Protein 5U5S (pdb70)

Structure (mmCIF, N/CA/C/O backbone):
data_5U5S
#
_entry.id   5U5S
#
loop_
_entity.id
_entity.type
_entity.pdbx_description
1 polymer 'Bromodomain-containing protein 2'
2 polymer 'Stat3 peptide'
#
loop_
_atom_site.group_PDB
_atom_site.id
_atom_site.type_symbol
_atom_site.label_atom_id
_atom_site.label_alt_id
_atom_site.label_comp_id
_atom_site.label_asym_id
_atom_site.label_entity_id
_atom_site.label_seq_id
_atom_site.pdbx_PDB_ins_code
_atom_site.Cartn_x
_atom_site.Cartn_y
_atom_site.Cartn_z
_atom_site.occupancy
_atom_site.B_iso_or_equiv
_atom_site.auth_seq_id
_atom_site.auth_comp_id
_atom_site.auth_asym_id
_atom_site.auth_atom_id
_atom_site.pdbx_PDB_model_num
ATOM 1 N N . GLY A 1 1 ? 24.355 10.358 -2.774 1.00 0.00 1 GLY A N 1
ATOM 2 C CA . GLY A 1 1 ? 24.597 9.101 -3.517 1.00 0.00 1 GLY A CA 1
ATOM 3 C C . GLY A 1 1 ? 23.329 8.575 -4.148 1.00 0.00 1 GLY A C 1
ATOM 4 O O . GLY A 1 1 ? 22.234 9.024 -3.812 1.00 0.00 1 GLY A O 1
ATOM 10 N N . LYS A 1 2 ? 23.464 7.629 -5.063 1.00 0.00 2 LYS A N 1
ATOM 11 C CA . LYS A 1 2 ? 22.310 7.058 -5.739 1.00 0.00 2 LYS A CA 1
ATOM 12 C C . LYS A 1 2 ? 21.709 5.931 -4.908 1.00 0.00 2 LYS A C 1
ATOM 13 O O . LYS A 1 2 ? 22.074 4.767 -5.077 1.00 0.00 2 LYS A O 1
ATOM 32 N N . LEU A 1 3 ? 20.796 6.298 -4.005 1.00 0.00 3 LEU A N 1
ATOM 33 C CA . LEU A 1 3 ? 20.118 5.343 -3.126 1.00 0.00 3 LEU A CA 1
ATOM 34 C C . LEU A 1 3 ? 21.090 4.692 -2.151 1.00 0.00 3 LEU A C 1
ATOM 35 O O . LEU A 1 3 ? 21.903 3.847 -2.530 1.00 0.00 3 LEU A O 1
ATOM 51 N N . SER A 1 4 ? 21.005 5.095 -0.894 1.00 0.00 4 SER A N 1
ATOM 52 C CA . SER A 1 4 ? 21.792 4.480 0.160 1.00 0.00 4 SER A CA 1
ATOM 53 C C . SER A 1 4 ? 21.377 3.017 0.338 1.00 0.00 4 SER A C 1
ATOM 54 O O . SER A 1 4 ? 20.340 2.604 -0.188 1.00 0.00 4 SER A O 1
ATOM 62 N N . GLU A 1 5 ? 22.170 2.240 1.069 1.00 0.00 5 GLU A N 1
ATOM 63 C CA . GLU A 1 5 ? 21.937 0.800 1.191 1.00 0.00 5 GLU A CA 1
ATOM 64 C C . GLU A 1 5 ? 20.510 0.496 1.648 1.00 0.00 5 GLU A C 1
ATOM 65 O O . GLU A 1 5 ? 19.835 -0.365 1.078 1.00 0.00 5 GLU A O 1
ATOM 77 N N . GLN A 1 6 ? 20.053 1.225 2.658 1.00 0.00 6 GLN A N 1
ATOM 78 C CA . GLN A 1 6 ? 18.702 1.058 3.190 1.00 0.00 6 GLN A CA 1
ATOM 79 C C . GLN A 1 6 ? 17.660 1.344 2.107 1.00 0.00 6 GLN A C 1
ATOM 80 O O . GLN A 1 6 ? 16.665 0.627 1.980 1.00 0.00 6 GLN A O 1
ATOM 94 N N . LEU A 1 7 ? 17.913 2.376 1.305 1.00 0.00 7 LEU A N 1
ATOM 95 C CA . LEU A 1 7 ? 16.967 2.802 0.276 1.00 0.00 7 LEU A CA 1
ATOM 96 C C . LEU A 1 7 ? 16.973 1.849 -0.914 1.00 0.00 7 LEU A C 1
ATOM 97 O O . LEU A 1 7 ? 15.949 1.649 -1.568 1.00 0.00 7 LEU A O 1
ATOM 113 N N . LYS A 1 8 ? 18.124 1.257 -1.188 1.00 0.00 8 LYS A N 1
ATOM 114 C CA . LYS A 1 8 ? 18.237 0.263 -2.245 1.00 0.00 8 LYS A CA 1
ATOM 115 C C . LYS A 1 8 ? 17.437 -0.977 -1.882 1.00 0.00 8 LYS A C 1
ATOM 116 O O . LYS A 1 8 ? 16.788 -1.582 -2.735 1.00 0.00 8 LYS A O 1
ATOM 135 N N . HIS A 1 9 ? 17.467 -1.337 -0.607 1.00 0.00 9 HIS A N 1
ATOM 136 C CA . HIS A 1 9 ? 16.706 -2.478 -0.134 1.00 0.00 9 HIS A CA 1
ATOM 137 C C . HIS A 1 9 ? 15.216 -2.188 -0.264 1.00 0.00 9 HIS A C 1
ATOM 138 O O . HIS A 1 9 ? 14.418 -3.089 -0.517 1.00 0.00 9 HIS A O 1
ATOM 153 N N . CYS A 1 10 ? 14.852 -0.917 -0.102 1.00 0.00 10 CYS A N 1
ATOM 154 C CA . CYS A 1 10 ? 13.473 -0.489 -0.284 1.00 0.00 10 CYS A CA 1
ATOM 155 C C . CYS A 1 10 ? 13.036 -0.714 -1.720 1.00 0.00 10 CYS A C 1
ATOM 156 O O . CYS A 1 10 ? 11.933 -1.197 -1.982 1.00 0.00 10 CYS A O 1
ATOM 164 N N . ASN A 1 11 ? 13.922 -0.358 -2.639 1.00 0.00 11 ASN A N 1
ATOM 165 C CA . ASN A 1 11 ? 13.676 -0.520 -4.061 1.00 0.00 11 ASN A CA 1
ATOM 166 C C . ASN A 1 11 ? 13.366 -1.977 -4.385 1.00 0.00 11 ASN A C 1
ATOM 167 O O . ASN A 1 11 ? 12.484 -2.273 -5.191 1.0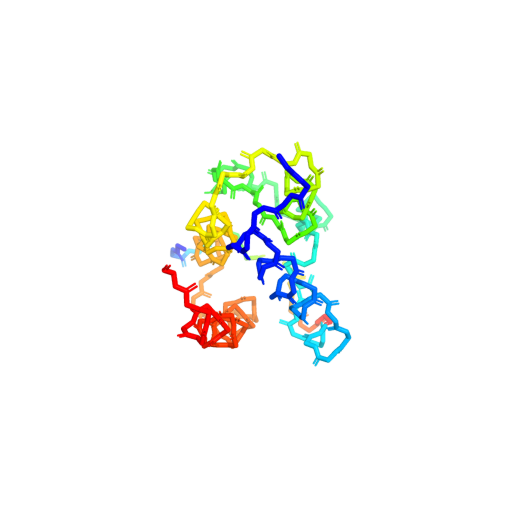0 0.00 11 ASN A O 1
ATOM 178 N N . GLY A 1 12 ? 14.084 -2.879 -3.725 1.00 0.00 12 GLY A N 1
ATOM 179 C CA . GLY A 1 12 ? 13.894 -4.300 -3.952 1.00 0.00 12 GLY A CA 1
ATOM 180 C C . GLY A 1 12 ? 12.596 -4.823 -3.362 1.00 0.00 12 GLY A C 1
ATOM 181 O O . GLY A 1 12 ? 11.896 -5.616 -3.995 1.00 0.00 12 GLY A O 1
ATOM 185 N N . ILE A 1 13 ? 12.276 -4.384 -2.148 1.00 0.00 13 ILE A N 1
ATOM 186 C CA . ILE A 1 13 ? 11.051 -4.812 -1.474 1.00 0.00 13 ILE A CA 1
ATOM 187 C C . ILE A 1 13 ? 9.821 -4.328 -2.240 1.00 0.00 13 ILE A C 1
ATOM 188 O O . ILE A 1 13 ? 8.906 -5.102 -2.521 1.00 0.00 13 ILE A O 1
ATOM 204 N N . LEU A 1 14 ? 9.817 -3.041 -2.580 1.00 0.00 14 LEU A N 1
ATOM 205 C CA . LEU A 1 14 ? 8.726 -2.441 -3.332 1.00 0.00 14 LEU A CA 1
ATOM 206 C C . LEU A 1 14 ? 8.520 -3.175 -4.650 1.00 0.00 14 LEU A C 1
ATOM 207 O O . LEU A 1 14 ? 7.394 -3.460 -5.051 1.00 0.00 14 LEU A O 1
ATOM 223 N N . LYS A 1 15 ? 9.630 -3.483 -5.305 1.00 0.00 15 LYS A N 1
ATOM 224 C CA . LYS A 1 15 ? 9.631 -4.179 -6.567 1.00 0.00 15 LYS A CA 1
ATOM 225 C C . LYS A 1 15 ? 8.930 -5.527 -6.445 1.00 0.00 15 LYS A C 1
ATOM 226 O O . LYS A 1 15 ? 8.211 -5.952 -7.348 1.00 0.00 15 LYS A O 1
ATOM 245 N N . GLU A 1 16 ? 9.130 -6.175 -5.314 1.00 0.00 16 GLU A N 1
ATOM 246 C CA . GLU A 1 16 ? 8.566 -7.501 -5.079 1.00 0.00 16 GLU A CA 1
ATOM 247 C C . GLU A 1 16 ? 7.050 -7.436 -4.938 1.00 0.00 16 GLU A C 1
ATOM 248 O O . GLU A 1 16 ? 6.326 -8.200 -5.579 1.00 0.00 16 GLU A O 1
ATOM 260 N N . LEU A 1 17 ? 6.578 -6.527 -4.094 1.00 0.00 17 LEU A N 1
ATOM 261 C CA . LEU A 1 17 ? 5.141 -6.326 -3.898 1.00 0.00 17 LEU A CA 1
ATOM 262 C C . LEU A 1 17 ? 4.483 -5.915 -5.220 1.00 0.00 17 LEU A C 1
ATOM 263 O O . LEU A 1 17 ? 3.286 -6.110 -5.421 1.00 0.00 17 LEU A O 1
ATOM 279 N N . LEU A 1 18 ? 5.290 -5.364 -6.124 1.00 0.00 18 LEU A N 1
ATOM 280 C CA . LEU A 1 18 ? 4.816 -4.944 -7.442 1.00 0.00 18 LEU A CA 1
ATOM 281 C C . LEU A 1 18 ? 4.944 -6.057 -8.477 1.00 0.00 18 LEU A C 1
ATOM 282 O O . LEU A 1 18 ? 4.364 -5.981 -9.561 1.00 0.00 18 LEU A O 1
ATOM 298 N N . SER A 1 19 ? 5.719 -7.074 -8.153 1.00 0.00 19 SER A N 1
ATOM 299 C CA . SER A 1 19 ? 5.916 -8.201 -9.053 1.00 0.00 19 SER A CA 1
ATOM 300 C C . SER A 1 19 ? 4.630 -9.018 -9.181 1.00 0.00 19 SER A C 1
ATOM 301 O O . SER A 1 19 ? 3.863 -9.151 -8.221 1.00 0.00 19 SER A O 1
ATOM 309 N N . LYS A 1 20 ? 4.419 -9.574 -10.379 1.00 0.00 20 LYS A N 1
ATOM 310 C CA . LYS A 1 20 ? 3.213 -10.341 -10.703 1.00 0.00 20 LYS A CA 1
ATOM 311 C C . LYS A 1 20 ? 3.016 -11.506 -9.733 1.00 0.00 20 LYS A C 1
ATOM 312 O O . LYS A 1 20 ? 1.914 -12.042 -9.607 1.00 0.00 20 LYS A O 1
ATOM 331 N N . LYS A 1 21 ? 4.094 -11.884 -9.058 1.00 0.00 21 LYS A N 1
ATOM 332 C CA . LYS A 1 21 ? 4.052 -12.882 -7.997 1.00 0.00 21 LYS A CA 1
ATOM 333 C C . LYS A 1 21 ? 3.009 -12.527 -6.935 1.00 0.00 21 LYS A C 1
ATOM 334 O O . LYS A 1 21 ? 2.302 -13.400 -6.428 1.00 0.00 21 LYS A O 1
ATOM 353 N N . HIS A 1 22 ? 2.908 -11.245 -6.606 1.00 0.00 22 HIS A N 1
ATOM 354 C CA . HIS A 1 22 ? 1.995 -10.807 -5.558 1.00 0.00 22 HIS A CA 1
ATOM 355 C C . HIS A 1 22 ? 0.800 -10.083 -6.154 1.00 0.00 22 HIS A C 1
ATOM 356 O O . HIS A 1 22 ? -0.210 -9.910 -5.482 1.00 0.00 22 HIS A O 1
ATOM 371 N N . ALA A 1 23 ? 0.916 -9.699 -7.424 1.00 0.00 23 ALA A N 1
ATOM 372 C CA . ALA A 1 23 ? -0.103 -8.904 -8.120 1.00 0.00 23 ALA A CA 1
ATOM 373 C C . ALA A 1 23 ? -1.516 -9.439 -7.920 1.00 0.00 23 ALA A C 1
ATOM 374 O O . ALA A 1 23 ? -2.467 -8.666 -7.820 1.00 0.00 23 ALA A O 1
ATOM 381 N N . ALA A 1 24 ? -1.638 -10.760 -7.840 1.00 0.00 24 ALA A N 1
ATOM 382 C CA . ALA A 1 24 ? -2.928 -11.422 -7.660 1.00 0.00 24 ALA A CA 1
ATOM 383 C C . ALA A 1 24 ? -3.665 -10.915 -6.415 1.00 0.00 24 ALA A C 1
ATOM 384 O O . ALA A 1 24 ? -4.888 -11.032 -6.314 1.00 0.00 24 ALA A O 1
ATOM 391 N N . TYR A 1 25 ? -2.917 -10.360 -5.471 1.00 0.00 25 TYR A N 1
ATOM 392 C CA . TYR A 1 25 ? -3.490 -9.807 -4.251 1.00 0.00 25 TYR A CA 1
ATOM 393 C C . TYR A 1 25 ? -2.758 -8.526 -3.842 1.00 0.00 25 TYR A C 1
ATOM 394 O O . TYR A 1 25 ? -2.855 -8.078 -2.701 1.00 0.00 25 TYR A O 1
ATOM 412 N N . ALA A 1 26 ? -2.031 -7.939 -4.793 1.00 0.00 26 ALA A N 1
ATOM 413 C CA . ALA A 1 26 ? -1.288 -6.704 -4.549 1.00 0.00 26 ALA A CA 1
ATOM 414 C C . ALA A 1 26 ? -1.826 -5.556 -5.402 1.00 0.00 26 ALA A C 1
ATOM 415 O O . ALA A 1 26 ? -1.525 -4.383 -5.147 1.00 0.00 26 ALA A O 1
ATOM 422 N N . TRP A 1 27 ? -2.638 -5.887 -6.407 1.00 0.00 27 TRP A N 1
ATOM 423 C CA . TRP A 1 27 ? -3.145 -4.878 -7.334 1.00 0.00 27 TRP A CA 1
ATOM 424 C C . TRP A 1 27 ? -3.902 -3.721 -6.637 1.00 0.00 27 TRP A C 1
ATOM 425 O O . TRP A 1 27 ? -3.821 -2.590 -7.119 1.00 0.00 27 TRP A O 1
ATOM 446 N N . PRO A 1 28 ? -4.651 -3.950 -5.511 1.00 0.00 28 PRO A N 1
ATOM 447 C CA . PRO A 1 28 ? -5.319 -2.855 -4.788 1.00 0.00 28 PRO A CA 1
ATOM 448 C C . PRO A 1 28 ? -4.364 -1.731 -4.392 1.00 0.00 28 PRO A C 1
ATOM 449 O O . PRO A 1 28 ? -4.790 -0.600 -4.161 1.00 0.00 28 PRO A O 1
ATOM 460 N N . PHE A 1 29 ? -3.079 -2.044 -4.315 1.00 0.00 29 PHE A N 1
ATOM 461 C CA . PHE A 1 29 ? -2.102 -1.095 -3.787 1.00 0.00 29 PHE A CA 1
ATOM 462 C C . PHE A 1 29 ? -1.152 -0.593 -4.868 1.00 0.00 29 PHE A C 1
ATOM 463 O O . PHE A 1 29 ? -0.345 0.304 -4.616 1.00 0.00 29 PHE A O 1
ATOM 480 N N . TYR A 1 30 ? -1.221 -1.193 -6.052 1.00 0.00 30 TYR A N 1
ATOM 481 C CA . TYR A 1 30 ? -0.412 -0.737 -7.180 1.00 0.00 30 TYR A CA 1
ATOM 482 C C . TYR A 1 30 ? -0.654 0.745 -7.451 1.00 0.00 30 TYR A C 1
ATOM 483 O O . TYR A 1 30 ? 0.284 1.537 -7.467 1.00 0.00 30 TYR A O 1
ATOM 501 N N . LYS A 1 31 ? -1.912 1.111 -7.648 1.00 0.00 31 LYS A N 1
ATOM 502 C CA . LYS A 1 31 ? -2.285 2.494 -7.908 1.00 0.00 31 LYS A CA 1
ATOM 503 C C . LYS A 1 31 ? -3.479 2.887 -7.047 1.00 0.00 31 LYS A C 1
ATOM 504 O O . LYS A 1 31 ? -4.206 2.017 -6.566 1.00 0.00 31 LYS A O 1
ATOM 523 N N . PRO A 1 32 ? -3.695 4.198 -6.833 1.00 0.00 32 PRO A N 1
ATOM 524 C CA . PRO A 1 32 ? -4.832 4.692 -6.054 1.00 0.00 32 PRO A CA 1
ATOM 525 C C . PRO A 1 32 ? -6.154 4.241 -6.658 1.00 0.00 32 PRO A C 1
ATOM 526 O O . PRO A 1 32 ? -6.292 4.147 -7.882 1.00 0.00 32 PRO A O 1
ATOM 537 N N . VAL A 1 33 ? -7.116 3.959 -5.792 1.00 0.00 33 VAL A N 1
ATOM 538 C CA . VAL A 1 33 ? -8.404 3.427 -6.212 1.00 0.00 33 VAL A CA 1
ATOM 539 C C . VAL A 1 33 ? -9.140 4.436 -7.088 1.00 0.00 33 VAL A C 1
ATOM 540 O O . VAL A 1 33 ? -8.971 5.649 -6.932 1.00 0.00 33 VAL A O 1
ATOM 553 N N . ASP A 1 34 ? -9.947 3.936 -8.011 1.00 0.00 34 ASP A N 1
ATOM 554 C CA . ASP A 1 34 ? -10.707 4.802 -8.907 1.00 0.00 34 ASP A CA 1
ATOM 555 C C . ASP A 1 34 ? -12.004 5.184 -8.222 1.00 0.00 34 ASP A C 1
ATOM 556 O O . ASP A 1 34 ? -13.086 4.792 -8.649 1.00 0.00 34 ASP A O 1
ATOM 565 N N . ALA A 1 35 ? -11.869 5.950 -7.147 1.00 0.00 35 ALA A N 1
ATOM 566 C CA . ALA A 1 35 ? -12.960 6.205 -6.216 1.00 0.00 35 ALA A CA 1
ATOM 567 C C . ALA A 1 35 ? -14.223 6.713 -6.901 1.00 0.00 35 ALA A C 1
ATOM 568 O O . ALA A 1 35 ? -15.317 6.236 -6.609 1.00 0.00 35 ALA A O 1
ATOM 575 N N . SER A 1 36 ? -14.073 7.658 -7.817 1.00 0.00 36 SER A N 1
ATOM 576 C CA . SER A 1 36 ? -15.220 8.232 -8.509 1.00 0.00 36 SER A CA 1
ATOM 577 C C . SER A 1 36 ? -15.983 7.152 -9.279 1.00 0.00 36 SER A C 1
ATOM 578 O O . SER A 1 36 ? -17.213 7.075 -9.207 1.00 0.00 36 SER A O 1
ATOM 586 N N . ALA A 1 37 ? -15.245 6.298 -9.985 1.00 0.00 37 ALA A N 1
ATOM 587 C CA . ALA A 1 37 ? -15.841 5.208 -10.748 1.00 0.00 37 ALA A CA 1
ATOM 588 C C . ALA A 1 37 ? -16.358 4.117 -9.816 1.00 0.00 37 ALA A C 1
ATOM 589 O O . ALA A 1 37 ? -17.331 3.434 -10.122 1.00 0.00 37 ALA A O 1
ATOM 596 N N . LEU A 1 38 ? -15.708 3.979 -8.669 1.00 0.00 38 LEU A N 1
ATOM 597 C CA . LEU A 1 38 ? -16.070 2.969 -7.683 1.00 0.00 38 LEU A CA 1
ATOM 598 C C . LEU A 1 38 ? -17.330 3.371 -6.917 1.00 0.00 38 LEU A C 1
ATOM 599 O O . LEU A 1 38 ? -17.869 2.586 -6.136 1.00 0.00 38 LEU A O 1
ATOM 615 N N . GLY A 1 39 ? -17.795 4.596 -7.147 1.00 0.00 39 GLY A N 1
ATOM 616 C CA . GLY A 1 39 ? -18.971 5.095 -6.454 1.00 0.00 39 GLY A CA 1
ATOM 617 C C . GLY A 1 39 ? -18.611 5.708 -5.116 1.00 0.00 39 GLY A C 1
ATOM 618 O O . GLY A 1 39 ? -19.476 6.135 -4.349 1.00 0.00 39 GLY A O 1
ATOM 622 N N . LEU A 1 40 ? -17.318 5.762 -4.855 1.00 0.00 40 LEU A N 1
ATOM 623 C CA . LEU A 1 40 ? -16.795 6.203 -3.581 1.00 0.00 40 LEU A CA 1
ATOM 624 C C . LEU A 1 40 ? -16.482 7.693 -3.607 1.00 0.00 40 LEU A C 1
ATOM 625 O O . LEU A 1 40 ? -15.320 8.096 -3.610 1.00 0.00 40 LEU A O 1
ATOM 641 N N . HIS A 1 41 ? -17.523 8.506 -3.616 1.00 0.00 41 HIS A N 1
ATOM 642 C CA . HIS A 1 41 ? -17.361 9.959 -3.631 1.00 0.00 41 HIS A CA 1
ATOM 643 C C . HIS A 1 41 ? -17.039 10.513 -2.240 1.00 0.00 41 HIS A C 1
ATOM 644 O O . HIS A 1 41 ? -17.019 11.724 -2.038 1.00 0.00 41 HIS A O 1
ATOM 659 N N . ASP A 1 42 ? -16.800 9.624 -1.285 1.00 0.00 42 ASP A N 1
ATOM 660 C CA . ASP A 1 42 ? -16.414 10.031 0.066 1.00 0.00 42 ASP A CA 1
ATOM 661 C C . ASP A 1 42 ? -15.025 9.501 0.407 1.00 0.00 42 ASP A C 1
ATOM 662 O O . ASP A 1 42 ? -14.663 9.368 1.574 1.00 0.00 42 ASP A O 1
ATOM 671 N N . TYR A 1 43 ? -14.241 9.222 -0.624 1.00 0.00 43 TYR A N 1
ATOM 672 C CA . TYR A 1 43 ? -12.938 8.591 -0.455 1.00 0.00 43 TYR A CA 1
ATOM 673 C C . TYR A 1 43 ? -11.906 9.573 0.086 1.00 0.00 43 TYR A C 1
ATOM 674 O O . TYR A 1 43 ? -11.084 9.217 0.930 1.00 0.00 43 TYR A O 1
ATOM 692 N N . HIS A 1 44 ? -11.965 10.813 -0.377 1.00 0.00 44 HIS A N 1
ATOM 693 C CA . HIS A 1 44 ? -10.977 11.811 0.017 1.00 0.00 44 HIS A CA 1
ATOM 694 C C . HIS A 1 44 ? -11.257 12.338 1.421 1.00 0.00 44 HIS A C 1
ATOM 695 O O . HIS A 1 44 ? -10.414 12.998 2.027 1.00 0.00 44 HIS A O 1
ATOM 710 N N . ASP A 1 45 ? -12.445 12.045 1.932 1.00 0.00 45 ASP A N 1
ATOM 711 C CA . ASP A 1 45 ? -12.805 12.424 3.293 1.00 0.00 45 ASP A CA 1
ATOM 712 C C . ASP A 1 45 ? -12.197 11.457 4.297 1.00 0.00 45 ASP A C 1
ATOM 713 O O . ASP A 1 45 ? -11.626 11.869 5.308 1.00 0.00 45 ASP A O 1
ATOM 722 N N . ILE A 1 46 ? -12.318 10.169 4.016 1.00 0.00 46 ILE A N 1
ATOM 723 C CA . ILE A 1 46 ? -11.812 9.148 4.920 1.00 0.00 46 ILE A CA 1
ATOM 724 C C . ILE A 1 46 ? -10.296 9.008 4.794 1.00 0.00 46 ILE A C 1
ATOM 725 O O . ILE A 1 46 ? -9.585 8.940 5.797 1.00 0.00 46 ILE A O 1
ATOM 741 N N . ILE A 1 47 ? -9.803 8.989 3.566 1.00 0.00 47 ILE A N 1
ATOM 742 C CA . ILE A 1 47 ? -8.378 8.806 3.330 1.00 0.00 47 ILE A CA 1
ATOM 743 C C . ILE A 1 47 ? -7.639 10.143 3.372 1.00 0.00 47 ILE A C 1
ATOM 744 O O . ILE A 1 47 ? -7.761 10.960 2.457 1.00 0.00 47 ILE A O 1
ATOM 760 N N . LYS A 1 48 ? -6.879 10.362 4.439 1.00 0.00 48 LYS A N 1
ATOM 761 C CA . LYS A 1 48 ? -6.100 11.588 4.591 1.00 0.00 48 LYS A CA 1
ATOM 762 C C . LYS A 1 48 ? -4.699 11.434 4.004 1.00 0.00 48 LYS A C 1
ATOM 763 O O . LYS A 1 48 ? -4.057 12.417 3.631 1.00 0.00 48 LYS A O 1
ATOM 782 N N . HIS A 1 49 ? -4.225 10.199 3.942 1.00 0.00 49 HIS A N 1
ATOM 783 C CA . HIS A 1 49 ? -2.946 9.889 3.307 1.00 0.00 49 HIS A CA 1
ATOM 784 C C . HIS A 1 49 ? -3.126 8.851 2.201 1.00 0.00 49 HIS A C 1
ATOM 785 O O . HIS A 1 49 ? -2.762 7.686 2.377 1.00 0.00 49 HIS A O 1
ATOM 800 N N . PRO A 1 50 ? -3.725 9.243 1.056 1.00 0.00 50 PRO A N 1
ATOM 801 C CA . PRO A 1 50 ? -3.848 8.355 -0.102 1.00 0.00 50 PRO A CA 1
ATOM 802 C C . PRO A 1 50 ? -2.488 8.042 -0.710 1.00 0.00 50 PRO A C 1
ATOM 803 O O . PRO A 1 50 ? -1.919 8.849 -1.446 1.00 0.00 50 PRO A O 1
ATOM 814 N N . MET A 1 51 ? -1.965 6.876 -0.382 1.00 0.00 51 MET A N 1
ATOM 815 C CA . MET A 1 51 ? -0.661 6.469 -0.865 1.00 0.00 51 MET A CA 1
ATOM 816 C C . MET A 1 51 ? -0.728 5.074 -1.464 1.00 0.00 51 MET A C 1
ATOM 817 O O . MET A 1 51 ? -1.496 4.227 -1.007 1.00 0.00 51 MET A O 1
ATOM 831 N N . ASP A 1 52 ? 0.079 4.859 -2.487 1.00 0.00 52 ASP A N 1
ATOM 832 C CA . ASP A 1 52 ? 0.132 3.591 -3.196 1.00 0.00 52 ASP A CA 1
ATOM 833 C C . ASP A 1 52 ? 1.581 3.244 -3.501 1.00 0.00 52 ASP A C 1
ATOM 834 O O . ASP A 1 52 ? 2.448 4.112 -3.420 1.00 0.00 52 ASP A O 1
ATOM 843 N N . LEU A 1 53 ? 1.846 2.003 -3.868 1.00 0.00 53 LEU A N 1
ATOM 844 C CA . LEU A 1 53 ? 3.219 1.555 -4.089 1.00 0.00 53 LEU A CA 1
ATOM 845 C C . LEU A 1 53 ? 3.887 2.294 -5.245 1.00 0.00 53 LEU A C 1
ATOM 846 O O . LEU A 1 53 ? 5.092 2.557 -5.207 1.00 0.00 53 LEU A O 1
ATOM 862 N N . SER A 1 54 ? 3.109 2.649 -6.257 1.00 0.00 54 SER A N 1
ATOM 863 C CA . SER A 1 54 ? 3.640 3.385 -7.394 1.00 0.00 54 SER A CA 1
ATOM 864 C C . SER A 1 54 ? 4.122 4.774 -6.969 1.00 0.00 54 SER A C 1
ATOM 865 O O . SER A 1 54 ? 5.171 5.233 -7.418 1.00 0.00 54 SER A O 1
ATOM 873 N N . THR A 1 55 ? 3.367 5.430 -6.091 1.00 0.00 55 THR A N 1
ATOM 874 C CA . THR A 1 55 ? 3.755 6.740 -5.581 1.00 0.00 55 THR A CA 1
ATOM 875 C C . THR A 1 55 ? 4.902 6.620 -4.578 1.00 0.00 55 THR A C 1
ATOM 876 O O . THR A 1 55 ? 5.767 7.494 -4.514 1.00 0.00 55 THR A O 1
ATOM 887 N N . VAL A 1 56 ? 4.915 5.536 -3.807 1.00 0.00 56 VAL A N 1
ATOM 888 C CA . VAL A 1 56 ? 6.024 5.265 -2.897 1.00 0.00 56 VAL A CA 1
ATOM 889 C C . VAL A 1 56 ? 7.313 5.151 -3.693 1.00 0.00 56 VAL A C 1
ATOM 890 O O . VAL A 1 56 ? 8.339 5.736 -3.344 1.00 0.00 56 VAL A O 1
ATOM 903 N N . LYS A 1 57 ? 7.236 4.412 -4.785 1.00 0.00 57 LYS A N 1
ATOM 904 C CA . LYS A 1 57 ? 8.370 4.248 -5.670 1.00 0.00 57 LYS A CA 1
ATOM 905 C C . LYS A 1 57 ? 8.690 5.559 -6.358 1.00 0.00 57 LYS A C 1
ATOM 906 O O . LYS A 1 57 ? 9.847 5.920 -6.500 1.00 0.00 57 LYS A O 1
ATOM 925 N N . ARG A 1 58 ? 7.649 6.255 -6.786 1.00 0.00 58 ARG A N 1
ATOM 926 C CA . ARG A 1 58 ? 7.786 7.565 -7.417 1.00 0.00 58 ARG A CA 1
ATOM 927 C C . ARG A 1 58 ? 8.619 8.503 -6.547 1.00 0.00 58 ARG A C 1
ATOM 928 O O . ARG A 1 58 ? 9.619 9.071 -6.991 1.00 0.00 58 ARG A O 1
ATOM 949 N N . LYS A 1 59 ? 8.189 8.648 -5.304 1.00 0.00 59 LYS A N 1
ATOM 950 C CA . LYS A 1 59 ? 8.869 9.491 -4.332 1.00 0.00 59 LYS A CA 1
ATOM 951 C C . LYS A 1 59 ? 10.282 8.965 -4.056 1.00 0.00 59 LYS A C 1
ATOM 952 O O . LYS A 1 59 ? 11.228 9.741 -3.904 1.00 0.00 59 LYS A O 1
ATOM 971 N N . MET A 1 60 ? 10.414 7.640 -3.987 1.00 0.00 60 MET A N 1
ATOM 972 C CA . MET A 1 60 ? 11.725 6.997 -3.856 1.00 0.00 60 MET A CA 1
ATOM 973 C C . MET A 1 60 ? 12.620 7.322 -5.053 1.00 0.00 60 MET A C 1
ATOM 974 O O . MET A 1 60 ? 13.816 7.560 -4.895 1.00 0.00 60 MET A O 1
ATOM 988 N N . GLU A 1 61 ? 12.035 7.321 -6.247 1.00 0.00 61 GLU A N 1
ATOM 989 C CA . GLU A 1 61 ? 12.766 7.626 -7.473 1.00 0.00 61 GLU A CA 1
ATOM 990 C C . GLU A 1 61 ? 13.261 9.062 -7.458 1.00 0.00 61 GLU A C 1
ATOM 991 O O . GLU A 1 61 ? 14.319 9.374 -7.997 1.00 0.00 61 GLU A O 1
ATOM 1003 N N . ASN A 1 62 ? 12.493 9.930 -6.820 1.00 0.00 62 ASN A N 1
ATOM 1004 C CA . ASN A 1 62 ? 12.884 11.327 -6.656 1.00 0.00 62 ASN A CA 1
ATOM 1005 C C . ASN A 1 62 ? 13.847 11.453 -5.487 1.00 0.00 62 ASN A C 1
ATOM 1006 O O . ASN A 1 62 ? 14.343 12.534 -5.179 1.00 0.00 62 ASN A O 1
ATOM 1017 N N . ARG A 1 63 ? 14.097 10.311 -4.850 1.00 0.00 63 ARG A N 1
ATOM 1018 C CA . ARG A 1 63 ? 15.043 10.190 -3.748 1.00 0.00 63 ARG A CA 1
ATOM 1019 C C . ARG A 1 63 ? 14.671 11.106 -2.591 1.00 0.00 63 ARG A C 1
ATOM 1020 O O . ARG A 1 63 ? 15.535 11.610 -1.872 1.00 0.00 63 ARG A O 1
ATOM 1041 N N . ASP A 1 64 ? 13.370 11.297 -2.409 1.00 0.00 64 ASP A N 1
ATOM 1042 C CA . ASP A 1 64 ? 12.851 12.109 -1.309 1.00 0.00 64 ASP A CA 1
ATOM 1043 C C . ASP A 1 64 ? 12.929 11.353 0.009 1.00 0.00 64 ASP A C 1
ATOM 1044 O O . ASP A 1 64 ? 12.782 11.936 1.083 1.00 0.00 64 ASP A O 1
ATOM 1053 N N . TYR A 1 65 ? 13.142 10.051 -0.081 1.00 0.00 65 TYR A N 1
ATOM 1054 C CA . TYR A 1 65 ? 13.317 9.220 1.101 1.00 0.00 65 TYR A CA 1
ATOM 1055 C C . TYR A 1 65 ? 14.767 9.286 1.542 1.00 0.00 65 TYR A C 1
ATOM 1056 O O . TYR A 1 65 ? 15.672 9.293 0.707 1.00 0.00 65 TYR A O 1
ATOM 1074 N N . ARG A 1 66 ? 14.990 9.354 2.839 1.00 0.00 66 ARG A N 1
ATOM 1075 C CA . ARG A 1 66 ? 16.342 9.383 3.368 1.00 0.00 66 ARG A CA 1
ATOM 1076 C C . ARG A 1 66 ? 16.758 7.998 3.837 1.0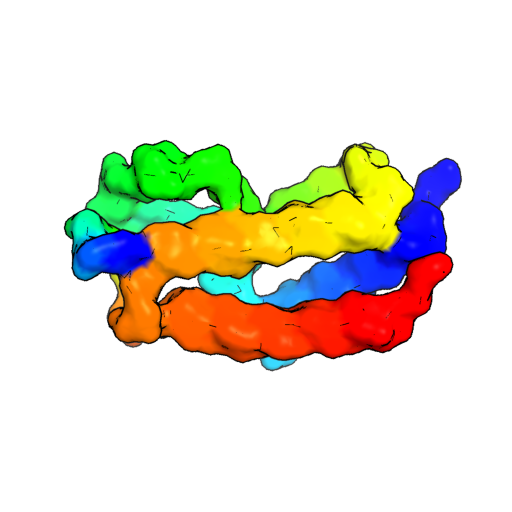0 0.00 66 ARG A C 1
ATOM 1077 O O . ARG A 1 66 ? 17.932 7.632 3.761 1.00 0.00 66 ARG A O 1
ATOM 1098 N N . ASP A 1 67 ? 15.795 7.222 4.308 1.00 0.00 67 ASP A N 1
ATOM 1099 C CA . ASP A 1 67 ? 16.078 5.913 4.845 1.00 0.00 67 ASP A CA 1
ATOM 1100 C C . ASP A 1 67 ? 14.933 4.958 4.582 1.00 0.00 67 ASP A C 1
ATOM 1101 O O . ASP A 1 67 ? 13.869 5.356 4.102 1.00 0.00 67 ASP A O 1
ATOM 1110 N N . ALA A 1 68 ? 15.163 3.696 4.906 1.00 0.00 68 ALA A N 1
ATOM 1111 C CA . ALA A 1 68 ? 14.181 2.656 4.673 1.00 0.00 68 ALA A CA 1
ATOM 1112 C C . ALA A 1 68 ? 13.047 2.760 5.666 1.00 0.00 68 ALA A C 1
ATOM 1113 O O . ALA A 1 68 ? 11.982 2.180 5.468 1.00 0.00 68 ALA A O 1
ATOM 1120 N N . GLN A 1 69 ? 13.275 3.505 6.735 1.00 0.00 69 GLN A N 1
ATOM 1121 C CA . GLN A 1 69 ? 12.239 3.709 7.726 1.00 0.00 69 GLN A CA 1
ATOM 1122 C C . GLN A 1 69 ? 11.171 4.634 7.153 1.00 0.00 69 GLN A C 1
ATOM 1123 O O . GLN A 1 69 ? 9.978 4.434 7.375 1.00 0.00 69 GLN A O 1
ATOM 1137 N N . GLU A 1 70 ? 11.612 5.640 6.398 1.00 0.00 70 GLU A N 1
ATOM 1138 C CA . GLU A 1 70 ? 10.700 6.533 5.703 1.00 0.00 70 GLU A CA 1
ATOM 1139 C C . GLU A 1 70 ? 9.934 5.775 4.638 1.00 0.00 70 GLU A C 1
ATOM 1140 O O . GLU A 1 70 ? 8.760 6.044 4.389 1.00 0.00 70 GLU A O 1
ATOM 1152 N N . PHE A 1 71 ? 10.605 4.820 4.014 1.00 0.00 71 PHE A N 1
ATOM 1153 C CA . PHE A 1 71 ? 9.945 3.938 3.072 1.00 0.00 71 PHE A CA 1
ATOM 1154 C C . PHE A 1 71 ? 8.897 3.119 3.795 1.00 0.00 71 PHE A C 1
ATOM 1155 O O . PHE A 1 71 ? 7.733 3.113 3.399 1.00 0.00 71 PHE A O 1
ATOM 1172 N N . ALA A 1 72 ? 9.319 2.440 4.862 1.00 0.00 72 ALA A N 1
ATOM 1173 C CA . ALA A 1 72 ? 8.423 1.633 5.665 1.00 0.00 72 ALA A CA 1
ATOM 1174 C C . ALA A 1 72 ? 7.231 2.457 6.112 1.00 0.00 72 ALA A C 1
ATOM 1175 O O . ALA A 1 72 ? 6.101 1.987 6.078 1.00 0.00 72 ALA A O 1
ATOM 1182 N N . ALA A 1 73 ? 7.501 3.695 6.493 1.00 0.00 73 ALA A N 1
ATOM 1183 C CA . ALA A 1 73 ? 6.472 4.633 6.906 1.00 0.00 73 ALA A CA 1
ATOM 1184 C C . ALA A 1 73 ? 5.433 4.841 5.806 1.00 0.00 73 ALA A C 1
ATOM 1185 O O . ALA A 1 73 ? 4.231 4.753 6.052 1.00 0.00 73 ALA A O 1
ATOM 1192 N N . ASP A 1 74 ? 5.902 5.095 4.591 1.00 0.00 74 ASP A N 1
ATOM 1193 C CA . ASP A 1 74 ? 5.023 5.386 3.472 1.00 0.00 74 ASP A CA 1
ATOM 1194 C C . ASP A 1 74 ? 4.271 4.142 2.997 1.00 0.00 74 ASP A C 1
ATOM 1195 O O . ASP A 1 74 ? 3.067 4.201 2.740 1.00 0.00 74 ASP A O 1
ATOM 1204 N N . VAL A 1 75 ? 4.968 3.012 2.897 1.00 0.00 75 VAL A N 1
ATOM 1205 C CA . VAL A 1 75 ? 4.337 1.779 2.430 1.00 0.00 75 VAL A CA 1
ATOM 1206 C C . VAL A 1 75 ? 3.307 1.276 3.442 1.00 0.00 75 VAL A C 1
ATOM 1207 O O . VAL A 1 75 ? 2.211 0.849 3.067 1.00 0.00 75 VAL A O 1
ATOM 1220 N N . ARG A 1 76 ? 3.637 1.357 4.726 1.00 0.00 76 ARG A N 1
ATOM 1221 C CA . ARG A 1 76 ? 2.713 0.912 5.755 1.00 0.00 76 ARG A CA 1
ATOM 1222 C C . ARG A 1 76 ? 1.534 1.876 5.856 1.00 0.00 76 ARG A C 1
ATOM 1223 O O . ARG A 1 76 ? 0.430 1.474 6.210 1.00 0.00 76 ARG A O 1
ATOM 1244 N N . LEU A 1 77 ? 1.769 3.146 5.520 1.00 0.00 77 LEU A N 1
ATOM 1245 C CA . LEU A 1 77 ? 0.705 4.141 5.485 1.00 0.00 77 LEU A CA 1
ATOM 1246 C C . LEU A 1 77 ? -0.319 3.774 4.420 1.00 0.00 77 LEU A C 1
ATOM 1247 O O . LEU A 1 77 ? -1.512 4.043 4.568 1.00 0.00 77 LEU A O 1
ATOM 1263 N N . MET A 1 78 ? 0.159 3.155 3.349 1.00 0.00 78 MET A N 1
ATOM 1264 C CA . MET A 1 78 ? -0.716 2.661 2.299 1.00 0.00 78 MET A CA 1
ATOM 1265 C C . MET A 1 78 ? -1.636 1.567 2.844 1.00 0.00 78 MET A C 1
ATOM 1266 O O . MET A 1 78 ? -2.855 1.647 2.700 1.00 0.00 78 MET A O 1
ATOM 1280 N N . PHE A 1 79 ? -1.059 0.562 3.494 1.00 0.00 79 PHE A N 1
ATOM 1281 C CA . PHE A 1 79 ? -1.866 -0.482 4.127 1.00 0.00 79 PHE A CA 1
ATOM 1282 C C . PHE A 1 79 ? -2.778 0.117 5.205 1.00 0.00 79 PHE A C 1
ATOM 1283 O O . PHE A 1 79 ? -3.909 -0.337 5.405 1.00 0.00 79 PHE A O 1
ATOM 1300 N N . SER A 1 80 ? -2.289 1.153 5.883 1.00 0.00 80 SER A N 1
ATOM 1301 C CA . SER A 1 80 ? -3.043 1.799 6.949 1.00 0.00 80 SER A CA 1
ATOM 1302 C C . SER A 1 80 ? -4.299 2.486 6.416 1.00 0.00 80 SER A C 1
ATOM 1303 O O . SER A 1 80 ? -5.375 2.340 6.998 1.00 0.00 80 SER A O 1
ATOM 1311 N N . ASN A 1 81 ? -4.183 3.225 5.308 1.00 0.00 81 ASN A N 1
ATOM 1312 C CA . ASN A 1 81 ? -5.350 3.922 4.771 1.00 0.00 81 ASN A CA 1
ATOM 1313 C C . ASN A 1 81 ? -6.388 2.916 4.270 1.00 0.00 81 ASN A C 1
ATOM 1314 O O . ASN A 1 81 ? -7.590 3.177 4.328 1.00 0.00 81 ASN A O 1
ATOM 1325 N N . CYS A 1 82 ? -5.924 1.750 3.824 1.00 0.00 82 CYS A N 1
ATOM 1326 C CA . CYS A 1 82 ? -6.825 0.672 3.421 1.00 0.00 82 CYS A CA 1
ATOM 1327 C C . CYS A 1 82 ? -7.712 0.239 4.588 1.00 0.00 82 CYS A C 1
ATOM 1328 O O . CYS A 1 82 ? -8.923 0.059 4.421 1.00 0.00 82 CYS A O 1
ATOM 1336 N N . TYR A 1 83 ? -7.110 0.080 5.771 1.00 0.00 83 TYR A N 1
ATOM 1337 C CA . TYR A 1 83 ? -7.862 -0.339 6.953 1.00 0.00 83 TYR A CA 1
ATOM 1338 C C . TYR A 1 83 ? -8.774 0.771 7.456 1.00 0.00 83 TYR A C 1
ATOM 1339 O O . TYR A 1 83 ? -9.763 0.503 8.132 1.00 0.00 83 TYR A O 1
ATOM 1357 N N . LYS A 1 84 ? -8.437 2.015 7.142 1.00 0.00 84 LYS A N 1
ATOM 1358 C CA . LYS A 1 84 ? -9.289 3.141 7.507 1.00 0.00 84 LYS A CA 1
ATOM 1359 C C . LYS A 1 84 ? -10.615 3.050 6.786 1.00 0.00 84 LYS A C 1
ATOM 1360 O O . LYS A 1 84 ? -11.684 3.224 7.378 1.00 0.00 84 LYS A O 1
ATOM 1379 N N . TYR A 1 85 ? -10.524 2.775 5.498 1.00 0.00 85 TYR A N 1
ATOM 1380 C CA . TYR A 1 85 ? -11.672 2.826 4.628 1.00 0.00 85 TYR A CA 1
ATOM 1381 C C . TYR A 1 85 ? -12.518 1.569 4.736 1.00 0.00 85 TYR A C 1
ATOM 1382 O O . TYR A 1 85 ? -13.689 1.619 5.113 1.00 0.00 85 TYR A O 1
ATOM 1400 N N . ASN A 1 86 ? -11.908 0.443 4.414 1.00 0.00 86 ASN A N 1
ATOM 1401 C CA . ASN A 1 86 ? -12.636 -0.805 4.278 1.00 0.00 86 ASN A CA 1
ATOM 1402 C C . ASN A 1 86 ? -12.779 -1.494 5.621 1.00 0.00 86 ASN A C 1
ATOM 1403 O O . ASN A 1 86 ? -11.796 -1.673 6.343 1.00 0.00 86 ASN A O 1
ATOM 1414 N N . PRO A 1 87 ? -14.011 -1.869 5.985 1.00 0.00 87 PRO A N 1
ATOM 1415 C CA . PRO A 1 87 ? -14.269 -2.637 7.201 1.00 0.00 87 PRO A CA 1
ATOM 1416 C C . PRO A 1 87 ? -13.650 -4.029 7.109 1.00 0.00 87 PRO A C 1
ATOM 1417 O O . PRO A 1 87 ? -13.389 -4.530 6.012 1.00 0.00 87 PRO A O 1
ATOM 1428 N N . PRO A 1 88 ? -13.405 -4.659 8.279 1.00 0.00 88 PRO A N 1
ATOM 1429 C CA . PRO A 1 88 ? -12.695 -5.947 8.395 1.00 0.00 88 PRO A CA 1
ATOM 1430 C C . PRO A 1 88 ? -13.278 -7.053 7.523 1.00 0.00 88 PRO A C 1
ATOM 1431 O O . PRO A 1 88 ? -12.611 -8.048 7.241 1.00 0.00 88 PRO A O 1
ATOM 1442 N N . ASP A 1 89 ? -14.522 -6.882 7.112 1.00 0.00 89 ASP A N 1
ATOM 1443 C CA . ASP A 1 89 ? -15.175 -7.856 6.242 1.00 0.00 89 ASP A CA 1
ATOM 1444 C C . ASP A 1 89 ? -15.165 -7.348 4.803 1.00 0.00 89 ASP A C 1
ATOM 1445 O O . ASP A 1 89 ? -16.202 -6.989 4.244 1.00 0.00 89 ASP A O 1
ATOM 1454 N N . HIS A 1 90 ? -13.978 -7.291 4.209 1.00 0.00 90 HIS A N 1
ATOM 1455 C CA . HIS A 1 90 ? -13.842 -6.837 2.833 1.00 0.00 90 HIS A CA 1
ATOM 1456 C C . HIS A 1 90 ? -12.580 -7.426 2.200 1.00 0.00 90 HIS A C 1
ATOM 1457 O O . HIS A 1 90 ? -11.641 -7.790 2.903 1.00 0.00 90 HIS A O 1
ATOM 1472 N N . ASP A 1 91 ? -12.556 -7.508 0.879 1.00 0.00 91 ASP A N 1
ATOM 1473 C CA . ASP A 1 91 ? -11.410 -8.070 0.159 1.00 0.00 91 ASP A CA 1
ATOM 1474 C C . ASP A 1 91 ? -10.126 -7.277 0.391 1.00 0.00 91 ASP A C 1
ATOM 1475 O O . ASP A 1 91 ? -9.065 -7.855 0.617 1.00 0.00 91 ASP A O 1
ATOM 1484 N N . VAL A 1 92 ? -10.227 -5.953 0.360 1.00 0.00 92 VAL A N 1
ATOM 1485 C CA . VAL A 1 92 ? -9.037 -5.103 0.360 1.00 0.00 92 VAL A CA 1
ATOM 1486 C C . VAL A 1 92 ? -8.305 -5.152 1.698 1.00 0.00 92 VAL A C 1
ATOM 1487 O O . VAL A 1 92 ? -7.114 -4.875 1.757 1.00 0.00 92 VAL A O 1
ATOM 1500 N N . VAL A 1 93 ? -9.002 -5.528 2.766 1.00 0.00 93 VAL A N 1
ATOM 1501 C CA . VAL A 1 93 ? -8.351 -5.652 4.064 1.00 0.00 93 VAL A CA 1
ATOM 1502 C C . VAL A 1 93 ? -7.650 -7.003 4.172 1.00 0.00 93 VAL A C 1
ATOM 1503 O O . VAL A 1 93 ? -6.565 -7.107 4.734 1.00 0.00 93 VAL A O 1
ATOM 1516 N N . ALA A 1 94 ? -8.265 -8.031 3.597 1.00 0.00 94 ALA A N 1
ATOM 1517 C CA . ALA A 1 94 ? -7.682 -9.364 3.589 1.00 0.00 94 ALA A CA 1
ATOM 1518 C C . ALA A 1 94 ? -6.439 -9.395 2.707 1.00 0.00 94 ALA A C 1
ATOM 1519 O O . ALA A 1 94 ? -5.437 -10.028 3.049 1.00 0.00 94 ALA A O 1
ATOM 1526 N N . MET A 1 95 ? -6.508 -8.698 1.577 1.00 0.00 95 MET A N 1
ATOM 1527 C CA . MET A 1 95 ? -5.357 -8.563 0.693 1.00 0.00 95 MET A CA 1
ATOM 1528 C C . MET A 1 95 ? -4.276 -7.717 1.362 1.00 0.00 95 MET A C 1
ATOM 1529 O O . MET A 1 95 ? -3.085 -8.002 1.226 1.00 0.00 95 MET A O 1
ATOM 1543 N N . ALA A 1 96 ? -4.698 -6.698 2.113 1.00 0.00 96 ALA A N 1
ATOM 1544 C CA . ALA A 1 96 ? -3.763 -5.836 2.832 1.00 0.00 96 ALA A CA 1
ATOM 1545 C C . ALA A 1 96 ? -3.040 -6.617 3.922 1.00 0.00 96 ALA A C 1
ATOM 1546 O O . ALA A 1 96 ? -1.840 -6.453 4.113 1.00 0.00 96 ALA A O 1
ATOM 1553 N N . ARG A 1 97 ? -3.776 -7.469 4.630 1.00 0.00 97 ARG A N 1
ATOM 1554 C CA . ARG A 1 97 ? -3.195 -8.288 5.691 1.00 0.00 97 ARG A CA 1
ATOM 1555 C C . ARG A 1 97 ? -2.123 -9.221 5.143 1.00 0.00 97 ARG A C 1
ATOM 1556 O O . ARG A 1 97 ? -1.042 -9.346 5.720 1.00 0.00 97 ARG A O 1
ATOM 1577 N N . LYS A 1 98 ? -2.430 -9.870 4.029 1.00 0.00 98 LYS A N 1
ATOM 1578 C CA . LYS A 1 98 ? -1.512 -10.829 3.429 1.00 0.00 98 LYS A CA 1
ATOM 1579 C C . LYS A 1 98 ? -0.272 -10.123 2.883 1.00 0.00 98 LYS A C 1
ATOM 1580 O O . LYS A 1 98 ? 0.855 -10.516 3.176 1.00 0.00 98 LYS A O 1
ATOM 1599 N N . LEU A 1 99 ? -0.485 -9.080 2.092 1.00 0.00 99 LEU A N 1
ATOM 1600 C CA . LEU A 1 99 ? 0.613 -8.259 1.594 1.00 0.00 99 LEU A CA 1
ATOM 1601 C C . LEU A 1 99 ? 1.398 -7.609 2.734 1.00 0.00 99 LEU A C 1
ATOM 1602 O O . LEU A 1 99 ? 2.588 -7.326 2.592 1.00 0.00 99 LEU A O 1
ATOM 1618 N N . GLN A 1 100 ? 0.741 -7.358 3.858 1.00 0.00 100 GLN A N 1
ATOM 1619 C CA . GLN A 1 100 ? 1.435 -6.822 5.019 1.00 0.00 100 GLN A CA 1
ATOM 1620 C C . GLN A 1 100 ? 2.398 -7.863 5.564 1.00 0.00 100 GLN A C 1
ATOM 1621 O O . GLN A 1 100 ? 3.481 -7.528 6.027 1.00 0.00 100 GLN A O 1
ATOM 1635 N N . ASP A 1 101 ? 1.999 -9.126 5.481 1.00 0.00 101 ASP A N 1
ATOM 1636 C CA . ASP A 1 101 ? 2.824 -10.229 5.960 1.00 0.00 101 ASP A CA 1
ATOM 1637 C C . ASP A 1 101 ? 4.137 -10.289 5.185 1.00 0.00 101 ASP A C 1
ATOM 1638 O O . ASP A 1 101 ? 5.214 -10.241 5.776 1.00 0.00 101 ASP A O 1
ATOM 1647 N N . VAL A 1 102 ? 4.041 -10.366 3.858 1.00 0.00 102 VAL A N 1
ATOM 1648 C CA . VAL A 1 102 ? 5.232 -10.426 3.009 1.00 0.00 102 VAL A CA 1
ATOM 1649 C C . VAL A 1 102 ? 6.136 -9.213 3.235 1.00 0.00 102 VAL A C 1
ATOM 1650 O O . VAL A 1 102 ? 7.320 -9.369 3.542 1.00 0.00 102 VAL A O 1
ATOM 1663 N N . PHE A 1 103 ? 5.570 -8.018 3.107 1.00 0.00 103 PHE A N 1
ATOM 1664 C CA . PHE A 1 103 ? 6.321 -6.781 3.312 1.00 0.00 103 PHE A CA 1
ATOM 1665 C C . PHE A 1 103 ? 6.962 -6.731 4.706 1.00 0.00 103 PHE A C 1
ATOM 1666 O O . PHE A 1 103 ? 8.091 -6.259 4.859 1.00 0.00 103 PHE A O 1
ATOM 1683 N N . GLU A 1 104 ? 6.264 -7.255 5.707 1.00 0.00 104 GLU A N 1
ATOM 1684 C CA . GLU A 1 104 ? 6.734 -7.224 7.069 1.00 0.00 104 GLU A CA 1
ATOM 1685 C C . GLU A 1 104 ? 8.024 -8.026 7.196 1.00 0.00 104 GLU A C 1
ATOM 1686 O O . GLU A 1 104 ? 9.011 -7.549 7.754 1.00 0.00 104 GLU A O 1
ATOM 1698 N N . PHE A 1 105 ? 8.025 -9.229 6.637 1.00 0.00 105 PHE A N 1
ATOM 1699 C CA . PHE A 1 105 ? 9.192 -10.093 6.709 1.00 0.00 105 PHE A CA 1
ATOM 1700 C C . PHE A 1 105 ? 10.283 -9.637 5.744 1.00 0.00 105 PHE A C 1
ATOM 1701 O O . PHE A 1 105 ? 11.459 -9.930 5.953 1.00 0.00 105 PHE A O 1
ATOM 1718 N N . ARG A 1 106 ? 9.904 -8.906 4.700 1.00 0.00 106 ARG A N 1
ATOM 1719 C CA . ARG A 1 106 ? 10.884 -8.321 3.797 1.00 0.00 106 ARG A CA 1
ATOM 1720 C C . ARG A 1 106 ? 11.695 -7.267 4.538 1.00 0.00 106 ARG A C 1
ATOM 1721 O O . ARG A 1 106 ? 12.924 -7.248 4.471 1.00 0.00 106 ARG A O 1
ATOM 1742 N N . TYR A 1 107 ? 10.995 -6.404 5.262 1.00 0.00 107 TYR A N 1
ATOM 1743 C CA . TYR A 1 107 ? 11.651 -5.378 6.064 1.00 0.00 107 TYR A CA 1
ATOM 1744 C C . TYR A 1 107 ? 12.340 -6.013 7.273 1.00 0.00 107 TYR A C 1
ATOM 1745 O O . TYR A 1 107 ? 13.364 -5.522 7.745 1.00 0.00 107 TYR A O 1
ATOM 1763 N N . ALA A 1 108 ? 11.782 -7.120 7.757 1.00 0.00 108 ALA A N 1
ATOM 1764 C CA . ALA A 1 108 ? 12.356 -7.833 8.892 1.00 0.00 108 ALA A CA 1
ATOM 1765 C C . ALA A 1 108 ? 13.693 -8.466 8.525 1.00 0.00 108 ALA A C 1
ATOM 1766 O O . ALA A 1 108 ? 14.591 -8.565 9.360 1.00 0.00 108 ALA A O 1
ATOM 1773 N N . LYS A 1 109 ? 13.825 -8.898 7.276 1.00 0.00 109 LYS A N 1
ATOM 1774 C CA . LYS A 1 109 ? 15.084 -9.463 6.809 1.00 0.00 109 LYS A CA 1
ATOM 1775 C C . LYS A 1 109 ? 16.053 -8.349 6.456 1.00 0.00 109 LYS A C 1
ATOM 1776 O O . LYS A 1 109 ? 17.269 -8.527 6.509 1.00 0.00 109 LYS A O 1
ATOM 1795 N N . MET A 1 110 ? 15.501 -7.202 6.088 1.00 0.00 110 MET A N 1
ATOM 1796 C CA . MET A 1 110 ? 16.300 -6.021 5.794 1.00 0.00 110 MET A CA 1
ATOM 1797 C C . MET A 1 110 ? 17.025 -5.545 7.049 1.00 0.00 110 MET A C 1
ATOM 1798 O O . MET A 1 110 ? 16.388 -5.245 8.060 1.00 0.00 110 MET A O 1
ATOM 1812 N N . PRO A 1 111 ? 18.366 -5.503 7.019 1.00 0.00 111 PRO A N 1
ATOM 1813 C CA . PRO A 1 111 ? 19.150 -5.005 8.135 1.00 0.00 111 PRO A CA 1
ATOM 1814 C C . PRO A 1 111 ? 19.298 -3.491 8.092 1.00 0.00 111 PRO A C 1
ATOM 1815 O O . PRO A 1 111 ? 19.380 -2.888 7.017 1.00 0.00 111 PRO A O 1
ATOM 1826 N N . ASP A 1 112 ? 19.330 -2.888 9.262 1.00 0.00 112 ASP A N 1
ATOM 1827 C CA . ASP A 1 112 ? 19.424 -1.444 9.378 1.00 0.00 112 ASP A CA 1
ATOM 1828 C C . ASP A 1 112 ? 20.565 -1.076 10.308 1.00 0.00 112 ASP A C 1
ATOM 1829 O O . ASP A 1 112 ? 21.610 -0.607 9.814 1.00 0.00 112 ASP A O 1
ATOM 1839 N N . HIS B 2 1 ? -14.194 1.868 9.150 1.00 0.00 281 HIS B N 1
ATOM 1840 C CA . HIS B 2 1 ? -15.212 2.440 10.060 1.00 0.00 281 HIS B CA 1
ATOM 1841 C C . HIS B 2 1 ? -16.439 1.545 10.120 1.00 0.00 281 HIS B C 1
ATOM 1842 O O . HIS B 2 1 ? -16.444 0.455 9.546 1.00 0.00 281 HIS B O 1
ATOM 1859 N N . ASN B 2 2 ? -17.473 2.010 10.812 1.00 0.00 282 ASN B N 1
ATOM 1860 C CA . ASN B 2 2 ? -18.711 1.249 10.971 1.00 0.00 282 ASN B CA 1
ATOM 1861 C C . ASN B 2 2 ? -19.292 0.835 9.617 1.00 0.00 282 ASN B C 1
ATOM 1862 O O . ASN B 2 2 ? -19.725 -0.306 9.444 1.00 0.00 282 ASN B O 1
ATOM 1873 N N . LEU B 2 3 ? -19.290 1.757 8.660 1.00 0.00 283 LEU B N 1
ATOM 1874 C CA . LEU B 2 3 ? -19.762 1.464 7.314 1.00 0.00 283 LEU B CA 1
ATOM 1875 C C . LEU B 2 3 ? -19.316 2.548 6.340 1.00 0.00 283 LEU B C 1
ATOM 1876 O O . LEU B 2 3 ? -18.388 2.340 5.557 1.00 0.00 283 LEU B O 1
ATOM 1892 N N . LEU B 2 4 ? -19.962 3.710 6.425 1.00 0.00 284 LEU B N 1
ATOM 1893 C CA . LEU B 2 4 ? -19.757 4.798 5.471 1.00 0.00 284 LEU B CA 1
ATOM 1894 C C . LEU B 2 4 ? -20.039 4.314 4.049 1.00 0.00 284 LEU B C 1
ATOM 1895 O O . LEU B 2 4 ? -21.196 4.171 3.648 1.00 0.00 284 LEU B O 1
ATOM 1911 N N . ARG B 2 5 ? -18.985 4.031 3.303 1.00 0.00 285 ARG B N 1
ATOM 1912 C CA . ARG B 2 5 ? -19.117 3.474 1.970 1.00 0.00 285 ARG B CA 1
ATOM 1913 C C . ARG B 2 5 ? -18.049 2.409 1.780 1.00 0.00 285 ARG B C 1
ATOM 1914 O O . ARG B 2 5 ? -16.921 2.571 2.242 1.00 0.00 285 ARG B O 1
ATOM 1935 N N . ILE B 2 6 ? -18.410 1.308 1.143 1.00 0.00 286 ILE B N 1
ATOM 1936 C CA . ILE B 2 6 ? -17.464 0.227 0.928 1.00 0.00 286 ILE B CA 1
ATOM 1937 C C . ILE B 2 6 ? -16.948 0.252 -0.505 1.00 0.00 286 ILE B C 1
ATOM 1938 O O . ILE B 2 6 ? -17.707 0.487 -1.447 1.00 0.00 286 ILE B O 1
ATOM 1980 N N . GLN B 2 8 ? -15.899 -0.747 -4.102 1.00 0.00 288 GLN B N 1
ATOM 1981 C CA . GLN B 2 8 ? -16.546 -1.688 -5.006 1.00 0.00 288 GLN B CA 1
ATOM 1982 C C . GLN B 2 8 ? -15.538 -2.709 -5.535 1.00 0.00 288 GLN B C 1
ATOM 1983 O O . GLN B 2 8 ? -15.270 -2.787 -6.733 1.00 0.00 288 GLN B O 1
ATOM 1997 N N . PHE B 2 9 ? -14.974 -3.481 -4.615 1.00 0.00 289 PHE B N 1
ATOM 1998 C CA . PHE B 2 9 ? -14.030 -4.540 -4.953 1.00 0.00 289 PHE B CA 1
ATOM 1999 C C . PHE B 2 9 ? -14.665 -5.903 -4.711 1.00 0.00 289 PHE B C 1
ATOM 2000 O O . PHE B 2 9 ? -13.973 -6.887 -4.445 1.00 0.00 289 PHE B O 1
ATOM 2017 N N . LEU B 2 10 ? -15.989 -5.947 -4.784 1.00 0.00 290 LEU B N 1
ATOM 2018 C CA . LEU B 2 10 ? -16.721 -7.190 -4.602 1.00 0.00 290 LEU B CA 1
ATOM 2019 C C . LEU B 2 10 ? -16.590 -8.048 -5.852 1.00 0.00 290 LEU B C 1
ATOM 2020 O O . LEU B 2 10 ? -17.221 -7.763 -6.871 1.00 0.00 290 LEU B O 1
ATOM 2036 N N . GLN B 2 11 ? -15.761 -9.085 -5.761 1.00 0.00 291 GLN B N 1
ATOM 2037 C CA . GLN B 2 11 ? -15.448 -9.947 -6.898 1.00 0.00 291 GLN B CA 1
ATOM 2038 C C . GLN B 2 11 ? -14.848 -9.127 -8.039 1.00 0.00 291 GLN B C 1
ATOM 2039 O O . GLN B 2 11 ? -15.534 -8.762 -8.996 1.00 0.00 291 GLN B O 1
ATOM 2053 N N . SER B 2 12 ? -13.566 -8.824 -7.921 1.00 0.00 292 SER B N 1
ATOM 2054 C CA . SER B 2 12 ? -12.871 -8.043 -8.928 1.00 0.00 292 SER B CA 1
ATOM 2055 C C . SER B 2 12 ? -11.745 -8.859 -9.557 1.00 0.00 292 SER B C 1
ATOM 2056 O O . SER B 2 12 ? -10.690 -9.026 -8.910 1.00 0.00 292 SER B O 1
ATOM 2065 N N . GLY A 1 1 ? 25.298 8.649 -2.412 1.00 0.00 1 GLY A N 2
ATOM 2066 C CA . GLY A 1 1 ? 24.203 8.927 -3.369 1.00 0.00 1 GLY A CA 2
ATOM 2067 C C . GLY A 1 1 ? 23.785 7.685 -4.120 1.00 0.00 1 GLY A C 2
ATOM 2068 O O . GLY A 1 1 ? 24.262 6.587 -3.820 1.00 0.00 1 GLY A O 2
ATOM 2074 N N . LYS A 1 2 ? 22.900 7.860 -5.100 1.00 0.00 2 LYS A N 2
ATOM 2075 C CA . LYS A 1 2 ? 22.394 6.754 -5.911 1.00 0.00 2 LYS A CA 2
ATOM 2076 C C . LYS A 1 2 ? 21.793 5.656 -5.038 1.00 0.00 2 LYS A C 2
ATOM 2077 O O . LYS A 1 2 ? 22.123 4.482 -5.201 1.00 0.00 2 LYS A O 2
ATOM 2096 N N . LEU A 1 3 ? 20.906 6.057 -4.124 1.00 0.00 3 LEU A N 2
ATOM 2097 C CA . LEU A 1 3 ? 20.240 5.132 -3.203 1.00 0.00 3 LEU A CA 2
ATOM 2098 C C . LEU A 1 3 ? 21.227 4.525 -2.207 1.00 0.00 3 LEU A C 2
ATOM 2099 O O . LEU A 1 3 ? 22.119 3.757 -2.576 1.00 0.00 3 LEU A O 2
ATOM 2115 N N . SER A 1 4 ? 21.066 4.870 -0.940 1.00 0.00 4 SER A N 2
ATOM 2116 C CA . SER A 1 4 ? 21.850 4.245 0.117 1.00 0.00 4 SER A CA 2
ATOM 2117 C C . SER A 1 4 ? 21.362 2.810 0.313 1.00 0.00 4 SER A C 2
ATOM 2118 O O . SER A 1 4 ? 20.346 2.426 -0.264 1.00 0.00 4 SER A O 2
ATOM 2126 N N . GLU A 1 5 ? 22.071 2.026 1.117 1.00 0.00 5 GLU A N 2
ATOM 2127 C CA . GLU A 1 5 ? 21.739 0.613 1.303 1.00 0.00 5 GLU A CA 2
ATOM 2128 C C . GLU A 1 5 ? 20.282 0.441 1.718 1.00 0.00 5 GLU A C 2
ATOM 2129 O O . GLU A 1 5 ? 19.560 -0.385 1.159 1.00 0.00 5 GLU A O 2
ATOM 2141 N N . GLN A 1 6 ? 19.858 1.245 2.684 1.00 0.00 6 GLN A N 2
ATOM 2142 C CA . GLN A 1 6 ? 18.481 1.239 3.161 1.00 0.00 6 GLN A CA 2
ATOM 2143 C C . GLN A 1 6 ? 17.513 1.482 2.004 1.00 0.00 6 GLN A C 2
ATOM 2144 O O . GLN A 1 6 ? 16.527 0.765 1.844 1.00 0.00 6 GLN A O 2
ATOM 2158 N N . LEU A 1 7 ? 17.818 2.477 1.181 1.00 0.00 7 LEU A N 2
ATOM 2159 C CA . LEU A 1 7 ? 16.934 2.852 0.085 1.00 0.00 7 LEU A CA 2
ATOM 2160 C C . LEU A 1 7 ? 17.038 1.867 -1.081 1.00 0.00 7 LEU A C 2
ATOM 2161 O O . LEU A 1 7 ? 16.100 1.707 -1.860 1.00 0.00 7 LEU A O 2
ATOM 2177 N N . LYS A 1 8 ? 18.172 1.203 -1.210 1.00 0.00 8 LYS A N 2
ATOM 2178 C CA . LYS A 1 8 ? 18.304 0.150 -2.198 1.00 0.00 8 LYS A CA 2
ATOM 2179 C C . LYS A 1 8 ? 17.481 -1.050 -1.764 1.00 0.00 8 LYS A C 2
ATOM 2180 O O . LYS A 1 8 ? 16.839 -1.713 -2.580 1.00 0.00 8 LYS A O 2
ATOM 2199 N N . HIS A 1 9 ? 17.476 -1.302 -0.467 1.00 0.00 9 HIS A N 2
ATOM 2200 C CA . HIS A 1 9 ? 16.702 -2.394 0.083 1.00 0.00 9 HIS A CA 2
ATOM 2201 C C . HIS A 1 9 ? 15.211 -2.080 -0.018 1.00 0.00 9 HIS A C 2
ATOM 2202 O O . HIS A 1 9 ? 14.400 -2.973 -0.255 1.00 0.00 9 HIS A O 2
ATOM 2217 N N . CYS A 1 10 ? 14.850 -0.803 0.141 1.00 0.00 10 CYS A N 2
ATOM 2218 C CA . CYS A 1 10 ? 13.452 -0.398 0.018 1.00 0.00 10 CYS A CA 2
ATOM 2219 C C . CYS A 1 10 ? 12.999 -0.513 -1.433 1.00 0.00 10 CYS A C 2
ATOM 2220 O O . CYS A 1 10 ? 11.830 -0.779 -1.712 1.00 0.00 10 CYS A O 2
ATOM 2228 N N . ASN A 1 11 ? 13.944 -0.339 -2.353 1.00 0.00 11 ASN A N 2
ATOM 2229 C CA . ASN A 1 11 ? 13.661 -0.457 -3.777 1.00 0.00 11 ASN A CA 2
ATOM 2230 C C . ASN A 1 11 ? 13.295 -1.894 -4.131 1.00 0.00 11 ASN A C 2
ATOM 2231 O O . ASN A 1 11 ? 12.366 -2.140 -4.901 1.00 0.00 11 ASN A O 2
ATOM 2242 N N . GLY A 1 12 ? 14.014 -2.838 -3.534 1.00 0.00 12 GLY A N 2
ATOM 2243 C CA . GLY A 1 12 ? 13.799 -4.243 -3.833 1.00 0.00 12 GLY A CA 2
ATOM 2244 C C . GLY A 1 12 ? 12.512 -4.772 -3.232 1.00 0.00 12 GLY A C 2
ATOM 2245 O O . GLY A 1 12 ? 11.799 -5.562 -3.856 1.00 0.00 12 GLY A O 2
ATOM 2249 N N . ILE A 1 13 ? 12.216 -4.332 -2.017 1.00 0.00 13 ILE A N 2
ATOM 2250 C CA . ILE A 1 13 ? 10.995 -4.734 -1.331 1.00 0.00 13 ILE A CA 2
ATOM 2251 C C . ILE A 1 13 ? 9.763 -4.271 -2.110 1.00 0.00 13 ILE A C 2
ATOM 2252 O O . ILE A 1 13 ? 8.854 -5.061 -2.380 1.00 0.00 13 ILE A O 2
ATOM 2268 N N . LEU A 1 14 ? 9.752 -2.990 -2.477 1.00 0.00 14 LEU A N 2
ATOM 2269 C CA . LEU A 1 14 ? 8.677 -2.415 -3.274 1.00 0.00 14 LEU A CA 2
ATOM 2270 C C . LEU A 1 14 ? 8.504 -3.195 -4.572 1.00 0.00 14 LEU A C 2
ATOM 2271 O O . LEU A 1 14 ? 7.390 -3.540 -4.965 1.00 0.00 14 LEU A O 2
ATOM 2287 N N . LYS A 1 15 ? 9.629 -3.472 -5.216 1.00 0.00 15 LYS A N 2
ATOM 2288 C CA . LYS A 1 15 ? 9.663 -4.213 -6.461 1.00 0.00 15 LYS A CA 2
ATOM 2289 C C . LYS A 1 15 ? 8.944 -5.551 -6.334 1.00 0.00 15 LYS A C 2
ATOM 2290 O O . LYS A 1 15 ? 8.245 -5.978 -7.254 1.00 0.00 15 LYS A O 2
ATOM 2309 N N . GLU A 1 16 ? 9.079 -6.190 -5.186 1.00 0.00 16 GLU A N 2
ATOM 2310 C CA . GLU A 1 16 ? 8.533 -7.534 -5.021 1.00 0.00 16 GLU A CA 2
ATOM 2311 C C . GLU A 1 16 ? 7.018 -7.486 -4.871 1.00 0.00 16 GLU A C 2
ATOM 2312 O O . GLU A 1 16 ? 6.304 -8.308 -5.446 1.00 0.00 16 GLU A O 2
ATOM 2324 N N . LEU A 1 17 ? 6.534 -6.518 -4.108 1.00 0.00 17 LEU A N 2
ATOM 2325 C CA . LEU A 1 17 ? 5.095 -6.330 -3.931 1.00 0.00 17 LEU A CA 2
ATOM 2326 C C . LEU A 1 17 ? 4.456 -5.946 -5.268 1.00 0.00 17 LEU A C 2
ATOM 2327 O O . LEU A 1 17 ? 3.265 -6.149 -5.481 1.00 0.00 17 LEU A O 2
ATOM 2343 N N . LEU A 1 18 ? 5.276 -5.409 -6.169 1.00 0.00 18 LEU A N 2
ATOM 2344 C CA . LEU A 1 18 ? 4.817 -5.002 -7.495 1.00 0.00 18 LEU A CA 2
ATOM 2345 C C . LEU A 1 18 ? 4.971 -6.123 -8.519 1.00 0.00 18 LEU A C 2
ATOM 2346 O O . LEU A 1 18 ? 4.400 -6.062 -9.612 1.00 0.00 18 LEU A O 2
ATOM 2362 N N . SER A 1 19 ? 5.760 -7.124 -8.179 1.00 0.00 19 SER A N 2
ATOM 2363 C CA . SER A 1 19 ? 5.989 -8.253 -9.069 1.00 0.00 19 SER A CA 2
ATOM 2364 C C . SER A 1 19 ? 4.737 -9.123 -9.174 1.00 0.00 19 SER A C 2
ATOM 2365 O O . SER A 1 19 ? 3.977 -9.271 -8.210 1.00 0.00 19 SER A O 2
ATOM 2373 N N . LYS A 1 20 ? 4.547 -9.707 -10.357 1.00 0.00 20 LYS A N 2
ATOM 2374 C CA . LYS A 1 20 ? 3.337 -10.458 -10.689 1.00 0.00 20 LYS A CA 2
ATOM 2375 C C . LYS A 1 20 ? 3.108 -11.642 -9.753 1.00 0.00 20 LYS A C 2
ATOM 2376 O O . LYS A 1 20 ? 2.017 -12.215 -9.728 1.00 0.00 20 LYS A O 2
ATOM 2395 N N . LYS A 1 21 ? 4.139 -12.008 -9.002 1.00 0.00 21 LYS A N 2
ATOM 2396 C CA . LYS A 1 21 ? 4.026 -13.037 -7.980 1.00 0.00 21 LYS A CA 2
ATOM 2397 C C . LYS A 1 21 ? 2.972 -12.658 -6.939 1.00 0.00 21 LYS A C 2
ATOM 2398 O O . LYS A 1 21 ? 2.218 -13.508 -6.468 1.00 0.00 21 LYS A O 2
ATOM 2417 N N . HIS A 1 22 ? 2.914 -11.377 -6.595 1.00 0.00 22 HIS A N 2
ATOM 2418 C CA . HIS A 1 22 ? 1.999 -10.916 -5.558 1.00 0.00 22 HIS A CA 2
ATOM 2419 C C . HIS A 1 22 ? 0.833 -10.159 -6.169 1.00 0.00 22 HIS A C 2
ATOM 2420 O O . HIS A 1 22 ? -0.183 -9.965 -5.514 1.00 0.00 22 HIS A O 2
ATOM 2435 N N . ALA A 1 23 ? 0.986 -9.767 -7.433 1.00 0.00 23 ALA A N 2
ATOM 2436 C CA . ALA A 1 23 ? -0.004 -8.950 -8.145 1.00 0.00 23 ALA A CA 2
ATOM 2437 C C . ALA A 1 23 ? -1.430 -9.466 -7.988 1.00 0.00 23 ALA A C 2
ATOM 2438 O O . ALA A 1 23 ? -2.376 -8.680 -7.945 1.00 0.00 23 ALA A O 2
ATOM 2445 N N . ALA A 1 24 ? -1.571 -10.781 -7.887 1.00 0.00 24 ALA A N 2
ATOM 2446 C CA . ALA A 1 24 ? -2.875 -11.419 -7.727 1.00 0.00 24 ALA A CA 2
ATOM 2447 C C . ALA A 1 24 ? -3.629 -10.867 -6.512 1.00 0.00 24 ALA A C 2
ATOM 2448 O O . ALA A 1 24 ? -4.859 -10.838 -6.490 1.00 0.00 24 ALA A O 2
ATOM 2455 N N . TYR A 1 25 ? -2.887 -10.422 -5.509 1.00 0.00 25 TYR A N 2
ATOM 2456 C CA . TYR A 1 25 ? -3.479 -9.853 -4.305 1.00 0.00 25 TYR A CA 2
ATOM 2457 C C . TYR A 1 25 ? -2.749 -8.573 -3.896 1.00 0.00 25 TYR A C 2
ATOM 2458 O O . TYR A 1 25 ? -2.848 -8.123 -2.757 1.00 0.00 25 TYR A O 2
ATOM 2476 N N . ALA A 1 26 ? -2.025 -7.987 -4.847 1.00 0.00 26 ALA A N 2
ATOM 2477 C CA . ALA A 1 26 ? -1.292 -6.748 -4.605 1.00 0.00 26 ALA A CA 2
ATOM 2478 C C . ALA A 1 26 ? -1.854 -5.602 -5.443 1.00 0.00 26 ALA A C 2
ATOM 2479 O O . ALA A 1 26 ? -1.569 -4.427 -5.181 1.00 0.00 26 ALA A O 2
ATOM 2486 N N . TRP A 1 27 ? -2.667 -5.940 -6.446 1.00 0.00 27 TRP A N 2
ATOM 2487 C CA . TRP 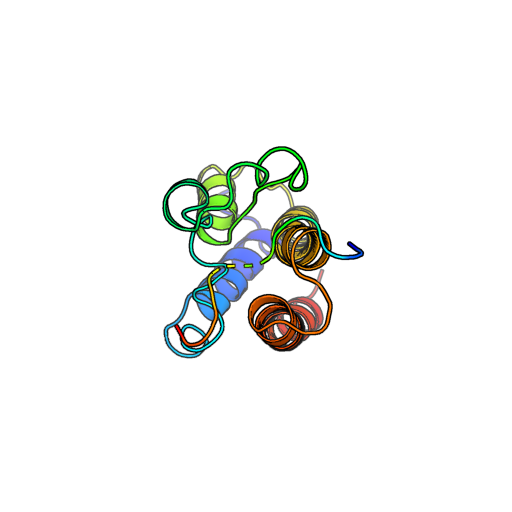A 1 27 ? -3.218 -4.933 -7.354 1.00 0.00 27 TRP A CA 2
ATOM 2488 C C . TRP A 1 27 ? -3.968 -3.788 -6.634 1.00 0.00 27 TRP A C 2
ATOM 2489 O O . TRP A 1 27 ? -3.904 -2.653 -7.109 1.00 0.00 27 TRP A O 2
ATOM 2510 N N . PRO A 1 28 ? -4.689 -4.026 -5.497 1.00 0.00 28 PRO A N 2
ATOM 2511 C CA . PRO A 1 28 ? -5.356 -2.940 -4.763 1.00 0.00 28 PRO A CA 2
ATOM 2512 C C . PRO A 1 28 ? -4.412 -1.798 -4.388 1.00 0.00 28 PRO A C 2
ATOM 2513 O O . PRO A 1 28 ? -4.849 -0.664 -4.199 1.00 0.00 28 PRO A O 2
ATOM 2524 N N . PHE A 1 29 ? -3.121 -2.099 -4.288 1.00 0.00 29 PHE A N 2
ATOM 2525 C CA . PHE A 1 29 ? -2.159 -1.129 -3.768 1.00 0.00 29 PHE A CA 2
ATOM 2526 C C . PHE A 1 29 ? -1.215 -0.624 -4.850 1.00 0.00 29 PHE A C 2
ATOM 2527 O O . PHE A 1 29 ? -0.416 0.283 -4.602 1.00 0.00 29 PHE A O 2
ATOM 2544 N N . TYR A 1 30 ? -1.279 -1.231 -6.032 1.00 0.00 30 TYR A N 2
ATOM 2545 C CA . TYR A 1 30 ? -0.476 -0.775 -7.165 1.00 0.00 30 TYR A CA 2
ATOM 2546 C C . TYR A 1 30 ? -0.709 0.708 -7.433 1.00 0.00 30 TYR A C 2
ATOM 2547 O O . TYR A 1 30 ? 0.224 1.504 -7.407 1.00 0.00 30 TYR A O 2
ATOM 2565 N N . LYS A 1 31 ? -1.961 1.072 -7.666 1.00 0.00 31 LYS A N 2
ATOM 2566 C CA . LYS A 1 31 ? -2.316 2.446 -7.992 1.00 0.00 31 LYS A CA 2
ATOM 2567 C C . LYS A 1 31 ? -3.503 2.906 -7.154 1.00 0.00 31 LYS A C 2
ATOM 2568 O O . LYS A 1 31 ? -4.204 2.076 -6.575 1.00 0.00 31 LYS A O 2
ATOM 2587 N N . PRO A 1 32 ? -3.734 4.230 -7.061 1.00 0.00 32 PRO A N 2
ATOM 2588 C CA . PRO A 1 32 ? -4.877 4.793 -6.333 1.00 0.00 32 PRO A CA 2
ATOM 2589 C C . PRO A 1 32 ? -6.202 4.201 -6.799 1.00 0.00 32 PRO A C 2
ATOM 2590 O O . PRO A 1 32 ? -6.376 3.885 -7.980 1.00 0.00 32 PRO A O 2
ATOM 2601 N N . VAL A 1 33 ? -7.129 4.047 -5.865 1.00 0.00 33 VAL A N 2
ATOM 2602 C CA . VAL A 1 33 ? -8.429 3.478 -6.175 1.00 0.00 33 VAL A CA 2
ATOM 2603 C C . VAL A 1 33 ? -9.217 4.440 -7.059 1.00 0.00 33 VAL A C 2
ATOM 2604 O O . VAL A 1 33 ? -9.056 5.659 -6.966 1.00 0.00 33 VAL A O 2
ATOM 2617 N N . ASP A 1 34 ? -10.050 3.892 -7.926 1.00 0.00 34 ASP A N 2
ATOM 2618 C CA . ASP A 1 34 ? -10.841 4.710 -8.839 1.00 0.00 34 ASP A CA 2
ATOM 2619 C C . ASP A 1 34 ? -12.124 5.126 -8.145 1.00 0.00 34 ASP A C 2
ATOM 2620 O O . ASP A 1 34 ? -13.210 4.714 -8.537 1.00 0.00 34 ASP A O 2
ATOM 2629 N N . ALA A 1 35 ? -11.980 5.947 -7.112 1.00 0.00 35 ALA A N 2
ATOM 2630 C CA . ALA A 1 35 ? -13.080 6.278 -6.212 1.00 0.00 35 ALA A CA 2
ATOM 2631 C C . ALA A 1 35 ? -14.286 6.858 -6.949 1.00 0.00 35 ALA A C 2
ATOM 2632 O O . ALA A 1 35 ? -15.428 6.633 -6.551 1.00 0.00 35 ALA A O 2
ATOM 2639 N N . SER A 1 36 ? -14.037 7.582 -8.030 1.00 0.00 36 SER A N 2
ATOM 2640 C CA . SER A 1 36 ? -15.116 8.159 -8.819 1.00 0.00 36 SER A CA 2
ATOM 2641 C C . SER A 1 36 ? -15.928 7.061 -9.508 1.00 0.00 36 SER A C 2
ATOM 2642 O O . SER A 1 36 ? -17.158 7.119 -9.555 1.00 0.00 36 SER A O 2
ATOM 2650 N N . ALA A 1 37 ? -15.233 6.048 -10.008 1.00 0.00 37 ALA A N 2
ATOM 2651 C CA . ALA A 1 37 ? -15.877 4.930 -10.687 1.00 0.00 37 ALA A CA 2
ATOM 2652 C C . ALA A 1 37 ? -16.386 3.903 -9.679 1.00 0.00 37 ALA A C 2
ATOM 2653 O O . ALA A 1 37 ? -17.311 3.138 -9.958 1.00 0.00 37 ALA A O 2
ATOM 2660 N N . LEU A 1 38 ? -15.774 3.904 -8.504 1.00 0.00 38 LEU A N 2
ATOM 2661 C CA . LEU A 1 38 ? -16.125 2.977 -7.434 1.00 0.00 38 LEU A CA 2
ATOM 2662 C C . LEU A 1 38 ? -17.342 3.465 -6.653 1.00 0.00 38 LEU A C 2
ATOM 2663 O O . LEU A 1 38 ? -17.824 2.779 -5.756 1.00 0.00 38 LEU A O 2
ATOM 2679 N N . GLY A 1 39 ? -17.824 4.658 -6.989 1.00 0.00 39 GLY A N 2
ATOM 2680 C CA . GLY A 1 39 ? -18.985 5.214 -6.312 1.00 0.00 39 GLY A CA 2
ATOM 2681 C C . GLY A 1 39 ? -18.628 5.825 -4.974 1.00 0.00 39 GLY A C 2
ATOM 2682 O O . GLY A 1 39 ? -19.491 6.309 -4.239 1.00 0.00 39 GLY A O 2
ATOM 2686 N N . LEU A 1 40 ? -17.345 5.812 -4.667 1.00 0.00 40 LEU A N 2
ATOM 2687 C CA . LEU A 1 40 ? -16.849 6.315 -3.405 1.00 0.00 40 LEU A CA 2
ATOM 2688 C C . LEU A 1 40 ? -16.651 7.826 -3.467 1.00 0.00 40 LEU A C 2
ATOM 2689 O O . LEU A 1 40 ? -15.544 8.315 -3.705 1.00 0.00 40 LEU A O 2
ATOM 2705 N N . HIS A 1 41 ? -17.732 8.562 -3.243 1.00 0.00 41 HIS A N 2
ATOM 2706 C CA . HIS A 1 41 ? -17.702 10.022 -3.322 1.00 0.00 41 HIS A CA 2
ATOM 2707 C C . HIS A 1 41 ? -16.977 10.615 -2.123 1.00 0.00 41 HIS A C 2
ATOM 2708 O O . HIS A 1 41 ? -16.616 11.789 -2.122 1.00 0.00 41 HIS A O 2
ATOM 2723 N N . ASP A 1 42 ? -16.762 9.794 -1.107 1.00 0.00 42 ASP A N 2
ATOM 2724 C CA . ASP A 1 42 ? -16.231 10.273 0.161 1.00 0.00 42 ASP A CA 2
ATOM 2725 C C . ASP A 1 42 ? -14.843 9.705 0.440 1.00 0.00 42 ASP A C 2
ATOM 2726 O O . ASP A 1 42 ? -14.414 9.634 1.589 1.00 0.00 42 ASP A O 2
ATOM 2735 N N . TYR A 1 43 ? -14.129 9.319 -0.611 1.00 0.00 43 TYR A N 2
ATOM 2736 C CA . TYR A 1 43 ? -12.828 8.677 -0.447 1.00 0.00 43 TYR A CA 2
ATOM 2737 C C . TYR A 1 43 ? -11.792 9.647 0.111 1.00 0.00 43 TYR A C 2
ATOM 2738 O O . TYR A 1 43 ? -11.042 9.308 1.027 1.00 0.00 43 TYR A O 2
ATOM 2756 N N . HIS A 1 44 ? -11.766 10.861 -0.420 1.00 0.00 44 HIS A N 2
ATOM 2757 C CA . HIS A 1 44 ? -10.775 11.847 -0.000 1.00 0.00 44 HIS A CA 2
ATOM 2758 C C . HIS A 1 44 ? -11.121 12.415 1.367 1.00 0.00 44 HIS A C 2
ATOM 2759 O O . HIS A 1 44 ? -10.279 13.013 2.033 1.00 0.00 44 HIS A O 2
ATOM 2774 N N . ASP A 1 45 ? -12.363 12.213 1.783 1.00 0.00 45 ASP A N 2
ATOM 2775 C CA . ASP A 1 45 ? -12.809 12.661 3.094 1.00 0.00 45 ASP A CA 2
ATOM 2776 C C . ASP A 1 45 ? -12.263 11.745 4.176 1.00 0.00 45 ASP A C 2
ATOM 2777 O O . ASP A 1 45 ? -11.770 12.204 5.203 1.00 0.00 45 ASP A O 2
ATOM 2786 N N . ILE A 1 46 ? -12.342 10.444 3.934 1.00 0.00 46 ILE A N 2
ATOM 2787 C CA . ILE A 1 46 ? -11.891 9.460 4.909 1.00 0.00 46 ILE A CA 2
ATOM 2788 C C . ILE A 1 46 ? -10.373 9.303 4.881 1.00 0.00 46 ILE A C 2
ATOM 2789 O O . ILE A 1 46 ? -9.720 9.302 5.927 1.00 0.00 46 ILE A O 2
ATOM 2805 N N . ILE A 1 47 ? -9.811 9.187 3.687 1.00 0.00 47 ILE A N 2
ATOM 2806 C CA . ILE A 1 47 ? -8.386 8.934 3.545 1.00 0.00 47 ILE A CA 2
ATOM 2807 C C . ILE A 1 47 ? -7.585 10.233 3.588 1.00 0.00 47 ILE A C 2
ATOM 2808 O O . ILE A 1 47 ? -7.504 10.958 2.593 1.00 0.00 47 ILE A O 2
ATOM 2824 N N . LYS A 1 48 ? -7.010 10.532 4.748 1.00 0.00 48 LYS A N 2
ATOM 2825 C CA . LYS A 1 48 ? -6.123 11.673 4.891 1.00 0.00 48 LYS A CA 2
ATOM 2826 C C . LYS A 1 48 ? -4.811 11.463 4.141 1.00 0.00 48 LYS A C 2
ATOM 2827 O O . LYS A 1 48 ? -4.260 12.400 3.567 1.00 0.00 48 LYS A O 2
ATOM 2846 N N . HIS A 1 49 ? -4.312 10.232 4.147 1.00 0.00 49 HIS A N 2
ATOM 2847 C CA . HIS A 1 49 ? -3.016 9.928 3.542 1.00 0.00 49 HIS A CA 2
ATOM 2848 C C . HIS A 1 49 ? -3.146 8.885 2.423 1.00 0.00 49 HIS A C 2
ATOM 2849 O O . HIS A 1 49 ? -2.752 7.731 2.604 1.00 0.00 49 HIS A O 2
ATOM 2864 N N . PRO A 1 50 ? -3.713 9.259 1.257 1.00 0.00 50 PRO A N 2
ATOM 2865 C CA . PRO A 1 50 ? -3.806 8.348 0.110 1.00 0.00 50 PRO A CA 2
ATOM 2866 C C . PRO A 1 50 ? -2.440 8.064 -0.509 1.00 0.00 50 PRO A C 2
ATOM 2867 O O . PRO A 1 50 ? -1.840 8.928 -1.153 1.00 0.00 50 PRO A O 2
ATOM 2878 N N . MET A 1 51 ? -1.942 6.859 -0.293 1.00 0.00 51 MET A N 2
ATOM 2879 C CA . MET A 1 51 ? -0.656 6.462 -0.840 1.00 0.00 51 MET A CA 2
ATOM 2880 C C . MET A 1 51 ? -0.752 5.090 -1.493 1.00 0.00 51 MET A C 2
ATOM 2881 O O . MET A 1 51 ? -1.559 4.255 -1.087 1.00 0.00 51 MET A O 2
ATOM 2895 N N . ASP A 1 52 ? 0.063 4.886 -2.515 1.00 0.00 52 ASP A N 2
ATOM 2896 C CA . ASP A 1 52 ? 0.117 3.625 -3.241 1.00 0.00 52 ASP A CA 2
ATOM 2897 C C . ASP A 1 52 ? 1.566 3.279 -3.551 1.00 0.00 52 ASP A C 2
ATOM 2898 O O . ASP A 1 52 ? 2.435 4.146 -3.471 1.00 0.00 52 ASP A O 2
ATOM 2907 N N . LEU A 1 53 ? 1.831 2.037 -3.919 1.00 0.00 53 LEU A N 2
ATOM 2908 C CA . LEU A 1 53 ? 3.204 1.589 -4.143 1.00 0.00 53 LEU A CA 2
ATOM 2909 C C . LEU A 1 53 ? 3.872 2.331 -5.297 1.00 0.00 53 LEU A C 2
ATOM 2910 O O . LEU A 1 53 ? 5.073 2.615 -5.249 1.00 0.00 53 LEU A O 2
ATOM 2926 N N . SER A 1 54 ? 3.097 2.670 -6.316 1.00 0.00 54 SER A N 2
ATOM 2927 C CA . SER A 1 54 ? 3.630 3.386 -7.466 1.00 0.00 54 SER A CA 2
ATOM 2928 C C . SER A 1 54 ? 4.110 4.783 -7.066 1.00 0.00 54 SER A C 2
ATOM 2929 O O . SER A 1 54 ? 5.120 5.270 -7.577 1.00 0.00 54 SER A O 2
ATOM 2937 N N . THR A 1 55 ? 3.392 5.420 -6.146 1.00 0.00 55 THR A N 2
ATOM 2938 C CA . THR A 1 55 ? 3.777 6.734 -5.654 1.00 0.00 55 THR A CA 2
ATOM 2939 C C . THR A 1 55 ? 4.946 6.633 -4.676 1.00 0.00 55 THR A C 2
ATOM 2940 O O . THR A 1 55 ? 5.814 7.506 -4.650 1.00 0.00 55 THR A O 2
ATOM 2951 N N . VAL A 1 56 ? 4.981 5.561 -3.890 1.00 0.00 56 VAL A N 2
ATOM 2952 C CA . VAL A 1 56 ? 6.108 5.320 -2.995 1.00 0.00 56 VAL A CA 2
ATOM 2953 C C . VAL A 1 56 ? 7.382 5.191 -3.815 1.00 0.00 56 VAL A C 2
ATOM 2954 O O . VAL A 1 56 ? 8.402 5.814 -3.520 1.00 0.00 56 VAL A O 2
ATOM 2967 N N . LYS A 1 57 ? 7.292 4.400 -4.872 1.00 0.00 57 LYS A N 2
ATOM 2968 C CA . LYS A 1 57 ? 8.410 4.194 -5.774 1.00 0.00 57 LYS A CA 2
ATOM 2969 C C . LYS A 1 57 ? 8.756 5.499 -6.469 1.00 0.00 57 LYS A C 2
ATOM 2970 O O . LYS A 1 57 ? 9.922 5.843 -6.614 1.00 0.00 57 LYS A O 2
ATOM 2989 N N . ARG A 1 58 ? 7.721 6.219 -6.874 1.00 0.00 58 ARG A N 2
ATOM 2990 C CA . ARG A 1 58 ? 7.862 7.524 -7.511 1.00 0.00 58 ARG A CA 2
ATOM 2991 C C . ARG A 1 58 ? 8.720 8.460 -6.664 1.00 0.00 58 ARG A C 2
ATOM 2992 O O . ARG A 1 58 ? 9.708 9.025 -7.135 1.00 0.00 58 ARG A O 2
ATOM 3013 N N . LYS A 1 59 ? 8.337 8.605 -5.407 1.00 0.00 59 LYS A N 2
ATOM 3014 C CA . LYS A 1 59 ? 9.027 9.497 -4.491 1.00 0.00 59 LYS A CA 2
ATOM 3015 C C . LYS A 1 59 ? 10.396 8.932 -4.111 1.00 0.00 59 LYS A C 2
ATOM 3016 O O . LYS A 1 59 ? 11.329 9.684 -3.812 1.00 0.00 59 LYS A O 2
ATOM 3035 N N . MET A 1 60 ? 10.514 7.607 -4.134 1.00 0.00 60 MET A N 2
ATOM 3036 C CA . MET A 1 60 ? 11.806 6.947 -3.959 1.00 0.00 60 MET A CA 2
ATOM 3037 C C . MET A 1 60 ? 12.722 7.260 -5.142 1.00 0.00 60 MET A C 2
ATOM 3038 O O . MET A 1 60 ? 13.925 7.454 -4.975 1.00 0.00 60 MET A O 2
ATOM 3052 N N . GLU A 1 61 ? 12.139 7.317 -6.338 1.00 0.00 61 GLU A N 2
ATOM 3053 C CA . GLU A 1 61 ? 12.894 7.623 -7.551 1.00 0.00 61 GLU A CA 2
ATOM 3054 C C . GLU A 1 61 ? 13.384 9.065 -7.536 1.00 0.00 61 GLU A C 2
ATOM 3055 O O . GLU A 1 61 ? 14.440 9.379 -8.083 1.00 0.00 61 GLU A O 2
ATOM 3067 N N . ASN A 1 62 ? 12.614 9.935 -6.893 1.00 0.00 62 ASN A N 2
ATOM 3068 C CA . ASN A 1 62 ? 13.010 11.333 -6.722 1.00 0.00 62 ASN A CA 2
ATOM 3069 C C . ASN A 1 62 ? 13.961 11.449 -5.542 1.00 0.00 62 ASN A C 2
ATOM 3070 O O . ASN A 1 62 ? 14.479 12.524 -5.241 1.00 0.00 62 ASN A O 2
ATOM 3081 N N . ARG A 1 63 ? 14.164 10.315 -4.879 1.00 0.00 63 ARG A N 2
ATOM 3082 C CA . ARG A 1 63 ? 15.097 10.189 -3.765 1.00 0.00 63 ARG A CA 2
ATOM 3083 C C . ARG A 1 63 ? 14.730 11.109 -2.607 1.00 0.00 63 ARG A C 2
ATOM 3084 O O . ARG A 1 63 ? 15.599 11.578 -1.874 1.00 0.00 63 ARG A O 2
ATOM 3105 N N . ASP A 1 64 ? 13.430 11.342 -2.441 1.00 0.00 64 ASP A N 2
ATOM 3106 C CA . ASP A 1 64 ? 12.931 12.146 -1.307 1.00 0.00 64 ASP A CA 2
ATOM 3107 C C . ASP A 1 64 ? 13.243 11.451 0.008 1.00 0.00 64 ASP A C 2
ATOM 3108 O O . ASP A 1 64 ? 13.450 12.092 1.040 1.00 0.00 64 ASP A O 2
ATOM 3117 N N . TYR A 1 65 ? 13.276 10.130 -0.047 1.00 0.00 65 TYR A N 2
ATOM 3118 C CA . TYR A 1 65 ? 13.460 9.308 1.138 1.00 0.00 65 TYR A CA 2
ATOM 3119 C C . TYR A 1 65 ? 14.907 9.371 1.587 1.00 0.00 65 TYR A C 2
ATOM 3120 O O . TYR A 1 65 ? 15.818 9.451 0.761 1.00 0.00 65 TYR A O 2
ATOM 3138 N N . ARG A 1 66 ? 15.118 9.366 2.887 1.00 0.00 66 ARG A N 2
ATOM 3139 C CA . ARG A 1 66 ? 16.462 9.318 3.430 1.00 0.00 66 ARG A CA 2
ATOM 3140 C C . ARG A 1 66 ? 16.809 7.912 3.887 1.00 0.00 66 ARG A C 2
ATOM 3141 O O . ARG A 1 66 ? 17.967 7.501 3.822 1.00 0.00 66 ARG A O 2
ATOM 3162 N N . ASP A 1 67 ? 15.805 7.161 4.321 1.00 0.00 67 ASP A N 2
ATOM 3163 C CA . ASP A 1 67 ? 16.040 5.838 4.869 1.00 0.00 67 ASP A CA 2
ATOM 3164 C C . ASP A 1 67 ? 14.901 4.909 4.494 1.00 0.00 67 ASP A C 2
ATOM 3165 O O . ASP A 1 67 ? 13.831 5.359 4.079 1.00 0.00 67 ASP A O 2
ATOM 3174 N N . ALA A 1 68 ? 15.130 3.614 4.659 1.00 0.00 68 ALA A N 2
ATOM 3175 C CA . ALA A 1 68 ? 14.122 2.611 4.346 1.00 0.00 68 ALA A CA 2
ATOM 3176 C C . ALA A 1 68 ? 12.995 2.678 5.355 1.00 0.00 68 ALA A C 2
ATOM 3177 O O . ALA A 1 68 ? 11.905 2.167 5.127 1.00 0.00 68 ALA A O 2
ATOM 3184 N N . GLN A 1 69 ? 13.279 3.321 6.474 1.00 0.00 69 GLN A N 2
ATOM 3185 C CA . GLN A 1 69 ? 12.291 3.513 7.510 1.00 0.00 69 GLN A CA 2
ATOM 3186 C C . GLN A 1 69 ? 11.231 4.489 7.024 1.00 0.00 69 GLN A C 2
ATOM 3187 O O . GLN A 1 69 ? 10.045 4.319 7.290 1.00 0.00 69 GLN A O 2
ATOM 3201 N N . GLU A 1 70 ? 11.675 5.509 6.293 1.00 0.00 70 GLU A N 2
ATOM 3202 C CA . GLU A 1 70 ? 10.768 6.473 5.696 1.00 0.00 70 GLU A CA 2
ATOM 3203 C C . GLU A 1 70 ? 9.950 5.808 4.604 1.00 0.00 70 GLU A C 2
ATOM 3204 O O . GLU A 1 70 ? 8.796 6.162 4.366 1.00 0.00 70 GLU A O 2
ATOM 3216 N N . PHE A 1 71 ? 10.561 4.836 3.944 1.00 0.00 71 PHE A N 2
ATOM 3217 C CA . PHE A 1 71 ? 9.847 4.004 2.994 1.00 0.00 71 PHE A CA 2
ATOM 3218 C C . PHE A 1 71 ? 8.781 3.197 3.720 1.00 0.00 71 PHE A C 2
ATOM 3219 O O . PHE A 1 71 ? 7.614 3.219 3.338 1.00 0.00 71 PHE A O 2
ATOM 3236 N N . ALA A 1 72 ? 9.200 2.492 4.774 1.00 0.00 72 ALA A N 2
ATOM 3237 C CA . ALA A 1 72 ? 8.297 1.692 5.582 1.00 0.00 72 ALA A CA 2
ATOM 3238 C C . ALA A 1 72 ? 7.153 2.545 6.103 1.00 0.00 72 ALA A C 2
ATOM 3239 O O . ALA A 1 72 ? 6.006 2.116 6.118 1.00 0.00 72 ALA A O 2
ATOM 3246 N N . ALA A 1 73 ? 7.485 3.761 6.506 1.00 0.00 73 ALA A N 2
ATOM 3247 C CA . ALA A 1 73 ? 6.503 4.728 6.963 1.00 0.00 73 ALA A CA 2
ATOM 3248 C C . ALA A 1 73 ? 5.434 4.982 5.899 1.00 0.00 73 ALA A C 2
ATOM 3249 O O . ALA A 1 73 ? 4.241 5.027 6.202 1.00 0.00 73 ALA A O 2
ATOM 3256 N N . ASP A 1 74 ? 5.867 5.112 4.652 1.00 0.00 74 ASP A N 2
ATOM 3257 C CA . ASP A 1 74 ? 4.975 5.474 3.553 1.00 0.00 74 ASP A CA 2
ATOM 3258 C C . ASP A 1 74 ? 4.183 4.258 3.055 1.00 0.00 74 ASP A C 2
ATOM 3259 O O . ASP A 1 74 ? 2.968 4.335 2.860 1.00 0.00 74 ASP A O 2
ATOM 3268 N N . VAL A 1 75 ? 4.863 3.127 2.869 1.00 0.00 75 VAL A N 2
ATOM 3269 C CA . VAL A 1 75 ? 4.199 1.908 2.395 1.00 0.00 75 VAL A CA 2
ATOM 3270 C C . VAL A 1 75 ? 3.237 1.366 3.451 1.00 0.00 75 VAL A C 2
ATOM 3271 O O . VAL A 1 75 ? 2.145 0.891 3.127 1.00 0.00 75 VAL A O 2
ATOM 3284 N N . ARG A 1 76 ? 3.628 1.464 4.715 1.00 0.00 76 ARG A N 2
ATOM 3285 C CA . ARG A 1 76 ? 2.762 1.006 5.802 1.00 0.00 76 ARG A CA 2
ATOM 3286 C C . ARG A 1 76 ? 1.553 1.927 5.909 1.00 0.00 76 ARG A C 2
ATOM 3287 O O . ARG A 1 76 ? 0.447 1.482 6.213 1.00 0.00 76 ARG A O 2
ATOM 3308 N N . LEU A 1 77 ? 1.769 3.211 5.624 1.00 0.00 77 LEU A N 2
ATOM 3309 C CA . LEU A 1 77 ? 0.690 4.188 5.590 1.00 0.00 77 LEU A CA 2
ATOM 3310 C C . LEU A 1 77 ? -0.351 3.798 4.546 1.00 0.00 77 LEU A C 2
ATOM 3311 O O . LEU A 1 77 ? -1.546 4.047 4.719 1.00 0.00 77 LEU A O 2
ATOM 3327 N N . MET A 1 78 ? 0.109 3.183 3.463 1.00 0.00 78 MET A N 2
ATOM 3328 C CA . MET A 1 78 ? -0.786 2.697 2.426 1.00 0.00 78 MET A CA 2
ATOM 3329 C C . MET A 1 78 ? -1.689 1.589 2.969 1.00 0.00 78 MET A C 2
ATOM 3330 O O . MET A 1 78 ? -2.914 1.677 2.871 1.00 0.00 78 MET A O 2
ATOM 3344 N N . PHE A 1 79 ? -1.093 0.560 3.561 1.00 0.00 79 PHE A N 2
ATOM 3345 C CA . PHE A 1 79 ? -1.878 -0.509 4.180 1.00 0.00 79 PHE A CA 2
ATOM 3346 C C . PHE A 1 79 ? -2.781 0.052 5.287 1.00 0.00 79 PHE A C 2
ATOM 3347 O O . PHE A 1 79 ? -3.899 -0.427 5.502 1.00 0.00 79 PHE A O 2
ATOM 3364 N N . SER A 1 80 ? -2.296 1.088 5.967 1.00 0.00 80 SER A N 2
ATOM 3365 C CA . SER A 1 80 ? -3.039 1.717 7.051 1.00 0.00 80 SER A CA 2
ATOM 3366 C C . SER A 1 80 ? -4.327 2.367 6.551 1.00 0.00 80 SER A C 2
ATOM 3367 O O . SER A 1 80 ? -5.401 2.113 7.098 1.00 0.00 80 SER A O 2
ATOM 3375 N N . ASN A 1 81 ? -4.232 3.196 5.506 1.00 0.00 81 ASN A N 2
ATOM 3376 C CA . ASN A 1 81 ? -5.414 3.895 4.997 1.00 0.00 81 ASN A CA 2
ATOM 3377 C C . ASN A 1 81 ? -6.429 2.896 4.435 1.00 0.00 81 ASN A C 2
ATOM 3378 O O . ASN A 1 81 ? -7.630 3.160 4.428 1.00 0.00 81 ASN A O 2
ATOM 3389 N N . CYS A 1 82 ? -5.945 1.733 4.009 1.00 0.00 82 CYS A N 2
ATOM 3390 C CA . CYS A 1 82 ? -6.826 0.660 3.549 1.00 0.00 82 CYS A CA 2
ATOM 3391 C C . CYS A 1 82 ? -7.738 0.189 4.681 1.00 0.00 82 CYS A C 2
ATOM 3392 O O . CYS A 1 82 ? -8.951 0.052 4.489 1.00 0.00 82 CYS A O 2
ATOM 3400 N N . TYR A 1 83 ? -7.160 -0.051 5.863 1.00 0.00 83 TYR A N 2
ATOM 3401 C CA . TYR A 1 83 ? -7.956 -0.456 7.025 1.00 0.00 83 TYR A CA 2
ATOM 3402 C C . TYR A 1 83 ? -8.768 0.718 7.549 1.00 0.00 83 TYR A C 2
ATOM 3403 O O . TYR A 1 83 ? -9.797 0.540 8.199 1.00 0.00 83 TYR A O 2
ATOM 3421 N N . LYS A 1 84 ? -8.289 1.916 7.264 1.00 0.00 84 LYS A N 2
ATOM 3422 C CA . LYS A 1 84 ? -8.933 3.136 7.722 1.00 0.00 84 LYS A CA 2
ATOM 3423 C C . LYS A 1 84 ? -10.239 3.360 6.968 1.00 0.00 84 LYS A C 2
ATOM 3424 O O . LYS A 1 84 ? -11.171 3.972 7.486 1.00 0.00 84 LYS A O 2
ATOM 3443 N N . TYR A 1 85 ? -10.296 2.860 5.742 1.00 0.00 85 TYR A N 2
ATOM 3444 C CA . TYR A 1 85 ? -11.493 2.983 4.925 1.00 0.00 85 TYR A CA 2
ATOM 3445 C C . TYR A 1 85 ? -12.364 1.730 5.002 1.00 0.00 85 TYR A C 2
ATOM 3446 O O . TYR A 1 85 ? -13.520 1.790 5.424 1.00 0.00 85 TYR A O 2
ATOM 3464 N N . ASN A 1 86 ? -11.797 0.599 4.605 1.00 0.00 86 ASN A N 2
ATOM 3465 C CA . ASN A 1 86 ? -12.567 -0.627 4.423 1.00 0.00 86 ASN A CA 2
ATOM 3466 C C . ASN A 1 86 ? -12.778 -1.354 5.742 1.00 0.00 86 ASN A C 2
ATOM 3467 O O . ASN A 1 86 ? -11.851 -1.498 6.540 1.00 0.00 86 ASN A O 2
ATOM 3478 N N . PRO A 1 87 ? -14.015 -1.805 5.993 1.00 0.00 87 PRO A N 2
ATOM 3479 C CA . PRO A 1 87 ? -14.330 -2.636 7.155 1.00 0.00 87 PRO A CA 2
ATOM 3480 C C . PRO A 1 87 ? -13.658 -4.008 7.057 1.00 0.00 87 PRO A C 2
ATOM 3481 O O . PRO A 1 87 ? -13.379 -4.494 5.958 1.00 0.00 87 PRO A O 2
ATOM 3492 N N . PRO A 1 88 ? -13.395 -4.640 8.222 1.00 0.00 88 PRO A N 2
ATOM 3493 C CA . PRO A 1 88 ? -12.618 -5.893 8.324 1.00 0.00 88 PRO A CA 2
ATOM 3494 C C . PRO A 1 88 ? -13.187 -7.041 7.496 1.00 0.00 88 PRO A C 2
ATOM 3495 O O . PRO A 1 88 ? -12.487 -8.011 7.200 1.00 0.00 88 PRO A O 2
ATOM 3506 N N . ASP A 1 89 ? -14.455 -6.938 7.145 1.00 0.00 89 ASP A N 2
ATOM 3507 C CA . ASP A 1 89 ? -15.100 -7.948 6.307 1.00 0.00 89 ASP A CA 2
ATOM 3508 C C . ASP A 1 89 ? -15.128 -7.484 4.852 1.00 0.00 89 ASP A C 2
ATOM 3509 O O . ASP A 1 89 ? -16.194 -7.289 4.262 1.00 0.00 89 ASP A O 2
ATOM 3518 N N . HIS A 1 90 ? -13.945 -7.305 4.278 1.00 0.00 90 HIS A N 2
ATOM 3519 C CA . HIS A 1 90 ? -13.820 -6.853 2.900 1.00 0.00 90 HIS A CA 2
ATOM 3520 C C . HIS A 1 90 ? -12.572 -7.472 2.271 1.00 0.00 90 HIS A C 2
ATOM 3521 O O . HIS A 1 90 ? -11.702 -7.963 2.984 1.00 0.00 90 HIS A O 2
ATOM 3536 N N . ASP A 1 91 ? -12.473 -7.444 0.949 1.00 0.00 91 ASP A N 2
ATOM 3537 C CA . ASP A 1 91 ? -11.328 -8.048 0.264 1.00 0.00 91 ASP A CA 2
ATOM 3538 C C . ASP A 1 91 ? -10.051 -7.233 0.431 1.00 0.00 91 ASP A C 2
ATOM 3539 O O . ASP A 1 91 ? -8.975 -7.795 0.617 1.00 0.00 91 ASP A O 2
ATOM 3548 N N . VAL A 1 92 ? -10.165 -5.909 0.380 1.00 0.00 92 VAL A N 2
ATOM 3549 C CA . VAL A 1 92 ? -8.981 -5.051 0.393 1.00 0.00 92 VAL A CA 2
ATOM 3550 C C . VAL A 1 92 ? -8.254 -5.128 1.728 1.00 0.00 92 VAL A C 2
ATOM 3551 O O . VAL A 1 92 ? -7.062 -4.858 1.799 1.00 0.00 92 VAL A O 2
ATOM 3564 N N . VAL A 1 93 ? -8.962 -5.514 2.780 1.00 0.00 93 VAL A N 2
ATOM 3565 C CA . VAL A 1 93 ? -8.329 -5.675 4.080 1.00 0.00 93 VAL A CA 2
ATOM 3566 C C . VAL A 1 93 ? -7.645 -7.037 4.159 1.00 0.00 93 VAL A C 2
ATOM 3567 O O . VAL A 1 93 ? -6.584 -7.177 4.764 1.00 0.00 93 VAL A O 2
ATOM 3580 N N . ALA A 1 94 ? -8.251 -8.031 3.514 1.00 0.00 94 ALA A N 2
ATOM 3581 C CA . ALA A 1 94 ? -7.680 -9.368 3.444 1.00 0.00 94 ALA A CA 2
ATOM 3582 C C . ALA A 1 94 ? -6.414 -9.360 2.601 1.00 0.00 94 ALA A C 2
ATOM 3583 O O . ALA A 1 94 ? -5.397 -9.946 2.977 1.00 0.00 94 ALA A O 2
ATOM 3590 N N . MET A 1 95 ? -6.475 -8.663 1.473 1.00 0.00 95 MET A N 2
ATOM 3591 C CA . MET A 1 95 ? -5.320 -8.525 0.601 1.00 0.00 95 MET A CA 2
ATOM 3592 C C . MET A 1 95 ? -4.246 -7.688 1.290 1.00 0.00 95 MET A C 2
ATOM 3593 O O . MET A 1 95 ? -3.051 -7.926 1.110 1.00 0.00 95 MET A O 2
ATOM 3607 N N . ALA A 1 96 ? -4.680 -6.736 2.116 1.00 0.00 96 ALA A N 2
ATOM 3608 C CA . ALA A 1 96 ? -3.754 -5.892 2.862 1.00 0.00 96 ALA A CA 2
ATOM 3609 C C . ALA A 1 96 ? -3.025 -6.701 3.925 1.00 0.00 96 ALA A C 2
ATOM 3610 O O . ALA A 1 96 ? -1.827 -6.533 4.112 1.00 0.00 96 ALA A O 2
ATOM 3617 N N . ARG A 1 97 ? -3.748 -7.581 4.621 1.00 0.00 97 ARG A N 2
ATOM 3618 C CA . ARG A 1 97 ? -3.145 -8.406 5.671 1.00 0.00 97 ARG A CA 2
ATOM 3619 C C . ARG A 1 97 ? -2.071 -9.322 5.098 1.00 0.00 97 ARG A C 2
ATOM 3620 O O . ARG A 1 97 ? -0.970 -9.422 5.638 1.00 0.00 97 ARG A O 2
ATOM 3641 N N . LYS A 1 98 ? -2.400 -9.981 3.998 1.00 0.00 98 LYS A N 2
ATOM 3642 C CA . LYS A 1 98 ? -1.495 -10.939 3.377 1.00 0.00 98 LYS A CA 2
ATOM 3643 C C . LYS A 1 98 ? -0.257 -10.236 2.805 1.00 0.00 98 LYS A C 2
ATOM 3644 O O . LYS A 1 98 ? 0.876 -10.672 3.019 1.00 0.00 98 LYS A O 2
ATOM 3663 N N . LEU A 1 99 ? -0.479 -9.148 2.080 1.00 0.00 99 LEU A N 2
ATOM 3664 C CA . LEU A 1 99 ? 0.618 -8.319 1.586 1.00 0.00 99 LEU A CA 2
ATOM 3665 C C . LEU A 1 99 ? 1.407 -7.678 2.729 1.00 0.00 99 LEU A C 2
ATOM 3666 O O . LEU A 1 99 ? 2.601 -7.413 2.594 1.00 0.00 99 LEU A O 2
ATOM 3682 N N . GLN A 1 100 ? 0.743 -7.413 3.846 1.00 0.00 100 GLN A N 2
ATOM 3683 C CA . GLN A 1 100 ? 1.425 -6.872 5.014 1.00 0.00 100 GLN A CA 2
ATOM 3684 C C . GLN A 1 100 ? 2.405 -7.909 5.549 1.00 0.00 100 GLN A C 2
ATOM 3685 O O . GLN A 1 100 ? 3.492 -7.569 6.007 1.00 0.00 100 GLN A O 2
ATOM 3699 N N . ASP A 1 101 ? 2.015 -9.179 5.461 1.00 0.00 101 ASP A N 2
ATOM 3700 C CA . ASP A 1 101 ? 2.872 -10.284 5.879 1.00 0.00 101 ASP A CA 2
ATOM 3701 C C . ASP A 1 101 ? 4.180 -10.298 5.089 1.00 0.00 101 ASP A C 2
ATOM 3702 O O . ASP A 1 101 ? 5.265 -10.304 5.680 1.00 0.00 101 ASP A O 2
ATOM 3711 N N . VAL A 1 102 ? 4.076 -10.293 3.759 1.00 0.00 102 VAL A N 2
ATOM 3712 C CA . VAL A 1 102 ? 5.265 -10.314 2.904 1.00 0.00 102 VAL A CA 2
ATOM 3713 C C . VAL A 1 102 ? 6.117 -9.064 3.103 1.00 0.00 102 VAL A C 2
ATOM 3714 O O . VAL A 1 102 ? 7.313 -9.166 3.370 1.00 0.00 102 VAL A O 2
ATOM 3727 N N . PHE A 1 103 ? 5.498 -7.894 2.986 1.00 0.00 103 PHE A N 2
ATOM 3728 C CA . PHE A 1 103 ? 6.202 -6.629 3.184 1.00 0.00 103 PHE A CA 2
ATOM 3729 C C . PHE A 1 103 ? 6.908 -6.593 4.545 1.00 0.00 103 PHE A C 2
ATOM 3730 O O . PHE A 1 103 ? 8.039 -6.110 4.652 1.00 0.00 103 PHE A O 2
ATOM 3747 N N . GLU A 1 104 ? 6.268 -7.139 5.571 1.00 0.00 104 GLU A N 2
ATOM 3748 C CA . GLU A 1 104 ? 6.842 -7.138 6.897 1.00 0.00 104 GLU A CA 2
ATOM 3749 C C . GLU A 1 104 ? 8.049 -8.064 6.945 1.00 0.00 104 GLU A C 2
ATOM 3750 O O . GLU A 1 104 ? 9.086 -7.716 7.502 1.00 0.00 104 GLU A O 2
ATOM 3762 N N . PHE A 1 105 ? 7.912 -9.232 6.331 1.00 0.00 105 PHE A N 2
ATOM 3763 C CA . PHE A 1 105 ? 8.985 -10.214 6.304 1.00 0.00 105 PHE A CA 2
ATOM 3764 C C . PHE A 1 105 ? 10.177 -9.666 5.525 1.00 0.00 105 PHE A C 2
ATOM 3765 O O . PHE A 1 105 ? 11.331 -9.962 5.838 1.00 0.00 105 PHE A O 2
ATOM 3782 N N . ARG A 1 106 ? 9.879 -8.849 4.521 1.00 0.00 106 ARG A N 2
ATOM 3783 C CA . ARG A 1 106 ? 10.901 -8.201 3.722 1.00 0.00 106 ARG A CA 2
ATOM 3784 C C . ARG A 1 106 ? 11.712 -7.230 4.571 1.00 0.00 106 ARG A C 2
ATOM 3785 O O . ARG A 1 106 ? 12.945 -7.246 4.547 1.00 0.00 106 ARG A O 2
ATOM 3806 N N . TYR A 1 107 ? 11.020 -6.392 5.334 1.00 0.00 107 TYR A N 2
ATOM 3807 C CA . TYR A 1 107 ? 11.698 -5.425 6.187 1.00 0.00 107 TYR A CA 2
ATOM 3808 C C . TYR A 1 107 ? 12.322 -6.129 7.395 1.00 0.00 107 TYR A C 2
ATOM 3809 O O . TYR A 1 107 ? 13.299 -5.655 7.963 1.00 0.00 107 TYR A O 2
ATOM 3827 N N . ALA A 1 108 ? 11.756 -7.267 7.779 1.00 0.00 108 ALA A N 2
ATOM 3828 C CA . ALA A 1 108 ? 12.295 -8.059 8.876 1.00 0.00 108 ALA A CA 2
ATOM 3829 C C . ALA A 1 108 ? 13.679 -8.599 8.531 1.00 0.00 108 ALA A C 2
ATOM 3830 O O . ALA A 1 108 ? 14.543 -8.717 9.398 1.00 0.00 108 ALA A O 2
ATOM 3837 N N . LYS A 1 109 ? 13.884 -8.924 7.260 1.00 0.00 109 LYS A N 2
ATOM 3838 C CA . LYS A 1 109 ? 15.180 -9.401 6.797 1.00 0.00 109 LYS A CA 2
ATOM 3839 C C . LYS A 1 109 ? 16.109 -8.218 6.536 1.00 0.00 109 LYS A C 2
ATOM 3840 O O . LYS A 1 109 ? 17.332 -8.353 6.543 1.00 0.00 109 LYS A O 2
ATOM 3859 N N . MET A 1 110 ? 15.510 -7.057 6.313 1.00 0.00 110 MET A N 2
ATOM 3860 C CA . MET A 1 110 ? 16.262 -5.821 6.139 1.00 0.00 110 MET A CA 2
ATOM 3861 C C . MET A 1 110 ? 16.797 -5.330 7.485 1.00 0.00 110 MET A C 2
ATOM 3862 O O . MET A 1 110 ? 16.025 -5.096 8.416 1.00 0.00 110 MET A O 2
ATOM 3876 N N . PRO A 1 111 ? 18.126 -5.206 7.622 1.00 0.00 111 PRO A N 2
ATOM 3877 C CA . PRO A 1 111 ? 18.739 -4.707 8.845 1.00 0.00 111 PRO A CA 2
ATOM 3878 C C . PRO A 1 111 ? 18.895 -3.188 8.868 1.00 0.00 111 PRO A C 2
ATOM 3879 O O . PRO A 1 111 ? 19.146 -2.551 7.839 1.00 0.00 111 PRO A O 2
ATOM 3890 N N . ASP A 1 112 ? 18.757 -2.626 10.058 1.00 0.00 112 ASP A N 2
ATOM 3891 C CA . ASP A 1 112 ? 18.917 -1.195 10.269 1.00 0.00 112 ASP A CA 2
ATOM 3892 C C . ASP A 1 112 ? 20.231 -0.922 10.984 1.00 0.00 112 ASP A C 2
ATOM 3893 O O . ASP A 1 112 ? 21.263 -0.773 10.298 1.00 0.00 112 ASP A O 2
ATOM 3903 N N . HIS B 2 1 ? -24.078 -2.195 10.470 1.00 0.00 281 HIS B N 2
ATOM 3904 C CA . HIS B 2 1 ? -24.565 -1.060 9.654 1.00 0.00 281 HIS B CA 2
ATOM 3905 C C . HIS B 2 1 ? -23.410 -0.435 8.895 1.00 0.00 281 HIS B C 2
ATOM 3906 O O . HIS B 2 1 ? -22.343 -0.205 9.461 1.00 0.00 281 HIS B O 2
ATOM 3923 N N . ASN B 2 2 ? -23.620 -0.163 7.621 1.00 0.00 282 ASN B N 2
ATOM 3924 C CA . ASN B 2 2 ? -22.581 0.430 6.794 1.00 0.00 282 ASN B CA 2
ATOM 3925 C C . ASN B 2 2 ? -22.725 1.944 6.789 1.00 0.00 282 ASN B C 2
ATOM 3926 O O . ASN B 2 2 ? -23.484 2.501 5.996 1.00 0.00 282 ASN B O 2
ATOM 3937 N N . LEU B 2 3 ? -22.015 2.606 7.693 1.00 0.00 283 LEU B N 2
ATOM 3938 C CA . LEU B 2 3 ? -22.062 4.061 7.783 1.00 0.00 283 LEU B CA 2
ATOM 3939 C C . LEU B 2 3 ? -21.305 4.683 6.619 1.00 0.00 283 LEU B C 2
ATOM 3940 O O . LEU B 2 3 ? -21.693 5.729 6.091 1.00 0.00 283 LEU B O 2
ATOM 3956 N N . LEU B 2 4 ? -20.226 4.026 6.222 1.00 0.00 284 LEU B N 2
ATOM 3957 C CA . LEU B 2 4 ? -19.417 4.487 5.107 1.00 0.00 284 LEU B CA 2
ATOM 3958 C C . LEU B 2 4 ? -19.739 3.697 3.846 1.00 0.00 284 LEU B C 2
ATOM 3959 O O . LEU B 2 4 ? -20.316 2.607 3.905 1.00 0.00 284 LEU B O 2
ATOM 3975 N N . ARG B 2 5 ? -19.379 4.266 2.711 1.00 0.00 285 ARG B N 2
ATOM 3976 C CA . ARG B 2 5 ? -19.513 3.590 1.434 1.00 0.00 285 ARG B CA 2
ATOM 3977 C C . ARG B 2 5 ? -18.437 2.521 1.315 1.00 0.00 285 ARG B C 2
ATOM 3978 O O . ARG B 2 5 ? -17.269 2.787 1.586 1.00 0.00 285 ARG B O 2
ATOM 3999 N N . ILE B 2 6 ? -18.816 1.319 0.925 1.00 0.00 286 ILE B N 2
ATOM 4000 C CA . ILE B 2 6 ? -17.841 0.249 0.778 1.00 0.00 286 ILE B CA 2
ATOM 4001 C C . ILE B 2 6 ? -17.259 0.245 -0.627 1.00 0.00 286 ILE B C 2
ATOM 4002 O O . ILE B 2 6 ? -17.986 0.353 -1.618 1.00 0.00 286 ILE B O 2
ATOM 4044 N N . GLN B 2 8 ? -16.119 -0.767 -4.040 1.00 0.00 288 GLN B N 2
ATOM 4045 C CA . GLN B 2 8 ? -16.690 -1.784 -4.915 1.00 0.00 288 GLN B CA 2
ATOM 4046 C C . GLN B 2 8 ? -15.607 -2.689 -5.502 1.00 0.00 288 GLN B C 2
ATOM 4047 O O . GLN B 2 8 ? -15.450 -2.792 -6.718 1.00 0.00 288 GLN B O 2
ATOM 4061 N N . PHE B 2 9 ? -14.868 -3.342 -4.617 1.00 0.00 289 PHE B N 2
ATOM 4062 C CA . PHE B 2 9 ? -13.858 -4.316 -5.009 1.00 0.00 289 PHE B CA 2
ATOM 4063 C C . PHE B 2 9 ? -14.423 -5.722 -4.890 1.00 0.00 289 PHE B C 2
ATOM 4064 O O . PHE B 2 9 ? -13.853 -6.582 -4.219 1.00 0.00 289 PHE B O 2
ATOM 4081 N N . LEU B 2 10 ? -15.557 -5.943 -5.534 1.00 0.00 290 LEU B N 2
ATOM 4082 C CA . LEU B 2 10 ? -16.197 -7.245 -5.517 1.00 0.00 290 LEU B CA 2
ATOM 4083 C C . LEU B 2 10 ? -15.574 -8.135 -6.586 1.00 0.00 290 LEU B C 2
ATOM 4084 O O . LEU B 2 10 ? -16.150 -8.359 -7.651 1.00 0.00 290 LEU B O 2
ATOM 4100 N N . GLN B 2 11 ? -14.380 -8.630 -6.290 1.00 0.00 291 GLN B N 2
ATOM 4101 C CA . GLN B 2 11 ? -13.631 -9.456 -7.227 1.00 0.00 291 GLN B CA 2
ATOM 4102 C C . GLN B 2 11 ? -14.278 -10.832 -7.375 1.00 0.00 291 GLN B C 2
ATOM 4103 O O . GLN B 2 11 ? -13.994 -11.568 -8.321 1.00 0.00 291 GLN B O 2
ATOM 4117 N N . SER B 2 12 ? -15.145 -11.162 -6.434 1.00 0.00 292 SER B N 2
ATOM 4118 C CA . SER B 2 12 ? -15.857 -12.424 -6.452 1.00 0.00 292 SER B CA 2
ATOM 4119 C C . SER B 2 12 ? -17.233 -12.235 -7.085 1.00 0.00 292 SER B C 2
ATOM 4120 O O . SER B 2 12 ? -18.170 -11.819 -6.369 1.00 0.00 292 SER B O 2
ATOM 4129 N N . GLY A 1 1 ? 19.651 12.408 -6.375 1.00 0.00 1 GLY A N 3
ATOM 4130 C CA . GLY A 1 1 ? 19.886 11.785 -5.050 1.00 0.00 1 GLY A CA 3
ATOM 4131 C C . GLY A 1 1 ? 20.376 10.359 -5.172 1.00 0.00 1 GLY A C 3
ATOM 4132 O O . GLY A 1 1 ? 20.230 9.737 -6.224 1.00 0.00 1 GLY A O 3
ATOM 4138 N N . LYS A 1 2 ? 20.941 9.833 -4.097 1.00 0.00 2 LYS A N 3
ATOM 4139 C CA . LYS A 1 2 ? 21.482 8.480 -4.099 1.00 0.00 2 LYS A CA 3
ATOM 4140 C C . LYS A 1 2 ? 20.570 7.515 -3.356 1.00 0.00 2 LYS A C 3
ATOM 4141 O O . LYS A 1 2 ? 19.840 7.908 -2.442 1.00 0.00 2 LYS A O 3
ATOM 4160 N N . LEU A 1 3 ? 20.607 6.256 -3.766 1.00 0.00 3 LEU A N 3
ATOM 4161 C CA . LEU A 1 3 ? 19.908 5.201 -3.051 1.00 0.00 3 LEU A CA 3
ATOM 4162 C C . LEU A 1 3 ? 20.868 4.482 -2.119 1.00 0.00 3 LEU A C 3
ATOM 4163 O O . LEU A 1 3 ? 21.654 3.636 -2.549 1.00 0.00 3 LEU A O 3
ATOM 4179 N N . SER A 1 4 ? 20.803 4.833 -0.848 1.00 0.00 4 SER A N 3
ATOM 4180 C CA . SER A 1 4 ? 21.621 4.197 0.172 1.00 0.00 4 SER A CA 3
ATOM 4181 C C . SER A 1 4 ? 21.250 2.718 0.294 1.00 0.00 4 SER A C 3
ATOM 4182 O O . SER A 1 4 ? 20.264 2.284 -0.300 1.00 0.00 4 SER A O 3
ATOM 4190 N N . GLU A 1 5 ? 22.018 1.947 1.052 1.00 0.00 5 GLU A N 3
ATOM 4191 C CA . GLU A 1 5 ? 21.761 0.511 1.174 1.00 0.00 5 GLU A CA 3
ATOM 4192 C C . GLU A 1 5 ? 20.325 0.250 1.632 1.00 0.00 5 GLU A C 3
ATOM 4193 O O . GLU A 1 5 ? 19.650 -0.648 1.122 1.00 0.00 5 GLU A O 3
ATOM 4205 N N . GLN A 1 6 ? 19.862 1.066 2.574 1.00 0.00 6 GLN A N 3
ATOM 4206 C CA . GLN A 1 6 ? 18.488 0.994 3.064 1.00 0.00 6 GLN A CA 3
ATOM 4207 C C . GLN A 1 6 ? 17.501 1.246 1.921 1.00 0.00 6 GLN A C 3
ATOM 4208 O O . GLN A 1 6 ? 16.506 0.537 1.773 1.00 0.00 6 GLN A O 3
ATOM 4222 N N . LEU A 1 7 ? 17.805 2.242 1.095 1.00 0.00 7 LEU A N 3
ATOM 4223 C CA . LEU A 1 7 ? 16.897 2.672 0.035 1.00 0.00 7 LEU A CA 3
ATOM 4224 C C . LEU A 1 7 ? 16.954 1.735 -1.172 1.00 0.00 7 LEU A C 3
ATOM 4225 O O . LEU A 1 7 ? 15.985 1.592 -1.912 1.00 0.00 7 LEU A O 3
ATOM 4241 N N . LYS A 1 8 ? 18.087 1.095 -1.381 1.00 0.00 8 LYS A N 3
ATOM 4242 C CA . LYS A 1 8 ? 18.186 0.092 -2.422 1.00 0.00 8 LYS A CA 3
ATOM 4243 C C . LYS A 1 8 ? 17.423 -1.151 -1.990 1.00 0.00 8 LYS A C 3
ATOM 4244 O O . LYS A 1 8 ? 16.830 -1.855 -2.810 1.00 0.00 8 LYS A O 3
ATOM 4263 N N . HIS A 1 9 ? 17.422 -1.396 -0.687 1.00 0.00 9 HIS A N 3
ATOM 4264 C CA . HIS A 1 9 ? 16.651 -2.490 -0.125 1.00 0.00 9 HIS A CA 3
ATOM 4265 C C . HIS A 1 9 ? 15.160 -2.180 -0.233 1.00 0.00 9 HIS A C 3
ATOM 4266 O O . HIS A 1 9 ? 14.358 -3.067 -0.522 1.00 0.00 9 HIS A O 3
ATOM 4281 N N . CYS A 1 10 ? 14.791 -0.913 -0.014 1.00 0.00 10 CYS A N 3
ATOM 4282 C CA . CYS A 1 10 ? 13.391 -0.511 -0.111 1.00 0.00 10 CYS A CA 3
ATOM 4283 C C . CYS A 1 10 ? 12.918 -0.591 -1.555 1.00 0.00 10 CYS A C 3
ATOM 4284 O O . CYS A 1 10 ? 11.746 -0.865 -1.820 1.00 0.00 10 CYS A O 3
ATOM 4292 N N . ASN A 1 11 ? 13.842 -0.375 -2.487 1.00 0.00 11 ASN A N 3
ATOM 4293 C CA . ASN A 1 11 ? 13.553 -0.537 -3.903 1.00 0.00 11 ASN A CA 3
ATOM 4294 C C . ASN A 1 11 ? 13.160 -1.980 -4.193 1.00 0.00 11 ASN A C 3
ATOM 4295 O O . ASN A 1 11 ? 12.175 -2.243 -4.881 1.00 0.00 11 ASN A O 3
ATOM 4306 N N . GLY A 1 12 ? 13.935 -2.907 -3.637 1.00 0.00 12 GLY A N 3
ATOM 4307 C CA . GLY A 1 12 ? 13.702 -4.322 -3.871 1.00 0.00 12 GLY A CA 3
ATOM 4308 C C . GLY A 1 12 ? 12.402 -4.804 -3.260 1.00 0.00 12 GLY A C 3
ATOM 4309 O O . GLY A 1 12 ? 11.664 -5.572 -3.876 1.00 0.00 12 GLY A O 3
ATOM 4313 N N . ILE A 1 13 ? 12.122 -4.348 -2.046 1.00 0.00 13 ILE A N 3
ATOM 4314 C CA . ILE A 1 13 ? 10.891 -4.708 -1.354 1.00 0.00 13 ILE A CA 3
ATOM 4315 C C . ILE A 1 13 ? 9.676 -4.210 -2.132 1.00 0.00 13 ILE A C 3
ATOM 4316 O O . ILE A 1 13 ? 8.739 -4.966 -2.397 1.00 0.00 13 ILE A O 3
ATOM 4332 N N . LEU A 1 14 ? 9.712 -2.938 -2.516 1.00 0.00 14 LEU A N 3
ATOM 4333 C CA . LEU A 1 14 ? 8.634 -2.332 -3.279 1.00 0.00 14 LEU A CA 3
ATOM 4334 C C . LEU A 1 14 ? 8.434 -3.054 -4.603 1.00 0.00 14 LEU A C 3
ATOM 4335 O O . LEU A 1 14 ? 7.310 -3.370 -4.986 1.00 0.00 14 LEU A O 3
ATOM 4351 N N . LYS A 1 15 ? 9.540 -3.315 -5.288 1.00 0.00 15 LYS A N 3
ATOM 4352 C CA . LYS A 1 15 ? 9.521 -3.969 -6.573 1.00 0.00 15 LYS A CA 3
ATOM 4353 C C . LYS A 1 15 ? 8.836 -5.325 -6.476 1.00 0.00 15 LYS A C 3
ATOM 4354 O O . LYS A 1 15 ? 8.071 -5.713 -7.357 1.00 0.00 15 LYS A O 3
ATOM 4373 N N . GLU A 1 16 ? 9.103 -6.025 -5.393 1.00 0.00 16 GLU A N 3
ATOM 4374 C CA . GLU A 1 16 ? 8.552 -7.360 -5.198 1.00 0.00 16 GLU A CA 3
ATOM 4375 C C . GLU A 1 16 ? 7.043 -7.297 -5.001 1.00 0.00 16 GLU A C 3
ATOM 4376 O O . GLU A 1 16 ? 6.298 -8.069 -5.603 1.00 0.00 16 GLU A O 3
ATOM 4388 N N . LEU A 1 17 ? 6.602 -6.372 -4.158 1.00 0.00 17 LEU A N 3
ATOM 4389 C CA . LEU A 1 17 ? 5.174 -6.161 -3.926 1.00 0.00 17 LEU A CA 3
ATOM 4390 C C . LEU A 1 17 ? 4.491 -5.737 -5.236 1.00 0.00 17 LEU A C 3
ATOM 4391 O O . LEU A 1 17 ? 3.292 -5.937 -5.421 1.00 0.00 17 LEU A O 3
ATOM 4407 N N . LEU A 1 18 ? 5.285 -5.177 -6.150 1.00 0.00 18 LEU A N 3
ATOM 4408 C CA . LEU A 1 18 ? 4.798 -4.737 -7.460 1.00 0.00 18 LEU A CA 3
ATOM 4409 C C . LEU A 1 18 ? 4.917 -5.833 -8.522 1.00 0.00 18 LEU A C 3
ATOM 4410 O O . LEU A 1 18 ? 4.384 -5.704 -9.628 1.00 0.00 18 LEU A O 3
ATOM 4426 N N . SER A 1 19 ? 5.649 -6.884 -8.201 1.00 0.00 19 SER A N 3
ATOM 4427 C CA . SER A 1 19 ? 5.875 -7.979 -9.137 1.00 0.00 19 SER A CA 3
ATOM 4428 C C . SER A 1 19 ? 4.642 -8.873 -9.266 1.00 0.00 19 SER A C 3
ATOM 4429 O O . SER A 1 19 ? 3.857 -9.025 -8.324 1.00 0.00 19 SER A O 3
ATOM 4437 N N . LYS A 1 20 ? 4.510 -9.480 -10.451 1.00 0.00 20 LYS A N 3
ATOM 4438 C CA . LYS A 1 20 ? 3.345 -10.289 -10.820 1.00 0.00 20 LYS A CA 3
ATOM 4439 C C . LYS A 1 20 ? 3.095 -11.434 -9.848 1.00 0.00 20 LYS A C 3
ATOM 4440 O O . LYS A 1 20 ? 1.977 -11.943 -9.761 1.00 0.00 20 LYS A O 3
ATOM 4459 N N . LYS A 1 21 ? 4.138 -11.838 -9.135 1.00 0.00 21 LYS A N 3
ATOM 4460 C CA . LYS A 1 21 ? 4.021 -12.856 -8.100 1.00 0.00 21 LYS A CA 3
ATOM 4461 C C . LYS A 1 21 ? 2.994 -12.451 -7.045 1.00 0.00 21 LYS A C 3
ATOM 4462 O O . LYS A 1 21 ? 2.254 -13.286 -6.529 1.00 0.00 21 LYS A O 3
ATOM 4481 N N . HIS A 1 22 ? 2.942 -11.164 -6.731 1.00 0.00 22 HIS A N 3
ATOM 4482 C CA . HIS A 1 22 ? 2.039 -10.685 -5.693 1.00 0.00 22 HIS A CA 3
ATOM 4483 C C . HIS A 1 22 ? 0.873 -9.933 -6.306 1.00 0.00 22 HIS A C 3
ATOM 4484 O O . HIS A 1 22 ? -0.125 -9.701 -5.637 1.00 0.00 22 HIS A O 3
ATOM 4499 N N . ALA A 1 23 ? 0.999 -9.593 -7.589 1.00 0.00 23 ALA A N 3
ATOM 4500 C CA . ALA A 1 23 ? 0.002 -8.794 -8.305 1.00 0.00 23 ALA A CA 3
ATOM 4501 C C . ALA A 1 23 ? -1.419 -9.299 -8.096 1.00 0.00 23 ALA A C 3
ATOM 4502 O O . ALA A 1 23 ? -2.357 -8.507 -8.014 1.00 0.00 23 ALA A O 3
ATOM 4509 N N . ALA A 1 24 ? -1.560 -10.615 -7.992 1.00 0.00 24 ALA A N 3
ATOM 4510 C CA . ALA A 1 24 ? -2.859 -11.258 -7.803 1.00 0.00 24 ALA A CA 3
ATOM 4511 C C . ALA A 1 24 ? -3.591 -10.724 -6.565 1.00 0.00 24 ALA A C 3
ATOM 4512 O O . ALA A 1 24 ? -4.819 -10.764 -6.496 1.00 0.00 24 ALA A O 3
ATOM 4519 N N . TYR A 1 25 ? -2.834 -10.227 -5.595 1.00 0.00 25 TYR A N 3
ATOM 4520 C CA . TYR A 1 25 ? -3.410 -9.679 -4.373 1.00 0.00 25 TYR A CA 3
ATOM 4521 C C . TYR A 1 25 ? -2.686 -8.397 -3.954 1.00 0.00 25 TYR A C 3
ATOM 4522 O O . TYR A 1 25 ? -2.801 -7.948 -2.816 1.00 0.00 25 TYR A O 3
ATOM 4540 N N . ALA A 1 26 ? -1.941 -7.812 -4.891 1.00 0.00 26 ALA A N 3
ATOM 4541 C CA . ALA A 1 26 ? -1.218 -6.568 -4.638 1.00 0.00 26 ALA A CA 3
ATOM 4542 C C . ALA A 1 26 ? -1.787 -5.423 -5.472 1.00 0.00 26 ALA A C 3
ATOM 4543 O O . ALA A 1 26 ? -1.482 -4.250 -5.231 1.00 0.00 26 ALA A O 3
ATOM 4550 N N . TRP A 1 27 ? -2.625 -5.763 -6.451 1.00 0.00 27 TRP A N 3
ATOM 4551 C CA . TRP A 1 27 ? -3.208 -4.759 -7.340 1.00 0.00 27 TRP A CA 3
ATOM 4552 C C . TRP A 1 27 ? -3.957 -3.627 -6.602 1.00 0.00 27 TRP A C 3
ATOM 4553 O O . TRP A 1 27 ? -3.937 -2.493 -7.087 1.00 0.00 27 TRP A O 3
ATOM 4574 N N . PRO A 1 28 ? -4.636 -3.878 -5.441 1.00 0.00 28 PRO A N 3
ATOM 4575 C CA . PRO A 1 28 ? -5.288 -2.802 -4.677 1.00 0.00 28 PRO A CA 3
ATOM 4576 C C . PRO A 1 28 ? -4.345 -1.647 -4.339 1.00 0.00 28 PRO A C 3
ATOM 4577 O O . PRO A 1 28 ? -4.784 -0.513 -4.152 1.00 0.00 28 PRO A O 3
ATOM 4588 N N . PHE A 1 29 ? -3.052 -1.940 -4.270 1.00 0.00 29 PHE A N 3
ATOM 4589 C CA . PHE A 1 29 ? -2.084 -0.970 -3.759 1.00 0.00 29 PHE A CA 3
ATOM 4590 C C . PHE A 1 29 ? -1.150 -0.461 -4.849 1.00 0.00 29 PHE A C 3
ATOM 4591 O O . PHE A 1 29 ? -0.352 0.446 -4.605 1.00 0.00 29 PHE A O 3
ATOM 4608 N N . TYR A 1 30 ? -1.217 -1.065 -6.032 1.00 0.00 30 TYR A N 3
ATOM 4609 C CA . TYR A 1 30 ? -0.410 -0.611 -7.166 1.00 0.00 30 TYR A CA 3
ATOM 4610 C C . TYR A 1 30 ? -0.632 0.872 -7.436 1.00 0.00 30 TYR A C 3
ATOM 4611 O O . TYR A 1 30 ? 0.317 1.650 -7.482 1.00 0.00 30 TYR A O 3
ATOM 4629 N N . LYS A 1 31 ? -1.888 1.251 -7.605 1.00 0.00 31 LYS A N 3
ATOM 4630 C CA . LYS A 1 31 ? -2.246 2.633 -7.870 1.00 0.00 31 LYS A CA 3
ATOM 4631 C C . LYS A 1 31 ? -3.433 3.034 -7.001 1.00 0.00 31 LYS A C 3
ATOM 4632 O O . LYS A 1 31 ? -4.193 2.169 -6.562 1.00 0.00 31 LYS A O 3
ATOM 4651 N N . PRO A 1 32 ? -3.619 4.343 -6.750 1.00 0.00 32 PRO A N 3
ATOM 4652 C CA . PRO A 1 32 ? -4.729 4.843 -5.932 1.00 0.00 32 PRO A CA 3
ATOM 4653 C C . PRO A 1 32 ? -6.075 4.421 -6.506 1.00 0.00 32 PRO A C 3
ATOM 4654 O O . PRO A 1 32 ? -6.280 4.450 -7.724 1.00 0.00 32 PRO A O 3
ATOM 4665 N N . VAL A 1 33 ? -6.982 4.028 -5.620 1.00 0.00 33 VAL A N 3
ATOM 4666 C CA . VAL A 1 33 ? -8.262 3.468 -6.026 1.00 0.00 33 VAL A CA 3
ATOM 4667 C C . VAL A 1 33 ? -9.060 4.481 -6.842 1.00 0.00 33 VAL A C 3
ATOM 4668 O O . VAL A 1 33 ? -8.957 5.695 -6.632 1.00 0.00 33 VAL A O 3
ATOM 4681 N N . ASP A 1 34 ? -9.847 3.975 -7.772 1.00 0.00 34 ASP A N 3
ATOM 4682 C CA . ASP A 1 34 ? -10.619 4.822 -8.667 1.00 0.00 34 ASP A CA 3
ATOM 4683 C C . ASP A 1 34 ? -11.990 5.075 -8.078 1.00 0.00 34 ASP A C 3
ATOM 4684 O O . ASP A 1 34 ? -12.984 4.543 -8.558 1.00 0.00 34 ASP A O 3
ATOM 4693 N N . ALA A 1 35 ? -12.030 5.895 -7.034 1.00 0.00 35 ALA A N 3
ATOM 4694 C CA . ALA A 1 35 ? -13.261 6.154 -6.291 1.00 0.00 35 ALA A CA 3
ATOM 4695 C C . ALA A 1 35 ? -14.379 6.638 -7.212 1.00 0.00 35 ALA A C 3
ATOM 4696 O O . ALA A 1 35 ? -15.556 6.356 -6.977 1.00 0.00 35 ALA A O 3
ATOM 4703 N N . SER A 1 36 ? -14.009 7.345 -8.269 1.00 0.00 36 SER A N 3
ATOM 4704 C CA . SER A 1 36 ? -14.964 7.791 -9.270 1.00 0.00 36 SER A CA 3
ATOM 4705 C C . SER A 1 36 ? -15.679 6.589 -9.896 1.00 0.00 36 SER A C 3
ATOM 4706 O O . SER A 1 36 ? -16.909 6.537 -9.950 1.00 0.00 36 SER A O 3
ATOM 4714 N N . ALA A 1 37 ? -14.896 5.608 -10.324 1.00 0.00 37 ALA A N 3
ATOM 4715 C CA . ALA A 1 37 ? -15.423 4.415 -10.971 1.00 0.00 37 ALA A CA 3
ATOM 4716 C C . ALA A 1 37 ? -15.992 3.442 -9.943 1.00 0.00 37 ALA A C 3
ATOM 4717 O O . ALA A 1 37 ? -16.894 2.658 -10.239 1.00 0.00 37 ALA A O 3
ATOM 4724 N N . LEU A 1 38 ? -15.468 3.520 -8.731 1.00 0.00 38 LEU A N 3
ATOM 4725 C CA . LEU A 1 38 ? -15.830 2.601 -7.659 1.00 0.00 38 LEU A CA 3
ATOM 4726 C C . LEU A 1 38 ? -17.103 3.042 -6.944 1.00 0.00 38 LEU A C 3
ATOM 4727 O O . LEU A 1 38 ? -17.650 2.305 -6.124 1.00 0.00 38 LEU A O 3
ATOM 4743 N N . GLY A 1 39 ? -17.561 4.251 -7.249 1.00 0.00 39 GLY A N 3
ATOM 4744 C CA . GLY A 1 39 ? -18.778 4.762 -6.643 1.00 0.00 39 GLY A CA 3
ATOM 4745 C C . GLY A 1 39 ? -18.530 5.366 -5.278 1.00 0.00 39 GLY A C 3
ATOM 4746 O O . GLY A 1 39 ? -19.463 5.668 -4.536 1.00 0.00 39 GLY A O 3
ATOM 4750 N N . LEU A 1 40 ? -17.265 5.535 -4.949 1.00 0.00 40 LEU A N 3
ATOM 4751 C CA . LEU A 1 40 ? -16.864 6.068 -3.665 1.00 0.00 40 LEU A CA 3
ATOM 4752 C C . LEU A 1 40 ? -16.726 7.586 -3.742 1.00 0.00 40 LEU A C 3
ATOM 4753 O O . LEU A 1 40 ? -15.711 8.099 -4.195 1.00 0.00 40 LEU A O 3
ATOM 4769 N N . HIS A 1 41 ? -17.750 8.301 -3.300 1.00 0.00 41 HIS A N 3
ATOM 4770 C CA . HIS A 1 41 ? -17.772 9.759 -3.425 1.00 0.00 41 HIS A CA 3
ATOM 4771 C C . HIS A 1 41 ? -17.054 10.426 -2.256 1.00 0.00 41 HIS A C 3
ATOM 4772 O O . HIS A 1 41 ? -16.864 11.643 -2.246 1.00 0.00 41 HIS A O 3
ATOM 4787 N N . ASP A 1 42 ? -16.658 9.632 -1.275 1.00 0.00 42 ASP A N 3
ATOM 4788 C CA . ASP A 1 42 ? -16.114 10.173 -0.035 1.00 0.00 42 ASP A CA 3
ATOM 4789 C C . ASP A 1 42 ? -14.746 9.583 0.288 1.00 0.00 42 ASP A C 3
ATOM 4790 O O . ASP A 1 42 ? -14.328 9.562 1.443 1.00 0.00 42 ASP A O 3
ATOM 4799 N N . TYR A 1 43 ? -14.037 9.133 -0.735 1.00 0.00 43 TYR A N 3
ATOM 4800 C CA . TYR A 1 43 ? -12.761 8.465 -0.535 1.00 0.00 43 TYR A CA 3
ATOM 4801 C C . TYR A 1 43 ? -11.706 9.430 -0.009 1.00 0.00 43 TYR A C 3
ATOM 4802 O O . TYR A 1 43 ? -10.967 9.110 0.922 1.00 0.00 43 TYR A O 3
ATOM 4820 N N . HIS A 1 44 ? -11.659 10.621 -0.586 1.00 0.00 44 HIS A N 3
ATOM 4821 C CA . HIS A 1 44 ? -10.628 11.593 -0.234 1.00 0.00 44 HIS A CA 3
ATOM 4822 C C . HIS A 1 44 ? -10.965 12.320 1.064 1.00 0.00 44 HIS A C 3
ATOM 4823 O O . HIS A 1 44 ? -10.195 13.154 1.536 1.00 0.00 44 HIS A O 3
ATOM 4838 N N . ASP A 1 45 ? -12.113 11.996 1.640 1.00 0.00 45 ASP A N 3
ATOM 4839 C CA . ASP A 1 45 ? -12.500 12.556 2.928 1.00 0.00 45 ASP A CA 3
ATOM 4840 C C . ASP A 1 45 ? -12.091 11.626 4.058 1.00 0.00 45 ASP A C 3
ATOM 4841 O O . ASP A 1 45 ? -11.582 12.071 5.085 1.00 0.00 45 ASP A O 3
ATOM 4850 N N . ILE A 1 46 ? -12.309 10.332 3.864 1.00 0.00 46 ILE A N 3
ATOM 4851 C CA . ILE A 1 46 ? -11.920 9.335 4.855 1.00 0.00 46 ILE A CA 3
ATOM 4852 C C . ILE A 1 46 ? -10.411 9.125 4.820 1.00 0.00 46 ILE A C 3
ATOM 4853 O O . ILE A 1 46 ? -9.752 9.079 5.861 1.00 0.00 46 ILE A O 3
ATOM 4869 N N . ILE A 1 47 ? -9.869 9.020 3.621 1.00 0.00 47 ILE A N 3
ATOM 4870 C CA . ILE A 1 47 ? -8.444 8.805 3.447 1.00 0.00 47 ILE A CA 3
ATOM 4871 C C . ILE A 1 47 ? -7.715 10.140 3.310 1.00 0.00 47 ILE A C 3
ATOM 4872 O O . ILE A 1 47 ? -7.763 10.777 2.257 1.00 0.00 47 ILE A O 3
ATOM 4888 N N . LYS A 1 48 ? -7.052 10.567 4.376 1.00 0.00 48 LYS A N 3
ATOM 4889 C CA . LYS A 1 48 ? -6.305 11.818 4.352 1.00 0.00 48 LYS A CA 3
ATOM 4890 C C . LYS A 1 48 ? -4.880 11.602 3.852 1.00 0.00 48 LYS A C 3
ATOM 4891 O O . LYS A 1 48 ? -4.251 12.521 3.323 1.00 0.00 48 LYS A O 3
ATOM 4910 N N . HIS A 1 49 ? -4.372 10.388 4.026 1.00 0.00 49 HIS A N 3
ATOM 4911 C CA . HIS A 1 49 ? -3.052 10.016 3.512 1.00 0.00 49 HIS A CA 3
ATOM 4912 C C . HIS A 1 49 ? -3.160 8.890 2.471 1.00 0.00 49 HIS A C 3
ATOM 4913 O O . HIS A 1 49 ? -2.746 7.757 2.736 1.00 0.00 49 HIS A O 3
ATOM 4928 N N . PRO A 1 50 ? -3.739 9.166 1.282 1.00 0.00 50 PRO A N 3
ATOM 4929 C CA . PRO A 1 50 ? -3.827 8.173 0.205 1.00 0.00 50 PRO A CA 3
ATOM 4930 C C . PRO A 1 50 ? -2.485 7.933 -0.472 1.00 0.00 50 PRO A C 3
ATOM 4931 O O . PRO A 1 50 ? -2.066 8.690 -1.352 1.00 0.00 50 PRO A O 3
ATOM 4942 N N . MET A 1 51 ? -1.821 6.868 -0.075 1.00 0.00 51 MET A N 3
ATOM 4943 C CA . MET A 1 51 ? -0.545 6.518 -0.662 1.00 0.00 51 MET A CA 3
ATOM 4944 C C . MET A 1 51 ? -0.625 5.140 -1.299 1.00 0.00 51 MET A C 3
ATOM 4945 O O . MET A 1 51 ? -1.384 4.283 -0.849 1.00 0.00 51 MET A O 3
ATOM 4959 N N . ASP A 1 52 ? 0.148 4.953 -2.351 1.00 0.00 52 ASP A N 3
ATOM 4960 C CA . ASP A 1 52 ? 0.155 3.712 -3.106 1.00 0.00 52 ASP A CA 3
ATOM 4961 C C . ASP A 1 52 ? 1.586 3.335 -3.458 1.00 0.00 52 ASP A C 3
ATOM 4962 O O . ASP A 1 52 ? 2.467 4.194 -3.454 1.00 0.00 52 ASP A O 3
ATOM 4971 N N . LEU A 1 53 ? 1.822 2.075 -3.776 1.00 0.00 53 LEU A N 3
ATOM 4972 C CA . LEU A 1 53 ? 3.183 1.588 -3.983 1.00 0.00 53 LEU A CA 3
ATOM 4973 C C . LEU A 1 53 ? 3.877 2.280 -5.154 1.00 0.00 53 LEU A C 3
ATOM 4974 O O . LEU A 1 53 ? 5.070 2.587 -5.075 1.00 0.00 53 LEU A O 3
ATOM 4990 N N . SER A 1 54 ? 3.137 2.558 -6.220 1.00 0.00 54 SER A N 3
ATOM 4991 C CA . SER A 1 54 ? 3.730 3.197 -7.389 1.00 0.00 54 SER A CA 3
ATOM 4992 C C . SER A 1 54 ? 4.240 4.600 -7.027 1.00 0.00 54 SER A C 3
ATOM 4993 O O . SER A 1 54 ? 5.313 5.009 -7.471 1.00 0.00 54 SER A O 3
ATOM 5001 N N . THR A 1 55 ? 3.480 5.322 -6.200 1.00 0.00 55 THR A N 3
ATOM 5002 C CA . THR A 1 55 ? 3.879 6.654 -5.756 1.00 0.00 55 THR A CA 3
ATOM 5003 C C . THR A 1 55 ? 5.009 6.573 -4.737 1.00 0.00 55 THR A C 3
ATOM 5004 O O . THR A 1 55 ? 5.891 7.435 -4.710 1.00 0.00 55 THR A O 3
ATOM 5015 N N . VAL A 1 56 ? 4.990 5.540 -3.901 1.00 0.00 56 VAL A N 3
ATOM 5016 C CA . VAL A 1 56 ? 6.075 5.323 -2.957 1.00 0.00 56 VAL A CA 3
ATOM 5017 C C . VAL A 1 56 ? 7.378 5.201 -3.724 1.00 0.00 56 VAL A C 3
ATOM 5018 O O . VAL A 1 56 ? 8.381 5.833 -3.386 1.00 0.00 56 VAL A O 3
ATOM 5031 N N . LYS A 1 57 ? 7.326 4.413 -4.785 1.00 0.00 57 LYS A N 3
ATOM 5032 C CA . LYS A 1 57 ? 8.467 4.201 -5.643 1.00 0.00 57 LYS A CA 3
ATOM 5033 C C . LYS A 1 57 ? 8.814 5.473 -6.390 1.00 0.00 57 LYS A C 3
ATOM 5034 O O . LYS A 1 57 ? 9.980 5.799 -6.558 1.00 0.00 57 LYS A O 3
ATOM 5053 N N . ARG A 1 58 ? 7.787 6.181 -6.837 1.00 0.00 58 ARG A N 3
ATOM 5054 C CA . ARG A 1 58 ? 7.965 7.463 -7.506 1.00 0.00 58 ARG A CA 3
ATOM 5055 C C . ARG A 1 58 ? 8.787 8.417 -6.644 1.00 0.00 58 ARG A C 3
ATOM 5056 O O . ARG A 1 58 ? 9.784 8.985 -7.091 1.00 0.00 58 ARG A O 3
ATOM 5077 N N . LYS A 1 59 ? 8.370 8.567 -5.396 1.00 0.00 59 LYS A N 3
ATOM 5078 C CA . LYS A 1 59 ? 9.046 9.455 -4.464 1.00 0.00 59 LYS A CA 3
ATOM 5079 C C . LYS A 1 59 ? 10.420 8.896 -4.085 1.00 0.00 59 LYS A C 3
ATOM 5080 O O . LYS A 1 59 ? 11.348 9.650 -3.780 1.00 0.00 59 LYS A O 3
ATOM 5099 N N . MET A 1 60 ? 10.546 7.572 -4.108 1.00 0.00 60 MET A N 3
ATOM 5100 C CA . MET A 1 60 ? 11.842 6.923 -3.925 1.00 0.00 60 MET A CA 3
ATOM 5101 C C . MET A 1 60 ? 12.753 7.234 -5.110 1.00 0.00 60 MET A C 3
ATOM 5102 O O . MET A 1 60 ? 13.946 7.479 -4.940 1.00 0.00 60 MET A O 3
ATOM 5116 N N . GLU A 1 61 ? 12.177 7.236 -6.310 1.00 0.00 61 GLU A N 3
ATOM 5117 C CA . GLU A 1 61 ? 12.916 7.556 -7.527 1.00 0.00 61 GLU A CA 3
ATOM 5118 C C . GLU A 1 61 ? 13.364 9.007 -7.523 1.00 0.00 61 GLU A C 3
ATOM 5119 O O . GLU A 1 61 ? 14.390 9.348 -8.104 1.00 0.00 61 GLU A O 3
ATOM 5131 N N . ASN A 1 62 ? 12.593 9.854 -6.858 1.00 0.00 62 ASN A N 3
ATOM 5132 C CA . ASN A 1 62 ? 12.953 11.261 -6.712 1.00 0.00 62 ASN A CA 3
ATOM 5133 C C . ASN A 1 62 ? 13.994 11.409 -5.624 1.00 0.00 62 ASN A C 3
ATOM 5134 O O . ASN A 1 62 ? 14.529 12.494 -5.388 1.00 0.00 62 ASN A O 3
ATOM 5145 N N . ARG A 1 63 ? 14.267 10.283 -4.974 1.00 0.00 63 ARG A N 3
ATOM 5146 C CA . ARG A 1 63 ? 15.235 10.196 -3.900 1.00 0.00 63 ARG A CA 3
ATOM 5147 C C . ARG A 1 63 ? 14.888 11.176 -2.796 1.00 0.00 63 ARG A C 3
ATOM 5148 O O . ARG A 1 63 ? 15.753 11.845 -2.237 1.00 0.00 63 ARG A O 3
ATOM 5169 N N . ASP A 1 64 ? 13.600 11.250 -2.496 1.00 0.00 64 ASP A N 3
ATOM 5170 C CA . ASP A 1 64 ? 13.121 12.104 -1.394 1.00 0.00 64 ASP A CA 3
ATOM 5171 C C . ASP A 1 64 ? 13.326 11.368 -0.082 1.00 0.00 64 ASP A C 3
ATOM 5172 O O . ASP A 1 64 ? 13.482 11.965 0.986 1.00 0.00 64 ASP A O 3
ATOM 5181 N N . TYR A 1 65 ? 13.343 10.058 -0.198 1.00 0.00 65 TYR A N 3
ATOM 5182 C CA . TYR A 1 65 ? 13.571 9.171 0.937 1.00 0.00 65 TYR A CA 3
ATOM 5183 C C . TYR A 1 65 ? 15.044 9.176 1.311 1.00 0.00 65 TYR A C 3
ATOM 5184 O O . TYR A 1 65 ? 15.912 9.233 0.438 1.00 0.00 65 TYR A O 3
ATOM 5202 N N . ARG A 1 66 ? 15.323 9.121 2.600 1.00 0.00 66 ARG A N 3
ATOM 5203 C CA . ARG A 1 66 ? 16.696 9.057 3.071 1.00 0.00 66 ARG A CA 3
ATOM 5204 C C . ARG A 1 66 ? 17.000 7.713 3.718 1.00 0.00 66 ARG A C 3
ATOM 5205 O O . ARG A 1 66 ? 18.158 7.296 3.770 1.00 0.00 66 ARG A O 3
ATOM 5226 N N . ASP A 1 67 ? 15.965 7.027 4.194 1.00 0.00 67 ASP A N 3
ATOM 5227 C CA . ASP A 1 67 ? 16.136 5.741 4.848 1.00 0.00 67 ASP A CA 3
ATOM 5228 C C . ASP A 1 67 ? 14.959 4.851 4.506 1.00 0.00 67 ASP A C 3
ATOM 5229 O O . ASP A 1 67 ? 13.913 5.333 4.068 1.00 0.00 67 ASP A O 3
ATOM 5238 N N . ALA A 1 68 ? 15.125 3.557 4.720 1.00 0.00 68 ALA A N 3
ATOM 5239 C CA . ALA A 1 68 ? 14.086 2.593 4.397 1.00 0.00 68 ALA A CA 3
ATOM 5240 C C . ALA A 1 68 ? 12.959 2.677 5.405 1.00 0.00 68 ALA A C 3
ATOM 5241 O O . ALA A 1 68 ? 11.867 2.173 5.173 1.00 0.00 68 ALA A O 3
ATOM 5248 N N . GLN A 1 69 ? 13.236 3.326 6.525 1.00 0.00 69 GLN A N 3
ATOM 5249 C CA . GLN A 1 69 ? 12.229 3.545 7.547 1.00 0.00 69 GLN A CA 3
ATOM 5250 C C . GLN A 1 69 ? 11.247 4.601 7.062 1.00 0.00 69 GLN A C 3
ATOM 5251 O O . GLN A 1 69 ? 10.061 4.571 7.387 1.00 0.00 69 GLN A O 3
ATOM 5265 N N . GLU A 1 70 ? 11.757 5.527 6.261 1.00 0.00 70 GLU A N 3
ATOM 5266 C CA . GLU A 1 70 ? 10.931 6.527 5.617 1.00 0.00 70 GLU A CA 3
ATOM 5267 C C . GLU A 1 70 ? 10.084 5.867 4.543 1.00 0.00 70 GLU A C 3
ATOM 5268 O O . GLU A 1 70 ? 8.937 6.246 4.314 1.00 0.00 70 GLU A O 3
ATOM 5280 N N . PHE A 1 71 ? 10.661 4.863 3.897 1.00 0.00 71 PHE A N 3
ATOM 5281 C CA . PHE A 1 71 ? 9.915 4.036 2.967 1.00 0.00 71 PHE A CA 3
ATOM 5282 C C . PHE A 1 71 ? 8.837 3.274 3.716 1.00 0.00 71 PHE A C 3
ATOM 5283 O O . PHE A 1 71 ? 7.667 3.315 3.339 1.00 0.00 71 PHE A O 3
ATOM 5300 N N . ALA A 1 72 ? 9.249 2.584 4.780 1.00 0.00 72 ALA A N 3
ATOM 5301 C CA . ALA A 1 72 ? 8.335 1.832 5.614 1.00 0.00 72 ALA A CA 3
ATOM 5302 C C . ALA A 1 72 ? 7.188 2.714 6.073 1.00 0.00 72 ALA A C 3
ATOM 5303 O O . ALA A 1 72 ? 6.044 2.282 6.099 1.00 0.00 72 ALA A O 3
ATOM 5310 N N . ALA A 1 73 ? 7.511 3.958 6.396 1.00 0.00 73 ALA A N 3
ATOM 5311 C CA . ALA A 1 73 ? 6.521 4.946 6.798 1.00 0.00 73 ALA A CA 3
ATOM 5312 C C . ALA A 1 73 ? 5.449 5.123 5.722 1.00 0.00 73 ALA A C 3
ATOM 5313 O O . ALA A 1 73 ? 4.253 5.084 6.010 1.00 0.00 73 ALA A O 3
ATOM 5320 N N . ASP A 1 74 ? 5.889 5.295 4.482 1.00 0.00 74 ASP A N 3
ATOM 5321 C CA . ASP A 1 74 ? 4.986 5.530 3.365 1.00 0.00 74 ASP A CA 3
ATOM 5322 C C . ASP A 1 74 ? 4.177 4.278 3.019 1.00 0.00 74 ASP A C 3
ATOM 5323 O O . ASP A 1 74 ? 2.952 4.335 2.875 1.00 0.00 74 ASP A O 3
ATOM 5332 N N . VAL A 1 75 ? 4.860 3.142 2.904 1.00 0.00 75 VAL A N 3
ATOM 5333 C CA . VAL A 1 75 ? 4.204 1.890 2.525 1.00 0.00 75 VAL A CA 3
ATOM 5334 C C . VAL A 1 75 ? 3.223 1.423 3.603 1.00 0.00 75 VAL A C 3
ATOM 5335 O O . VAL A 1 75 ? 2.113 0.983 3.292 1.00 0.00 75 VAL A O 3
ATOM 5348 N N . ARG A 1 76 ? 3.615 1.539 4.867 1.00 0.00 76 ARG A N 3
ATOM 5349 C CA . ARG A 1 76 ? 2.755 1.105 5.958 1.00 0.00 76 ARG A CA 3
ATOM 5350 C C . ARG A 1 76 ? 1.531 2.009 6.046 1.00 0.00 76 ARG A C 3
ATOM 5351 O O . ARG A 1 76 ? 0.450 1.568 6.433 1.00 0.00 76 ARG A O 3
ATOM 5372 N N . LEU A 1 77 ? 1.708 3.274 5.664 1.00 0.00 77 LEU A N 3
ATOM 5373 C CA . LEU A 1 77 ? 0.612 4.232 5.633 1.00 0.00 77 LEU A CA 3
ATOM 5374 C C . LEU A 1 77 ? -0.427 3.806 4.607 1.00 0.00 77 LEU A C 3
ATOM 5375 O O . LEU A 1 77 ? -1.628 4.006 4.798 1.00 0.00 77 LEU A O 3
ATOM 5391 N N . MET A 1 78 ? 0.047 3.218 3.516 1.00 0.00 78 MET A N 3
ATOM 5392 C CA . MET A 1 78 ? -0.836 2.708 2.480 1.00 0.00 78 MET A CA 3
ATOM 5393 C C . MET A 1 78 ? -1.731 1.598 3.032 1.00 0.00 78 MET A C 3
ATOM 5394 O O . MET A 1 78 ? -2.955 1.672 2.926 1.00 0.00 78 MET A O 3
ATOM 5408 N N . PHE A 1 79 ? -1.127 0.587 3.649 1.00 0.00 79 PHE A N 3
ATOM 5409 C CA . PHE A 1 79 ? -1.902 -0.492 4.263 1.00 0.00 79 PHE A CA 3
ATOM 5410 C C . PHE A 1 79 ? -2.838 0.061 5.349 1.00 0.00 79 PHE A C 3
ATOM 5411 O O . PHE A 1 79 ? -3.969 -0.407 5.512 1.00 0.00 79 PHE A O 3
ATOM 5428 N N . SER A 1 80 ? -2.364 1.073 6.072 1.00 0.00 80 SER A N 3
ATOM 5429 C CA . SER A 1 80 ? -3.133 1.675 7.156 1.00 0.00 80 SER A CA 3
ATOM 5430 C C . SER A 1 80 ? -4.431 2.301 6.651 1.00 0.00 80 SER A C 3
ATOM 5431 O O . SER A 1 80 ? -5.513 2.010 7.170 1.00 0.00 80 SER A O 3
ATOM 5439 N N . ASN A 1 81 ? -4.337 3.150 5.629 1.00 0.00 81 ASN A N 3
ATOM 5440 C CA . ASN A 1 81 ? -5.516 3.853 5.142 1.00 0.00 81 ASN A CA 3
ATOM 5441 C C . ASN A 1 81 ? -6.528 2.865 4.562 1.00 0.00 81 ASN A C 3
ATOM 5442 O O . ASN A 1 81 ? -7.734 3.097 4.636 1.00 0.00 81 ASN A O 3
ATOM 5453 N N . CYS A 1 82 ? -6.039 1.741 4.038 1.00 0.00 82 CYS A N 3
ATOM 5454 C CA . CYS A 1 82 ? -6.919 0.680 3.553 1.00 0.00 82 CYS A CA 3
ATOM 5455 C C . CYS A 1 82 ? -7.823 0.166 4.674 1.00 0.00 82 CYS A C 3
ATOM 5456 O O . CYS A 1 82 ? -9.033 0.012 4.479 1.00 0.00 82 CYS A O 3
ATOM 5464 N N . TYR A 1 83 ? -7.238 -0.090 5.849 1.00 0.00 83 TYR A N 3
ATOM 5465 C CA . TYR A 1 83 ? -8.014 -0.601 6.983 1.00 0.00 83 TYR A CA 3
ATOM 5466 C C . TYR A 1 83 ? -8.978 0.451 7.519 1.00 0.00 83 TYR A C 3
ATOM 5467 O O . TYR A 1 83 ? -9.999 0.114 8.124 1.00 0.00 83 TYR A O 3
ATOM 5485 N N . LYS A 1 84 ? -8.661 1.723 7.301 1.00 0.00 84 LYS A N 3
ATOM 5486 C CA . LYS A 1 84 ? -9.510 2.794 7.805 1.00 0.00 84 LYS A CA 3
ATOM 5487 C C . LYS A 1 84 ? -10.783 2.911 6.982 1.00 0.00 84 LYS A C 3
ATOM 5488 O O . LYS A 1 84 ? -11.854 3.186 7.522 1.00 0.00 84 LYS A O 3
ATOM 5507 N N . TYR A 1 85 ? -10.669 2.698 5.683 1.00 0.00 85 TYR A N 3
ATOM 5508 C CA . TYR A 1 85 ? -11.816 2.837 4.805 1.00 0.00 85 TYR A CA 3
ATOM 5509 C C . TYR A 1 85 ? -12.680 1.582 4.821 1.00 0.00 85 TYR A C 3
ATOM 5510 O O . TYR A 1 85 ? -13.886 1.645 5.066 1.00 0.00 85 TYR A O 3
ATOM 5528 N N . ASN A 1 86 ? -12.053 0.446 4.572 1.00 0.00 86 ASN A N 3
ATOM 5529 C CA . ASN A 1 86 ? -12.779 -0.800 4.379 1.00 0.00 86 ASN A CA 3
ATOM 5530 C C . ASN A 1 86 ? -12.963 -1.532 5.698 1.00 0.00 86 ASN A C 3
ATOM 5531 O O . ASN A 1 86 ? -12.013 -1.682 6.469 1.00 0.00 86 ASN A O 3
ATOM 5542 N N . PRO A 1 87 ? -14.197 -1.981 5.981 1.00 0.00 87 PRO A N 3
ATOM 5543 C CA . PRO A 1 87 ? -14.486 -2.805 7.158 1.00 0.00 87 PRO A CA 3
ATOM 5544 C C . PRO A 1 87 ? -13.694 -4.112 7.128 1.00 0.00 87 PRO A C 3
ATOM 5545 O O . PRO A 1 87 ? -13.321 -4.595 6.055 1.00 0.00 87 PRO A O 3
ATOM 5556 N N . PRO A 1 88 ? -13.436 -4.694 8.323 1.00 0.00 88 PRO A N 3
ATOM 5557 C CA . PRO A 1 88 ? -12.576 -5.879 8.497 1.00 0.00 88 PRO A CA 3
ATOM 5558 C C . PRO A 1 88 ? -12.979 -7.062 7.626 1.00 0.00 88 PRO A C 3
ATOM 5559 O O . PRO A 1 88 ? -12.182 -7.972 7.394 1.00 0.00 88 PRO A O 3
ATOM 5570 N N . ASP A 1 89 ? -14.216 -7.051 7.163 1.00 0.00 89 ASP A N 3
ATOM 5571 C CA . ASP A 1 89 ? -14.697 -8.077 6.247 1.00 0.00 89 ASP A CA 3
ATOM 5572 C C . ASP A 1 89 ? -14.787 -7.509 4.841 1.00 0.00 89 ASP A C 3
ATOM 5573 O O . ASP A 1 89 ? -15.864 -7.139 4.377 1.00 0.00 89 ASP A O 3
ATOM 5582 N N . HIS A 1 90 ? -13.648 -7.418 4.169 1.00 0.00 90 HIS A N 3
ATOM 5583 C CA . HIS A 1 90 ? -13.617 -6.917 2.805 1.00 0.00 90 HIS A CA 3
ATOM 5584 C C . HIS A 1 90 ? -12.363 -7.406 2.086 1.00 0.00 90 HIS A C 3
ATOM 5585 O O . HIS A 1 90 ? -11.360 -7.710 2.726 1.00 0.00 90 HIS A O 3
ATOM 5600 N N . ASP A 1 91 ? -12.417 -7.473 0.768 1.00 0.00 91 ASP A N 3
ATOM 5601 C CA . ASP A 1 91 ? -11.293 -7.968 -0.029 1.00 0.00 91 ASP A CA 3
ATOM 5602 C C . ASP A 1 91 ? -10.003 -7.185 0.225 1.00 0.00 91 ASP A C 3
ATOM 5603 O O . ASP A 1 91 ? -8.949 -7.775 0.457 1.00 0.00 91 ASP A O 3
ATOM 5612 N N . VAL A 1 92 ? -10.096 -5.857 0.205 1.00 0.00 92 VAL A N 3
ATOM 5613 C CA . VAL A 1 92 ? -8.908 -5.003 0.277 1.00 0.00 92 VAL A CA 3
ATOM 5614 C C . VAL A 1 92 ? -8.174 -5.173 1.598 1.00 0.00 92 VAL A C 3
ATOM 5615 O O . VAL A 1 92 ? -6.955 -5.084 1.640 1.00 0.00 92 VAL A O 3
ATOM 5628 N N . VAL A 1 93 ? -8.910 -5.442 2.671 1.00 0.00 93 VAL A N 3
ATOM 5629 C CA . VAL A 1 93 ? -8.284 -5.594 3.976 1.00 0.00 93 VAL A CA 3
ATOM 5630 C C . VAL A 1 93 ? -7.594 -6.949 4.070 1.00 0.00 93 VAL A C 3
ATOM 5631 O O . VAL A 1 93 ? -6.534 -7.075 4.670 1.00 0.00 93 VAL A O 3
ATOM 5644 N N . ALA A 1 94 ? -8.194 -7.955 3.445 1.00 0.00 94 ALA A N 3
ATOM 5645 C CA . ALA A 1 94 ? -7.610 -9.287 3.407 1.00 0.00 94 ALA A CA 3
ATOM 5646 C C . ALA A 1 94 ? -6.354 -9.291 2.548 1.00 0.00 94 ALA A C 3
ATOM 5647 O O . ALA A 1 94 ? -5.349 -9.914 2.897 1.00 0.00 94 ALA A O 3
ATOM 5654 N N . MET A 1 95 ? -6.413 -8.580 1.428 1.00 0.00 95 MET A N 3
ATOM 5655 C CA . MET A 1 95 ? -5.260 -8.449 0.550 1.00 0.00 95 MET A CA 3
ATOM 5656 C C . MET A 1 95 ? -4.177 -7.615 1.226 1.00 0.00 95 MET A C 3
ATOM 5657 O O . MET A 1 95 ? -2.986 -7.879 1.055 1.00 0.00 95 MET A O 3
ATOM 5671 N N . ALA A 1 96 ? -4.597 -6.635 2.026 1.00 0.00 96 ALA A N 3
ATOM 5672 C CA . ALA A 1 96 ? -3.659 -5.804 2.773 1.00 0.00 96 ALA A CA 3
ATOM 5673 C C . ALA A 1 96 ? -2.946 -6.637 3.827 1.00 0.00 96 ALA A C 3
ATOM 5674 O O . ALA A 1 96 ? -1.745 -6.494 4.033 1.00 0.00 96 ALA A O 3
ATOM 5681 N N . ARG A 1 97 ? -3.699 -7.517 4.477 1.00 0.00 97 ARG A N 3
ATOM 5682 C CA . ARG A 1 97 ? -3.154 -8.395 5.507 1.00 0.00 97 ARG A CA 3
ATOM 5683 C C . ARG A 1 97 ? -2.082 -9.318 4.944 1.00 0.00 97 ARG A C 3
ATOM 5684 O O . ARG A 1 97 ? -0.996 -9.436 5.507 1.00 0.00 97 ARG A O 3
ATOM 5705 N N . LYS A 1 98 ? -2.385 -9.962 3.830 1.00 0.00 98 LYS A N 3
ATOM 5706 C CA . LYS A 1 98 ? -1.469 -10.928 3.236 1.00 0.00 98 LYS A CA 3
ATOM 5707 C C . LYS A 1 98 ? -0.204 -10.235 2.714 1.00 0.00 98 LYS A C 3
ATOM 5708 O O . LYS A 1 98 ? 0.921 -10.709 2.925 1.00 0.00 98 LYS A O 3
ATOM 5727 N N . LEU A 1 99 ? -0.390 -9.114 2.031 1.00 0.00 99 LEU A N 3
ATOM 5728 C CA . LEU A 1 99 ? 0.731 -8.288 1.596 1.00 0.00 99 LEU A CA 3
ATOM 5729 C C . LEU A 1 99 ? 1.487 -7.708 2.794 1.00 0.00 99 LEU A C 3
ATOM 5730 O O . LEU A 1 99 ? 2.683 -7.426 2.701 1.00 0.00 99 LEU A O 3
ATOM 5746 N N . GLN A 1 100 ? 0.793 -7.520 3.912 1.00 0.00 100 GLN A N 3
ATOM 5747 C CA . GLN A 1 100 ? 1.444 -7.086 5.142 1.00 0.00 100 GLN A CA 3
ATOM 5748 C C . GLN A 1 100 ? 2.445 -8.143 5.588 1.00 0.00 100 GLN A C 3
ATOM 5749 O O . GLN A 1 100 ? 3.538 -7.819 6.039 1.00 0.00 100 GLN A O 3
ATOM 5763 N N . ASP A 1 101 ? 2.060 -9.413 5.455 1.00 0.00 101 ASP A N 3
ATOM 5764 C CA . ASP A 1 101 ? 2.942 -10.526 5.802 1.00 0.00 101 ASP A CA 3
ATOM 5765 C C . ASP A 1 101 ? 4.256 -10.433 5.042 1.00 0.00 101 ASP A C 3
ATOM 5766 O O . ASP A 1 101 ? 5.325 -10.345 5.654 1.00 0.00 101 ASP A O 3
ATOM 5775 N N . VAL A 1 102 ? 4.176 -10.426 3.711 1.00 0.00 102 VAL A N 3
ATOM 5776 C CA . VAL A 1 102 ? 5.380 -10.382 2.878 1.00 0.00 102 VAL A CA 3
ATOM 5777 C C . VAL A 1 102 ? 6.231 -9.149 3.188 1.00 0.00 102 VAL A C 3
ATOM 5778 O O . VAL A 1 102 ? 7.398 -9.279 3.556 1.00 0.00 102 VAL A O 3
ATOM 5791 N N . PHE A 1 103 ? 5.635 -7.966 3.075 1.00 0.00 103 PHE A N 3
ATOM 5792 C CA . PHE A 1 103 ? 6.346 -6.711 3.326 1.00 0.00 103 PHE A CA 3
ATOM 5793 C C . PHE A 1 103 ? 7.000 -6.688 4.713 1.00 0.00 103 PHE A C 3
ATOM 5794 O O . PHE A 1 103 ? 8.112 -6.175 4.875 1.00 0.00 103 PHE A O 3
ATOM 5811 N N . GLU A 1 104 ? 6.339 -7.275 5.704 1.00 0.00 104 GLU A N 3
ATOM 5812 C CA . GLU A 1 104 ? 6.839 -7.263 7.054 1.00 0.00 104 GLU A CA 3
ATOM 5813 C C . GLU A 1 104 ? 8.084 -8.137 7.164 1.00 0.00 104 GLU A C 3
ATOM 5814 O O . GLU A 1 104 ? 9.095 -7.714 7.720 1.00 0.00 104 GLU A O 3
ATOM 5826 N N . PHE A 1 105 ? 8.014 -9.342 6.599 1.00 0.00 105 PHE A N 3
ATOM 5827 C CA . PHE A 1 105 ? 9.156 -10.254 6.600 1.00 0.00 105 PHE A CA 3
ATOM 5828 C C . PHE A 1 105 ? 10.335 -9.654 5.847 1.00 0.00 105 PHE A C 3
ATOM 5829 O O . PHE A 1 105 ? 11.491 -9.893 6.196 1.00 0.00 105 PHE A O 3
ATOM 5846 N N . ARG A 1 106 ? 10.038 -8.870 4.819 1.00 0.00 106 ARG A N 3
ATOM 5847 C CA . ARG A 1 106 ? 11.073 -8.255 4.014 1.00 0.00 106 ARG A CA 3
ATOM 5848 C C . ARG A 1 106 ? 11.828 -7.211 4.824 1.00 0.00 106 ARG A C 3
ATOM 5849 O O . ARG A 1 106 ? 13.057 -7.227 4.880 1.00 0.00 106 ARG A O 3
ATOM 5870 N N . TYR A 1 107 ? 11.089 -6.317 5.467 1.00 0.00 107 TYR A N 3
ATOM 5871 C CA . TYR A 1 107 ? 11.710 -5.275 6.279 1.00 0.00 107 TYR A CA 3
ATOM 5872 C C . TYR A 1 107 ? 12.359 -5.890 7.519 1.00 0.00 107 TYR A C 3
ATOM 5873 O O . TYR A 1 107 ? 13.367 -5.392 8.015 1.00 0.00 107 TYR A O 3
ATOM 5891 N N . ALA A 1 108 ? 11.782 -6.982 8.008 1.00 0.00 108 ALA A N 3
ATOM 5892 C CA . ALA A 1 108 ? 12.330 -7.687 9.162 1.00 0.00 108 ALA A CA 3
ATOM 5893 C C . ALA A 1 108 ? 13.682 -8.309 8.833 1.00 0.00 108 ALA A C 3
ATOM 5894 O O . ALA A 1 108 ? 14.579 -8.361 9.677 1.00 0.00 108 ALA A O 3
ATOM 5901 N N . LYS A 1 109 ? 13.822 -8.783 7.600 1.00 0.00 109 LYS A N 3
ATOM 5902 C CA . LYS A 1 109 ? 15.083 -9.344 7.135 1.00 0.00 109 LYS A CA 3
ATOM 5903 C C . LYS A 1 109 ? 16.046 -8.221 6.771 1.00 0.00 109 LYS A C 3
ATOM 5904 O O . LYS A 1 109 ? 17.257 -8.423 6.669 1.00 0.00 109 LYS A O 3
ATOM 5923 N N . MET A 1 110 ? 15.482 -7.045 6.563 1.00 0.00 110 MET A N 3
ATOM 5924 C CA . MET A 1 110 ? 16.248 -5.863 6.196 1.00 0.00 110 MET A CA 3
ATOM 5925 C C . MET A 1 110 ? 16.864 -5.213 7.432 1.00 0.00 110 MET A C 3
ATOM 5926 O O . MET A 1 110 ? 16.171 -4.948 8.411 1.00 0.00 110 MET A O 3
ATOM 5940 N N . PRO A 1 111 ? 18.186 -5.002 7.429 1.00 0.00 111 PRO A N 3
ATOM 5941 C CA . PRO A 1 111 ? 18.862 -4.270 8.489 1.00 0.00 111 PRO A CA 3
ATOM 5942 C C . PRO A 1 111 ? 18.952 -2.776 8.200 1.00 0.00 111 PRO A C 3
ATOM 5943 O O . PRO A 1 111 ? 19.098 -2.357 7.047 1.00 0.00 111 PRO A O 3
ATOM 5954 N N . ASP A 1 112 ? 18.883 -1.980 9.255 1.00 0.00 112 ASP A N 3
ATOM 5955 C CA . ASP A 1 112 ? 18.953 -0.531 9.130 1.00 0.00 112 ASP A CA 3
ATOM 5956 C C . ASP A 1 112 ? 20.375 -0.066 9.397 1.00 0.00 112 ASP A C 3
ATOM 5957 O O . ASP A 1 112 ? 21.223 -0.161 8.484 1.00 0.00 112 ASP A O 3
ATOM 5967 N N . HIS B 2 1 ? -26.027 9.894 7.489 1.00 0.00 281 HIS B N 3
ATOM 5968 C CA . HIS B 2 1 ? -25.409 8.714 6.838 1.00 0.00 281 HIS B CA 3
ATOM 5969 C C . HIS B 2 1 ? -24.250 8.190 7.676 1.00 0.00 281 HIS B C 3
ATOM 5970 O O . HIS B 2 1 ? -23.088 8.307 7.286 1.00 0.00 281 HIS B O 3
ATOM 5987 N N . ASN B 2 2 ? -24.566 7.599 8.823 1.00 0.00 282 ASN B N 3
ATOM 5988 C CA . ASN B 2 2 ? -23.541 7.079 9.727 1.00 0.00 282 ASN B CA 3
ATOM 5989 C C . ASN B 2 2 ? -23.034 5.720 9.264 1.00 0.00 282 ASN B C 3
ATOM 5990 O O . ASN B 2 2 ? -23.171 4.721 9.969 1.00 0.00 282 ASN B O 3
ATOM 6001 N N . LEU B 2 3 ? -22.451 5.696 8.077 1.00 0.00 283 LEU B N 3
ATOM 6002 C CA . LEU B 2 3 ? -21.887 4.479 7.515 1.00 0.00 283 LEU B CA 3
ATOM 6003 C C . LEU B 2 3 ? -20.930 4.837 6.390 1.00 0.00 283 LEU B C 3
ATOM 6004 O O . LEU B 2 3 ? -21.031 5.915 5.800 1.00 0.00 283 LEU B O 3
ATOM 6020 N N . LEU B 2 4 ? -19.992 3.952 6.106 1.00 0.00 284 LEU B N 3
ATOM 6021 C CA . LEU B 2 4 ? -19.075 4.152 5.000 1.00 0.00 284 LEU B CA 3
ATOM 6022 C C . LEU B 2 4 ? -19.399 3.195 3.866 1.00 0.00 284 LEU B C 3
ATOM 6023 O O . LEU B 2 4 ? -19.683 2.015 4.090 1.00 0.00 284 LEU B O 3
ATOM 6039 N N . ARG B 2 5 ? -19.384 3.722 2.653 1.00 0.00 285 ARG B N 3
ATOM 6040 C CA . ARG B 2 5 ? -19.608 2.922 1.459 1.00 0.00 285 ARG B CA 3
ATOM 6041 C C . ARG B 2 5 ? -18.449 1.961 1.275 1.00 0.00 285 ARG B C 3
ATOM 6042 O O . ARG B 2 5 ? -17.304 2.324 1.524 1.00 0.00 285 ARG B O 3
ATOM 6063 N N . ILE B 2 6 ? -18.727 0.745 0.854 1.00 0.00 286 ILE B N 3
ATOM 6064 C CA . ILE B 2 6 ? -17.662 -0.225 0.678 1.00 0.00 286 ILE B CA 3
ATOM 6065 C C . ILE B 2 6 ? -17.090 -0.154 -0.732 1.00 0.00 286 ILE B C 3
ATOM 6066 O O . ILE B 2 6 ? -17.821 0.009 -1.714 1.00 0.00 286 ILE B O 3
ATOM 6108 N N . GLN B 2 8 ? -15.732 -0.954 -4.257 1.00 0.00 288 GLN B N 3
ATOM 6109 C CA . GLN B 2 8 ? -16.270 -1.891 -5.231 1.00 0.00 288 GLN B CA 3
ATOM 6110 C C . GLN B 2 8 ? -15.159 -2.788 -5.790 1.00 0.00 288 GLN B C 3
ATOM 6111 O O . GLN B 2 8 ? -14.860 -2.770 -6.983 1.00 0.00 288 GLN B O 3
ATOM 6125 N N . PHE B 2 9 ? -14.547 -3.568 -4.909 1.00 0.00 289 PHE B N 3
ATOM 6126 C CA . PHE B 2 9 ? -13.459 -4.464 -5.289 1.00 0.00 289 PHE B CA 3
ATOM 6127 C C . PHE B 2 9 ? -13.939 -5.910 -5.333 1.00 0.00 289 PHE B C 3
ATOM 6128 O O . PHE B 2 9 ? -13.323 -6.804 -4.751 1.00 0.00 289 PHE B O 3
ATOM 6145 N N . LEU B 2 10 ? -15.040 -6.128 -6.029 1.00 0.00 290 LEU B N 3
ATOM 6146 C CA . LEU B 2 10 ? -15.593 -7.462 -6.190 1.00 0.00 290 LEU B CA 3
ATOM 6147 C C . LEU B 2 10 ? -15.846 -7.740 -7.665 1.00 0.00 290 LEU B C 3
ATOM 6148 O O . LEU B 2 10 ? -15.868 -6.808 -8.472 1.00 0.00 290 LEU B O 3
ATOM 6164 N N . GLN B 2 11 ? -16.027 -9.004 -8.018 1.00 0.00 291 GLN B N 3
ATOM 6165 C CA . GLN B 2 11 ? -16.177 -9.396 -9.416 1.00 0.00 291 GLN B CA 3
ATOM 6166 C C . GLN B 2 11 ? -17.373 -8.695 -10.057 1.00 0.00 291 GLN B C 3
ATOM 6167 O O . GLN B 2 11 ? -17.235 -8.016 -11.079 1.00 0.00 291 GLN B O 3
ATOM 6181 N N . SER B 2 12 ? -18.535 -8.845 -9.446 1.00 0.00 292 SER B N 3
ATOM 6182 C CA . SER B 2 12 ? -19.749 -8.241 -9.965 1.00 0.00 292 SER B CA 3
ATOM 6183 C C . SER B 2 12 ? -20.435 -7.430 -8.871 1.00 0.00 292 SER B C 3
ATOM 6184 O O . SER B 2 12 ? -21.172 -8.024 -8.060 1.00 0.00 292 SER B O 3
ATOM 6193 N N . GLY A 1 1 ? 21.755 12.656 -4.571 1.00 0.00 1 GLY A N 4
ATOM 6194 C CA . GLY A 1 1 ? 20.825 11.611 -5.058 1.00 0.00 1 GLY A CA 4
ATOM 6195 C C . GLY A 1 1 ? 21.266 10.229 -4.635 1.00 0.00 1 GLY A C 4
ATOM 6196 O O . GLY A 1 1 ? 21.660 10.037 -3.486 1.00 0.00 1 GLY A O 4
ATOM 6202 N N . LYS A 1 2 ? 21.206 9.281 -5.570 1.00 0.00 2 LYS A N 4
ATOM 6203 C CA . LYS A 1 2 ? 21.581 7.887 -5.321 1.00 0.00 2 LYS A CA 4
ATOM 6204 C C . LYS A 1 2 ? 20.620 7.196 -4.357 1.00 0.00 2 LYS A C 4
ATOM 6205 O O . LYS A 1 2 ? 19.782 7.830 -3.716 1.00 0.00 2 LYS A O 4
ATOM 6224 N N . LEU A 1 3 ? 20.717 5.880 -4.311 1.00 0.00 3 LEU A N 4
ATOM 6225 C CA . LEU A 1 3 ? 19.945 5.079 -3.378 1.00 0.00 3 LEU A CA 4
ATOM 6226 C C . LEU A 1 3 ? 20.887 4.322 -2.454 1.00 0.00 3 LEU A C 4
ATOM 6227 O O . LEU A 1 3 ? 21.599 3.415 -2.890 1.00 0.00 3 LEU A O 4
ATOM 6243 N N . SER A 1 4 ? 20.902 4.710 -1.187 1.00 0.00 4 SER A N 4
ATOM 6244 C CA . SER A 1 4 ? 21.757 4.073 -0.196 1.00 0.00 4 SER A CA 4
ATOM 6245 C C . SER A 1 4 ? 21.323 2.626 0.047 1.00 0.00 4 SER A C 4
ATOM 6246 O O . SER A 1 4 ? 20.332 2.178 -0.522 1.00 0.00 4 SER A O 4
ATOM 6254 N N . GLU A 1 5 ? 22.050 1.906 0.899 1.00 0.00 5 GLU A N 4
ATOM 6255 C CA . GLU A 1 5 ? 21.754 0.495 1.166 1.00 0.00 5 GLU A CA 4
ATOM 6256 C C . GLU A 1 5 ? 20.302 0.311 1.596 1.00 0.00 5 GLU A C 4
ATOM 6257 O O . GLU A 1 5 ? 19.584 -0.538 1.062 1.00 0.00 5 GLU A O 4
ATOM 6269 N N . GLN A 1 6 ? 19.871 1.128 2.547 1.00 0.00 6 GLN A N 4
ATOM 6270 C CA . GLN A 1 6 ? 18.510 1.060 3.066 1.00 0.00 6 GLN A CA 4
ATOM 6271 C C . GLN A 1 6 ? 17.497 1.385 1.965 1.00 0.00 6 GLN A C 4
ATOM 6272 O O . GLN A 1 6 ? 16.467 0.722 1.844 1.00 0.00 6 GLN A O 4
ATOM 6286 N N . LEU A 1 7 ? 17.811 2.380 1.139 1.00 0.00 7 LEU A N 4
ATOM 6287 C CA . LEU A 1 7 ? 16.907 2.797 0.069 1.00 0.00 7 LEU A CA 4
ATOM 6288 C C . LEU A 1 7 ? 16.978 1.828 -1.116 1.00 0.00 7 LEU A C 4
ATOM 6289 O O . LEU A 1 7 ? 16.077 1.777 -1.951 1.00 0.00 7 LEU A O 4
ATOM 6305 N N . LYS A 1 8 ? 18.051 1.059 -1.191 1.00 0.00 8 LYS A N 4
ATOM 6306 C CA . LYS A 1 8 ? 18.136 -0.030 -2.153 1.00 0.00 8 LYS A CA 4
ATOM 6307 C C . LYS A 1 8 ? 17.209 -1.137 -1.738 1.00 0.00 8 LYS A C 4
ATOM 6308 O O . LYS A 1 8 ? 16.437 -1.667 -2.535 1.00 0.00 8 LYS A O 4
ATOM 6327 N N . HIS A 1 9 ? 17.310 -1.487 -0.475 1.00 0.00 9 HIS A N 4
ATOM 6328 C CA . HIS A 1 9 ? 16.464 -2.522 0.087 1.00 0.00 9 HIS A CA 4
ATOM 6329 C C . HIS A 1 9 ? 14.995 -2.127 -0.025 1.00 0.00 9 HIS A C 4
ATOM 6330 O O . HIS A 1 9 ? 14.141 -2.981 -0.255 1.00 0.00 9 HIS A O 4
ATOM 6345 N N . CYS A 1 10 ? 14.697 -0.836 0.119 1.00 0.00 10 CYS A N 4
ATOM 6346 C CA . CYS A 1 10 ? 13.322 -0.377 -0.020 1.00 0.00 10 CYS A CA 4
ATOM 6347 C C . CYS A 1 10 ? 12.886 -0.472 -1.477 1.00 0.00 10 CYS A C 4
ATOM 6348 O O . CYS A 1 10 ? 11.711 -0.698 -1.769 1.00 0.00 10 CYS A O 4
ATOM 6356 N N . ASN A 1 11 ? 13.846 -0.333 -2.387 1.00 0.00 11 ASN A N 4
ATOM 6357 C CA . ASN A 1 11 ? 13.577 -0.496 -3.807 1.00 0.00 11 ASN A CA 4
ATOM 6358 C C . ASN A 1 11 ? 13.228 -1.951 -4.101 1.00 0.00 11 ASN A C 4
ATOM 6359 O O . ASN A 1 11 ? 12.302 -2.245 -4.860 1.00 0.00 11 ASN A O 4
ATOM 6370 N N . GLY A 1 12 ? 13.972 -2.857 -3.472 1.00 0.00 12 GLY A N 4
ATOM 6371 C CA . GLY A 1 12 ? 13.775 -4.281 -3.687 1.00 0.00 12 GLY A CA 4
ATOM 6372 C C . GLY A 1 12 ? 12.454 -4.781 -3.133 1.00 0.00 12 GLY A C 4
ATOM 6373 O O . GLY A 1 12 ? 11.771 -5.587 -3.770 1.00 0.00 12 GLY A O 4
ATOM 6377 N N . ILE A 1 13 ? 12.099 -4.309 -1.945 1.00 0.00 13 ILE A N 4
ATOM 6378 C CA . ILE A 1 13 ? 10.840 -4.685 -1.311 1.00 0.00 13 ILE A CA 4
ATOM 6379 C C . ILE A 1 13 ? 9.657 -4.222 -2.155 1.00 0.00 13 ILE A C 4
ATOM 6380 O O . ILE A 1 13 ? 8.767 -5.008 -2.485 1.00 0.00 13 ILE A O 4
ATOM 6396 N N . LEU A 1 14 ? 9.673 -2.943 -2.512 1.00 0.00 14 LEU A N 4
ATOM 6397 C CA . LEU A 1 14 ? 8.631 -2.345 -3.327 1.00 0.00 14 LEU A CA 4
ATOM 6398 C C . LEU A 1 14 ? 8.465 -3.098 -4.642 1.00 0.00 14 LEU A C 4
ATOM 6399 O O . LEU A 1 14 ? 7.351 -3.423 -5.048 1.00 0.00 14 LEU A O 4
ATOM 6415 N N . LYS A 1 15 ? 9.587 -3.377 -5.294 1.00 0.00 15 LYS A N 4
ATOM 6416 C CA . LYS A 1 15 ? 9.603 -4.071 -6.560 1.00 0.00 15 LYS A CA 4
ATOM 6417 C C . LYS A 1 15 ? 8.894 -5.416 -6.453 1.00 0.00 15 LYS A C 4
ATOM 6418 O O . LYS A 1 15 ? 8.173 -5.829 -7.362 1.00 0.00 15 LYS A O 4
ATOM 6437 N N . GLU A 1 16 ? 9.093 -6.082 -5.335 1.00 0.00 16 GLU A N 4
ATOM 6438 C CA . GLU A 1 16 ? 8.527 -7.409 -5.137 1.00 0.00 16 GLU A CA 4
ATOM 6439 C C . GLU A 1 16 ? 7.017 -7.332 -4.949 1.00 0.00 16 GLU A C 4
ATOM 6440 O O . GLU A 1 16 ? 6.269 -8.112 -5.541 1.00 0.00 16 GLU A O 4
ATOM 6452 N N . LEU A 1 17 ? 6.577 -6.390 -4.124 1.00 0.00 17 LEU A N 4
ATOM 6453 C CA . LEU A 1 17 ? 5.148 -6.163 -3.907 1.00 0.00 17 LEU A CA 4
ATOM 6454 C C . LEU A 1 17 ? 4.485 -5.743 -5.226 1.00 0.00 17 LEU A C 4
ATOM 6455 O O . LEU A 1 17 ? 3.280 -5.899 -5.408 1.00 0.00 17 LEU A O 4
ATOM 6471 N N . LEU A 1 18 ? 5.298 -5.228 -6.147 1.00 0.00 18 LEU A N 4
ATOM 6472 C CA . LEU A 1 18 ? 4.829 -4.834 -7.475 1.00 0.00 18 LEU A CA 4
ATOM 6473 C C . LEU A 1 18 ? 4.951 -5.970 -8.488 1.00 0.00 18 LEU A C 4
ATOM 6474 O O . LEU A 1 18 ? 4.378 -5.907 -9.579 1.00 0.00 18 LEU A O 4
ATOM 6490 N N . SER A 1 19 ? 5.716 -6.989 -8.145 1.00 0.00 19 SER A N 4
ATOM 6491 C CA . SER A 1 19 ? 5.926 -8.117 -9.041 1.00 0.00 19 SER A CA 4
ATOM 6492 C C . SER A 1 19 ? 4.652 -8.938 -9.196 1.00 0.00 19 SER A C 4
ATOM 6493 O O . SER A 1 19 ? 3.842 -9.041 -8.270 1.00 0.00 19 SER A O 4
ATOM 6501 N N . LYS A 1 20 ? 4.504 -9.537 -10.378 1.00 0.00 20 LYS A N 4
ATOM 6502 C CA . LYS A 1 20 ? 3.303 -10.286 -10.747 1.00 0.00 20 LYS A CA 4
ATOM 6503 C C . LYS A 1 20 ? 3.058 -11.459 -9.807 1.00 0.00 20 LYS A C 4
ATOM 6504 O O . LYS A 1 20 ? 1.956 -12.006 -9.762 1.00 0.00 20 LYS A O 4
ATOM 6523 N N . LYS A 1 21 ? 4.088 -11.840 -9.064 1.00 0.00 21 LYS A N 4
ATOM 6524 C CA . LYS A 1 21 ? 3.958 -12.847 -8.022 1.00 0.00 21 LYS A CA 4
ATOM 6525 C C . LYS A 1 21 ? 2.894 -12.439 -7.004 1.00 0.00 21 LYS A C 4
ATOM 6526 O O . LYS A 1 21 ? 2.089 -13.257 -6.565 1.00 0.00 21 LYS A O 4
ATOM 6545 N N . HIS A 1 22 ? 2.881 -11.161 -6.648 1.00 0.00 22 HIS A N 4
ATOM 6546 C CA . HIS A 1 22 ? 1.973 -10.674 -5.618 1.00 0.00 22 HIS A CA 4
ATOM 6547 C C . HIS A 1 22 ? 0.823 -9.907 -6.240 1.00 0.00 22 HIS A C 4
ATOM 6548 O O . HIS A 1 22 ? -0.200 -9.707 -5.597 1.00 0.00 22 HIS A O 4
ATOM 6563 N N . ALA A 1 23 ? 0.993 -9.513 -7.500 1.00 0.00 23 ALA A N 4
ATOM 6564 C CA . ALA A 1 23 ? 0.015 -8.697 -8.224 1.00 0.00 23 ALA A CA 4
ATOM 6565 C C . ALA A 1 23 ? -1.412 -9.212 -8.076 1.00 0.00 23 ALA A C 4
ATOM 6566 O O . ALA A 1 23 ? -2.357 -8.425 -8.013 1.00 0.00 23 ALA A O 4
ATOM 6573 N N . ALA A 1 24 ? -1.553 -10.529 -8.006 1.00 0.00 24 ALA A N 4
ATOM 6574 C CA . ALA A 1 24 ? -2.853 -11.179 -7.864 1.00 0.00 24 ALA A CA 4
ATOM 6575 C C . ALA A 1 24 ? -3.610 -10.686 -6.627 1.00 0.00 24 ALA A C 4
ATOM 6576 O O . ALA A 1 24 ? -4.835 -10.784 -6.558 1.00 0.00 24 ALA A O 4
ATOM 6583 N N . TYR A 1 25 ? -2.878 -10.168 -5.650 1.00 0.00 25 TYR A N 4
ATOM 6584 C CA . TYR A 1 25 ? -3.478 -9.632 -4.435 1.00 0.00 25 TYR A CA 4
ATOM 6585 C C . TYR A 1 25 ? -2.775 -8.345 -4.001 1.00 0.00 25 TYR A C 4
ATOM 6586 O O . TYR A 1 25 ? -2.928 -7.895 -2.867 1.00 0.00 25 TYR A O 4
ATOM 6604 N N . ALA A 1 26 ? -2.014 -7.753 -4.917 1.00 0.00 26 ALA A N 4
ATOM 6605 C CA . ALA A 1 26 ? -1.287 -6.518 -4.636 1.00 0.00 26 ALA A CA 4
ATOM 6606 C C . ALA A 1 26 ? -1.821 -5.360 -5.475 1.00 0.00 26 ALA A C 4
ATOM 6607 O O . ALA A 1 26 ? -1.535 -4.189 -5.196 1.00 0.00 26 ALA A O 4
ATOM 6614 N N . TRP A 1 27 ? -2.614 -5.678 -6.498 1.00 0.00 27 TRP A N 4
ATOM 6615 C CA . TRP A 1 27 ? -3.107 -4.656 -7.421 1.00 0.00 27 TRP A CA 4
ATOM 6616 C C . TRP A 1 27 ? -3.865 -3.503 -6.727 1.00 0.00 27 TRP A C 4
ATOM 6617 O O . TRP A 1 27 ? -3.765 -2.369 -7.194 1.00 0.00 27 TRP A O 4
ATOM 6638 N N . PRO A 1 28 ? -4.635 -3.731 -5.622 1.00 0.00 28 PRO A N 4
ATOM 6639 C CA . PRO A 1 28 ? -5.305 -2.630 -4.909 1.00 0.00 28 PRO A CA 4
ATOM 6640 C C . PRO A 1 28 ? -4.346 -1.521 -4.475 1.00 0.00 28 PRO A C 4
ATOM 6641 O O . PRO A 1 28 ? -4.765 -0.385 -4.259 1.00 0.00 28 PRO A O 4
ATOM 6652 N N . PHE A 1 29 ? -3.067 -1.855 -4.355 1.00 0.00 29 PHE A N 4
ATOM 6653 C CA . PHE A 1 29 ? -2.086 -0.917 -3.811 1.00 0.00 29 PHE A CA 4
ATOM 6654 C C . PHE A 1 29 ? -1.166 -0.372 -4.898 1.00 0.00 29 PHE A C 4
ATOM 6655 O O . PHE A 1 29 ? -0.406 0.568 -4.661 1.00 0.00 29 PHE A O 4
ATOM 6672 N N . TYR A 1 30 ? -1.217 -0.984 -6.076 1.00 0.00 30 TYR A N 4
ATOM 6673 C CA . TYR A 1 30 ? -0.433 -0.514 -7.216 1.00 0.00 30 TYR A CA 4
ATOM 6674 C C . TYR A 1 30 ? -0.731 0.949 -7.517 1.00 0.00 30 TYR A C 4
ATOM 6675 O O . TYR A 1 30 ? 0.172 1.786 -7.542 1.00 0.00 30 TYR A O 4
ATOM 6693 N N . LYS A 1 31 ? -2.002 1.245 -7.734 1.00 0.00 31 LYS A N 4
ATOM 6694 C CA . LYS A 1 31 ? -2.428 2.563 -8.156 1.00 0.00 31 LYS A CA 4
ATOM 6695 C C . LYS A 1 31 ? -3.598 3.023 -7.288 1.00 0.00 31 LYS A C 4
ATOM 6696 O O . LYS A 1 31 ? -4.284 2.184 -6.701 1.00 0.00 31 LYS A O 4
ATOM 6715 N N . PRO A 1 32 ? -3.849 4.345 -7.190 1.00 0.00 32 PRO A N 4
ATOM 6716 C CA . PRO A 1 32 ? -4.978 4.882 -6.416 1.00 0.00 32 PRO A CA 4
ATOM 6717 C C . PRO A 1 32 ? -6.307 4.266 -6.836 1.00 0.00 32 PRO A C 4
ATOM 6718 O O . PRO A 1 32 ? -6.585 4.120 -8.031 1.00 0.00 32 PRO A O 4
ATOM 6729 N N . VAL A 1 33 ? -7.119 3.893 -5.849 1.00 0.00 33 VAL A N 4
ATOM 6730 C CA . VAL A 1 33 ? -8.437 3.338 -6.120 1.00 0.00 33 VAL A CA 4
ATOM 6731 C C . VAL A 1 33 ? -9.263 4.363 -6.888 1.00 0.00 33 VAL A C 4
ATOM 6732 O O . VAL A 1 33 ? -9.165 5.569 -6.635 1.00 0.00 33 VAL A O 4
ATOM 6745 N N . ASP A 1 34 ? -10.053 3.896 -7.834 1.00 0.00 34 ASP A N 4
ATOM 6746 C CA . ASP A 1 34 ? -10.802 4.799 -8.700 1.00 0.00 34 ASP A CA 4
ATOM 6747 C C . ASP A 1 34 ? -12.104 5.195 -8.032 1.00 0.00 34 ASP A C 4
ATOM 6748 O O . ASP A 1 34 ? -13.177 4.814 -8.482 1.00 0.00 34 ASP A O 4
ATOM 6757 N N . ALA A 1 35 ? -11.990 5.967 -6.955 1.00 0.00 35 ALA A N 4
ATOM 6758 C CA . ALA A 1 35 ? -13.135 6.346 -6.131 1.00 0.00 35 ALA A CA 4
ATOM 6759 C C . ALA A 1 35 ? -14.282 6.909 -6.966 1.00 0.00 35 ALA A C 4
ATOM 6760 O O . ALA A 1 35 ? -15.441 6.582 -6.726 1.00 0.00 35 ALA A O 4
ATOM 6767 N N . SER A 1 36 ? -13.959 7.734 -7.952 1.00 0.00 36 SER A N 4
ATOM 6768 C CA . SER A 1 36 ? -14.972 8.317 -8.821 1.00 0.00 36 SER A CA 4
ATOM 6769 C C . SER A 1 36 ? -15.764 7.232 -9.560 1.00 0.00 36 SER A C 4
ATOM 6770 O O . SER A 1 36 ? -16.984 7.326 -9.698 1.00 0.00 36 SER A O 4
ATOM 6778 N N . ALA A 1 37 ? -15.070 6.196 -10.012 1.00 0.00 37 ALA A N 4
ATOM 6779 C CA . ALA A 1 37 ? -15.709 5.096 -10.725 1.00 0.00 37 ALA A CA 4
ATOM 6780 C C . ALA A 1 37 ? -16.256 4.051 -9.752 1.00 0.00 37 ALA A C 4
ATOM 6781 O O . ALA A 1 37 ? -17.113 3.242 -10.107 1.00 0.00 37 ALA A O 4
ATOM 6788 N N . LEU A 1 38 ? -15.750 4.084 -8.527 1.00 0.00 38 LEU A N 4
ATOM 6789 C CA . LEU A 1 38 ? -16.149 3.143 -7.483 1.00 0.00 38 LEU A CA 4
ATOM 6790 C C . LEU A 1 38 ? -17.359 3.661 -6.706 1.00 0.00 38 LEU A C 4
ATOM 6791 O O . LEU A 1 38 ? -17.848 3.000 -5.790 1.00 0.00 38 LEU A O 4
ATOM 6807 N N . GLY A 1 39 ? -17.827 4.850 -7.071 1.00 0.00 39 GLY A N 4
ATOM 6808 C CA . GLY A 1 39 ? -18.967 5.451 -6.394 1.00 0.00 39 GLY A CA 4
ATOM 6809 C C . GLY A 1 39 ? -18.577 6.090 -5.076 1.00 0.00 39 GLY A C 4
ATOM 6810 O O . GLY A 1 39 ? -19.411 6.648 -4.364 1.00 0.00 39 GLY A O 4
ATOM 6814 N N . LEU A 1 40 ? -17.296 6.016 -4.760 1.00 0.00 40 LEU A N 4
ATOM 6815 C CA . LEU A 1 40 ? -16.773 6.537 -3.515 1.00 0.00 40 LEU A CA 4
ATOM 6816 C C . LEU A 1 40 ? -16.510 8.030 -3.637 1.00 0.00 40 LEU A C 4
ATOM 6817 O O . LEU A 1 40 ? -15.423 8.448 -4.025 1.00 0.00 40 LEU A O 4
ATOM 6833 N N . HIS A 1 41 ? -17.505 8.838 -3.309 1.00 0.00 41 HIS A N 4
ATOM 6834 C CA . HIS A 1 41 ? -17.350 10.290 -3.377 1.00 0.00 41 HIS A CA 4
ATOM 6835 C C . HIS A 1 41 ? -16.724 10.806 -2.091 1.00 0.00 41 HIS A C 4
ATOM 6836 O O . HIS A 1 41 ? -16.545 12.009 -1.912 1.00 0.00 41 HIS A O 4
ATOM 6851 N N . ASP A 1 42 ? -16.398 9.884 -1.194 1.00 0.00 42 ASP A N 4
ATOM 6852 C CA . ASP A 1 42 ? -15.918 10.246 0.133 1.00 0.00 42 ASP A CA 4
ATOM 6853 C C . ASP A 1 42 ? -14.525 9.685 0.420 1.00 0.00 42 ASP A C 4
ATOM 6854 O O . ASP A 1 42 ? -14.095 9.652 1.572 1.00 0.00 42 ASP A O 4
ATOM 6863 N N . TYR A 1 43 ? -13.803 9.260 -0.612 1.00 0.00 43 TYR A N 4
ATOM 6864 C CA . TYR A 1 43 ? -12.517 8.607 -0.404 1.00 0.00 43 TYR A CA 4
ATOM 6865 C C . TYR A 1 43 ? -11.482 9.587 0.140 1.00 0.00 43 TYR A C 4
ATOM 6866 O O . TYR A 1 43 ? -10.727 9.257 1.053 1.00 0.00 43 TYR A O 4
ATOM 6884 N N . HIS A 1 44 ? -11.471 10.800 -0.396 1.00 0.00 44 HIS A N 4
ATOM 6885 C CA . HIS A 1 44 ? -10.472 11.789 -0.002 1.00 0.00 44 HIS A CA 4
ATOM 6886 C C . HIS A 1 44 ? -10.842 12.455 1.319 1.00 0.00 44 HIS A C 4
ATOM 6887 O O . HIS A 1 44 ? -10.075 13.248 1.861 1.00 0.00 44 HIS A O 4
ATOM 6902 N N . ASP A 1 45 ? -12.015 12.123 1.838 1.00 0.00 45 ASP A N 4
ATOM 6903 C CA . ASP A 1 45 ? -12.446 12.637 3.132 1.00 0.00 45 ASP A CA 4
ATOM 6904 C C . ASP A 1 45 ? -11.966 11.723 4.249 1.00 0.00 45 ASP A C 4
ATOM 6905 O O . ASP A 1 45 ? -11.531 12.185 5.304 1.00 0.00 45 ASP A O 4
ATOM 6914 N N . ILE A 1 46 ? -12.047 10.423 4.011 1.00 0.00 46 ILE A N 4
ATOM 6915 C CA . ILE A 1 46 ? -11.623 9.439 4.998 1.00 0.00 46 ILE A CA 4
ATOM 6916 C C . ILE A 1 46 ? -10.112 9.267 4.962 1.00 0.00 46 ILE A C 4
ATOM 6917 O O . ILE A 1 46 ? -9.446 9.350 5.994 1.00 0.00 46 ILE A O 4
ATOM 6933 N N . ILE A 1 47 ? -9.573 9.047 3.773 1.00 0.00 47 ILE A N 4
ATOM 6934 C CA . ILE A 1 47 ? -8.148 8.807 3.623 1.00 0.00 47 ILE A CA 4
ATOM 6935 C C . ILE A 1 47 ? -7.374 10.119 3.697 1.00 0.00 47 ILE A C 4
ATOM 6936 O O . ILE A 1 47 ? -7.519 10.984 2.833 1.00 0.00 47 ILE A O 4
ATOM 6952 N N . LYS A 1 48 ? -6.569 10.270 4.739 1.00 0.00 48 LYS A N 4
ATOM 6953 C CA . LYS A 1 48 ? -5.775 11.478 4.920 1.00 0.00 48 LYS A CA 4
ATOM 6954 C C . LYS A 1 48 ? -4.369 11.317 4.349 1.00 0.00 48 LYS A C 4
ATOM 6955 O O . LYS A 1 48 ? -3.702 12.297 4.019 1.00 0.00 48 LYS A O 4
ATOM 6974 N N . HIS A 1 49 ? -3.919 10.077 4.256 1.00 0.00 49 HIS A N 4
ATOM 6975 C CA . HIS A 1 49 ? -2.627 9.758 3.654 1.00 0.00 49 HIS A CA 4
ATOM 6976 C C . HIS A 1 49 ? -2.798 8.790 2.479 1.00 0.00 49 HIS A C 4
ATOM 6977 O O . HIS A 1 49 ? -2.406 7.624 2.577 1.00 0.00 49 HIS A O 4
ATOM 6992 N N . PRO A 1 50 ? -3.412 9.237 1.362 1.00 0.00 50 PRO A N 4
ATOM 6993 C CA . PRO A 1 50 ? -3.552 8.404 0.165 1.00 0.00 50 PRO A CA 4
ATOM 6994 C C . PRO A 1 50 ? -2.209 8.154 -0.512 1.00 0.00 50 PRO A C 4
ATOM 6995 O O . PRO A 1 50 ? -1.592 9.067 -1.068 1.00 0.00 50 PRO A O 4
ATOM 7006 N N . MET A 1 51 ? -1.754 6.918 -0.440 1.00 0.00 51 MET A N 4
ATOM 7007 C CA . MET A 1 51 ? -0.465 6.543 -0.977 1.00 0.00 51 MET A CA 4
ATOM 7008 C C . MET A 1 51 ? -0.580 5.238 -1.749 1.00 0.00 51 MET A C 4
ATOM 7009 O O . MET A 1 51 ? -1.421 4.397 -1.440 1.00 0.00 51 MET A O 4
ATOM 7023 N N . ASP A 1 52 ? 0.274 5.081 -2.747 1.00 0.00 52 ASP A N 4
ATOM 7024 C CA . ASP A 1 52 ? 0.254 3.913 -3.612 1.00 0.00 52 ASP A CA 4
ATOM 7025 C C . ASP A 1 52 ? 1.684 3.444 -3.824 1.00 0.00 52 ASP A C 4
ATOM 7026 O O . ASP A 1 52 ? 2.594 4.269 -3.821 1.00 0.00 52 ASP A O 4
ATOM 7035 N N . LEU A 1 53 ? 1.900 2.148 -4.001 1.00 0.00 53 LEU A N 4
ATOM 7036 C CA . LEU A 1 53 ? 3.255 1.628 -4.192 1.00 0.00 53 LEU A CA 4
ATOM 7037 C C . LEU A 1 53 ? 3.957 2.297 -5.373 1.00 0.00 53 LEU A C 4
ATOM 7038 O O . LEU A 1 53 ? 5.153 2.591 -5.308 1.00 0.00 53 LEU A O 4
ATOM 7054 N N . SER A 1 54 ? 3.208 2.564 -6.436 1.00 0.00 54 SER A N 4
ATOM 7055 C CA . SER A 1 54 ? 3.760 3.246 -7.601 1.00 0.00 54 SER A CA 4
ATOM 7056 C C . SER A 1 54 ? 4.193 4.673 -7.243 1.00 0.00 54 SER A C 4
ATOM 7057 O O . SER A 1 54 ? 5.156 5.197 -7.804 1.00 0.00 54 SER A O 4
ATOM 7065 N N . THR A 1 55 ? 3.495 5.282 -6.288 1.00 0.00 55 THR A N 4
ATOM 7066 C CA . THR A 1 55 ? 3.815 6.628 -5.839 1.00 0.00 55 THR A CA 4
ATOM 7067 C C . THR A 1 55 ? 4.972 6.598 -4.847 1.00 0.00 55 THR A C 4
ATOM 7068 O O . THR A 1 55 ? 5.811 7.498 -4.829 1.00 0.00 55 THR A O 4
ATOM 7079 N N . VAL A 1 56 ? 5.018 5.550 -4.029 1.00 0.00 56 VAL A N 4
ATOM 7080 C CA . VAL A 1 56 ? 6.127 5.350 -3.104 1.00 0.00 56 VAL A CA 4
ATOM 7081 C C . VAL A 1 56 ? 7.417 5.231 -3.890 1.00 0.00 56 VAL A C 4
ATOM 7082 O O . VAL A 1 56 ? 8.420 5.874 -3.580 1.00 0.00 56 VAL A O 4
ATOM 7095 N N . LYS A 1 57 ? 7.364 4.416 -4.932 1.00 0.00 57 LYS A N 4
ATOM 7096 C CA . LYS A 1 57 ? 8.509 4.202 -5.792 1.00 0.00 57 LYS A CA 4
ATOM 7097 C C . LYS A 1 57 ? 8.863 5.490 -6.505 1.00 0.00 57 LYS A C 4
ATOM 7098 O O . LYS A 1 57 ? 10.030 5.840 -6.627 1.00 0.00 57 LYS A O 4
ATOM 7117 N N . ARG A 1 58 ? 7.833 6.185 -6.958 1.00 0.00 58 ARG A N 4
ATOM 7118 C CA . ARG A 1 58 ? 7.986 7.464 -7.635 1.00 0.00 58 ARG A CA 4
ATOM 7119 C C . ARG A 1 58 ? 8.771 8.454 -6.778 1.00 0.00 58 ARG A C 4
ATOM 7120 O O . ARG A 1 58 ? 9.753 9.050 -7.230 1.00 0.00 58 ARG A O 4
ATOM 7141 N N . LYS A 1 59 ? 8.337 8.611 -5.537 1.00 0.00 59 LYS A N 4
ATOM 7142 C CA . LYS A 1 59 ? 8.973 9.533 -4.608 1.00 0.00 59 LYS A CA 4
ATOM 7143 C C . LYS A 1 59 ? 10.340 9.001 -4.173 1.00 0.00 59 LYS A C 4
ATOM 7144 O O . LYS A 1 59 ? 11.263 9.773 -3.911 1.00 0.00 59 LYS A O 4
ATOM 7163 N N . MET A 1 60 ? 10.466 7.678 -4.104 1.00 0.00 60 MET A N 4
ATOM 7164 C CA . MET A 1 60 ? 11.764 7.042 -3.876 1.00 0.00 60 MET A CA 4
ATOM 7165 C C . MET A 1 60 ? 12.721 7.376 -5.017 1.00 0.00 60 MET A C 4
ATOM 7166 O O . MET A 1 60 ? 13.908 7.612 -4.797 1.00 0.00 60 MET A O 4
ATOM 7180 N N . GLU A 1 61 ? 12.192 7.400 -6.239 1.00 0.00 61 GLU A N 4
ATOM 7181 C CA . GLU A 1 61 ? 12.993 7.696 -7.422 1.00 0.00 61 GLU A CA 4
ATOM 7182 C C . GLU A 1 61 ? 13.519 9.122 -7.378 1.00 0.00 61 GLU A C 4
ATOM 7183 O O . GLU A 1 61 ? 14.628 9.397 -7.827 1.00 0.00 61 GLU A O 4
ATOM 7195 N N . ASN A 1 62 ? 12.723 10.017 -6.807 1.00 0.00 62 ASN A N 4
ATOM 7196 C CA . ASN A 1 62 ? 13.129 11.413 -6.637 1.00 0.00 62 ASN A CA 4
ATOM 7197 C C . ASN A 1 62 ? 14.015 11.543 -5.403 1.00 0.00 62 ASN A C 4
ATOM 7198 O O . ASN A 1 62 ? 14.424 12.639 -5.015 1.00 0.00 62 ASN A O 4
ATOM 7209 N N . ARG A 1 63 ? 14.291 10.387 -4.804 1.00 0.00 63 ARG A N 4
ATOM 7210 C CA . ARG A 1 63 ? 15.151 10.247 -3.636 1.00 0.00 63 ARG A CA 4
ATOM 7211 C C . ARG A 1 63 ? 14.679 11.119 -2.485 1.00 0.00 63 ARG A C 4
ATOM 7212 O O . ARG A 1 63 ? 15.480 11.576 -1.669 1.00 0.00 63 ARG A O 4
ATOM 7233 N N . ASP A 1 64 ? 13.369 11.329 -2.419 1.00 0.00 64 ASP A N 4
ATOM 7234 C CA . ASP A 1 64 ? 12.760 12.100 -1.335 1.00 0.00 64 ASP A CA 4
ATOM 7235 C C . ASP A 1 64 ? 12.899 11.362 -0.014 1.00 0.00 64 ASP A C 4
ATOM 7236 O O . ASP A 1 64 ? 12.737 11.937 1.060 1.00 0.00 64 ASP A O 4
ATOM 7245 N N . TYR A 1 65 ? 13.194 10.079 -0.111 1.00 0.00 65 TYR A N 4
ATOM 7246 C CA . TYR A 1 65 ? 13.363 9.233 1.054 1.00 0.00 65 TYR A CA 4
ATOM 7247 C C . TYR A 1 65 ? 14.824 9.244 1.463 1.00 0.00 65 TYR A C 4
ATOM 7248 O O . TYR A 1 65 ? 15.705 9.170 0.609 1.00 0.00 65 TYR A O 4
ATOM 7266 N N . ARG A 1 66 ? 15.083 9.364 2.750 1.00 0.00 66 ARG A N 4
ATOM 7267 C CA . ARG A 1 66 ? 16.446 9.333 3.248 1.00 0.00 66 ARG A CA 4
ATOM 7268 C C . ARG A 1 66 ? 16.800 7.944 3.746 1.00 0.00 66 ARG A C 4
ATOM 7269 O O . ARG A 1 66 ? 17.956 7.532 3.682 1.00 0.00 66 ARG A O 4
ATOM 7290 N N . ASP A 1 67 ? 15.799 7.213 4.224 1.00 0.00 67 ASP A N 4
ATOM 7291 C CA . ASP A 1 67 ? 16.038 5.909 4.813 1.00 0.00 67 ASP A CA 4
ATOM 7292 C C . ASP A 1 67 ? 14.888 4.978 4.487 1.00 0.00 67 ASP A C 4
ATOM 7293 O O . ASP A 1 67 ? 13.804 5.424 4.097 1.00 0.00 67 ASP A O 4
ATOM 7302 N N . ALA A 1 68 ? 15.119 3.685 4.658 1.00 0.00 68 ALA A N 4
ATOM 7303 C CA . ALA A 1 68 ? 14.102 2.686 4.370 1.00 0.00 68 ALA A CA 4
ATOM 7304 C C . ALA A 1 68 ? 12.969 2.784 5.372 1.00 0.00 68 ALA A C 4
ATOM 7305 O O . ALA A 1 68 ? 11.874 2.284 5.135 1.00 0.00 68 ALA A O 4
ATOM 7312 N N . GLN A 1 69 ? 13.242 3.440 6.491 1.00 0.00 69 GLN A N 4
ATOM 7313 C CA . GLN A 1 69 ? 12.227 3.665 7.504 1.00 0.00 69 GLN A CA 4
ATOM 7314 C C . GLN A 1 69 ? 11.163 4.608 6.960 1.00 0.00 69 GLN A C 4
ATOM 7315 O O . GLN A 1 69 ? 9.972 4.427 7.202 1.00 0.00 69 GLN A O 4
ATOM 7329 N N . GLU A 1 70 ? 11.608 5.609 6.204 1.00 0.00 70 GLU A N 4
ATOM 7330 C CA . GLU A 1 70 ? 10.704 6.552 5.572 1.00 0.00 70 GLU A CA 4
ATOM 7331 C C . GLU A 1 70 ? 9.902 5.863 4.486 1.00 0.00 70 GLU A C 4
ATOM 7332 O O . GLU A 1 70 ? 8.738 6.188 4.256 1.00 0.00 70 GLU A O 4
ATOM 7344 N N . PHE A 1 71 ? 10.528 4.897 3.827 1.00 0.00 71 PHE A N 4
ATOM 7345 C CA . PHE A 1 71 ? 9.816 4.048 2.888 1.00 0.00 71 PHE A CA 4
ATOM 7346 C C . PHE A 1 71 ? 8.771 3.236 3.635 1.00 0.00 71 PHE A C 4
ATOM 7347 O O . PHE A 1 71 ? 7.598 3.226 3.263 1.00 0.00 71 PHE A O 4
ATOM 7364 N N . ALA A 1 72 ? 9.214 2.555 4.693 1.00 0.00 72 ALA A N 4
ATOM 7365 C CA . ALA A 1 72 ? 8.341 1.734 5.504 1.00 0.00 72 ALA A CA 4
ATOM 7366 C C . ALA A 1 72 ? 7.179 2.552 6.033 1.00 0.00 72 ALA A C 4
ATOM 7367 O O . ALA A 1 72 ? 6.071 2.049 6.158 1.00 0.00 72 ALA A O 4
ATOM 7374 N N . ALA A 1 73 ? 7.452 3.811 6.330 1.00 0.00 73 ALA A N 4
ATOM 7375 C CA . ALA A 1 73 ? 6.430 4.750 6.756 1.00 0.00 73 ALA A CA 4
ATOM 7376 C C . ALA A 1 73 ? 5.369 4.937 5.668 1.00 0.00 73 ALA A C 4
ATOM 7377 O O . ALA A 1 73 ? 4.173 4.830 5.934 1.00 0.00 73 ALA A O 4
ATOM 7384 N N . ASP A 1 74 ? 5.818 5.190 4.442 1.00 0.00 74 ASP A N 4
ATOM 7385 C CA . ASP A 1 74 ? 4.927 5.434 3.317 1.00 0.00 74 ASP A CA 4
ATOM 7386 C C . ASP A 1 74 ? 4.119 4.188 2.950 1.00 0.00 74 ASP A C 4
ATOM 7387 O O . ASP A 1 74 ? 2.896 4.252 2.809 1.00 0.00 74 ASP A O 4
ATOM 7396 N N . VAL A 1 75 ? 4.799 3.054 2.809 1.00 0.00 75 VAL A N 4
ATOM 7397 C CA . VAL A 1 75 ? 4.140 1.813 2.401 1.00 0.00 75 VAL A CA 4
ATOM 7398 C C . VAL A 1 75 ? 3.140 1.336 3.456 1.00 0.00 75 VAL A C 4
ATOM 7399 O O . VAL A 1 75 ? 2.038 0.894 3.127 1.00 0.00 75 VAL A O 4
ATOM 7412 N N . ARG A 1 76 ? 3.509 1.448 4.725 1.00 0.00 76 ARG A N 4
ATOM 7413 C CA . ARG A 1 76 ? 2.635 0.998 5.798 1.00 0.00 76 ARG A CA 4
ATOM 7414 C C . ARG A 1 76 ? 1.436 1.932 5.933 1.00 0.00 76 ARG A C 4
ATOM 7415 O O . ARG A 1 76 ? 0.343 1.504 6.304 1.00 0.00 76 ARG A O 4
ATOM 7436 N N . LEU A 1 77 ? 1.648 3.207 5.617 1.00 0.00 77 LEU A N 4
ATOM 7437 C CA . LEU A 1 77 ? 0.575 4.192 5.611 1.00 0.00 77 LEU A CA 4
ATOM 7438 C C . LEU A 1 77 ? -0.499 3.797 4.613 1.00 0.00 77 LEU A C 4
ATOM 7439 O O . LEU A 1 77 ? -1.695 3.966 4.861 1.00 0.00 77 LEU A O 4
ATOM 7455 N N . MET A 1 78 ? -0.047 3.272 3.486 1.00 0.00 78 MET A N 4
ATOM 7456 C CA . MET A 1 78 ? -0.935 2.743 2.456 1.00 0.00 78 MET A CA 4
ATOM 7457 C C . MET A 1 78 ? -1.806 1.627 3.033 1.00 0.00 78 MET A C 4
ATOM 7458 O O . MET A 1 78 ? -3.026 1.653 2.900 1.00 0.00 78 MET A O 4
ATOM 7472 N N . PHE A 1 79 ? -1.182 0.659 3.699 1.00 0.00 79 PHE A N 4
ATOM 7473 C CA . PHE A 1 79 ? -1.939 -0.441 4.301 1.00 0.00 79 PHE A CA 4
ATOM 7474 C C . PHE A 1 79 ? -2.847 0.071 5.427 1.00 0.00 79 PHE A C 4
ATOM 7475 O O . PHE A 1 79 ? -3.980 -0.399 5.593 1.00 0.00 79 PHE A O 4
ATOM 7492 N N . SER A 1 80 ? -2.352 1.048 6.185 1.00 0.00 80 SER A N 4
ATOM 7493 C CA . SER A 1 80 ? -3.117 1.650 7.269 1.00 0.00 80 SER A CA 4
ATOM 7494 C C . SER A 1 80 ? -4.404 2.287 6.748 1.00 0.00 80 SER A C 4
ATOM 7495 O O . SER A 1 80 ? -5.477 2.091 7.324 1.00 0.00 80 SER A O 4
ATOM 7503 N N . ASN A 1 81 ? -4.299 3.036 5.651 1.00 0.00 81 ASN A N 4
ATOM 7504 C CA . ASN A 1 81 ? -5.456 3.733 5.095 1.00 0.00 81 ASN A CA 4
ATOM 7505 C C . ASN A 1 81 ? -6.476 2.737 4.539 1.00 0.00 81 ASN A C 4
ATOM 7506 O O . ASN A 1 81 ? -7.676 3.011 4.528 1.00 0.00 81 ASN A O 4
ATOM 7517 N N . CYS A 1 82 ? -6.000 1.568 4.114 1.00 0.00 82 CYS A N 4
ATOM 7518 C CA . CYS A 1 82 ? -6.888 0.519 3.623 1.00 0.00 82 CYS A CA 4
ATOM 7519 C C . CYS A 1 82 ? -7.825 0.047 4.726 1.00 0.00 82 CYS A C 4
ATOM 7520 O O . CYS A 1 82 ? -9.030 -0.089 4.504 1.00 0.00 82 CYS A O 4
ATOM 7528 N N . TYR A 1 83 ? -7.280 -0.190 5.921 1.00 0.00 83 TYR A N 4
ATOM 7529 C CA . TYR A 1 83 ? -8.113 -0.603 7.050 1.00 0.00 83 TYR A CA 4
ATOM 7530 C C . TYR A 1 83 ? -8.923 0.577 7.563 1.00 0.00 83 TYR A C 4
ATOM 7531 O O . TYR A 1 83 ? -9.986 0.407 8.159 1.00 0.00 83 TYR A O 4
ATOM 7549 N N . LYS A 1 84 ? -8.410 1.772 7.318 1.00 0.00 84 LYS A N 4
ATOM 7550 C CA . LYS A 1 84 ? -9.053 2.992 7.774 1.00 0.00 84 LYS A CA 4
ATOM 7551 C C . LYS A 1 84 ? -10.350 3.214 7.013 1.00 0.00 84 LYS A C 4
ATOM 7552 O O . LYS A 1 84 ? -11.328 3.728 7.554 1.00 0.00 84 LYS A O 4
ATOM 7571 N N . TYR A 1 85 ? -10.347 2.821 5.750 1.00 0.00 85 TYR A N 4
ATOM 7572 C CA . TYR A 1 85 ? -11.524 2.957 4.912 1.00 0.00 85 TYR A CA 4
ATOM 7573 C C . TYR A 1 85 ? -12.423 1.732 5.025 1.00 0.00 85 TYR A C 4
ATOM 7574 O O . TYR A 1 85 ? -13.578 1.828 5.438 1.00 0.00 85 TYR A O 4
ATOM 7592 N N . ASN A 1 86 ? -11.868 0.582 4.676 1.00 0.00 86 ASN A N 4
ATOM 7593 C CA . ASN A 1 86 ? -12.643 -0.643 4.542 1.00 0.00 86 ASN A CA 4
ATOM 7594 C C . ASN A 1 86 ? -12.875 -1.294 5.897 1.00 0.00 86 ASN A C 4
ATOM 7595 O O . ASN A 1 86 ? -11.964 -1.375 6.724 1.00 0.00 86 ASN A O 4
ATOM 7606 N N . PRO A 1 87 ? -14.112 -1.752 6.137 1.00 0.00 87 PRO A N 4
ATOM 7607 C CA . PRO A 1 87 ? -14.479 -2.442 7.377 1.00 0.00 87 PRO A CA 4
ATOM 7608 C C . PRO A 1 87 ? -13.777 -3.796 7.511 1.00 0.00 87 PRO A C 4
ATOM 7609 O O . PRO A 1 87 ? -13.248 -4.316 6.528 1.00 0.00 87 PRO A O 4
ATOM 7620 N N . PRO A 1 88 ? -13.774 -4.378 8.733 1.00 0.00 88 PRO A N 4
ATOM 7621 C CA . PRO A 1 88 ? -13.005 -5.586 9.076 1.00 0.00 88 PRO A CA 4
ATOM 7622 C C . PRO A 1 88 ? -13.043 -6.692 8.020 1.00 0.00 88 PRO A C 4
ATOM 7623 O O . PRO A 1 88 ? -12.023 -7.334 7.754 1.00 0.00 88 PRO A O 4
ATOM 7634 N N . ASP A 1 89 ? -14.202 -6.915 7.419 1.00 0.00 89 ASP A N 4
ATOM 7635 C CA . ASP A 1 89 ? -14.335 -7.981 6.431 1.00 0.00 89 ASP A CA 4
ATOM 7636 C C . ASP A 1 89 ? -14.569 -7.411 5.040 1.00 0.00 89 ASP A C 4
ATOM 7637 O O . ASP A 1 89 ? -15.707 -7.167 4.633 1.00 0.00 89 ASP A O 4
ATOM 7646 N N . HIS A 1 90 ? -13.483 -7.183 4.318 1.00 0.00 90 HIS A N 4
ATOM 7647 C CA . HIS A 1 90 ? -13.564 -6.745 2.934 1.00 0.00 90 HIS A CA 4
ATOM 7648 C C . HIS A 1 90 ? -12.338 -7.243 2.172 1.00 0.00 90 HIS A C 4
ATOM 7649 O O . HIS A 1 90 ? -11.309 -7.517 2.779 1.00 0.00 90 HIS A O 4
ATOM 7664 N N . ASP A 1 91 ? -12.432 -7.360 0.861 1.00 0.00 91 ASP A N 4
ATOM 7665 C CA . ASP A 1 91 ? -11.324 -7.897 0.067 1.00 0.00 91 ASP A CA 4
ATOM 7666 C C . ASP A 1 91 ? -10.032 -7.102 0.249 1.00 0.00 91 ASP A C 4
ATOM 7667 O O . ASP A 1 91 ? -8.957 -7.683 0.392 1.00 0.00 91 ASP A O 4
ATOM 7676 N N . VAL A 1 92 ? -10.138 -5.779 0.278 1.00 0.00 92 VAL A N 4
ATOM 7677 C CA . VAL A 1 92 ? -8.950 -4.926 0.314 1.00 0.00 92 VAL A CA 4
ATOM 7678 C C . VAL A 1 92 ? -8.218 -5.025 1.647 1.00 0.00 92 VAL A C 4
ATOM 7679 O O . VAL A 1 92 ? -7.031 -4.732 1.718 1.00 0.00 92 VAL A O 4
ATOM 7692 N N . VAL A 1 93 ? -8.906 -5.453 2.699 1.00 0.00 93 VAL A N 4
ATOM 7693 C CA . VAL A 1 93 ? -8.243 -5.644 3.982 1.00 0.00 93 VAL A CA 4
ATOM 7694 C C . VAL A 1 93 ? -7.593 -7.022 4.024 1.00 0.00 93 VAL A C 4
ATOM 7695 O O . VAL A 1 93 ? -6.521 -7.198 4.599 1.00 0.00 93 VAL A O 4
ATOM 7708 N N . ALA A 1 94 ? -8.240 -7.989 3.380 1.00 0.00 94 ALA A N 4
ATOM 7709 C CA . ALA A 1 94 ? -7.692 -9.334 3.251 1.00 0.00 94 ALA A CA 4
ATOM 7710 C C . ALA A 1 94 ? -6.418 -9.310 2.419 1.00 0.00 94 ALA A C 4
ATOM 7711 O O . ALA A 1 94 ? -5.423 -9.955 2.764 1.00 0.00 94 ALA A O 4
ATOM 7718 N N . MET A 1 95 ? -6.451 -8.545 1.334 1.00 0.00 95 MET A N 4
ATOM 7719 C CA . MET A 1 95 ? -5.294 -8.397 0.467 1.00 0.00 95 MET A CA 4
ATOM 7720 C C . MET A 1 95 ? -4.208 -7.580 1.165 1.00 0.00 95 MET A C 4
ATOM 7721 O O . MET A 1 95 ? -3.018 -7.835 0.984 1.00 0.00 95 MET A O 4
ATOM 7735 N N . ALA A 1 96 ? -4.625 -6.621 1.994 1.00 0.00 96 ALA A N 4
ATOM 7736 C CA . ALA A 1 96 ? -3.682 -5.783 2.732 1.00 0.00 96 ALA A CA 4
ATOM 7737 C C . ALA A 1 96 ? -2.934 -6.594 3.788 1.00 0.00 96 ALA A C 4
ATOM 7738 O O . ALA A 1 96 ? -1.725 -6.460 3.938 1.00 0.00 96 ALA A O 4
ATOM 7745 N N . ARG A 1 97 ? -3.665 -7.434 4.520 1.00 0.00 97 ARG A N 4
ATOM 7746 C CA . ARG A 1 97 ? -3.072 -8.229 5.597 1.00 0.00 97 ARG A CA 4
ATOM 7747 C C . ARG A 1 97 ? -2.064 -9.236 5.057 1.00 0.00 97 ARG A C 4
ATOM 7748 O O . ARG A 1 97 ? -1.001 -9.442 5.645 1.00 0.00 97 ARG A O 4
ATOM 7769 N N . LYS A 1 98 ? -2.404 -9.867 3.946 1.00 0.00 98 LYS A N 4
ATOM 7770 C CA . LYS A 1 98 ? -1.519 -10.847 3.326 1.00 0.00 98 LYS A CA 4
ATOM 7771 C C . LYS A 1 98 ? -0.242 -10.178 2.795 1.00 0.00 98 LYS A C 4
ATOM 7772 O O . LYS A 1 98 ? 0.875 -10.658 3.023 1.00 0.00 98 LYS A O 4
ATOM 7791 N N . LEU A 1 99 ? -0.411 -9.065 2.091 1.00 0.00 99 LEU A N 4
ATOM 7792 C CA . LEU A 1 99 ? 0.724 -8.265 1.633 1.00 0.00 99 LEU A CA 4
ATOM 7793 C C . LEU A 1 99 ? 1.515 -7.697 2.812 1.00 0.00 99 LEU A C 4
ATOM 7794 O O . LEU A 1 99 ? 2.710 -7.425 2.695 1.00 0.00 99 LEU A O 4
ATOM 7810 N N . GLN A 1 100 ? 0.847 -7.502 3.938 1.00 0.00 100 GLN A N 4
ATOM 7811 C CA . GLN A 1 100 ? 1.524 -7.085 5.157 1.00 0.00 100 GLN A CA 4
ATOM 7812 C C . GLN A 1 100 ? 2.485 -8.179 5.611 1.00 0.00 100 GLN A C 4
ATOM 7813 O O . GLN A 1 100 ? 3.571 -7.893 6.099 1.00 0.00 100 GLN A O 4
ATOM 7827 N N . ASP A 1 101 ? 2.078 -9.432 5.421 1.00 0.00 101 ASP A N 4
ATOM 7828 C CA . ASP A 1 101 ? 2.896 -10.578 5.814 1.00 0.00 101 ASP A CA 4
ATOM 7829 C C . ASP A 1 101 ? 4.217 -10.583 5.055 1.00 0.00 101 ASP A C 4
ATOM 7830 O O . ASP A 1 101 ? 5.287 -10.713 5.659 1.00 0.00 101 ASP A O 4
ATOM 7839 N N . VAL A 1 102 ? 4.147 -10.431 3.734 1.00 0.00 102 VAL A N 4
ATOM 7840 C CA . VAL A 1 102 ? 5.361 -10.383 2.915 1.00 0.00 102 VAL A CA 4
ATOM 7841 C C . VAL A 1 102 ? 6.213 -9.156 3.255 1.00 0.00 102 VAL A C 4
ATOM 7842 O O . VAL A 1 102 ? 7.381 -9.288 3.622 1.00 0.00 102 VAL A O 4
ATOM 7855 N N . PHE A 1 103 ? 5.617 -7.970 3.158 1.00 0.00 103 PHE A N 4
ATOM 7856 C CA . PHE A 1 103 ? 6.319 -6.716 3.452 1.00 0.00 103 PHE A CA 4
ATOM 7857 C C . PHE A 1 103 ? 6.960 -6.727 4.852 1.00 0.00 103 PHE A C 4
ATOM 7858 O O . PHE A 1 103 ? 8.078 -6.232 5.028 1.00 0.00 103 PHE A O 4
ATOM 7875 N N . GLU A 1 104 ? 6.275 -7.306 5.838 1.00 0.00 104 GLU A N 4
ATOM 7876 C CA . GLU A 1 104 ? 6.810 -7.427 7.182 1.00 0.00 104 GLU A CA 4
ATOM 7877 C C . GLU A 1 104 ? 8.113 -8.218 7.188 1.00 0.00 104 GLU A C 4
ATOM 7878 O O . GLU A 1 104 ? 9.134 -7.749 7.692 1.00 0.00 104 GLU A O 4
ATOM 7890 N N . PHE A 1 105 ? 8.069 -9.406 6.601 1.00 0.00 105 PHE A N 4
ATOM 7891 C CA . PHE A 1 105 ? 9.208 -10.316 6.609 1.00 0.00 105 PHE A CA 4
ATOM 7892 C C . PHE A 1 105 ? 10.379 -9.733 5.823 1.00 0.00 105 PHE A C 4
ATOM 7893 O O . PHE A 1 105 ? 11.543 -9.938 6.175 1.00 0.00 105 PHE A O 4
ATOM 7910 N N . ARG A 1 106 ? 10.067 -8.988 4.772 1.00 0.00 106 ARG A N 4
ATOM 7911 C CA . ARG A 1 106 ? 11.087 -8.362 3.951 1.00 0.00 106 ARG A CA 4
ATOM 7912 C C . ARG A 1 106 ? 11.832 -7.297 4.747 1.00 0.00 106 ARG A C 4
ATOM 7913 O O . ARG A 1 106 ? 13.064 -7.257 4.754 1.00 0.00 106 ARG A O 4
ATOM 7934 N N . TYR A 1 107 ? 11.079 -6.441 5.427 1.00 0.00 107 TYR A N 4
ATOM 7935 C CA . TYR A 1 107 ? 11.678 -5.376 6.225 1.00 0.00 107 TYR A CA 4
ATOM 7936 C C . TYR A 1 107 ? 12.337 -5.960 7.479 1.00 0.00 107 TYR A C 4
ATOM 7937 O O . TYR A 1 107 ? 13.256 -5.368 8.042 1.00 0.00 107 TYR A O 4
ATOM 7955 N N . ALA A 1 108 ? 11.870 -7.132 7.904 1.00 0.00 108 ALA A N 4
ATOM 7956 C CA . ALA A 1 108 ? 12.449 -7.813 9.053 1.00 0.00 108 ALA A CA 4
ATOM 7957 C C . ALA A 1 108 ? 13.836 -8.355 8.720 1.00 0.00 108 ALA A C 4
ATOM 7958 O O . ALA A 1 108 ? 14.776 -8.204 9.499 1.00 0.00 108 ALA A O 4
ATOM 7965 N N . LYS A 1 109 ? 13.959 -8.978 7.552 1.00 0.00 109 LYS A N 4
ATOM 7966 C CA . LYS A 1 109 ? 15.247 -9.483 7.085 1.00 0.00 109 LYS A CA 4
ATOM 7967 C C . LYS A 1 109 ? 16.177 -8.339 6.716 1.00 0.00 109 LYS A C 4
ATOM 7968 O O . LYS A 1 109 ? 17.394 -8.505 6.667 1.00 0.00 109 LYS A O 4
ATOM 7987 N N . MET A 1 110 ? 15.589 -7.188 6.442 1.00 0.00 110 MET A N 4
ATOM 7988 C CA . MET A 1 110 ? 16.349 -5.993 6.106 1.00 0.00 110 MET A CA 4
ATOM 7989 C C . MET A 1 110 ? 17.191 -5.529 7.297 1.00 0.00 110 MET A C 4
ATOM 7990 O O . MET A 1 110 ? 16.655 -5.177 8.348 1.00 0.00 110 MET A O 4
ATOM 8004 N N . PRO A 1 111 ? 18.526 -5.561 7.161 1.00 0.00 111 PRO A N 4
ATOM 8005 C CA . PRO A 1 111 ? 19.432 -5.082 8.189 1.00 0.00 111 PRO A CA 4
ATOM 8006 C C . PRO A 1 111 ? 19.771 -3.604 8.011 1.00 0.00 111 PRO A C 4
ATOM 8007 O O . PRO A 1 111 ? 19.700 -3.068 6.900 1.00 0.00 111 PRO A O 4
ATOM 8018 N N . ASP A 1 112 ? 20.128 -2.955 9.106 1.00 0.00 112 ASP A N 4
ATOM 8019 C CA . ASP A 1 112 ? 20.499 -1.550 9.080 1.00 0.00 112 ASP A CA 4
ATOM 8020 C C . ASP A 1 112 ? 22.011 -1.411 9.080 1.00 0.00 112 ASP A C 4
ATOM 8021 O O . ASP A 1 112 ? 22.612 -1.363 7.984 1.00 0.00 112 ASP A O 4
ATOM 8031 N N . HIS B 2 1 ? -18.662 8.596 9.413 1.00 0.00 281 HIS B N 4
ATOM 8032 C CA . HIS B 2 1 ? -19.795 9.383 9.948 1.00 0.00 281 HIS B CA 4
ATOM 8033 C C . HIS B 2 1 ? -20.915 9.446 8.926 1.00 0.00 281 HIS B C 4
ATOM 8034 O O . HIS B 2 1 ? -20.655 9.492 7.723 1.00 0.00 281 HIS B O 4
ATOM 8051 N N . ASN B 2 2 ? -22.152 9.440 9.423 1.00 0.00 282 ASN B N 4
ATOM 8052 C CA . ASN B 2 2 ? -23.355 9.440 8.586 1.00 0.00 282 ASN B CA 4
ATOM 8053 C C . ASN B 2 2 ? -23.478 8.138 7.801 1.00 0.00 282 ASN B C 4
ATOM 8054 O O . ASN B 2 2 ? -24.223 7.236 8.187 1.00 0.00 282 ASN B O 4
ATOM 8065 N N . LEU B 2 3 ? -22.730 8.039 6.714 1.00 0.00 283 LEU B N 4
ATOM 8066 C CA . LEU B 2 3 ? -22.759 6.862 5.866 1.00 0.00 283 LEU B CA 4
ATOM 8067 C C . LEU B 2 3 ? -21.419 6.692 5.166 1.00 0.00 283 LEU B C 4
ATOM 8068 O O . LEU B 2 3 ? -21.076 7.457 4.264 1.00 0.00 283 LEU B O 4
ATOM 8084 N N . LEU B 2 4 ? -20.656 5.702 5.592 1.00 0.00 284 LEU B N 4
ATOM 8085 C CA . LEU B 2 4 ? -19.375 5.427 4.970 1.00 0.00 284 LEU B CA 4
ATOM 8086 C C . LEU B 2 4 ? -19.494 4.279 3.984 1.00 0.00 284 LEU B C 4
ATOM 8087 O O . LEU B 2 4 ? -20.212 3.305 4.219 1.00 0.00 284 LEU B O 4
ATOM 8103 N N . ARG B 2 5 ? -18.790 4.422 2.874 1.00 0.00 285 ARG B N 4
ATOM 8104 C CA . ARG B 2 5 ? -18.808 3.438 1.807 1.00 0.00 285 ARG B CA 4
ATOM 8105 C C . ARG B 2 5 ? -17.765 2.357 2.064 1.00 0.00 285 ARG B C 4
ATOM 8106 O O . ARG B 2 5 ? -16.894 2.518 2.920 1.00 0.00 285 ARG B O 4
ATOM 8127 N N . ILE B 2 6 ? -17.854 1.263 1.325 1.00 0.00 286 ILE B N 4
ATOM 8128 C CA . ILE B 2 6 ? -17.013 0.103 1.584 1.00 0.00 286 ILE B CA 4
ATOM 8129 C C . ILE B 2 6 ? -16.139 -0.264 0.391 1.00 0.00 286 ILE B C 4
ATOM 8130 O O . ILE B 2 6 ? -15.432 -1.268 0.441 1.00 0.00 286 ILE B O 4
ATOM 8172 N N . GLN B 2 8 ? -16.323 -0.649 -3.987 1.00 0.00 288 GLN B N 4
ATOM 8173 C CA . GLN B 2 8 ? -16.975 -1.663 -4.807 1.00 0.00 288 GLN B CA 4
ATOM 8174 C C . GLN B 2 8 ? -15.974 -2.696 -5.319 1.00 0.00 288 GLN B C 4
ATOM 8175 O O . GLN B 2 8 ? -15.826 -2.900 -6.525 1.00 0.00 288 GLN B O 4
ATOM 8189 N N . PHE B 2 9 ? -15.282 -3.335 -4.389 1.00 0.00 289 PHE B N 4
ATOM 8190 C CA . PHE B 2 9 ? -14.412 -4.456 -4.712 1.00 0.00 289 PHE B CA 4
ATOM 8191 C C . PHE B 2 9 ? -15.146 -5.755 -4.411 1.00 0.00 289 PHE B C 4
ATOM 8192 O O . PHE B 2 9 ? -15.685 -5.924 -3.312 1.00 0.00 289 PHE B O 4
ATOM 8209 N N . LEU B 2 10 ? -15.174 -6.647 -5.399 1.00 0.00 290 LEU B N 4
ATOM 8210 C CA . LEU B 2 10 ? -15.926 -7.899 -5.321 1.00 0.00 290 LEU B CA 4
ATOM 8211 C C . LEU B 2 10 ? -17.425 -7.615 -5.246 1.00 0.00 290 LEU B C 4
ATOM 8212 O O . LEU B 2 10 ? -18.021 -7.615 -4.167 1.00 0.00 290 LEU B O 4
ATOM 8228 N N . GLN B 2 11 ? -18.029 -7.365 -6.396 1.00 0.00 291 GLN B N 4
ATOM 8229 C CA . GLN B 2 11 ? -19.456 -7.090 -6.460 1.00 0.00 291 GLN B CA 4
ATOM 8230 C C . GLN B 2 11 ? -20.188 -8.250 -7.123 1.00 0.00 291 GLN B C 4
ATOM 8231 O O . GLN B 2 11 ? -19.631 -8.939 -7.980 1.00 0.00 291 GLN B O 4
ATOM 8245 N N . SER B 2 12 ? -21.424 -8.473 -6.711 1.00 0.00 292 SER B N 4
ATOM 8246 C CA . SER B 2 12 ? -22.243 -9.521 -7.288 1.00 0.00 292 SER B CA 4
ATOM 8247 C C . SER B 2 12 ? -23.019 -8.982 -8.486 1.00 0.00 292 SER B C 4
ATOM 8248 O O . SER B 2 12 ? -22.746 -9.425 -9.622 1.00 0.00 292 SER B O 4
ATOM 8257 N N . GLY A 1 1 ? 26.498 7.876 -3.333 1.00 0.00 1 GLY A N 5
ATOM 8258 C CA . GLY A 1 1 ? 26.003 7.329 -4.617 1.00 0.00 1 GLY A CA 5
ATOM 8259 C C . GLY A 1 1 ? 24.495 7.393 -4.720 1.00 0.00 1 GLY A C 5
ATOM 8260 O O . GLY A 1 1 ? 23.848 8.144 -3.988 1.00 0.00 1 GLY A O 5
ATOM 8266 N N . LYS A 1 2 ? 23.935 6.602 -5.624 1.00 0.00 2 LYS A N 5
ATOM 8267 C CA . LYS A 1 2 ? 22.496 6.567 -5.825 1.00 0.00 2 LYS A CA 5
ATOM 8268 C C . LYS A 1 2 ? 21.857 5.506 -4.938 1.00 0.00 2 LYS A C 5
ATOM 8269 O O . LYS A 1 2 ? 22.176 4.324 -5.070 1.00 0.00 2 LYS A O 5
ATOM 8288 N N . LEU A 1 3 ? 20.958 5.934 -4.047 1.00 0.00 3 LEU A N 5
ATOM 8289 C CA . LEU A 1 3 ? 20.249 5.028 -3.138 1.00 0.00 3 LEU A CA 5
ATOM 8290 C C . LEU A 1 3 ? 21.199 4.383 -2.134 1.00 0.00 3 LEU A C 5
ATOM 8291 O O . LEU A 1 3 ? 22.031 3.549 -2.491 1.00 0.00 3 LEU A O 5
ATOM 8307 N N . SER A 1 4 ? 21.074 4.781 -0.879 1.00 0.00 4 SER A N 5
ATOM 8308 C CA . SER A 1 4 ? 21.825 4.156 0.196 1.00 0.00 4 SER A CA 5
ATOM 8309 C C . SER A 1 4 ? 21.364 2.708 0.381 1.00 0.00 4 SER A C 5
ATOM 8310 O O . SER A 1 4 ? 20.330 2.323 -0.161 1.00 0.00 4 SER A O 5
ATOM 8318 N N . GLU A 1 5 ? 22.116 1.916 1.143 1.00 0.00 5 GLU A N 5
ATOM 8319 C CA . GLU A 1 5 ? 21.810 0.492 1.308 1.00 0.00 5 GLU A CA 5
ATOM 8320 C C . GLU A 1 5 ? 20.356 0.273 1.727 1.00 0.00 5 GLU A C 5
ATOM 8321 O O . GLU A 1 5 ? 19.657 -0.576 1.169 1.00 0.00 5 GLU A O 5
ATOM 8333 N N . GLN A 1 6 ? 19.901 1.067 2.687 1.00 0.00 6 GLN A N 5
ATOM 8334 C CA . GLN A 1 6 ? 18.529 0.982 3.183 1.00 0.00 6 GLN A CA 5
ATOM 8335 C C . GLN A 1 6 ? 17.535 1.275 2.059 1.00 0.00 6 GLN A C 5
ATOM 8336 O O . GLN A 1 6 ? 16.528 0.584 1.909 1.00 0.00 6 GLN A O 5
ATOM 8350 N N . LEU A 1 7 ? 17.842 2.284 1.253 1.00 0.00 7 LEU A N 5
ATOM 8351 C CA . LEU A 1 7 ? 16.962 2.696 0.165 1.00 0.00 7 LEU A CA 5
ATOM 8352 C C . LEU A 1 7 ? 17.057 1.728 -1.013 1.00 0.00 7 LEU A C 5
ATOM 8353 O O . LEU A 1 7 ? 16.145 1.621 -1.828 1.00 0.00 7 LEU A O 5
ATOM 8369 N N . LYS A 1 8 ? 18.163 1.021 -1.102 1.00 0.00 8 LYS A N 5
ATOM 8370 C CA . LYS A 1 8 ? 18.299 -0.022 -2.097 1.00 0.00 8 LYS A CA 5
ATOM 8371 C C . LYS A 1 8 ? 17.438 -1.206 -1.702 1.00 0.00 8 LYS A C 5
ATOM 8372 O O . LYS A 1 8 ? 16.807 -1.842 -2.548 1.00 0.00 8 LYS A O 5
ATOM 8391 N N . HIS A 1 9 ? 17.391 -1.482 -0.408 1.00 0.00 9 HIS A N 5
ATOM 8392 C CA . HIS A 1 9 ? 16.561 -2.557 0.098 1.00 0.00 9 HIS A CA 5
ATOM 8393 C C . HIS A 1 9 ? 15.089 -2.190 -0.054 1.00 0.00 9 HIS A C 5
ATOM 8394 O O . HIS A 1 9 ? 14.259 -3.052 -0.337 1.00 0.00 9 HIS A O 5
ATOM 8409 N N . CYS A 1 10 ? 14.764 -0.907 0.111 1.00 0.00 10 CYS A N 5
ATOM 8410 C CA . CYS A 1 10 ? 13.384 -0.464 -0.044 1.00 0.00 10 CYS A CA 5
ATOM 8411 C C . CYS A 1 10 ? 12.966 -0.550 -1.505 1.00 0.00 10 CYS A C 5
ATOM 8412 O O . CYS A 1 10 ? 11.797 -0.786 -1.813 1.00 0.00 10 CYS A O 5
ATOM 8420 N N . ASN A 1 11 ? 13.936 -0.390 -2.401 1.00 0.00 11 ASN A N 5
ATOM 8421 C CA . ASN A 1 11 ? 13.681 -0.487 -3.829 1.00 0.00 11 ASN A CA 5
ATOM 8422 C C . ASN A 1 11 ? 13.300 -1.917 -4.196 1.00 0.00 11 ASN A C 5
ATOM 8423 O O . ASN A 1 11 ? 12.386 -2.146 -4.990 1.00 0.00 11 ASN A O 5
ATOM 8434 N N . GLY A 1 12 ? 13.989 -2.872 -3.584 1.00 0.00 12 GLY A N 5
ATOM 8435 C CA . GLY A 1 12 ? 13.737 -4.274 -3.868 1.00 0.00 12 GLY A CA 5
ATOM 8436 C C . GLY A 1 12 ? 12.425 -4.761 -3.283 1.00 0.00 12 GLY A C 5
ATOM 8437 O O . GLY A 1 12 ? 11.696 -5.518 -3.924 1.00 0.00 12 GLY A O 5
ATOM 8441 N N . ILE A 1 13 ? 12.126 -4.327 -2.064 1.00 0.00 13 ILE A N 5
ATOM 8442 C CA . ILE A 1 13 ? 10.881 -4.697 -1.394 1.00 0.00 13 ILE A CA 5
ATOM 8443 C C . ILE A 1 13 ? 9.676 -4.207 -2.186 1.00 0.00 13 ILE A C 5
ATOM 8444 O O . ILE A 1 13 ? 8.756 -4.976 -2.477 1.00 0.00 13 ILE A O 5
ATOM 8460 N N . LEU A 1 14 ? 9.700 -2.926 -2.537 1.00 0.00 14 LEU A N 5
ATOM 8461 C CA . LEU A 1 14 ? 8.646 -2.322 -3.329 1.00 0.00 14 LEU A CA 5
ATOM 8462 C C . LEU A 1 14 ? 8.448 -3.095 -4.625 1.00 0.00 14 LEU A C 5
ATOM 8463 O O . LEU A 1 14 ? 7.326 -3.418 -5.008 1.00 0.00 14 LEU A O 5
ATOM 8479 N N . LYS A 1 15 ? 9.560 -3.397 -5.279 1.00 0.00 15 LYS A N 5
ATOM 8480 C CA . LYS A 1 15 ? 9.565 -4.112 -6.528 1.00 0.00 15 LYS A CA 5
ATOM 8481 C C . LYS A 1 15 ? 8.873 -5.463 -6.395 1.00 0.00 15 LYS A C 5
ATOM 8482 O O . LYS A 1 15 ? 8.115 -5.876 -7.272 1.00 0.00 15 LYS A O 5
ATOM 8501 N N . GLU A 1 16 ? 9.128 -6.136 -5.289 1.00 0.00 16 GLU A N 5
ATOM 8502 C CA . GLU A 1 16 ? 8.583 -7.476 -5.072 1.00 0.00 16 GLU A CA 5
ATOM 8503 C C . GLU A 1 16 ? 7.072 -7.412 -4.893 1.00 0.00 16 GLU A C 5
ATOM 8504 O O . GLU A 1 16 ? 6.336 -8.223 -5.457 1.00 0.00 16 GLU A O 5
ATOM 8516 N N . LEU A 1 17 ? 6.618 -6.445 -4.111 1.00 0.00 17 LEU A N 5
ATOM 8517 C CA . LEU A 1 17 ? 5.187 -6.231 -3.904 1.00 0.00 17 LEU A CA 5
ATOM 8518 C C . LEU A 1 17 ? 4.526 -5.845 -5.233 1.00 0.00 17 LEU A C 5
ATOM 8519 O O . LEU A 1 17 ? 3.333 -6.064 -5.435 1.00 0.00 17 LEU A O 5
ATOM 8535 N N . LEU A 1 18 ? 5.331 -5.300 -6.144 1.00 0.00 18 LEU A N 5
ATOM 8536 C CA . LEU A 1 18 ? 4.863 -4.903 -7.473 1.00 0.00 18 LEU A CA 5
ATOM 8537 C C . LEU A 1 18 ? 5.016 -6.025 -8.495 1.00 0.00 18 LEU A C 5
ATOM 8538 O O . LEU A 1 18 ? 4.546 -5.915 -9.629 1.00 0.00 18 LEU A O 5
ATOM 8554 N N . SER A 1 19 ? 5.721 -7.072 -8.117 1.00 0.00 19 SER A N 5
ATOM 8555 C CA . SER A 1 19 ? 5.933 -8.207 -9.004 1.00 0.00 19 SER A CA 5
ATOM 8556 C C . SER A 1 19 ? 4.645 -9.011 -9.163 1.00 0.00 19 SER A C 5
ATOM 8557 O O . SER A 1 19 ? 3.845 -9.123 -8.226 1.00 0.00 19 SER A O 5
ATOM 8565 N N . LYS A 1 20 ? 4.469 -9.583 -10.359 1.00 0.00 20 LYS A N 5
ATOM 8566 C CA . LYS A 1 20 ? 3.254 -10.318 -10.715 1.00 0.00 20 LYS A CA 5
ATOM 8567 C C . LYS A 1 20 ? 3.006 -11.487 -9.774 1.00 0.00 20 LYS A C 5
ATOM 8568 O O . LYS A 1 20 ? 1.894 -12.006 -9.695 1.00 0.00 20 LYS A O 5
ATOM 8587 N N . LYS A 1 21 ? 4.057 -11.893 -9.074 1.00 0.00 21 LYS A N 5
ATOM 8588 C CA . LYS A 1 21 ? 3.964 -12.909 -8.036 1.00 0.00 21 LYS A CA 5
ATOM 8589 C C . LYS A 1 21 ? 2.924 -12.527 -6.985 1.00 0.00 21 LYS A C 5
ATOM 8590 O O . LYS A 1 21 ? 2.156 -13.366 -6.518 1.00 0.00 21 LYS A O 5
ATOM 8609 N N . HIS A 1 22 ? 2.895 -11.253 -6.621 1.00 0.00 22 HIS A N 5
ATOM 8610 C CA . HIS A 1 22 ? 1.996 -10.791 -5.573 1.00 0.00 22 HIS A CA 5
ATOM 8611 C C . HIS A 1 22 ? 0.828 -10.029 -6.175 1.00 0.00 22 HIS A C 5
ATOM 8612 O O . HIS A 1 22 ? -0.178 -9.823 -5.511 1.00 0.00 22 HIS A O 5
ATOM 8627 N N . ALA A 1 23 ? 0.966 -9.650 -7.446 1.00 0.00 23 ALA A N 5
ATOM 8628 C CA . ALA A 1 23 ? -0.025 -8.829 -8.151 1.00 0.00 23 ALA A CA 5
ATOM 8629 C C . ALA A 1 23 ? -1.448 -9.344 -7.985 1.00 0.00 23 ALA A C 5
ATOM 8630 O O . ALA A 1 23 ? -2.390 -8.555 -7.900 1.00 0.00 23 ALA A O 5
ATOM 8637 N N . ALA A 1 24 ? -1.589 -10.661 -7.920 1.00 0.00 24 ALA A N 5
ATOM 8638 C CA . ALA A 1 24 ? -2.886 -11.308 -7.748 1.00 0.00 24 ALA A CA 5
ATOM 8639 C C . ALA A 1 24 ? -3.632 -10.763 -6.524 1.00 0.00 24 ALA A C 5
ATOM 8640 O O . ALA A 1 24 ? -4.863 -10.738 -6.499 1.00 0.00 24 ALA A O 5
ATOM 8647 N N . TYR A 1 25 ? -2.881 -10.320 -5.523 1.00 0.00 25 TYR A N 5
ATOM 8648 C CA . TYR A 1 25 ? -3.462 -9.772 -4.301 1.00 0.00 25 TYR A CA 5
ATOM 8649 C C . TYR A 1 25 ? -2.733 -8.494 -3.871 1.00 0.00 25 TYR A C 5
ATOM 8650 O O . TYR A 1 25 ? -2.858 -8.045 -2.735 1.00 0.00 25 TYR A O 5
ATOM 8668 N N . ALA A 1 26 ? -1.974 -7.913 -4.797 1.00 0.00 26 ALA A N 5
ATOM 8669 C CA . ALA A 1 26 ? -1.237 -6.677 -4.532 1.00 0.00 26 ALA A CA 5
ATOM 8670 C C . ALA A 1 26 ? -1.780 -5.523 -5.369 1.00 0.00 26 ALA A C 5
ATOM 8671 O O . ALA A 1 26 ? -1.461 -4.354 -5.124 1.00 0.00 26 ALA A O 5
ATOM 8678 N N . TRP A 1 27 ? -2.615 -5.849 -6.352 1.00 0.00 27 TRP A N 5
ATOM 8679 C CA . TRP A 1 27 ? -3.140 -4.840 -7.271 1.00 0.00 27 TRP A CA 5
ATOM 8680 C C . TRP A 1 27 ? -3.876 -3.677 -6.565 1.00 0.00 27 TRP A C 5
ATOM 8681 O O . TRP A 1 27 ? -3.804 -2.550 -7.054 1.00 0.00 27 TRP A O 5
ATOM 8702 N N . PRO A 1 28 ? -4.603 -3.893 -5.425 1.00 0.00 28 PRO A N 5
ATOM 8703 C CA . PRO A 1 28 ? -5.258 -2.788 -4.708 1.00 0.00 28 PRO A CA 5
ATOM 8704 C C . PRO A 1 28 ? -4.293 -1.667 -4.325 1.00 0.00 28 PRO A C 5
ATOM 8705 O O . PRO A 1 28 ? -4.708 -0.526 -4.127 1.00 0.00 28 PRO A O 5
ATOM 8716 N N . PHE A 1 29 ? -3.011 -1.995 -4.227 1.00 0.00 29 PHE A N 5
ATOM 8717 C CA . PHE A 1 29 ? -2.023 -1.044 -3.718 1.00 0.00 29 PHE A CA 5
ATOM 8718 C C . PHE A 1 29 ? -1.091 -0.556 -4.819 1.00 0.00 29 PHE A C 5
ATOM 8719 O O . PHE A 1 29 ? -0.277 0.340 -4.592 1.00 0.00 29 PHE A O 5
ATOM 8736 N N . TYR A 1 30 ? -1.187 -1.165 -5.996 1.00 0.00 30 TYR A N 5
ATOM 8737 C CA . TYR A 1 30 ? -0.406 -0.720 -7.149 1.00 0.00 30 TYR A CA 5
ATOM 8738 C C . TYR A 1 30 ? -0.652 0.755 -7.430 1.00 0.00 30 TYR A C 5
ATOM 8739 O O . TYR A 1 30 ? 0.287 1.547 -7.489 1.00 0.00 30 TYR A O 5
ATOM 8757 N N . LYS A 1 31 ? -1.918 1.110 -7.601 1.00 0.00 31 LYS A N 5
ATOM 8758 C CA . LYS A 1 31 ? -2.301 2.483 -7.874 1.00 0.00 31 LYS A CA 5
ATOM 8759 C C . LYS A 1 31 ? -3.581 2.845 -7.126 1.00 0.00 31 LYS A C 5
ATOM 8760 O O . LYS A 1 31 ? -4.370 1.965 -6.780 1.00 0.00 31 LYS A O 5
ATOM 8779 N N . PRO A 1 32 ? -3.791 4.152 -6.862 1.00 0.00 32 PRO A N 5
ATOM 8780 C CA . PRO A 1 32 ? -4.918 4.649 -6.060 1.00 0.00 32 PRO A CA 5
ATOM 8781 C C . PRO A 1 32 ? -6.269 4.174 -6.573 1.00 0.00 32 PRO A C 5
ATOM 8782 O O . PRO A 1 32 ? -6.487 4.058 -7.783 1.00 0.00 32 PRO A O 5
ATOM 8793 N N . VAL A 1 33 ? -7.175 3.906 -5.639 1.00 0.00 33 VAL A N 5
ATOM 8794 C CA . VAL A 1 33 ? -8.498 3.410 -5.975 1.00 0.00 33 VAL A CA 5
ATOM 8795 C C . VAL A 1 33 ? -9.256 4.458 -6.780 1.00 0.00 33 VAL A C 5
ATOM 8796 O O . VAL A 1 33 ? -9.120 5.662 -6.542 1.00 0.00 33 VAL A O 5
ATOM 8809 N N . ASP A 1 34 ? -10.036 4.002 -7.740 1.00 0.00 34 ASP A N 5
ATOM 8810 C CA . ASP A 1 34 ? -10.771 4.911 -8.609 1.00 0.00 34 ASP A CA 5
ATOM 8811 C C . ASP A 1 34 ? -12.107 5.244 -7.976 1.00 0.00 34 ASP A C 5
ATOM 8812 O O . ASP A 1 34 ? -13.145 4.769 -8.415 1.00 0.00 34 ASP A O 5
ATOM 8821 N N . ALA A 1 35 ? -12.061 6.066 -6.930 1.00 0.00 35 ALA A N 5
ATOM 8822 C CA . ALA A 1 35 ? -13.244 6.406 -6.143 1.00 0.00 35 ALA A CA 5
ATOM 8823 C C . ALA A 1 35 ? -14.373 6.952 -7.019 1.00 0.00 35 ALA A C 5
ATOM 8824 O O . ALA A 1 35 ? -15.549 6.779 -6.701 1.00 0.00 35 ALA A O 5
ATOM 8831 N N . SER A 1 36 ? -14.016 7.598 -8.122 1.00 0.00 36 SER A N 5
ATOM 8832 C CA . SER A 1 36 ? -15.006 8.101 -9.065 1.00 0.00 36 SER A CA 5
ATOM 8833 C C . SER A 1 36 ? -15.753 6.943 -9.735 1.00 0.00 36 SER A C 5
ATOM 8834 O O . SER A 1 36 ? -16.979 6.959 -9.839 1.00 0.00 36 SER A O 5
ATOM 8842 N N . ALA A 1 37 ? -15.007 5.931 -10.161 1.00 0.00 37 ALA A N 5
ATOM 8843 C CA . ALA A 1 37 ? -15.587 4.780 -10.847 1.00 0.00 37 ALA A CA 5
ATOM 8844 C C . ALA A 1 37 ? -16.164 3.784 -9.845 1.00 0.00 37 ALA A C 5
ATOM 8845 O O . ALA A 1 37 ? -17.072 3.014 -10.160 1.00 0.00 37 ALA A O 5
ATOM 8852 N N . LEU A 1 38 ? -15.627 3.817 -8.638 1.00 0.00 38 LEU A N 5
ATOM 8853 C CA . LEU A 1 38 ? -16.054 2.930 -7.568 1.00 0.00 38 LEU A CA 5
ATOM 8854 C C . LEU A 1 38 ? -17.322 3.445 -6.890 1.00 0.00 38 LEU A C 5
ATOM 8855 O O . LEU A 1 38 ? -17.957 2.726 -6.120 1.00 0.00 38 LEU A O 5
ATOM 8871 N N . GLY A 1 39 ? -17.688 4.687 -7.183 1.00 0.00 39 GLY A N 5
ATOM 8872 C CA . GLY A 1 39 ? -18.884 5.272 -6.598 1.00 0.00 39 GLY A CA 5
ATOM 8873 C C . GLY A 1 39 ? -18.638 5.806 -5.202 1.00 0.00 39 GLY A C 5
ATOM 8874 O O . GLY A 1 39 ? -19.570 6.188 -4.494 1.00 0.00 39 GLY A O 5
ATOM 8878 N N . LEU A 1 40 ? -17.377 5.841 -4.812 1.00 0.00 40 LEU A N 5
ATOM 8879 C CA . LEU A 1 40 ? -16.994 6.273 -3.480 1.00 0.00 40 LEU A CA 5
ATOM 8880 C C . LEU A 1 40 ? -16.887 7.791 -3.425 1.00 0.00 40 LEU A C 5
ATOM 8881 O O . LEU A 1 40 ? -15.852 8.366 -3.762 1.00 0.00 40 LEU A O 5
ATOM 8897 N N . HIS A 1 41 ? -17.966 8.435 -3.007 1.00 0.00 41 HIS A N 5
ATOM 8898 C CA . HIS A 1 41 ? -18.022 9.895 -2.964 1.00 0.00 41 HIS A CA 5
ATOM 8899 C C . HIS A 1 41 ? -17.429 10.434 -1.668 1.00 0.00 41 HIS A C 5
ATOM 8900 O O . HIS A 1 41 ? -17.395 11.645 -1.452 1.00 0.00 41 HIS A O 5
ATOM 8915 N N . ASP A 1 42 ? -16.971 9.540 -0.804 1.00 0.00 42 ASP A N 5
ATOM 8916 C CA . ASP A 1 42 ? -16.435 9.946 0.491 1.00 0.00 42 ASP A CA 5
ATOM 8917 C C . ASP A 1 42 ? -15.020 9.423 0.727 1.00 0.00 42 ASP A C 5
ATOM 8918 O O . ASP A 1 42 ? -14.560 9.357 1.866 1.00 0.00 42 ASP A O 5
ATOM 8927 N N . TYR A 1 43 ? -14.308 9.093 -0.343 1.00 0.00 43 TYR A N 5
ATOM 8928 C CA . TYR A 1 43 ? -12.978 8.520 -0.211 1.00 0.00 43 TYR A CA 5
ATOM 8929 C C . TYR A 1 43 ? -11.987 9.531 0.362 1.00 0.00 43 TYR A C 5
ATOM 8930 O O . TYR A 1 43 ? -11.159 9.188 1.205 1.00 0.00 43 TYR A O 5
ATOM 8948 N N . HIS A 1 44 ? -12.096 10.781 -0.061 1.00 0.00 44 HIS A N 5
ATOM 8949 C CA . HIS A 1 44 ? -11.168 11.811 0.397 1.00 0.00 44 HIS A CA 5
ATOM 8950 C C . HIS A 1 44 ? -11.610 12.390 1.738 1.00 0.00 44 HIS A C 5
ATOM 8951 O O . HIS A 1 44 ? -10.943 13.257 2.305 1.00 0.00 44 HIS A O 5
ATOM 8966 N N . ASP A 1 45 ? -12.740 11.910 2.241 1.00 0.00 45 ASP A N 5
ATOM 8967 C CA . ASP A 1 45 ? -13.215 12.305 3.563 1.00 0.00 45 ASP A CA 5
ATOM 8968 C C . ASP A 1 45 ? -12.624 11.397 4.630 1.00 0.00 45 ASP A C 5
ATOM 8969 O O . ASP A 1 45 ? -12.401 11.815 5.766 1.00 0.00 45 ASP A O 5
ATOM 8978 N N . ILE A 1 46 ? -12.382 10.147 4.259 1.00 0.00 46 ILE A N 5
ATOM 8979 C CA . ILE A 1 46 ? -11.866 9.155 5.195 1.00 0.00 46 ILE A CA 5
ATOM 8980 C C . ILE A 1 46 ? -10.346 9.039 5.093 1.00 0.00 46 ILE A C 5
ATOM 8981 O O . ILE A 1 46 ? -9.645 9.013 6.106 1.00 0.00 46 ILE A O 5
ATOM 8997 N N . ILE A 1 47 ? -9.835 8.988 3.873 1.00 0.00 47 ILE A N 5
ATOM 8998 C CA . ILE A 1 47 ? -8.408 8.796 3.662 1.00 0.00 47 ILE A CA 5
ATOM 8999 C C . ILE A 1 47 ? -7.664 10.127 3.670 1.00 0.00 47 ILE A C 5
ATOM 9000 O O . ILE A 1 47 ? -7.789 10.922 2.739 1.00 0.00 47 ILE A O 5
ATOM 9016 N N . LYS A 1 48 ? -6.908 10.377 4.732 1.00 0.00 48 LYS A N 5
ATOM 9017 C CA . LYS A 1 48 ? -6.081 11.565 4.816 1.00 0.00 48 LYS A CA 5
ATOM 9018 C C . LYS A 1 48 ? -4.704 11.337 4.202 1.00 0.00 48 LYS A C 5
ATOM 9019 O O . LYS A 1 48 ? -4.039 12.281 3.785 1.00 0.00 48 LYS A O 5
ATOM 9038 N N . HIS A 1 49 ? -4.276 10.081 4.154 1.00 0.00 49 HIS A N 5
ATOM 9039 C CA . HIS A 1 49 ? -2.983 9.733 3.561 1.00 0.00 49 HIS A CA 5
ATOM 9040 C C . HIS A 1 49 ? -3.144 8.752 2.395 1.00 0.00 49 HIS A C 5
ATOM 9041 O O . HIS A 1 49 ? -2.767 7.585 2.512 1.00 0.00 49 HIS A O 5
ATOM 9056 N N . PRO A 1 50 ? -3.719 9.200 1.261 1.00 0.00 50 PRO A N 5
ATOM 9057 C CA . PRO A 1 50 ? -3.859 8.358 0.064 1.00 0.00 50 PRO A CA 5
ATOM 9058 C C . PRO A 1 50 ? -2.516 8.096 -0.620 1.00 0.00 50 PRO A C 5
ATOM 9059 O O . PRO A 1 50 ? -1.969 8.965 -1.304 1.00 0.00 50 PRO A O 5
ATOM 9070 N N . MET A 1 51 ? -1.988 6.898 -0.422 1.00 0.00 51 MET A N 5
ATOM 9071 C CA . MET A 1 51 ? -0.705 6.526 -0.998 1.00 0.00 51 MET A CA 5
ATOM 9072 C C . MET A 1 51 ? -0.784 5.154 -1.658 1.00 0.00 51 MET A C 5
ATOM 9073 O O . MET A 1 51 ? -1.601 4.318 -1.270 1.00 0.00 51 MET A O 5
ATOM 9087 N N . ASP A 1 52 ? 0.064 4.944 -2.656 1.00 0.00 52 ASP A N 5
ATOM 9088 C CA . ASP A 1 52 ? 0.149 3.675 -3.363 1.00 0.00 52 ASP A CA 5
ATOM 9089 C C . ASP A 1 52 ? 1.612 3.334 -3.628 1.00 0.00 52 ASP A C 5
ATOM 9090 O O . ASP A 1 52 ? 2.473 4.215 -3.571 1.00 0.00 52 ASP A O 5
ATOM 9099 N N . LEU A 1 53 ? 1.893 2.075 -3.926 1.00 0.00 53 LEU A N 5
ATOM 9100 C CA . LEU A 1 53 ? 3.269 1.623 -4.134 1.00 0.00 53 LEU A CA 5
ATOM 9101 C C . LEU A 1 53 ? 3.937 2.329 -5.308 1.00 0.00 53 LEU A C 5
ATOM 9102 O O . LEU A 1 53 ? 5.133 2.627 -5.267 1.00 0.00 53 LEU A O 5
ATOM 9118 N N . SER A 1 54 ? 3.161 2.622 -6.338 1.00 0.00 54 SER A N 5
ATOM 9119 C CA . SER A 1 54 ? 3.705 3.268 -7.527 1.00 0.00 54 SER A CA 5
ATOM 9120 C C . SER A 1 54 ? 4.125 4.713 -7.215 1.00 0.00 54 SER A C 5
ATOM 9121 O O . SER A 1 54 ? 5.062 5.239 -7.821 1.00 0.00 54 SER A O 5
ATOM 9129 N N . THR A 1 55 ? 3.452 5.345 -6.254 1.00 0.00 55 THR A N 5
ATOM 9130 C CA . THR A 1 55 ? 3.829 6.684 -5.810 1.00 0.00 55 THR A CA 5
ATOM 9131 C C . THR A 1 55 ? 4.989 6.628 -4.822 1.00 0.00 55 THR A C 5
ATOM 9132 O O . THR A 1 55 ? 5.852 7.508 -4.821 1.00 0.00 55 THR A O 5
ATOM 9143 N N . VAL A 1 56 ? 5.018 5.594 -3.988 1.00 0.00 56 VAL A N 5
ATOM 9144 C CA . VAL A 1 56 ? 6.141 5.389 -3.078 1.00 0.00 56 VAL A CA 5
ATOM 9145 C C . VAL A 1 56 ? 7.419 5.256 -3.887 1.00 0.00 56 VAL A C 5
ATOM 9146 O O . VAL A 1 56 ? 8.442 5.872 -3.586 1.00 0.00 56 VAL A O 5
ATOM 9159 N N . LYS A 1 57 ? 7.328 4.466 -4.942 1.00 0.00 57 LYS A N 5
ATOM 9160 C CA . LYS A 1 57 ? 8.443 4.252 -5.842 1.00 0.00 57 LYS A CA 5
ATOM 9161 C C . LYS A 1 57 ? 8.798 5.545 -6.552 1.00 0.00 57 LYS A C 5
ATOM 9162 O O . LYS A 1 57 ? 9.967 5.867 -6.726 1.00 0.00 57 LYS A O 5
ATOM 9181 N N . ARG A 1 58 ? 7.765 6.272 -6.952 1.00 0.00 58 ARG A N 5
ATOM 9182 C CA . ARG A 1 58 ? 7.917 7.571 -7.598 1.00 0.00 58 ARG A CA 5
ATOM 9183 C C . ARG A 1 58 ? 8.731 8.527 -6.724 1.00 0.00 58 ARG A C 5
ATOM 9184 O O . ARG A 1 58 ? 9.705 9.130 -7.176 1.00 0.00 58 ARG A O 5
ATOM 9205 N N . LYS A 1 59 ? 8.334 8.643 -5.467 1.00 0.00 59 LYS A N 5
ATOM 9206 C CA . LYS A 1 59 ? 9.009 9.523 -4.523 1.00 0.00 59 LYS A CA 5
ATOM 9207 C C . LYS A 1 59 ? 10.378 8.959 -4.140 1.00 0.00 59 LYS A C 5
ATOM 9208 O O . LYS A 1 59 ? 11.307 9.710 -3.834 1.00 0.00 59 LYS A O 5
ATOM 9227 N N . MET A 1 60 ? 10.503 7.636 -4.170 1.00 0.00 60 MET A N 5
ATOM 9228 C CA . MET A 1 60 ? 11.801 6.988 -4.001 1.00 0.00 60 MET A CA 5
ATOM 9229 C C . MET A 1 60 ? 12.711 7.323 -5.182 1.00 0.00 60 MET A C 5
ATOM 9230 O O . MET A 1 60 ? 13.913 7.514 -5.014 1.00 0.00 60 MET A O 5
ATOM 9244 N N . GLU A 1 61 ? 12.127 7.400 -6.377 1.00 0.00 61 GLU A N 5
ATOM 9245 C CA . GLU A 1 61 ? 12.874 7.755 -7.578 1.00 0.00 61 GLU A CA 5
ATOM 9246 C C . GLU A 1 61 ? 13.398 9.176 -7.481 1.00 0.00 61 GLU A C 5
ATOM 9247 O O . GLU A 1 61 ? 14.476 9.487 -7.981 1.00 0.00 61 GLU A O 5
ATOM 9259 N N . ASN A 1 62 ? 12.637 10.030 -6.814 1.00 0.00 62 ASN A N 5
ATOM 9260 C CA . ASN A 1 62 ? 13.031 11.421 -6.632 1.00 0.00 62 ASN A CA 5
ATOM 9261 C C . ASN A 1 62 ? 13.990 11.528 -5.463 1.00 0.00 62 ASN A C 5
ATOM 9262 O O . ASN A 1 62 ? 14.515 12.600 -5.159 1.00 0.00 62 ASN A O 5
ATOM 9273 N N . ARG A 1 63 ? 14.206 10.377 -4.827 1.00 0.00 63 ARG A N 5
ATOM 9274 C CA . ARG A 1 63 ? 15.161 10.223 -3.742 1.00 0.00 63 ARG A CA 5
ATOM 9275 C C . ARG A 1 63 ? 14.861 11.178 -2.604 1.00 0.00 63 ARG A C 5
ATOM 9276 O O . ARG A 1 63 ? 15.767 11.703 -1.957 1.00 0.00 63 ARG A O 5
ATOM 9297 N N . ASP A 1 64 ? 13.578 11.406 -2.366 1.00 0.00 64 ASP A N 5
ATOM 9298 C CA . ASP A 1 64 ? 13.151 12.209 -1.225 1.00 0.00 64 ASP A CA 5
ATOM 9299 C C . ASP A 1 64 ? 13.297 11.420 0.068 1.00 0.00 64 ASP A C 5
ATOM 9300 O O . ASP A 1 64 ? 13.271 11.979 1.164 1.00 0.00 64 ASP A O 5
ATOM 9309 N N . TYR A 1 65 ? 13.450 10.116 -0.071 1.00 0.00 65 TYR A N 5
ATOM 9310 C CA . TYR A 1 65 ? 13.615 9.229 1.071 1.00 0.00 65 TYR A CA 5
ATOM 9311 C C . TYR A 1 65 ? 15.068 9.236 1.519 1.00 0.00 65 TYR A C 5
ATOM 9312 O O . TYR A 1 65 ? 15.978 9.233 0.690 1.00 0.00 65 TYR A O 5
ATOM 9330 N N . ARG A 1 66 ? 15.286 9.271 2.821 1.00 0.00 66 ARG A N 5
ATOM 9331 C CA . ARG A 1 66 ? 16.629 9.191 3.358 1.00 0.00 66 ARG A CA 5
ATOM 9332 C C . ARG A 1 66 ? 16.941 7.773 3.823 1.00 0.00 66 ARG A C 5
ATOM 9333 O O . ARG A 1 66 ? 18.080 7.320 3.725 1.00 0.00 66 ARG A O 5
ATOM 9354 N N . ASP A 1 67 ? 15.924 7.062 4.298 1.00 0.00 67 ASP A N 5
ATOM 9355 C CA . ASP A 1 67 ? 16.127 5.737 4.857 1.00 0.00 67 ASP A CA 5
ATOM 9356 C C . ASP A 1 67 ? 14.942 4.849 4.534 1.00 0.00 67 ASP A C 5
ATOM 9357 O O . ASP A 1 67 ? 13.880 5.331 4.133 1.00 0.00 67 ASP A O 5
ATOM 9366 N N . ALA A 1 68 ? 15.123 3.553 4.727 1.00 0.00 68 ALA A N 5
ATOM 9367 C CA . ALA A 1 68 ? 14.081 2.586 4.435 1.00 0.00 68 ALA A CA 5
ATOM 9368 C C . ALA A 1 68 ? 12.952 2.702 5.439 1.00 0.00 68 ALA A C 5
ATOM 9369 O O . ALA A 1 68 ? 11.847 2.221 5.202 1.00 0.00 68 ALA A O 5
ATOM 9376 N N . GLN A 1 69 ? 13.236 3.347 6.562 1.00 0.00 69 GLN A N 5
ATOM 9377 C CA . GLN A 1 69 ? 12.222 3.588 7.569 1.00 0.00 69 GLN A CA 5
ATOM 9378 C C . GLN A 1 69 ? 11.194 4.562 7.017 1.00 0.00 69 GLN A C 5
ATOM 9379 O O . GLN A 1 69 ? 9.999 4.431 7.259 1.00 0.00 69 GLN A O 5
ATOM 9393 N N . GLU A 1 70 ? 11.684 5.534 6.255 1.00 0.00 70 GLU A N 5
ATOM 9394 C CA . GLU A 1 70 ? 10.834 6.514 5.605 1.00 0.00 70 GLU A CA 5
ATOM 9395 C C . GLU A 1 70 ? 10.017 5.850 4.511 1.00 0.00 70 GLU A C 5
ATOM 9396 O O . GLU A 1 70 ? 8.881 6.245 4.233 1.00 0.00 70 GLU A O 5
ATOM 9408 N N . PHE A 1 71 ? 10.604 4.834 3.896 1.00 0.00 71 PHE A N 5
ATOM 9409 C CA . PHE A 1 71 ? 9.875 4.000 2.960 1.00 0.00 71 PHE A CA 5
ATOM 9410 C C . PHE A 1 71 ? 8.791 3.222 3.698 1.00 0.00 71 PHE A C 5
ATOM 9411 O O . PHE A 1 71 ? 7.626 3.261 3.308 1.00 0.00 71 PHE A O 5
ATOM 9428 N N . ALA A 1 72 ? 9.184 2.528 4.770 1.00 0.00 72 ALA A N 5
ATOM 9429 C CA . ALA A 1 72 ? 8.249 1.769 5.589 1.00 0.00 72 ALA A CA 5
ATOM 9430 C C . ALA A 1 72 ? 7.124 2.661 6.085 1.00 0.00 72 ALA A C 5
ATOM 9431 O O . ALA A 1 72 ? 5.966 2.248 6.136 1.00 0.00 72 ALA A O 5
ATOM 9438 N N . ALA A 1 73 ? 7.481 3.891 6.433 1.00 0.00 73 ALA A N 5
ATOM 9439 C CA . ALA A 1 73 ? 6.518 4.899 6.838 1.00 0.00 73 ALA A CA 5
ATOM 9440 C C . ALA A 1 73 ? 5.436 5.068 5.774 1.00 0.00 73 ALA A C 5
ATOM 9441 O O . ALA A 1 73 ? 4.240 5.021 6.068 1.00 0.00 73 ALA A O 5
ATOM 9448 N N . ASP A 1 74 ? 5.872 5.213 4.532 1.00 0.00 74 ASP A N 5
ATOM 9449 C CA . ASP A 1 74 ? 4.969 5.514 3.425 1.00 0.00 74 ASP A CA 5
ATOM 9450 C C . ASP A 1 74 ? 4.170 4.280 2.994 1.00 0.00 74 ASP A C 5
ATOM 9451 O O . ASP A 1 74 ? 2.953 4.355 2.799 1.00 0.00 74 ASP A O 5
ATOM 9460 N N . VAL A 1 75 ? 4.849 3.141 2.862 1.00 0.00 75 VAL A N 5
ATOM 9461 C CA . VAL A 1 75 ? 4.200 1.913 2.397 1.00 0.00 75 VAL A CA 5
ATOM 9462 C C . VAL A 1 75 ? 3.229 1.348 3.436 1.00 0.00 75 VAL A C 5
ATOM 9463 O O . VAL A 1 75 ? 2.133 0.907 3.086 1.00 0.00 75 VAL A O 5
ATOM 9476 N N . ARG A 1 76 ? 3.600 1.368 4.711 1.00 0.00 76 ARG A N 5
ATOM 9477 C CA . ARG A 1 76 ? 2.709 0.826 5.729 1.00 0.00 76 ARG A CA 5
ATOM 9478 C C . ARG A 1 76 ? 1.525 1.768 5.927 1.00 0.00 76 ARG A C 5
ATOM 9479 O O . ARG A 1 76 ? 0.438 1.332 6.301 1.00 0.00 76 ARG A O 5
ATOM 9500 N N . LEU A 1 77 ? 1.735 3.058 5.656 1.00 0.00 77 LEU A N 5
ATOM 9501 C CA . LEU A 1 77 ? 0.648 4.029 5.660 1.00 0.00 77 LEU A CA 5
ATOM 9502 C C . LEU A 1 77 ? -0.372 3.675 4.585 1.00 0.00 77 LEU A C 5
ATOM 9503 O O . LEU A 1 77 ? -1.575 3.877 4.763 1.00 0.00 77 LEU A O 5
ATOM 9519 N N . MET A 1 78 ? 0.120 3.144 3.472 1.00 0.00 78 MET A N 5
ATOM 9520 C CA . MET A 1 78 ? -0.744 2.657 2.400 1.00 0.00 78 MET A CA 5
ATOM 9521 C C . MET A 1 78 ? -1.657 1.551 2.930 1.00 0.00 78 MET A C 5
ATOM 9522 O O . MET A 1 78 ? -2.874 1.597 2.754 1.00 0.00 78 MET A O 5
ATOM 9536 N N . PHE A 1 79 ? -1.068 0.572 3.610 1.00 0.00 79 PHE A N 5
ATOM 9537 C CA . PHE A 1 79 ? -1.854 -0.507 4.202 1.00 0.00 79 PHE A CA 5
ATOM 9538 C C . PHE A 1 79 ? -2.763 0.026 5.319 1.00 0.00 79 PHE A C 5
ATOM 9539 O O . PHE A 1 79 ? -3.878 -0.464 5.515 1.00 0.00 79 PHE A O 5
ATOM 9556 N N . SER A 1 80 ? -2.293 1.049 6.029 1.00 0.00 80 SER A N 5
ATOM 9557 C CA . SER A 1 80 ? -3.043 1.627 7.134 1.00 0.00 80 SER A CA 5
ATOM 9558 C C . SER A 1 80 ? -4.303 2.346 6.650 1.00 0.00 80 SER A C 5
ATOM 9559 O O . SER A 1 80 ? -5.369 2.197 7.251 1.00 0.00 80 SER A O 5
ATOM 9567 N N . ASN A 1 81 ? -4.197 3.118 5.561 1.00 0.00 81 ASN A N 5
ATOM 9568 C CA . ASN A 1 81 ? -5.366 3.828 5.044 1.00 0.00 81 ASN A CA 5
ATOM 9569 C C . ASN A 1 81 ? -6.402 2.828 4.530 1.00 0.00 81 ASN A C 5
ATOM 9570 O O . ASN A 1 81 ? -7.606 3.062 4.635 1.00 0.00 81 ASN A O 5
ATOM 9581 N N . CYS A 1 82 ? -5.930 1.693 4.014 1.00 0.00 82 CYS A N 5
ATOM 9582 C CA . CYS A 1 82 ? -6.825 0.621 3.583 1.00 0.00 82 CYS A CA 5
ATOM 9583 C C . CYS A 1 82 ? -7.675 0.116 4.748 1.00 0.00 82 CYS A C 5
ATOM 9584 O O . CYS A 1 82 ? -8.876 -0.118 4.587 1.00 0.00 82 CYS A O 5
ATOM 9592 N N . TYR A 1 83 ? -7.054 -0.050 5.922 1.00 0.00 83 TYR A N 5
ATOM 9593 C CA . TYR A 1 83 ? -7.780 -0.530 7.098 1.00 0.00 83 TYR A CA 5
ATOM 9594 C C . TYR A 1 83 ? -8.738 0.528 7.627 1.00 0.00 83 TYR A C 5
ATOM 9595 O O . TYR A 1 83 ? -9.711 0.203 8.307 1.00 0.00 83 TYR A O 5
ATOM 9613 N N . LYS A 1 84 ? -8.455 1.792 7.334 1.00 0.00 84 LYS A N 5
ATOM 9614 C CA . LYS A 1 84 ? -9.338 2.874 7.749 1.00 0.00 84 LYS A CA 5
ATOM 9615 C C . LYS A 1 84 ? -10.644 2.810 6.986 1.00 0.00 84 LYS A C 5
ATOM 9616 O O . LYS A 1 84 ? -11.725 2.841 7.573 1.00 0.00 84 LYS A O 5
ATOM 9635 N N . TYR A 1 85 ? -10.531 2.710 5.672 1.00 0.00 85 TYR A N 5
ATOM 9636 C CA . TYR A 1 85 ? -11.686 2.807 4.809 1.00 0.00 85 TYR A CA 5
ATOM 9637 C C . TYR A 1 85 ? -12.534 1.550 4.877 1.00 0.00 85 TYR A C 5
ATOM 9638 O O . TYR A 1 85 ? -13.701 1.588 5.270 1.00 0.00 85 TYR A O 5
ATOM 9656 N N . ASN A 1 86 ? -11.928 0.444 4.504 1.00 0.00 86 ASN A N 5
ATOM 9657 C CA . ASN A 1 86 ? -12.640 -0.809 4.357 1.00 0.00 86 ASN A CA 5
ATOM 9658 C C . ASN A 1 86 ? -12.817 -1.479 5.708 1.00 0.00 86 ASN A C 5
ATOM 9659 O O . ASN A 1 86 ? -11.859 -1.604 6.476 1.00 0.00 86 ASN A O 5
ATOM 9670 N N . PRO A 1 87 ? -14.050 -1.895 6.031 1.00 0.00 87 PRO A N 5
ATOM 9671 C CA . PRO A 1 87 ? -14.330 -2.643 7.253 1.00 0.00 87 PRO A CA 5
ATOM 9672 C C . PRO A 1 87 ? -13.533 -3.945 7.293 1.00 0.00 87 PRO A C 5
ATOM 9673 O O . PRO A 1 87 ? -13.159 -4.485 6.249 1.00 0.00 87 PRO A O 5
ATOM 9684 N N . PRO A 1 88 ? -13.265 -4.449 8.514 1.00 0.00 88 PRO A N 5
ATOM 9685 C CA . PRO A 1 88 ? -12.382 -5.607 8.762 1.00 0.00 88 PRO A CA 5
ATOM 9686 C C . PRO A 1 88 ? -12.734 -6.847 7.945 1.00 0.00 88 PRO A C 5
ATOM 9687 O O . PRO A 1 88 ? -11.919 -7.760 7.815 1.00 0.00 88 PRO A O 5
ATOM 9698 N N . ASP A 1 89 ? -13.951 -6.888 7.429 1.00 0.00 89 ASP A N 5
ATOM 9699 C CA . ASP A 1 89 ? -14.366 -7.963 6.533 1.00 0.00 89 ASP A CA 5
ATOM 9700 C C . ASP A 1 89 ? -14.593 -7.415 5.125 1.00 0.00 89 ASP A C 5
ATOM 9701 O O . ASP A 1 89 ? -15.709 -7.039 4.763 1.00 0.00 89 ASP A O 5
ATOM 9710 N N . HIS A 1 90 ? -13.522 -7.345 4.344 1.00 0.00 90 HIS A N 5
ATOM 9711 C CA . HIS A 1 90 ? -13.601 -6.877 2.964 1.00 0.00 90 HIS A CA 5
ATOM 9712 C C . HIS A 1 90 ? -12.361 -7.341 2.202 1.00 0.00 90 HIS A C 5
ATOM 9713 O O . HIS A 1 90 ? -11.305 -7.503 2.805 1.00 0.00 90 HIS A O 5
ATOM 9728 N N . ASP A 1 91 ? -12.469 -7.551 0.896 1.00 0.00 91 ASP A N 5
ATOM 9729 C CA . ASP A 1 91 ? -11.346 -8.096 0.121 1.00 0.00 91 ASP A CA 5
ATOM 9730 C C . ASP A 1 91 ? -10.059 -7.292 0.312 1.00 0.00 91 ASP A C 5
ATOM 9731 O O . ASP A 1 91 ? -8.984 -7.865 0.493 1.00 0.00 91 ASP A O 5
ATOM 9740 N N . VAL A 1 92 ? -10.173 -5.967 0.312 1.00 0.00 92 VAL A N 5
ATOM 9741 C CA . VAL A 1 92 ? -8.992 -5.103 0.322 1.00 0.00 92 VAL A CA 5
ATOM 9742 C C . VAL A 1 92 ? -8.226 -5.206 1.634 1.00 0.00 92 VAL A C 5
ATOM 9743 O O . VAL A 1 92 ? -7.014 -5.029 1.655 1.00 0.00 92 VAL A O 5
ATOM 9756 N N . VAL A 1 93 ? -8.918 -5.507 2.728 1.00 0.00 93 VAL A N 5
ATOM 9757 C CA . VAL A 1 93 ? -8.241 -5.633 4.011 1.00 0.00 93 VAL A CA 5
ATOM 9758 C C . VAL A 1 93 ? -7.561 -6.992 4.105 1.00 0.00 93 VAL A C 5
ATOM 9759 O O . VAL A 1 93 ? -6.470 -7.111 4.654 1.00 0.00 93 VAL A O 5
ATOM 9772 N N . ALA A 1 94 ? -8.199 -8.006 3.532 1.00 0.00 94 ALA A N 5
ATOM 9773 C CA . ALA A 1 94 ? -7.626 -9.344 3.484 1.00 0.00 94 ALA A CA 5
ATOM 9774 C C . ALA A 1 94 ? -6.375 -9.351 2.615 1.00 0.00 94 ALA A C 5
ATOM 9775 O O . ALA A 1 94 ? -5.368 -9.973 2.960 1.00 0.00 94 ALA A O 5
ATOM 9782 N N . MET A 1 95 ? -6.438 -8.644 1.493 1.00 0.00 95 MET A N 5
ATOM 9783 C CA . MET A 1 95 ? -5.286 -8.501 0.612 1.00 0.00 95 MET A CA 5
ATOM 9784 C C . MET A 1 95 ? -4.205 -7.656 1.287 1.00 0.00 95 MET A C 5
ATOM 9785 O O . MET A 1 95 ? -3.013 -7.929 1.142 1.00 0.00 95 MET A O 5
ATOM 9799 N N . ALA A 1 96 ? -4.630 -6.653 2.057 1.00 0.00 96 ALA A N 5
ATOM 9800 C CA . ALA A 1 96 ? -3.695 -5.791 2.776 1.00 0.00 96 ALA A CA 5
ATOM 9801 C C . ALA A 1 96 ? -2.987 -6.566 3.878 1.00 0.00 96 ALA A C 5
ATOM 9802 O O . ALA A 1 96 ? -1.815 -6.334 4.150 1.00 0.00 96 ALA A O 5
ATOM 9809 N N . ARG A 1 97 ? -3.711 -7.481 4.514 1.00 0.00 97 ARG A N 5
ATOM 9810 C CA . ARG A 1 97 ? -3.158 -8.286 5.602 1.00 0.00 97 ARG A CA 5
ATOM 9811 C C . ARG A 1 97 ? -2.107 -9.263 5.092 1.00 0.00 97 ARG A C 5
ATOM 9812 O O . ARG A 1 97 ? -1.055 -9.442 5.706 1.00 0.00 97 ARG A O 5
ATOM 9833 N N . LYS A 1 98 ? -2.398 -9.907 3.975 1.00 0.00 98 LYS A N 5
ATOM 9834 C CA . LYS A 1 98 ? -1.473 -10.874 3.405 1.00 0.00 98 LYS A CA 5
ATOM 9835 C C . LYS A 1 98 ? -0.223 -10.179 2.853 1.00 0.00 98 LYS A C 5
ATOM 9836 O O . LYS A 1 98 ? 0.907 -10.621 3.098 1.00 0.00 98 LYS A O 5
ATOM 9855 N N . LEU A 1 99 ? -0.426 -9.097 2.106 1.00 0.00 99 LEU A N 5
ATOM 9856 C CA . LEU A 1 99 ? 0.683 -8.269 1.640 1.00 0.00 99 LEU A CA 5
ATOM 9857 C C . LEU A 1 99 ? 1.441 -7.650 2.812 1.00 0.00 99 LEU A C 5
ATOM 9858 O O . LEU A 1 99 ? 2.631 -7.352 2.703 1.00 0.00 99 LEU A O 5
ATOM 9874 N N . GLN A 1 100 ? 0.752 -7.445 3.927 1.00 0.00 100 GLN A N 5
ATOM 9875 C CA . GLN A 1 100 ? 1.403 -6.970 5.139 1.00 0.00 100 GLN A CA 5
ATOM 9876 C C . GLN A 1 100 ? 2.441 -7.988 5.590 1.00 0.00 100 GLN A C 5
ATOM 9877 O O . GLN A 1 100 ? 3.535 -7.623 6.002 1.00 0.00 100 GLN A O 5
ATOM 9891 N N . ASP A 1 101 ? 2.091 -9.267 5.478 1.00 0.00 101 ASP A N 5
ATOM 9892 C CA . ASP A 1 101 ? 2.981 -10.350 5.886 1.00 0.00 101 ASP A CA 5
ATOM 9893 C C . ASP A 1 101 ? 4.264 -10.361 5.058 1.00 0.00 101 ASP A C 5
ATOM 9894 O O . ASP A 1 101 ? 5.360 -10.444 5.611 1.00 0.00 101 ASP A O 5
ATOM 9903 N N . VAL A 1 102 ? 4.135 -10.274 3.735 1.00 0.00 102 VAL A N 5
ATOM 9904 C CA . VAL A 1 102 ? 5.319 -10.252 2.877 1.00 0.00 102 VAL A CA 5
ATOM 9905 C C . VAL A 1 102 ? 6.156 -9.005 3.142 1.00 0.00 102 VAL A C 5
ATOM 9906 O O . VAL A 1 102 ? 7.336 -9.107 3.467 1.00 0.00 102 VAL A O 5
ATOM 9919 N N . PHE A 1 103 ? 5.536 -7.835 3.044 1.00 0.00 103 PHE A N 5
ATOM 9920 C CA . PHE A 1 103 ? 6.237 -6.579 3.288 1.00 0.00 103 PHE A CA 5
ATOM 9921 C C . PHE A 1 103 ? 6.884 -6.559 4.681 1.00 0.00 103 PHE A C 5
ATOM 9922 O O . PHE A 1 103 ? 8.025 -6.116 4.827 1.00 0.00 103 PHE A O 5
ATOM 9939 N N . GLU A 1 104 ? 6.187 -7.077 5.690 1.00 0.00 104 GLU A N 5
ATOM 9940 C CA . GLU A 1 104 ? 6.716 -7.047 7.054 1.00 0.00 104 GLU A CA 5
ATOM 9941 C C . GLU A 1 104 ? 7.921 -7.974 7.179 1.00 0.00 104 GLU A C 5
ATOM 9942 O O . GLU A 1 104 ? 8.895 -7.640 7.846 1.00 0.00 104 GLU A O 5
ATOM 9954 N N . PHE A 1 105 ? 7.859 -9.130 6.519 1.00 0.00 105 PHE A N 5
ATOM 9955 C CA . PHE A 1 105 ? 8.967 -10.077 6.539 1.00 0.00 105 PHE A CA 5
ATOM 9956 C C . PHE A 1 105 ? 10.165 -9.481 5.822 1.00 0.00 105 PHE A C 5
ATOM 9957 O O . PHE A 1 105 ? 11.293 -9.573 6.294 1.00 0.00 105 PHE A O 5
ATOM 9974 N N . ARG A 1 106 ? 9.901 -8.863 4.679 1.00 0.00 106 ARG A N 5
ATOM 9975 C CA . ARG A 1 106 ? 10.937 -8.247 3.874 1.00 0.00 106 ARG A CA 5
ATOM 9976 C C . ARG A 1 106 ? 11.646 -7.159 4.670 1.00 0.00 106 ARG A C 5
ATOM 9977 O O . ARG A 1 106 ? 12.870 -7.039 4.629 1.00 0.00 106 ARG A O 5
ATOM 9998 N N . TYR A 1 107 ? 10.867 -6.373 5.403 1.00 0.00 107 TYR A N 5
ATOM 9999 C CA . TYR A 1 107 ? 11.423 -5.287 6.205 1.00 0.00 107 TYR A CA 5
ATOM 10000 C C . TYR A 1 107 ? 12.085 -5.825 7.474 1.00 0.00 107 TYR A C 5
ATOM 10001 O O . TYR A 1 107 ? 13.101 -5.297 7.920 1.00 0.00 107 TYR A O 5
ATOM 10019 N N . ALA A 1 108 ? 11.510 -6.873 8.054 1.00 0.00 108 ALA A N 5
ATOM 10020 C CA . ALA A 1 108 ? 12.087 -7.505 9.237 1.00 0.00 108 ALA A CA 5
ATOM 10021 C C . ALA A 1 108 ? 13.420 -8.160 8.900 1.00 0.00 108 ALA A C 5
ATOM 10022 O O . ALA A 1 108 ? 14.367 -8.136 9.690 1.00 0.00 108 ALA A O 5
ATOM 10029 N N . LYS A 1 109 ? 13.477 -8.745 7.714 1.00 0.00 109 LYS A N 5
ATOM 10030 C CA . LYS A 1 109 ? 14.689 -9.358 7.199 1.00 0.00 109 LYS A CA 5
ATOM 10031 C C . LYS A 1 109 ? 15.709 -8.280 6.836 1.00 0.00 109 LYS A C 5
ATOM 10032 O O . LYS A 1 109 ? 16.920 -8.509 6.858 1.00 0.00 109 LYS A O 5
ATOM 10051 N N . MET A 1 110 ? 15.198 -7.101 6.515 1.00 0.00 110 MET A N 5
ATOM 10052 C CA . MET A 1 110 ? 16.032 -5.951 6.189 1.00 0.00 110 MET A CA 5
ATOM 10053 C C . MET A 1 110 ? 16.719 -5.400 7.440 1.00 0.00 110 MET A C 5
ATOM 10054 O O . MET A 1 110 ? 16.056 -5.044 8.413 1.00 0.00 110 MET A O 5
ATOM 10068 N N . PRO A 1 111 ? 18.061 -5.358 7.448 1.00 0.00 111 PRO A N 5
ATOM 10069 C CA . PRO A 1 111 ? 18.822 -4.752 8.530 1.00 0.00 111 PRO A CA 5
ATOM 10070 C C . PRO A 1 111 ? 19.108 -3.267 8.288 1.00 0.00 111 PRO A C 5
ATOM 10071 O O . PRO A 1 111 ? 19.160 -2.809 7.140 1.00 0.00 111 PRO A O 5
ATOM 10082 N N . ASP A 1 112 ? 19.289 -2.524 9.371 1.00 0.00 112 ASP A N 5
ATOM 10083 C CA . ASP A 1 112 ? 19.609 -1.103 9.287 1.00 0.00 112 ASP A CA 5
ATOM 10084 C C . ASP A 1 112 ? 21.111 -0.897 9.360 1.00 0.00 112 ASP A C 5
ATOM 10085 O O . ASP A 1 112 ? 21.731 -1.385 10.330 1.00 0.00 112 ASP A O 5
ATOM 10095 N N . HIS B 2 1 ? -26.201 8.388 10.026 1.00 0.00 281 HIS B N 5
ATOM 10096 C CA . HIS B 2 1 ? -25.344 7.555 10.900 1.00 0.00 281 HIS B CA 5
ATOM 10097 C C . HIS B 2 1 ? -24.223 6.930 10.086 1.00 0.00 281 HIS B C 5
ATOM 10098 O O . HIS B 2 1 ? -24.361 5.811 9.586 1.00 0.00 281 HIS B O 5
ATOM 10115 N N . ASN B 2 2 ? -23.118 7.667 9.957 1.00 0.00 282 ASN B N 5
ATOM 10116 C CA . ASN B 2 2 ? -21.971 7.252 9.147 1.00 0.00 282 ASN B CA 5
ATOM 10117 C C . ASN B 2 2 ? -22.330 7.279 7.664 1.00 0.00 282 ASN B C 5
ATOM 10118 O O . ASN B 2 2 ? -21.944 8.207 6.950 1.00 0.00 282 ASN B O 5
ATOM 10129 N N . LEU B 2 3 ? -23.086 6.270 7.224 1.00 0.00 283 LEU B N 5
ATOM 10130 C CA . LEU B 2 3 ? -23.536 6.160 5.837 1.00 0.00 283 LEU B CA 5
ATOM 10131 C C . LEU B 2 3 ? -22.353 6.277 4.877 1.00 0.00 283 LEU B C 5
ATOM 10132 O O . LEU B 2 3 ? -22.390 7.019 3.895 1.00 0.00 283 LEU B O 5
ATOM 10148 N N . LEU B 2 4 ? -21.299 5.543 5.184 1.00 0.00 284 LEU B N 5
ATOM 10149 C CA . LEU B 2 4 ? -20.085 5.572 4.389 1.00 0.00 284 LEU B CA 5
ATOM 10150 C C . LEU B 2 4 ? -20.038 4.365 3.464 1.00 0.00 284 LEU B C 5
ATOM 10151 O O . LEU B 2 4 ? -20.705 3.359 3.706 1.00 0.00 284 LEU B O 5
ATOM 10167 N N . ARG B 2 5 ? -19.260 4.474 2.401 1.00 0.00 285 ARG B N 5
ATOM 10168 C CA . ARG B 2 5 ? -19.106 3.379 1.453 1.00 0.00 285 ARG B CA 5
ATOM 10169 C C . ARG B 2 5 ? -18.024 2.419 1.930 1.00 0.00 285 ARG B C 5
ATOM 10170 O O . ARG B 2 5 ? -17.275 2.730 2.860 1.00 0.00 285 ARG B O 5
ATOM 10191 N N . ILE B 2 6 ? -17.944 1.253 1.302 1.00 0.00 286 ILE B N 5
ATOM 10192 C CA . ILE B 2 6 ? -16.984 0.233 1.708 1.00 0.00 286 ILE B CA 5
ATOM 10193 C C . ILE B 2 6 ? -16.119 -0.217 0.536 1.00 0.00 286 ILE B C 5
ATOM 10194 O O . ILE B 2 6 ? -15.449 -1.244 0.624 1.00 0.00 286 ILE B O 5
ATOM 10236 N N . GLN B 2 8 ? -16.279 -0.605 -3.853 1.00 0.00 288 GLN B N 5
ATOM 10237 C CA . GLN B 2 8 ? -16.912 -1.586 -4.720 1.00 0.00 288 GLN B CA 5
ATOM 10238 C C . GLN B 2 8 ? -15.859 -2.499 -5.353 1.00 0.00 288 GLN B C 5
ATOM 10239 O O . GLN B 2 8 ? -15.701 -2.545 -6.573 1.00 0.00 288 GLN B O 5
ATOM 10253 N N . PHE B 2 9 ? -15.127 -3.209 -4.510 1.00 0.00 289 PHE B N 5
ATOM 10254 C CA . PHE B 2 9 ? -14.133 -4.168 -4.975 1.00 0.00 289 PHE B CA 5
ATOM 10255 C C . PHE B 2 9 ? -14.727 -5.568 -4.996 1.00 0.00 289 PHE B C 5
ATOM 10256 O O . PHE B 2 9 ? -14.349 -6.430 -4.201 1.00 0.00 289 PHE B O 5
ATOM 10273 N N . LEU B 2 10 ? -15.666 -5.785 -5.902 1.00 0.00 290 LEU B N 5
ATOM 10274 C CA . LEU B 2 10 ? -16.339 -7.068 -6.009 1.00 0.00 290 LEU B CA 5
ATOM 10275 C C . LEU B 2 10 ? -15.895 -7.786 -7.280 1.00 0.00 290 LEU B C 5
ATOM 10276 O O . LEU B 2 10 ? -16.579 -7.749 -8.306 1.00 0.00 290 LEU B O 5
ATOM 10292 N N . GLN B 2 11 ? -14.745 -8.436 -7.202 1.00 0.00 291 GLN B N 5
ATOM 10293 C CA . GLN B 2 11 ? -14.160 -9.109 -8.354 1.00 0.00 291 GLN B CA 5
ATOM 10294 C C . GLN B 2 11 ? -14.720 -10.519 -8.496 1.00 0.00 291 GLN B C 5
ATOM 10295 O O . GLN B 2 11 ? -14.003 -11.504 -8.304 1.00 0.00 291 GLN B O 5
ATOM 10309 N N . SER B 2 12 ? -16.008 -10.592 -8.824 1.00 0.00 292 SER B N 5
ATOM 10310 C CA . SER B 2 12 ? -16.699 -11.859 -9.035 1.00 0.00 292 SER B CA 5
ATOM 10311 C C . SER B 2 12 ? -16.612 -12.747 -7.794 1.00 0.00 292 SER B C 5
ATOM 10312 O O . SER B 2 12 ? -17.316 -12.446 -6.805 1.00 0.00 292 SER B O 5
ATOM 10321 N N . GLY A 1 1 ? 20.060 12.308 -2.074 1.00 0.00 1 GLY A N 6
ATOM 10322 C CA . GLY A 1 1 ? 20.052 11.601 -3.378 1.00 0.00 1 GLY A CA 6
ATOM 10323 C C . GLY A 1 1 ? 20.732 10.254 -3.289 1.00 0.00 1 GLY A C 6
ATOM 10324 O O . GLY A 1 1 ? 21.233 9.887 -2.224 1.00 0.00 1 GLY A O 6
ATOM 10330 N N . LYS A 1 2 ? 20.755 9.523 -4.406 1.00 0.00 2 LYS A N 6
ATOM 10331 C CA . LYS A 1 2 ? 21.343 8.180 -4.465 1.00 0.00 2 LYS A CA 6
ATOM 10332 C C . LYS A 1 2 ? 20.546 7.183 -3.631 1.00 0.00 2 LYS A C 6
ATOM 10333 O O . LYS A 1 2 ? 19.825 7.552 -2.704 1.00 0.00 2 LYS A O 6
ATOM 10352 N N . LEU A 1 3 ? 20.659 5.918 -3.986 1.00 0.00 3 LEU A N 6
ATOM 10353 C CA . LEU A 1 3 ? 20.025 4.862 -3.222 1.00 0.00 3 LEU A CA 6
ATOM 10354 C C . LEU A 1 3 ? 21.066 4.132 -2.389 1.00 0.00 3 LEU A C 6
ATOM 10355 O O . LEU A 1 3 ? 21.828 3.317 -2.911 1.00 0.00 3 LEU A O 6
ATOM 10371 N N . SER A 1 4 ? 21.108 4.429 -1.103 1.00 0.00 4 SER A N 6
ATOM 10372 C CA . SER A 1 4 ? 22.046 3.769 -0.209 1.00 0.00 4 SER A CA 6
ATOM 10373 C C . SER A 1 4 ? 21.499 2.386 0.154 1.00 0.00 4 SER A C 6
ATOM 10374 O O . SER A 1 4 ? 20.494 1.957 -0.411 1.00 0.00 4 SER A O 6
ATOM 10382 N N . GLU A 1 5 ? 22.152 1.700 1.084 1.00 0.00 5 GLU A N 6
ATOM 10383 C CA . GLU A 1 5 ? 21.772 0.338 1.462 1.00 0.00 5 GLU A CA 6
ATOM 10384 C C . GLU A 1 5 ? 20.280 0.253 1.780 1.00 0.00 5 GLU A C 6
ATOM 10385 O O . GLU A 1 5 ? 19.573 -0.623 1.273 1.00 0.00 5 GLU A O 6
ATOM 10397 N N . GLN A 1 6 ? 19.810 1.186 2.597 1.00 0.00 6 GLN A N 6
ATOM 10398 C CA . GLN A 1 6 ? 18.415 1.232 3.013 1.00 0.00 6 GLN A CA 6
ATOM 10399 C C . GLN A 1 6 ? 17.493 1.469 1.817 1.00 0.00 6 GLN A C 6
ATOM 10400 O O . GLN A 1 6 ? 16.544 0.719 1.604 1.00 0.00 6 GLN A O 6
ATOM 10414 N N . LEU A 1 7 ? 17.784 2.499 1.025 1.00 0.00 7 LEU A N 6
ATOM 10415 C CA . LEU A 1 7 ? 16.911 2.867 -0.088 1.00 0.00 7 LEU A CA 6
ATOM 10416 C C . LEU A 1 7 ? 17.013 1.871 -1.246 1.00 0.00 7 LEU A C 6
ATOM 10417 O O . LEU A 1 7 ? 16.090 1.735 -2.045 1.00 0.00 7 LEU A O 6
ATOM 10433 N N . LYS A 1 8 ? 18.127 1.166 -1.338 1.00 0.00 8 LYS A N 6
ATOM 10434 C CA . LYS A 1 8 ? 18.246 0.093 -2.311 1.00 0.00 8 LYS A CA 6
ATOM 10435 C C . LYS A 1 8 ? 17.427 -1.099 -1.848 1.00 0.00 8 LYS A C 6
ATOM 10436 O O . LYS A 1 8 ? 16.800 -1.793 -2.652 1.00 0.00 8 LYS A O 6
ATOM 10455 N N . HIS A 1 9 ? 17.414 -1.313 -0.542 1.00 0.00 9 HIS A N 6
ATOM 10456 C CA . HIS A 1 9 ? 16.639 -2.389 0.036 1.00 0.00 9 HIS A CA 6
ATOM 10457 C C . HIS A 1 9 ? 15.154 -2.071 -0.077 1.00 0.00 9 HIS A C 6
ATOM 10458 O O . HIS A 1 9 ? 14.342 -2.955 -0.345 1.00 0.00 9 HIS A O 6
ATOM 10473 N N . CYS A 1 10 ? 14.806 -0.798 0.110 1.00 0.00 10 CYS A N 6
ATOM 10474 C CA . CYS A 1 10 ? 13.418 -0.376 0.001 1.00 0.00 10 CYS A CA 6
ATOM 10475 C C . CYS A 1 10 ? 12.948 -0.483 -1.444 1.00 0.00 10 CYS A C 6
ATOM 10476 O O . CYS A 1 10 ? 11.778 -0.765 -1.708 1.00 0.00 10 CYS A O 6
ATOM 10484 N N . ASN A 1 11 ? 13.875 -0.286 -2.380 1.00 0.00 11 ASN A N 6
ATOM 10485 C CA . ASN A 1 11 ? 13.560 -0.387 -3.798 1.00 0.00 11 ASN A CA 6
ATOM 10486 C C . ASN A 1 11 ? 13.247 -1.833 -4.161 1.00 0.00 11 ASN A C 6
ATOM 10487 O O . ASN A 1 11 ? 12.347 -2.109 -4.956 1.00 0.00 11 ASN A O 6
ATOM 10498 N N . GLY A 1 12 ? 13.986 -2.751 -3.547 1.00 0.00 12 GLY A N 6
ATOM 10499 C CA . GLY A 1 12 ? 13.814 -4.166 -3.822 1.00 0.00 12 GLY A CA 6
ATOM 10500 C C . GLY A 1 12 ? 12.546 -4.723 -3.206 1.00 0.00 12 GLY A C 6
ATOM 10501 O O . GLY A 1 12 ? 11.843 -5.523 -3.827 1.00 0.00 12 GLY A O 6
ATOM 10505 N N . ILE A 1 13 ? 12.256 -4.301 -1.981 1.00 0.00 13 ILE A N 6
ATOM 10506 C CA . ILE A 1 13 ? 11.044 -4.726 -1.288 1.00 0.00 13 ILE A CA 6
ATOM 10507 C C . ILE A 1 13 ? 9.806 -4.267 -2.057 1.00 0.00 13 ILE A C 6
ATOM 10508 O O . ILE A 1 13 ? 8.896 -5.055 -2.322 1.00 0.00 13 ILE A O 6
ATOM 10524 N N . LEU A 1 14 ? 9.794 -2.985 -2.420 1.00 0.00 14 LEU A N 6
ATOM 10525 C CA . LEU A 1 14 ? 8.712 -2.406 -3.200 1.00 0.00 14 LEU A CA 6
ATOM 10526 C C . LEU A 1 14 ? 8.521 -3.170 -4.504 1.00 0.00 14 LEU A C 6
ATOM 10527 O O . LEU A 1 14 ? 7.401 -3.493 -4.894 1.00 0.00 14 LEU A O 6
ATOM 10543 N N . LYS A 1 15 ? 9.636 -3.466 -5.158 1.00 0.00 15 LYS A N 6
ATOM 10544 C CA . LYS A 1 15 ? 9.644 -4.167 -6.418 1.00 0.00 15 LYS A CA 6
ATOM 10545 C C . LYS A 1 15 ? 8.947 -5.518 -6.303 1.00 0.00 15 LYS A C 6
ATOM 10546 O O . LYS A 1 15 ? 8.234 -5.944 -7.211 1.00 0.00 15 LYS A O 6
ATOM 10565 N N . GLU A 1 16 ? 9.150 -6.177 -5.181 1.00 0.00 16 GLU A N 6
ATOM 10566 C CA . GLU A 1 16 ? 8.597 -7.513 -4.985 1.00 0.00 16 GLU A CA 6
ATOM 10567 C C . GLU A 1 16 ? 7.086 -7.443 -4.793 1.00 0.00 16 GLU A C 6
ATOM 10568 O O . GLU A 1 16 ? 6.345 -8.251 -5.351 1.00 0.00 16 GLU A O 6
ATOM 10580 N N . LEU A 1 17 ? 6.636 -6.469 -4.016 1.00 0.00 17 LEU A N 6
ATOM 10581 C CA . LEU A 1 17 ? 5.202 -6.244 -3.820 1.00 0.00 17 LEU A CA 6
ATOM 10582 C C . LEU A 1 17 ? 4.548 -5.864 -5.150 1.00 0.00 17 LEU A C 6
ATOM 10583 O O . LEU A 1 17 ? 3.348 -6.036 -5.340 1.00 0.00 17 LEU A O 6
ATOM 10599 N N . LEU A 1 18 ? 5.364 -5.361 -6.070 1.00 0.00 18 LEU A N 6
ATOM 10600 C CA . LEU A 1 18 ? 4.897 -4.974 -7.396 1.00 0.00 18 LEU A CA 6
ATOM 10601 C C . LEU A 1 18 ? 5.038 -6.114 -8.403 1.00 0.00 18 LEU A C 6
ATOM 10602 O O . LEU A 1 18 ? 4.475 -6.061 -9.501 1.00 0.00 18 LEU A O 6
ATOM 10618 N N . SER A 1 19 ? 5.808 -7.124 -8.040 1.00 0.00 19 SER A N 6
ATOM 10619 C CA . SER A 1 19 ? 6.040 -8.265 -8.915 1.00 0.00 19 SER A CA 6
ATOM 10620 C C . SER A 1 19 ? 4.765 -9.086 -9.092 1.00 0.00 19 SER A C 6
ATOM 10621 O O . SER A 1 19 ? 3.938 -9.188 -8.183 1.00 0.00 19 SER A O 6
ATOM 10629 N N . LYS A 1 20 ? 4.638 -9.686 -10.275 1.00 0.00 20 LYS A N 6
ATOM 10630 C CA . LYS A 1 20 ? 3.420 -10.380 -10.681 1.00 0.00 20 LYS A CA 6
ATOM 10631 C C . LYS A 1 20 ? 3.100 -11.561 -9.772 1.00 0.00 20 LYS A C 6
ATOM 10632 O O . LYS A 1 20 ? 1.975 -12.058 -9.766 1.00 0.00 20 LYS A O 6
ATOM 10651 N N . LYS A 1 21 ? 4.090 -12.003 -9.007 1.00 0.00 21 LYS A N 6
ATOM 10652 C CA . LYS A 1 21 ? 3.879 -13.031 -8.000 1.00 0.00 21 LYS A CA 6
ATOM 10653 C C . LYS A 1 21 ? 2.848 -12.572 -6.975 1.00 0.00 21 LYS A C 6
ATOM 10654 O O . LYS A 1 21 ? 2.002 -13.348 -6.534 1.00 0.00 21 LYS A O 6
ATOM 10673 N N . HIS A 1 22 ? 2.902 -11.298 -6.618 1.00 0.00 22 HIS A N 6
ATOM 10674 C CA . HIS A 1 22 ? 2.036 -10.777 -5.575 1.00 0.00 22 HIS A CA 6
ATOM 10675 C C . HIS A 1 22 ? 0.895 -9.983 -6.182 1.00 0.00 22 HIS A C 6
ATOM 10676 O O . HIS A 1 22 ? -0.108 -9.748 -5.522 1.00 0.00 22 HIS A O 6
ATOM 10691 N N . ALA A 1 23 ? 1.054 -9.608 -7.451 1.00 0.00 23 ALA A N 6
ATOM 10692 C CA . ALA A 1 23 ? 0.080 -8.783 -8.170 1.00 0.00 23 ALA A CA 6
ATOM 10693 C C . ALA A 1 23 ? -1.347 -9.293 -8.014 1.00 0.00 23 ALA A C 6
ATOM 10694 O O . ALA A 1 23 ? -2.291 -8.504 -7.953 1.00 0.00 23 ALA A O 6
ATOM 10701 N N . ALA A 1 24 ? -1.487 -10.611 -7.930 1.00 0.00 24 ALA A N 6
ATOM 10702 C CA . ALA A 1 24 ? -2.785 -11.258 -7.775 1.00 0.00 24 ALA A CA 6
ATOM 10703 C C . ALA A 1 24 ? -3.526 -10.766 -6.526 1.00 0.00 24 ALA A C 6
ATOM 10704 O O . ALA A 1 24 ? -4.750 -10.881 -6.433 1.00 0.00 24 ALA A O 6
ATOM 10711 N N . TYR A 1 25 ? -2.783 -10.225 -5.570 1.00 0.00 25 TYR A N 6
ATOM 10712 C CA . TYR A 1 25 ? -3.370 -9.679 -4.354 1.00 0.00 25 TYR A CA 6
ATOM 10713 C C . TYR A 1 25 ? -2.643 -8.402 -3.924 1.00 0.00 25 TYR A C 6
ATOM 10714 O O . TYR A 1 25 ? -2.740 -7.975 -2.775 1.00 0.00 25 TYR A O 6
ATOM 10732 N N . ALA A 1 26 ? -1.923 -7.796 -4.867 1.00 0.00 26 ALA A N 6
ATOM 10733 C CA . ALA A 1 26 ? -1.190 -6.559 -4.603 1.00 0.00 26 ALA A CA 6
ATOM 10734 C C . ALA A 1 26 ? -1.726 -5.403 -5.449 1.00 0.00 26 ALA A C 6
ATOM 10735 O O . ALA A 1 26 ? -1.436 -4.231 -5.178 1.00 0.00 26 ALA A O 6
ATOM 10742 N N . TRP A 1 27 ? -2.526 -5.725 -6.467 1.00 0.00 27 TRP A N 6
ATOM 10743 C CA . TRP A 1 27 ? -3.040 -4.706 -7.383 1.00 0.00 27 TRP A CA 6
ATOM 10744 C C . TRP A 1 27 ? -3.800 -3.556 -6.680 1.00 0.00 27 TRP A C 6
ATOM 10745 O O . TRP A 1 27 ? -3.726 -2.424 -7.158 1.00 0.00 27 TRP A O 6
ATOM 10766 N N . PRO A 1 28 ? -4.545 -3.790 -5.558 1.00 0.00 28 PRO A N 6
ATOM 10767 C CA . PRO A 1 28 ? -5.224 -2.701 -4.839 1.00 0.00 28 PRO A CA 6
ATOM 10768 C C . PRO A 1 28 ? -4.287 -1.555 -4.459 1.00 0.00 28 PRO A C 6
ATOM 10769 O O . PRO A 1 28 ? -4.726 -0.422 -4.266 1.00 0.00 28 PRO A O 6
ATOM 10780 N N . PHE A 1 29 ? -2.998 -1.854 -4.358 1.00 0.00 29 PHE A N 6
ATOM 10781 C CA . PHE A 1 29 ? -2.037 -0.886 -3.835 1.00 0.00 29 PHE A CA 6
ATOM 10782 C C . PHE A 1 29 ? -1.092 -0.384 -4.914 1.00 0.00 29 PHE A C 6
ATOM 10783 O O . PHE A 1 29 ? -0.302 0.530 -4.670 1.00 0.00 29 PHE A O 6
ATOM 10800 N N . TYR A 1 30 ? -1.138 -1.004 -6.090 1.00 0.00 30 TYR A N 6
ATOM 10801 C CA . TYR A 1 30 ? -0.330 -0.547 -7.218 1.00 0.00 30 TYR A CA 6
ATOM 10802 C C . TYR A 1 30 ? -0.595 0.924 -7.515 1.00 0.00 30 TYR A C 6
ATOM 10803 O O . TYR A 1 30 ? 0.320 1.744 -7.488 1.00 0.00 30 TYR A O 6
ATOM 10821 N N . LYS A 1 31 ? -1.850 1.253 -7.778 1.00 0.00 31 LYS A N 6
ATOM 10822 C CA . LYS A 1 31 ? -2.223 2.591 -8.190 1.00 0.00 31 LYS A CA 6
ATOM 10823 C C . LYS A 1 31 ? -3.353 3.111 -7.302 1.00 0.00 31 LYS A C 6
ATOM 10824 O O . LYS A 1 31 ? -4.101 2.311 -6.735 1.00 0.00 31 LYS A O 6
ATOM 10843 N N . PRO A 1 32 ? -3.496 4.447 -7.164 1.00 0.00 32 PRO A N 6
ATOM 10844 C CA . PRO A 1 32 ? -4.567 5.066 -6.366 1.00 0.00 32 PRO A CA 6
ATOM 10845 C C . PRO A 1 32 ? -5.946 4.573 -6.771 1.00 0.00 32 PRO A C 6
ATOM 10846 O O . PRO A 1 32 ? -6.219 4.363 -7.958 1.00 0.00 32 PRO A O 6
ATOM 10857 N N . VAL A 1 33 ? -6.813 4.381 -5.784 1.00 0.00 33 VAL A N 6
ATOM 10858 C CA . VAL A 1 33 ? -8.170 3.938 -6.055 1.00 0.00 33 VAL A CA 6
ATOM 10859 C C . VAL A 1 33 ? -8.920 5.029 -6.801 1.00 0.00 33 VAL A C 6
ATOM 10860 O O . VAL A 1 33 ? -8.742 6.224 -6.534 1.00 0.00 33 VAL A O 6
ATOM 10873 N N . ASP A 1 34 ? -9.741 4.617 -7.741 1.00 0.00 34 ASP A N 6
ATOM 10874 C CA . ASP A 1 34 ? -10.502 5.557 -8.550 1.00 0.00 34 ASP A CA 6
ATOM 10875 C C . ASP A 1 34 ? -11.792 5.885 -7.829 1.00 0.00 34 ASP A C 6
ATOM 10876 O O . ASP A 1 34 ? -12.872 5.501 -8.267 1.00 0.00 34 ASP A O 6
ATOM 10885 N N . ALA A 1 35 ? -11.658 6.583 -6.708 1.00 0.00 35 ALA A N 6
ATOM 10886 C CA . ALA A 1 35 ? -12.764 6.807 -5.784 1.00 0.00 35 ALA A CA 6
ATOM 10887 C C . ALA A 1 35 ? -13.999 7.358 -6.483 1.00 0.00 35 ALA A C 6
ATOM 10888 O O . ALA A 1 35 ? -15.111 6.895 -6.236 1.00 0.00 35 ALA A O 6
ATOM 10895 N N . SER A 1 36 ? -13.802 8.321 -7.369 1.00 0.00 36 SER A N 6
ATOM 10896 C CA . SER A 1 36 ? -14.907 8.896 -8.122 1.00 0.00 36 SER A CA 6
ATOM 10897 C C . SER A 1 36 ? -15.598 7.823 -8.966 1.00 0.00 36 SER A C 6
ATOM 10898 O O . SER A 1 36 ? -16.824 7.792 -9.069 1.00 0.00 36 SER A O 6
ATOM 10906 N N . ALA A 1 37 ? -14.801 6.928 -9.535 1.00 0.00 37 ALA A N 6
ATOM 10907 C CA . ALA A 1 37 ? -15.317 5.859 -10.377 1.00 0.00 37 ALA A CA 6
ATOM 10908 C C . ALA A 1 37 ? -15.979 4.756 -9.552 1.00 0.00 37 ALA A C 6
ATOM 10909 O O . ALA A 1 37 ? -16.924 4.119 -10.015 1.00 0.00 37 ALA A O 6
ATOM 10916 N N . LEU A 1 38 ? -15.501 4.527 -8.330 1.00 0.00 38 LEU A N 6
ATOM 10917 C CA . LEU A 1 38 ? -16.115 3.484 -7.489 1.00 0.00 38 LEU A CA 6
ATOM 10918 C C . LEU A 1 38 ? -17.261 4.057 -6.664 1.00 0.00 38 LEU A C 6
ATOM 10919 O O . LEU A 1 38 ? -17.846 3.362 -5.840 1.00 0.00 38 LEU A O 6
ATOM 10935 N N . GLY A 1 39 ? -17.577 5.329 -6.894 1.00 0.00 39 GLY A N 6
ATOM 10936 C CA . GLY A 1 39 ? -18.703 5.959 -6.220 1.00 0.00 39 GLY A CA 6
ATOM 10937 C C . GLY A 1 39 ? -18.376 6.381 -4.801 1.00 0.00 39 GLY A C 6
ATOM 10938 O O . GLY A 1 39 ? -19.271 6.650 -3.997 1.00 0.00 39 GLY A O 6
ATOM 10942 N N . LEU A 1 40 ? -17.092 6.443 -4.496 1.00 0.00 40 LEU A N 6
ATOM 10943 C CA . LEU A 1 40 ? -16.627 6.803 -3.168 1.00 0.00 40 LEU A CA 6
ATOM 10944 C C . LEU A 1 40 ? -16.379 8.304 -3.096 1.00 0.00 40 LEU A C 6
ATOM 10945 O O . LEU A 1 40 ? -15.297 8.787 -3.435 1.00 0.00 40 LEU A O 6
ATOM 10961 N N . HIS A 1 41 ? -17.388 9.041 -2.659 1.00 0.00 41 HIS A N 6
ATOM 10962 C CA . HIS A 1 41 ? -17.322 10.500 -2.648 1.00 0.00 41 HIS A CA 6
ATOM 10963 C C . HIS A 1 41 ? -16.650 11.013 -1.378 1.00 0.00 41 HIS A C 6
ATOM 10964 O O . HIS A 1 41 ? -16.362 12.205 -1.253 1.00 0.00 41 HIS A O 6
ATOM 10979 N N . ASP A 1 42 ? -16.393 10.108 -0.448 1.00 0.00 42 ASP A N 6
ATOM 10980 C CA . ASP A 1 42 ? -15.846 10.467 0.858 1.00 0.00 42 ASP A CA 6
ATOM 10981 C C . ASP A 1 42 ? -14.424 9.943 1.051 1.00 0.00 42 ASP A C 6
ATOM 10982 O O . ASP A 1 42 ? -13.887 9.978 2.157 1.00 0.00 42 ASP A O 6
ATOM 10991 N N . TYR A 1 43 ? -13.800 9.503 -0.031 1.00 0.00 43 TYR A N 6
ATOM 10992 C CA . TYR A 1 43 ? -12.497 8.851 0.050 1.00 0.00 43 TYR A CA 6
ATOM 10993 C C . TYR A 1 43 ? -11.424 9.788 0.597 1.00 0.00 43 TYR A C 6
ATOM 10994 O O . TYR A 1 43 ? -10.600 9.387 1.416 1.00 0.00 43 TYR A O 6
ATOM 11012 N N . HIS A 1 44 ? -11.454 11.040 0.171 1.00 0.00 44 HIS A N 6
ATOM 11013 C CA . HIS A 1 44 ? -10.424 11.992 0.568 1.00 0.00 44 HIS A CA 6
ATOM 11014 C C . HIS A 1 44 ? -10.735 12.595 1.931 1.00 0.00 44 HIS A C 6
ATOM 11015 O O . HIS A 1 44 ? -9.951 13.375 2.471 1.00 0.00 44 HIS A O 6
ATOM 11030 N N . ASP A 1 45 ? -11.884 12.230 2.484 1.00 0.00 45 ASP A N 6
ATOM 11031 C CA . ASP A 1 45 ? -12.274 12.688 3.811 1.00 0.00 45 ASP A CA 6
ATOM 11032 C C . ASP A 1 45 ? -11.808 11.697 4.868 1.00 0.00 45 ASP A C 6
ATOM 11033 O O . ASP A 1 45 ? -11.337 12.086 5.937 1.00 0.00 45 ASP A O 6
ATOM 11042 N N . ILE A 1 46 ? -11.940 10.415 4.558 1.00 0.00 46 ILE A N 6
ATOM 11043 C CA . ILE A 1 46 ? -11.533 9.356 5.474 1.00 0.00 46 ILE A CA 6
ATOM 11044 C C . ILE A 1 46 ? -10.031 9.128 5.371 1.00 0.00 46 ILE A C 6
ATOM 11045 O O . ILE A 1 46 ? -9.324 9.062 6.380 1.00 0.00 46 ILE A O 6
ATOM 11061 N N . ILE A 1 47 ? -9.547 9.030 4.146 1.00 0.00 47 ILE A N 6
ATOM 11062 C CA . ILE A 1 47 ? -8.139 8.791 3.907 1.00 0.00 47 ILE A CA 6
ATOM 11063 C C . ILE A 1 47 ? -7.367 10.104 3.917 1.00 0.00 47 ILE A C 6
ATOM 11064 O O . ILE A 1 47 ? -7.496 10.920 3.003 1.00 0.00 47 ILE A O 6
ATOM 11080 N N . LYS A 1 48 ? -6.587 10.317 4.964 1.00 0.00 48 LYS A N 6
ATOM 11081 C CA . LYS A 1 48 ? -5.775 11.520 5.079 1.00 0.00 48 LYS A CA 6
ATOM 11082 C C . LYS A 1 48 ? -4.357 11.295 4.563 1.00 0.00 48 LYS A C 6
ATOM 11083 O O . LYS A 1 48 ? -3.643 12.247 4.248 1.00 0.00 48 LYS A O 6
ATOM 11102 N N . HIS A 1 49 ? -3.948 10.037 4.488 1.00 0.00 49 HIS A N 6
ATOM 11103 C CA . HIS A 1 49 ? -2.649 9.679 3.918 1.00 0.00 49 HIS A CA 6
ATOM 11104 C C . HIS A 1 49 ? -2.808 8.683 2.763 1.00 0.00 49 HIS A C 6
ATOM 11105 O O . HIS A 1 49 ? -2.416 7.521 2.885 1.00 0.00 49 HIS A O 6
ATOM 11120 N N . PRO A 1 50 ? -3.411 9.111 1.634 1.00 0.00 50 PRO A N 6
ATOM 11121 C CA . PRO A 1 50 ? -3.575 8.255 0.450 1.00 0.00 50 PRO A CA 6
ATOM 11122 C C . PRO A 1 50 ? -2.249 7.977 -0.251 1.00 0.00 50 PRO A C 6
ATOM 11123 O O . PRO A 1 50 ? -1.698 8.841 -0.940 1.00 0.00 50 PRO A O 6
ATOM 11134 N N . MET A 1 51 ? -1.736 6.773 -0.078 1.00 0.00 51 MET A N 6
ATOM 11135 C CA . MET A 1 51 ? -0.463 6.405 -0.668 1.00 0.00 51 MET A CA 6
ATOM 11136 C C . MET A 1 51 ? -0.571 5.080 -1.411 1.00 0.00 51 MET A C 6
ATOM 11137 O O . MET A 1 51 ? -1.376 4.221 -1.054 1.00 0.00 51 MET A O 6
ATOM 11151 N N . ASP A 1 52 ? 0.251 4.936 -2.445 1.00 0.00 52 ASP A N 6
ATOM 11152 C CA . ASP A 1 52 ? 0.222 3.777 -3.327 1.00 0.00 52 ASP A CA 6
ATOM 11153 C C . ASP A 1 52 ? 1.655 3.321 -3.581 1.00 0.00 52 ASP A C 6
ATOM 11154 O O . ASP A 1 52 ? 2.558 4.154 -3.577 1.00 0.00 52 ASP A O 6
ATOM 11163 N N . LEU A 1 53 ? 1.883 2.030 -3.791 1.00 0.00 53 LEU A N 6
ATOM 11164 C CA . LEU A 1 53 ? 3.247 1.531 -4.003 1.00 0.00 53 LEU A CA 6
ATOM 11165 C C . LEU A 1 53 ? 3.940 2.233 -5.169 1.00 0.00 53 LEU A C 6
ATOM 11166 O O . LEU A 1 53 ? 5.111 2.607 -5.064 1.00 0.00 53 LEU A O 6
ATOM 11182 N N . SER A 1 54 ? 3.215 2.437 -6.263 1.00 0.00 54 SER A N 6
ATOM 11183 C CA . SER A 1 54 ? 3.769 3.135 -7.420 1.00 0.00 54 SER A CA 6
ATOM 11184 C C . SER A 1 54 ? 4.157 4.572 -7.064 1.00 0.00 54 SER A C 6
ATOM 11185 O O . SER A 1 54 ? 5.078 5.138 -7.653 1.00 0.00 54 SER A O 6
ATOM 11193 N N . THR A 1 55 ? 3.462 5.153 -6.092 1.00 0.00 55 THR A N 6
ATOM 11194 C CA . THR A 1 55 ? 3.747 6.510 -5.654 1.00 0.00 55 THR A CA 6
ATOM 11195 C C . THR A 1 55 ? 4.927 6.521 -4.688 1.00 0.00 55 THR A C 6
ATOM 11196 O O . THR A 1 55 ? 5.740 7.446 -4.699 1.00 0.00 55 THR A O 6
ATOM 11207 N N . VAL A 1 56 ? 5.025 5.478 -3.867 1.00 0.00 56 VAL A N 6
ATOM 11208 C CA . VAL A 1 56 ? 6.171 5.310 -2.982 1.00 0.00 56 VAL A CA 6
ATOM 11209 C C . VAL A 1 56 ? 7.436 5.190 -3.815 1.00 0.00 56 VAL A C 6
ATOM 11210 O O . VAL A 1 56 ? 8.438 5.861 -3.563 1.00 0.00 56 VAL A O 6
ATOM 11223 N N . LYS A 1 57 ? 7.362 4.345 -4.831 1.00 0.00 57 LYS A N 6
ATOM 11224 C CA . LYS A 1 57 ? 8.473 4.130 -5.736 1.00 0.00 57 LYS A CA 6
ATOM 11225 C C . LYS A 1 57 ? 8.789 5.414 -6.477 1.00 0.00 57 LYS A C 6
ATOM 11226 O O . LYS A 1 57 ? 9.946 5.764 -6.659 1.00 0.00 57 LYS A O 6
ATOM 11245 N N . ARG A 1 58 ? 7.737 6.107 -6.885 1.00 0.00 58 ARG A N 6
ATOM 11246 C CA . ARG A 1 58 ? 7.860 7.387 -7.571 1.00 0.00 58 ARG A CA 6
ATOM 11247 C C . ARG A 1 58 ? 8.669 8.380 -6.744 1.00 0.00 58 ARG A C 6
ATOM 11248 O O . ARG A 1 58 ? 9.637 8.969 -7.226 1.00 0.00 58 ARG A O 6
ATOM 11269 N N . LYS A 1 59 ? 8.271 8.550 -5.496 1.00 0.00 59 LYS A N 6
ATOM 11270 C CA . LYS A 1 59 ? 8.929 9.490 -4.603 1.00 0.00 59 LYS A CA 6
ATOM 11271 C C . LYS A 1 59 ? 10.317 8.975 -4.210 1.00 0.00 59 LYS A C 6
ATOM 11272 O O . LYS A 1 59 ? 11.228 9.758 -3.932 1.00 0.00 59 LYS A O 6
ATOM 11291 N N . MET A 1 60 ? 10.473 7.654 -4.197 1.00 0.00 60 MET A N 6
ATOM 11292 C CA . MET A 1 60 ? 11.784 7.033 -4.013 1.00 0.00 60 MET A CA 6
ATOM 11293 C C . MET A 1 60 ? 12.678 7.321 -5.217 1.00 0.00 60 MET A C 6
ATOM 11294 O O . MET A 1 60 ? 13.877 7.550 -5.072 1.00 0.00 60 MET A O 6
ATOM 11308 N N . GLU A 1 61 ? 12.083 7.309 -6.407 1.00 0.00 61 GLU A N 6
ATOM 11309 C CA . GLU A 1 61 ? 12.813 7.599 -7.638 1.00 0.00 61 GLU A CA 6
ATOM 11310 C C . GLU A 1 61 ? 13.260 9.050 -7.663 1.00 0.00 61 GLU A C 6
ATOM 11311 O O . GLU A 1 61 ? 14.299 9.380 -8.228 1.00 0.00 61 GLU A O 6
ATOM 11323 N N . ASN A 1 62 ? 12.471 9.909 -7.032 1.00 0.00 62 ASN A N 6
ATOM 11324 C CA . ASN A 1 62 ? 12.817 11.324 -6.904 1.00 0.00 62 ASN A CA 6
ATOM 11325 C C . ASN A 1 62 ? 13.819 11.498 -5.775 1.00 0.00 62 ASN A C 6
ATOM 11326 O O . ASN A 1 62 ? 14.300 12.597 -5.507 1.00 0.00 62 ASN A O 6
ATOM 11337 N N . ARG A 1 63 ? 14.115 10.372 -5.123 1.00 0.00 63 ARG A N 6
ATOM 11338 C CA . ARG A 1 63 ? 15.094 10.289 -4.048 1.00 0.00 63 ARG A CA 6
ATOM 11339 C C . ARG A 1 63 ? 14.761 11.258 -2.925 1.00 0.00 63 ARG A C 6
ATOM 11340 O O . ARG A 1 63 ? 15.649 11.817 -2.279 1.00 0.00 63 ARG A O 6
ATOM 11361 N N . ASP A 1 64 ? 13.469 11.446 -2.695 1.00 0.00 64 ASP A N 6
ATOM 11362 C CA . ASP A 1 64 ? 13.002 12.297 -1.606 1.00 0.00 64 ASP A CA 6
ATOM 11363 C C . ASP A 1 64 ? 13.092 11.566 -0.276 1.00 0.00 64 ASP A C 6
ATOM 11364 O O . ASP A 1 64 ? 12.931 12.163 0.788 1.00 0.00 64 ASP A O 6
ATOM 11373 N N . TYR A 1 65 ? 13.351 10.271 -0.356 1.00 0.00 65 TYR A N 6
ATOM 11374 C CA . TYR A 1 65 ? 13.509 9.431 0.824 1.00 0.00 65 TYR A CA 6
ATOM 11375 C C . TYR A 1 65 ? 14.953 9.477 1.294 1.00 0.00 65 TYR A C 6
ATOM 11376 O O . TYR A 1 65 ? 15.876 9.573 0.484 1.00 0.00 65 TYR A O 6
ATOM 11394 N N . ARG A 1 66 ? 15.141 9.426 2.597 1.00 0.00 66 ARG A N 6
ATOM 11395 C CA . ARG A 1 66 ? 16.474 9.383 3.171 1.00 0.00 66 ARG A CA 6
ATOM 11396 C C . ARG A 1 66 ? 16.850 7.952 3.529 1.00 0.00 66 ARG A C 6
ATOM 11397 O O . ARG A 1 66 ? 18.006 7.555 3.387 1.00 0.00 66 ARG A O 6
ATOM 11418 N N . ASP A 1 67 ? 15.876 7.172 3.978 1.00 0.00 67 ASP A N 6
ATOM 11419 C CA . ASP A 1 67 ? 16.142 5.812 4.404 1.00 0.00 67 ASP A CA 6
ATOM 11420 C C . ASP A 1 67 ? 14.959 4.894 4.153 1.00 0.00 67 ASP A C 6
ATOM 11421 O O . ASP A 1 67 ? 13.910 5.317 3.660 1.00 0.00 67 ASP A O 6
ATOM 11430 N N . ALA A 1 68 ? 15.142 3.633 4.515 1.00 0.00 68 ALA A N 6
ATOM 11431 C CA . ALA A 1 68 ? 14.133 2.613 4.304 1.00 0.00 68 ALA A CA 6
ATOM 11432 C C . ALA A 1 68 ? 13.013 2.753 5.316 1.00 0.00 68 ALA A C 6
ATOM 11433 O O . ALA A 1 68 ? 11.934 2.194 5.141 1.00 0.00 68 ALA A O 6
ATOM 11440 N N . GLN A 1 69 ? 13.273 3.502 6.375 1.00 0.00 69 GLN A N 6
ATOM 11441 C CA . GLN A 1 69 ? 12.263 3.731 7.391 1.00 0.00 69 GLN A CA 6
ATOM 11442 C C . GLN A 1 69 ? 11.239 4.737 6.878 1.00 0.00 69 GLN A C 6
ATOM 11443 O O . GLN A 1 69 ? 10.049 4.609 7.140 1.00 0.00 69 GLN A O 6
ATOM 11457 N N . GLU A 1 70 ? 11.712 5.730 6.127 1.00 0.00 70 GLU A N 6
ATOM 11458 C CA . GLU A 1 70 ? 10.824 6.670 5.460 1.00 0.00 70 GLU A CA 6
ATOM 11459 C C . GLU A 1 70 ? 10.010 5.949 4.397 1.00 0.00 70 GLU A C 6
ATOM 11460 O O . GLU A 1 70 ? 8.853 6.291 4.140 1.00 0.00 70 GLU A O 6
ATOM 11472 N N . PHE A 1 71 ? 10.625 4.948 3.785 1.00 0.00 71 PHE A N 6
ATOM 11473 C CA . PHE A 1 71 ? 9.915 4.068 2.874 1.00 0.00 71 PHE A CA 6
ATOM 11474 C C . PHE A 1 71 ? 8.842 3.312 3.632 1.00 0.00 71 PHE A C 6
ATOM 11475 O O . PHE A 1 71 ? 7.670 3.347 3.260 1.00 0.00 71 PHE A O 6
ATOM 11492 N N . ALA A 1 72 ? 9.258 2.629 4.699 1.00 0.00 72 ALA A N 6
ATOM 11493 C CA . ALA A 1 72 ? 8.344 1.885 5.540 1.00 0.00 72 ALA A CA 6
ATOM 11494 C C . ALA A 1 72 ? 7.208 2.785 5.995 1.00 0.00 72 ALA A C 6
ATOM 11495 O O . ALA A 1 72 ? 6.045 2.428 5.879 1.00 0.00 72 ALA A O 6
ATOM 11502 N N . ALA A 1 73 ? 7.560 3.975 6.445 1.00 0.00 73 ALA A N 6
ATOM 11503 C CA . ALA A 1 73 ? 6.590 4.958 6.888 1.00 0.00 73 ALA A CA 6
ATOM 11504 C C . ALA A 1 73 ? 5.481 5.144 5.852 1.00 0.00 73 ALA A C 6
ATOM 11505 O O . ALA A 1 73 ? 4.295 5.147 6.189 1.00 0.00 73 ALA A O 6
ATOM 11512 N N . ASP A 1 74 ? 5.879 5.250 4.593 1.00 0.00 74 ASP A N 6
ATOM 11513 C CA . ASP A 1 74 ? 4.940 5.521 3.509 1.00 0.00 74 ASP A CA 6
ATOM 11514 C C . ASP A 1 74 ? 4.154 4.264 3.121 1.00 0.00 74 ASP A C 6
ATOM 11515 O O . ASP A 1 74 ? 2.930 4.303 2.981 1.00 0.00 74 ASP A O 6
ATOM 11524 N N . VAL A 1 75 ? 4.856 3.141 2.962 1.00 0.00 75 VAL A N 6
ATOM 11525 C CA . VAL A 1 75 ? 4.215 1.889 2.551 1.00 0.00 75 VAL A CA 6
ATOM 11526 C C . VAL A 1 75 ? 3.257 1.370 3.625 1.00 0.00 75 VAL A C 6
ATOM 11527 O O . VAL A 1 75 ? 2.161 0.898 3.312 1.00 0.00 75 VAL A O 6
ATOM 11540 N N . ARG A 1 76 ? 3.651 1.472 4.889 1.00 0.00 76 ARG A N 6
ATOM 11541 C CA . ARG A 1 76 ? 2.801 0.996 5.973 1.00 0.00 76 ARG A CA 6
ATOM 11542 C C . ARG A 1 76 ? 1.584 1.897 6.106 1.00 0.00 76 ARG A C 6
ATOM 11543 O O . ARG A 1 76 ? 0.495 1.439 6.448 1.00 0.00 76 ARG A O 6
ATOM 11564 N N . LEU A 1 77 ? 1.775 3.183 5.821 1.00 0.00 77 LEU A N 6
ATOM 11565 C CA . LEU A 1 77 ? 0.676 4.137 5.807 1.00 0.00 77 LEU A CA 6
ATOM 11566 C C . LEU A 1 77 ? -0.381 3.737 4.784 1.00 0.00 77 LEU A C 6
ATOM 11567 O O . LEU A 1 77 ? -1.579 3.939 4.997 1.00 0.00 77 LEU A O 6
ATOM 11583 N N . MET A 1 78 ? 0.077 3.174 3.678 1.00 0.00 78 MET A N 6
ATOM 11584 C CA . MET A 1 78 ? -0.816 2.683 2.641 1.00 0.00 78 MET A CA 6
ATOM 11585 C C . MET A 1 78 ? -1.677 1.530 3.161 1.00 0.00 78 MET A C 6
ATOM 11586 O O . MET A 1 78 ? -2.902 1.559 3.035 1.00 0.00 78 MET A O 6
ATOM 11600 N N . PHE A 1 79 ? -1.047 0.525 3.761 1.00 0.00 79 PHE A N 6
ATOM 11601 C CA . PHE A 1 79 ? -1.801 -0.582 4.348 1.00 0.00 79 PHE A CA 6
ATOM 11602 C C . PHE A 1 79 ? -2.742 -0.068 5.443 1.00 0.00 79 PHE A C 6
ATOM 11603 O O . PHE A 1 79 ? -3.875 -0.543 5.585 1.00 0.00 79 PHE A O 6
ATOM 11620 N N . SER A 1 80 ? -2.273 0.922 6.196 1.00 0.00 80 SER A N 6
ATOM 11621 C CA . SER A 1 80 ? -3.045 1.501 7.285 1.00 0.00 80 SER A CA 6
ATOM 11622 C C . SER A 1 80 ? -4.314 2.189 6.784 1.00 0.00 80 SER A C 6
ATOM 11623 O O . SER A 1 80 ? -5.395 1.987 7.349 1.00 0.00 80 SER A O 6
ATOM 11631 N N . ASN A 1 81 ? -4.198 2.994 5.724 1.00 0.00 81 ASN A N 6
ATOM 11632 C CA . ASN A 1 81 ? -5.354 3.738 5.231 1.00 0.00 81 ASN A CA 6
ATOM 11633 C C . ASN A 1 81 ? -6.411 2.785 4.675 1.00 0.00 81 ASN A C 6
ATOM 11634 O O . ASN A 1 81 ? -7.608 3.053 4.773 1.00 0.00 81 ASN A O 6
ATOM 11645 N N . CYS A 1 82 ? -5.972 1.650 4.133 1.00 0.00 82 CYS A N 6
ATOM 11646 C CA . CYS A 1 82 ? -6.918 0.643 3.635 1.00 0.00 82 CYS A CA 6
ATOM 11647 C C . CYS A 1 82 ? -7.775 0.106 4.776 1.00 0.00 82 CYS A C 6
ATOM 11648 O O . CYS A 1 82 ? -8.996 -0.016 4.635 1.00 0.00 82 CYS A O 6
ATOM 11656 N N . TYR A 1 83 ? -7.143 -0.195 5.917 1.00 0.00 83 TYR A N 6
ATOM 11657 C CA . TYR A 1 83 ? -7.883 -0.709 7.070 1.00 0.00 83 TYR A CA 6
ATOM 11658 C C . TYR A 1 83 ? -8.833 0.350 7.627 1.00 0.00 83 TYR A C 6
ATOM 11659 O O . TYR A 1 83 ? -9.834 0.019 8.266 1.00 0.00 83 TYR A O 6
ATOM 11677 N N . LYS A 1 84 ? -8.516 1.620 7.391 1.00 0.00 84 LYS A N 6
ATOM 11678 C CA . LYS A 1 84 ? -9.370 2.710 7.852 1.00 0.00 84 LYS A CA 6
ATOM 11679 C C . LYS A 1 84 ? -10.671 2.738 7.077 1.00 0.00 84 LYS A C 6
ATOM 11680 O O . LYS A 1 84 ? -11.754 2.823 7.657 1.00 0.00 84 LYS A O 6
ATOM 11699 N N . TYR A 1 85 ? -10.552 2.676 5.763 1.00 0.00 85 TYR A N 6
ATOM 11700 C CA . TYR A 1 85 ? -11.694 2.847 4.896 1.00 0.00 85 TYR A CA 6
ATOM 11701 C C . TYR A 1 85 ? -12.533 1.580 4.844 1.00 0.00 85 TYR A C 6
ATOM 11702 O O . TYR A 1 85 ? -13.711 1.577 5.201 1.00 0.00 85 TYR A O 6
ATOM 11720 N N . ASN A 1 86 ? -11.907 0.502 4.416 1.00 0.00 86 ASN A N 6
ATOM 11721 C CA . ASN A 1 86 ? -12.613 -0.739 4.167 1.00 0.00 86 ASN A CA 6
ATOM 11722 C C . ASN A 1 86 ? -12.797 -1.512 5.463 1.00 0.00 86 ASN A C 6
ATOM 11723 O O . ASN A 1 86 ? -11.838 -1.725 6.207 1.00 0.00 86 ASN A O 6
ATOM 11734 N N . PRO A 1 87 ? -14.040 -1.921 5.762 1.00 0.00 87 PRO A N 6
ATOM 11735 C CA . PRO A 1 87 ? -14.333 -2.740 6.937 1.00 0.00 87 PRO A CA 6
ATOM 11736 C C . PRO A 1 87 ? -13.605 -4.084 6.886 1.00 0.00 87 PRO A C 6
ATOM 11737 O O . PRO A 1 87 ? -13.288 -4.588 5.805 1.00 0.00 87 PRO A O 6
ATOM 11748 N N . PRO A 1 88 ? -13.333 -4.667 8.074 1.00 0.00 88 PRO A N 6
ATOM 11749 C CA . PRO A 1 88 ? -12.509 -5.881 8.247 1.00 0.00 88 PRO A CA 6
ATOM 11750 C C . PRO A 1 88 ? -12.913 -7.058 7.362 1.00 0.00 88 PRO A C 6
ATOM 11751 O O . PRO A 1 88 ? -12.128 -7.985 7.162 1.00 0.00 88 PRO A O 6
ATOM 11762 N N . ASP A 1 89 ? -14.129 -7.033 6.852 1.00 0.00 89 ASP A N 6
ATOM 11763 C CA . ASP A 1 89 ? -14.583 -8.077 5.934 1.00 0.00 89 ASP A CA 6
ATOM 11764 C C . ASP A 1 89 ? -14.739 -7.520 4.526 1.00 0.00 89 ASP A C 6
ATOM 11765 O O . ASP A 1 89 ? -15.848 -7.421 4.000 1.00 0.00 89 ASP A O 6
ATOM 11774 N N . HIS A 1 90 ? -13.616 -7.145 3.926 1.00 0.00 90 HIS A N 6
ATOM 11775 C CA . HIS A 1 90 ? -13.608 -6.640 2.560 1.00 0.00 90 HIS A CA 6
ATOM 11776 C C . HIS A 1 90 ? -12.327 -7.084 1.861 1.00 0.00 90 HIS A C 6
ATOM 11777 O O . HIS A 1 90 ? -11.292 -7.204 2.509 1.00 0.00 90 HIS A O 6
ATOM 11792 N N . ASP A 1 91 ? -12.383 -7.322 0.561 1.00 0.00 91 ASP A N 6
ATOM 11793 C CA . ASP A 1 91 ? -11.232 -7.859 -0.174 1.00 0.00 91 ASP A CA 6
ATOM 11794 C C . ASP A 1 91 ? -9.947 -7.066 0.077 1.00 0.00 91 ASP A C 6
ATOM 11795 O O . ASP A 1 91 ? -8.889 -7.650 0.319 1.00 0.00 91 ASP A O 6
ATOM 11804 N N . VAL A 1 92 ? -10.049 -5.739 0.056 1.00 0.00 92 VAL A N 6
ATOM 11805 C CA . VAL A 1 92 ? -8.866 -4.881 0.123 1.00 0.00 92 VAL A CA 6
ATOM 11806 C C . VAL A 1 92 ? -8.150 -4.998 1.467 1.00 0.00 92 VAL A C 6
ATOM 11807 O O . VAL A 1 92 ? -6.943 -4.789 1.540 1.00 0.00 92 VAL A O 6
ATOM 11820 N N . VAL A 1 93 ? -8.873 -5.355 2.526 1.00 0.00 93 VAL A N 6
ATOM 11821 C CA . VAL A 1 93 ? -8.245 -5.491 3.836 1.00 0.00 93 VAL A CA 6
ATOM 11822 C C . VAL A 1 93 ? -7.556 -6.844 3.946 1.00 0.00 93 VAL A C 6
ATOM 11823 O O . VAL A 1 93 ? -6.493 -6.964 4.554 1.00 0.00 93 VAL A O 6
ATOM 11836 N N . ALA A 1 94 ? -8.159 -7.855 3.333 1.00 0.00 94 ALA A N 6
ATOM 11837 C CA . ALA A 1 94 ? -7.573 -9.186 3.290 1.00 0.00 94 ALA A CA 6
ATOM 11838 C C . ALA A 1 94 ? -6.307 -9.170 2.449 1.00 0.00 94 ALA A C 6
ATOM 11839 O O . ALA A 1 94 ? -5.313 -9.815 2.784 1.00 0.00 94 ALA A O 6
ATOM 11846 N N . MET A 1 95 ? -6.347 -8.420 1.356 1.00 0.00 95 MET A N 6
ATOM 11847 C CA . MET A 1 95 ? -5.181 -8.267 0.499 1.00 0.00 95 MET A CA 6
ATOM 11848 C C . MET A 1 95 ? -4.120 -7.410 1.189 1.00 0.00 95 MET A C 6
ATOM 11849 O O . MET A 1 95 ? -2.926 -7.681 1.063 1.00 0.00 95 MET A O 6
ATOM 11863 N N . ALA A 1 96 ? -4.557 -6.406 1.956 1.00 0.00 96 ALA A N 6
ATOM 11864 C CA . ALA A 1 96 ? -3.626 -5.550 2.696 1.00 0.00 96 ALA A CA 6
ATOM 11865 C C . ALA A 1 96 ? -2.966 -6.342 3.818 1.00 0.00 96 ALA A C 6
ATOM 11866 O O . ALA A 1 96 ? -1.842 -6.061 4.222 1.00 0.00 96 ALA A O 6
ATOM 11873 N N . ARG A 1 97 ? -3.688 -7.338 4.312 1.00 0.00 97 ARG A N 6
ATOM 11874 C CA . ARG A 1 97 ? -3.227 -8.164 5.416 1.00 0.00 97 ARG A CA 6
ATOM 11875 C C . ARG A 1 97 ? -2.192 -9.183 4.944 1.00 0.00 97 ARG A C 6
ATOM 11876 O O . ARG A 1 97 ? -1.174 -9.399 5.600 1.00 0.00 97 ARG A O 6
ATOM 11897 N N . LYS A 1 98 ? -2.450 -9.802 3.802 1.00 0.00 98 LYS A N 6
ATOM 11898 C CA . LYS A 1 98 ? -1.543 -10.804 3.260 1.00 0.00 98 LYS A CA 6
ATOM 11899 C C . LYS A 1 98 ? -0.276 -10.143 2.710 1.00 0.00 98 LYS A C 6
ATOM 11900 O O . LYS A 1 98 ? 0.835 -10.650 2.885 1.00 0.00 98 LYS A O 6
ATOM 11919 N N . LEU A 1 99 ? -0.449 -9.007 2.044 1.00 0.00 99 LEU A N 6
ATOM 11920 C CA . LEU A 1 99 ? 0.686 -8.204 1.601 1.00 0.00 99 LEU A CA 6
ATOM 11921 C C . LEU A 1 99 ? 1.465 -7.647 2.791 1.00 0.00 99 LEU A C 6
ATOM 11922 O O . LEU A 1 99 ? 2.660 -7.379 2.685 1.00 0.00 99 LEU A O 6
ATOM 11938 N N . GLN A 1 100 ? 0.789 -7.462 3.916 1.00 0.00 100 GLN A N 6
ATOM 11939 C CA . GLN A 1 100 ? 1.471 -7.090 5.150 1.00 0.00 100 GLN A CA 6
ATOM 11940 C C . GLN A 1 100 ? 2.444 -8.195 5.539 1.00 0.00 100 GLN A C 6
ATOM 11941 O O . GLN A 1 100 ? 3.584 -7.929 5.907 1.00 0.00 100 GLN A O 6
ATOM 11955 N N . ASP A 1 101 ? 1.983 -9.435 5.422 1.00 0.00 101 ASP A N 6
ATOM 11956 C CA . ASP A 1 101 ? 2.789 -10.604 5.764 1.00 0.00 101 ASP A CA 6
ATOM 11957 C C . ASP A 1 101 ? 4.104 -10.625 4.988 1.00 0.00 101 ASP A C 6
ATOM 11958 O O . ASP A 1 101 ? 5.171 -10.818 5.571 1.00 0.00 101 ASP A O 6
ATOM 11967 N N . VAL A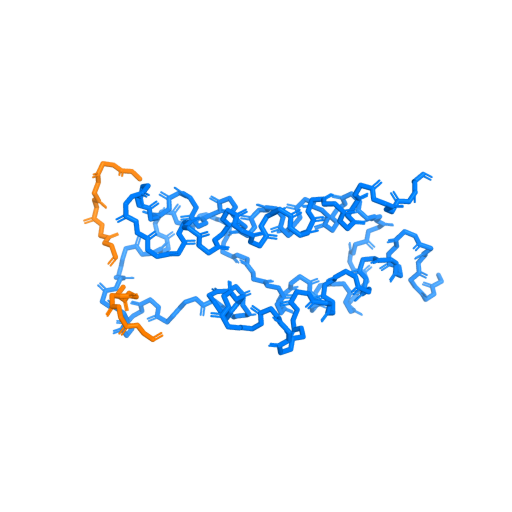 1 102 ? 4.027 -10.420 3.678 1.00 0.00 102 VAL A N 6
ATOM 11968 C CA . VAL A 1 102 ? 5.226 -10.409 2.845 1.00 0.00 102 VAL A CA 6
ATOM 11969 C C . VAL A 1 102 ? 6.095 -9.182 3.127 1.00 0.00 102 VAL A C 6
ATOM 11970 O O . VAL A 1 102 ? 7.281 -9.313 3.424 1.00 0.00 102 VAL A O 6
ATOM 11983 N N . PHE A 1 103 ? 5.499 -8.000 3.048 1.00 0.00 103 PHE A N 6
ATOM 11984 C CA . PHE A 1 103 ? 6.226 -6.753 3.285 1.00 0.00 103 PHE A CA 6
ATOM 11985 C C . PHE A 1 103 ? 6.908 -6.748 4.660 1.00 0.00 103 PHE A C 6
ATOM 11986 O O . PHE A 1 103 ? 8.048 -6.291 4.791 1.00 0.00 103 PHE A O 6
ATOM 12003 N N . GLU A 1 104 ? 6.241 -7.288 5.675 1.00 0.00 104 GLU A N 6
ATOM 12004 C CA . GLU A 1 104 ? 6.794 -7.262 7.026 1.00 0.00 104 GLU A CA 6
ATOM 12005 C C . GLU A 1 104 ? 7.938 -8.260 7.133 1.00 0.00 104 GLU A C 6
ATOM 12006 O O . GLU A 1 104 ? 8.894 -8.048 7.876 1.00 0.00 104 GLU A O 6
ATOM 12018 N N . PHE A 1 105 ? 7.837 -9.334 6.359 1.00 0.00 105 PHE A N 6
ATOM 12019 C CA . PHE A 1 105 ? 8.882 -10.343 6.287 1.00 0.00 105 PHE A CA 6
ATOM 12020 C C . PHE A 1 105 ? 10.104 -9.764 5.580 1.00 0.00 105 PHE A C 6
ATOM 12021 O O . PHE A 1 105 ? 11.249 -10.033 5.951 1.00 0.00 105 PHE A O 6
ATOM 12038 N N . ARG A 1 106 ? 9.841 -8.936 4.574 1.00 0.00 106 ARG A N 6
ATOM 12039 C CA . ARG A 1 106 ? 10.889 -8.270 3.826 1.00 0.00 106 ARG A CA 6
ATOM 12040 C C . ARG A 1 106 ? 11.650 -7.304 4.729 1.00 0.00 106 ARG A C 6
ATOM 12041 O O . ARG A 1 106 ? 12.878 -7.368 4.835 1.00 0.00 106 ARG A O 6
ATOM 12062 N N . TYR A 1 107 ? 10.913 -6.436 5.411 1.00 0.00 107 TYR A N 6
ATOM 12063 C CA . TYR A 1 107 ? 11.532 -5.426 6.264 1.00 0.00 107 TYR A CA 6
ATOM 12064 C C . TYR A 1 107 ? 12.185 -6.074 7.486 1.00 0.00 107 TYR A C 6
ATOM 12065 O O . TYR A 1 107 ? 13.212 -5.602 7.967 1.00 0.00 107 TYR A O 6
ATOM 12083 N N . ALA A 1 108 ? 11.604 -7.168 7.971 1.00 0.00 108 ALA A N 6
ATOM 12084 C CA . ALA A 1 108 ? 12.162 -7.886 9.114 1.00 0.00 108 ALA A CA 6
ATOM 12085 C C . ALA A 1 108 ? 13.552 -8.424 8.797 1.00 0.00 108 ALA A C 6
ATOM 12086 O O . ALA A 1 108 ? 14.437 -8.439 9.655 1.00 0.00 108 ALA A O 6
ATOM 12093 N N . LYS A 1 109 ? 13.745 -8.856 7.557 1.00 0.00 109 LYS A N 6
ATOM 12094 C CA . LYS A 1 109 ? 15.035 -9.395 7.142 1.00 0.00 109 LYS A CA 6
ATOM 12095 C C . LYS A 1 109 ? 15.954 -8.279 6.655 1.00 0.00 109 LYS A C 6
ATOM 12096 O O . LYS A 1 109 ? 17.135 -8.504 6.396 1.00 0.00 109 LYS A O 6
ATOM 12115 N N . MET A 1 110 ? 15.397 -7.087 6.501 1.00 0.00 110 MET A N 6
ATOM 12116 C CA . MET A 1 110 ? 16.196 -5.910 6.174 1.00 0.00 110 MET A CA 6
ATOM 12117 C C . MET A 1 110 ? 16.940 -5.423 7.414 1.00 0.00 110 MET A C 6
ATOM 12118 O O . MET A 1 110 ? 16.321 -5.116 8.433 1.00 0.00 110 MET A O 6
ATOM 12132 N N . PRO A 1 111 ? 18.282 -5.381 7.358 1.00 0.00 111 PRO A N 6
ATOM 12133 C CA . PRO A 1 111 ? 19.089 -4.923 8.478 1.00 0.00 111 PRO A CA 6
ATOM 12134 C C . PRO A 1 111 ? 19.220 -3.407 8.521 1.00 0.00 111 PRO A C 6
ATOM 12135 O O . PRO A 1 111 ? 19.245 -2.739 7.483 1.00 0.00 111 PRO A O 6
ATOM 12146 N N . ASP A 1 112 ? 19.303 -2.874 9.728 1.00 0.00 112 ASP A N 6
ATOM 12147 C CA . ASP A 1 112 ? 19.433 -1.441 9.927 1.00 0.00 112 ASP A CA 6
ATOM 12148 C C . ASP A 1 112 ? 20.887 -1.027 9.773 1.00 0.00 112 ASP A C 6
ATOM 12149 O O . ASP A 1 112 ? 21.685 -1.305 10.691 1.00 0.00 112 ASP A O 6
ATOM 12159 N N . HIS B 2 1 ? -23.885 11.412 7.973 1.00 0.00 281 HIS B N 6
ATOM 12160 C CA . HIS B 2 1 ? -22.928 10.366 7.549 1.00 0.00 281 HIS B CA 6
ATOM 12161 C C . HIS B 2 1 ? -22.595 9.448 8.720 1.00 0.00 281 HIS B C 6
ATOM 12162 O O . HIS B 2 1 ? -21.626 9.671 9.447 1.00 0.00 281 HIS B O 6
ATOM 12179 N N . ASN B 2 2 ? -23.416 8.428 8.911 1.00 0.00 282 ASN B N 6
ATOM 12180 C CA . ASN B 2 2 ? -23.168 7.426 9.938 1.00 0.00 282 ASN B CA 6
ATOM 12181 C C . ASN B 2 2 ? -22.455 6.233 9.324 1.00 0.00 282 ASN B C 6
ATOM 12182 O O . ASN B 2 2 ? -21.490 5.710 9.881 1.00 0.00 282 ASN B O 6
ATOM 12193 N N . LEU B 2 3 ? -22.927 5.826 8.157 1.00 0.00 283 LEU B N 6
ATOM 12194 C CA . LEU B 2 3 ? -22.342 4.704 7.445 1.00 0.00 283 LEU B CA 6
ATOM 12195 C C . LEU B 2 3 ? -21.239 5.189 6.518 1.00 0.00 283 LEU B C 6
ATOM 12196 O O . LEU B 2 3 ? -21.217 6.353 6.117 1.00 0.00 283 LEU B O 6
ATOM 12212 N N . LEU B 2 4 ? -20.324 4.296 6.198 1.00 0.00 284 LEU B N 6
ATOM 12213 C CA . LEU B 2 4 ? -19.265 4.592 5.254 1.00 0.00 284 LEU B CA 6
ATOM 12214 C C . LEU B 2 4 ? -19.439 3.718 4.021 1.00 0.00 284 LEU B C 6
ATOM 12215 O O . LEU B 2 4 ? -19.864 2.566 4.127 1.00 0.00 284 LEU B O 6
ATOM 12231 N N . ARG B 2 5 ? -19.131 4.268 2.858 1.00 0.00 285 ARG B N 6
ATOM 12232 C CA . ARG B 2 5 ? -19.258 3.525 1.616 1.00 0.00 285 ARG B CA 6
ATOM 12233 C C . ARG B 2 5 ? -18.153 2.489 1.521 1.00 0.00 285 ARG B C 6
ATOM 12234 O O . ARG B 2 5 ? -17.034 2.723 1.972 1.00 0.00 285 ARG B O 6
ATOM 12255 N N . ILE B 2 6 ? -18.469 1.336 0.964 1.00 0.00 286 ILE B N 6
ATOM 12256 C CA . ILE B 2 6 ? -17.461 0.319 0.748 1.00 0.00 286 ILE B CA 6
ATOM 12257 C C . ILE B 2 6 ? -16.915 0.422 -0.669 1.00 0.00 286 ILE B C 6
ATOM 12258 O O . ILE B 2 6 ? -17.670 0.558 -1.633 1.00 0.00 286 ILE B O 6
ATOM 12300 N N . GLN B 2 8 ? -15.657 -0.334 -4.245 1.00 0.00 288 GLN B N 6
ATOM 12301 C CA . GLN B 2 8 ? -16.145 -1.319 -5.204 1.00 0.00 288 GLN B CA 6
ATOM 12302 C C . GLN B 2 8 ? -14.992 -2.216 -5.662 1.00 0.00 288 GLN B C 6
ATOM 12303 O O . GLN B 2 8 ? -14.570 -2.186 -6.820 1.00 0.00 288 GLN B O 6
ATOM 12317 N N . PHE B 2 9 ? -14.477 -2.990 -4.721 1.00 0.00 289 PHE B N 6
ATOM 12318 C CA . PHE B 2 9 ? -13.421 -3.955 -4.981 1.00 0.00 289 PHE B CA 6
ATOM 12319 C C . PHE B 2 9 ? -13.932 -5.357 -4.706 1.00 0.00 289 PHE B C 6
ATOM 12320 O O . PHE B 2 9 ? -13.272 -6.147 -4.032 1.00 0.00 289 PHE B O 6
ATOM 12337 N N . LEU B 2 10 ? -15.126 -5.648 -5.202 1.00 0.00 290 LEU B N 6
ATOM 12338 C CA . LEU B 2 10 ? -15.740 -6.951 -5.005 1.00 0.00 290 LEU B CA 6
ATOM 12339 C C . LEU B 2 10 ? -15.063 -7.988 -5.894 1.00 0.00 290 LEU B C 6
ATOM 12340 O O . LEU B 2 10 ? -15.515 -8.265 -7.005 1.00 0.00 290 LEU B O 6
ATOM 12356 N N . GLN B 2 11 ? -13.970 -8.548 -5.399 1.00 0.00 291 GLN B N 6
ATOM 12357 C CA . GLN B 2 11 ? -13.179 -9.492 -6.167 1.00 0.00 291 GLN B CA 6
ATOM 12358 C C . GLN B 2 11 ? -13.810 -10.880 -6.131 1.00 0.00 291 GLN B C 6
ATOM 12359 O O . GLN B 2 11 ? -13.814 -11.551 -5.097 1.00 0.00 291 GLN B O 6
ATOM 12373 N N . SER B 2 12 ? -14.347 -11.298 -7.264 1.00 0.00 292 SER B N 6
ATOM 12374 C CA . SER B 2 12 ? -14.965 -12.603 -7.369 1.00 0.00 292 SER B CA 6
ATOM 12375 C C . SER B 2 12 ? -14.384 -13.344 -8.570 1.00 0.00 292 SER B C 6
ATOM 12376 O O . SER B 2 12 ? -14.882 -13.154 -9.697 1.00 0.00 292 SER B O 6
ATOM 12385 N N . GLY A 1 1 ? 26.723 6.174 -2.787 1.00 0.00 1 GLY A N 7
ATOM 12386 C CA . GLY A 1 1 ? 25.829 7.215 -3.346 1.00 0.00 1 GLY A CA 7
ATOM 12387 C C . GLY A 1 1 ? 24.758 6.615 -4.229 1.00 0.00 1 GLY A C 7
ATOM 12388 O O . GLY A 1 1 ? 24.874 5.457 -4.635 1.00 0.00 1 GLY A O 7
ATOM 12394 N N . LYS A 1 2 ? 23.720 7.402 -4.524 1.00 0.00 2 LYS A N 7
ATOM 12395 C CA . LYS A 1 2 ? 22.598 6.956 -5.351 1.00 0.00 2 LYS A CA 7
ATOM 12396 C C . LYS A 1 2 ? 21.873 5.786 -4.694 1.00 0.00 2 LYS A C 7
ATOM 12397 O O . LYS A 1 2 ? 22.150 4.622 -4.997 1.00 0.00 2 LYS A O 7
ATOM 12416 N N . LEU A 1 3 ? 20.937 6.119 -3.802 1.00 0.00 3 LEU A N 7
ATOM 12417 C CA . LEU A 1 3 ? 20.208 5.136 -3.000 1.00 0.00 3 LEU A CA 7
ATOM 12418 C C . LEU A 1 3 ? 21.128 4.484 -1.976 1.00 0.00 3 LEU A C 7
ATOM 12419 O O . LEU A 1 3 ? 22.068 3.769 -2.325 1.00 0.00 3 LEU A O 7
ATOM 12435 N N . SER A 1 4 ? 20.856 4.742 -0.708 1.00 0.00 4 SER A N 7
ATOM 12436 C CA . SER A 1 4 ? 21.596 4.110 0.375 1.00 0.00 4 SER A CA 7
ATOM 12437 C C . SER A 1 4 ? 21.235 2.626 0.446 1.00 0.00 4 SER A C 7
ATOM 12438 O O . SER A 1 4 ? 20.293 2.194 -0.217 1.00 0.00 4 SER A O 7
ATOM 12446 N N . GLU A 1 5 ? 21.972 1.853 1.237 1.00 0.00 5 GLU A N 7
ATOM 12447 C CA . GLU A 1 5 ? 21.703 0.423 1.382 1.00 0.00 5 GLU A CA 7
ATOM 12448 C C . GLU A 1 5 ? 20.241 0.199 1.760 1.00 0.00 5 GLU A C 7
ATOM 12449 O O . GLU A 1 5 ? 19.552 -0.646 1.183 1.00 0.00 5 GLU A O 7
ATOM 12461 N N . GLN A 1 6 ? 19.769 1.001 2.707 1.00 0.00 6 GLN A N 7
ATOM 12462 C CA . GLN A 1 6 ? 18.386 0.939 3.164 1.00 0.00 6 GLN A CA 7
ATOM 12463 C C . GLN A 1 6 ? 17.431 1.219 2.005 1.00 0.00 6 GLN A C 7
ATOM 12464 O O . GLN A 1 6 ? 16.424 0.535 1.836 1.00 0.00 6 GLN A O 7
ATOM 12478 N N . LEU A 1 7 ? 17.779 2.208 1.190 1.00 0.00 7 LEU A N 7
ATOM 12479 C CA . LEU A 1 7 ? 16.913 2.648 0.101 1.00 0.00 7 LEU A CA 7
ATOM 12480 C C . LEU A 1 7 ? 16.995 1.704 -1.096 1.00 0.00 7 LEU A C 7
ATOM 12481 O O . LEU A 1 7 ? 16.056 1.589 -1.880 1.00 0.00 7 LEU A O 7
ATOM 12497 N N . LYS A 1 8 ? 18.113 1.022 -1.243 1.00 0.00 8 LYS A N 7
ATOM 12498 C CA . LYS A 1 8 ? 18.234 0.022 -2.283 1.00 0.00 8 LYS A CA 7
ATOM 12499 C C . LYS A 1 8 ? 17.410 -1.199 -1.912 1.00 0.00 8 LYS A C 7
ATOM 12500 O O . LYS A 1 8 ? 16.794 -1.834 -2.768 1.00 0.00 8 LYS A O 7
ATOM 12519 N N . HIS A 1 9 ? 17.371 -1.506 -0.624 1.00 0.00 9 HIS A N 7
ATOM 12520 C CA . HIS A 1 9 ? 16.561 -2.608 -0.149 1.00 0.00 9 HIS A CA 7
ATOM 12521 C C . HIS A 1 9 ? 15.080 -2.242 -0.226 1.00 0.00 9 HIS A C 7
ATOM 12522 O O . HIS A 1 9 ? 14.243 -3.100 -0.496 1.00 0.00 9 HIS A O 7
ATOM 12537 N N . CYS A 1 10 ? 14.755 -0.964 -0.002 1.00 0.00 10 CYS A N 7
ATOM 12538 C CA . CYS A 1 10 ? 13.369 -0.520 -0.104 1.00 0.00 10 CYS A CA 7
ATOM 12539 C C . CYS A 1 10 ? 12.919 -0.565 -1.557 1.00 0.00 10 CYS A C 7
ATOM 12540 O O . CYS A 1 10 ? 11.744 -0.795 -1.850 1.00 0.00 10 CYS A O 7
ATOM 12548 N N . ASN A 1 11 ? 13.870 -0.377 -2.467 1.00 0.00 11 ASN A N 7
ATOM 12549 C CA . ASN A 1 11 ? 13.589 -0.470 -3.890 1.00 0.00 11 ASN A CA 7
ATOM 12550 C C . ASN A 1 11 ? 13.251 -1.912 -4.252 1.00 0.00 11 ASN A C 7
ATOM 12551 O O . ASN A 1 11 ? 12.346 -2.173 -5.045 1.00 0.00 11 ASN A O 7
ATOM 12562 N N . GLY A 1 12 ? 13.974 -2.844 -3.636 1.00 0.00 12 GLY A N 7
ATOM 12563 C CA . GLY A 1 12 ? 13.757 -4.256 -3.889 1.00 0.00 12 GLY A CA 7
ATOM 12564 C C . GLY A 1 12 ? 12.454 -4.763 -3.299 1.00 0.00 12 GLY A C 7
ATOM 12565 O O . GLY A 1 12 ? 11.739 -5.538 -3.936 1.00 0.00 12 GLY A O 7
ATOM 12569 N N . ILE A 1 13 ? 12.148 -4.332 -2.081 1.00 0.00 13 ILE A N 7
ATOM 12570 C CA . ILE A 1 13 ? 10.906 -4.723 -1.419 1.00 0.00 13 ILE A CA 7
ATOM 12571 C C . ILE A 1 13 ? 9.700 -4.246 -2.220 1.00 0.00 13 ILE A C 7
ATOM 12572 O O . ILE A 1 13 ? 8.785 -5.019 -2.510 1.00 0.00 13 ILE A O 7
ATOM 12588 N N . LEU A 1 14 ? 9.723 -2.971 -2.591 1.00 0.00 14 LEU A N 7
ATOM 12589 C CA . LEU A 1 14 ? 8.657 -2.375 -3.384 1.00 0.00 14 LEU A CA 7
ATOM 12590 C C . LEU A 1 14 ? 8.485 -3.122 -4.699 1.00 0.00 14 LEU A C 7
ATOM 12591 O O . LEU A 1 14 ? 7.372 -3.458 -5.092 1.00 0.00 14 LEU A O 7
ATOM 12607 N N . LYS A 1 15 ? 9.605 -3.381 -5.364 1.00 0.00 15 LYS A N 7
ATOM 12608 C CA . LYS A 1 15 ? 9.625 -4.101 -6.618 1.00 0.00 15 LYS A CA 7
ATOM 12609 C C . LYS A 1 15 ? 8.939 -5.456 -6.485 1.00 0.00 15 LYS A C 7
ATOM 12610 O O . LYS A 1 15 ? 8.238 -5.906 -7.391 1.00 0.00 15 LYS A O 7
ATOM 12629 N N . GLU A 1 16 ? 9.132 -6.087 -5.346 1.00 0.00 16 GLU A N 7
ATOM 12630 C CA . GLU A 1 16 ? 8.596 -7.421 -5.119 1.00 0.00 16 GLU A CA 7
ATOM 12631 C C . GLU A 1 16 ? 7.099 -7.372 -4.848 1.00 0.00 16 GLU A C 7
ATOM 12632 O O . GLU A 1 16 ? 6.343 -8.194 -5.357 1.00 0.00 16 GLU A O 7
ATOM 12644 N N . LEU A 1 17 ? 6.668 -6.411 -4.052 1.00 0.00 17 LEU A N 7
ATOM 12645 C CA . LEU A 1 17 ? 5.240 -6.210 -3.818 1.00 0.00 17 LEU A CA 7
ATOM 12646 C C . LEU A 1 17 ? 4.566 -5.813 -5.138 1.00 0.00 17 LEU A C 7
ATOM 12647 O O . LEU A 1 17 ? 3.364 -5.995 -5.319 1.00 0.00 17 LEU A O 7
ATOM 12663 N N . LEU A 1 18 ? 5.375 -5.297 -6.063 1.00 0.00 18 LEU A N 7
ATOM 12664 C CA . LEU A 1 18 ? 4.905 -4.911 -7.392 1.00 0.00 18 LEU A CA 7
ATOM 12665 C C . LEU A 1 18 ? 5.063 -6.038 -8.413 1.00 0.00 18 LEU A C 7
ATOM 12666 O O . LEU A 1 18 ? 4.561 -5.939 -9.531 1.00 0.00 18 LEU A O 7
ATOM 12682 N N . SER A 1 19 ? 5.797 -7.080 -8.056 1.00 0.00 19 SER A N 7
ATOM 12683 C CA . SER A 1 19 ? 6.010 -8.202 -8.967 1.00 0.00 19 SER A CA 7
ATOM 12684 C C . SER A 1 19 ? 4.718 -8.988 -9.168 1.00 0.00 19 SER A C 7
ATOM 12685 O O . SER A 1 19 ? 3.873 -9.077 -8.268 1.00 0.00 19 SER A O 7
ATOM 12693 N N . LYS A 1 20 ? 4.595 -9.583 -10.353 1.00 0.00 20 LYS A N 7
ATOM 12694 C CA . LYS A 1 20 ? 3.393 -10.308 -10.750 1.00 0.00 20 LYS A CA 7
ATOM 12695 C C . LYS A 1 20 ? 3.132 -11.509 -9.850 1.00 0.00 20 LYS A C 7
ATOM 12696 O O . LYS A 1 20 ? 2.037 -12.072 -9.853 1.00 0.00 20 LYS A O 7
ATOM 12715 N N . LYS A 1 21 ? 4.141 -11.884 -9.079 1.00 0.00 21 LYS A N 7
ATOM 12716 C CA . LYS A 1 21 ? 4.012 -12.948 -8.099 1.00 0.00 21 LYS A CA 7
ATOM 12717 C C . LYS A 1 21 ? 2.988 -12.575 -7.030 1.00 0.00 21 LYS A C 7
ATOM 12718 O O . LYS A 1 21 ? 2.222 -13.417 -6.564 1.00 0.00 21 LYS A O 7
ATOM 12737 N N . HIS A 1 22 ? 2.963 -11.304 -6.657 1.00 0.00 22 HIS A N 7
ATOM 12738 C CA . HIS A 1 22 ? 2.077 -10.853 -5.593 1.00 0.00 22 HIS A CA 7
ATOM 12739 C C . HIS A 1 22 ? 0.895 -10.101 -6.177 1.00 0.00 22 HIS A C 7
ATOM 12740 O O . HIS A 1 22 ? -0.097 -9.891 -5.493 1.00 0.00 22 HIS A O 7
ATOM 12755 N N . ALA A 1 23 ? 1.000 -9.743 -7.459 1.00 0.00 23 ALA A N 7
ATOM 12756 C CA . ALA A 1 23 ? -0.020 -8.951 -8.156 1.00 0.00 23 ALA A CA 7
ATOM 12757 C C . ALA A 1 23 ? -1.430 -9.484 -7.940 1.00 0.00 23 ALA A C 7
ATOM 12758 O O . ALA A 1 23 ? -2.377 -8.709 -7.819 1.00 0.00 23 ALA A O 7
ATOM 12765 N N . ALA A 1 24 ? -1.551 -10.805 -7.862 1.00 0.00 24 ALA A N 7
ATOM 12766 C CA . ALA A 1 24 ? -2.836 -11.465 -7.652 1.00 0.00 24 ALA A CA 7
ATOM 12767 C C . ALA A 1 24 ? -3.562 -10.921 -6.415 1.00 0.00 24 ALA A C 7
ATOM 12768 O O . ALA A 1 24 ? -4.792 -10.928 -6.353 1.00 0.00 24 ALA A O 7
ATOM 12775 N N . TYR A 1 25 ? -2.796 -10.444 -5.442 1.00 0.00 25 TYR A N 7
ATOM 12776 C CA . TYR A 1 25 ? -3.360 -9.872 -4.225 1.00 0.00 25 TYR A CA 7
ATOM 12777 C C . TYR A 1 25 ? -2.629 -8.582 -3.842 1.00 0.00 25 TYR A C 7
ATOM 12778 O O . TYR A 1 25 ? -2.690 -8.137 -2.697 1.00 0.00 25 TYR A O 7
ATOM 12796 N N . ALA A 1 26 ? -1.944 -7.984 -4.817 1.00 0.00 26 ALA A N 7
ATOM 12797 C CA . ALA A 1 26 ? -1.212 -6.736 -4.595 1.00 0.00 26 ALA A CA 7
ATOM 12798 C C . ALA A 1 26 ? -1.774 -5.606 -5.459 1.00 0.00 26 ALA A C 7
ATOM 12799 O O . ALA A 1 26 ? -1.445 -4.432 -5.258 1.00 0.00 26 ALA A O 7
ATOM 12806 N N . TRP A 1 27 ? -2.634 -5.953 -6.416 1.00 0.00 27 TRP A N 7
ATOM 12807 C CA . TRP A 1 27 ? -3.179 -4.964 -7.344 1.00 0.00 27 TRP A CA 7
ATOM 12808 C C . TRP A 1 27 ? -3.894 -3.784 -6.647 1.00 0.00 27 TRP A C 7
ATOM 12809 O O . TRP A 1 27 ? -3.807 -2.663 -7.150 1.00 0.00 27 TRP A O 7
ATOM 12830 N N . PRO A 1 28 ? -4.611 -3.979 -5.500 1.00 0.00 28 PRO A N 7
ATOM 12831 C CA . PRO A 1 28 ? -5.250 -2.860 -4.792 1.00 0.00 28 PRO A CA 7
ATOM 12832 C C . PRO A 1 28 ? -4.275 -1.748 -4.408 1.00 0.00 28 PRO A C 7
ATOM 12833 O O . PRO A 1 28 ? -4.690 -0.620 -4.151 1.00 0.00 28 PRO A O 7
ATOM 12844 N N . PHE A 1 29 ? -2.986 -2.064 -4.360 1.00 0.00 29 PHE A N 7
ATOM 12845 C CA . PHE A 1 29 ? -1.997 -1.109 -3.864 1.00 0.00 29 PHE A CA 7
ATOM 12846 C C . PHE A 1 29 ? -1.059 -0.633 -4.966 1.00 0.00 29 PHE A C 7
ATOM 12847 O O . PHE A 1 29 ? -0.241 0.262 -4.742 1.00 0.00 29 PHE A O 7
ATOM 12864 N N . TYR A 1 30 ? -1.148 -1.252 -6.140 1.00 0.00 30 TYR A N 7
ATOM 12865 C CA . TYR A 1 30 ? -0.349 -0.824 -7.285 1.00 0.00 30 TYR A CA 7
ATOM 12866 C C . TYR A 1 30 ? -0.605 0.639 -7.609 1.00 0.00 30 TYR A C 7
ATOM 12867 O O . TYR A 1 30 ? 0.319 1.450 -7.631 1.00 0.00 30 TYR A O 7
ATOM 12885 N N . LYS A 1 31 ? -1.865 0.969 -7.836 1.00 0.00 31 LYS A N 7
ATOM 12886 C CA . LYS A 1 31 ? -2.246 2.293 -8.274 1.00 0.00 31 LYS A CA 7
ATOM 12887 C C . LYS A 1 31 ? -3.372 2.822 -7.388 1.00 0.00 31 LYS A C 7
ATOM 12888 O O . LYS A 1 31 ? -4.116 2.031 -6.809 1.00 0.00 31 LYS A O 7
ATOM 12907 N N . PRO A 1 32 ? -3.514 4.155 -7.271 1.00 0.00 32 PRO A N 7
ATOM 12908 C CA . PRO A 1 32 ? -4.596 4.779 -6.494 1.00 0.00 32 PRO A CA 7
ATOM 12909 C C . PRO A 1 32 ? -5.973 4.284 -6.921 1.00 0.00 32 PRO A C 7
ATOM 12910 O O . PRO A 1 32 ? -6.246 4.139 -8.118 1.00 0.00 32 PRO A O 7
ATOM 12921 N N . VAL A 1 33 ? -6.835 4.030 -5.938 1.00 0.00 33 VAL A N 7
ATOM 12922 C CA . VAL A 1 33 ? -8.176 3.530 -6.212 1.00 0.00 33 VAL A CA 7
ATOM 12923 C C . VAL A 1 33 ? -8.950 4.551 -7.035 1.00 0.00 33 VAL A C 7
ATOM 12924 O O . VAL A 1 33 ? -8.798 5.763 -6.853 1.00 0.00 33 VAL A O 7
ATOM 12937 N N . ASP A 1 34 ? -9.765 4.063 -7.945 1.00 0.00 34 ASP A N 7
ATOM 12938 C CA . ASP A 1 34 ? -10.513 4.938 -8.838 1.00 0.00 34 ASP A CA 7
ATOM 12939 C C . ASP A 1 34 ? -11.837 5.304 -8.207 1.00 0.00 34 ASP A C 7
ATOM 12940 O O . ASP A 1 34 ? -12.885 4.856 -8.654 1.00 0.00 34 ASP A O 7
ATOM 12949 N N . ALA A 1 35 ? -11.778 6.123 -7.165 1.00 0.00 35 ALA A N 7
ATOM 12950 C CA . ALA A 1 35 ? -12.962 6.500 -6.399 1.00 0.00 35 ALA A CA 7
ATOM 12951 C C . ALA A 1 35 ? -14.066 7.035 -7.307 1.00 0.00 35 ALA A C 7
ATOM 12952 O O . ALA A 1 35 ? -15.243 6.764 -7.080 1.00 0.00 35 ALA A O 7
ATOM 12959 N N . SER A 1 36 ? -13.681 7.766 -8.344 1.00 0.00 36 SER A N 7
ATOM 12960 C CA . SER A 1 36 ? -14.635 8.302 -9.306 1.00 0.00 36 SER A CA 7
ATOM 12961 C C . SER A 1 36 ? -15.421 7.177 -9.987 1.00 0.00 36 SER A C 7
ATOM 12962 O O . SER A 1 36 ? -16.637 7.265 -10.155 1.00 0.00 36 SER A O 7
ATOM 12970 N N . ALA A 1 37 ? -14.721 6.108 -10.349 1.00 0.00 37 ALA A N 7
ATOM 12971 C CA . ALA A 1 37 ? -15.337 4.974 -11.025 1.00 0.00 37 ALA A CA 7
ATOM 12972 C C . ALA A 1 37 ? -15.934 4.001 -10.014 1.00 0.00 37 ALA A C 7
ATOM 12973 O O . ALA A 1 37 ? -16.879 3.273 -10.312 1.00 0.00 37 ALA A O 7
ATOM 12980 N N . LEU A 1 38 ? -15.377 4.012 -8.815 1.00 0.00 38 LEU A N 7
ATOM 12981 C CA . LEU A 1 38 ? -15.804 3.127 -7.741 1.00 0.00 38 LEU A CA 7
ATOM 12982 C C . LEU A 1 38 ? -17.052 3.669 -7.046 1.00 0.00 38 LEU A C 7
ATOM 12983 O O . LEU A 1 38 ? -17.640 2.997 -6.202 1.00 0.00 38 LEU A O 7
ATOM 12999 N N . GLY A 1 39 ? -17.445 4.890 -7.400 1.00 0.00 39 GLY A N 7
ATOM 13000 C CA . GLY A 1 39 ? -18.626 5.499 -6.810 1.00 0.00 39 GLY A CA 7
ATOM 13001 C C . GLY A 1 39 ? -18.332 6.116 -5.457 1.00 0.00 39 GLY A C 7
ATOM 13002 O O . GLY A 1 39 ? -19.234 6.571 -4.753 1.00 0.00 39 GLY A O 7
ATOM 13006 N N . LEU A 1 40 ? -17.059 6.141 -5.102 1.00 0.00 40 LEU A N 7
ATOM 13007 C CA . LEU A 1 40 ? -16.627 6.642 -3.812 1.00 0.00 40 LEU A CA 7
ATOM 13008 C C . LEU A 1 40 ? -16.442 8.150 -3.871 1.00 0.00 40 LEU A C 7
ATOM 13009 O O . LEU A 1 40 ? -15.373 8.645 -4.226 1.00 0.00 40 LEU A O 7
ATOM 13025 N N . HIS A 1 41 ? -17.490 8.878 -3.528 1.00 0.00 41 HIS A N 7
ATOM 13026 C CA . HIS A 1 41 ? -17.461 10.334 -3.600 1.00 0.00 41 HIS A CA 7
ATOM 13027 C C . HIS A 1 41 ? -16.870 10.935 -2.329 1.00 0.00 41 HIS A C 7
ATOM 13028 O O . HIS A 1 41 ? -16.819 12.154 -2.173 1.00 0.00 41 HIS A O 7
ATOM 13043 N N . ASP A 1 42 ? -16.429 10.073 -1.426 1.00 0.00 42 ASP A N 7
ATOM 13044 C CA . ASP A 1 42 ? -15.905 10.516 -0.138 1.00 0.00 42 ASP A CA 7
ATOM 13045 C C . ASP A 1 42 ? -14.515 9.952 0.156 1.00 0.00 42 ASP A C 7
ATOM 13046 O O . ASP A 1 42 ? -14.064 9.979 1.300 1.00 0.00 42 ASP A O 7
ATOM 13055 N N . TYR A 1 43 ? -13.810 9.485 -0.870 1.00 0.00 43 TYR A N 7
ATOM 13056 C CA . TYR A 1 43 ? -12.527 8.825 -0.660 1.00 0.00 43 TYR A CA 7
ATOM 13057 C C . TYR A 1 43 ? -11.493 9.793 -0.089 1.00 0.00 43 TYR A C 7
ATOM 13058 O O . TYR A 1 43 ? -10.740 9.447 0.819 1.00 0.00 43 TYR A O 7
ATOM 13076 N N . HIS A 1 44 ? -11.482 11.015 -0.603 1.00 0.00 44 HIS A N 7
ATOM 13077 C CA . HIS A 1 44 ? -10.503 12.012 -0.175 1.00 0.00 44 HIS A CA 7
ATOM 13078 C C . HIS A 1 44 ? -10.867 12.617 1.177 1.00 0.00 44 HIS A C 7
ATOM 13079 O O . HIS A 1 44 ? -10.059 13.307 1.792 1.00 0.00 44 HIS A O 7
ATOM 13094 N N . ASP A 1 45 ? -12.081 12.352 1.638 1.00 0.00 45 ASP A N 7
ATOM 13095 C CA . ASP A 1 45 ? -12.517 12.837 2.943 1.00 0.00 45 ASP A CA 7
ATOM 13096 C C . ASP A 1 45 ? -12.062 11.885 4.036 1.00 0.00 45 ASP A C 7
ATOM 13097 O O . ASP A 1 45 ? -11.610 12.308 5.098 1.00 0.00 45 ASP A O 7
ATOM 13106 N N . ILE A 1 46 ? -12.188 10.596 3.768 1.00 0.00 46 ILE A N 7
ATOM 13107 C CA . ILE A 1 46 ? -11.823 9.571 4.736 1.00 0.00 46 ILE A CA 7
ATOM 13108 C C . ILE A 1 46 ? -10.316 9.330 4.727 1.00 0.00 46 ILE A C 7
ATOM 13109 O O . ILE A 1 46 ? -9.684 9.233 5.782 1.00 0.00 46 ILE A O 7
ATOM 13125 N N . ILE A 1 47 ? -9.743 9.250 3.536 1.00 0.00 47 ILE A N 7
ATOM 13126 C CA . ILE A 1 47 ? -8.323 8.981 3.395 1.00 0.00 47 ILE A CA 7
ATOM 13127 C C . ILE A 1 47 ? -7.523 10.279 3.402 1.00 0.00 47 ILE A C 7
ATOM 13128 O O . ILE A 1 47 ? -7.591 11.068 2.456 1.00 0.00 47 ILE A O 7
ATOM 13144 N N . LYS A 1 48 ? -6.774 10.505 4.472 1.00 0.00 48 LYS A N 7
ATOM 13145 C CA . LYS A 1 48 ? -5.958 11.704 4.581 1.00 0.00 48 LYS A CA 7
ATOM 13146 C C . LYS A 1 48 ? -4.544 11.473 4.057 1.00 0.00 48 LYS A C 7
ATOM 13147 O O . LYS A 1 48 ? -3.861 12.413 3.653 1.00 0.00 48 LYS A O 7
ATOM 13166 N N . HIS A 1 49 ? -4.101 10.224 4.071 1.00 0.00 49 HIS A N 7
ATOM 13167 C CA . HIS A 1 49 ? -2.806 9.865 3.494 1.00 0.00 49 HIS A CA 7
ATOM 13168 C C . HIS A 1 49 ? -2.967 8.832 2.375 1.00 0.00 49 HIS A C 7
ATOM 13169 O O . HIS A 1 49 ? -2.605 7.665 2.546 1.00 0.00 49 HIS A O 7
ATOM 13184 N N . PRO A 1 50 ? -3.534 9.237 1.219 1.00 0.00 50 PRO A N 7
ATOM 13185 C CA . PRO A 1 50 ? -3.664 8.355 0.052 1.00 0.00 50 PRO A CA 7
ATOM 13186 C C . PRO A 1 50 ? -2.310 8.032 -0.570 1.00 0.00 50 PRO A C 7
ATOM 13187 O O . PRO A 1 50 ? -1.741 8.833 -1.319 1.00 0.00 50 PRO A O 7
ATOM 13198 N N . MET A 1 51 ? -1.795 6.862 -0.250 1.00 0.00 51 MET A N 7
ATOM 13199 C CA . MET A 1 51 ? -0.509 6.438 -0.764 1.00 0.00 51 MET A CA 7
ATOM 13200 C C . MET A 1 51 ? -0.628 5.077 -1.424 1.00 0.00 51 MET A C 7
ATOM 13201 O O . MET A 1 51 ? -1.405 4.231 -0.986 1.00 0.00 51 MET A O 7
ATOM 13215 N N . ASP A 1 52 ? 0.153 4.888 -2.473 1.00 0.00 52 ASP A N 7
ATOM 13216 C CA . ASP A 1 52 ? 0.140 3.656 -3.248 1.00 0.00 52 ASP A CA 7
ATOM 13217 C C . ASP A 1 52 ? 1.573 3.256 -3.555 1.00 0.00 52 ASP A C 7
ATOM 13218 O O . ASP A 1 52 ? 2.454 4.114 -3.557 1.00 0.00 52 ASP A O 7
ATOM 13227 N N . LEU A 1 53 ? 1.824 1.981 -3.806 1.00 0.00 53 LEU A N 7
ATOM 13228 C CA . LEU A 1 53 ? 3.192 1.512 -4.024 1.00 0.00 53 LEU A CA 7
ATOM 13229 C C . LEU A 1 53 ? 3.864 2.232 -5.191 1.00 0.00 53 LEU A C 7
ATOM 13230 O O . LEU A 1 53 ? 5.046 2.582 -5.115 1.00 0.00 53 LEU A O 7
ATOM 13246 N N . SER A 1 54 ? 3.104 2.487 -6.247 1.00 0.00 54 SER A N 7
ATOM 13247 C CA . SER A 1 54 ? 3.616 3.222 -7.401 1.00 0.00 54 SER A CA 7
ATOM 13248 C C . SER A 1 54 ? 4.078 4.627 -6.994 1.00 0.00 54 SER A C 7
ATOM 13249 O O . SER A 1 54 ? 5.063 5.146 -7.520 1.00 0.00 54 SER A O 7
ATOM 13257 N N . THR A 1 55 ? 3.366 5.229 -6.046 1.00 0.00 55 THR A N 7
ATOM 13258 C CA . THR A 1 55 ? 3.676 6.572 -5.580 1.00 0.00 55 THR A CA 7
ATOM 13259 C C . THR A 1 55 ? 4.850 6.550 -4.609 1.00 0.00 55 THR A C 7
ATOM 13260 O O . THR A 1 55 ? 5.660 7.479 -4.579 1.00 0.00 55 THR A O 7
ATOM 13271 N N . VAL A 1 56 ? 4.941 5.487 -3.821 1.00 0.00 56 VAL A N 7
ATOM 13272 C CA . VAL A 1 56 ? 6.076 5.300 -2.930 1.00 0.00 56 VAL A CA 7
ATOM 13273 C C . VAL A 1 56 ? 7.347 5.224 -3.756 1.00 0.00 56 VAL A C 7
ATOM 13274 O O . VAL A 1 56 ? 8.347 5.877 -3.457 1.00 0.00 56 VAL A O 7
ATOM 13287 N N . LYS A 1 57 ? 7.281 4.436 -4.819 1.00 0.00 57 LYS A N 7
ATOM 13288 C CA . LYS A 1 57 ? 8.403 4.264 -5.714 1.00 0.00 57 LYS A CA 7
ATOM 13289 C C . LYS A 1 57 ? 8.712 5.572 -6.423 1.00 0.00 57 LYS A C 7
ATOM 13290 O O . LYS A 1 57 ? 9.868 5.926 -6.614 1.00 0.00 57 LYS A O 7
ATOM 13309 N N . ARG A 1 58 ? 7.657 6.279 -6.796 1.00 0.00 58 ARG A N 7
ATOM 13310 C CA . ARG A 1 58 ? 7.767 7.596 -7.410 1.00 0.00 58 ARG A CA 7
ATOM 13311 C C . ARG A 1 58 ? 8.622 8.534 -6.560 1.00 0.00 58 ARG A C 7
ATOM 13312 O O . ARG A 1 58 ? 9.585 9.136 -7.041 1.00 0.00 58 ARG A O 7
ATOM 13333 N N . LYS A 1 59 ? 8.272 8.637 -5.289 1.00 0.00 59 LYS A N 7
ATOM 13334 C CA . LYS A 1 59 ? 8.960 9.532 -4.370 1.00 0.00 59 LYS A CA 7
ATOM 13335 C C . LYS A 1 59 ? 10.327 8.966 -3.976 1.00 0.00 59 LYS A C 7
ATOM 13336 O O . LYS A 1 59 ? 11.254 9.716 -3.663 1.00 0.00 59 LYS A O 7
ATOM 13355 N N . MET A 1 60 ? 10.447 7.641 -3.997 1.00 0.00 60 MET A N 7
ATOM 13356 C CA . MET A 1 60 ? 11.747 6.987 -3.838 1.00 0.00 60 MET A CA 7
ATOM 13357 C C . MET A 1 60 ? 12.659 7.335 -5.009 1.00 0.00 60 MET A C 7
ATOM 13358 O O . MET A 1 60 ? 13.850 7.580 -4.825 1.00 0.00 60 MET A O 7
ATOM 13372 N N . GLU A 1 61 ? 12.094 7.360 -6.216 1.00 0.00 61 GLU A N 7
ATOM 13373 C CA . GLU A 1 61 ? 12.859 7.690 -7.415 1.00 0.00 61 GLU A CA 7
ATOM 13374 C C . GLU A 1 61 ? 13.335 9.133 -7.374 1.00 0.00 61 GLU A C 7
ATOM 13375 O O . GLU A 1 61 ? 14.376 9.471 -7.930 1.00 0.00 61 GLU A O 7
ATOM 13387 N N . ASN A 1 62 ? 12.573 9.979 -6.698 1.00 0.00 62 ASN A N 7
ATOM 13388 C CA . ASN A 1 62 ? 12.958 11.375 -6.513 1.00 0.00 62 ASN A CA 7
ATOM 13389 C C . ASN A 1 62 ? 13.940 11.489 -5.359 1.00 0.00 62 ASN A C 7
ATOM 13390 O O . ASN A 1 62 ? 14.432 12.570 -5.041 1.00 0.00 62 ASN A O 7
ATOM 13401 N N . ARG A 1 63 ? 14.207 10.339 -4.745 1.00 0.00 63 ARG A N 7
ATOM 13402 C CA . ARG A 1 63 ? 15.176 10.205 -3.667 1.00 0.00 63 ARG A CA 7
ATOM 13403 C C . ARG A 1 63 ? 14.838 11.113 -2.498 1.00 0.00 63 ARG A C 7
ATOM 13404 O O . ARG A 1 63 ? 15.728 11.614 -1.810 1.00 0.00 63 ARG A O 7
ATOM 13425 N N . ASP A 1 64 ? 13.545 11.312 -2.271 1.00 0.00 64 ASP A N 7
ATOM 13426 C CA . ASP A 1 64 ? 13.087 12.104 -1.133 1.00 0.00 64 ASP A CA 7
ATOM 13427 C C . ASP A 1 64 ? 13.269 11.329 0.162 1.00 0.00 64 ASP A C 7
ATOM 13428 O O . ASP A 1 64 ? 13.300 11.901 1.249 1.00 0.00 64 ASP A O 7
ATOM 13437 N N . TYR A 1 65 ? 13.388 10.020 0.031 1.00 0.00 65 TYR A N 7
ATOM 13438 C CA . TYR A 1 65 ? 13.535 9.138 1.179 1.00 0.00 65 TYR A CA 7
ATOM 13439 C C . TYR A 1 65 ? 14.990 9.103 1.612 1.00 0.00 65 TYR A C 7
ATOM 13440 O O . TYR A 1 65 ? 15.880 8.976 0.776 1.00 0.00 65 TYR A O 7
ATOM 13458 N N . ARG A 1 66 ? 15.234 9.240 2.903 1.00 0.00 66 ARG A N 7
ATOM 13459 C CA . ARG A 1 66 ? 16.585 9.128 3.428 1.00 0.00 66 ARG A CA 7
ATOM 13460 C C . ARG A 1 66 ? 16.891 7.688 3.808 1.00 0.00 66 ARG A C 7
ATOM 13461 O O . ARG A 1 66 ? 18.020 7.221 3.655 1.00 0.00 66 ARG A O 7
ATOM 13482 N N . ASP A 1 67 ? 15.875 6.979 4.283 1.00 0.00 67 ASP A N 7
ATOM 13483 C CA . ASP A 1 67 ? 16.066 5.635 4.800 1.00 0.00 67 ASP A CA 7
ATOM 13484 C C . ASP A 1 67 ? 14.876 4.766 4.448 1.00 0.00 67 ASP A C 7
ATOM 13485 O O . ASP A 1 67 ? 13.830 5.265 4.021 1.00 0.00 67 ASP A O 7
ATOM 13494 N N . ALA A 1 68 ? 15.030 3.467 4.651 1.00 0.00 68 ALA A N 7
ATOM 13495 C CA . ALA A 1 68 ? 13.975 2.519 4.341 1.00 0.00 68 ALA A CA 7
ATOM 13496 C C . ALA A 1 68 ? 12.844 2.648 5.341 1.00 0.00 68 ALA A C 7
ATOM 13497 O O . ALA A 1 68 ? 11.744 2.162 5.112 1.00 0.00 68 ALA A O 7
ATOM 13504 N N . GLN A 1 69 ? 13.129 3.308 6.454 1.00 0.00 69 GLN A N 7
ATOM 13505 C CA . GLN A 1 69 ? 12.124 3.563 7.465 1.00 0.00 69 GLN A CA 7
ATOM 13506 C C . GLN A 1 69 ? 11.120 4.579 6.937 1.00 0.00 69 GLN A C 7
ATOM 13507 O O . GLN A 1 69 ? 9.928 4.480 7.205 1.00 0.00 69 GLN A O 7
ATOM 13521 N N . GLU A 1 70 ? 11.615 5.549 6.167 1.00 0.00 70 GLU A N 7
ATOM 13522 C CA . GLU A 1 70 ? 10.749 6.515 5.508 1.00 0.00 70 GLU A CA 7
ATOM 13523 C C . GLU A 1 70 ? 9.922 5.822 4.441 1.00 0.00 70 GLU A C 7
ATOM 13524 O O . GLU A 1 70 ? 8.764 6.165 4.208 1.00 0.00 70 GLU A O 7
ATOM 13536 N N . PHE A 1 71 ? 10.530 4.838 3.794 1.00 0.00 71 PHE A N 7
ATOM 13537 C CA . PHE A 1 71 ? 9.805 3.983 2.871 1.00 0.00 71 PHE A CA 7
ATOM 13538 C C . PHE A 1 71 ? 8.734 3.210 3.622 1.00 0.00 71 PHE A C 7
ATOM 13539 O O . PHE A 1 71 ? 7.562 3.244 3.249 1.00 0.00 71 PHE A O 7
ATOM 13556 N N . ALA A 1 72 ? 9.151 2.524 4.686 1.00 0.00 72 ALA A N 7
ATOM 13557 C CA . ALA A 1 72 ? 8.247 1.754 5.516 1.00 0.00 72 ALA A CA 7
ATOM 13558 C C . ALA A 1 72 ? 7.108 2.629 6.011 1.00 0.00 72 ALA A C 7
ATOM 13559 O O . ALA A 1 72 ? 5.963 2.197 6.051 1.00 0.00 72 ALA A O 7
ATOM 13566 N N . ALA A 1 73 ? 7.435 3.866 6.353 1.00 0.00 73 ALA A N 7
ATOM 13567 C CA . ALA A 1 73 ? 6.456 4.843 6.796 1.00 0.00 73 ALA A CA 7
ATOM 13568 C C . ALA A 1 73 ? 5.349 5.024 5.757 1.00 0.00 73 ALA A C 7
ATOM 13569 O O . ALA A 1 73 ? 4.161 5.002 6.089 1.00 0.00 73 ALA A O 7
ATOM 13576 N N . ASP A 1 74 ? 5.745 5.173 4.500 1.00 0.00 74 ASP A N 7
ATOM 13577 C CA . ASP A 1 74 ? 4.806 5.433 3.420 1.00 0.00 74 ASP A CA 7
ATOM 13578 C C . ASP A 1 74 ? 4.058 4.170 2.994 1.00 0.00 74 ASP A C 7
ATOM 13579 O O . ASP A 1 74 ? 2.838 4.196 2.817 1.00 0.00 74 ASP A O 7
ATOM 13588 N N . VAL A 1 75 ? 4.779 3.060 2.839 1.00 0.00 75 VAL A N 7
ATOM 13589 C CA . VAL A 1 75 ? 4.156 1.801 2.425 1.00 0.00 75 VAL A CA 7
ATOM 13590 C C . VAL A 1 75 ? 3.187 1.294 3.490 1.00 0.00 75 VAL A C 7
ATOM 13591 O O . VAL A 1 75 ? 2.093 0.822 3.173 1.00 0.00 75 VAL A O 7
ATOM 13604 N N . ARG A 1 76 ? 3.573 1.415 4.755 1.00 0.00 76 ARG A N 7
ATOM 13605 C CA . ARG A 1 76 ? 2.723 0.965 5.845 1.00 0.00 76 ARG A CA 7
ATOM 13606 C C . ARG A 1 76 ? 1.494 1.865 5.949 1.00 0.00 76 ARG A C 7
ATOM 13607 O O . ARG A 1 76 ? 0.413 1.411 6.318 1.00 0.00 76 ARG A O 7
ATOM 13628 N N . LEU A 1 77 ? 1.667 3.141 5.603 1.00 0.00 77 LEU A N 7
ATOM 13629 C CA . LEU A 1 77 ? 0.567 4.096 5.596 1.00 0.00 77 LEU A CA 7
ATOM 13630 C C . LEU A 1 77 ? -0.461 3.717 4.538 1.00 0.00 77 LEU A C 7
ATOM 13631 O O . LEU A 1 77 ? -1.660 3.938 4.712 1.00 0.00 77 LEU A O 7
ATOM 13647 N N . MET A 1 78 ? 0.018 3.144 3.443 1.00 0.00 78 MET A N 7
ATOM 13648 C CA . MET A 1 78 ? -0.861 2.648 2.396 1.00 0.00 78 MET A CA 7
ATOM 13649 C C . MET A 1 78 ? -1.740 1.518 2.930 1.00 0.00 78 MET A C 7
ATOM 13650 O O . MET A 1 78 ? -2.966 1.562 2.804 1.00 0.00 78 MET A O 7
ATOM 13664 N N . PHE A 1 79 ? -1.117 0.519 3.550 1.00 0.00 79 PHE A N 7
ATOM 13665 C CA . PHE A 1 79 ? -1.873 -0.568 4.168 1.00 0.00 79 PHE A CA 7
ATOM 13666 C C . PHE A 1 79 ? -2.824 -0.020 5.239 1.00 0.00 79 PHE A C 7
ATOM 13667 O O . PHE A 1 79 ? -3.938 -0.518 5.417 1.00 0.00 79 PHE A O 7
ATOM 13684 N N . SER A 1 80 ? -2.382 1.029 5.929 1.00 0.00 80 SER A N 7
ATOM 13685 C CA . SER A 1 80 ? -3.156 1.629 7.006 1.00 0.00 80 SER A CA 7
ATOM 13686 C C . SER A 1 80 ? -4.420 2.319 6.489 1.00 0.00 80 SER A C 7
ATOM 13687 O O . SER A 1 80 ? -5.500 2.134 7.054 1.00 0.00 80 SER A O 7
ATOM 13695 N N . ASN A 1 81 ? -4.301 3.110 5.421 1.00 0.00 81 ASN A N 7
ATOM 13696 C CA . ASN A 1 81 ? -5.463 3.829 4.897 1.00 0.00 81 ASN A CA 7
ATOM 13697 C C . ASN A 1 81 ? -6.488 2.848 4.323 1.00 0.00 81 ASN A C 7
ATOM 13698 O O . ASN A 1 81 ? -7.685 3.133 4.312 1.00 0.00 81 ASN A O 7
ATOM 13709 N N . CYS A 1 82 ? -6.025 1.677 3.891 1.00 0.00 82 CYS A N 7
ATOM 13710 C CA . CYS A 1 82 ? -6.946 0.634 3.415 1.00 0.00 82 CYS A CA 7
ATOM 13711 C C . CYS A 1 82 ? -7.807 0.120 4.565 1.00 0.00 82 CYS A C 7
ATOM 13712 O O . CYS A 1 82 ? -9.025 0.005 4.423 1.00 0.00 82 CYS A O 7
ATOM 13720 N N . TYR A 1 83 ? -7.181 -0.170 5.711 1.00 0.00 83 TYR A N 7
ATOM 13721 C CA . TYR A 1 83 ? -7.932 -0.608 6.890 1.00 0.00 83 TYR A CA 7
ATOM 13722 C C . TYR A 1 83 ? -8.818 0.518 7.401 1.00 0.00 83 TYR A C 7
ATOM 13723 O O . TYR A 1 83 ? -9.819 0.285 8.077 1.00 0.00 83 TYR A O 7
ATOM 13741 N N . LYS A 1 84 ? -8.433 1.744 7.079 1.00 0.00 84 LYS A N 7
ATOM 13742 C CA . LYS A 1 84 ? -9.136 2.918 7.559 1.00 0.00 84 LYS A CA 7
ATOM 13743 C C . LYS A 1 84 ? -10.443 3.110 6.797 1.00 0.00 84 LYS A C 7
ATOM 13744 O O . LYS A 1 84 ? -11.478 3.412 7.390 1.00 0.00 84 LYS A O 7
ATOM 13763 N N . TYR A 1 85 ? -10.397 2.921 5.487 1.00 0.00 85 TYR A N 7
ATOM 13764 C CA . TYR A 1 85 ? -11.581 3.095 4.657 1.00 0.00 85 TYR A CA 7
ATOM 13765 C C . TYR A 1 85 ? -12.456 1.849 4.680 1.00 0.00 85 TYR A C 7
ATOM 13766 O O . TYR A 1 85 ? -13.654 1.921 4.956 1.00 0.00 85 TYR A O 7
ATOM 13784 N N . ASN A 1 86 ? -11.845 0.710 4.402 1.00 0.00 86 ASN A N 7
ATOM 13785 C CA . ASN A 1 86 ? -12.576 -0.541 4.278 1.00 0.00 86 ASN A CA 7
ATOM 13786 C C . ASN A 1 86 ? -12.745 -1.184 5.647 1.00 0.00 86 ASN A C 7
ATOM 13787 O O . ASN A 1 86 ? -11.788 -1.276 6.416 1.00 0.00 86 ASN A O 7
ATOM 13798 N N . PRO A 1 87 ? -13.972 -1.608 5.983 1.00 0.00 87 PRO A N 7
ATOM 13799 C CA . PRO A 1 87 ? -14.244 -2.306 7.241 1.00 0.00 87 PRO A CA 7
ATOM 13800 C C . PRO A 1 87 ? -13.502 -3.645 7.318 1.00 0.00 87 PRO A C 7
ATOM 13801 O O . PRO A 1 87 ? -13.143 -4.223 6.289 1.00 0.00 87 PRO A O 7
ATOM 13812 N N . PRO A 1 88 ? -13.279 -4.144 8.555 1.00 0.00 88 PRO A N 7
ATOM 13813 C CA . PRO A 1 88 ? -12.400 -5.296 8.848 1.00 0.00 88 PRO A CA 7
ATOM 13814 C C . PRO A 1 88 ? -12.658 -6.536 7.993 1.00 0.00 88 PRO A C 7
ATOM 13815 O O . PRO A 1 88 ? -11.760 -7.363 7.814 1.00 0.00 88 PRO A O 7
ATOM 13826 N N . ASP A 1 89 ? -13.869 -6.681 7.482 1.00 0.00 89 ASP A N 7
ATOM 13827 C CA . ASP A 1 89 ? -14.185 -7.815 6.626 1.00 0.00 89 ASP A CA 7
ATOM 13828 C C . ASP A 1 89 ? -14.481 -7.343 5.205 1.00 0.00 89 ASP A C 7
ATOM 13829 O O . ASP A 1 89 ? -15.638 -7.258 4.787 1.00 0.00 89 ASP A O 7
ATOM 13838 N N . HIS A 1 90 ? -13.424 -7.014 4.477 1.00 0.00 90 HIS A N 7
ATOM 13839 C CA . HIS A 1 90 ? -13.540 -6.626 3.078 1.00 0.00 90 HIS A CA 7
ATOM 13840 C C . HIS A 1 90 ? -12.330 -7.161 2.319 1.00 0.00 90 HIS A C 7
ATOM 13841 O O . HIS A 1 90 ? -11.277 -7.365 2.917 1.00 0.00 90 HIS A O 7
ATOM 13856 N N . ASP A 1 91 ? -12.461 -7.390 1.028 1.00 0.00 91 ASP A N 7
ATOM 13857 C CA . ASP A 1 91 ? -11.382 -8.007 0.254 1.00 0.00 91 ASP A CA 7
ATOM 13858 C C . ASP A 1 91 ? -10.066 -7.238 0.370 1.00 0.00 91 ASP A C 7
ATOM 13859 O O . ASP A 1 91 ? -9.002 -7.835 0.534 1.00 0.00 91 ASP A O 7
ATOM 13868 N N . VAL A 1 92 ? -10.145 -5.912 0.319 1.00 0.00 92 VAL A N 7
ATOM 13869 C CA . VAL A 1 92 ? -8.945 -5.083 0.280 1.00 0.00 92 VAL A CA 7
ATOM 13870 C C . VAL A 1 92 ? -8.173 -5.147 1.590 1.00 0.00 92 VAL A C 7
ATOM 13871 O O . VAL A 1 92 ? -6.953 -5.025 1.592 1.00 0.00 92 VAL A O 7
ATOM 13884 N N . VAL A 1 93 ? -8.869 -5.356 2.703 1.00 0.00 93 VAL A N 7
ATOM 13885 C CA . VAL A 1 93 ? -8.192 -5.435 3.992 1.00 0.00 93 VAL A CA 7
ATOM 13886 C C . VAL A 1 93 ? -7.514 -6.791 4.139 1.00 0.00 93 VAL A C 7
ATOM 13887 O O . VAL A 1 93 ? -6.443 -6.898 4.726 1.00 0.00 93 VAL A O 7
ATOM 13900 N N . ALA A 1 94 ? -8.138 -7.820 3.579 1.00 0.00 94 ALA A N 7
ATOM 13901 C CA . ALA A 1 94 ? -7.559 -9.156 3.572 1.00 0.00 94 ALA A CA 7
ATOM 13902 C C . ALA A 1 94 ? -6.321 -9.195 2.684 1.00 0.00 94 ALA A C 7
ATOM 13903 O O . ALA A 1 94 ? -5.311 -9.812 3.033 1.00 0.00 94 ALA A O 7
ATOM 13910 N N . MET A 1 95 ? -6.400 -8.521 1.541 1.00 0.00 95 MET A N 7
ATOM 13911 C CA . MET A 1 95 ? -5.265 -8.424 0.631 1.00 0.00 95 MET A CA 7
ATOM 13912 C C . MET A 1 95 ? -4.178 -7.535 1.232 1.00 0.00 95 MET A C 7
ATOM 13913 O O . MET A 1 95 ? -2.989 -7.829 1.098 1.00 0.00 95 MET A O 7
ATOM 13927 N N . ALA A 1 96 ? -4.586 -6.472 1.932 1.00 0.00 96 ALA A N 7
ATOM 13928 C CA . ALA A 1 96 ? -3.633 -5.591 2.606 1.00 0.00 96 ALA A CA 7
ATOM 13929 C C . ALA A 1 96 ? -2.940 -6.347 3.730 1.00 0.00 96 ALA A C 7
ATOM 13930 O O . ALA A 1 96 ? -1.769 -6.119 4.030 1.00 0.00 96 ALA A O 7
ATOM 13937 N N . ARG A 1 97 ? -3.681 -7.268 4.325 1.00 0.00 97 ARG A N 7
ATOM 13938 C CA . ARG A 1 97 ? -3.201 -8.053 5.448 1.00 0.00 97 ARG A CA 7
ATOM 13939 C C . ARG A 1 97 ? -2.126 -9.039 5.010 1.00 0.00 97 ARG A C 7
ATOM 13940 O O . ARG A 1 97 ? -1.086 -9.162 5.653 1.00 0.00 97 ARG A O 7
ATOM 13961 N N . LYS A 1 98 ? -2.377 -9.737 3.908 1.00 0.00 98 LYS A N 7
ATOM 13962 C CA . LYS A 1 98 ? -1.438 -10.742 3.419 1.00 0.00 98 LYS A CA 7
ATOM 13963 C C . LYS A 1 98 ? -0.177 -10.084 2.861 1.00 0.00 98 LYS A C 7
ATOM 13964 O O . LYS A 1 98 ? 0.939 -10.564 3.082 1.00 0.00 98 LYS A O 7
ATOM 13983 N N . LEU A 1 99 ? -0.356 -8.990 2.133 1.00 0.00 99 LEU A N 7
ATOM 13984 C CA . LEU A 1 99 ? 0.769 -8.189 1.665 1.00 0.00 99 LEU A CA 7
ATOM 13985 C C . LEU A 1 99 ? 1.523 -7.563 2.839 1.00 0.00 99 LEU A C 7
ATOM 13986 O O . LEU A 1 99 ? 2.714 -7.267 2.735 1.00 0.00 99 LEU A O 7
ATOM 14002 N N . GLN A 1 100 ? 0.831 -7.352 3.950 1.00 0.00 100 GLN A N 7
ATOM 14003 C CA . GLN A 1 100 ? 1.485 -6.902 5.172 1.00 0.00 100 GLN A CA 7
ATOM 14004 C C . GLN A 1 100 ? 2.446 -7.979 5.663 1.00 0.00 100 GLN A C 7
ATOM 14005 O O . GLN A 1 100 ? 3.544 -7.679 6.122 1.00 0.00 100 GLN A O 7
ATOM 14019 N N . ASP A 1 101 ? 2.027 -9.234 5.531 1.00 0.00 101 ASP A N 7
ATOM 14020 C CA . ASP A 1 101 ? 2.830 -10.370 5.972 1.00 0.00 101 ASP A CA 7
ATOM 14021 C C . ASP A 1 101 ? 4.147 -10.451 5.206 1.00 0.00 101 ASP A C 7
ATOM 14022 O O . ASP A 1 101 ? 5.208 -10.631 5.807 1.00 0.00 101 ASP A O 7
ATOM 14031 N N . VAL A 1 102 ? 4.085 -10.318 3.884 1.00 0.00 102 VAL A N 7
ATOM 14032 C CA . VAL A 1 102 ? 5.296 -10.354 3.065 1.00 0.00 102 VAL A CA 7
ATOM 14033 C C . VAL A 1 102 ? 6.185 -9.146 3.357 1.00 0.00 102 VAL A C 7
ATOM 14034 O O . VAL A 1 102 ? 7.346 -9.309 3.734 1.00 0.00 102 VAL A O 7
ATOM 14047 N N . PHE A 1 103 ? 5.626 -7.947 3.218 1.00 0.00 103 PHE A N 7
ATOM 14048 C CA . PHE A 1 103 ? 6.365 -6.706 3.467 1.00 0.00 103 PHE A CA 7
ATOM 14049 C C . PHE A 1 103 ? 7.022 -6.701 4.859 1.00 0.00 103 PHE A C 7
ATOM 14050 O O . PHE A 1 103 ? 8.153 -6.232 5.008 1.00 0.00 103 PHE A O 7
ATOM 14067 N N . GLU A 1 104 ? 6.337 -7.251 5.861 1.00 0.00 104 GLU A N 7
ATOM 14068 C CA . GLU A 1 104 ? 6.883 -7.339 7.210 1.00 0.00 104 GLU A CA 7
ATOM 14069 C C . GLU A 1 104 ? 8.172 -8.152 7.225 1.00 0.00 104 GLU A C 7
ATOM 14070 O O . GLU A 1 104 ? 9.211 -7.679 7.685 1.00 0.00 104 GLU A O 7
ATOM 14082 N N . PHE A 1 105 ? 8.097 -9.373 6.705 1.00 0.00 105 PHE A N 7
ATOM 14083 C CA . PHE A 1 105 ? 9.242 -10.274 6.705 1.00 0.00 105 PHE A CA 7
ATOM 14084 C C . PHE A 1 105 ? 10.371 -9.714 5.845 1.00 0.00 105 PHE A C 7
ATOM 14085 O O . PHE A 1 105 ? 11.550 -9.929 6.132 1.00 0.00 105 PHE A O 7
ATOM 14102 N N . ARG A 1 106 ? 10.009 -8.990 4.792 1.00 0.00 106 ARG A N 7
ATOM 14103 C CA . ARG A 1 106 ? 10.997 -8.389 3.914 1.00 0.00 106 ARG A CA 7
ATOM 14104 C C . ARG A 1 106 ? 11.781 -7.318 4.653 1.00 0.00 106 ARG A C 7
ATOM 14105 O O . ARG A 1 106 ? 13.006 -7.249 4.542 1.00 0.00 106 ARG A O 7
ATOM 14126 N N . TYR A 1 107 ? 11.077 -6.488 5.411 1.00 0.00 107 TYR A N 7
ATOM 14127 C CA . TYR A 1 107 ? 11.737 -5.452 6.189 1.00 0.00 107 TYR A CA 7
ATOM 14128 C C . TYR A 1 107 ? 12.475 -6.079 7.374 1.00 0.00 107 TYR A C 7
ATOM 14129 O O . TYR A 1 107 ? 13.488 -5.556 7.832 1.00 0.00 107 TYR A O 7
ATOM 14147 N N . ALA A 1 108 ? 11.965 -7.207 7.861 1.00 0.00 108 ALA A N 7
ATOM 14148 C CA . ALA A 1 108 ? 12.618 -7.947 8.936 1.00 0.00 108 ALA A CA 7
ATOM 14149 C C . ALA A 1 108 ? 13.988 -8.450 8.492 1.00 0.00 108 ALA A C 7
ATOM 14150 O O . ALA A 1 108 ? 14.986 -8.265 9.191 1.00 0.00 108 ALA A O 7
ATOM 14157 N N . LYS A 1 109 ? 14.029 -9.070 7.315 1.00 0.00 109 LYS A N 7
ATOM 14158 C CA . LYS A 1 109 ? 15.277 -9.570 6.748 1.00 0.00 109 LYS A CA 7
ATOM 14159 C C . LYS A 1 109 ? 16.185 -8.400 6.377 1.00 0.00 109 LYS A C 7
ATOM 14160 O O . LYS A 1 109 ? 17.413 -8.509 6.399 1.00 0.00 109 LYS A O 7
ATOM 14179 N N . MET A 1 110 ? 15.561 -7.281 6.048 1.00 0.00 110 MET A N 7
ATOM 14180 C CA . MET A 1 110 ? 16.279 -6.053 5.743 1.00 0.00 110 MET A CA 7
ATOM 14181 C C . MET A 1 110 ? 16.957 -5.509 6.999 1.00 0.00 110 MET A C 7
ATOM 14182 O O . MET A 1 110 ? 16.306 -5.307 8.022 1.00 0.00 110 MET A O 7
ATOM 14196 N N . PRO A 1 111 ? 18.281 -5.304 6.959 1.00 0.00 111 PRO A N 7
ATOM 14197 C CA . PRO A 1 111 ? 19.001 -4.693 8.064 1.00 0.00 111 PRO A CA 7
ATOM 14198 C C . PRO A 1 111 ? 19.021 -3.172 7.975 1.00 0.00 111 PRO A C 7
ATOM 14199 O O . PRO A 1 111 ? 19.095 -2.599 6.884 1.00 0.00 111 PRO A O 7
ATOM 14210 N N . ASP A 1 112 ? 18.956 -2.530 9.127 1.00 0.00 112 ASP A N 7
ATOM 14211 C CA . ASP A 1 112 ? 18.973 -1.077 9.193 1.00 0.00 112 ASP A CA 7
ATOM 14212 C C . ASP A 1 112 ? 20.367 -0.601 9.556 1.00 0.00 112 ASP A C 7
ATOM 14213 O O . ASP A 1 112 ? 21.260 -0.645 8.686 1.00 0.00 112 ASP A O 7
ATOM 14223 N N . HIS B 2 1 ? -20.496 3.465 12.023 1.00 0.00 281 HIS B N 7
ATOM 14224 C CA . HIS B 2 1 ? -20.348 4.936 11.944 1.00 0.00 281 HIS B CA 7
ATOM 14225 C C . HIS B 2 1 ? -19.987 5.353 10.531 1.00 0.00 281 HIS B C 7
ATOM 14226 O O . HIS B 2 1 ? -19.108 4.753 9.913 1.00 0.00 281 HIS B O 7
ATOM 14243 N N . ASN B 2 2 ? -20.674 6.379 10.031 1.00 0.00 282 ASN B N 7
ATOM 14244 C CA . ASN B 2 2 ? -20.434 6.900 8.688 1.00 0.00 282 ASN B CA 7
ATOM 14245 C C . ASN B 2 2 ? -20.559 5.795 7.650 1.00 0.00 282 ASN B C 7
ATOM 14246 O O . ASN B 2 2 ? -19.582 5.431 6.995 1.00 0.00 282 ASN B O 7
ATOM 14257 N N . LEU B 2 3 ? -21.764 5.257 7.509 1.00 0.00 283 LEU B N 7
ATOM 14258 C CA . LEU B 2 3 ? -22.022 4.217 6.525 1.00 0.00 283 LEU B CA 7
ATOM 14259 C C . LEU B 2 3 ? -22.105 4.836 5.133 1.00 0.00 283 LEU B C 7
ATOM 14260 O O . LEU B 2 3 ? -23.172 4.895 4.517 1.00 0.00 283 LEU B O 7
ATOM 14276 N N . LEU B 2 4 ? -20.972 5.324 4.664 1.00 0.00 284 LEU B N 7
ATOM 14277 C CA . LEU B 2 4 ? -20.881 5.960 3.365 1.00 0.00 284 LEU B CA 7
ATOM 14278 C C . LEU B 2 4 ? -20.724 4.913 2.274 1.00 0.00 284 LEU B C 7
ATOM 14279 O O . LEU B 2 4 ? -21.708 4.449 1.696 1.00 0.00 284 LEU B O 7
ATOM 14295 N N . ARG B 2 5 ? -19.486 4.529 2.014 1.00 0.00 285 ARG B N 7
ATOM 14296 C CA . ARG B 2 5 ? -19.179 3.530 1.005 1.00 0.00 285 ARG B CA 7
ATOM 14297 C C . ARG B 2 5 ? -18.171 2.530 1.559 1.00 0.00 285 ARG B C 7
ATOM 14298 O O . ARG B 2 5 ? -17.559 2.772 2.603 1.00 0.00 285 ARG B O 7
ATOM 14319 N N . ILE B 2 6 ? -18.006 1.408 0.869 1.00 0.00 286 ILE B N 7
ATOM 14320 C CA . ILE B 2 6 ? -17.082 0.366 1.307 1.00 0.00 286 ILE B CA 7
ATOM 14321 C C . ILE B 2 6 ? -16.132 -0.038 0.185 1.00 0.00 286 ILE B C 7
ATOM 14322 O O . ILE B 2 6 ? -15.480 -1.080 0.265 1.00 0.00 286 ILE B O 7
ATOM 14364 N N . GLN B 2 8 ? -15.976 -0.391 -4.168 1.00 0.00 288 GLN B N 7
ATOM 14365 C CA . GLN B 2 8 ? -16.504 -1.411 -5.065 1.00 0.00 288 GLN B CA 7
ATOM 14366 C C . GLN B 2 8 ? -15.398 -2.403 -5.439 1.00 0.00 288 GLN B C 7
ATOM 14367 O O . GLN B 2 8 ? -15.129 -2.658 -6.612 1.00 0.00 288 GLN B O 7
ATOM 14381 N N . PHE B 2 9 ? -14.755 -2.944 -4.416 1.00 0.00 289 PHE B N 7
ATOM 14382 C CA . PHE B 2 9 ? -13.686 -3.917 -4.588 1.00 0.00 289 PHE B CA 7
ATOM 14383 C C . PHE B 2 9 ? -14.151 -5.294 -4.150 1.00 0.00 289 PHE B C 7
ATOM 14384 O O . PHE B 2 9 ? -13.670 -5.828 -3.151 1.00 0.00 289 PHE B O 7
ATOM 14401 N N . LEU B 2 10 ? -15.104 -5.846 -4.873 1.00 0.00 290 LEU B N 7
ATOM 14402 C CA . LEU B 2 10 ? -15.584 -7.187 -4.589 1.00 0.00 290 LEU B CA 7
ATOM 14403 C C . LEU B 2 10 ? -14.984 -8.163 -5.588 1.00 0.00 290 LEU B C 7
ATOM 14404 O O . LEU B 2 10 ? -15.152 -8.001 -6.800 1.00 0.00 290 LEU B O 7
ATOM 14420 N N . GLN B 2 11 ? -14.266 -9.158 -5.091 1.00 0.00 291 GLN B N 7
ATOM 14421 C CA . GLN B 2 11 ? -13.680 -10.173 -5.958 1.00 0.00 291 GLN B CA 7
ATOM 14422 C C . GLN B 2 11 ? -14.720 -11.231 -6.325 1.00 0.00 291 GLN B C 7
ATOM 14423 O O . GLN B 2 11 ? -14.602 -12.403 -5.967 1.00 0.00 291 GLN B O 7
ATOM 14437 N N . SER B 2 12 ? -15.745 -10.791 -7.038 1.00 0.00 292 SER B N 7
ATOM 14438 C CA . SER B 2 12 ? -16.815 -11.663 -7.483 1.00 0.00 292 SER B CA 7
ATOM 14439 C C . SER B 2 12 ? -16.341 -12.521 -8.651 1.00 0.00 292 SER B C 7
ATOM 14440 O O . SER B 2 12 ? -16.173 -13.743 -8.466 1.00 0.00 292 SER B O 7
ATOM 14449 N N . GLY A 1 1 ? 25.832 7.183 -2.935 1.00 0.00 1 GLY A N 8
ATOM 14450 C CA . GLY A 1 1 ? 25.200 7.830 -4.108 1.00 0.00 1 GLY A CA 8
ATOM 14451 C C . GLY A 1 1 ? 24.330 6.863 -4.872 1.00 0.00 1 GLY A C 8
ATOM 14452 O O . GLY A 1 1 ? 24.646 5.674 -4.945 1.00 0.00 1 GLY A O 8
ATOM 14458 N N . LYS A 1 2 ? 23.238 7.373 -5.440 1.00 0.00 2 LYS A N 8
ATOM 14459 C CA . LYS A 1 2 ? 22.292 6.553 -6.190 1.00 0.00 2 LYS A CA 8
ATOM 14460 C C . LYS A 1 2 ? 21.653 5.508 -5.280 1.00 0.00 2 LYS A C 8
ATOM 14461 O O . LYS A 1 2 ? 21.894 4.310 -5.435 1.00 0.00 2 LYS A O 8
ATOM 14480 N N . LEU A 1 3 ? 20.849 5.992 -4.330 1.00 0.00 3 LEU A N 8
ATOM 14481 C CA . LEU A 1 3 ? 20.147 5.146 -3.363 1.00 0.00 3 LEU A CA 8
ATOM 14482 C C . LEU A 1 3 ? 21.098 4.595 -2.308 1.00 0.00 3 LEU A C 8
ATOM 14483 O O . LEU A 1 3 ? 22.033 3.850 -2.611 1.00 0.00 3 LEU A O 8
ATOM 14499 N N . SER A 1 4 ? 20.855 4.977 -1.065 1.00 0.00 4 SER A N 8
ATOM 14500 C CA . SER A 1 4 ? 21.589 4.423 0.062 1.00 0.00 4 SER A CA 8
ATOM 14501 C C . SER A 1 4 ? 21.257 2.937 0.199 1.00 0.00 4 SER A C 8
ATOM 14502 O O . SER A 1 4 ? 20.281 2.472 -0.389 1.00 0.00 4 SER A O 8
ATOM 14510 N N . GLU A 1 5 ? 22.058 2.193 0.949 1.00 0.00 5 GLU A N 8
ATOM 14511 C CA . GLU A 1 5 ? 21.863 0.752 1.085 1.00 0.00 5 GLU A CA 8
ATOM 14512 C C . GLU A 1 5 ? 20.433 0.429 1.527 1.00 0.00 5 GLU A C 8
ATOM 14513 O O . GLU A 1 5 ? 19.777 -0.450 0.962 1.00 0.00 5 GLU A O 8
ATOM 14525 N N . GLN A 1 6 ? 19.955 1.172 2.517 1.00 0.00 6 GLN A N 8
ATOM 14526 C CA . GLN A 1 6 ? 18.596 1.012 3.035 1.00 0.00 6 GLN A CA 8
ATOM 14527 C C . GLN A 1 6 ? 17.575 1.302 1.937 1.00 0.00 6 GLN A C 8
ATOM 14528 O O . GLN A 1 6 ? 16.577 0.597 1.796 1.00 0.00 6 GLN A O 8
ATOM 14542 N N . LEU A 1 7 ? 17.852 2.329 1.139 1.00 0.00 7 LEU A N 8
ATOM 14543 C CA . LEU A 1 7 ? 16.949 2.738 0.068 1.00 0.00 7 LEU A CA 8
ATOM 14544 C C . LEU A 1 7 ? 17.043 1.785 -1.125 1.00 0.00 7 LEU A C 8
ATOM 14545 O O . LEU A 1 7 ? 16.115 1.665 -1.921 1.00 0.00 7 LEU A O 8
ATOM 14561 N N . LYS A 1 8 ? 18.162 1.103 -1.249 1.00 0.00 8 LYS A N 8
ATOM 14562 C CA . LYS A 1 8 ? 18.296 0.063 -2.252 1.00 0.00 8 LYS A CA 8
ATOM 14563 C C . LYS A 1 8 ? 17.502 -1.158 -1.820 1.00 0.00 8 LYS A C 8
ATOM 14564 O O . LYS A 1 8 ? 16.919 -1.867 -2.645 1.00 0.00 8 LYS A O 8
ATOM 14583 N N . HIS A 1 9 ? 17.462 -1.383 -0.516 1.00 0.00 9 HIS A N 8
ATOM 14584 C CA . HIS A 1 9 ? 16.689 -2.479 0.031 1.00 0.00 9 HIS A CA 8
ATOM 14585 C C . HIS A 1 9 ? 15.199 -2.168 -0.082 1.00 0.00 9 HIS A C 8
ATOM 14586 O O . HIS A 1 9 ? 14.392 -3.063 -0.318 1.00 0.00 9 HIS A O 8
ATOM 14601 N N . CYS A 1 10 ? 14.838 -0.890 0.068 1.00 0.00 10 CYS A N 8
ATOM 14602 C CA . CYS A 1 10 ? 13.442 -0.488 -0.058 1.00 0.00 10 CYS A CA 8
ATOM 14603 C C . CYS A 1 10 ? 12.993 -0.596 -1.508 1.00 0.00 10 CYS A C 8
ATOM 14604 O O . CYS A 1 10 ? 11.831 -0.896 -1.788 1.00 0.00 10 CYS A O 8
ATOM 14612 N N . ASN A 1 11 ? 13.931 -0.381 -2.428 1.00 0.00 11 ASN A N 8
ATOM 14613 C CA . ASN A 1 11 ? 13.646 -0.507 -3.852 1.00 0.00 11 ASN A CA 8
ATOM 14614 C C . ASN A 1 11 ? 13.306 -1.956 -4.187 1.00 0.00 11 ASN A C 8
ATOM 14615 O O . ASN A 1 11 ? 12.387 -2.234 -4.957 1.00 0.00 11 ASN A O 8
ATOM 14626 N N . GLY A 1 12 ? 14.046 -2.876 -3.574 1.00 0.00 12 GLY A N 8
ATOM 14627 C CA . GLY A 1 12 ? 13.843 -4.291 -3.825 1.00 0.00 12 GLY A CA 8
ATOM 14628 C C . GLY A 1 12 ? 12.551 -4.808 -3.225 1.00 0.00 12 GLY A C 8
ATOM 14629 O O . GLY A 1 12 ? 11.850 -5.617 -3.837 1.00 0.00 12 GLY A O 8
ATOM 14633 N N . ILE A 1 13 ? 12.234 -4.341 -2.025 1.00 0.00 13 ILE A N 8
ATOM 14634 C CA . ILE A 1 13 ? 11.000 -4.729 -1.355 1.00 0.00 13 ILE A CA 8
ATOM 14635 C C . ILE A 1 13 ? 9.785 -4.263 -2.152 1.00 0.00 13 ILE A C 8
ATOM 14636 O O . ILE A 1 13 ? 8.864 -5.041 -2.411 1.00 0.00 13 ILE A O 8
ATOM 14652 N N . LEU A 1 14 ? 9.800 -2.995 -2.553 1.00 0.00 14 LEU A N 8
ATOM 14653 C CA . LEU A 1 14 ? 8.726 -2.423 -3.346 1.00 0.00 14 LEU A CA 8
ATOM 14654 C C . LEU A 1 14 ? 8.547 -3.201 -4.645 1.00 0.00 14 LEU A C 8
ATOM 14655 O O . LEU A 1 14 ? 7.431 -3.536 -5.032 1.00 0.00 14 LEU A O 8
ATOM 14671 N N . LYS A 1 15 ? 9.664 -3.503 -5.294 1.00 0.00 15 LYS A N 8
ATOM 14672 C CA . LYS A 1 15 ? 9.670 -4.214 -6.549 1.00 0.00 15 LYS A CA 8
ATOM 14673 C C . LYS A 1 15 ? 8.990 -5.572 -6.413 1.00 0.00 15 LYS A C 8
ATOM 14674 O O . LYS A 1 15 ? 8.277 -6.024 -7.307 1.00 0.00 15 LYS A O 8
ATOM 14693 N N . GLU A 1 16 ? 9.207 -6.203 -5.277 1.00 0.00 16 GLU A N 8
ATOM 14694 C CA . GLU A 1 16 ? 8.681 -7.542 -5.031 1.00 0.00 16 GLU A CA 8
ATOM 14695 C C . GLU A 1 16 ? 7.171 -7.509 -4.831 1.00 0.00 16 GLU A C 8
ATOM 14696 O O . GLU A 1 16 ? 6.451 -8.362 -5.351 1.00 0.00 16 GLU A O 8
ATOM 14708 N N . LEU A 1 17 ? 6.693 -6.519 -4.091 1.00 0.00 17 LEU A N 8
ATOM 14709 C CA . LEU A 1 17 ? 5.255 -6.337 -3.899 1.00 0.00 17 LEU A CA 8
ATOM 14710 C C . LEU A 1 17 ? 4.607 -5.971 -5.238 1.00 0.00 17 LEU A C 8
ATOM 14711 O O . LEU A 1 17 ? 3.412 -6.177 -5.447 1.00 0.00 17 LEU A O 8
ATOM 14727 N N . LEU A 1 18 ? 5.426 -5.453 -6.150 1.00 0.00 18 LEU A N 8
ATOM 14728 C CA . LEU A 1 18 ? 4.977 -5.085 -7.492 1.00 0.00 18 LEU A CA 8
ATOM 14729 C C . LEU A 1 18 ? 5.159 -6.228 -8.490 1.00 0.00 18 LEU A C 8
ATOM 14730 O O . LEU A 1 18 ? 4.698 -6.147 -9.629 1.00 0.00 18 LEU A O 8
ATOM 14746 N N . SER A 1 19 ? 5.870 -7.261 -8.079 1.00 0.00 19 SER A N 8
ATOM 14747 C CA . SER A 1 19 ? 6.090 -8.427 -8.927 1.00 0.00 19 SER A CA 8
ATOM 14748 C C . SER A 1 19 ? 4.796 -9.222 -9.108 1.00 0.00 19 SER A C 8
ATOM 14749 O O . SER A 1 19 ? 3.936 -9.255 -8.221 1.00 0.00 19 SER A O 8
ATOM 14757 N N . LYS A 1 20 ? 4.684 -9.876 -10.267 1.00 0.00 20 LYS A N 8
ATOM 14758 C CA . LYS A 1 20 ? 3.473 -10.596 -10.663 1.00 0.00 20 LYS A CA 8
ATOM 14759 C C . LYS A 1 20 ? 3.155 -11.721 -9.681 1.00 0.00 20 LYS A C 8
ATOM 14760 O O . LYS A 1 20 ? 2.017 -12.187 -9.601 1.00 0.00 20 LYS A O 8
ATOM 14779 N N . LYS A 1 21 ? 4.169 -12.147 -8.940 1.00 0.00 21 LYS A N 8
ATOM 14780 C CA . LYS A 1 21 ? 4.006 -13.140 -7.889 1.00 0.00 21 LYS A CA 8
ATOM 14781 C C . LYS A 1 21 ? 2.997 -12.676 -6.844 1.00 0.00 21 LYS A C 8
ATOM 14782 O O . LYS A 1 21 ? 2.231 -13.475 -6.303 1.00 0.00 21 LYS A O 8
ATOM 14801 N N . HIS A 1 22 ? 2.985 -11.379 -6.566 1.00 0.00 22 HIS A N 8
ATOM 14802 C CA . HIS A 1 22 ? 2.103 -10.847 -5.539 1.00 0.00 22 HIS A CA 8
ATOM 14803 C C . HIS A 1 22 ? 0.955 -10.085 -6.169 1.00 0.00 22 HIS A C 8
ATOM 14804 O O . HIS A 1 22 ? -0.039 -9.823 -5.509 1.00 0.00 22 HIS A O 8
ATOM 14819 N N . ALA A 1 23 ? 1.091 -9.762 -7.457 1.00 0.00 23 ALA A N 8
ATOM 14820 C CA . ALA A 1 23 ? 0.096 -8.968 -8.184 1.00 0.00 23 ALA A CA 8
ATOM 14821 C C . ALA A 1 23 ? -1.322 -9.491 -7.992 1.00 0.00 23 ALA A C 8
ATOM 14822 O O . ALA A 1 23 ? -2.270 -8.710 -7.931 1.00 0.00 23 ALA A O 8
ATOM 14829 N N . ALA A 1 24 ? -1.447 -10.807 -7.872 1.00 0.00 24 ALA A N 8
ATOM 14830 C CA . ALA A 1 24 ? -2.740 -11.459 -7.684 1.00 0.00 24 ALA A CA 8
ATOM 14831 C C . ALA A 1 24 ? -3.473 -10.935 -6.444 1.00 0.00 24 ALA A C 8
ATOM 14832 O O . ALA A 1 24 ? -4.694 -11.057 -6.336 1.00 0.00 24 ALA A O 8
ATOM 14839 N N . TYR A 1 25 ? -2.723 -10.360 -5.512 1.00 0.00 25 TYR A N 8
ATOM 14840 C CA . TYR A 1 25 ? -3.300 -9.782 -4.304 1.00 0.00 25 TYR A CA 8
ATOM 14841 C C . TYR A 1 25 ? -2.570 -8.492 -3.911 1.00 0.00 25 TYR A C 8
ATOM 14842 O O . TYR A 1 25 ? -2.641 -8.050 -2.768 1.00 0.00 25 TYR A O 8
ATOM 14860 N N . ALA A 1 26 ? -1.873 -7.895 -4.877 1.00 0.00 26 ALA A N 8
ATOM 14861 C CA . ALA A 1 26 ? -1.148 -6.643 -4.648 1.00 0.00 26 ALA A CA 8
ATOM 14862 C C . ALA A 1 26 ? -1.664 -5.521 -5.551 1.00 0.00 26 ALA A C 8
ATOM 14863 O O . ALA A 1 26 ? -1.388 -4.339 -5.311 1.00 0.00 26 ALA A O 8
ATOM 14870 N N . TRP A 1 27 ? -2.431 -5.885 -6.580 1.00 0.00 27 TRP A N 8
ATOM 14871 C CA . TRP A 1 27 ? -2.893 -4.913 -7.573 1.00 0.00 27 TRP A CA 8
ATOM 14872 C C . TRP A 1 27 ? -3.645 -3.706 -6.970 1.00 0.00 27 TRP A C 8
ATOM 14873 O O . TRP A 1 27 ? -3.497 -2.600 -7.489 1.00 0.00 27 TRP A O 8
ATOM 14894 N N . PRO A 1 28 ? -4.461 -3.862 -5.884 1.00 0.00 28 PRO A N 8
ATOM 14895 C CA . PRO A 1 28 ? -5.175 -2.721 -5.285 1.00 0.00 28 PRO A CA 8
ATOM 14896 C C . PRO A 1 28 ? -4.243 -1.590 -4.855 1.00 0.00 28 PRO A C 8
ATOM 14897 O O . PRO A 1 28 ? -4.664 -0.438 -4.749 1.00 0.00 28 PRO A O 8
ATOM 14908 N N . PHE A 1 29 ? -2.981 -1.924 -4.615 1.00 0.00 29 PHE A N 8
ATOM 14909 C CA . PHE A 1 29 ? -2.029 -0.957 -4.074 1.00 0.00 29 PHE A CA 8
ATOM 14910 C C . PHE A 1 29 ? -1.049 -0.495 -5.140 1.00 0.00 29 PHE A C 8
ATOM 14911 O O . PHE A 1 29 ? -0.248 0.412 -4.904 1.00 0.00 29 PHE A O 8
ATOM 14928 N N . TYR A 1 30 ? -1.088 -1.143 -6.304 1.00 0.00 30 TYR A N 8
ATOM 14929 C CA . TYR A 1 30 ? -0.276 -0.709 -7.438 1.00 0.00 30 TYR A CA 8
ATOM 14930 C C . TYR A 1 30 ? -0.533 0.763 -7.750 1.00 0.00 30 TYR A C 8
ATOM 14931 O O . TYR A 1 30 ? 0.401 1.555 -7.840 1.00 0.00 30 TYR A O 8
ATOM 14949 N N . LYS A 1 31 ? -1.802 1.122 -7.891 1.00 0.00 31 LYS A N 8
ATOM 14950 C CA . LYS A 1 31 ? -2.187 2.481 -8.237 1.00 0.00 31 LYS A CA 8
ATOM 14951 C C . LYS A 1 31 ? -3.420 2.907 -7.446 1.00 0.00 31 LYS A C 8
ATOM 14952 O O . LYS A 1 31 ? -4.202 2.057 -7.013 1.00 0.00 31 LYS A O 8
ATOM 14971 N N . PRO A 1 32 ? -3.604 4.230 -7.259 1.00 0.00 32 PRO A N 8
ATOM 14972 C CA . PRO A 1 32 ? -4.709 4.795 -6.466 1.00 0.00 32 PRO A CA 8
ATOM 14973 C C . PRO A 1 32 ? -6.074 4.284 -6.904 1.00 0.00 32 PRO A C 8
ATOM 14974 O O . PRO A 1 32 ? -6.340 4.129 -8.103 1.00 0.00 32 PRO A O 8
ATOM 14985 N N . VAL A 1 33 ? -6.935 4.010 -5.925 1.00 0.00 33 VAL A N 8
ATOM 14986 C CA . VAL A 1 33 ? -8.294 3.574 -6.209 1.00 0.00 33 VAL A CA 8
ATOM 14987 C C . VAL A 1 33 ? -9.011 4.647 -7.018 1.00 0.00 33 VAL A C 8
ATOM 14988 O O . VAL A 1 33 ? -8.792 5.844 -6.814 1.00 0.00 33 VAL A O 8
ATOM 15001 N N . ASP A 1 34 ? -9.847 4.223 -7.945 1.00 0.00 34 ASP A N 8
ATOM 15002 C CA . ASP A 1 34 ? -10.566 5.162 -8.797 1.00 0.00 34 ASP A CA 8
ATOM 15003 C C . ASP A 1 34 ? -11.824 5.607 -8.084 1.00 0.00 34 ASP A C 8
ATOM 15004 O O . ASP A 1 34 ? -12.932 5.363 -8.549 1.00 0.00 34 ASP A O 8
ATOM 15013 N N . ALA A 1 35 ? -11.623 6.265 -6.950 1.00 0.00 35 ALA A N 8
ATOM 15014 C CA . ALA A 1 35 ? -12.693 6.603 -6.022 1.00 0.00 35 ALA A CA 8
ATOM 15015 C C . ALA A 1 35 ? -13.882 7.258 -6.714 1.00 0.00 35 ALA A C 8
ATOM 15016 O O . ALA A 1 35 ? -15.030 6.899 -6.459 1.00 0.00 35 ALA A O 8
ATOM 15023 N N . SER A 1 36 ? -13.601 8.189 -7.612 1.00 0.00 36 SER A N 8
ATOM 15024 C CA . SER A 1 36 ? -14.643 8.912 -8.323 1.00 0.00 36 SER A CA 8
ATOM 15025 C C . SER A 1 36 ? -15.503 7.964 -9.166 1.00 0.00 36 SER A C 8
ATOM 15026 O O . SER A 1 36 ? -16.723 8.112 -9.237 1.00 0.00 36 SER A O 8
ATOM 15034 N N . ALA A 1 37 ? -14.861 6.980 -9.786 1.00 0.00 37 ALA A N 8
ATOM 15035 C CA . ALA A 1 37 ? -15.563 5.994 -10.599 1.00 0.00 37 ALA A CA 8
ATOM 15036 C C . ALA A 1 37 ? -16.161 4.900 -9.720 1.00 0.00 37 ALA A C 8
ATOM 15037 O O . ALA A 1 37 ? -17.166 4.276 -10.068 1.00 0.00 37 ALA A O 8
ATOM 15044 N N . LEU A 1 38 ? -15.538 4.693 -8.570 1.00 0.00 38 LEU A N 8
ATOM 15045 C CA . LEU A 1 38 ? -15.962 3.682 -7.611 1.00 0.00 38 LEU A CA 8
ATOM 15046 C C . LEU A 1 38 ? -17.205 4.138 -6.846 1.00 0.00 38 LEU A C 8
ATOM 15047 O O . LEU A 1 38 ? -17.829 3.353 -6.127 1.00 0.00 38 LEU A O 8
ATOM 15063 N N . GLY A 1 39 ? -17.568 5.405 -7.018 1.00 0.00 39 GLY A N 8
ATOM 15064 C CA . GLY A 1 39 ? -18.720 5.956 -6.326 1.00 0.00 39 GLY A CA 8
ATOM 15065 C C . GLY A 1 39 ? -18.353 6.465 -4.951 1.00 0.00 39 GLY A C 8
ATOM 15066 O O . GLY A 1 39 ? -19.217 6.821 -4.150 1.00 0.00 39 GLY A O 8
ATOM 15070 N N . LEU A 1 40 ? -17.060 6.496 -4.688 1.00 0.00 40 LEU A N 8
ATOM 15071 C CA . LEU A 1 40 ? -16.535 6.880 -3.396 1.00 0.00 40 LEU A CA 8
ATOM 15072 C C . LEU A 1 40 ? -16.162 8.358 -3.396 1.00 0.00 40 LEU A C 8
ATOM 15073 O O . LEU A 1 40 ? -15.006 8.719 -3.604 1.00 0.00 40 LEU A O 8
ATOM 15089 N N . HIS A 1 41 ? -17.147 9.207 -3.157 1.00 0.00 41 HIS A N 8
ATOM 15090 C CA . HIS A 1 41 ? -16.929 10.652 -3.149 1.00 0.00 41 HIS A CA 8
ATOM 15091 C C . HIS A 1 41 ? -16.429 11.098 -1.783 1.00 0.00 41 HIS A C 8
ATOM 15092 O O . HIS A 1 41 ? -16.204 12.284 -1.545 1.00 0.00 41 HIS A O 8
ATOM 15107 N N . ASP A 1 42 ? -16.269 10.135 -0.889 1.00 0.00 42 ASP A N 8
ATOM 15108 C CA . ASP A 1 42 ? -15.840 10.413 0.475 1.00 0.00 42 ASP A CA 8
ATOM 15109 C C . ASP A 1 42 ? -14.397 9.961 0.706 1.00 0.00 42 ASP A C 8
ATOM 15110 O O . ASP A 1 42 ? -13.900 9.995 1.828 1.00 0.00 42 ASP A O 8
ATOM 15119 N N . TYR A 1 43 ? -13.714 9.567 -0.361 1.00 0.00 43 TYR A N 8
ATOM 15120 C CA . TYR A 1 43 ? -12.416 8.909 -0.238 1.00 0.00 43 TYR A CA 8
ATOM 15121 C C . TYR A 1 43 ? -11.343 9.865 0.275 1.00 0.00 43 TYR A C 8
ATOM 15122 O O . TYR A 1 43 ? -10.576 9.516 1.173 1.00 0.00 43 TYR A O 8
ATOM 15140 N N . HIS A 1 44 ? -11.305 11.075 -0.263 1.00 0.00 44 HIS A N 8
ATOM 15141 C CA . HIS A 1 44 ? -10.275 12.040 0.121 1.00 0.00 44 HIS A CA 8
ATOM 15142 C C . HIS A 1 44 ? -10.655 12.779 1.403 1.00 0.00 44 HIS A C 8
ATOM 15143 O O . HIS A 1 44 ? -9.969 13.711 1.823 1.00 0.00 44 HIS A O 8
ATOM 15158 N N . ASP A 1 45 ? -11.762 12.375 2.010 1.00 0.00 45 ASP A N 8
ATOM 15159 C CA . ASP A 1 45 ? -12.166 12.919 3.303 1.00 0.00 45 ASP A CA 8
ATOM 15160 C C . ASP A 1 45 ? -11.756 11.980 4.427 1.00 0.00 45 ASP A C 8
ATOM 15161 O O . ASP A 1 45 ? -11.238 12.415 5.454 1.00 0.00 45 ASP A O 8
ATOM 15170 N N . ILE A 1 46 ? -11.992 10.690 4.229 1.00 0.00 46 ILE A N 8
ATOM 15171 C CA . ILE A 1 46 ? -11.613 9.687 5.214 1.00 0.00 46 ILE A CA 8
ATOM 15172 C C . ILE A 1 46 ? -10.107 9.478 5.178 1.00 0.00 46 ILE A C 8
ATOM 15173 O O . ILE A 1 46 ? -9.437 9.519 6.208 1.00 0.00 46 ILE A O 8
ATOM 15189 N N . ILE A 1 47 ? -9.578 9.293 3.982 1.00 0.00 47 ILE A N 8
ATOM 15190 C CA . ILE A 1 47 ? -8.167 9.004 3.814 1.00 0.00 47 ILE A CA 8
ATOM 15191 C C . ILE A 1 47 ? -7.354 10.291 3.712 1.00 0.00 47 ILE A C 8
ATOM 15192 O O . ILE A 1 47 ? -7.392 10.986 2.696 1.00 0.00 47 ILE A O 8
ATOM 15208 N N . LYS A 1 48 ? -6.635 10.604 4.782 1.00 0.00 48 LYS A N 8
ATOM 15209 C CA . LYS A 1 48 ? -5.796 11.791 4.827 1.00 0.00 48 LYS A CA 8
ATOM 15210 C C . LYS A 1 48 ? -4.420 11.507 4.244 1.00 0.00 48 LYS A C 8
ATOM 15211 O O . LYS A 1 48 ? -3.723 12.413 3.789 1.00 0.00 48 LYS A O 8
ATOM 15230 N N . HIS A 1 49 ? -4.031 10.241 4.270 1.00 0.00 49 HIS A N 8
ATOM 15231 C CA . HIS A 1 49 ? -2.763 9.814 3.688 1.00 0.00 49 HIS A CA 8
ATOM 15232 C C . HIS A 1 49 ? -2.971 8.762 2.595 1.00 0.00 49 HIS A C 8
ATOM 15233 O O . HIS A 1 49 ? -2.632 7.590 2.782 1.00 0.00 49 HIS A O 8
ATOM 15248 N N . PRO A 1 50 ? -3.555 9.156 1.449 1.00 0.00 50 PRO A N 8
ATOM 15249 C CA . PRO A 1 50 ? -3.670 8.275 0.285 1.00 0.00 50 PRO A CA 8
ATOM 15250 C C . PRO A 1 50 ? -2.312 8.029 -0.365 1.00 0.00 50 PRO A C 8
ATOM 15251 O O . PRO A 1 50 ? -1.720 8.933 -0.966 1.00 0.00 50 PRO A O 8
ATOM 15262 N N . MET A 1 51 ? -1.811 6.816 -0.224 1.00 0.00 51 MET A N 8
ATOM 15263 C CA . MET A 1 51 ? -0.520 6.455 -0.775 1.00 0.00 51 MET A CA 8
ATOM 15264 C C . MET A 1 51 ? -0.616 5.126 -1.508 1.00 0.00 51 MET A C 8
ATOM 15265 O O . MET A 1 51 ? -1.421 4.272 -1.143 1.00 0.00 51 MET A O 8
ATOM 15279 N N . ASP A 1 52 ? 0.211 4.964 -2.533 1.00 0.00 52 ASP A N 8
ATOM 15280 C CA . ASP A 1 52 ? 0.197 3.766 -3.366 1.00 0.00 52 ASP A CA 8
ATOM 15281 C C . ASP A 1 52 ? 1.628 3.345 -3.660 1.00 0.00 52 ASP A C 8
ATOM 15282 O O . ASP A 1 52 ? 2.516 4.197 -3.663 1.00 0.00 52 ASP A O 8
ATOM 15291 N N . LEU A 1 53 ? 1.867 2.061 -3.902 1.00 0.00 53 LEU A N 8
ATOM 15292 C CA . LEU A 1 53 ? 3.225 1.577 -4.169 1.00 0.00 53 LEU A CA 8
ATOM 15293 C C . LEU A 1 53 ? 3.879 2.337 -5.318 1.00 0.00 53 LEU A C 8
ATOM 15294 O O . LEU A 1 53 ? 5.066 2.668 -5.256 1.00 0.00 53 LEU A O 8
ATOM 15310 N N . SER A 1 54 ? 3.098 2.629 -6.352 1.00 0.00 54 SER A N 8
ATOM 15311 C CA . SER A 1 54 ? 3.583 3.418 -7.480 1.00 0.00 54 SER A CA 8
ATOM 15312 C C . SER A 1 54 ? 4.107 4.776 -7.009 1.00 0.00 54 SER A C 8
ATOM 15313 O O . SER A 1 54 ? 5.166 5.229 -7.439 1.00 0.00 54 SER A O 8
ATOM 15321 N N . THR A 1 55 ? 3.371 5.405 -6.101 1.00 0.00 55 THR A N 8
ATOM 15322 C CA . THR A 1 55 ? 3.735 6.716 -5.591 1.00 0.00 55 THR A CA 8
ATOM 15323 C C . THR A 1 55 ? 4.902 6.614 -4.616 1.00 0.00 55 THR A C 8
ATOM 15324 O O . THR A 1 55 ? 5.753 7.502 -4.560 1.00 0.00 55 THR A O 8
ATOM 15335 N N . VAL A 1 56 ? 4.948 5.525 -3.856 1.00 0.00 56 VAL A N 8
ATOM 15336 C CA . VAL A 1 56 ? 6.071 5.275 -2.964 1.00 0.00 56 VAL A CA 8
ATOM 15337 C C . VAL A 1 56 ? 7.344 5.191 -3.782 1.00 0.00 56 VAL A C 8
ATOM 15338 O O . VAL A 1 56 ? 8.347 5.830 -3.464 1.00 0.00 56 VAL A O 8
ATOM 15351 N N . LYS A 1 57 ? 7.271 4.426 -4.863 1.00 0.00 57 LYS A N 8
ATOM 15352 C CA . LYS A 1 57 ? 8.398 4.254 -5.757 1.00 0.00 57 LYS A CA 8
ATOM 15353 C C . LYS A 1 57 ? 8.715 5.567 -6.447 1.00 0.00 57 LYS A C 8
ATOM 15354 O O . LYS A 1 57 ? 9.870 5.935 -6.600 1.00 0.00 57 LYS A O 8
ATOM 15373 N N . ARG A 1 58 ? 7.664 6.262 -6.855 1.00 0.00 58 ARG A N 8
ATOM 15374 C CA . ARG A 1 58 ? 7.780 7.573 -7.485 1.00 0.00 58 ARG A CA 8
ATOM 15375 C C . ARG A 1 58 ? 8.575 8.536 -6.606 1.00 0.00 58 ARG A C 8
ATOM 15376 O O . ARG A 1 58 ? 9.539 9.159 -7.052 1.00 0.00 58 ARG A O 8
ATOM 15397 N N . LYS A 1 59 ? 8.169 8.643 -5.348 1.00 0.00 59 LYS A N 8
ATOM 15398 C CA . LYS A 1 59 ? 8.838 9.524 -4.399 1.00 0.00 59 LYS A CA 8
ATOM 15399 C C . LYS A 1 59 ? 10.225 8.980 -4.045 1.00 0.00 59 LYS A C 8
ATOM 15400 O O . LYS A 1 59 ? 11.139 9.745 -3.727 1.00 0.00 59 LYS A O 8
ATOM 15419 N N . MET A 1 60 ? 10.382 7.658 -4.110 1.00 0.00 60 MET A N 8
ATOM 15420 C CA . MET A 1 60 ? 11.692 7.032 -3.933 1.00 0.00 60 MET A CA 8
ATOM 15421 C C . MET A 1 60 ? 12.595 7.382 -5.111 1.00 0.00 60 MET A C 8
ATOM 15422 O O . MET A 1 60 ? 13.793 7.588 -4.949 1.00 0.00 60 MET A O 8
ATOM 15436 N N . GLU A 1 61 ? 12.002 7.459 -6.298 1.00 0.00 61 GLU A N 8
ATOM 15437 C CA . GLU A 1 61 ? 12.727 7.810 -7.513 1.00 0.00 61 GLU A CA 8
ATOM 15438 C C . GLU A 1 61 ? 13.213 9.246 -7.473 1.00 0.00 61 GLU A C 8
ATOM 15439 O O . GLU A 1 61 ? 14.269 9.575 -8.016 1.00 0.00 61 GLU A O 8
ATOM 15451 N N . ASN A 1 62 ? 12.445 10.099 -6.812 1.00 0.00 62 ASN A N 8
ATOM 15452 C CA . ASN A 1 62 ? 12.840 11.490 -6.630 1.00 0.00 62 ASN A CA 8
ATOM 15453 C C . ASN A 1 62 ? 13.789 11.588 -5.450 1.00 0.00 62 ASN A C 8
ATOM 15454 O O . ASN A 1 62 ? 14.276 12.663 -5.107 1.00 0.00 62 ASN A O 8
ATOM 15465 N N . ARG A 1 63 ? 14.034 10.427 -4.843 1.00 0.00 63 ARG A N 8
ATOM 15466 C CA . ARG A 1 63 ? 14.981 10.272 -3.750 1.00 0.00 63 ARG A CA 8
ATOM 15467 C C . ARG A 1 63 ? 14.646 11.196 -2.590 1.00 0.00 63 ARG A C 8
ATOM 15468 O O . ARG A 1 63 ? 15.531 11.708 -1.910 1.00 0.00 63 ARG A O 8
ATOM 15489 N N . ASP A 1 64 ? 13.350 11.391 -2.375 1.00 0.00 64 ASP A N 8
ATOM 15490 C CA . ASP A 1 64 ? 12.864 12.162 -1.225 1.00 0.00 64 ASP A CA 8
ATOM 15491 C C . ASP A 1 64 ? 13.072 11.377 0.060 1.00 0.00 64 ASP A C 8
ATOM 15492 O O . ASP A 1 64 ? 12.962 11.916 1.161 1.00 0.00 64 ASP A O 8
ATOM 15501 N N . TYR A 1 65 ? 13.373 10.100 -0.096 1.00 0.00 65 TYR A N 8
ATOM 15502 C CA . TYR A 1 65 ? 13.534 9.200 1.032 1.00 0.00 65 TYR A CA 8
ATOM 15503 C C . TYR A 1 65 ? 14.964 9.247 1.542 1.00 0.00 65 TYR A C 8
ATOM 15504 O O . TYR A 1 65 ? 15.914 9.273 0.760 1.00 0.00 65 TYR A O 8
ATOM 15522 N N . ARG A 1 66 ? 15.101 9.280 2.853 1.00 0.00 66 ARG A N 8
ATOM 15523 C CA . ARG A 1 66 ? 16.404 9.269 3.498 1.00 0.00 66 ARG A CA 8
ATOM 15524 C C . ARG A 1 66 ? 16.797 7.856 3.903 1.00 0.00 66 ARG A C 8
ATOM 15525 O O . ARG A 1 66 ? 17.981 7.510 3.906 1.00 0.00 66 ARG A O 8
ATOM 15546 N N . ASP A 1 67 ? 15.811 7.029 4.226 1.00 0.00 67 ASP A N 8
ATOM 15547 C CA . ASP A 1 67 ? 16.092 5.677 4.671 1.00 0.00 67 ASP A CA 8
ATOM 15548 C C . ASP A 1 67 ? 14.930 4.755 4.349 1.00 0.00 67 ASP A C 8
ATOM 15549 O O . ASP A 1 67 ? 13.898 5.189 3.829 1.00 0.00 67 ASP A O 8
ATOM 15558 N N . ALA A 1 68 ? 15.084 3.495 4.702 1.00 0.00 68 ALA A N 8
ATOM 15559 C CA . ALA A 1 68 ? 14.085 2.489 4.405 1.00 0.00 68 ALA A CA 8
ATOM 15560 C C . ALA A 1 68 ? 12.954 2.585 5.404 1.00 0.00 68 ALA A C 8
ATOM 15561 O O . ALA A 1 68 ? 11.857 2.084 5.172 1.00 0.00 68 ALA A O 8
ATOM 15568 N N . GLN A 1 69 ? 13.229 3.248 6.515 1.00 0.00 69 GLN A N 8
ATOM 15569 C CA . GLN A 1 69 ? 12.217 3.471 7.529 1.00 0.00 69 GLN A CA 8
ATOM 15570 C C . GLN A 1 69 ? 11.192 4.469 7.010 1.00 0.00 69 GLN A C 8
ATOM 15571 O O . GLN A 1 69 ? 9.999 4.349 7.273 1.00 0.00 69 GLN A O 8
ATOM 15585 N N . GLU A 1 70 ? 11.674 5.447 6.250 1.00 0.00 70 GLU A N 8
ATOM 15586 C CA . GLU A 1 70 ? 10.803 6.421 5.619 1.00 0.00 70 GLU A CA 8
ATOM 15587 C C . GLU A 1 70 ? 10.004 5.758 4.514 1.00 0.00 70 GLU A C 8
ATOM 15588 O O . GLU A 1 70 ? 8.871 6.145 4.233 1.00 0.00 70 GLU A O 8
ATOM 15600 N N . PHE A 1 71 ? 10.607 4.760 3.885 1.00 0.00 71 PHE A N 8
ATOM 15601 C CA . PHE A 1 71 ? 9.891 3.927 2.935 1.00 0.00 71 PHE A CA 8
ATOM 15602 C C . PHE A 1 71 ? 8.813 3.141 3.658 1.00 0.00 71 PHE A C 8
ATOM 15603 O O . PHE A 1 71 ? 7.650 3.169 3.263 1.00 0.00 71 PHE A O 8
ATOM 15620 N N . ALA A 1 72 ? 9.216 2.442 4.721 1.00 0.00 72 ALA A N 8
ATOM 15621 C CA . ALA A 1 72 ? 8.295 1.669 5.530 1.00 0.00 72 ALA A CA 8
ATOM 15622 C C . ALA A 1 72 ? 7.141 2.540 5.979 1.00 0.00 72 ALA A C 8
ATOM 15623 O O . ALA A 1 72 ? 5.991 2.126 5.935 1.00 0.00 72 ALA A O 8
ATOM 15630 N N . ALA A 1 73 ? 7.467 3.759 6.374 1.00 0.00 73 ALA A N 8
ATOM 15631 C CA . ALA A 1 73 ? 6.480 4.739 6.784 1.00 0.00 73 ALA A CA 8
ATOM 15632 C C . ALA A 1 73 ? 5.437 4.971 5.690 1.00 0.00 73 ALA A C 8
ATOM 15633 O O . ALA A 1 73 ? 4.235 4.968 5.955 1.00 0.00 73 ALA A O 8
ATOM 15640 N N . ASP A 1 74 ? 5.905 5.142 4.458 1.00 0.00 74 ASP A N 8
ATOM 15641 C CA . ASP A 1 74 ? 5.031 5.397 3.324 1.00 0.00 74 ASP A CA 8
ATOM 15642 C C . ASP A 1 74 ? 4.202 4.163 2.965 1.00 0.00 74 ASP A C 8
ATOM 15643 O O . ASP A 1 74 ? 2.978 4.235 2.846 1.00 0.00 74 ASP A O 8
ATOM 15652 N N . VAL A 1 75 ? 4.872 3.026 2.808 1.00 0.00 75 VAL A N 8
ATOM 15653 C CA . VAL A 1 75 ? 4.201 1.796 2.395 1.00 0.00 75 VAL A CA 8
ATOM 15654 C C . VAL A 1 75 ? 3.235 1.291 3.467 1.00 0.00 75 VAL A C 8
ATOM 15655 O O . VAL A 1 75 ? 2.129 0.845 3.154 1.00 0.00 75 VAL A O 8
ATOM 15668 N N . ARG A 1 76 ? 3.632 1.380 4.729 1.00 0.00 76 ARG A N 8
ATOM 15669 C CA . ARG A 1 76 ? 2.780 0.912 5.811 1.00 0.00 76 ARG A CA 8
ATOM 15670 C C . ARG A 1 76 ? 1.566 1.823 5.950 1.00 0.00 76 ARG A C 8
ATOM 15671 O O . ARG A 1 76 ? 0.495 1.382 6.358 1.00 0.00 76 ARG A O 8
ATOM 15692 N N . LEU A 1 77 ? 1.737 3.093 5.589 1.00 0.00 77 LEU A N 8
ATOM 15693 C CA . LEU A 1 77 ? 0.637 4.044 5.590 1.00 0.00 77 LEU A CA 8
ATOM 15694 C C . LEU A 1 77 ? -0.406 3.656 4.549 1.00 0.00 77 LEU A C 8
ATOM 15695 O O . LEU A 1 77 ? -1.605 3.842 4.756 1.00 0.00 77 LEU A O 8
ATOM 15711 N N . MET A 1 78 ? 0.063 3.116 3.433 1.00 0.00 78 MET A N 8
ATOM 15712 C CA . MET A 1 78 ? -0.818 2.610 2.386 1.00 0.00 78 MET A CA 8
ATOM 15713 C C . MET A 1 78 ? -1.674 1.471 2.932 1.00 0.00 78 MET A C 8
ATOM 15714 O O . MET A 1 78 ? -2.894 1.454 2.760 1.00 0.00 78 MET A O 8
ATOM 15728 N N . PHE A 1 79 ? -1.033 0.535 3.624 1.00 0.00 79 PHE A N 8
ATOM 15729 C CA . PHE A 1 79 ? -1.760 -0.574 4.233 1.00 0.00 79 PHE A CA 8
ATOM 15730 C C . PHE A 1 79 ? -2.681 -0.069 5.351 1.00 0.00 79 PHE A C 8
ATOM 15731 O O . PHE A 1 79 ? -3.807 -0.552 5.512 1.00 0.00 79 PHE A O 8
ATOM 15748 N N . SER A 1 80 ? -2.211 0.931 6.094 1.00 0.00 80 SER A N 8
ATOM 15749 C CA . SER A 1 80 ? -2.981 1.518 7.182 1.00 0.00 80 SER A CA 8
ATOM 15750 C C . SER A 1 80 ? -4.251 2.195 6.674 1.00 0.00 80 SER A C 8
ATOM 15751 O O . SER A 1 80 ? -5.333 1.982 7.231 1.00 0.00 80 SER A O 8
ATOM 15759 N N . ASN A 1 81 ? -4.137 3.006 5.619 1.00 0.00 81 ASN A N 8
ATOM 15760 C CA . ASN A 1 81 ? -5.297 3.747 5.136 1.00 0.00 81 ASN A CA 8
ATOM 15761 C C . ASN A 1 81 ? -6.347 2.791 4.565 1.00 0.00 81 ASN A C 8
ATOM 15762 O O . ASN A 1 81 ? -7.545 3.068 4.633 1.00 0.00 81 ASN A O 8
ATOM 15773 N N . CYS A 1 82 ? -5.906 1.651 4.039 1.00 0.00 82 CYS A N 8
ATOM 15774 C CA . CYS A 1 82 ? -6.850 0.634 3.553 1.00 0.00 82 CYS A CA 8
ATOM 15775 C C . CYS A 1 82 ? -7.705 0.100 4.701 1.00 0.00 82 CYS A C 8
ATOM 15776 O O . CYS A 1 82 ? -8.927 -0.011 4.564 1.00 0.00 82 CYS A O 8
ATOM 15784 N N . TYR A 1 83 ? -7.076 -0.207 5.844 1.00 0.00 83 TYR A N 8
ATOM 15785 C CA . TYR A 1 83 ? -7.829 -0.699 7.000 1.00 0.00 83 TYR A CA 8
ATOM 15786 C C . TYR A 1 83 ? -8.759 0.387 7.536 1.00 0.00 83 TYR A C 8
ATOM 15787 O O . TYR A 1 83 ? -9.757 0.095 8.198 1.00 0.00 83 TYR A O 8
ATOM 15805 N N . LYS A 1 84 ? -8.412 1.636 7.259 1.00 0.00 84 LYS A N 8
ATOM 15806 C CA . LYS A 1 84 ? -9.185 2.774 7.737 1.00 0.00 84 LYS A CA 8
ATOM 15807 C C . LYS A 1 84 ? -10.481 2.918 6.950 1.00 0.00 84 LYS A C 8
ATOM 15808 O O . LYS A 1 84 ? -11.555 3.059 7.532 1.00 0.00 84 LYS A O 8
ATOM 15827 N N . TYR A 1 85 ? -10.382 2.871 5.625 1.00 0.00 85 TYR A N 8
ATOM 15828 C CA . TYR A 1 85 ? -11.552 3.055 4.780 1.00 0.00 85 TYR A CA 8
ATOM 15829 C C . TYR A 1 85 ? -12.434 1.817 4.798 1.00 0.00 85 TYR A C 8
ATOM 15830 O O . TYR A 1 85 ? -13.637 1.893 5.042 1.00 0.00 85 TYR A O 8
ATOM 15848 N N . ASN A 1 86 ? -11.812 0.678 4.561 1.00 0.00 86 ASN A N 8
ATOM 15849 C CA . ASN A 1 86 ? -12.539 -0.552 4.310 1.00 0.00 86 ASN A CA 8
ATOM 15850 C C . ASN A 1 86 ? -12.640 -1.393 5.572 1.00 0.00 86 ASN A C 8
ATOM 15851 O O . ASN A 1 86 ? -11.650 -1.602 6.273 1.00 0.00 86 ASN A O 8
ATOM 15862 N N . PRO A 1 87 ? -13.852 -1.872 5.882 1.00 0.00 87 PRO A N 8
ATOM 15863 C CA . PRO A 1 87 ? -14.087 -2.752 7.029 1.00 0.00 87 PRO A CA 8
ATOM 15864 C C . PRO A 1 87 ? -13.433 -4.118 6.829 1.00 0.00 87 PRO A C 8
ATOM 15865 O O . PRO A 1 87 ? -13.201 -4.544 5.696 1.00 0.00 87 PRO A O 8
ATOM 15876 N N . PRO A 1 88 ? -13.133 -4.813 7.948 1.00 0.00 88 PRO A N 8
ATOM 15877 C CA . PRO A 1 88 ? -12.382 -6.084 7.961 1.00 0.00 88 PRO A CA 8
ATOM 15878 C C . PRO A 1 88 ? -12.946 -7.148 7.025 1.00 0.00 88 PRO A C 8
ATOM 15879 O O . PRO A 1 88 ? -12.244 -8.092 6.659 1.00 0.00 88 PRO A O 8
ATOM 15890 N N . ASP A 1 89 ? -14.203 -7.000 6.648 1.00 0.00 89 ASP A N 8
ATOM 15891 C CA . ASP A 1 89 ? -14.818 -7.914 5.689 1.00 0.00 89 ASP A CA 8
ATOM 15892 C C . ASP A 1 89 ? -14.815 -7.300 4.294 1.00 0.00 89 ASP A C 8
ATOM 15893 O O . ASP A 1 89 ? -15.834 -6.793 3.822 1.00 0.00 89 ASP A O 8
ATOM 15902 N N . HIS A 1 90 ? -13.660 -7.333 3.641 1.00 0.00 90 HIS A N 8
ATOM 15903 C CA . HIS A 1 90 ? -13.541 -6.860 2.267 1.00 0.00 90 HIS A CA 8
ATOM 15904 C C . HIS A 1 90 ? -12.279 -7.431 1.627 1.00 0.00 90 HIS A C 8
ATOM 15905 O O . HIS A 1 90 ? -11.439 -8.010 2.316 1.00 0.00 90 HIS A O 8
ATOM 15920 N N . ASP A 1 91 ? -12.146 -7.265 0.326 1.00 0.00 91 ASP A N 8
ATOM 15921 C CA . ASP A 1 91 ? -10.990 -7.776 -0.405 1.00 0.00 91 ASP A CA 8
ATOM 15922 C C . ASP A 1 91 ? -9.708 -7.036 -0.019 1.00 0.00 91 ASP A C 8
ATOM 15923 O O . ASP A 1 91 ? -8.708 -7.658 0.340 1.00 0.00 91 ASP A O 8
ATOM 15932 N N . VAL A 1 92 ? -9.757 -5.711 -0.068 1.00 0.00 92 VAL A N 8
ATOM 15933 C CA . VAL A 1 92 ? -8.577 -4.879 0.118 1.00 0.00 92 VAL A CA 8
ATOM 15934 C C . VAL A 1 92 ? -7.973 -5.022 1.502 1.00 0.00 92 VAL A C 8
ATOM 15935 O O . VAL A 1 92 ? -6.769 -4.875 1.669 1.00 0.00 92 VAL A O 8
ATOM 15948 N N . VAL A 1 93 ? -8.795 -5.328 2.487 1.00 0.00 93 VAL A N 8
ATOM 15949 C CA . VAL A 1 93 ? -8.302 -5.491 3.843 1.00 0.00 93 VAL A CA 8
ATOM 15950 C C . VAL A 1 93 ? -7.629 -6.847 3.997 1.00 0.00 93 VAL A C 8
ATOM 15951 O O . VAL A 1 93 ? -6.642 -6.984 4.716 1.00 0.00 93 VAL A O 8
ATOM 15964 N N . ALA A 1 94 ? -8.151 -7.842 3.286 1.00 0.00 94 ALA A N 8
ATOM 15965 C CA . ALA A 1 94 ? -7.559 -9.168 3.283 1.00 0.00 94 ALA A CA 8
ATOM 15966 C C . ALA A 1 94 ? -6.249 -9.151 2.507 1.00 0.00 94 ALA A C 8
ATOM 15967 O O . ALA A 1 94 ? -5.256 -9.750 2.923 1.00 0.00 94 ALA A O 8
ATOM 15974 N N . MET A 1 95 ? -6.246 -8.435 1.390 1.00 0.00 95 MET A N 8
ATOM 15975 C CA . MET A 1 95 ? -5.053 -8.308 0.569 1.00 0.00 95 MET A CA 8
ATOM 15976 C C . MET A 1 95 ? -4.012 -7.435 1.268 1.00 0.00 95 MET A C 8
ATOM 15977 O O . MET A 1 95 ? -2.816 -7.709 1.185 1.00 0.00 95 MET A O 8
ATOM 15991 N N . ALA A 1 96 ? -4.470 -6.409 1.990 1.00 0.00 96 ALA A N 8
ATOM 15992 C CA . ALA A 1 96 ? -3.561 -5.541 2.739 1.00 0.00 96 ALA A CA 8
ATOM 15993 C C . ALA A 1 96 ? -2.970 -6.304 3.914 1.00 0.00 96 ALA A C 8
ATOM 15994 O O . ALA A 1 96 ? -1.904 -5.968 4.414 1.00 0.00 96 ALA A O 8
ATOM 16001 N N . ARG A 1 97 ? -3.686 -7.332 4.352 1.00 0.00 97 ARG A N 8
ATOM 16002 C CA . ARG A 1 97 ? -3.259 -8.166 5.468 1.00 0.00 97 ARG A CA 8
ATOM 16003 C C . ARG A 1 97 ? -2.210 -9.185 5.019 1.00 0.00 97 ARG A C 8
ATOM 16004 O O . ARG A 1 97 ? -1.194 -9.392 5.686 1.00 0.00 97 ARG A O 8
ATOM 16025 N N . LYS A 1 98 ? -2.463 -9.816 3.883 1.00 0.00 98 LYS A N 8
ATOM 16026 C CA . LYS A 1 98 ? -1.558 -10.821 3.345 1.00 0.00 98 LYS A CA 8
ATOM 16027 C C . LYS A 1 98 ? -0.283 -10.164 2.805 1.00 0.00 98 LYS A C 8
ATOM 16028 O O . LYS A 1 98 ? 0.831 -10.655 3.019 1.00 0.00 98 LYS A O 8
ATOM 16047 N N . LEU A 1 99 ? -0.452 -9.044 2.110 1.00 0.00 99 LEU A N 8
ATOM 16048 C CA . LEU A 1 99 ? 0.681 -8.231 1.671 1.00 0.00 99 LEU A CA 8
ATOM 16049 C C . LEU A 1 99 ? 1.423 -7.650 2.872 1.00 0.00 99 LEU A C 8
ATOM 16050 O O . LEU A 1 99 ? 2.626 -7.395 2.805 1.00 0.00 99 LEU A O 8
ATOM 16066 N N . GLN A 1 100 ? 0.703 -7.432 3.967 1.00 0.00 100 GLN A N 8
ATOM 16067 C CA . GLN A 1 100 ? 1.324 -6.985 5.207 1.00 0.00 100 GLN A CA 8
ATOM 16068 C C . GLN A 1 100 ? 2.330 -8.027 5.676 1.00 0.00 100 GLN A C 8
ATOM 16069 O O . GLN A 1 100 ? 3.425 -7.692 6.112 1.00 0.00 100 GLN A O 8
ATOM 16083 N N . ASP A 1 101 ? 1.952 -9.297 5.547 1.00 0.00 101 ASP A N 8
ATOM 16084 C CA . ASP A 1 101 ? 2.812 -10.399 5.963 1.00 0.00 101 ASP A CA 8
ATOM 16085 C C . ASP A 1 101 ? 4.124 -10.407 5.186 1.00 0.00 101 ASP A C 8
ATOM 16086 O O . ASP A 1 101 ? 5.201 -10.465 5.782 1.00 0.00 101 ASP A O 8
ATOM 16095 N N . VAL A 1 102 ? 4.037 -10.343 3.858 1.00 0.00 102 VAL A N 8
ATOM 16096 C CA . VAL A 1 102 ? 5.240 -10.350 3.025 1.00 0.00 102 VAL A CA 8
ATOM 16097 C C . VAL A 1 102 ? 6.099 -9.116 3.284 1.00 0.00 102 VAL A C 8
ATOM 16098 O O . VAL A 1 102 ? 7.280 -9.239 3.610 1.00 0.00 102 VAL A O 8
ATOM 16111 N N . PHE A 1 103 ? 5.504 -7.936 3.159 1.00 0.00 103 PHE A N 8
ATOM 16112 C CA . PHE A 1 103 ? 6.227 -6.686 3.374 1.00 0.00 103 PHE A CA 8
ATOM 16113 C C . PHE A 1 103 ? 6.872 -6.635 4.763 1.00 0.00 103 PHE A C 8
ATOM 16114 O O . PHE A 1 103 ? 8.028 -6.228 4.897 1.00 0.00 103 PHE A O 8
ATOM 16131 N N . GLU A 1 104 ? 6.155 -7.085 5.790 1.00 0.00 104 GLU A N 8
ATOM 16132 C CA . GLU A 1 104 ? 6.671 -6.984 7.152 1.00 0.00 104 GLU A CA 8
ATOM 16133 C C . GLU A 1 104 ? 7.812 -7.972 7.365 1.00 0.00 104 GLU A C 8
ATOM 16134 O O . GLU A 1 104 ? 8.698 -7.740 8.186 1.00 0.00 104 GLU A O 8
ATOM 16146 N N . PHE A 1 105 ? 7.794 -9.070 6.614 1.00 0.00 105 PHE A N 8
ATOM 16147 C CA . PHE A 1 105 ? 8.879 -10.036 6.666 1.00 0.00 105 PHE A CA 8
ATOM 16148 C C . PHE A 1 105 ? 10.091 -9.474 5.941 1.00 0.00 105 PHE A C 8
ATOM 16149 O O . PHE A 1 105 ? 11.222 -9.619 6.395 1.00 0.00 105 PHE A O 8
ATOM 16166 N N . ARG A 1 106 ? 9.837 -8.811 4.822 1.00 0.00 106 ARG A N 8
ATOM 16167 C CA . ARG A 1 106 ? 10.895 -8.247 4.007 1.00 0.00 106 ARG A CA 8
ATOM 16168 C C . ARG A 1 106 ? 11.632 -7.150 4.766 1.00 0.00 106 ARG A C 8
ATOM 16169 O O . ARG A 1 106 ? 12.853 -7.035 4.679 1.00 0.00 106 ARG A O 8
ATOM 16190 N N . TYR A 1 107 ? 10.882 -6.349 5.514 1.00 0.00 107 TYR A N 8
ATOM 16191 C CA . TYR A 1 107 ? 11.481 -5.280 6.307 1.00 0.00 107 TYR A CA 8
ATOM 16192 C C . TYR A 1 107 ? 12.129 -5.838 7.576 1.00 0.00 107 TYR A C 8
ATOM 16193 O O . TYR A 1 107 ? 13.153 -5.331 8.027 1.00 0.00 107 TYR A O 8
ATOM 16211 N N . ALA A 1 108 ? 11.540 -6.884 8.146 1.00 0.00 108 ALA A N 8
ATOM 16212 C CA . ALA A 1 108 ? 12.109 -7.527 9.327 1.00 0.00 108 ALA A CA 8
ATOM 16213 C C . ALA A 1 108 ? 13.421 -8.219 8.979 1.00 0.00 108 ALA A C 8
ATOM 16214 O O . ALA A 1 108 ? 14.345 -8.280 9.790 1.00 0.00 108 ALA A O 8
ATOM 16221 N N . LYS A 1 109 ? 13.485 -8.748 7.767 1.00 0.00 109 LYS A N 8
ATOM 16222 C CA . LYS A 1 109 ? 14.685 -9.394 7.267 1.00 0.00 109 LYS A CA 8
ATOM 16223 C C . LYS A 1 109 ? 15.691 -8.340 6.807 1.00 0.00 109 LYS A C 8
ATOM 16224 O O . LYS A 1 109 ? 16.892 -8.603 6.709 1.00 0.00 109 LYS A O 8
ATOM 16243 N N . MET A 1 110 ? 15.187 -7.144 6.527 1.00 0.00 110 MET A N 8
ATOM 16244 C CA . MET A 1 110 ? 16.035 -6.002 6.204 1.00 0.00 110 MET A CA 8
ATOM 16245 C C . MET A 1 110 ? 16.750 -5.515 7.463 1.00 0.00 110 MET A C 8
ATOM 16246 O O . MET A 1 110 ? 16.109 -5.209 8.470 1.00 0.00 110 MET A O 8
ATOM 16260 N N . PRO A 1 111 ? 18.091 -5.483 7.441 1.00 0.00 111 PRO A N 8
ATOM 16261 C CA . PRO A 1 111 ? 18.877 -5.008 8.571 1.00 0.00 111 PRO A CA 8
ATOM 16262 C C . PRO A 1 111 ? 19.080 -3.494 8.554 1.00 0.00 111 PRO A C 8
ATOM 16263 O O . PRO A 1 111 ? 19.133 -2.870 7.488 1.00 0.00 111 PRO A O 8
ATOM 16274 N N . ASP A 1 112 ? 19.198 -2.912 9.738 1.00 0.00 112 ASP A N 8
ATOM 16275 C CA . ASP A 1 112 ? 19.418 -1.480 9.881 1.00 0.00 112 ASP A CA 8
ATOM 16276 C C . ASP A 1 112 ? 20.601 -1.229 10.807 1.00 0.00 112 ASP A C 8
ATOM 16277 O O . ASP A 1 112 ? 20.411 -1.222 12.040 1.00 0.00 112 ASP A O 8
ATOM 16287 N N . HIS B 2 1 ? -25.285 2.225 1.533 1.00 0.00 281 HIS B N 8
ATOM 16288 C CA . HIS B 2 1 ? -24.046 2.767 2.138 1.00 0.00 281 HIS B CA 8
ATOM 16289 C C . HIS B 2 1 ? -24.334 4.125 2.766 1.00 0.00 281 HIS B C 8
ATOM 16290 O O . HIS B 2 1 ? -23.884 5.155 2.267 1.00 0.00 281 HIS B O 8
ATOM 16307 N N . ASN B 2 2 ? -25.090 4.119 3.857 1.00 0.00 282 ASN B N 8
ATOM 16308 C CA . ASN B 2 2 ? -25.545 5.361 4.477 1.00 0.00 282 ASN B CA 8
ATOM 16309 C C . ASN B 2 2 ? -24.398 6.084 5.167 1.00 0.00 282 ASN B C 8
ATOM 16310 O O . ASN B 2 2 ? -24.045 7.203 4.791 1.00 0.00 282 ASN B O 8
ATOM 16321 N N . LEU B 2 3 ? -23.821 5.439 6.177 1.00 0.00 283 LEU B N 8
ATOM 16322 C CA . LEU B 2 3 ? -22.721 6.026 6.932 1.00 0.00 283 LEU B CA 8
ATOM 16323 C C . LEU B 2 3 ? -21.499 6.212 6.046 1.00 0.00 283 LEU B C 8
ATOM 16324 O O . LEU B 2 3 ? -21.049 7.336 5.814 1.00 0.00 283 LEU B O 8
ATOM 16340 N N . LEU B 2 4 ? -20.973 5.107 5.542 1.00 0.00 284 LEU B N 8
ATOM 16341 C CA . LEU B 2 4 ? -19.789 5.137 4.704 1.00 0.00 284 LEU B CA 8
ATOM 16342 C C . LEU B 2 4 ? -19.933 4.181 3.535 1.00 0.00 284 LEU B C 8
ATOM 16343 O O . LEU B 2 4 ? -20.895 3.418 3.450 1.00 0.00 284 LEU B O 8
ATOM 16359 N N . ARG B 2 5 ? -18.972 4.245 2.631 1.00 0.00 285 ARG B N 8
ATOM 16360 C CA . ARG B 2 5 ? -18.912 3.341 1.499 1.00 0.00 285 ARG B CA 8
ATOM 16361 C C . ARG B 2 5 ? -17.781 2.352 1.727 1.00 0.00 285 ARG B C 8
ATOM 16362 O O . ARG B 2 5 ? -16.853 2.641 2.478 1.00 0.00 285 ARG B O 8
ATOM 16383 N N . ILE B 2 6 ? -17.855 1.196 1.088 1.00 0.00 286 ILE B N 8
ATOM 16384 C CA . ILE B 2 6 ? -16.900 0.128 1.351 1.00 0.00 286 ILE B CA 8
ATOM 16385 C C . ILE B 2 6 ? -16.054 -0.185 0.124 1.00 0.00 286 ILE B C 8
ATOM 16386 O O . ILE B 2 6 ? -15.413 -1.231 0.065 1.00 0.00 286 ILE B O 8
ATOM 16428 N N . GLN B 2 8 ? -16.113 -0.132 -4.279 1.00 0.00 288 GLN B N 8
ATOM 16429 C CA . GLN B 2 8 ? -16.733 -1.029 -5.244 1.00 0.00 288 GLN B CA 8
ATOM 16430 C C . GLN B 2 8 ? -15.714 -2.055 -5.750 1.00 0.00 288 GLN B C 8
ATOM 16431 O O . GLN B 2 8 ? -15.414 -2.125 -6.942 1.00 0.00 288 GLN B O 8
ATOM 16445 N N . PHE B 2 9 ? -15.170 -2.830 -4.827 1.00 0.00 289 PHE B N 8
ATOM 16446 C CA . PHE B 2 9 ? -14.217 -3.880 -5.160 1.00 0.00 289 PHE B CA 8
ATOM 16447 C C . PHE B 2 9 ? -14.812 -5.243 -4.851 1.00 0.00 289 PHE B C 8
ATOM 16448 O O . PHE B 2 9 ? -15.192 -5.513 -3.707 1.00 0.00 289 PHE B O 8
ATOM 16465 N N . LEU B 2 10 ? -14.893 -6.090 -5.876 1.00 0.00 290 LEU B N 8
ATOM 16466 C CA . LEU B 2 10 ? -15.472 -7.424 -5.742 1.00 0.00 290 LEU B CA 8
ATOM 16467 C C . LEU B 2 10 ? -16.861 -7.330 -5.120 1.00 0.00 290 LEU B C 8
ATOM 16468 O O . LEU B 2 10 ? -17.159 -7.982 -4.116 1.00 0.00 290 LEU B O 8
ATOM 16484 N N . GLN B 2 11 ? -17.701 -6.495 -5.715 1.00 0.00 291 GLN B N 8
ATOM 16485 C CA . GLN B 2 11 ? -19.033 -6.243 -5.191 1.00 0.00 291 GLN B CA 8
ATOM 16486 C C . GLN B 2 11 ? -19.997 -7.345 -5.618 1.00 0.00 291 GLN B C 8
ATOM 16487 O O . GLN B 2 11 ? -20.883 -7.140 -6.449 1.00 0.00 291 GLN B O 8
ATOM 16501 N N . SER B 2 12 ? -19.799 -8.521 -5.052 1.00 0.00 292 SER B N 8
ATOM 16502 C CA . SER B 2 12 ? -20.671 -9.651 -5.296 1.00 0.00 292 SER B CA 8
ATOM 16503 C C . SER B 2 12 ? -20.535 -10.633 -4.140 1.00 0.00 292 SER B C 8
ATOM 16504 O O . SER B 2 12 ? -21.315 -10.516 -3.169 1.00 0.00 292 SER B O 8
ATOM 16513 N N . GLY A 1 1 ? 27.183 2.563 -4.132 1.00 0.00 1 GLY A N 9
ATOM 16514 C CA . GLY A 1 1 ? 26.401 2.765 -5.372 1.00 0.00 1 GLY A CA 9
ATOM 16515 C C . GLY A 1 1 ? 25.451 3.934 -5.251 1.00 0.00 1 GLY A C 9
ATOM 16516 O O . GLY A 1 1 ? 25.835 5.006 -4.783 1.00 0.00 1 GLY A O 9
ATOM 16522 N N . LYS A 1 2 ? 24.212 3.729 -5.674 1.00 0.00 2 LYS A N 9
ATOM 16523 C CA . LYS A 1 2 ? 23.179 4.746 -5.549 1.00 0.00 2 LYS A CA 9
ATOM 16524 C C . LYS A 1 2 ? 22.017 4.208 -4.731 1.00 0.00 2 LYS A C 9
ATOM 16525 O O . LYS A 1 2 ? 21.943 3.004 -4.476 1.00 0.00 2 LYS A O 9
ATOM 16544 N N . LEU A 1 3 ? 21.111 5.104 -4.335 1.00 0.00 3 LEU A N 9
ATOM 16545 C CA . LEU A 1 3 ? 19.936 4.741 -3.548 1.00 0.00 3 LEU A CA 9
ATOM 16546 C C . LEU A 1 3 ? 20.290 4.135 -2.203 1.00 0.00 3 LEU A C 9
ATOM 16547 O O . LEU A 1 3 ? 19.499 3.423 -1.610 1.00 0.00 3 LEU A O 9
ATOM 16563 N N . SER A 1 4 ? 21.478 4.420 -1.756 1.00 0.00 4 SER A N 9
ATOM 16564 C CA . SER A 1 4 ? 21.988 3.959 -0.463 1.00 0.00 4 SER A CA 9
ATOM 16565 C C . SER A 1 4 ? 21.773 2.447 -0.244 1.00 0.00 4 SER A C 9
ATOM 16566 O O . SER A 1 4 ? 21.400 1.703 -1.157 1.00 0.00 4 SER A O 9
ATOM 16574 N N . GLU A 1 5 ? 22.018 1.993 0.967 1.00 0.00 5 GLU A N 9
ATOM 16575 C CA . GLU A 1 5 ? 21.832 0.596 1.304 1.00 0.00 5 GLU A CA 9
ATOM 16576 C C . GLU A 1 5 ? 20.387 0.343 1.719 1.00 0.00 5 GLU A C 9
ATOM 16577 O O . GLU A 1 5 ? 19.734 -0.568 1.201 1.00 0.00 5 GLU A O 9
ATOM 16589 N N . GLN A 1 6 ? 19.888 1.173 2.631 1.00 0.00 6 GLN A N 9
ATOM 16590 C CA . GLN A 1 6 ? 18.517 1.049 3.121 1.00 0.00 6 GLN A CA 9
ATOM 16591 C C . GLN A 1 6 ? 17.533 1.235 1.971 1.00 0.00 6 GLN A C 9
ATOM 16592 O O . GLN A 1 6 ? 16.592 0.459 1.810 1.00 0.00 6 GLN A O 9
ATOM 16606 N N . LEU A 1 7 ? 17.776 2.256 1.158 1.00 0.00 7 LEU A N 9
ATOM 16607 C CA . LEU A 1 7 ? 16.858 2.613 0.084 1.00 0.00 7 LEU A CA 9
ATOM 16608 C C . LEU A 1 7 ? 16.961 1.642 -1.095 1.00 0.00 7 LEU A C 9
ATOM 16609 O O . LEU A 1 7 ? 15.977 1.395 -1.788 1.00 0.00 7 LEU A O 9
ATOM 16625 N N . LYS A 1 8 ? 18.142 1.086 -1.341 1.00 0.00 8 LYS A N 9
ATOM 16626 C CA . LYS A 1 8 ? 18.263 0.054 -2.357 1.00 0.00 8 LYS A CA 9
ATOM 16627 C C . LYS A 1 8 ? 17.457 -1.170 -1.949 1.00 0.00 8 LYS A C 9
ATOM 16628 O O . LYS A 1 8 ? 16.844 -1.836 -2.785 1.00 0.00 8 LYS A O 9
ATOM 16647 N N . HIS A 1 9 ? 17.432 -1.443 -0.654 1.00 0.00 9 HIS A N 9
ATOM 16648 C CA . HIS A 1 9 ? 16.660 -2.558 -0.141 1.00 0.00 9 HIS A CA 9
ATOM 16649 C C . HIS A 1 9 ? 15.166 -2.242 -0.226 1.00 0.00 9 HIS A C 9
ATOM 16650 O O . HIS A 1 9 ? 14.357 -3.129 -0.492 1.00 0.00 9 HIS A O 9
ATOM 16665 N N . CYS A 1 10 ? 14.800 -0.973 -0.024 1.00 0.00 10 CYS A N 9
ATOM 16666 C CA . CYS A 1 10 ? 13.398 -0.577 -0.127 1.00 0.00 10 CYS A CA 9
ATOM 16667 C C . CYS A 1 10 ? 12.952 -0.614 -1.583 1.00 0.00 10 CYS A C 9
ATOM 16668 O O . CYS A 1 10 ? 11.786 -0.888 -1.880 1.00 0.00 10 CYS A O 9
ATOM 16676 N N . ASN A 1 11 ? 13.896 -0.364 -2.488 1.00 0.00 11 ASN A N 9
ATOM 16677 C CA . ASN A 1 11 ? 13.629 -0.442 -3.917 1.00 0.00 11 ASN A CA 9
ATOM 16678 C C . ASN A 1 11 ? 13.260 -1.872 -4.302 1.00 0.00 11 ASN A C 9
ATOM 16679 O O . ASN A 1 11 ? 12.327 -2.104 -5.074 1.00 0.00 11 ASN A O 9
ATOM 16690 N N . GLY A 1 12 ? 13.985 -2.828 -3.727 1.00 0.00 12 GLY A N 9
ATOM 16691 C CA . GLY A 1 12 ? 13.753 -4.227 -4.029 1.00 0.00 12 GLY A CA 9
ATOM 16692 C C . GLY A 1 12 ? 12.460 -4.741 -3.428 1.00 0.00 12 GLY A C 9
ATOM 16693 O O . GLY A 1 12 ? 11.728 -5.497 -4.068 1.00 0.00 12 GLY A O 9
ATOM 16697 N N . ILE A 1 13 ? 12.184 -4.332 -2.195 1.00 0.00 13 ILE A N 9
ATOM 16698 C CA . ILE A 1 13 ? 10.952 -4.716 -1.514 1.00 0.00 13 ILE A CA 9
ATOM 16699 C C . ILE A 1 13 ? 9.731 -4.227 -2.291 1.00 0.00 13 ILE A C 9
ATOM 16700 O O . ILE A 1 13 ? 8.814 -4.999 -2.577 1.00 0.00 13 ILE A O 9
ATOM 16716 N N . LEU A 1 14 ? 9.744 -2.945 -2.642 1.00 0.00 14 LEU A N 9
ATOM 16717 C CA . LEU A 1 14 ? 8.669 -2.338 -3.419 1.00 0.00 14 LEU A CA 9
ATOM 16718 C C . LEU A 1 14 ? 8.457 -3.093 -4.722 1.00 0.00 14 LEU A C 9
ATOM 16719 O O . LEU A 1 14 ? 7.336 -3.450 -5.071 1.00 0.00 14 LEU A O 9
ATOM 16735 N N . LYS A 1 15 ? 9.557 -3.329 -5.429 1.00 0.00 15 LYS A N 9
ATOM 16736 C CA . LYS A 1 15 ? 9.546 -4.061 -6.677 1.00 0.00 15 LYS A CA 9
ATOM 16737 C C . LYS A 1 15 ? 8.852 -5.407 -6.513 1.00 0.00 15 LYS A C 9
ATOM 16738 O O . LYS A 1 15 ? 8.081 -5.828 -7.372 1.00 0.00 15 LYS A O 9
ATOM 16757 N N . GLU A 1 16 ? 9.095 -6.052 -5.391 1.00 0.00 16 GLU A N 9
ATOM 16758 C CA . GLU A 1 16 ? 8.570 -7.393 -5.163 1.00 0.00 16 GLU A CA 9
ATOM 16759 C C . GLU A 1 16 ? 7.062 -7.346 -4.948 1.00 0.00 16 GLU A C 9
ATOM 16760 O O . GLU A 1 16 ? 6.319 -8.144 -5.521 1.00 0.00 16 GLU A O 9
ATOM 16772 N N . LEU A 1 17 ? 6.621 -6.403 -4.130 1.00 0.00 17 LEU A N 9
ATOM 16773 C CA . LEU A 1 17 ? 5.194 -6.198 -3.885 1.00 0.00 17 LEU A CA 9
ATOM 16774 C C . LEU A 1 17 ? 4.501 -5.770 -5.184 1.00 0.00 17 LEU A C 9
ATOM 16775 O O . LEU A 1 17 ? 3.298 -5.953 -5.350 1.00 0.00 17 LEU A O 9
ATOM 16791 N N . LEU A 1 18 ? 5.289 -5.222 -6.108 1.00 0.00 18 LEU A N 9
ATOM 16792 C CA . LEU A 1 18 ? 4.788 -4.791 -7.412 1.00 0.00 18 LEU A CA 9
ATOM 16793 C C . LEU A 1 18 ? 4.913 -5.887 -8.468 1.00 0.00 18 LEU A C 9
ATOM 16794 O O . LEU A 1 18 ? 4.415 -5.747 -9.587 1.00 0.00 18 LEU A O 9
ATOM 16810 N N . SER A 1 19 ? 5.616 -6.947 -8.128 1.00 0.00 19 SER A N 9
ATOM 16811 C CA . SER A 1 19 ? 5.810 -8.065 -9.041 1.00 0.00 19 SER A CA 9
ATOM 16812 C C . SER A 1 19 ? 4.546 -8.916 -9.148 1.00 0.00 19 SER A C 9
ATOM 16813 O O . SER A 1 19 ? 3.786 -9.060 -8.184 1.00 0.00 19 SER A O 9
ATOM 16821 N N . LYS A 1 20 ? 4.351 -9.490 -10.341 1.00 0.00 20 LYS A N 9
ATOM 16822 C CA . LYS A 1 20 ? 3.152 -10.263 -10.673 1.00 0.00 20 LYS A CA 9
ATOM 16823 C C . LYS A 1 20 ? 2.946 -11.435 -9.723 1.00 0.00 20 LYS A C 9
ATOM 16824 O O . LYS A 1 20 ? 1.830 -11.935 -9.580 1.00 0.00 20 LYS A O 9
ATOM 16843 N N . LYS A 1 21 ? 4.028 -11.859 -9.085 1.00 0.00 21 LYS A N 9
ATOM 16844 C CA . LYS A 1 21 ? 3.982 -12.884 -8.051 1.00 0.00 21 LYS A CA 9
ATOM 16845 C C . LYS A 1 21 ? 2.976 -12.522 -6.958 1.00 0.00 21 LYS A C 9
ATOM 16846 O O . LYS A 1 21 ? 2.246 -13.379 -6.456 1.00 0.00 21 LYS A O 9
ATOM 16865 N N . HIS A 1 22 ? 2.929 -11.244 -6.602 1.00 0.00 22 HIS A N 9
ATOM 16866 C CA . HIS A 1 22 ? 2.049 -10.789 -5.536 1.00 0.00 22 HIS A CA 9
ATOM 16867 C C . HIS A 1 22 ? 0.864 -10.032 -6.111 1.00 0.00 22 HIS A C 9
ATOM 16868 O O . HIS A 1 22 ? -0.129 -9.830 -5.425 1.00 0.00 22 HIS A O 9
ATOM 16883 N N . ALA A 1 23 ? 0.969 -9.646 -7.384 1.00 0.00 23 ALA A N 9
ATOM 16884 C CA . ALA A 1 23 ? -0.046 -8.830 -8.058 1.00 0.00 23 ALA A CA 9
ATOM 16885 C C . ALA A 1 23 ? -1.457 -9.375 -7.881 1.00 0.00 23 ALA A C 9
ATOM 16886 O O . ALA A 1 23 ? -2.418 -8.606 -7.797 1.00 0.00 23 ALA A O 9
ATOM 16893 N N . ALA A 1 24 ? -1.568 -10.699 -7.807 1.00 0.00 24 ALA A N 9
ATOM 16894 C CA . ALA A 1 24 ? -2.850 -11.375 -7.622 1.00 0.00 24 ALA A CA 9
ATOM 16895 C C . ALA A 1 24 ? -3.578 -10.877 -6.372 1.00 0.00 24 ALA A C 9
ATOM 16896 O O . ALA A 1 24 ? -4.797 -11.002 -6.259 1.00 0.00 24 ALA A O 9
ATOM 16903 N N . TYR A 1 25 ? -2.825 -10.322 -5.433 1.00 0.00 25 TYR A N 9
ATOM 16904 C CA . TYR A 1 25 ? -3.396 -9.764 -4.217 1.00 0.00 25 TYR A CA 9
ATOM 16905 C C . TYR A 1 25 ? -2.663 -8.480 -3.810 1.00 0.00 25 TYR A C 9
ATOM 16906 O O . TYR A 1 25 ? -2.731 -8.052 -2.660 1.00 0.00 25 TYR A O 9
ATOM 16924 N N . ALA A 1 26 ? -1.971 -7.865 -4.772 1.00 0.00 26 ALA A N 9
ATOM 16925 C CA . ALA A 1 26 ? -1.229 -6.627 -4.521 1.00 0.00 26 ALA A CA 9
ATOM 16926 C C . ALA A 1 26 ? -1.779 -5.463 -5.351 1.00 0.00 26 ALA A C 9
ATOM 16927 O O . ALA A 1 26 ? -1.461 -4.295 -5.094 1.00 0.00 26 ALA A O 9
ATOM 16934 N N . TRP A 1 27 ? -2.612 -5.774 -6.344 1.00 0.00 27 TRP A N 9
ATOM 16935 C CA . TRP A 1 27 ? -3.135 -4.741 -7.239 1.00 0.00 27 TRP A CA 9
ATOM 16936 C C . TRP A 1 27 ? -3.872 -3.594 -6.505 1.00 0.00 27 TRP A C 9
ATOM 16937 O O . TRP A 1 27 ? -3.791 -2.454 -6.963 1.00 0.00 27 TRP A O 9
ATOM 16958 N N . PRO A 1 28 ? -4.606 -3.842 -5.373 1.00 0.00 28 PRO A N 9
ATOM 16959 C CA . PRO A 1 28 ? -5.259 -2.757 -4.619 1.00 0.00 28 PRO A CA 9
ATOM 16960 C C . PRO A 1 28 ? -4.296 -1.651 -4.192 1.00 0.00 28 PRO A C 9
ATOM 16961 O O . PRO A 1 28 ? -4.723 -0.554 -3.836 1.00 0.00 28 PRO A O 9
ATOM 16972 N N . PHE A 1 29 ? -3.002 -1.940 -4.216 1.00 0.00 29 PHE A N 9
ATOM 16973 C CA . PHE A 1 29 ? -2.010 -0.996 -3.705 1.00 0.00 29 PHE A CA 9
ATOM 16974 C C . PHE A 1 29 ? -1.098 -0.469 -4.808 1.00 0.00 29 PHE A C 9
ATOM 16975 O O . PHE A 1 29 ? -0.300 0.443 -4.572 1.00 0.00 29 PHE A O 9
ATOM 16992 N N . TYR A 1 30 ? -1.189 -1.062 -5.998 1.00 0.00 30 TYR A N 9
ATOM 16993 C CA . TYR A 1 30 ? -0.411 -0.593 -7.145 1.00 0.00 30 TYR A CA 9
ATOM 16994 C C . TYR A 1 30 ? -0.678 0.882 -7.426 1.00 0.00 30 TYR A C 9
ATOM 16995 O O . TYR A 1 30 ? 0.245 1.691 -7.458 1.00 0.00 30 TYR A O 9
ATOM 17013 N N . LYS A 1 31 ? -1.944 1.227 -7.593 1.00 0.00 31 LYS A N 9
ATOM 17014 C CA . LYS A 1 31 ? -2.342 2.588 -7.909 1.00 0.00 31 LYS A CA 9
ATOM 17015 C C . LYS A 1 31 ? -3.506 2.999 -7.012 1.00 0.00 31 LYS A C 9
ATOM 17016 O O . LYS A 1 31 ? -4.184 2.132 -6.460 1.00 0.00 31 LYS A O 9
ATOM 17035 N N . PRO A 1 32 ? -3.757 4.312 -6.853 1.00 0.00 32 PRO A N 9
ATOM 17036 C CA . PRO A 1 32 ? -4.859 4.813 -6.017 1.00 0.00 32 PRO A CA 9
ATOM 17037 C C . PRO A 1 32 ? -6.207 4.246 -6.449 1.00 0.00 32 PRO A C 9
ATOM 17038 O O . PRO A 1 32 ? -6.434 3.983 -7.635 1.00 0.00 32 PRO A O 9
ATOM 17049 N N . VAL A 1 33 ? -7.095 4.043 -5.485 1.00 0.00 33 VAL A N 9
ATOM 17050 C CA . VAL A 1 33 ? -8.412 3.495 -5.774 1.00 0.00 33 VAL A CA 9
ATOM 17051 C C . VAL A 1 33 ? -9.227 4.508 -6.568 1.00 0.00 33 VAL A C 9
ATOM 17052 O O . VAL A 1 33 ? -9.082 5.720 -6.388 1.00 0.00 33 VAL A O 9
ATOM 17065 N N . ASP A 1 34 ? -10.068 4.014 -7.456 1.00 0.00 34 ASP A N 9
ATOM 17066 C CA . ASP A 1 34 ? -10.856 4.888 -8.319 1.00 0.00 34 ASP A CA 9
ATOM 17067 C C . ASP A 1 34 ? -12.167 5.236 -7.642 1.00 0.00 34 ASP A C 9
ATOM 17068 O O . ASP A 1 34 ? -13.226 4.801 -8.077 1.00 0.00 34 ASP A O 9
ATOM 17077 N N . ALA A 1 35 ? -12.087 6.029 -6.577 1.00 0.00 35 ALA A N 9
ATOM 17078 C CA . ALA A 1 35 ? -13.250 6.349 -5.751 1.00 0.00 35 ALA A CA 9
ATOM 17079 C C . ALA A 1 35 ? -14.395 6.940 -6.573 1.00 0.00 35 ALA A C 9
ATOM 17080 O O . ALA A 1 35 ? -15.562 6.754 -6.240 1.00 0.00 35 ALA A O 9
ATOM 17087 N N . SER A 1 36 ? -14.066 7.641 -7.650 1.00 0.00 36 SER A N 9
ATOM 17088 C CA . SER A 1 36 ? -15.087 8.226 -8.509 1.00 0.00 36 SER A CA 9
ATOM 17089 C C . SER A 1 36 ? -15.858 7.135 -9.257 1.00 0.00 36 SER A C 9
ATOM 17090 O O . SER A 1 36 ? -17.075 7.217 -9.409 1.00 0.00 36 SER A O 9
ATOM 17098 N N . ALA A 1 37 ? -15.145 6.109 -9.704 1.00 0.00 37 ALA A N 9
ATOM 17099 C CA . ALA A 1 37 ? -15.764 4.982 -10.395 1.00 0.00 37 ALA A CA 9
ATOM 17100 C C . ALA A 1 37 ? -16.290 3.949 -9.399 1.00 0.00 37 ALA A C 9
ATOM 17101 O O . ALA A 1 37 ? -17.158 3.137 -9.721 1.00 0.00 37 ALA A O 9
ATOM 17108 N N . LEU A 1 38 ? -15.748 3.988 -8.191 1.00 0.00 38 LEU A N 9
ATOM 17109 C CA . LEU A 1 38 ? -16.135 3.067 -7.128 1.00 0.00 38 LEU A CA 9
ATOM 17110 C C . LEU A 1 38 ? -17.361 3.579 -6.374 1.00 0.00 38 LEU A C 9
ATOM 17111 O O . LEU A 1 38 ? -17.958 2.854 -5.584 1.00 0.00 38 LEU A O 9
ATOM 17127 N N . GLY A 1 39 ? -17.732 4.830 -6.624 1.00 0.00 39 GLY A N 9
ATOM 17128 C CA . GLY A 1 39 ? -18.884 5.414 -5.955 1.00 0.00 39 GLY A CA 9
ATOM 17129 C C . GLY A 1 39 ? -18.544 5.925 -4.569 1.00 0.00 39 GLY A C 9
ATOM 17130 O O . GLY A 1 39 ? -19.412 6.388 -3.829 1.00 0.00 39 GLY A O 9
ATOM 17134 N N . LEU A 1 40 ? -17.270 5.842 -4.224 1.00 0.00 40 LEU A N 9
ATOM 17135 C CA . LEU A 1 40 ? -16.794 6.248 -2.916 1.00 0.00 40 LEU A CA 9
ATOM 17136 C C . LEU A 1 40 ? -16.602 7.760 -2.871 1.00 0.00 40 LEU A C 9
ATOM 17137 O O . LEU A 1 40 ? -15.503 8.265 -3.093 1.00 0.00 40 LEU A O 9
ATOM 17153 N N . HIS A 1 41 ? -17.678 8.476 -2.577 1.00 0.00 41 HIS A N 9
ATOM 17154 C CA . HIS A 1 41 ? -17.663 9.939 -2.605 1.00 0.00 41 HIS A CA 9
ATOM 17155 C C . HIS A 1 41 ? -16.927 10.521 -1.409 1.00 0.00 41 HIS A C 9
ATOM 17156 O O . HIS A 1 41 ? -16.699 11.728 -1.345 1.00 0.00 41 HIS A O 9
ATOM 17171 N N . ASP A 1 42 ? -16.550 9.675 -0.463 1.00 0.00 42 ASP A N 9
ATOM 17172 C CA . ASP A 1 42 ? -15.943 10.161 0.765 1.00 0.00 42 ASP A CA 9
ATOM 17173 C C . ASP A 1 42 ? -14.535 9.613 0.981 1.00 0.00 42 ASP A C 9
ATOM 17174 O O . ASP A 1 42 ? -14.016 9.660 2.093 1.00 0.00 42 ASP A O 9
ATOM 17183 N N . TYR A 1 43 ? -13.895 9.132 -0.079 1.00 0.00 43 TYR A N 9
ATOM 17184 C CA . TYR A 1 43 ? -12.581 8.507 0.050 1.00 0.00 43 TYR A CA 9
ATOM 17185 C C . TYR A 1 43 ? -11.535 9.494 0.577 1.00 0.00 43 TYR A C 9
ATOM 17186 O O . TYR A 1 43 ? -10.643 9.118 1.336 1.00 0.00 43 TYR A O 9
ATOM 17204 N N . HIS A 1 44 ? -11.663 10.760 0.205 1.00 0.00 44 HIS A N 9
ATOM 17205 C CA . HIS A 1 44 ? -10.656 11.757 0.557 1.00 0.00 44 HIS A CA 9
ATOM 17206 C C . HIS A 1 44 ? -10.875 12.359 1.948 1.00 0.00 44 HIS A C 9
ATOM 17207 O O . HIS A 1 44 ? -10.065 13.162 2.409 1.00 0.00 44 HIS A O 9
ATOM 17222 N N . ASP A 1 45 ? -11.956 11.980 2.618 1.00 0.00 45 ASP A N 9
ATOM 17223 C CA . ASP A 1 45 ? -12.162 12.396 4.013 1.00 0.00 45 ASP A CA 9
ATOM 17224 C C . ASP A 1 45 ? -11.537 11.383 4.946 1.00 0.00 45 ASP A C 9
ATOM 17225 O O . ASP A 1 45 ? -10.813 11.725 5.883 1.00 0.00 45 ASP A O 9
ATOM 17234 N N . ILE A 1 46 ? -11.827 10.132 4.662 1.00 0.00 46 ILE A N 9
ATOM 17235 C CA . ILE A 1 46 ? -11.437 9.041 5.518 1.00 0.00 46 ILE A CA 9
ATOM 17236 C C . ILE A 1 46 ? -9.954 8.736 5.382 1.00 0.00 46 ILE A C 9
ATOM 17237 O O . ILE A 1 46 ? -9.260 8.531 6.377 1.00 0.00 46 ILE A O 9
ATOM 17253 N N . ILE A 1 47 ? -9.463 8.731 4.162 1.00 0.00 47 ILE A N 9
ATOM 17254 C CA . ILE A 1 47 ? -8.060 8.465 3.934 1.00 0.00 47 ILE A CA 9
ATOM 17255 C C . ILE A 1 47 ? -7.263 9.763 4.027 1.00 0.00 47 ILE A C 9
ATOM 17256 O O . ILE A 1 47 ? -7.216 10.552 3.078 1.00 0.00 47 ILE A O 9
ATOM 17272 N N . LYS A 1 48 ? -6.656 9.984 5.185 1.00 0.00 48 LYS A N 9
ATOM 17273 C CA . LYS A 1 48 ? -5.916 11.208 5.444 1.00 0.00 48 LYS A CA 9
ATOM 17274 C C . LYS A 1 48 ? -4.489 11.122 4.925 1.00 0.00 48 LYS A C 9
ATOM 17275 O O . LYS A 1 48 ? -3.846 12.140 4.679 1.00 0.00 48 LYS A O 9
ATOM 17294 N N . HIS A 1 49 ? -3.994 9.908 4.765 1.00 0.00 49 HIS A N 9
ATOM 17295 C CA . HIS A 1 49 ? -2.641 9.701 4.256 1.00 0.00 49 HIS A CA 9
ATOM 17296 C C . HIS A 1 49 ? -2.635 8.783 3.031 1.00 0.00 49 HIS A C 9
ATOM 17297 O O . HIS A 1 49 ? -1.972 7.749 3.048 1.00 0.00 49 HIS A O 9
ATOM 17312 N N . PRO A 1 50 ? -3.351 9.145 1.943 1.00 0.00 50 PRO A N 9
ATOM 17313 C CA . PRO A 1 50 ? -3.461 8.285 0.759 1.00 0.00 50 PRO A CA 9
ATOM 17314 C C . PRO A 1 50 ? -2.120 8.088 0.061 1.00 0.00 50 PRO A C 9
ATOM 17315 O O . PRO A 1 50 ? -1.540 9.031 -0.484 1.00 0.00 50 PRO A O 9
ATOM 17326 N N . MET A 1 51 ? -1.620 6.863 0.110 1.00 0.00 51 MET A N 9
ATOM 17327 C CA . MET A 1 51 ? -0.356 6.522 -0.510 1.00 0.00 51 MET A CA 9
ATOM 17328 C C . MET A 1 51 ? -0.492 5.215 -1.278 1.00 0.00 51 MET A C 9
ATOM 17329 O O . MET A 1 51 ? -1.294 4.362 -0.911 1.00 0.00 51 MET A O 9
ATOM 17343 N N . ASP A 1 52 ? 0.294 5.069 -2.335 1.00 0.00 52 ASP A N 9
ATOM 17344 C CA . ASP A 1 52 ? 0.247 3.879 -3.178 1.00 0.00 52 ASP A CA 9
ATOM 17345 C C . ASP A 1 52 ? 1.669 3.435 -3.477 1.00 0.00 52 ASP A C 9
ATOM 17346 O O . ASP A 1 52 ? 2.572 4.270 -3.498 1.00 0.00 52 ASP A O 9
ATOM 17355 N N . LEU A 1 53 ? 1.884 2.146 -3.701 1.00 0.00 53 LEU A N 9
ATOM 17356 C CA . LEU A 1 53 ? 3.232 1.639 -3.960 1.00 0.00 53 LEU A CA 9
ATOM 17357 C C . LEU A 1 53 ? 3.873 2.337 -5.160 1.00 0.00 53 LEU A C 9
ATOM 17358 O O . LEU A 1 53 ? 5.080 2.594 -5.166 1.00 0.00 53 LEU A O 9
ATOM 17374 N N . SER A 1 54 ? 3.061 2.663 -6.156 1.00 0.00 54 SER A N 9
ATOM 17375 C CA . SER A 1 54 ? 3.533 3.416 -7.316 1.00 0.00 54 SER A CA 9
ATOM 17376 C C . SER A 1 54 ? 4.088 4.779 -6.888 1.00 0.00 54 SER A C 9
ATOM 17377 O O . SER A 1 54 ? 5.156 5.198 -7.336 1.00 0.00 54 SER A O 9
ATOM 17385 N N . THR A 1 55 ? 3.362 5.449 -6.000 1.00 0.00 55 THR A N 9
ATOM 17386 C CA . THR A 1 55 ? 3.743 6.763 -5.514 1.00 0.00 55 THR A CA 9
ATOM 17387 C C . THR A 1 55 ? 4.953 6.670 -4.592 1.00 0.00 55 THR A C 9
ATOM 17388 O O . THR A 1 55 ? 5.812 7.551 -4.595 1.00 0.00 55 THR A O 9
ATOM 17399 N N . VAL A 1 56 ? 5.019 5.595 -3.811 1.00 0.00 56 VAL A N 9
ATOM 17400 C CA . VAL A 1 56 ? 6.166 5.354 -2.946 1.00 0.00 56 VAL A CA 9
ATOM 17401 C C . VAL A 1 56 ? 7.417 5.241 -3.794 1.00 0.00 56 VAL A C 9
ATOM 17402 O O . VAL A 1 56 ? 8.443 5.858 -3.513 1.00 0.00 56 VAL A O 9
ATOM 17415 N N . LYS A 1 57 ? 7.304 4.461 -4.857 1.00 0.00 57 LYS A N 9
ATOM 17416 C CA . LYS A 1 57 ? 8.399 4.250 -5.774 1.00 0.00 57 LYS A CA 9
ATOM 17417 C C . LYS A 1 57 ? 8.741 5.547 -6.480 1.00 0.00 57 LYS A C 9
ATOM 17418 O O . LYS A 1 57 ? 9.904 5.870 -6.681 1.00 0.00 57 LYS A O 9
ATOM 17437 N N . ARG A 1 58 ? 7.704 6.285 -6.847 1.00 0.00 58 ARG A N 9
ATOM 17438 C CA . ARG A 1 58 ? 7.861 7.587 -7.475 1.00 0.00 58 ARG A CA 9
ATOM 17439 C C . ARG A 1 58 ? 8.698 8.518 -6.601 1.00 0.00 58 ARG A C 9
ATOM 17440 O O . ARG A 1 58 ? 9.706 9.072 -7.045 1.00 0.00 58 ARG A O 9
ATOM 17461 N N . LYS A 1 59 ? 8.285 8.669 -5.352 1.00 0.00 59 LYS A N 9
ATOM 17462 C CA . LYS A 1 59 ? 8.968 9.556 -4.424 1.00 0.00 59 LYS A CA 9
ATOM 17463 C C . LYS A 1 59 ? 10.335 8.985 -4.035 1.00 0.00 59 LYS A C 9
ATOM 17464 O O . LYS A 1 59 ? 11.267 9.733 -3.733 1.00 0.00 59 LYS A O 9
ATOM 17483 N N . MET A 1 60 ? 10.454 7.658 -4.052 1.00 0.00 60 MET A N 9
ATOM 17484 C CA . MET A 1 60 ? 11.748 7.003 -3.859 1.00 0.00 60 MET A CA 9
ATOM 17485 C C . MET A 1 60 ? 12.683 7.334 -5.019 1.00 0.00 60 MET A C 9
ATOM 17486 O O . MET A 1 60 ? 13.872 7.573 -4.818 1.00 0.00 60 MET A O 9
ATOM 17500 N N . GLU A 1 61 ? 12.140 7.352 -6.235 1.00 0.00 61 GLU A N 9
ATOM 17501 C CA . GLU A 1 61 ? 12.938 7.651 -7.422 1.00 0.00 61 GLU A CA 9
ATOM 17502 C C . GLU A 1 61 ? 13.425 9.092 -7.406 1.00 0.00 61 GLU A C 9
ATOM 17503 O O . GLU A 1 61 ? 14.483 9.407 -7.947 1.00 0.00 61 GLU A O 9
ATOM 17515 N N . ASN A 1 62 ? 12.653 9.962 -6.770 1.00 0.00 62 ASN A N 9
ATOM 17516 C CA . ASN A 1 62 ? 13.048 11.358 -6.605 1.00 0.00 62 ASN A CA 9
ATOM 17517 C C . ASN A 1 62 ? 13.993 11.485 -5.422 1.00 0.00 62 ASN A C 9
ATOM 17518 O O . ASN A 1 62 ? 14.520 12.560 -5.129 1.00 0.00 62 ASN A O 9
ATOM 17529 N N . ARG A 1 63 ? 14.201 10.350 -4.757 1.00 0.00 63 ARG A N 9
ATOM 17530 C CA . ARG A 1 63 ? 15.121 10.226 -3.636 1.00 0.00 63 ARG A CA 9
ATOM 17531 C C . ARG A 1 63 ? 14.755 11.168 -2.499 1.00 0.00 63 ARG A C 9
ATOM 17532 O O . ARG A 1 63 ? 15.624 11.695 -1.808 1.00 0.00 63 ARG A O 9
ATOM 17553 N N . ASP A 1 64 ? 13.457 11.367 -2.312 1.00 0.00 64 ASP A N 9
ATOM 17554 C CA . ASP A 1 64 ? 12.956 12.136 -1.173 1.00 0.00 64 ASP A CA 9
ATOM 17555 C C . ASP A 1 64 ? 13.139 11.339 0.110 1.00 0.00 64 ASP A C 9
ATOM 17556 O O . ASP A 1 64 ? 13.085 11.879 1.216 1.00 0.00 64 ASP A O 9
ATOM 17565 N N . TYR A 1 65 ? 13.357 10.046 -0.059 1.00 0.00 65 TYR A N 9
ATOM 17566 C CA . TYR A 1 65 ? 13.553 9.139 1.059 1.00 0.00 65 TYR A CA 9
ATOM 17567 C C . TYR A 1 65 ? 15.023 9.120 1.434 1.00 0.00 65 TYR A C 9
ATOM 17568 O O . TYR A 1 65 ? 15.889 9.215 0.565 1.00 0.00 65 TYR A O 9
ATOM 17586 N N . ARG A 1 66 ? 15.302 9.022 2.717 1.00 0.00 66 ARG A N 9
ATOM 17587 C CA . ARG A 1 66 ? 16.672 8.930 3.187 1.00 0.00 66 ARG A CA 9
ATOM 17588 C C . ARG A 1 66 ? 16.953 7.540 3.738 1.00 0.00 66 ARG A C 9
ATOM 17589 O O . ARG A 1 66 ? 18.093 7.074 3.714 1.00 0.00 66 ARG A O 9
ATOM 17610 N N . ASP A 1 67 ? 15.910 6.867 4.218 1.00 0.00 67 ASP A N 9
ATOM 17611 C CA . ASP A 1 67 ? 16.068 5.560 4.829 1.00 0.00 67 ASP A CA 9
ATOM 17612 C C . ASP A 1 67 ? 14.893 4.677 4.465 1.00 0.00 67 ASP A C 9
ATOM 17613 O O . ASP A 1 67 ? 13.837 5.163 4.049 1.00 0.00 67 ASP A O 9
ATOM 17622 N N . ALA A 1 68 ? 15.074 3.380 4.644 1.00 0.00 68 ALA A N 9
ATOM 17623 C CA . ALA A 1 68 ? 14.041 2.412 4.321 1.00 0.00 68 ALA A CA 9
ATOM 17624 C C . ALA A 1 68 ? 12.902 2.511 5.316 1.00 0.00 68 ALA A C 9
ATOM 17625 O O . ALA A 1 68 ? 11.814 1.995 5.081 1.00 0.00 68 ALA A O 9
ATOM 17632 N N . GLN A 1 69 ? 13.169 3.173 6.431 1.00 0.00 69 GLN A N 9
ATOM 17633 C CA . GLN A 1 69 ? 12.152 3.408 7.432 1.00 0.00 69 GLN A CA 9
ATOM 17634 C C . GLN A 1 69 ? 11.154 4.428 6.911 1.00 0.00 69 GLN A C 9
ATOM 17635 O O . GLN A 1 69 ? 9.961 4.327 7.167 1.00 0.00 69 GLN A O 9
ATOM 17649 N N . GLU A 1 70 ? 11.655 5.406 6.165 1.00 0.00 70 GLU A N 9
ATOM 17650 C CA . GLU A 1 70 ? 10.799 6.385 5.517 1.00 0.00 70 GLU A CA 9
ATOM 17651 C C . GLU A 1 70 ? 9.966 5.709 4.439 1.00 0.00 70 GLU A C 9
ATOM 17652 O O . GLU A 1 70 ? 8.822 6.089 4.186 1.00 0.00 70 GLU A O 9
ATOM 17664 N N . PHE A 1 71 ? 10.551 4.700 3.813 1.00 0.00 71 PHE A N 9
ATOM 17665 C CA . PHE A 1 71 ? 9.812 3.849 2.898 1.00 0.00 71 PHE A CA 9
ATOM 17666 C C . PHE A 1 71 ? 8.746 3.074 3.660 1.00 0.00 71 PHE A C 9
ATOM 17667 O O . PHE A 1 71 ? 7.567 3.126 3.309 1.00 0.00 71 PHE A O 9
ATOM 17684 N N . ALA A 1 72 ? 9.173 2.365 4.706 1.00 0.00 72 ALA A N 9
ATOM 17685 C CA . ALA A 1 72 ? 8.271 1.593 5.547 1.00 0.00 72 ALA A CA 9
ATOM 17686 C C . ALA A 1 72 ? 7.147 2.473 6.069 1.00 0.00 72 ALA A C 9
ATOM 17687 O O . ALA A 1 72 ? 5.996 2.048 6.138 1.00 0.00 72 ALA A O 9
ATOM 17694 N N . ALA A 1 73 ? 7.500 3.704 6.409 1.00 0.00 73 ALA A N 9
ATOM 17695 C CA . ALA A 1 73 ? 6.542 4.699 6.851 1.00 0.00 73 ALA A CA 9
ATOM 17696 C C . ALA A 1 73 ? 5.426 4.866 5.825 1.00 0.00 73 ALA A C 9
ATOM 17697 O O . ALA A 1 73 ? 4.241 4.776 6.154 1.00 0.00 73 ALA A O 9
ATOM 17704 N N . ASP A 1 74 ? 5.819 5.057 4.576 1.00 0.00 74 ASP A N 9
ATOM 17705 C CA . ASP A 1 74 ? 4.881 5.348 3.503 1.00 0.00 74 ASP A CA 9
ATOM 17706 C C . ASP A 1 74 ? 4.080 4.111 3.089 1.00 0.00 74 ASP A C 9
ATOM 17707 O O . ASP A 1 74 ? 2.853 4.168 2.973 1.00 0.00 74 ASP A O 9
ATOM 17716 N N . VAL A 1 75 ? 4.768 2.991 2.875 1.00 0.00 75 VAL A N 9
ATOM 17717 C CA . VAL A 1 75 ? 4.110 1.774 2.397 1.00 0.00 75 VAL A CA 9
ATOM 17718 C C . VAL A 1 75 ? 3.133 1.214 3.431 1.00 0.00 75 VAL A C 9
ATOM 17719 O O . VAL A 1 75 ? 2.015 0.821 3.088 1.00 0.00 75 VAL A O 9
ATOM 17732 N N . ARG A 1 76 ? 3.528 1.199 4.698 1.00 0.00 76 ARG A N 9
ATOM 17733 C CA . ARG A 1 76 ? 2.669 0.611 5.720 1.00 0.00 76 ARG A CA 9
ATOM 17734 C C . ARG A 1 76 ? 1.532 1.567 6.069 1.00 0.00 76 ARG A C 9
ATOM 17735 O O . ARG A 1 76 ? 0.485 1.140 6.551 1.00 0.00 76 ARG A O 9
ATOM 17756 N N . LEU A 1 77 ? 1.730 2.863 5.814 1.00 0.00 77 LEU A N 9
ATOM 17757 C CA . LEU A 1 77 ? 0.651 3.830 5.929 1.00 0.00 77 LEU A CA 9
ATOM 17758 C C . LEU A 1 77 ? -0.471 3.466 4.970 1.00 0.00 77 LEU A C 9
ATOM 17759 O O . LEU A 1 77 ? -1.645 3.507 5.324 1.00 0.00 77 LEU A O 9
ATOM 17775 N N . MET A 1 78 ? -0.088 3.093 3.757 1.00 0.00 78 MET A N 9
ATOM 17776 C CA . MET A 1 78 ? -1.041 2.667 2.741 1.00 0.00 78 MET A CA 9
ATOM 17777 C C . MET A 1 78 ? -1.857 1.462 3.219 1.00 0.00 78 MET A C 9
ATOM 17778 O O . MET A 1 78 ? -3.086 1.463 3.119 1.00 0.00 78 MET A O 9
ATOM 17792 N N . PHE A 1 79 ? -1.178 0.446 3.753 1.00 0.00 79 PHE A N 9
ATOM 17793 C CA . PHE A 1 79 ? -1.875 -0.715 4.321 1.00 0.00 79 PHE A CA 9
ATOM 17794 C C . PHE A 1 79 ? -2.790 -0.281 5.470 1.00 0.00 79 PHE A C 9
ATOM 17795 O O . PHE A 1 79 ? -3.903 -0.795 5.624 1.00 0.00 79 PHE A O 9
ATOM 17812 N N . SER A 1 80 ? -2.318 0.675 6.265 1.00 0.00 80 SER A N 9
ATOM 17813 C CA . SER A 1 80 ? -3.102 1.219 7.367 1.00 0.00 80 SER A CA 9
ATOM 17814 C C . SER A 1 80 ? -4.391 1.859 6.855 1.00 0.00 80 SER A C 9
ATOM 17815 O O . SER A 1 80 ? -5.462 1.654 7.423 1.00 0.00 80 SER A O 9
ATOM 17823 N N . ASN A 1 81 ? -4.282 2.610 5.761 1.00 0.00 81 ASN A N 9
ATOM 17824 C CA . ASN A 1 81 ? -5.437 3.267 5.148 1.00 0.00 81 ASN A CA 9
ATOM 17825 C C . ASN A 1 81 ? -6.474 2.241 4.718 1.00 0.00 81 ASN A C 9
ATOM 17826 O O . ASN A 1 81 ? -7.676 2.496 4.769 1.00 0.00 81 ASN A O 9
ATOM 17837 N N . CYS A 1 82 ? -5.997 1.080 4.295 1.00 0.00 82 CYS A N 9
ATOM 17838 C CA . CYS A 1 82 ? -6.878 0.007 3.857 1.00 0.00 82 CYS A CA 9
ATOM 17839 C C . CYS A 1 82 ? -7.744 -0.483 5.010 1.00 0.00 82 CYS A C 9
ATOM 17840 O O . CYS A 1 82 ? -8.948 -0.687 4.840 1.00 0.00 82 CYS A O 9
ATOM 17848 N N . TYR A 1 83 ? -7.140 -0.657 6.187 1.00 0.00 83 TYR A N 9
ATOM 17849 C CA . TYR A 1 83 ? -7.901 -1.056 7.370 1.00 0.00 83 TYR A CA 9
ATOM 17850 C C . TYR A 1 83 ? -8.705 0.129 7.895 1.00 0.00 83 TYR A C 9
ATOM 17851 O O . TYR A 1 83 ? -9.716 -0.040 8.578 1.00 0.00 83 TYR A O 9
ATOM 17869 N N . LYS A 1 84 ? -8.231 1.325 7.574 1.00 0.00 84 LYS A N 9
ATOM 17870 C CA . LYS A 1 84 ? -8.841 2.564 8.040 1.00 0.00 84 LYS A CA 9
ATOM 17871 C C . LYS A 1 84 ? -10.156 2.824 7.321 1.00 0.00 84 LYS A C 9
ATOM 17872 O O . LYS A 1 84 ? -11.095 3.378 7.894 1.00 0.00 84 LYS A O 9
ATOM 17891 N N . TYR A 1 85 ? -10.210 2.430 6.063 1.00 0.00 85 TYR A N 9
ATOM 17892 C CA . TYR A 1 85 ? -11.400 2.625 5.254 1.00 0.00 85 TYR A CA 9
ATOM 17893 C C . TYR A 1 85 ? -12.311 1.406 5.301 1.00 0.00 85 TYR A C 9
ATOM 17894 O O . TYR A 1 85 ? -13.468 1.488 5.720 1.00 0.00 85 TYR A O 9
ATOM 17912 N N . ASN A 1 86 ? -11.774 0.280 4.867 1.00 0.00 86 ASN A N 9
ATOM 17913 C CA . ASN A 1 86 ? -12.555 -0.929 4.691 1.00 0.00 86 ASN A CA 9
ATOM 17914 C C . ASN A 1 86 ? -12.692 -1.672 6.009 1.00 0.00 86 ASN A C 9
ATOM 17915 O O . ASN A 1 86 ? -11.724 -1.805 6.759 1.00 0.00 86 ASN A O 9
ATOM 17926 N N . PRO A 1 87 ? -13.900 -2.164 6.307 1.00 0.00 87 PRO A N 9
ATOM 17927 C CA . PRO A 1 87 ? -14.148 -2.950 7.511 1.00 0.00 87 PRO A CA 9
ATOM 17928 C C . PRO A 1 87 ? -13.406 -4.281 7.459 1.00 0.00 87 PRO A C 9
ATOM 17929 O O . PRO A 1 87 ? -13.109 -4.790 6.376 1.00 0.00 87 PRO A O 9
ATOM 17940 N N . PRO A 1 88 ? -13.101 -4.850 8.645 1.00 0.00 88 PRO A N 9
ATOM 17941 C CA . PRO A 1 88 ? -12.251 -6.046 8.795 1.00 0.00 88 PRO A CA 9
ATOM 17942 C C . PRO A 1 88 ? -12.681 -7.228 7.934 1.00 0.00 88 PRO A C 9
ATOM 17943 O O . PRO A 1 88 ? -11.897 -8.144 7.699 1.00 0.00 88 PRO A O 9
ATOM 17954 N N . ASP A 1 89 ? -13.923 -7.215 7.484 1.00 0.00 89 ASP A N 9
ATOM 17955 C CA . ASP A 1 89 ? -14.414 -8.260 6.597 1.00 0.00 89 ASP A CA 9
ATOM 17956 C C . ASP A 1 89 ? -14.591 -7.718 5.185 1.00 0.00 89 ASP A C 9
ATOM 17957 O O . ASP A 1 89 ? -15.702 -7.384 4.772 1.00 0.00 89 ASP A O 9
ATOM 17966 N N . HIS A 1 90 ? -13.489 -7.604 4.452 1.00 0.00 90 HIS A N 9
ATOM 17967 C CA . HIS A 1 90 ? -13.545 -7.201 3.054 1.00 0.00 90 HIS A CA 9
ATOM 17968 C C . HIS A 1 90 ? -12.304 -7.689 2.315 1.00 0.00 90 HIS A C 9
ATOM 17969 O O . HIS A 1 90 ? -11.302 -8.028 2.938 1.00 0.00 90 HIS A O 9
ATOM 17984 N N . ASP A 1 91 ? -12.370 -7.718 0.999 1.00 0.00 91 ASP A N 9
ATOM 17985 C CA . ASP A 1 91 ? -11.254 -8.181 0.178 1.00 0.00 91 ASP A CA 9
ATOM 17986 C C . ASP A 1 91 ? -9.989 -7.362 0.415 1.00 0.00 91 ASP A C 9
ATOM 17987 O O . ASP A 1 91 ? -8.914 -7.918 0.641 1.00 0.00 91 ASP A O 9
ATOM 17996 N N . VAL A 1 92 ? -10.125 -6.040 0.386 1.00 0.00 92 VAL A N 9
ATOM 17997 C CA . VAL A 1 92 ? -8.969 -5.146 0.430 1.00 0.00 92 VAL A CA 9
ATOM 17998 C C . VAL A 1 92 ? -8.209 -5.271 1.745 1.00 0.00 92 VAL A C 9
ATOM 17999 O O . VAL A 1 92 ? -6.999 -5.089 1.777 1.00 0.00 92 VAL A O 9
ATOM 18012 N N . VAL A 1 93 ? -8.909 -5.605 2.824 1.00 0.00 93 VAL A N 9
ATOM 18013 C CA . VAL A 1 93 ? -8.254 -5.740 4.120 1.00 0.00 93 VAL A CA 9
ATOM 18014 C C . VAL A 1 93 ? -7.519 -7.073 4.205 1.00 0.00 93 VAL A C 9
ATOM 18015 O O . VAL A 1 93 ? -6.437 -7.157 4.779 1.00 0.00 93 VAL A O 9
ATOM 18028 N N . ALA A 1 94 ? -8.102 -8.104 3.602 1.00 0.00 94 ALA A N 9
ATOM 18029 C CA . ALA A 1 94 ? -7.472 -9.414 3.555 1.00 0.00 94 ALA A CA 9
ATOM 18030 C C . ALA A 1 94 ? -6.226 -9.366 2.681 1.00 0.00 94 ALA A C 9
ATOM 18031 O O . ALA A 1 94 ? -5.192 -9.945 3.015 1.00 0.00 94 ALA A O 9
ATOM 18038 N N . MET A 1 95 ? -6.329 -8.650 1.567 1.00 0.00 95 MET A N 9
ATOM 18039 C CA . MET A 1 95 ? -5.200 -8.475 0.666 1.00 0.00 95 MET A CA 9
ATOM 18040 C C . MET A 1 95 ? -4.128 -7.603 1.316 1.00 0.00 95 MET A C 9
ATOM 18041 O O . MET A 1 95 ? -2.935 -7.866 1.167 1.00 0.00 95 MET A O 9
ATOM 18055 N N . ALA A 1 96 ? -4.556 -6.590 2.070 1.00 0.00 96 ALA A N 9
ATOM 18056 C CA . ALA A 1 96 ? -3.622 -5.720 2.781 1.00 0.00 96 ALA A CA 9
ATOM 18057 C C . ALA A 1 96 ? -2.943 -6.482 3.907 1.00 0.00 96 ALA A C 9
ATOM 18058 O O . ALA A 1 96 ? -1.818 -6.180 4.284 1.00 0.00 96 ALA A O 9
ATOM 18065 N N . ARG A 1 97 ? -3.645 -7.472 4.438 1.00 0.00 97 ARG A N 9
ATOM 18066 C CA . ARG A 1 97 ? -3.145 -8.273 5.545 1.00 0.00 97 ARG A CA 9
ATOM 18067 C C . ARG A 1 97 ? -2.093 -9.268 5.065 1.00 0.00 97 ARG A C 9
ATOM 18068 O O . ARG A 1 97 ? -1.053 -9.450 5.700 1.00 0.00 97 ARG A O 9
ATOM 18089 N N . LYS A 1 98 ? -2.367 -9.908 3.939 1.00 0.00 98 LYS A N 9
ATOM 18090 C CA . LYS A 1 98 ? -1.447 -10.887 3.377 1.00 0.00 98 LYS A CA 9
ATOM 18091 C C . LYS A 1 98 ? -0.196 -10.195 2.826 1.00 0.00 98 LYS A C 9
ATOM 18092 O O . LYS A 1 98 ? 0.930 -10.651 3.048 1.00 0.00 98 LYS A O 9
ATOM 18111 N N . LEU A 1 99 ? -0.397 -9.093 2.112 1.00 0.00 99 LEU A N 9
ATOM 18112 C CA . LEU A 1 99 ? 0.711 -8.257 1.659 1.00 0.00 99 LEU A CA 9
ATOM 18113 C C . LEU A 1 99 ? 1.453 -7.634 2.841 1.00 0.00 99 LEU A C 9
ATOM 18114 O O . LEU A 1 99 ? 2.646 -7.347 2.747 1.00 0.00 99 LEU A O 9
ATOM 18130 N N . GLN A 1 100 ? 0.748 -7.414 3.945 1.00 0.00 100 GLN A N 9
ATOM 18131 C CA . GLN A 1 100 ? 1.389 -6.959 5.173 1.00 0.00 100 GLN A CA 9
ATOM 18132 C C . GLN A 1 100 ? 2.436 -7.980 5.594 1.00 0.00 100 GLN A C 9
ATOM 18133 O O . GLN A 1 100 ? 3.579 -7.636 5.868 1.00 0.00 100 GLN A O 9
ATOM 18147 N N . ASP A 1 101 ? 2.032 -9.248 5.601 1.00 0.00 101 ASP A N 9
ATOM 18148 C CA . ASP A 1 101 ? 2.910 -10.347 5.994 1.00 0.00 101 ASP A CA 9
ATOM 18149 C C . ASP A 1 101 ? 4.209 -10.361 5.188 1.00 0.00 101 ASP A C 9
ATOM 18150 O O . ASP A 1 101 ? 5.296 -10.471 5.764 1.00 0.00 101 ASP A O 9
ATOM 18159 N N . VAL A 1 102 ? 4.107 -10.256 3.864 1.00 0.00 102 VAL A N 9
ATOM 18160 C CA . VAL A 1 102 ? 5.301 -10.274 3.019 1.00 0.00 102 VAL A CA 9
ATOM 18161 C C . VAL A 1 102 ? 6.169 -9.042 3.266 1.00 0.00 102 VAL A C 9
ATOM 18162 O O . VAL A 1 102 ? 7.339 -9.175 3.620 1.00 0.00 102 VAL A O 9
ATOM 18175 N N . PHE A 1 103 ? 5.588 -7.855 3.116 1.00 0.00 103 PHE A N 9
ATOM 18176 C CA . PHE A 1 103 ? 6.322 -6.605 3.327 1.00 0.00 103 PHE A CA 9
ATOM 18177 C C . PHE A 1 103 ? 6.973 -6.569 4.717 1.00 0.00 103 PHE A C 9
ATOM 18178 O O . PHE A 1 103 ? 8.116 -6.126 4.864 1.00 0.00 103 PHE A O 9
ATOM 18195 N N . GLU A 1 104 ? 6.268 -7.077 5.719 1.00 0.00 104 GLU A N 9
ATOM 18196 C CA . GLU A 1 104 ? 6.733 -7.038 7.080 1.00 0.00 104 GLU A CA 9
ATOM 18197 C C . GLU A 1 104 ? 7.943 -7.953 7.239 1.00 0.00 104 GLU A C 9
ATOM 18198 O O . GLU A 1 104 ? 8.933 -7.588 7.868 1.00 0.00 104 GLU A O 9
ATOM 18210 N N . PHE A 1 105 ? 7.864 -9.130 6.629 1.00 0.00 105 PHE A N 9
ATOM 18211 C CA . PHE A 1 105 ? 8.952 -10.098 6.689 1.00 0.00 105 PHE A CA 9
ATOM 18212 C C . PHE A 1 105 ? 10.153 -9.588 5.901 1.00 0.00 105 PHE A C 9
ATOM 18213 O O . PHE A 1 105 ? 11.301 -9.808 6.287 1.00 0.00 105 PHE A O 9
ATOM 18230 N N . ARG A 1 106 ? 9.881 -8.900 4.796 1.00 0.00 106 ARG A N 9
ATOM 18231 C CA . ARG A 1 106 ? 10.936 -8.366 3.956 1.00 0.00 106 ARG A CA 9
ATOM 18232 C C . ARG A 1 106 ? 11.717 -7.298 4.700 1.00 0.00 106 ARG A C 9
ATOM 18233 O O . ARG A 1 106 ? 12.947 -7.279 4.666 1.00 0.00 106 ARG A O 9
ATOM 18254 N N . TYR A 1 107 ? 11.002 -6.414 5.383 1.00 0.00 107 TYR A N 9
ATOM 18255 C CA . TYR A 1 107 ? 11.654 -5.377 6.170 1.00 0.00 107 TYR A CA 9
ATOM 18256 C C . TYR A 1 107 ? 12.325 -5.994 7.396 1.00 0.00 107 TYR A C 9
ATOM 18257 O O . TYR A 1 107 ? 13.363 -5.522 7.849 1.00 0.00 107 TYR A O 9
ATOM 18275 N N . ALA A 1 108 ? 11.729 -7.061 7.922 1.00 0.00 108 ALA A N 9
ATOM 18276 C CA . ALA A 1 108 ? 12.296 -7.769 9.062 1.00 0.00 108 ALA A CA 9
ATOM 18277 C C . ALA A 1 108 ? 13.629 -8.407 8.696 1.00 0.00 108 ALA A C 9
ATOM 18278 O O . ALA A 1 108 ? 14.538 -8.492 9.524 1.00 0.00 108 ALA A O 9
ATOM 18285 N N . LYS A 1 109 ? 13.739 -8.864 7.457 1.00 0.00 109 LYS A N 9
ATOM 18286 C CA . LYS A 1 109 ? 14.982 -9.432 6.959 1.00 0.00 109 LYS A CA 9
ATOM 18287 C C . LYS A 1 109 ? 15.967 -8.319 6.632 1.00 0.00 109 LYS A C 9
ATOM 18288 O O . LYS A 1 109 ? 17.181 -8.511 6.667 1.00 0.00 109 LYS A O 9
ATOM 18307 N N . MET A 1 110 ? 15.424 -7.156 6.315 1.00 0.00 110 MET A N 9
ATOM 18308 C CA . MET A 1 110 ? 16.228 -5.984 6.004 1.00 0.00 110 MET A CA 9
ATOM 18309 C C . MET A 1 110 ? 16.893 -5.436 7.264 1.00 0.00 110 MET A C 9
ATOM 18310 O O . MET A 1 110 ? 16.218 -5.110 8.239 1.00 0.00 110 MET A O 9
ATOM 18324 N N . PRO A 1 111 ? 18.230 -5.365 7.276 1.00 0.00 111 PRO A N 9
ATOM 18325 C CA . PRO A 1 111 ? 18.968 -4.761 8.372 1.00 0.00 111 PRO A CA 9
ATOM 18326 C C . PRO A 1 111 ? 19.205 -3.270 8.157 1.00 0.00 111 PRO A C 9
ATOM 18327 O O . PRO A 1 111 ? 19.321 -2.801 7.019 1.00 0.00 111 PRO A O 9
ATOM 18338 N N . ASP A 1 112 ? 19.279 -2.531 9.249 1.00 0.00 112 ASP A N 9
ATOM 18339 C CA . ASP A 1 112 ? 19.526 -1.097 9.190 1.00 0.00 112 ASP A CA 9
ATOM 18340 C C . ASP A 1 112 ? 21.013 -0.823 9.355 1.00 0.00 112 ASP A C 9
ATOM 18341 O O . ASP A 1 112 ? 21.452 -0.580 10.499 1.00 0.00 112 ASP A O 9
ATOM 18351 N N . HIS B 2 1 ? -26.277 8.484 8.409 1.00 0.00 281 HIS B N 9
ATOM 18352 C CA . HIS B 2 1 ? -26.301 7.538 9.547 1.00 0.00 281 HIS B CA 9
ATOM 18353 C C . HIS B 2 1 ? -25.081 6.624 9.492 1.00 0.00 281 HIS B C 9
ATOM 18354 O O . HIS B 2 1 ? -24.155 6.768 10.289 1.00 0.00 281 HIS B O 9
ATOM 18371 N N . ASN B 2 2 ? -25.069 5.691 8.547 1.00 0.00 282 ASN B N 9
ATOM 18372 C CA . ASN B 2 2 ? -23.932 4.792 8.388 1.00 0.00 282 ASN B CA 9
ATOM 18373 C C . ASN B 2 2 ? -23.764 4.389 6.928 1.00 0.00 282 ASN B C 9
ATOM 18374 O O . ASN B 2 2 ? -24.177 3.303 6.513 1.00 0.00 282 ASN B O 9
ATOM 18385 N N . LEU B 2 3 ? -23.178 5.285 6.151 1.00 0.00 283 LEU B N 9
ATOM 18386 C CA . LEU B 2 3 ? -22.877 5.022 4.752 1.00 0.00 283 LEU B CA 9
ATOM 18387 C C . LEU B 2 3 ? -21.471 5.499 4.432 1.00 0.00 283 LEU B C 9
ATOM 18388 O O . LEU B 2 3 ? -21.279 6.525 3.773 1.00 0.00 283 LEU B O 9
ATOM 18404 N N . LEU B 2 4 ? -20.489 4.757 4.913 1.00 0.00 284 LEU B N 9
ATOM 18405 C CA . LEU B 2 4 ? -19.095 5.104 4.692 1.00 0.00 284 LEU B CA 9
ATOM 18406 C C . LEU B 2 4 ? -18.563 4.353 3.480 1.00 0.00 284 LEU B C 9
ATOM 18407 O O . LEU B 2 4 ? -17.479 4.648 2.977 1.00 0.00 284 LEU B O 9
ATOM 18423 N N . ARG B 2 5 ? -19.363 3.386 3.020 1.00 0.00 285 ARG B N 9
ATOM 18424 C CA . ARG B 2 5 ? -19.024 2.529 1.885 1.00 0.00 285 ARG B CA 9
ATOM 18425 C C . ARG B 2 5 ? -17.942 1.522 2.268 1.00 0.00 285 ARG B C 9
ATOM 18426 O O . ARG B 2 5 ? -17.191 1.725 3.223 1.00 0.00 285 ARG B O 9
ATOM 18447 N N . ILE B 2 6 ? -17.877 0.428 1.528 1.00 0.00 286 ILE B N 9
ATOM 18448 C CA . ILE B 2 6 ? -16.909 -0.624 1.810 1.00 0.00 286 ILE B CA 9
ATOM 18449 C C . ILE B 2 6 ? -16.000 -0.875 0.610 1.00 0.00 286 ILE B C 9
ATOM 18450 O O . ILE B 2 6 ? -15.288 -1.877 0.569 1.00 0.00 286 ILE B O 9
ATOM 18492 N N . GLN B 2 8 ? -16.121 -0.743 -3.753 1.00 0.00 288 GLN B N 9
ATOM 18493 C CA . GLN B 2 8 ? -16.729 -1.655 -4.715 1.00 0.00 288 GLN B CA 9
ATOM 18494 C C . GLN B 2 8 ? -15.690 -2.566 -5.365 1.00 0.00 288 GLN B C 9
ATOM 18495 O O . GLN B 2 8 ? -15.581 -2.639 -6.588 1.00 0.00 288 GLN B O 9
ATOM 18509 N N . PHE B 2 9 ? -14.920 -3.250 -4.532 1.00 0.00 289 PHE B N 9
ATOM 18510 C CA . PHE B 2 9 ? -14.007 -4.285 -4.998 1.00 0.00 289 PHE B CA 9
ATOM 18511 C C . PHE B 2 9 ? -14.712 -5.630 -4.909 1.00 0.00 289 PHE B C 9
ATOM 18512 O O . PHE B 2 9 ? -14.230 -6.564 -4.267 1.00 0.00 289 PHE B O 9
ATOM 18529 N N . LEU B 2 10 ? -15.866 -5.712 -5.556 1.00 0.00 290 LEU B N 9
ATOM 18530 C CA . LEU B 2 10 ? -16.749 -6.858 -5.419 1.00 0.00 290 LEU B CA 9
ATOM 18531 C C . LEU B 2 10 ? -16.340 -7.986 -6.357 1.00 0.00 290 LEU B C 9
ATOM 18532 O O . LEU B 2 10 ? -17.069 -8.333 -7.287 1.00 0.00 290 LEU B O 9
ATOM 18548 N N . GLN B 2 11 ? -15.173 -8.555 -6.118 1.00 0.00 291 GLN B N 9
ATOM 18549 C CA . GLN B 2 11 ? -14.713 -9.682 -6.907 1.00 0.00 291 GLN B CA 9
ATOM 18550 C C . GLN B 2 11 ? -14.820 -10.969 -6.099 1.00 0.00 291 GLN B C 9
ATOM 18551 O O . GLN B 2 11 ? -13.932 -11.319 -5.321 1.00 0.00 291 GLN B O 9
ATOM 18565 N N . SER B 2 12 ? -15.934 -11.655 -6.263 1.00 0.00 292 SER B N 9
ATOM 18566 C CA . SER B 2 12 ? -16.163 -12.905 -5.572 1.00 0.00 292 SER B CA 9
ATOM 18567 C C . SER B 2 12 ? -15.769 -14.062 -6.480 1.00 0.00 292 SER B C 9
ATOM 18568 O O . SER B 2 12 ? -14.624 -14.544 -6.368 1.00 0.00 292 SER B O 9
ATOM 18577 N N . GLY A 1 1 ? 20.543 13.055 -2.554 1.00 0.00 1 GLY A N 10
ATOM 18578 C CA . GLY A 1 1 ? 19.885 11.998 -3.360 1.00 0.00 1 GLY A CA 10
ATOM 18579 C C . GLY A 1 1 ? 20.565 10.653 -3.212 1.00 0.00 1 GLY A C 10
ATOM 18580 O O . GLY A 1 1 ? 21.056 10.324 -2.128 1.00 0.00 1 GLY A O 10
ATOM 18586 N N . LYS A 1 2 ? 20.592 9.883 -4.306 1.00 0.00 2 LYS A N 10
ATOM 18587 C CA . LYS A 1 2 ? 21.185 8.540 -4.331 1.00 0.00 2 LYS A CA 10
ATOM 18588 C C . LYS A 1 2 ? 20.401 7.553 -3.466 1.00 0.00 2 LYS A C 10
ATOM 18589 O O . LYS A 1 2 ? 19.536 7.938 -2.675 1.00 0.00 2 LYS A O 10
ATOM 18608 N N . LEU A 1 3 ? 20.701 6.274 -3.640 1.00 0.00 3 LEU A N 10
ATOM 18609 C CA . LEU A 1 3 ? 20.070 5.226 -2.856 1.00 0.00 3 LEU A CA 10
ATOM 18610 C C . LEU A 1 3 ? 21.093 4.547 -1.960 1.00 0.00 3 LEU A C 10
ATOM 18611 O O . LEU A 1 3 ? 21.971 3.827 -2.439 1.00 0.00 3 LEU A O 10
ATOM 18627 N N . SER A 1 4 ? 20.982 4.780 -0.665 1.00 0.00 4 SER A N 10
ATOM 18628 C CA . SER A 1 4 ? 21.823 4.091 0.301 1.00 0.00 4 SER A CA 10
ATOM 18629 C C . SER A 1 4 ? 21.390 2.626 0.384 1.00 0.00 4 SER A C 10
ATOM 18630 O O . SER A 1 4 ? 20.372 2.255 -0.204 1.00 0.00 4 SER A O 10
ATOM 18638 N N . GLU A 1 5 ? 22.148 1.801 1.094 1.00 0.00 5 GLU A N 10
ATOM 18639 C CA . GLU A 1 5 ? 21.853 0.371 1.189 1.00 0.00 5 GLU A CA 10
ATOM 18640 C C . GLU A 1 5 ? 20.412 0.143 1.651 1.00 0.00 5 GLU A C 10
ATOM 18641 O O . GLU A 1 5 ? 19.682 -0.669 1.078 1.00 0.00 5 GLU A O 10
ATOM 18653 N N . GLN A 1 6 ? 20.006 0.897 2.664 1.00 0.00 6 GLN A N 10
ATOM 18654 C CA . GLN A 1 6 ? 18.660 0.796 3.218 1.00 0.00 6 GLN A CA 10
ATOM 18655 C C . GLN A 1 6 ? 17.616 1.139 2.156 1.00 0.00 6 GLN A C 10
ATOM 18656 O O . GLN A 1 6 ? 16.604 0.450 2.020 1.00 0.00 6 GLN A O 10
ATOM 18670 N N . LEU A 1 7 ? 17.880 2.193 1.391 1.00 0.00 7 LEU A N 10
ATOM 18671 C CA . LEU A 1 7 ? 16.947 2.649 0.365 1.00 0.00 7 LEU A CA 10
ATOM 18672 C C . LEU A 1 7 ? 16.946 1.710 -0.837 1.00 0.00 7 LEU A C 10
ATOM 18673 O O . LEU A 1 7 ? 15.924 1.527 -1.496 1.00 0.00 7 LEU A O 10
ATOM 18689 N N . LYS A 1 8 ? 18.094 1.110 -1.113 1.00 0.00 8 LYS A N 10
ATOM 18690 C CA . LYS A 1 8 ? 18.204 0.125 -2.175 1.00 0.00 8 LYS A CA 10
ATOM 18691 C C . LYS A 1 8 ? 17.422 -1.126 -1.802 1.00 0.00 8 LYS A C 10
ATOM 18692 O O . LYS A 1 8 ? 16.802 -1.763 -2.654 1.00 0.00 8 LYS A O 10
ATOM 18711 N N . HIS A 1 9 ? 17.440 -1.467 -0.518 1.00 0.00 9 HIS A N 10
ATOM 18712 C CA . HIS A 1 9 ? 16.656 -2.588 -0.025 1.00 0.00 9 HIS A CA 10
ATOM 18713 C C . HIS A 1 9 ? 15.171 -2.287 -0.195 1.00 0.00 9 HIS A C 10
ATOM 18714 O O . HIS A 1 9 ? 14.373 -3.186 -0.453 1.00 0.00 9 HIS A O 10
ATOM 18729 N N . CYS A 1 10 ? 14.811 -1.012 -0.060 1.00 0.00 10 CYS A N 10
ATOM 18730 C CA . CYS A 1 10 ? 13.432 -0.583 -0.252 1.00 0.00 10 CYS A CA 10
ATOM 18731 C C . CYS A 1 10 ? 13.003 -0.792 -1.690 1.00 0.00 10 CYS A C 10
ATOM 18732 O O . CYS A 1 10 ? 11.898 -1.268 -1.958 1.00 0.00 10 CYS A O 10
ATOM 18740 N N . ASN A 1 11 ? 13.889 -0.430 -2.609 1.00 0.00 11 ASN A N 10
ATOM 18741 C CA . ASN A 1 11 ? 13.643 -0.610 -4.032 1.00 0.00 11 ASN A CA 10
ATOM 18742 C C . ASN A 1 11 ? 13.311 -2.066 -4.328 1.00 0.00 11 ASN A C 10
ATOM 18743 O O . ASN A 1 11 ? 12.398 -2.360 -5.097 1.00 0.00 11 ASN A O 10
ATOM 18754 N N . GLY A 1 12 ? 14.047 -2.968 -3.688 1.00 0.00 12 GLY A N 10
ATOM 18755 C CA . GLY A 1 12 ? 13.848 -4.391 -3.904 1.00 0.00 12 GLY A CA 10
ATOM 18756 C C . GLY A 1 12 ? 12.548 -4.906 -3.315 1.00 0.00 12 GLY A C 10
ATOM 18757 O O . GLY A 1 12 ? 11.911 -5.793 -3.885 1.00 0.00 12 GLY A O 10
ATOM 18761 N N . ILE A 1 13 ? 12.155 -4.353 -2.174 1.00 0.00 13 ILE A N 10
ATOM 18762 C CA . ILE A 1 13 ? 10.920 -4.758 -1.510 1.00 0.00 13 ILE A CA 10
ATOM 18763 C C . ILE A 1 13 ? 9.704 -4.249 -2.275 1.00 0.00 13 ILE A C 10
ATOM 18764 O O . ILE A 1 13 ? 8.791 -5.015 -2.591 1.00 0.00 13 ILE A O 10
ATOM 18780 N N . LEU A 1 14 ? 9.707 -2.955 -2.574 1.00 0.00 14 LEU A N 10
ATOM 18781 C CA . LEU A 1 14 ? 8.633 -2.329 -3.327 1.00 0.00 14 LEU A CA 10
ATOM 18782 C C . LEU A 1 14 ? 8.422 -3.052 -4.650 1.00 0.00 14 LEU A C 10
ATOM 18783 O O . LEU A 1 14 ? 7.298 -3.386 -5.017 1.00 0.00 14 LEU A O 10
ATOM 18799 N N . LYS A 1 15 ? 9.528 -3.270 -5.348 1.00 0.00 15 LYS A N 10
ATOM 18800 C CA . LYS A 1 15 ? 9.567 -4.008 -6.583 1.00 0.00 15 LYS A CA 10
ATOM 18801 C C . LYS A 1 15 ? 8.749 -5.271 -6.481 1.00 0.00 15 LYS A C 10
ATOM 18802 O O . LYS A 1 15 ? 7.841 -5.539 -7.264 1.00 0.00 15 LYS A O 10
ATOM 18821 N N . GLU A 1 16 ? 9.144 -6.039 -5.514 1.00 0.00 16 GLU A N 10
ATOM 18822 C CA . GLU A 1 16 ? 8.555 -7.351 -5.251 1.00 0.00 16 GLU A CA 10
ATOM 18823 C C . GLU A 1 16 ? 7.044 -7.265 -5.031 1.00 0.00 16 GLU A C 10
ATOM 18824 O O . GLU A 1 16 ? 6.282 -8.026 -5.631 1.00 0.00 16 GLU A O 10
ATOM 18836 N N . LEU A 1 17 ? 6.617 -6.342 -4.175 1.00 0.00 17 LEU A N 10
ATOM 18837 C CA . LEU A 1 17 ? 5.190 -6.138 -3.907 1.00 0.00 17 LEU A CA 10
ATOM 18838 C C . LEU A 1 17 ? 4.475 -5.694 -5.191 1.00 0.00 17 LEU A C 10
ATOM 18839 O O . LEU A 1 17 ? 3.269 -5.879 -5.340 1.00 0.00 17 LEU A O 10
ATOM 18855 N N . LEU A 1 18 ? 5.246 -5.129 -6.122 1.00 0.00 18 LEU A N 10
ATOM 18856 C CA . LEU A 1 18 ? 4.725 -4.691 -7.421 1.00 0.00 18 LEU A CA 10
ATOM 18857 C C . LEU A 1 18 ? 4.811 -5.790 -8.479 1.00 0.00 18 LEU A C 10
ATOM 18858 O O . LEU A 1 18 ? 4.270 -5.650 -9.575 1.00 0.00 18 LEU A O 10
ATOM 18874 N N . SER A 1 19 ? 5.527 -6.853 -8.168 1.00 0.00 19 SER A N 10
ATOM 18875 C CA . SER A 1 19 ? 5.745 -7.934 -9.120 1.00 0.00 19 SER A CA 10
ATOM 18876 C C . SER A 1 19 ? 4.558 -8.894 -9.165 1.00 0.00 19 SER A C 10
ATOM 18877 O O . SER A 1 19 ? 3.800 -9.028 -8.196 1.00 0.00 19 SER A O 10
ATOM 18885 N N . LYS A 1 20 ? 4.428 -9.570 -10.311 1.00 0.00 20 LYS A N 10
ATOM 18886 C CA . LYS A 1 20 ? 3.280 -10.425 -10.619 1.00 0.00 20 LYS A CA 10
ATOM 18887 C C . LYS A 1 20 ? 3.080 -11.542 -9.605 1.00 0.00 20 LYS A C 10
ATOM 18888 O O . LYS A 1 20 ? 1.988 -12.100 -9.506 1.00 0.00 20 LYS A O 10
ATOM 18907 N N . LYS A 1 21 ? 4.128 -11.866 -8.862 1.00 0.00 21 LYS A N 10
ATOM 18908 C CA . LYS A 1 21 ? 4.040 -12.850 -7.792 1.00 0.00 21 LYS A CA 10
ATOM 18909 C C . LYS A 1 21 ? 2.975 -12.450 -6.777 1.00 0.00 21 LYS A C 10
ATOM 18910 O O . LYS A 1 21 ? 2.223 -13.287 -6.275 1.00 0.00 21 LYS A O 10
ATOM 18929 N N . HIS A 1 22 ? 2.908 -11.162 -6.486 1.00 0.00 22 HIS A N 10
ATOM 18930 C CA . HIS A 1 22 ? 1.989 -10.667 -5.478 1.00 0.00 22 HIS A CA 10
ATOM 18931 C C . HIS A 1 22 ? 0.838 -9.917 -6.125 1.00 0.00 22 HIS A C 10
ATOM 18932 O O . HIS A 1 22 ? -0.175 -9.680 -5.483 1.00 0.00 22 HIS A O 10
ATOM 18947 N N . ALA A 1 23 ? 0.996 -9.580 -7.404 1.00 0.00 23 ALA A N 10
ATOM 18948 C CA . ALA A 1 23 ? 0.020 -8.771 -8.145 1.00 0.00 23 ALA A CA 10
ATOM 18949 C C . ALA A 1 23 ? -1.412 -9.265 -7.974 1.00 0.00 23 ALA A C 10
ATOM 18950 O O . ALA A 1 23 ? -2.345 -8.464 -7.903 1.00 0.00 23 ALA A O 10
ATOM 18957 N N . ALA A 1 24 ? -1.569 -10.577 -7.901 1.00 0.00 24 ALA A N 10
ATOM 18958 C CA . ALA A 1 24 ? -2.876 -11.209 -7.738 1.00 0.00 24 ALA A CA 10
ATOM 18959 C C . ALA A 1 24 ? -3.616 -10.690 -6.498 1.00 0.00 24 ALA A C 10
ATOM 18960 O O . ALA A 1 24 ? -4.845 -10.742 -6.428 1.00 0.00 24 ALA A O 10
ATOM 18967 N N . TYR A 1 25 ? -2.864 -10.188 -5.530 1.00 0.00 25 TYR A N 10
ATOM 18968 C CA . TYR A 1 25 ? -3.441 -9.645 -4.308 1.00 0.00 25 TYR A CA 10
ATOM 18969 C C . TYR A 1 25 ? -2.725 -8.356 -3.898 1.00 0.00 25 TYR A C 10
ATOM 18970 O O . TYR A 1 25 ? -2.825 -7.911 -2.758 1.00 0.00 25 TYR A O 10
ATOM 18988 N N . ALA A 1 26 ? -2.007 -7.761 -4.850 1.00 0.00 26 ALA A N 10
ATOM 18989 C CA . ALA A 1 26 ? -1.294 -6.506 -4.612 1.00 0.00 26 ALA A CA 10
ATOM 18990 C C . ALA A 1 26 ? -1.867 -5.377 -5.469 1.00 0.00 26 ALA A C 10
ATOM 18991 O O . ALA A 1 26 ? -1.548 -4.202 -5.263 1.00 0.00 26 ALA A O 10
ATOM 18998 N N . TRP A 1 27 ? -2.722 -5.731 -6.427 1.00 0.00 27 TRP A N 10
ATOM 18999 C CA . TRP A 1 27 ? -3.299 -4.738 -7.337 1.00 0.00 27 TRP A CA 10
ATOM 19000 C C . TRP A 1 27 ? -4.041 -3.589 -6.617 1.00 0.00 27 TRP A C 10
ATOM 19001 O O . TRP A 1 27 ? -3.994 -2.459 -7.108 1.00 0.00 27 TRP A O 10
ATOM 19022 N N . PRO A 1 28 ? -4.740 -3.821 -5.466 1.00 0.00 28 PRO A N 10
ATOM 19023 C CA . PRO A 1 28 ? -5.387 -2.727 -4.723 1.00 0.00 28 PRO A CA 10
ATOM 19024 C C . PRO A 1 28 ? -4.418 -1.615 -4.324 1.00 0.00 28 PRO A C 10
ATOM 19025 O O . PRO A 1 28 ? -4.838 -0.495 -4.042 1.00 0.00 28 PRO A O 10
ATOM 19036 N N . PHE A 1 29 ? -3.125 -1.927 -4.295 1.00 0.00 29 PHE A N 10
ATOM 19037 C CA . PHE A 1 29 ? -2.138 -0.996 -3.750 1.00 0.00 29 PHE A CA 10
ATOM 19038 C C . PHE A 1 29 ? -1.198 -0.456 -4.820 1.00 0.00 29 PHE A C 10
ATOM 19039 O O . PHE A 1 29 ? -0.390 0.432 -4.541 1.00 0.00 29 PHE A O 10
ATOM 19056 N N . TYR A 1 30 ? -1.267 -1.008 -6.026 1.00 0.00 30 TYR A N 10
ATOM 19057 C CA . TYR A 1 30 ? -0.479 -0.481 -7.137 1.00 0.00 30 TYR A CA 10
ATOM 19058 C C . TYR A 1 30 ? -0.836 0.979 -7.384 1.00 0.00 30 TYR A C 10
ATOM 19059 O O . TYR A 1 30 ? 0.033 1.850 -7.395 1.00 0.00 30 TYR A O 10
ATOM 19077 N N . LYS A 1 31 ? -2.127 1.229 -7.566 1.00 0.00 31 LYS A N 10
ATOM 19078 C CA . LYS A 1 31 ? -2.634 2.570 -7.795 1.00 0.00 31 LYS A CA 10
ATOM 19079 C C . LYS A 1 31 ? -3.837 2.825 -6.896 1.00 0.00 31 LYS A C 10
ATOM 19080 O O . LYS A 1 31 ? -4.523 1.880 -6.498 1.00 0.00 31 LYS A O 10
ATOM 19099 N N . PRO A 1 32 ? -4.113 4.099 -6.567 1.00 0.00 32 PRO A N 10
ATOM 19100 C CA . PRO A 1 32 ? -5.227 4.471 -5.686 1.00 0.00 32 PRO A CA 10
ATOM 19101 C C . PRO A 1 32 ? -6.574 4.012 -6.234 1.00 0.00 32 PRO A C 10
ATOM 19102 O O . PRO A 1 32 ? -6.732 3.791 -7.440 1.00 0.00 32 PRO A O 10
ATOM 19113 N N . VAL A 1 33 ? -7.541 3.864 -5.340 1.00 0.00 33 VAL A N 10
ATOM 19114 C CA . VAL A 1 33 ? -8.863 3.391 -5.714 1.00 0.00 33 VAL A CA 10
ATOM 19115 C C . VAL A 1 33 ? -9.572 4.431 -6.577 1.00 0.00 33 VAL A C 10
ATOM 19116 O O . VAL A 1 33 ? -9.329 5.633 -6.442 1.00 0.00 33 VAL A O 10
ATOM 19129 N N . ASP A 1 34 ? -10.433 3.974 -7.471 1.00 0.00 34 ASP A N 10
ATOM 19130 C CA . ASP A 1 34 ? -11.186 4.889 -8.324 1.00 0.00 34 ASP A CA 10
ATOM 19131 C C . ASP A 1 34 ? -12.476 5.249 -7.625 1.00 0.00 34 ASP A C 10
ATOM 19132 O O . ASP A 1 34 ? -13.551 4.818 -8.029 1.00 0.00 34 ASP A O 10
ATOM 19141 N N . ALA A 1 35 ? -12.351 6.040 -6.568 1.00 0.00 35 ALA A N 10
ATOM 19142 C CA . ALA A 1 35 ? -13.454 6.314 -5.658 1.00 0.00 35 ALA A CA 10
ATOM 19143 C C . ALA A 1 35 ? -14.708 6.796 -6.383 1.00 0.00 35 ALA A C 10
ATOM 19144 O O . ALA A 1 35 ? -15.812 6.394 -6.035 1.00 0.00 35 ALA A O 10
ATOM 19151 N N . SER A 1 36 ? -14.539 7.625 -7.406 1.00 0.00 36 SER A N 10
ATOM 19152 C CA . SER A 1 36 ? -15.680 8.135 -8.158 1.00 0.00 36 SER A CA 10
ATOM 19153 C C . SER A 1 36 ? -16.397 7.003 -8.907 1.00 0.00 36 SER A C 10
ATOM 19154 O O . SER A 1 36 ? -17.624 6.912 -8.880 1.00 0.00 36 SER A O 10
ATOM 19162 N N . ALA A 1 37 ? -15.627 6.129 -9.550 1.00 0.00 37 ALA A N 10
ATOM 19163 C CA . ALA A 1 37 ? -16.192 4.989 -10.266 1.00 0.00 37 ALA A CA 10
ATOM 19164 C C . ALA A 1 37 ? -16.687 3.927 -9.286 1.00 0.00 37 ALA A C 10
ATOM 19165 O O . ALA A 1 37 ? -17.578 3.137 -9.594 1.00 0.00 37 ALA A O 10
ATOM 19172 N N . LEU A 1 38 ? -16.097 3.925 -8.101 1.00 0.00 38 LEU A N 10
ATOM 19173 C CA . LEU A 1 38 ? -16.466 2.992 -7.045 1.00 0.00 38 LEU A CA 10
ATOM 19174 C C . LEU A 1 38 ? -17.710 3.470 -6.301 1.00 0.00 38 LEU A C 10
ATOM 19175 O O . LEU A 1 38 ? -18.251 2.758 -5.456 1.00 0.00 38 LEU A O 10
ATOM 19191 N N . GLY A 1 39 ? -18.152 4.680 -6.619 1.00 0.00 39 GLY A N 10
ATOM 19192 C CA . GLY A 1 39 ? -19.342 5.232 -5.997 1.00 0.00 39 GLY A CA 10
ATOM 19193 C C . GLY A 1 39 ? -19.058 5.819 -4.629 1.00 0.00 39 GLY A C 10
ATOM 19194 O O . GLY A 1 39 ? -19.976 6.188 -3.900 1.00 0.00 39 GLY A O 10
ATOM 19198 N N . LEU A 1 40 ? -17.783 5.901 -4.286 1.00 0.00 40 LEU A N 10
ATOM 19199 C CA . LEU A 1 40 ? -17.354 6.401 -2.991 1.00 0.00 40 LEU A CA 10
ATOM 19200 C C . LEU A 1 40 ? -17.275 7.922 -2.999 1.00 0.00 40 LEU A C 10
ATOM 19201 O O . LEU A 1 40 ? -16.372 8.507 -3.598 1.00 0.00 40 LEU A O 10
ATOM 19217 N N . HIS A 1 41 ? -18.229 8.548 -2.327 1.00 0.00 41 HIS A N 10
ATOM 19218 C CA . HIS A 1 41 ? -18.332 10.008 -2.307 1.00 0.00 41 HIS A CA 10
ATOM 19219 C C . HIS A 1 41 ? -17.456 10.601 -1.213 1.00 0.00 41 HIS A C 10
ATOM 19220 O O . HIS A 1 41 ? -17.178 11.800 -1.204 1.00 0.00 41 HIS A O 10
ATOM 19235 N N . ASP A 1 42 ? -17.029 9.753 -0.292 1.00 0.00 42 ASP A N 10
ATOM 19236 C CA . ASP A 1 42 ? -16.369 10.210 0.923 1.00 0.00 42 ASP A CA 10
ATOM 19237 C C . ASP A 1 42 ? -15.006 9.558 1.100 1.00 0.00 42 ASP A C 10
ATOM 19238 O O . ASP A 1 42 ? -14.586 9.273 2.217 1.00 0.00 42 ASP A O 10
ATOM 19247 N N . TYR A 1 43 ? -14.303 9.323 0.006 1.00 0.00 43 TYR A N 10
ATOM 19248 C CA . TYR A 1 43 ? -13.039 8.611 0.080 1.00 0.00 43 TYR A CA 10
ATOM 19249 C C . TYR A 1 43 ? -11.932 9.487 0.658 1.00 0.00 43 TYR A C 10
ATOM 19250 O O . TYR A 1 43 ? -11.197 9.061 1.547 1.00 0.00 43 TYR A O 10
ATOM 19268 N N . HIS A 1 44 ? -11.835 10.716 0.182 1.00 0.00 44 HIS A N 10
ATOM 19269 C CA . HIS A 1 44 ? -10.761 11.611 0.602 1.00 0.00 44 HIS A CA 10
ATOM 19270 C C . HIS A 1 44 ? -11.000 12.134 2.014 1.00 0.00 44 HIS A C 10
ATOM 19271 O O . HIS A 1 44 ? -10.070 12.579 2.686 1.00 0.00 44 HIS A O 10
ATOM 19286 N N . ASP A 1 45 ? -12.246 12.078 2.461 1.00 0.00 45 ASP A N 10
ATOM 19287 C CA . ASP A 1 45 ? -12.592 12.526 3.805 1.00 0.00 45 ASP A CA 10
ATOM 19288 C C . ASP A 1 45 ? -12.155 11.506 4.846 1.00 0.00 45 ASP A C 10
ATOM 19289 O O . ASP A 1 45 ? -11.740 11.866 5.949 1.00 0.00 45 ASP A O 10
ATOM 19298 N N . ILE A 1 46 ? -12.259 10.231 4.499 1.00 0.00 46 ILE A N 10
ATOM 19299 C CA . ILE A 1 46 ? -11.846 9.164 5.399 1.00 0.00 46 ILE A CA 10
ATOM 19300 C C . ILE A 1 46 ? -10.348 8.904 5.268 1.00 0.00 46 ILE A C 10
ATOM 19301 O O . ILE A 1 46 ? -9.654 8.697 6.265 1.00 0.00 46 ILE A O 10
ATOM 19317 N N . ILE A 1 47 ? -9.853 8.931 4.042 1.00 0.00 47 ILE A N 10
ATOM 19318 C CA . ILE A 1 47 ? -8.440 8.701 3.791 1.00 0.00 47 ILE A CA 10
ATOM 19319 C C . ILE A 1 47 ? -7.682 10.022 3.693 1.00 0.00 47 ILE A C 10
ATOM 19320 O O . ILE A 1 47 ? -7.734 10.705 2.668 1.00 0.00 47 ILE A O 10
ATOM 19336 N N . LYS A 1 48 ? -6.982 10.382 4.760 1.00 0.00 48 LYS A N 10
ATOM 19337 C CA . LYS A 1 48 ? -6.181 11.601 4.771 1.00 0.00 48 LYS A CA 10
ATOM 19338 C C . LYS A 1 48 ? -4.826 11.362 4.117 1.00 0.00 48 LYS A C 10
ATOM 19339 O O . LYS A 1 48 ? -4.227 12.270 3.546 1.00 0.00 48 LYS A O 10
ATOM 19358 N N . HIS A 1 49 ? -4.352 10.126 4.209 1.00 0.00 49 HIS A N 10
ATOM 19359 C CA . HIS A 1 49 ? -3.071 9.737 3.627 1.00 0.00 49 HIS A CA 10
ATOM 19360 C C . HIS A 1 49 ? -3.250 8.629 2.577 1.00 0.00 49 HIS A C 10
ATOM 19361 O O . HIS A 1 49 ? -2.898 7.469 2.823 1.00 0.00 49 HIS A O 10
ATOM 19376 N N . PRO A 1 50 ? -3.836 8.960 1.404 1.00 0.00 50 PRO A N 10
ATOM 19377 C CA . PRO A 1 50 ? -3.979 8.009 0.290 1.00 0.00 50 PRO A CA 10
ATOM 19378 C C . PRO A 1 50 ? -2.659 7.764 -0.438 1.00 0.00 50 PRO A C 10
ATOM 19379 O O . PRO A 1 50 ? -2.238 8.561 -1.279 1.00 0.00 50 PRO A O 10
ATOM 19390 N N . MET A 1 51 ? -2.010 6.659 -0.122 1.00 0.00 51 MET A N 10
ATOM 19391 C CA . MET A 1 51 ? -0.734 6.337 -0.737 1.00 0.00 51 MET A CA 10
ATOM 19392 C C . MET A 1 51 ? -0.798 4.983 -1.434 1.00 0.00 51 MET A C 10
ATOM 19393 O O . MET A 1 51 ? -1.568 4.109 -1.041 1.00 0.00 51 MET A O 10
ATOM 19407 N N . ASP A 1 52 ? 0.009 4.839 -2.474 1.00 0.00 52 ASP A N 10
ATOM 19408 C CA . ASP A 1 52 ? 0.081 3.617 -3.258 1.00 0.00 52 ASP A CA 10
ATOM 19409 C C . ASP A 1 52 ? 1.540 3.313 -3.586 1.00 0.00 52 ASP A C 10
ATOM 19410 O O . ASP A 1 52 ? 2.376 4.215 -3.627 1.00 0.00 52 ASP A O 10
ATOM 19419 N N . LEU A 1 53 ? 1.831 2.039 -3.828 1.00 0.00 53 LEU A N 10
ATOM 19420 C CA . LEU A 1 53 ? 3.206 1.573 -4.036 1.00 0.00 53 LEU A CA 10
ATOM 19421 C C . LEU A 1 53 ? 3.855 2.210 -5.257 1.00 0.00 53 LEU A C 10
ATOM 19422 O O . LEU A 1 53 ? 5.074 2.371 -5.303 1.00 0.00 53 LEU A O 10
ATOM 19438 N N . SER A 1 54 ? 3.046 2.576 -6.235 1.00 0.00 54 SER A N 10
ATOM 19439 C CA . SER A 1 54 ? 3.558 3.232 -7.433 1.00 0.00 54 SER A CA 10
ATOM 19440 C C . SER A 1 54 ? 4.088 4.633 -7.095 1.00 0.00 54 SER A C 10
ATOM 19441 O O . SER A 1 54 ? 5.155 5.036 -7.568 1.00 0.00 54 SER A O 10
ATOM 19449 N N . THR A 1 55 ? 3.359 5.355 -6.250 1.00 0.00 55 THR A N 10
ATOM 19450 C CA . THR A 1 55 ? 3.766 6.688 -5.826 1.00 0.00 55 THR A CA 10
ATOM 19451 C C . THR A 1 55 ? 4.917 6.617 -4.831 1.00 0.00 55 THR A C 10
ATOM 19452 O O . THR A 1 55 ? 5.786 7.492 -4.817 1.00 0.00 55 THR A O 10
ATOM 19463 N N . VAL A 1 56 ? 4.930 5.576 -4.006 1.00 0.00 56 VAL A N 10
ATOM 19464 C CA . VAL A 1 56 ? 6.034 5.362 -3.080 1.00 0.00 56 VAL A CA 10
ATOM 19465 C C . VAL A 1 56 ? 7.329 5.235 -3.863 1.00 0.00 56 VAL A C 10
ATOM 19466 O O . VAL A 1 56 ? 8.344 5.849 -3.534 1.00 0.00 56 VAL A O 10
ATOM 19479 N N . LYS A 1 57 ? 7.270 4.452 -4.928 1.00 0.00 57 LYS A N 10
ATOM 19480 C CA . LYS A 1 57 ? 8.415 4.259 -5.794 1.00 0.00 57 LYS A CA 10
ATOM 19481 C C . LYS A 1 57 ? 8.752 5.554 -6.510 1.00 0.00 57 LYS A C 10
ATOM 19482 O O . LYS A 1 57 ? 9.913 5.907 -6.658 1.00 0.00 57 LYS A O 10
ATOM 19501 N N . ARG A 1 58 ? 7.713 6.251 -6.945 1.00 0.00 58 ARG A N 10
ATOM 19502 C CA . ARG A 1 58 ? 7.860 7.539 -7.614 1.00 0.00 58 ARG A CA 10
ATOM 19503 C C . ARG A 1 58 ? 8.648 8.520 -6.744 1.00 0.00 58 ARG A C 10
ATOM 19504 O O . ARG A 1 58 ? 9.625 9.127 -7.188 1.00 0.00 58 ARG A O 10
ATOM 19525 N N . LYS A 1 59 ? 8.223 8.655 -5.498 1.00 0.00 59 LYS A N 10
ATOM 19526 C CA . LYS A 1 59 ? 8.878 9.548 -4.553 1.00 0.00 59 LYS A CA 10
ATOM 19527 C C . LYS A 1 59 ? 10.243 8.994 -4.142 1.00 0.00 59 LYS A C 10
ATOM 19528 O O . LYS A 1 59 ? 11.152 9.750 -3.793 1.00 0.00 59 LYS A O 10
ATOM 19547 N N . MET A 1 60 ? 10.392 7.672 -4.200 1.00 0.00 60 MET A N 10
ATOM 19548 C CA . MET A 1 60 ? 11.687 7.045 -3.963 1.00 0.00 60 MET A CA 10
ATOM 19549 C C . MET A 1 60 ? 12.639 7.365 -5.110 1.00 0.00 60 MET A C 10
ATOM 19550 O O . MET A 1 60 ? 13.834 7.553 -4.900 1.00 0.00 60 MET A O 10
ATOM 19564 N N . GLU A 1 61 ? 12.096 7.430 -6.323 1.00 0.00 61 GLU A N 10
ATOM 19565 C CA . GLU A 1 61 ? 12.887 7.761 -7.504 1.00 0.00 61 GLU A CA 10
ATOM 19566 C C . GLU A 1 61 ? 13.393 9.193 -7.435 1.00 0.00 61 GLU A C 10
ATOM 19567 O O . GLU A 1 61 ? 14.477 9.501 -7.923 1.00 0.00 61 GLU A O 10
ATOM 19579 N N . ASN A 1 62 ? 12.607 10.065 -6.815 1.00 0.00 62 ASN A N 10
ATOM 19580 C CA . ASN A 1 62 ? 13.039 11.444 -6.593 1.00 0.00 62 ASN A CA 10
ATOM 19581 C C . ASN A 1 62 ? 13.965 11.490 -5.391 1.00 0.00 62 ASN A C 10
ATOM 19582 O O . ASN A 1 62 ? 14.488 12.542 -5.022 1.00 0.00 62 ASN A O 10
ATOM 19593 N N . ARG A 1 63 ? 14.152 10.311 -4.799 1.00 0.00 63 ARG A N 10
ATOM 19594 C CA . ARG A 1 63 ? 15.054 10.099 -3.679 1.00 0.00 63 ARG A CA 10
ATOM 19595 C C . ARG A 1 63 ? 14.695 10.986 -2.498 1.00 0.00 63 ARG A C 10
ATOM 19596 O O . ARG A 1 63 ? 15.564 11.409 -1.740 1.00 0.00 63 ARG A O 10
ATOM 19617 N N . ASP A 1 64 ? 13.398 11.244 -2.344 1.00 0.00 64 ASP A N 10
ATOM 19618 C CA . ASP A 1 64 ? 12.894 12.035 -1.209 1.00 0.00 64 ASP A CA 10
ATOM 19619 C C . ASP A 1 64 ? 13.178 11.315 0.098 1.00 0.00 64 ASP A C 10
ATOM 19620 O O . ASP A 1 64 ? 13.274 11.929 1.161 1.00 0.00 64 ASP A O 10
ATOM 19629 N N . TYR A 1 65 ? 13.315 10.007 -0.001 1.00 0.00 65 TYR A N 10
ATOM 19630 C CA . TYR A 1 65 ? 13.483 9.153 1.158 1.00 0.00 65 TYR A CA 10
ATOM 19631 C C . TYR A 1 65 ? 14.931 9.183 1.613 1.00 0.00 65 TYR A C 10
ATOM 19632 O O . TYR A 1 65 ? 15.849 9.142 0.796 1.00 0.00 65 TYR A O 10
ATOM 19650 N N . ARG A 1 66 ? 15.133 9.291 2.911 1.00 0.00 66 ARG A N 10
ATOM 19651 C CA . ARG A 1 66 ? 16.473 9.292 3.470 1.00 0.00 66 ARG A CA 10
ATOM 19652 C C . ARG A 1 66 ? 16.815 7.928 4.045 1.00 0.00 66 ARG A C 10
ATOM 19653 O O . ARG A 1 66 ? 17.981 7.527 4.065 1.00 0.00 66 ARG A O 10
ATOM 19674 N N . ASP A 1 67 ? 15.799 7.201 4.492 1.00 0.00 67 ASP A N 10
ATOM 19675 C CA . ASP A 1 67 ? 16.010 5.947 5.190 1.00 0.00 67 ASP A CA 10
ATOM 19676 C C . ASP A 1 67 ? 14.901 4.985 4.827 1.00 0.00 67 ASP A C 10
ATOM 19677 O O . ASP A 1 67 ? 13.830 5.401 4.377 1.00 0.00 67 ASP A O 10
ATOM 19686 N N . ALA A 1 68 ? 15.151 3.702 5.032 1.00 0.00 68 ALA A N 10
ATOM 19687 C CA . ALA A 1 68 ? 14.176 2.675 4.707 1.00 0.00 68 ALA A CA 10
ATOM 19688 C C . ALA A 1 68 ? 12.993 2.744 5.650 1.00 0.00 68 ALA A C 10
ATOM 19689 O O . ALA A 1 68 ? 11.938 2.175 5.383 1.00 0.00 68 ALA A O 10
ATOM 19696 N N . GLN A 1 69 ? 13.176 3.448 6.754 1.00 0.00 69 GLN A N 10
ATOM 19697 C CA . GLN A 1 69 ? 12.098 3.645 7.699 1.00 0.00 69 GLN A CA 10
ATOM 19698 C C . GLN A 1 69 ? 11.087 4.611 7.109 1.00 0.00 69 GLN A C 10
ATOM 19699 O O . GLN A 1 69 ? 9.888 4.472 7.316 1.00 0.00 69 GLN A O 10
ATOM 19713 N N . GLU A 1 70 ? 11.588 5.582 6.354 1.00 0.00 70 GLU A N 10
ATOM 19714 C CA . GLU A 1 70 ? 10.734 6.539 5.675 1.00 0.00 70 GLU A CA 10
ATOM 19715 C C . GLU A 1 70 ? 9.956 5.839 4.574 1.00 0.00 70 GLU A C 10
ATOM 19716 O O . GLU A 1 70 ? 8.805 6.174 4.295 1.00 0.00 70 GLU A O 10
ATOM 19728 N N . PHE A 1 71 ? 10.597 4.855 3.960 1.00 0.00 71 PHE A N 10
ATOM 19729 C CA . PHE A 1 71 ? 9.922 3.993 3.004 1.00 0.00 71 PHE A CA 10
ATOM 19730 C C . PHE A 1 71 ? 8.842 3.198 3.712 1.00 0.00 71 PHE A C 10
ATOM 19731 O O . PHE A 1 71 ? 7.679 3.229 3.312 1.00 0.00 71 PHE A O 10
ATOM 19748 N N . ALA A 1 72 ? 9.242 2.489 4.770 1.00 0.00 72 ALA A N 10
ATOM 19749 C CA . ALA A 1 72 ? 8.322 1.691 5.556 1.00 0.00 72 ALA A CA 10
ATOM 19750 C C . ALA A 1 72 ? 7.155 2.538 6.025 1.00 0.00 72 ALA A C 10
ATOM 19751 O O . ALA A 1 72 ? 6.011 2.105 5.975 1.00 0.00 72 ALA A O 10
ATOM 19758 N N . ALA A 1 73 ? 7.460 3.755 6.444 1.00 0.00 73 ALA A N 10
ATOM 19759 C CA . ALA A 1 73 ? 6.458 4.712 6.881 1.00 0.00 73 ALA A CA 10
ATOM 19760 C C . ALA A 1 73 ? 5.400 4.938 5.804 1.00 0.00 73 ALA A C 10
ATOM 19761 O O . ALA A 1 73 ? 4.200 4.949 6.091 1.00 0.00 73 ALA A O 10
ATOM 19768 N N . ASP A 1 74 ? 5.847 5.098 4.567 1.00 0.00 74 ASP A N 10
ATOM 19769 C CA . ASP A 1 74 ? 4.948 5.410 3.462 1.00 0.00 74 ASP A CA 10
ATOM 19770 C C . ASP A 1 74 ? 4.161 4.173 3.030 1.00 0.00 74 ASP A C 10
ATOM 19771 O O . ASP A 1 74 ? 2.938 4.219 2.880 1.00 0.00 74 ASP A O 10
ATOM 19780 N N . VAL A 1 75 ? 4.866 3.056 2.852 1.00 0.00 75 VAL A N 10
ATOM 19781 C CA . VAL A 1 75 ? 4.231 1.815 2.417 1.00 0.00 75 VAL A CA 10
ATOM 19782 C C . VAL A 1 75 ? 3.229 1.309 3.458 1.00 0.00 75 VAL A C 10
ATOM 19783 O O . VAL A 1 75 ? 2.123 0.879 3.112 1.00 0.00 75 VAL A O 10
ATOM 19796 N N . ARG A 1 76 ? 3.594 1.391 4.733 1.00 0.00 76 ARG A N 10
ATOM 19797 C CA . ARG A 1 76 ? 2.708 0.934 5.793 1.00 0.00 76 ARG A CA 10
ATOM 19798 C C . ARG A 1 76 ? 1.505 1.864 5.912 1.00 0.00 76 ARG A C 10
ATOM 19799 O O . ARG A 1 76 ? 0.419 1.434 6.296 1.00 0.00 76 ARG A O 10
ATOM 19820 N N . LEU A 1 77 ? 1.702 3.136 5.569 1.00 0.00 77 LEU A N 10
ATOM 19821 C CA . LEU A 1 77 ? 0.618 4.110 5.573 1.00 0.00 77 LEU A CA 10
ATOM 19822 C C . LEU A 1 77 ? -0.466 3.708 4.585 1.00 0.00 77 LEU A C 10
ATOM 19823 O O . LEU A 1 77 ? -1.660 3.913 4.825 1.00 0.00 77 LEU A O 10
ATOM 19839 N N . MET A 1 78 ? -0.032 3.155 3.468 1.00 0.00 78 MET A N 10
ATOM 19840 C CA . MET A 1 78 ? -0.941 2.617 2.468 1.00 0.00 78 MET A CA 10
ATOM 19841 C C . MET A 1 78 ? -1.781 1.478 3.055 1.00 0.00 78 MET A C 10
ATOM 19842 O O . MET A 1 78 ? -3.012 1.511 2.992 1.00 0.00 78 MET A O 10
ATOM 19856 N N . PHE A 1 79 ? -1.124 0.486 3.652 1.00 0.00 79 PHE A N 10
ATOM 19857 C CA . PHE A 1 79 ? -1.852 -0.611 4.294 1.00 0.00 79 PHE A CA 10
ATOM 19858 C C . PHE A 1 79 ? -2.773 -0.075 5.396 1.00 0.00 79 PHE A C 10
ATOM 19859 O O . PHE A 1 79 ? -3.895 -0.558 5.581 1.00 0.00 79 PHE A O 10
ATOM 19876 N N . SER A 1 80 ? -2.295 0.944 6.109 1.00 0.00 80 SER A N 10
ATOM 19877 C CA . SER A 1 80 ? -3.044 1.547 7.206 1.00 0.00 80 SER A CA 10
ATOM 19878 C C . SER A 1 80 ? -4.367 2.149 6.732 1.00 0.00 80 SER A C 10
ATOM 19879 O O . SER A 1 80 ? -5.418 1.883 7.317 1.00 0.00 80 SER A O 10
ATOM 19887 N N . ASN A 1 81 ? -4.323 2.951 5.667 1.00 0.00 81 ASN A N 10
ATOM 19888 C CA . ASN A 1 81 ? -5.526 3.640 5.204 1.00 0.00 81 ASN A CA 10
ATOM 19889 C C . ASN A 1 81 ? -6.555 2.644 4.666 1.00 0.00 81 ASN A C 10
ATOM 19890 O O . ASN A 1 81 ? -7.758 2.894 4.733 1.00 0.00 81 ASN A O 10
ATOM 19901 N N . CYS A 1 82 ? -6.089 1.501 4.175 1.00 0.00 82 CYS A N 10
ATOM 19902 C CA . CYS A 1 82 ? -7.008 0.455 3.705 1.00 0.00 82 CYS A CA 10
ATOM 19903 C C . CYS A 1 82 ? -7.830 -0.100 4.865 1.00 0.00 82 CYS A C 10
ATOM 19904 O O . CYS A 1 82 ? -9.051 -0.236 4.748 1.00 0.00 82 CYS A O 10
ATOM 19912 N N . TYR A 1 83 ? -7.174 -0.404 5.991 1.00 0.00 83 TYR A N 10
ATOM 19913 C CA . TYR A 1 83 ? -7.893 -0.896 7.167 1.00 0.00 83 TYR A CA 10
ATOM 19914 C C . TYR A 1 83 ? -8.804 0.190 7.717 1.00 0.00 83 TYR A C 10
ATOM 19915 O O . TYR A 1 83 ? -9.805 -0.088 8.382 1.00 0.00 83 TYR A O 10
ATOM 19933 N N . LYS A 1 84 ? -8.447 1.432 7.430 1.00 0.00 84 LYS A N 10
ATOM 19934 C CA . LYS A 1 84 ? -9.163 2.574 7.963 1.00 0.00 84 LYS A CA 10
ATOM 19935 C C . LYS A 1 84 ? -10.503 2.745 7.255 1.00 0.00 84 LYS A C 10
ATOM 19936 O O . LYS A 1 84 ? -11.522 3.008 7.892 1.00 0.00 84 LYS A O 10
ATOM 19955 N N . TYR A 1 85 ? -10.502 2.579 5.942 1.00 0.00 85 TYR A N 10
ATOM 19956 C CA . TYR A 1 85 ? -11.721 2.730 5.162 1.00 0.00 85 TYR A CA 10
ATOM 19957 C C . TYR A 1 85 ? -12.552 1.457 5.198 1.00 0.00 85 TYR A C 10
ATOM 19958 O O . TYR A 1 85 ? -13.730 1.475 5.558 1.00 0.00 85 TYR A O 10
ATOM 19976 N N . ASN A 1 86 ? -11.921 0.352 4.840 1.00 0.00 86 ASN A N 10
ATOM 19977 C CA . ASN A 1 86 ? -12.623 -0.908 4.682 1.00 0.00 86 ASN A CA 10
ATOM 19978 C C . ASN A 1 86 ? -12.711 -1.639 6.010 1.00 0.00 86 ASN A C 10
ATOM 19979 O O . ASN A 1 86 ? -11.721 -1.754 6.731 1.00 0.00 86 ASN A O 10
ATOM 19990 N N . PRO A 1 87 ? -13.908 -2.125 6.359 1.00 0.00 87 PRO A N 10
ATOM 19991 C CA . PRO A 1 87 ? -14.113 -2.923 7.568 1.00 0.00 87 PRO A CA 10
ATOM 19992 C C . PRO A 1 87 ? -13.440 -4.289 7.451 1.00 0.00 87 PRO A C 10
ATOM 19993 O O . PRO A 1 87 ? -13.172 -4.764 6.346 1.00 0.00 87 PRO A O 10
ATOM 20004 N N . PRO A 1 88 ? -13.162 -4.922 8.614 1.00 0.00 88 PRO A N 10
ATOM 20005 C CA . PRO A 1 88 ? -12.387 -6.175 8.721 1.00 0.00 88 PRO A CA 10
ATOM 20006 C C . PRO A 1 88 ? -12.855 -7.287 7.788 1.00 0.00 88 PRO A C 10
ATOM 20007 O O . PRO A 1 88 ? -12.100 -8.214 7.494 1.00 0.00 88 PRO A O 10
ATOM 20018 N N . ASP A 1 89 ? -14.094 -7.203 7.335 1.00 0.00 89 ASP A N 10
ATOM 20019 C CA . ASP A 1 89 ? -14.627 -8.187 6.397 1.00 0.00 89 ASP A CA 10
ATOM 20020 C C . ASP A 1 89 ? -14.790 -7.576 5.015 1.00 0.00 89 ASP A C 10
ATOM 20021 O O . ASP A 1 89 ? -15.901 -7.274 4.579 1.00 0.00 89 ASP A O 10
ATOM 20030 N N . HIS A 1 90 ? -13.670 -7.381 4.333 1.00 0.00 90 HIS A N 10
ATOM 20031 C CA . HIS A 1 90 ? -13.687 -6.886 2.967 1.00 0.00 90 HIS A CA 10
ATOM 20032 C C . HIS A 1 90 ? -12.422 -7.332 2.242 1.00 0.00 90 HIS A C 10
ATOM 20033 O O . HIS A 1 90 ? -11.381 -7.492 2.873 1.00 0.00 90 HIS A O 10
ATOM 20048 N N . ASP A 1 91 ? -12.501 -7.529 0.939 1.00 0.00 91 ASP A N 10
ATOM 20049 C CA . ASP A 1 91 ? -11.371 -8.057 0.169 1.00 0.00 91 ASP A CA 10
ATOM 20050 C C . ASP A 1 91 ? -10.079 -7.276 0.403 1.00 0.00 91 ASP A C 10
ATOM 20051 O O . ASP A 1 91 ? -9.021 -7.869 0.627 1.00 0.00 91 ASP A O 10
ATOM 20060 N N . VAL A 1 92 ? -10.171 -5.951 0.386 1.00 0.00 92 VAL A N 10
ATOM 20061 C CA . VAL A 1 92 ? -8.981 -5.104 0.423 1.00 0.00 92 VAL A CA 10
ATOM 20062 C C . VAL A 1 92 ? -8.224 -5.231 1.739 1.00 0.00 92 VAL A C 10
ATOM 20063 O O . VAL A 1 92 ? -7.010 -5.059 1.767 1.00 0.00 92 VAL A O 10
ATOM 20076 N N . VAL A 1 93 ? -8.921 -5.552 2.825 1.00 0.00 93 VAL A N 10
ATOM 20077 C CA . VAL A 1 93 ? -8.251 -5.692 4.114 1.00 0.00 93 VAL A CA 10
ATOM 20078 C C . VAL A 1 93 ? -7.544 -7.038 4.193 1.00 0.00 93 VAL A C 10
ATOM 20079 O O . VAL A 1 93 ? -6.467 -7.152 4.776 1.00 0.00 93 VAL A O 10
ATOM 20092 N N . ALA A 1 94 ? -8.146 -8.047 3.575 1.00 0.00 94 ALA A N 10
ATOM 20093 C CA . ALA A 1 94 ? -7.553 -9.374 3.527 1.00 0.00 94 ALA A CA 10
ATOM 20094 C C . ALA A 1 94 ? -6.310 -9.359 2.649 1.00 0.00 94 ALA A C 10
ATOM 20095 O O . ALA A 1 94 ? -5.292 -9.974 2.980 1.00 0.00 94 ALA A O 10
ATOM 20102 N N . MET A 1 95 ? -6.396 -8.638 1.536 1.00 0.00 95 MET A N 10
ATOM 20103 C CA . MET A 1 95 ? -5.258 -8.469 0.644 1.00 0.00 95 MET A CA 10
ATOM 20104 C C . MET A 1 95 ? -4.186 -7.611 1.311 1.00 0.00 95 MET A C 10
ATOM 20105 O O . MET A 1 95 ? -2.994 -7.896 1.191 1.00 0.00 95 MET A O 10
ATOM 20119 N N . ALA A 1 96 ? -4.613 -6.579 2.047 1.00 0.00 96 ALA A N 10
ATOM 20120 C CA . ALA A 1 96 ? -3.677 -5.704 2.747 1.00 0.00 96 ALA A CA 10
ATOM 20121 C C . ALA A 1 96 ? -2.960 -6.468 3.852 1.00 0.00 96 ALA A C 10
ATOM 20122 O O . ALA A 1 96 ? -1.789 -6.231 4.122 1.00 0.00 96 ALA A O 10
ATOM 20129 N N . ARG A 1 97 ? -3.673 -7.393 4.482 1.00 0.00 97 ARG A N 10
ATOM 20130 C CA . ARG A 1 97 ? -3.119 -8.165 5.587 1.00 0.00 97 ARG A CA 10
ATOM 20131 C C . ARG A 1 97 ? -2.074 -9.162 5.090 1.00 0.00 97 ARG A C 10
ATOM 20132 O O . ARG A 1 97 ? -1.017 -9.329 5.699 1.00 0.00 97 ARG A O 10
ATOM 20153 N N . LYS A 1 98 ? -2.377 -9.818 3.980 1.00 0.00 98 LYS A N 10
ATOM 20154 C CA . LYS A 1 98 ? -1.489 -10.825 3.411 1.00 0.00 98 LYS A CA 10
ATOM 20155 C C . LYS A 1 98 ? -0.227 -10.168 2.841 1.00 0.00 98 LYS A C 10
ATOM 20156 O O . LYS A 1 98 ? 0.894 -10.653 3.043 1.00 0.00 98 LYS A O 10
ATOM 20175 N N . LEU A 1 99 ? -0.417 -9.061 2.130 1.00 0.00 99 LEU A N 10
ATOM 20176 C CA . LEU A 1 99 ? 0.699 -8.241 1.664 1.00 0.00 99 LEU A CA 10
ATOM 20177 C C . LEU A 1 99 ? 1.471 -7.632 2.835 1.00 0.00 99 LEU A C 10
ATOM 20178 O O . LEU A 1 99 ? 2.672 -7.384 2.732 1.00 0.00 99 LEU A O 10
ATOM 20194 N N . GLN A 1 100 ? 0.786 -7.377 3.940 1.00 0.00 100 GLN A N 10
ATOM 20195 C CA . GLN A 1 100 ? 1.453 -6.904 5.147 1.00 0.00 100 GLN A CA 10
ATOM 20196 C C . GLN A 1 100 ? 2.440 -7.955 5.629 1.00 0.00 100 GLN A C 10
ATOM 20197 O O . GLN A 1 100 ? 3.532 -7.631 6.072 1.00 0.00 100 GLN A O 10
ATOM 20211 N N . ASP A 1 101 ? 2.052 -9.220 5.510 1.00 0.00 101 ASP A N 10
ATOM 20212 C CA . ASP A 1 101 ? 2.897 -10.330 5.942 1.00 0.00 101 ASP A CA 10
ATOM 20213 C C . ASP A 1 101 ? 4.199 -10.389 5.145 1.00 0.00 101 ASP A C 10
ATOM 20214 O O . ASP A 1 101 ? 5.279 -10.502 5.729 1.00 0.00 101 ASP A O 10
ATOM 20223 N N . VAL A 1 102 ? 4.105 -10.305 3.818 1.00 0.00 102 VAL A N 10
ATOM 20224 C CA . VAL A 1 102 ? 5.308 -10.327 2.982 1.00 0.00 102 VAL A CA 10
ATOM 20225 C C . VAL A 1 102 ? 6.194 -9.117 3.273 1.00 0.00 102 VAL A C 10
ATOM 20226 O O . VAL A 1 102 ? 7.365 -9.274 3.616 1.00 0.00 102 VAL A O 10
ATOM 20239 N N . PHE A 1 103 ? 5.626 -7.920 3.163 1.00 0.00 103 PHE A N 10
ATOM 20240 C CA . PHE A 1 103 ? 6.364 -6.690 3.439 1.00 0.00 103 PHE A CA 10
ATOM 202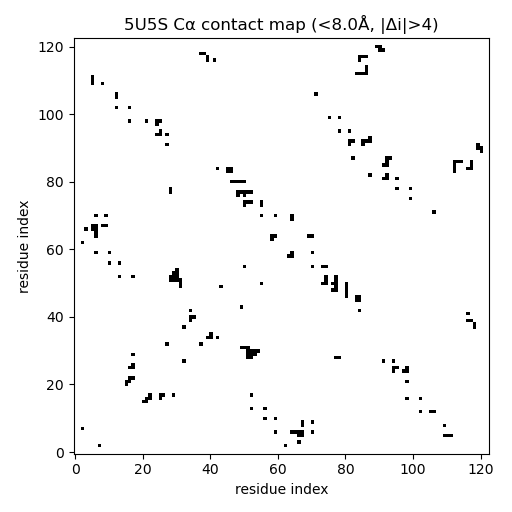41 C C . PHE A 1 103 ? 6.972 -6.707 4.851 1.00 0.00 103 PHE A C 10
ATOM 20242 O O . PHE A 1 103 ? 8.100 -6.248 5.048 1.00 0.00 103 PHE A O 10
ATOM 20259 N N . GLU A 1 104 ? 6.243 -7.266 5.817 1.00 0.00 104 GLU A N 10
ATOM 20260 C CA . GLU A 1 104 ? 6.730 -7.398 7.178 1.00 0.00 104 GLU A CA 10
ATOM 20261 C C . GLU A 1 104 ? 8.030 -8.186 7.217 1.00 0.00 104 GLU A C 10
ATOM 20262 O O . GLU A 1 104 ? 9.032 -7.725 7.763 1.00 0.00 104 GLU A O 10
ATOM 20274 N N . PHE A 1 105 ? 8.006 -9.366 6.610 1.00 0.00 105 PHE A N 10
ATOM 20275 C CA . PHE A 1 105 ? 9.138 -10.277 6.658 1.00 0.00 105 PHE A CA 10
ATOM 20276 C C . PHE A 1 105 ? 10.302 -9.733 5.836 1.00 0.00 105 PHE A C 10
ATOM 20277 O O . PHE A 1 105 ? 11.468 -9.919 6.191 1.00 0.00 105 PHE A O 10
ATOM 20294 N N . ARG A 1 106 ? 9.982 -9.047 4.744 1.00 0.00 106 ARG A N 10
ATOM 20295 C CA . ARG A 1 106 ? 11.000 -8.465 3.888 1.00 0.00 106 ARG A CA 10
ATOM 20296 C C . ARG A 1 106 ? 11.772 -7.391 4.643 1.00 0.00 106 ARG A C 10
ATOM 20297 O O . ARG A 1 106 ? 13.005 -7.362 4.629 1.00 0.00 106 ARG A O 10
ATOM 20318 N N . TYR A 1 107 ? 11.033 -6.520 5.318 1.00 0.00 107 TYR A N 10
ATOM 20319 C CA . TYR A 1 107 ? 11.638 -5.457 6.119 1.00 0.00 107 TYR A CA 10
ATOM 20320 C C . TYR A 1 107 ? 12.331 -6.052 7.348 1.00 0.00 107 TYR A C 10
ATOM 20321 O O . TYR A 1 107 ? 13.299 -5.492 7.858 1.00 0.00 107 TYR A O 10
ATOM 20339 N N . ALA A 1 108 ? 11.830 -7.193 7.809 1.00 0.00 108 ALA A N 10
ATOM 20340 C CA . ALA A 1 108 ? 12.405 -7.872 8.963 1.00 0.00 108 ALA A CA 10
ATOM 20341 C C . ALA A 1 108 ? 13.798 -8.412 8.655 1.00 0.00 108 ALA A C 10
ATOM 20342 O O . ALA A 1 108 ? 14.713 -8.289 9.470 1.00 0.00 108 ALA A O 10
ATOM 203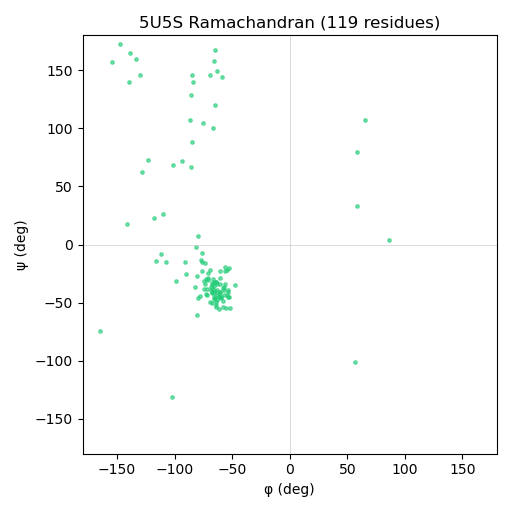49 N N . LYS A 1 109 ? 13.961 -9.010 7.478 1.00 0.00 109 LYS A N 10
ATOM 20350 C CA . LYS A 1 109 ? 15.263 -9.523 7.061 1.00 0.00 109 LYS A CA 10
ATOM 20351 C C . LYS A 1 109 ? 16.208 -8.361 6.779 1.00 0.00 109 LYS A C 10
ATOM 20352 O O . LYS A 1 109 ? 17.426 -8.481 6.913 1.00 0.00 109 LYS A O 10
ATOM 20371 N N . MET A 1 110 ? 15.620 -7.245 6.376 1.00 0.00 110 MET A N 10
ATOM 20372 C CA . MET A 1 110 ? 16.366 -6.030 6.082 1.00 0.00 110 MET A CA 10
ATOM 20373 C C . MET A 1 110 ? 17.039 -5.474 7.339 1.00 0.00 110 MET A C 10
ATOM 20374 O O . MET A 1 110 ? 16.369 -5.143 8.317 1.00 0.00 110 MET A O 10
ATOM 20388 N N . PRO A 1 111 ? 18.378 -5.408 7.342 1.00 0.00 111 PRO A N 10
ATOM 20389 C CA . PRO A 1 111 ? 19.136 -4.786 8.417 1.00 0.00 111 PRO A CA 10
ATOM 20390 C C . PRO A 1 111 ? 19.408 -3.304 8.156 1.00 0.00 111 PRO A C 10
ATOM 20391 O O . PRO A 1 111 ? 19.377 -2.849 7.009 1.00 0.00 111 PRO A O 10
ATOM 20402 N N . ASP A 1 112 ? 19.655 -2.554 9.221 1.00 0.00 112 ASP A N 10
ATOM 20403 C CA . ASP A 1 112 ? 20.005 -1.144 9.099 1.00 0.00 112 ASP A CA 10
ATOM 20404 C C . ASP A 1 112 ? 21.512 -0.966 9.184 1.00 0.00 112 ASP A C 10
ATOM 20405 O O . ASP A 1 112 ? 22.184 -1.084 8.141 1.00 0.00 112 ASP A O 10
ATOM 20415 N N . HIS B 2 1 ? -25.297 -2.872 9.061 1.00 0.00 281 HIS B N 10
ATOM 20416 C CA . HIS B 2 1 ? -25.413 -3.133 7.607 1.00 0.00 281 HIS B CA 10
ATOM 20417 C C . HIS B 2 1 ? -24.334 -2.363 6.856 1.00 0.00 281 HIS B C 10
ATOM 20418 O O . HIS B 2 1 ? -23.458 -2.956 6.224 1.00 0.00 281 HIS B O 10
ATOM 20435 N N . ASN B 2 2 ? -24.403 -1.041 6.934 1.00 0.00 282 ASN B N 10
ATOM 20436 C CA . ASN B 2 2 ? -23.404 -0.175 6.321 1.00 0.00 282 ASN B CA 10
ATOM 20437 C C . ASN B 2 2 ? -23.433 1.190 6.990 1.00 0.00 282 ASN B C 10
ATOM 20438 O O . ASN B 2 2 ? -24.437 1.897 6.921 1.00 0.00 282 ASN B O 10
ATOM 20449 N N . LEU B 2 3 ? -22.338 1.549 7.645 1.00 0.00 283 LEU B N 10
ATOM 20450 C CA . LEU B 2 3 ? -22.270 2.795 8.402 1.00 0.00 283 LEU B CA 10
ATOM 20451 C C . LEU B 2 3 ? -22.064 3.996 7.486 1.00 0.00 283 LEU B C 10
ATOM 20452 O O . LEU B 2 3 ? -22.532 5.097 7.781 1.00 0.00 283 LEU B O 10
ATOM 20468 N N . LEU B 2 4 ? -21.367 3.785 6.379 1.00 0.00 284 LEU B N 10
ATOM 20469 C CA . LEU B 2 4 ? -21.076 4.870 5.454 1.00 0.00 284 LEU B CA 10
ATOM 20470 C C . LEU B 2 4 ? -20.819 4.317 4.052 1.00 0.00 284 LEU B C 10
ATOM 20471 O O . LEU B 2 4 ? -21.744 4.194 3.248 1.00 0.00 284 LEU B O 10
ATOM 20487 N N . ARG B 2 5 ? -19.571 3.968 3.772 1.00 0.00 285 ARG B N 10
ATOM 20488 C CA . ARG B 2 5 ? -19.197 3.354 2.502 1.00 0.00 285 ARG B CA 10
ATOM 20489 C C . ARG B 2 5 ? -18.028 2.405 2.724 1.00 0.00 285 ARG B C 10
ATOM 20490 O O . ARG B 2 5 ? -17.136 2.692 3.523 1.00 0.00 285 ARG B O 10
ATOM 20511 N N . ILE B 2 6 ? -18.039 1.273 2.036 1.00 0.00 286 ILE B N 10
ATOM 20512 C CA . ILE B 2 6 ? -17.074 0.212 2.306 1.00 0.00 286 ILE B CA 10
ATOM 20513 C C . ILE B 2 6 ? -16.337 -0.225 1.045 1.00 0.00 286 ILE B C 10
ATOM 20514 O O . ILE B 2 6 ? -15.766 -1.316 1.010 1.00 0.00 286 ILE B O 10
ATOM 20556 N N . GLN B 2 8 ? -16.351 -0.623 -3.372 1.00 0.00 288 GLN B N 10
ATOM 20557 C CA . GLN B 2 8 ? -17.066 -1.540 -4.249 1.00 0.00 288 GLN B CA 10
ATOM 20558 C C . GLN B 2 8 ? -16.172 -2.722 -4.632 1.00 0.00 288 GLN B C 10
ATOM 20559 O O . GLN B 2 8 ? -16.420 -3.418 -5.615 1.00 0.00 288 GLN B O 10
ATOM 20573 N N . PHE B 2 9 ? -15.129 -2.949 -3.837 1.00 0.00 289 PHE B N 10
ATOM 20574 C CA . PHE B 2 9 ? -14.222 -4.077 -4.056 1.00 0.00 289 PHE B CA 10
ATOM 20575 C C . PHE B 2 9 ? -14.859 -5.379 -3.584 1.00 0.00 289 PHE B C 10
ATOM 20576 O O . PHE B 2 9 ? -14.380 -6.018 -2.647 1.00 0.00 289 PHE B O 10
ATOM 20593 N N . LEU B 2 10 ? -15.948 -5.740 -4.230 1.00 0.00 290 LEU B N 10
ATOM 20594 C CA . LEU B 2 10 ? -16.663 -6.968 -3.941 1.00 0.00 290 LEU B CA 10
ATOM 20595 C C . LEU B 2 10 ? -17.186 -7.543 -5.245 1.00 0.00 290 LEU B C 10
ATOM 20596 O O . LEU B 2 10 ? -16.944 -8.704 -5.577 1.00 0.00 290 LEU B O 10
ATOM 20612 N N . GLN B 2 11 ? -17.898 -6.705 -5.978 1.00 0.00 291 GLN B N 10
ATOM 20613 C CA . GLN B 2 11 ? -18.370 -7.038 -7.309 1.00 0.00 291 GLN B CA 10
ATOM 20614 C C . GLN B 2 11 ? -18.270 -5.803 -8.196 1.00 0.00 291 GLN B C 10
ATOM 20615 O O . GLN B 2 11 ? -19.273 -5.163 -8.517 1.00 0.00 291 GLN B O 10
ATOM 20629 N N . SER B 2 12 ? -17.050 -5.446 -8.551 1.00 0.00 292 SER B N 10
ATOM 20630 C CA . SER B 2 12 ? -16.820 -4.290 -9.388 1.00 0.00 292 SER B CA 10
ATOM 20631 C C . SER B 2 12 ? -16.158 -4.732 -10.686 1.00 0.00 292 SER B C 10
ATOM 20632 O O . SER B 2 12 ? -16.874 -4.859 -11.701 1.00 0.00 292 SER B O 10
ATOM 20641 N N . GLY A 1 1 ? 19.588 12.937 -6.678 1.00 0.00 1 GLY A N 11
ATOM 20642 C CA . GLY A 1 1 ? 19.528 12.162 -5.415 1.00 0.00 1 GLY A CA 11
ATOM 20643 C C . GLY A 1 1 ? 20.108 10.774 -5.580 1.00 0.00 1 GLY A C 11
ATOM 20644 O O . GLY A 1 1 ? 20.254 10.290 -6.702 1.00 0.00 1 GLY A O 11
ATOM 20650 N N . LYS A 1 2 ? 20.423 10.122 -4.470 1.00 0.00 2 LYS A N 11
ATOM 20651 C CA . LYS A 1 2 ? 21.047 8.806 -4.504 1.00 0.00 2 LYS A CA 11
ATOM 20652 C C . LYS A 1 2 ? 20.261 7.815 -3.656 1.00 0.00 2 LYS A C 11
ATOM 20653 O O . LYS A 1 2 ? 19.423 8.205 -2.844 1.00 0.00 2 LYS A O 11
ATOM 20672 N N . LEU A 1 3 ? 20.522 6.534 -3.867 1.00 0.00 3 LEU A N 11
ATOM 20673 C CA . LEU A 1 3 ? 19.932 5.485 -3.052 1.00 0.00 3 LEU A CA 11
ATOM 20674 C C . LEU A 1 3 ? 20.982 4.890 -2.130 1.00 0.00 3 LEU A C 11
ATOM 20675 O O . LEU A 1 3 ? 21.986 4.345 -2.590 1.00 0.00 3 LEU A O 11
ATOM 20691 N N . SER A 1 4 ? 20.752 5.000 -0.835 1.00 0.00 4 SER A N 11
ATOM 20692 C CA . SER A 1 4 ? 21.632 4.388 0.142 1.00 0.00 4 SER A CA 11
ATOM 20693 C C . SER A 1 4 ? 21.306 2.899 0.246 1.00 0.00 4 SER A C 11
ATOM 20694 O O . SER A 1 4 ? 20.376 2.425 -0.409 1.00 0.00 4 SER A O 11
ATOM 20702 N N . GLU A 1 5 ? 22.051 2.170 1.059 1.00 0.00 5 GLU A N 11
ATOM 20703 C CA . GLU A 1 5 ? 21.865 0.729 1.187 1.00 0.00 5 GLU A CA 11
ATOM 20704 C C . GLU A 1 5 ? 20.439 0.399 1.623 1.00 0.00 5 GLU A C 11
ATOM 20705 O O . GLU A 1 5 ? 19.798 -0.499 1.073 1.00 0.00 5 GLU A O 11
ATOM 20717 N N . GLN A 1 6 ? 19.944 1.158 2.592 1.00 0.00 6 GLN A N 11
ATOM 20718 C CA . GLN A 1 6 ? 18.581 0.996 3.091 1.00 0.00 6 GLN A CA 11
ATOM 20719 C C . GLN A 1 6 ? 17.572 1.278 1.980 1.00 0.00 6 GLN A C 11
ATOM 20720 O O . GLN A 1 6 ? 16.596 0.548 1.808 1.00 0.00 6 GLN A O 11
ATOM 20734 N N . LEU A 1 7 ? 17.833 2.327 1.208 1.00 0.00 7 LEU A N 11
ATOM 20735 C CA . LEU A 1 7 ? 16.923 2.748 0.148 1.00 0.00 7 LEU A CA 11
ATOM 20736 C C . LEU A 1 7 ? 17.007 1.812 -1.056 1.00 0.00 7 LEU A C 11
ATOM 20737 O O . LEU A 1 7 ? 16.056 1.673 -1.821 1.00 0.00 7 LEU A O 11
ATOM 20753 N N . LYS A 1 8 ? 18.142 1.169 -1.232 1.00 0.00 8 LYS A N 11
ATOM 20754 C CA . LYS A 1 8 ? 18.272 0.165 -2.270 1.00 0.00 8 LYS A CA 11
ATOM 20755 C C . LYS A 1 8 ? 17.473 -1.067 -1.883 1.00 0.00 8 LYS A C 11
ATOM 20756 O O . LYS A 1 8 ? 16.872 -1.729 -2.732 1.00 0.00 8 LYS A O 11
ATOM 20775 N N . HIS A 1 9 ? 17.441 -1.347 -0.590 1.00 0.00 9 HIS A N 11
ATOM 20776 C CA . HIS A 1 9 ? 16.662 -2.459 -0.082 1.00 0.00 9 HIS A CA 11
ATOM 20777 C C . HIS A 1 9 ? 15.175 -2.143 -0.186 1.00 0.00 9 HIS A C 11
ATOM 20778 O O . HIS A 1 9 ? 14.367 -3.030 -0.457 1.00 0.00 9 HIS A O 11
ATOM 20793 N N . CYS A 1 10 ? 14.814 -0.874 0.017 1.00 0.00 10 CYS A N 11
ATOM 20794 C CA . CYS A 1 10 ? 13.417 -0.469 -0.085 1.00 0.00 10 CYS A CA 11
ATOM 20795 C C . CYS A 1 10 ? 12.960 -0.530 -1.537 1.00 0.00 10 CYS A C 11
ATOM 20796 O O . CYS A 1 10 ? 11.789 -0.791 -1.818 1.00 0.00 10 CYS A O 11
ATOM 20804 N N . ASN A 1 11 ? 13.899 -0.313 -2.456 1.00 0.00 11 ASN A N 11
ATOM 20805 C CA . ASN A 1 11 ? 13.616 -0.432 -3.881 1.00 0.00 11 ASN A CA 11
ATOM 20806 C C . ASN A 1 11 ? 13.257 -1.877 -4.216 1.00 0.00 11 ASN A C 11
ATOM 20807 O O . ASN A 1 11 ? 12.303 -2.143 -4.948 1.00 0.00 11 ASN A O 11
ATOM 20818 N N . GLY A 1 12 ? 14.011 -2.805 -3.635 1.00 0.00 12 GLY A N 11
ATOM 20819 C CA . GLY A 1 12 ? 13.805 -4.219 -3.902 1.00 0.00 12 GLY A CA 11
ATOM 20820 C C . GLY A 1 12 ? 12.514 -4.746 -3.305 1.00 0.00 12 GLY A C 11
ATOM 20821 O O . GLY A 1 12 ? 11.799 -5.522 -3.944 1.00 0.00 12 GLY A O 11
ATOM 20825 N N . ILE A 1 13 ? 12.220 -4.328 -2.079 1.00 0.00 13 ILE A N 11
ATOM 20826 C CA . ILE A 1 13 ? 10.994 -4.733 -1.397 1.00 0.00 13 ILE A CA 11
ATOM 20827 C C . ILE A 1 13 ? 9.766 -4.275 -2.183 1.00 0.00 13 ILE A C 11
ATOM 20828 O O . ILE A 1 13 ? 8.869 -5.069 -2.476 1.00 0.00 13 ILE A O 11
ATOM 20844 N N . LEU A 1 14 ? 9.752 -2.992 -2.534 1.00 0.00 14 LEU A N 11
ATOM 20845 C CA . LEU A 1 14 ? 8.681 -2.410 -3.329 1.00 0.00 14 LEU A CA 11
ATOM 20846 C C . LEU A 1 14 ? 8.514 -3.175 -4.635 1.00 0.00 14 LEU A C 11
ATOM 20847 O O . LEU A 1 14 ? 7.406 -3.536 -5.025 1.00 0.00 14 LEU A O 11
ATOM 20863 N N . LYS A 1 15 ? 9.641 -3.423 -5.286 1.00 0.00 15 LYS A N 11
ATOM 20864 C CA . LYS A 1 15 ? 9.690 -4.121 -6.549 1.00 0.00 15 LYS A CA 11
ATOM 20865 C C . LYS A 1 15 ? 9.001 -5.481 -6.459 1.00 0.00 15 LYS A C 11
ATOM 20866 O O . LYS A 1 15 ? 8.327 -5.916 -7.395 1.00 0.00 15 LYS A O 11
ATOM 20885 N N . GLU A 1 16 ? 9.144 -6.133 -5.321 1.00 0.00 16 GLU A N 11
ATOM 20886 C CA . GLU A 1 16 ? 8.603 -7.474 -5.156 1.00 0.00 16 GLU A CA 11
ATOM 20887 C C . GLU A 1 16 ? 7.096 -7.428 -4.949 1.00 0.00 16 GLU A C 11
ATOM 20888 O O . GLU A 1 16 ? 6.356 -8.237 -5.509 1.00 0.00 16 GLU A O 11
ATOM 20900 N N . LEU A 1 17 ? 6.649 -6.478 -4.144 1.00 0.00 17 LEU A N 11
ATOM 20901 C CA . LEU A 1 17 ? 5.219 -6.263 -3.930 1.00 0.00 17 LEU A CA 11
ATOM 20902 C C . LEU A 1 17 ? 4.562 -5.857 -5.255 1.00 0.00 17 LEU A C 11
ATOM 20903 O O . LEU A 1 17 ? 3.368 -6.068 -5.466 1.00 0.00 17 LEU A O 11
ATOM 20919 N N . LEU A 1 18 ? 5.374 -5.303 -6.152 1.00 0.00 18 LEU A N 11
ATOM 20920 C CA . LEU A 1 18 ? 4.924 -4.914 -7.486 1.00 0.00 18 LEU A CA 11
ATOM 20921 C C . LEU A 1 18 ? 5.076 -6.051 -8.493 1.00 0.00 18 LEU A C 11
ATOM 20922 O O . LEU A 1 18 ? 4.566 -5.971 -9.611 1.00 0.00 18 LEU A O 11
ATOM 20938 N N . SER A 1 19 ? 5.815 -7.082 -8.114 1.00 0.00 19 SER A N 11
ATOM 20939 C CA . SER A 1 19 ? 6.024 -8.234 -8.983 1.00 0.00 19 SER A CA 11
ATOM 20940 C C . SER A 1 19 ? 4.744 -9.057 -9.134 1.00 0.00 19 SER A C 11
ATOM 20941 O O . SER A 1 19 ? 3.908 -9.124 -8.222 1.00 0.00 19 SER A O 11
ATOM 20949 N N . LYS A 1 20 ? 4.621 -9.704 -10.292 1.00 0.00 20 LYS A N 11
ATOM 20950 C CA . LYS A 1 20 ? 3.422 -10.451 -10.655 1.00 0.00 20 LYS A CA 11
ATOM 20951 C C . LYS A 1 20 ? 3.191 -11.647 -9.737 1.00 0.00 20 LYS A C 11
ATOM 20952 O O . LYS A 1 20 ? 2.132 -12.267 -9.778 1.00 0.00 20 LYS A O 11
ATOM 20971 N N . LYS A 1 21 ? 4.182 -11.956 -8.911 1.00 0.00 21 LYS A N 11
ATOM 20972 C CA . LYS A 1 21 ? 4.046 -12.995 -7.899 1.00 0.00 21 LYS A CA 11
ATOM 20973 C C . LYS A 1 21 ? 2.983 -12.612 -6.872 1.00 0.00 21 LYS A C 11
ATOM 20974 O O . LYS A 1 21 ? 2.219 -13.456 -6.403 1.00 0.00 21 LYS A O 11
ATOM 20993 N N . HIS A 1 22 ? 2.933 -11.332 -6.532 1.00 0.00 22 HIS A N 11
ATOM 20994 C CA . HIS A 1 22 ? 2.019 -10.863 -5.499 1.00 0.00 22 HIS A CA 11
ATOM 20995 C C . HIS A 1 22 ? 0.845 -10.133 -6.120 1.00 0.00 22 HIS A C 11
ATOM 20996 O O . HIS A 1 22 ? -0.161 -9.913 -5.460 1.00 0.00 22 HIS A O 11
ATOM 21011 N N . ALA A 1 23 ? 0.979 -9.791 -7.402 1.00 0.00 23 ALA A N 11
ATOM 21012 C CA . ALA A 1 23 ? -0.025 -9.015 -8.137 1.00 0.00 23 ALA A CA 11
ATOM 21013 C C . ALA A 1 23 ? -1.447 -9.517 -7.919 1.00 0.00 23 ALA A C 11
ATOM 21014 O O . ALA A 1 23 ? -2.379 -8.720 -7.821 1.00 0.00 23 ALA A O 11
ATOM 21021 N N . ALA A 1 24 ? -1.596 -10.835 -7.826 1.00 0.00 24 ALA A N 11
ATOM 21022 C CA . ALA A 1 24 ? -2.894 -11.470 -7.606 1.00 0.00 24 ALA A CA 11
ATOM 21023 C C . ALA A 1 24 ? -3.619 -10.884 -6.392 1.00 0.00 24 ALA A C 11
ATOM 21024 O O . ALA A 1 24 ? -4.848 -10.877 -6.337 1.00 0.00 24 ALA A O 11
ATOM 21031 N N . TYR A 1 25 ? -2.855 -10.399 -5.424 1.00 0.00 25 TYR A N 11
ATOM 21032 C CA . TYR A 1 25 ? -3.423 -9.798 -4.224 1.00 0.00 25 TYR A CA 11
ATOM 21033 C C . TYR A 1 25 ? -2.675 -8.513 -3.858 1.00 0.00 25 TYR A C 11
ATOM 21034 O O . TYR A 1 25 ? -2.723 -8.056 -2.719 1.00 0.00 25 TYR A O 11
ATOM 21052 N N . ALA A 1 26 ? -1.988 -7.933 -4.844 1.00 0.00 26 ALA A N 11
ATOM 21053 C CA . ALA A 1 26 ? -1.237 -6.693 -4.636 1.00 0.00 26 ALA A CA 11
ATOM 21054 C C . ALA A 1 26 ? -1.778 -5.559 -5.508 1.00 0.00 26 ALA A C 11
ATOM 21055 O O . ALA A 1 26 ? -1.445 -4.388 -5.298 1.00 0.00 26 ALA A O 11
ATOM 21062 N N . TRP A 1 27 ? -2.622 -5.899 -6.483 1.00 0.00 27 TRP A N 11
ATOM 21063 C CA . TRP A 1 27 ? -3.159 -4.896 -7.399 1.00 0.00 27 TRP A CA 11
ATOM 21064 C C . TRP A 1 27 ? -3.890 -3.734 -6.686 1.00 0.00 27 TRP A C 11
ATOM 21065 O O . TRP A 1 27 ? -3.825 -2.609 -7.177 1.00 0.00 27 TRP A O 11
ATOM 21086 N N . PRO A 1 28 ? -4.597 -3.951 -5.533 1.00 0.00 28 PRO A N 11
ATOM 21087 C CA . PRO A 1 28 ? -5.235 -2.845 -4.801 1.00 0.00 28 PRO A CA 11
ATOM 21088 C C . PRO A 1 28 ? -4.262 -1.724 -4.438 1.00 0.00 28 PRO A C 11
ATOM 21089 O O . PRO A 1 28 ? -4.679 -0.598 -4.166 1.00 0.00 28 PRO A O 11
ATOM 21100 N N . PHE A 1 29 ? -2.972 -2.028 -4.429 1.00 0.00 29 PHE A N 11
ATOM 21101 C CA . PHE A 1 29 ? -1.977 -1.072 -3.949 1.00 0.00 29 PHE A CA 11
ATOM 21102 C C . PHE A 1 29 ? -1.055 -0.589 -5.063 1.00 0.00 29 PHE A C 11
ATOM 21103 O O . PHE A 1 29 ? -0.249 0.321 -4.852 1.00 0.00 29 PHE A O 11
ATOM 21120 N N . TYR A 1 30 ? -1.151 -1.215 -6.235 1.00 0.00 30 TYR A N 11
ATOM 21121 C CA . TYR A 1 30 ? -0.362 -0.794 -7.392 1.00 0.00 30 TYR A CA 11
ATOM 21122 C C . TYR A 1 30 ? -0.589 0.679 -7.711 1.00 0.00 30 TYR A C 11
ATOM 21123 O O . TYR A 1 30 ? 0.353 1.462 -7.754 1.00 0.00 30 TYR A O 11
ATOM 21141 N N . LYS A 1 31 ? -1.842 1.054 -7.909 1.00 0.00 31 LYS A N 11
ATOM 21142 C CA . LYS A 1 31 ? -2.185 2.414 -8.283 1.00 0.00 31 LYS A CA 11
ATOM 21143 C C . LYS A 1 31 ? -3.380 2.902 -7.475 1.00 0.00 31 LYS A C 11
ATOM 21144 O O . LYS A 1 31 ? -4.125 2.086 -6.931 1.00 0.00 31 LYS A O 11
ATOM 21163 N N . PRO A 1 32 ? -3.572 4.233 -7.382 1.00 0.00 32 PRO A N 11
ATOM 21164 C CA . PRO A 1 32 ? -4.686 4.839 -6.639 1.00 0.00 32 PRO A CA 11
ATOM 21165 C C . PRO A 1 32 ? -6.037 4.226 -6.999 1.00 0.00 32 PRO A C 11
ATOM 21166 O O . PRO A 1 32 ? -6.277 3.855 -8.154 1.00 0.00 32 PRO A O 11
ATOM 21177 N N . VAL A 1 33 ? -6.911 4.107 -6.003 1.00 0.00 33 VAL A N 11
ATOM 21178 C CA . VAL A 1 33 ? -8.244 3.566 -6.224 1.00 0.00 33 VAL A CA 11
ATOM 21179 C C . VAL A 1 33 ? -9.031 4.509 -7.120 1.00 0.00 33 VAL A C 11
ATOM 21180 O O . VAL A 1 33 ? -8.838 5.727 -7.084 1.00 0.00 33 VAL A O 11
ATOM 21193 N N . ASP A 1 34 ? -9.906 3.951 -7.929 1.00 0.00 34 ASP A N 11
ATOM 21194 C CA . ASP A 1 34 ? -10.701 4.752 -8.843 1.00 0.00 34 ASP A CA 11
ATOM 21195 C C . ASP A 1 34 ? -11.970 5.188 -8.143 1.00 0.00 34 ASP A C 11
ATOM 21196 O O . ASP A 1 34 ? -13.064 4.810 -8.545 1.00 0.00 34 ASP A O 11
ATOM 21205 N N . ALA A 1 35 ? -11.802 5.984 -7.090 1.00 0.00 35 ALA A N 11
ATOM 21206 C CA . ALA A 1 35 ? -12.898 6.355 -6.198 1.00 0.00 35 ALA A CA 11
ATOM 21207 C C . ALA A 1 35 ? -14.108 6.878 -6.970 1.00 0.00 35 ALA A C 11
ATOM 21208 O O . ALA A 1 35 ? -15.246 6.605 -6.605 1.00 0.00 35 ALA A O 11
ATOM 21215 N N . SER A 1 36 ? -13.855 7.599 -8.055 1.00 0.00 36 SER A N 11
ATOM 21216 C CA . SER A 1 36 ? -14.925 8.108 -8.901 1.00 0.00 36 SER A CA 11
ATOM 21217 C C . SER A 1 36 ? -15.719 6.954 -9.526 1.00 0.00 36 SER A C 11
ATOM 21218 O O . SER A 1 36 ? -16.943 6.893 -9.401 1.00 0.00 36 SER A O 11
ATOM 21226 N N . ALA A 1 37 ? -15.015 6.023 -10.164 1.00 0.00 37 ALA A N 11
ATOM 21227 C CA . ALA A 1 37 ? -15.654 4.877 -10.809 1.00 0.00 37 ALA A CA 11
ATOM 21228 C C . ALA A 1 37 ? -16.159 3.877 -9.771 1.00 0.00 37 ALA A C 11
ATOM 21229 O O . ALA A 1 37 ? -17.013 3.037 -10.056 1.00 0.00 37 ALA A O 11
ATOM 21236 N N . LEU A 1 38 ? -15.624 3.980 -8.567 1.00 0.00 38 LEU A N 11
ATOM 21237 C CA . LEU A 1 38 ? -16.014 3.116 -7.465 1.00 0.00 38 LEU A CA 11
ATOM 21238 C C . LEU A 1 38 ? -17.246 3.674 -6.754 1.00 0.00 38 LEU A C 11
ATOM 21239 O O . LEU A 1 38 ? -17.856 2.998 -5.926 1.00 0.00 38 LEU A O 11
ATOM 21255 N N . GLY A 1 39 ? -17.607 4.912 -7.085 1.00 0.00 39 GLY A N 11
ATOM 21256 C CA . GLY A 1 39 ? -18.772 5.544 -6.487 1.00 0.00 39 GLY A CA 11
ATOM 21257 C C . GLY A 1 39 ? -18.455 6.176 -5.147 1.00 0.00 39 GLY A C 11
ATOM 21258 O O . GLY A 1 39 ? -19.339 6.675 -4.453 1.00 0.00 39 GLY A O 11
ATOM 21262 N N . LEU A 1 40 ? -17.184 6.160 -4.795 1.00 0.00 40 LEU A N 11
ATOM 21263 C CA . LEU A 1 40 ? -16.720 6.670 -3.522 1.00 0.00 40 LEU A CA 11
ATOM 21264 C C . LEU A 1 40 ? -16.449 8.171 -3.624 1.00 0.00 40 LEU A C 11
ATOM 21265 O O . LEU A 1 40 ? -15.353 8.587 -3.998 1.00 0.00 40 LEU A O 11
ATOM 21281 N N . HIS A 1 41 ? -17.446 8.982 -3.292 1.00 0.00 41 HIS A N 11
ATOM 21282 C CA . HIS A 1 41 ? -17.329 10.435 -3.434 1.00 0.00 41 HIS A CA 11
ATOM 21283 C C . HIS A 1 41 ? -16.660 11.055 -2.214 1.00 0.00 41 HIS A C 11
ATOM 21284 O O . HIS A 1 41 ? -16.399 12.257 -2.179 1.00 0.00 41 HIS A O 11
ATOM 21299 N N . ASP A 1 42 ? -16.382 10.233 -1.218 1.00 0.00 42 ASP A N 11
ATOM 21300 C CA . ASP A 1 42 ? -15.860 10.726 0.050 1.00 0.00 42 ASP A CA 11
ATOM 21301 C C . ASP A 1 42 ? -14.533 10.067 0.391 1.00 0.00 42 ASP A C 11
ATOM 21302 O O . ASP A 1 42 ? -14.153 9.981 1.557 1.00 0.00 42 ASP A O 11
ATOM 21311 N N . TYR A 1 43 ? -13.817 9.612 -0.629 1.00 0.00 43 TYR A N 11
ATOM 21312 C CA . TYR A 1 43 ? -12.586 8.866 -0.414 1.00 0.00 43 TYR A CA 11
ATOM 21313 C C . TYR A 1 43 ? -11.494 9.744 0.199 1.00 0.00 43 TYR A C 11
ATOM 21314 O O . TYR A 1 43 ? -10.797 9.319 1.117 1.00 0.00 43 TYR A O 11
ATOM 21332 N N . HIS A 1 44 ? -11.374 10.979 -0.271 1.00 0.00 44 HIS A N 11
ATOM 21333 C CA . HIS A 1 44 ? -10.336 11.881 0.232 1.00 0.00 44 HIS A CA 11
ATOM 21334 C C . HIS A 1 44 ? -10.767 12.541 1.537 1.00 0.00 44 HIS A C 11
ATOM 21335 O O . HIS A 1 44 ? -10.041 13.354 2.106 1.00 0.00 44 HIS A O 11
ATOM 21350 N N . ASP A 1 45 ? -11.959 12.202 2.001 1.00 0.00 45 ASP A N 11
ATOM 21351 C CA . ASP A 1 45 ? -12.438 12.690 3.287 1.00 0.00 45 ASP A CA 11
ATOM 21352 C C . ASP A 1 45 ? -12.068 11.715 4.394 1.00 0.00 45 ASP A C 11
ATOM 21353 O O . ASP A 1 45 ? -11.731 12.116 5.508 1.00 0.00 45 ASP A O 11
ATOM 21362 N N . ILE A 1 46 ? -12.139 10.432 4.081 1.00 0.00 46 ILE A N 11
ATOM 21363 C CA . ILE A 1 46 ? -11.778 9.391 5.031 1.00 0.00 46 ILE A CA 11
ATOM 21364 C C . ILE A 1 46 ? -10.280 9.134 4.988 1.00 0.00 46 ILE A C 11
ATOM 21365 O O . ILE A 1 46 ? -9.613 9.112 6.024 1.00 0.00 46 ILE A O 11
ATOM 21381 N N . ILE A 1 47 ? -9.756 8.952 3.785 1.00 0.00 47 ILE A N 11
ATOM 21382 C CA . ILE A 1 47 ? -8.345 8.664 3.610 1.00 0.00 47 ILE A CA 11
ATOM 21383 C C . ILE A 1 47 ? -7.531 9.945 3.718 1.00 0.00 47 ILE A C 11
ATOM 21384 O O . ILE A 1 47 ? -7.595 10.809 2.843 1.00 0.00 47 ILE A O 11
ATOM 21400 N N . LYS A 1 48 ? -6.774 10.068 4.797 1.00 0.00 48 LYS A N 11
ATOM 21401 C CA . LYS A 1 48 ? -5.982 11.264 5.035 1.00 0.00 48 LYS A CA 11
ATOM 21402 C C . LYS A 1 48 ? -4.599 11.136 4.412 1.00 0.00 48 LYS A C 11
ATOM 21403 O O . LYS A 1 48 ? -3.985 12.130 4.024 1.00 0.00 48 LYS A O 11
ATOM 21422 N N . HIS A 1 49 ? -4.111 9.908 4.323 1.00 0.00 49 HIS A N 11
ATOM 21423 C CA . HIS A 1 49 ? -2.813 9.633 3.716 1.00 0.00 49 HIS A CA 11
ATOM 21424 C C . HIS A 1 49 ? -2.947 8.657 2.542 1.00 0.00 49 HIS A C 11
ATOM 21425 O O . HIS A 1 49 ? -2.518 7.506 2.642 1.00 0.00 49 HIS A O 11
ATOM 21440 N N . PRO A 1 50 ? -3.561 9.087 1.420 1.00 0.00 50 PRO A N 11
ATOM 21441 C CA . PRO A 1 50 ? -3.691 8.243 0.227 1.00 0.00 50 PRO A CA 11
ATOM 21442 C C . PRO A 1 50 ? -2.341 7.980 -0.436 1.00 0.00 50 PRO A C 11
ATOM 21443 O O . PRO A 1 50 ? -1.772 8.856 -1.095 1.00 0.00 50 PRO A O 11
ATOM 21454 N N . MET A 1 51 ? -1.831 6.775 -0.254 1.00 0.00 51 MET A N 11
ATOM 21455 C CA . MET A 1 51 ? -0.542 6.401 -0.805 1.00 0.00 51 MET A CA 11
ATOM 21456 C C . MET A 1 51 ? -0.639 5.068 -1.529 1.00 0.00 51 MET A C 11
ATOM 21457 O O . MET A 1 51 ? -1.414 4.197 -1.139 1.00 0.00 51 MET A O 11
ATOM 21471 N N . ASP A 1 52 ? 0.157 4.923 -2.579 1.00 0.00 52 ASP A N 11
ATOM 21472 C CA . ASP A 1 52 ? 0.146 3.726 -3.408 1.00 0.00 52 ASP A CA 11
ATOM 21473 C C . ASP A 1 52 ? 1.583 3.286 -3.653 1.00 0.00 52 ASP A C 11
ATOM 21474 O O . ASP A 1 52 ? 2.485 4.121 -3.620 1.00 0.00 52 ASP A O 11
ATOM 21483 N N . LEU A 1 53 ? 1.814 2.000 -3.893 1.00 0.00 53 LEU A N 11
ATOM 21484 C CA . LEU A 1 53 ? 3.178 1.507 -4.104 1.00 0.00 53 LEU A CA 11
ATOM 21485 C C . LEU A 1 53 ? 3.849 2.211 -5.277 1.00 0.00 53 LEU A C 11
ATOM 21486 O O . LEU A 1 53 ? 5.047 2.506 -5.233 1.00 0.00 53 LEU A O 11
ATOM 21502 N N . SER A 1 54 ? 3.073 2.504 -6.311 1.00 0.00 54 SER A N 11
ATOM 21503 C CA . SER A 1 54 ? 3.587 3.235 -7.462 1.00 0.00 54 SER A CA 11
ATOM 21504 C C . SER A 1 54 ? 4.087 4.617 -7.043 1.00 0.00 54 SER A C 11
ATOM 21505 O O . SER A 1 54 ? 5.117 5.086 -7.529 1.00 0.00 54 SER A O 11
ATOM 21513 N N . THR A 1 55 ? 3.364 5.250 -6.127 1.00 0.00 55 THR A N 11
ATOM 21514 C CA . THR A 1 55 ? 3.711 6.577 -5.651 1.00 0.00 55 THR A CA 11
ATOM 21515 C C . THR A 1 55 ? 4.909 6.515 -4.711 1.00 0.00 55 THR A C 11
ATOM 21516 O O . THR A 1 55 ? 5.756 7.406 -4.718 1.00 0.00 55 THR A O 11
ATOM 21527 N N . VAL A 1 56 ? 4.976 5.454 -3.913 1.00 0.00 56 VAL A N 11
ATOM 21528 C CA . VAL A 1 56 ? 6.112 5.240 -3.028 1.00 0.00 56 VAL A CA 11
ATOM 21529 C C . VAL A 1 56 ? 7.381 5.133 -3.855 1.00 0.00 56 VAL A C 11
ATOM 21530 O O . VAL A 1 56 ? 8.398 5.756 -3.552 1.00 0.00 56 VAL A O 11
ATOM 21543 N N . LYS A 1 57 ? 7.296 4.353 -4.923 1.00 0.00 57 LYS A N 11
ATOM 21544 C CA . LYS A 1 57 ? 8.420 4.174 -5.821 1.00 0.00 57 LYS A CA 11
ATOM 21545 C C . LYS A 1 57 ? 8.734 5.475 -6.525 1.00 0.00 57 LYS A C 11
ATOM 21546 O O . LYS A 1 57 ? 9.893 5.836 -6.689 1.00 0.00 57 LYS A O 11
ATOM 21565 N N . ARG A 1 58 ? 7.684 6.171 -6.934 1.00 0.00 58 ARG A N 11
ATOM 21566 C CA . ARG A 1 58 ? 7.819 7.469 -7.576 1.00 0.00 58 ARG A CA 11
ATOM 21567 C C . ARG A 1 58 ? 8.615 8.426 -6.696 1.00 0.00 58 ARG A C 11
ATOM 21568 O O . ARG A 1 58 ? 9.584 9.044 -7.137 1.00 0.00 58 ARG A O 11
ATOM 21589 N N . LYS A 1 59 ? 8.205 8.527 -5.441 1.00 0.00 59 LYS A N 11
ATOM 21590 C CA . LYS A 1 59 ? 8.852 9.415 -4.491 1.00 0.00 59 LYS A CA 11
ATOM 21591 C C . LYS A 1 59 ? 10.237 8.886 -4.113 1.00 0.00 59 LYS A C 11
ATOM 21592 O O . LYS A 1 59 ? 11.142 9.659 -3.790 1.00 0.00 59 LYS A O 11
ATOM 21611 N N . MET A 1 60 ? 10.402 7.568 -4.164 1.00 0.00 60 MET A N 11
ATOM 21612 C CA . MET A 1 60 ? 11.710 6.956 -3.963 1.00 0.00 60 MET A CA 11
ATOM 21613 C C . MET A 1 60 ? 12.635 7.305 -5.125 1.00 0.00 60 MET A C 11
ATOM 21614 O O . MET A 1 60 ? 13.823 7.551 -4.929 1.00 0.00 60 MET A O 11
ATOM 21628 N N . GLU A 1 61 ? 12.082 7.331 -6.335 1.00 0.00 61 GLU A N 11
ATOM 21629 C CA . GLU A 1 61 ? 12.848 7.698 -7.522 1.00 0.00 61 GLU A CA 11
ATOM 21630 C C . GLU A 1 61 ? 13.286 9.153 -7.450 1.00 0.00 61 GLU A C 11
ATOM 21631 O O . GLU A 1 61 ? 14.349 9.519 -7.947 1.00 0.00 61 GLU A O 11
ATOM 21643 N N . ASN A 1 62 ? 12.469 9.976 -6.803 1.00 0.00 62 ASN A N 11
ATOM 21644 C CA . ASN A 1 62 ? 12.792 11.387 -6.611 1.00 0.00 62 ASN A CA 11
ATOM 21645 C C . ASN A 1 62 ? 13.750 11.538 -5.441 1.00 0.00 62 ASN A C 11
ATOM 21646 O O . ASN A 1 62 ? 14.269 12.621 -5.168 1.00 0.00 62 ASN A O 11
ATOM 21657 N N . ARG A 1 63 ? 13.983 10.409 -4.778 1.00 0.00 63 ARG A N 11
ATOM 21658 C CA . ARG A 1 63 ? 14.921 10.301 -3.671 1.00 0.00 63 ARG A CA 11
ATOM 21659 C C . ARG A 1 63 ? 14.543 11.232 -2.527 1.00 0.00 63 ARG A C 11
ATOM 21660 O O . ARG A 1 63 ? 15.402 11.831 -1.880 1.00 0.00 63 ARG A O 11
ATOM 21681 N N . ASP A 1 64 ? 13.241 11.343 -2.290 1.00 0.00 64 ASP A N 11
ATOM 21682 C CA . ASP A 1 64 ? 12.725 12.081 -1.133 1.00 0.00 64 ASP A CA 11
ATOM 21683 C C . ASP A 1 64 ? 13.036 11.337 0.158 1.00 0.00 64 ASP A C 11
ATOM 21684 O O . ASP A 1 64 ? 13.065 11.921 1.242 1.00 0.00 64 ASP A O 11
ATOM 21693 N N . TYR A 1 65 ? 13.266 10.040 0.025 1.00 0.00 65 TYR A N 11
ATOM 21694 C CA . TYR A 1 65 ? 13.475 9.163 1.168 1.00 0.00 65 TYR A CA 11
ATOM 21695 C C . TYR A 1 65 ? 14.926 9.219 1.603 1.00 0.00 65 TYR A C 11
ATOM 21696 O O . TYR A 1 65 ? 15.829 9.309 0.769 1.00 0.00 65 TYR A O 11
ATOM 21714 N N . ARG A 1 66 ? 15.152 9.182 2.903 1.00 0.00 66 ARG A N 11
ATOM 21715 C CA . ARG A 1 66 ? 16.505 9.171 3.429 1.00 0.00 66 ARG A CA 11
ATOM 21716 C C . ARG A 1 66 ? 16.865 7.801 3.988 1.00 0.00 66 ARG A C 11
ATOM 21717 O O . ARG A 1 66 ? 18.040 7.433 4.018 1.00 0.00 66 ARG A O 11
ATOM 21738 N N . ASP A 1 67 ? 15.859 7.033 4.405 1.00 0.00 67 ASP A N 11
ATOM 21739 C CA . ASP A 1 67 ? 16.093 5.707 4.960 1.00 0.00 67 ASP A CA 11
ATOM 21740 C C . ASP A 1 67 ? 14.928 4.800 4.617 1.00 0.00 67 ASP A C 11
ATOM 21741 O O . ASP A 1 67 ? 13.858 5.270 4.222 1.00 0.00 67 ASP A O 11
ATOM 21750 N N . ALA A 1 68 ? 15.129 3.502 4.786 1.00 0.00 68 ALA A N 11
ATOM 21751 C CA . ALA A 1 68 ? 14.112 2.521 4.448 1.00 0.00 68 ALA A CA 11
ATOM 21752 C C . ALA A 1 68 ? 12.970 2.570 5.445 1.00 0.00 68 ALA A C 11
ATOM 21753 O O . ALA A 1 68 ? 11.877 2.080 5.175 1.00 0.00 68 ALA A O 11
ATOM 21760 N N . GLN A 1 69 ? 13.229 3.177 6.594 1.00 0.00 69 GLN A N 11
ATOM 21761 C CA . GLN A 1 69 ? 12.204 3.333 7.610 1.00 0.00 69 GLN A CA 11
ATOM 21762 C C . GLN A 1 69 ? 11.191 4.374 7.149 1.00 0.00 69 GLN A C 11
ATOM 21763 O O . GLN A 1 69 ? 10.007 4.294 7.467 1.00 0.00 69 GLN A O 11
ATOM 21777 N N . GLU A 1 70 ? 11.672 5.345 6.379 1.00 0.00 70 GLU A N 11
ATOM 21778 C CA . GLU A 1 70 ? 10.807 6.347 5.782 1.00 0.00 70 GLU A CA 11
ATOM 21779 C C . GLU A 1 70 ? 9.987 5.721 4.670 1.00 0.00 70 GLU A C 11
ATOM 21780 O O . GLU A 1 70 ? 8.838 6.102 4.436 1.00 0.00 70 GLU A O 11
ATOM 21792 N N . PHE A 1 71 ? 10.590 4.759 3.988 1.00 0.00 71 PHE A N 11
ATOM 21793 C CA . PHE A 1 71 ? 9.872 3.957 3.015 1.00 0.00 71 PHE A CA 11
ATOM 21794 C C . PHE A 1 71 ? 8.799 3.150 3.719 1.00 0.00 71 PHE A C 11
ATOM 21795 O O . PHE A 1 71 ? 7.627 3.219 3.356 1.00 0.00 71 PHE A O 11
ATOM 21812 N N . ALA A 1 72 ? 9.218 2.398 4.737 1.00 0.00 72 ALA A N 11
ATOM 21813 C CA . ALA A 1 72 ? 8.317 1.572 5.513 1.00 0.00 72 ALA A CA 11
ATOM 21814 C C . ALA A 1 72 ? 7.159 2.400 6.036 1.00 0.00 72 ALA A C 11
ATOM 21815 O O . ALA A 1 72 ? 6.014 1.976 5.987 1.00 0.00 72 ALA A O 11
ATOM 21822 N N . ALA A 1 73 ? 7.477 3.594 6.505 1.00 0.00 73 ALA A N 11
ATOM 21823 C CA . ALA A 1 73 ? 6.484 4.538 6.988 1.00 0.00 73 ALA A CA 11
ATOM 21824 C C . ALA A 1 73 ? 5.428 4.832 5.921 1.00 0.00 73 ALA A C 11
ATOM 21825 O O . ALA A 1 73 ? 4.230 4.850 6.203 1.00 0.00 73 ALA A O 11
ATOM 21832 N N . ASP A 1 74 ? 5.882 5.042 4.695 1.00 0.00 74 ASP A N 11
ATOM 21833 C CA . ASP A 1 74 ? 4.997 5.433 3.602 1.00 0.00 74 ASP A CA 11
ATOM 21834 C C . ASP A 1 74 ? 4.178 4.238 3.107 1.00 0.00 74 ASP A C 11
ATOM 21835 O O . ASP A 1 74 ? 2.957 4.328 2.947 1.00 0.00 74 ASP A O 11
ATOM 21844 N N . VAL A 1 75 ? 4.850 3.109 2.893 1.00 0.00 75 VAL A N 11
ATOM 21845 C CA . VAL A 1 75 ? 4.182 1.903 2.405 1.00 0.00 75 VAL A CA 11
ATOM 21846 C C . VAL A 1 75 ? 3.218 1.346 3.450 1.00 0.00 75 VAL A C 11
ATOM 21847 O O . VAL A 1 75 ? 2.119 0.897 3.117 1.00 0.00 75 VAL A O 11
ATOM 21860 N N . ARG A 1 76 ? 3.614 1.395 4.716 1.00 0.00 76 ARG A N 11
ATOM 21861 C CA . ARG A 1 76 ? 2.768 0.884 5.781 1.00 0.00 76 ARG A CA 11
ATOM 21862 C C . ARG A 1 76 ? 1.532 1.765 5.930 1.00 0.00 76 ARG A C 11
ATOM 21863 O O . ARG A 1 76 ? 0.457 1.286 6.286 1.00 0.00 76 ARG A O 11
ATOM 21884 N N . LEU A 1 77 ? 1.692 3.053 5.640 1.00 0.00 77 LEU A N 11
ATOM 21885 C CA . LEU A 1 77 ? 0.585 3.991 5.692 1.00 0.00 77 LEU A CA 11
ATOM 21886 C C . LEU A 1 77 ? -0.439 3.664 4.614 1.00 0.00 77 LEU A C 11
ATOM 21887 O O . LEU A 1 77 ? -1.637 3.891 4.788 1.00 0.00 77 LEU A O 11
ATOM 21903 N N . MET A 1 78 ? 0.038 3.121 3.503 1.00 0.00 78 MET A N 11
ATOM 21904 C CA . MET A 1 78 ? -0.844 2.646 2.448 1.00 0.00 78 MET A CA 11
ATOM 21905 C C . MET A 1 78 ? -1.720 1.498 2.957 1.00 0.00 78 MET A C 11
ATOM 21906 O O . MET A 1 78 ? -2.947 1.535 2.825 1.00 0.00 78 MET A O 11
ATOM 21920 N N . PHE A 1 79 ? -1.096 0.489 3.559 1.00 0.00 79 PHE A N 11
ATOM 21921 C CA . PHE A 1 79 ? -1.852 -0.611 4.159 1.00 0.00 79 PHE A CA 11
ATOM 21922 C C . PHE A 1 79 ? -2.807 -0.081 5.236 1.00 0.00 79 PHE A C 11
ATOM 21923 O O . PHE A 1 79 ? -3.941 -0.556 5.381 1.00 0.00 79 PHE A O 11
ATOM 21940 N N . SER A 1 80 ? -2.348 0.931 5.967 1.00 0.00 80 SER A N 11
ATOM 21941 C CA . SER A 1 80 ? -3.118 1.512 7.056 1.00 0.00 80 SER A CA 11
ATOM 21942 C C . SER A 1 80 ? -4.390 2.202 6.559 1.00 0.00 80 SER A C 11
ATOM 21943 O O . SER A 1 80 ? -5.466 1.990 7.124 1.00 0.00 80 SER A O 11
ATOM 21951 N N . ASN A 1 81 ? -4.281 3.019 5.505 1.00 0.00 81 ASN A N 11
ATOM 21952 C CA . ASN A 1 81 ? -5.450 3.750 5.007 1.00 0.00 81 ASN A CA 11
ATOM 21953 C C . ASN A 1 81 ? -6.491 2.785 4.444 1.00 0.00 81 ASN A C 11
ATOM 21954 O O . ASN A 1 81 ? -7.689 3.059 4.497 1.00 0.00 81 ASN A O 11
ATOM 21965 N N . CYS A 1 82 ? -6.041 1.639 3.948 1.00 0.00 82 CYS A N 11
ATOM 21966 C CA . CYS A 1 82 ? -6.976 0.615 3.464 1.00 0.00 82 CYS A CA 11
ATOM 21967 C C . CYS A 1 82 ? -7.857 0.122 4.607 1.00 0.00 82 CYS A C 11
ATOM 21968 O O . CYS A 1 82 ? -9.082 0.052 4.463 1.00 0.00 82 CYS A O 11
ATOM 21976 N N . TYR A 1 83 ? -7.241 -0.203 5.749 1.00 0.00 83 TYR A N 11
ATOM 21977 C CA . TYR A 1 83 ? -8.011 -0.628 6.922 1.00 0.00 83 TYR A CA 11
ATOM 21978 C C . TYR A 1 83 ? -8.859 0.525 7.449 1.00 0.00 83 TYR A C 11
ATOM 21979 O O . TYR A 1 83 ? -9.873 0.319 8.118 1.00 0.00 83 TYR A O 11
ATOM 21997 N N . LYS A 1 84 ? -8.424 1.735 7.145 1.00 0.00 84 LYS A N 11
ATOM 21998 C CA . LYS A 1 84 ? -9.063 2.940 7.643 1.00 0.00 84 LYS A CA 11
ATOM 21999 C C . LYS A 1 84 ? -10.370 3.203 6.902 1.00 0.00 84 LYS A C 11
ATOM 22000 O O . LYS A 1 84 ? -11.305 3.780 7.454 1.00 0.00 84 LYS A O 11
ATOM 22019 N N . TYR A 1 85 ? -10.426 2.771 5.652 1.00 0.00 85 TYR A N 11
ATOM 22020 C CA . TYR A 1 85 ? -11.618 2.959 4.835 1.00 0.00 85 TYR A CA 11
ATOM 22021 C C . TYR A 1 85 ? -12.506 1.718 4.836 1.00 0.00 85 TYR A C 11
ATOM 22022 O O . TYR A 1 85 ? -13.677 1.779 5.212 1.00 0.00 85 TYR A O 11
ATOM 22040 N N . ASN A 1 86 ? -11.942 0.596 4.415 1.00 0.00 86 ASN A N 11
ATOM 22041 C CA . ASN A 1 86 ? -12.709 -0.628 4.245 1.00 0.00 86 ASN A CA 11
ATOM 22042 C C . ASN A 1 86 ? -12.908 -1.326 5.582 1.00 0.00 86 ASN A C 11
ATOM 22043 O O . ASN A 1 86 ? -11.969 -1.448 6.370 1.00 0.00 86 ASN A O 11
ATOM 22054 N N . PRO A 1 87 ? -14.141 -1.768 5.868 1.00 0.00 87 PRO A N 11
ATOM 22055 C CA . PRO A 1 87 ? -14.426 -2.569 7.059 1.00 0.00 87 PRO A CA 11
ATOM 22056 C C . PRO A 1 87 ? -13.733 -3.929 6.974 1.00 0.00 87 PRO A C 11
ATOM 22057 O O . PRO A 1 87 ? -13.463 -4.426 5.878 1.00 0.00 87 PRO A O 11
ATOM 22068 N N . PRO A 1 88 ? -13.430 -4.533 8.145 1.00 0.00 88 PRO A N 11
ATOM 22069 C CA . PRO A 1 88 ? -12.644 -5.777 8.249 1.00 0.00 88 PRO A CA 11
ATOM 22070 C C . PRO A 1 88 ? -13.212 -6.926 7.423 1.00 0.00 88 PRO A C 11
ATOM 22071 O O . PRO A 1 88 ? -12.509 -7.892 7.122 1.00 0.00 88 PRO A O 11
ATOM 22082 N N . ASP A 1 89 ? -14.485 -6.826 7.077 1.00 0.00 89 ASP A N 11
ATOM 22083 C CA . ASP A 1 89 ? -15.116 -7.801 6.191 1.00 0.00 89 ASP A CA 11
ATOM 22084 C C . ASP A 1 89 ? -15.123 -7.278 4.760 1.00 0.00 89 ASP A C 11
ATOM 22085 O O . ASP A 1 89 ? -16.172 -6.909 4.224 1.00 0.00 89 ASP A O 11
ATOM 22094 N N . HIS A 1 90 ? -13.945 -7.228 4.150 1.00 0.00 90 HIS A N 11
ATOM 22095 C CA . HIS A 1 90 ? -13.819 -6.760 2.776 1.00 0.00 90 HIS A CA 11
ATOM 22096 C C . HIS A 1 90 ? -12.542 -7.315 2.146 1.00 0.00 90 HIS A C 11
ATOM 22097 O O . HIS A 1 90 ? -11.597 -7.649 2.854 1.00 0.00 90 HIS A O 11
ATOM 22112 N N . ASP A 1 91 ? -12.510 -7.402 0.827 1.00 0.00 91 ASP A N 11
ATOM 22113 C CA . ASP A 1 91 ? -11.357 -7.965 0.116 1.00 0.00 91 ASP A CA 11
ATOM 22114 C C . ASP A 1 91 ? -10.072 -7.175 0.359 1.00 0.00 91 ASP A C 11
ATOM 22115 O O . ASP A 1 91 ? -9.018 -7.756 0.617 1.00 0.00 91 ASP A O 11
ATOM 22124 N N . VAL A 1 92 ? -10.160 -5.850 0.286 1.00 0.00 92 VAL A N 11
ATOM 22125 C CA . VAL A 1 92 ? -8.966 -5.008 0.307 1.00 0.00 92 VAL A CA 11
ATOM 22126 C C . VAL A 1 92 ? -8.237 -5.095 1.642 1.00 0.00 92 VAL A C 11
ATOM 22127 O O . VAL A 1 92 ? -7.023 -4.927 1.694 1.00 0.00 92 VAL A O 11
ATOM 22140 N N . VAL A 1 93 ? -8.964 -5.381 2.717 1.00 0.00 93 VAL A N 11
ATOM 22141 C CA . VAL A 1 93 ? -8.334 -5.491 4.027 1.00 0.00 93 VAL A CA 11
ATOM 22142 C C . VAL A 1 93 ? -7.608 -6.827 4.147 1.00 0.00 93 VAL A C 11
ATOM 22143 O O . VAL A 1 93 ? -6.537 -6.914 4.741 1.00 0.00 93 VAL A O 11
ATOM 22156 N N . ALA A 1 94 ? -8.188 -7.860 3.547 1.00 0.00 94 ALA A N 11
ATOM 22157 C CA . ALA A 1 94 ? -7.577 -9.180 3.533 1.00 0.00 94 ALA A CA 11
ATOM 22158 C C . ALA A 1 94 ? -6.332 -9.180 2.656 1.00 0.00 94 ALA A C 11
ATOM 22159 O O . ALA A 1 94 ? -5.308 -9.767 3.009 1.00 0.00 94 ALA A O 11
ATOM 22166 N N . MET A 1 95 ? -6.423 -8.503 1.516 1.00 0.00 95 MET A N 11
ATOM 22167 C CA . MET A 1 95 ? -5.290 -8.393 0.608 1.00 0.00 95 MET A CA 11
ATOM 22168 C C . MET A 1 95 ? -4.198 -7.522 1.226 1.00 0.00 95 MET A C 11
ATOM 22169 O O . MET A 1 95 ? -3.011 -7.816 1.082 1.00 0.00 95 MET A O 11
ATOM 22183 N N . ALA A 1 96 ? -4.600 -6.472 1.948 1.00 0.00 96 ALA A N 11
ATOM 22184 C CA . ALA A 1 96 ? -3.643 -5.600 2.626 1.00 0.00 96 ALA A CA 11
ATOM 22185 C C . ALA A 1 96 ? -2.940 -6.363 3.737 1.00 0.00 96 ALA A C 11
ATOM 22186 O O . ALA A 1 96 ? -1.759 -6.156 4.000 1.00 0.00 96 ALA A O 11
ATOM 22193 N N . ARG A 1 97 ? -3.681 -7.261 4.367 1.00 0.00 97 ARG A N 11
ATOM 22194 C CA . ARG A 1 97 ? -3.182 -8.033 5.494 1.00 0.00 97 ARG A CA 11
ATOM 22195 C C . ARG A 1 97 ? -2.111 -9.026 5.049 1.00 0.00 97 ARG A C 11
ATOM 22196 O O . ARG A 1 97 ? -1.059 -9.153 5.680 1.00 0.00 97 ARG A O 11
ATOM 22217 N N . LYS A 1 98 ? -2.379 -9.716 3.950 1.00 0.00 98 LYS A N 11
ATOM 22218 C CA . LYS A 1 98 ? -1.469 -10.732 3.440 1.00 0.00 98 LYS A CA 11
ATOM 22219 C C . LYS A 1 98 ? -0.207 -10.087 2.859 1.00 0.00 98 LYS A C 11
ATOM 22220 O O . LYS A 1 98 ? 0.917 -10.558 3.086 1.00 0.00 98 LYS A O 11
ATOM 22239 N N . LEU A 1 99 ? -0.398 -9.008 2.109 1.00 0.00 99 LEU A N 11
ATOM 22240 C CA . LEU A 1 99 ? 0.718 -8.206 1.624 1.00 0.00 99 LEU A CA 11
ATOM 22241 C C . LEU A 1 99 ? 1.479 -7.566 2.783 1.00 0.00 99 LEU A C 11
ATOM 22242 O O . LEU A 1 99 ? 2.681 -7.317 2.679 1.00 0.00 99 LEU A O 11
ATOM 22258 N N . GLN A 1 100 ? 0.785 -7.291 3.880 1.00 0.00 100 GLN A N 11
ATOM 22259 C CA . GLN A 1 100 ? 1.443 -6.752 5.060 1.00 0.00 100 GLN A CA 11
ATOM 22260 C C . GLN A 1 100 ? 2.429 -7.773 5.604 1.00 0.00 100 GLN A C 11
ATOM 22261 O O . GLN A 1 100 ? 3.493 -7.413 6.090 1.00 0.00 100 GLN A O 11
ATOM 22275 N N . ASP A 1 101 ? 2.074 -9.052 5.499 1.00 0.00 101 ASP A N 11
ATOM 22276 C CA . ASP A 1 101 ? 2.965 -10.124 5.931 1.00 0.00 101 ASP A CA 11
ATOM 22277 C C . ASP A 1 101 ? 4.265 -10.101 5.146 1.00 0.00 101 ASP A C 11
ATOM 22278 O O . ASP A 1 101 ? 5.340 -9.975 5.729 1.00 0.00 101 ASP A O 11
ATOM 22287 N N . VAL A 1 102 ? 4.165 -10.208 3.820 1.00 0.00 102 VAL A N 11
ATOM 22288 C CA . VAL A 1 102 ? 5.360 -10.245 2.972 1.00 0.00 102 VAL A CA 11
ATOM 22289 C C . VAL A 1 102 ? 6.231 -9.008 3.185 1.00 0.00 102 VAL A C 11
ATOM 22290 O O . VAL A 1 102 ? 7.411 -9.131 3.502 1.00 0.00 102 VAL A O 11
ATOM 22303 N N . PHE A 1 103 ? 5.639 -7.827 3.041 1.00 0.00 103 PHE A N 11
ATOM 22304 C CA . PHE A 1 103 ? 6.367 -6.570 3.232 1.00 0.00 103 PHE A CA 11
ATOM 22305 C C . PHE A 1 103 ? 7.052 -6.522 4.604 1.00 0.00 103 PHE A C 11
ATOM 22306 O O . PHE A 1 103 ? 8.196 -6.073 4.722 1.00 0.00 103 PHE A O 11
ATOM 22323 N N . GLU A 1 104 ? 6.376 -7.024 5.627 1.00 0.00 104 GLU A N 11
ATOM 22324 C CA . GLU A 1 104 ? 6.876 -6.939 6.978 1.00 0.00 104 GLU A CA 11
ATOM 22325 C C . GLU A 1 104 ? 8.027 -7.919 7.183 1.00 0.00 104 GLU A C 11
ATOM 22326 O O . GLU A 1 104 ? 9.031 -7.583 7.811 1.00 0.00 104 GLU A O 11
ATOM 22338 N N . PHE A 1 105 ? 7.892 -9.118 6.626 1.00 0.00 105 PHE A N 11
ATOM 22339 C CA . PHE A 1 105 ? 8.969 -10.098 6.676 1.00 0.00 105 PHE A CA 11
ATOM 22340 C C . PHE A 1 105 ? 10.176 -9.614 5.882 1.00 0.00 105 PHE A C 11
ATOM 22341 O O . PHE A 1 105 ? 11.318 -9.897 6.244 1.00 0.00 105 PHE A O 11
ATOM 22358 N N . ARG A 1 106 ? 9.922 -8.878 4.805 1.00 0.00 106 ARG A N 11
ATOM 22359 C CA . ARG A 1 106 ? 10.994 -8.338 3.989 1.00 0.00 106 ARG A CA 11
ATOM 22360 C C . ARG A 1 106 ? 11.785 -7.304 4.767 1.00 0.00 106 ARG A C 11
ATOM 22361 O O . ARG A 1 106 ? 13.015 -7.320 4.758 1.00 0.00 106 ARG A O 11
ATOM 22382 N N . TYR A 1 107 ? 11.081 -6.411 5.450 1.00 0.00 107 TYR A N 11
ATOM 22383 C CA . TYR A 1 107 ? 11.751 -5.401 6.250 1.00 0.00 107 TYR A CA 11
ATOM 22384 C C . TYR A 1 107 ? 12.416 -6.058 7.458 1.00 0.00 107 TYR A C 11
ATOM 22385 O O . TYR A 1 107 ? 13.464 -5.617 7.918 1.00 0.00 107 TYR A O 11
ATOM 22403 N N . ALA A 1 108 ? 11.806 -7.128 7.956 1.00 0.00 108 ALA A N 11
ATOM 22404 C CA . ALA A 1 108 ? 12.370 -7.882 9.071 1.00 0.00 108 ALA A CA 11
ATOM 22405 C C . ALA A 1 108 ? 13.697 -8.529 8.682 1.00 0.00 108 ALA A C 11
ATOM 22406 O O . ALA A 1 108 ? 14.611 -8.631 9.502 1.00 0.00 108 ALA A O 11
ATOM 22413 N N . LYS A 1 109 ? 13.800 -8.960 7.429 1.00 0.00 109 LYS A N 11
ATOM 22414 C CA . LYS A 1 109 ? 15.038 -9.546 6.922 1.00 0.00 109 LYS A CA 11
ATOM 22415 C C . LYS A 1 109 ? 16.026 -8.446 6.552 1.00 0.00 109 LYS A C 11
ATOM 22416 O O . LYS A 1 109 ? 17.237 -8.659 6.525 1.00 0.00 109 LYS A O 11
ATOM 22435 N N . MET A 1 110 ? 15.486 -7.276 6.252 1.00 0.00 110 MET A N 11
ATOM 22436 C CA . MET A 1 110 ? 16.290 -6.104 5.922 1.00 0.00 110 MET A CA 11
ATOM 22437 C C . MET A 1 110 ? 16.970 -5.553 7.173 1.00 0.00 110 MET A C 11
ATOM 22438 O O . MET A 1 110 ? 16.310 -5.285 8.173 1.00 0.00 110 MET A O 11
ATOM 22452 N N . PRO A 1 111 ? 18.301 -5.411 7.157 1.00 0.00 111 PRO A N 11
ATOM 22453 C CA . PRO A 1 111 ? 19.019 -4.800 8.262 1.00 0.00 111 PRO A CA 11
ATOM 22454 C C . PRO A 1 111 ? 19.087 -3.282 8.143 1.00 0.00 111 PRO A C 11
ATOM 22455 O O . PRO A 1 111 ? 19.190 -2.732 7.042 1.00 0.00 111 PRO A O 11
ATOM 22466 N N . ASP A 1 112 ? 19.034 -2.619 9.285 1.00 0.00 112 ASP A N 11
ATOM 22467 C CA . ASP A 1 112 ? 19.070 -1.163 9.337 1.00 0.00 112 ASP A CA 11
ATOM 22468 C C . ASP A 1 112 ? 20.508 -0.682 9.433 1.00 0.00 112 ASP A C 11
ATOM 22469 O O . ASP A 1 112 ? 21.001 -0.058 8.476 1.00 0.00 112 ASP A O 11
ATOM 22479 N N . HIS B 2 1 ? -20.909 -2.736 11.653 1.00 0.00 281 HIS B N 11
ATOM 22480 C CA . HIS B 2 1 ? -21.840 -1.756 12.264 1.00 0.00 281 HIS B CA 11
ATOM 22481 C C . HIS B 2 1 ? -22.231 -0.678 11.262 1.00 0.00 281 HIS B C 11
ATOM 22482 O O . HIS B 2 1 ? -23.336 -0.136 11.322 1.00 0.00 281 HIS B O 11
ATOM 22499 N N . ASN B 2 2 ? -21.330 -0.365 10.341 1.00 0.00 282 ASN B N 11
ATOM 22500 C CA . ASN B 2 2 ? -21.600 0.647 9.334 1.00 0.00 282 ASN B CA 11
ATOM 22501 C C . ASN B 2 2 ? -20.861 0.332 8.042 1.00 0.00 282 ASN B C 11
ATOM 22502 O O . ASN B 2 2 ? -19.689 -0.049 8.053 1.00 0.00 282 ASN B O 11
ATOM 22513 N N . LEU B 2 3 ? -21.565 0.458 6.932 1.00 0.00 283 LEU B N 11
ATOM 22514 C CA . LEU B 2 3 ? -20.958 0.310 5.624 1.00 0.00 283 LEU B CA 11
ATOM 22515 C C . LEU B 2 3 ? -20.668 1.687 5.055 1.00 0.00 283 LEU B C 11
ATOM 22516 O O . LEU B 2 3 ? -21.520 2.303 4.417 1.00 0.00 283 LEU B O 11
ATOM 22532 N N . LEU B 2 4 ? -19.464 2.172 5.316 1.00 0.00 284 LEU B N 11
ATOM 22533 C CA . LEU B 2 4 ? -19.071 3.518 4.923 1.00 0.00 284 LEU B CA 11
ATOM 22534 C C . LEU B 2 4 ? -18.718 3.569 3.436 1.00 0.00 284 LEU B C 11
ATOM 22535 O O . LEU B 2 4 ? -17.585 3.884 3.070 1.00 0.00 284 LEU B O 11
ATOM 22551 N N . ARG B 2 5 ? -19.704 3.252 2.592 1.00 0.00 285 ARG B N 11
ATOM 22552 C CA . ARG B 2 5 ? -19.516 3.217 1.142 1.00 0.00 285 ARG B CA 11
ATOM 22553 C C . ARG B 2 5 ? -18.418 2.231 0.777 1.00 0.00 285 ARG B C 11
ATOM 22554 O O . ARG B 2 5 ? -17.340 2.628 0.345 1.00 0.00 285 ARG B O 11
ATOM 22575 N N . ILE B 2 6 ? -18.693 0.949 0.959 1.00 0.00 286 ILE B N 11
ATOM 22576 C CA . ILE B 2 6 ? -17.698 -0.081 0.716 1.00 0.00 286 ILE B CA 11
ATOM 22577 C C . ILE B 2 6 ? -17.134 0.021 -0.701 1.00 0.00 286 ILE B C 11
ATOM 22578 O O . ILE B 2 6 ? -17.874 0.027 -1.687 1.00 0.00 286 ILE B O 11
ATOM 22620 N N . GLN B 2 8 ? -15.856 -0.650 -4.188 1.00 0.00 288 GLN B N 11
ATOM 22621 C CA . GLN B 2 8 ? -16.358 -1.677 -5.093 1.00 0.00 288 GLN B CA 11
ATOM 22622 C C . GLN B 2 8 ? -15.232 -2.539 -5.660 1.00 0.00 288 GLN B C 11
ATOM 22623 O O . GLN B 2 8 ? -15.009 -2.589 -6.867 1.00 0.00 288 GLN B O 11
ATOM 22637 N N . PHE B 2 9 ? -14.530 -3.219 -4.765 1.00 0.00 289 PHE B N 11
ATOM 22638 C CA . PHE B 2 9 ? -13.511 -4.191 -5.144 1.00 0.00 289 PHE B CA 11
ATOM 22639 C C . PHE B 2 9 ? -14.080 -5.597 -5.027 1.00 0.00 289 PHE B C 11
ATOM 22640 O O . PHE B 2 9 ? -13.346 -6.573 -4.872 1.00 0.00 289 PHE B O 11
ATOM 22657 N N . LEU B 2 10 ? -15.399 -5.680 -5.078 1.00 0.00 290 LEU B N 11
ATOM 22658 C CA . LEU B 2 10 ? -16.099 -6.950 -5.007 1.00 0.00 290 LEU B CA 11
ATOM 22659 C C . LEU B 2 10 ? -17.041 -7.067 -6.196 1.00 0.00 290 LEU B C 11
ATOM 22660 O O . LEU B 2 10 ? -18.262 -7.082 -6.049 1.00 0.00 290 LEU B O 11
ATOM 22676 N N . GLN B 2 11 ? -16.456 -7.115 -7.379 1.00 0.00 291 GLN B N 11
ATOM 22677 C CA . GLN B 2 11 ? -17.223 -7.176 -8.613 1.00 0.00 291 GLN B CA 11
ATOM 22678 C C . GLN B 2 11 ? -17.188 -8.585 -9.190 1.00 0.00 291 GLN B C 11
ATOM 22679 O O . GLN B 2 11 ? -17.817 -8.870 -10.210 1.00 0.00 291 GLN B O 11
ATOM 22693 N N . SER B 2 12 ? -16.445 -9.455 -8.524 1.00 0.00 292 SER B N 11
ATOM 22694 C CA . SER B 2 12 ? -16.334 -10.843 -8.924 1.00 0.00 292 SER B CA 11
ATOM 22695 C C . SER B 2 12 ? -16.299 -11.744 -7.690 1.00 0.00 292 SER B C 11
ATOM 22696 O O . SER B 2 12 ? -15.223 -11.882 -7.073 1.00 0.00 292 SER B O 11
ATOM 22705 N N . GLY A 1 1 ? 20.038 11.646 -2.026 1.00 0.00 1 GLY A N 12
ATOM 22706 C CA . GLY A 1 1 ? 20.432 11.460 -3.444 1.00 0.00 1 GLY A CA 12
ATOM 22707 C C . GLY A 1 1 ? 20.746 10.014 -3.763 1.00 0.00 1 GLY A C 12
ATOM 22708 O O . GLY A 1 1 ? 19.910 9.295 -4.300 1.00 0.00 1 GLY A O 12
ATOM 22714 N N . LYS A 1 2 ? 21.951 9.589 -3.431 1.00 0.00 2 LYS A N 12
ATOM 22715 C CA . LYS A 1 2 ? 22.384 8.217 -3.664 1.00 0.00 2 LYS A CA 12
ATOM 22716 C C . LYS A 1 2 ? 21.551 7.235 -2.838 1.00 0.00 2 LYS A C 12
ATOM 22717 O O . LYS A 1 2 ? 21.406 7.407 -1.626 1.00 0.00 2 LYS A O 12
ATOM 22736 N N . LEU A 1 3 ? 20.991 6.220 -3.504 1.00 0.00 3 LEU A N 12
ATOM 22737 C CA . LEU A 1 3 ? 20.245 5.175 -2.807 1.00 0.00 3 LEU A CA 12
ATOM 22738 C C . LEU A 1 3 ? 21.183 4.378 -1.915 1.00 0.00 3 LEU A C 12
ATOM 22739 O O . LEU A 1 3 ? 21.981 3.577 -2.404 1.00 0.00 3 LEU A O 12
ATOM 22755 N N . SER A 1 4 ? 21.102 4.618 -0.619 1.00 0.00 4 SER A N 12
ATOM 22756 C CA . SER A 1 4 ? 21.903 3.889 0.346 1.00 0.00 4 SER A CA 12
ATOM 22757 C C . SER A 1 4 ? 21.407 2.449 0.470 1.00 0.00 4 SER A C 12
ATOM 22758 O O . SER A 1 4 ? 20.383 2.101 -0.118 1.00 0.00 4 SER A O 12
ATOM 22766 N N . GLU A 1 5 ? 22.120 1.621 1.230 1.00 0.00 5 GLU A N 12
ATOM 22767 C CA . GLU A 1 5 ? 21.757 0.212 1.382 1.00 0.00 5 GLU A CA 12
ATOM 22768 C C . GLU A 1 5 ? 20.291 0.047 1.788 1.00 0.00 5 GLU A C 12
ATOM 22769 O O . GLU A 1 5 ? 19.591 -0.827 1.272 1.00 0.00 5 GLU A O 12
ATOM 22781 N N . GLN A 1 6 ? 19.831 0.905 2.692 1.00 0.00 6 GLN A N 12
ATOM 22782 C CA . GLN A 1 6 ? 18.444 0.874 3.153 1.00 0.00 6 GLN A CA 12
ATOM 22783 C C . GLN A 1 6 ? 17.489 1.185 1.999 1.00 0.00 6 GLN A C 12
ATOM 22784 O O . GLN A 1 6 ? 16.493 0.493 1.801 1.00 0.00 6 GLN A O 12
ATOM 22798 N N . LEU A 1 7 ? 17.818 2.214 1.224 1.00 0.00 7 LEU A N 12
ATOM 22799 C CA . LEU A 1 7 ? 16.953 2.665 0.135 1.00 0.00 7 LEU A CA 12
ATOM 22800 C C . LEU A 1 7 ? 17.042 1.728 -1.071 1.00 0.00 7 LEU A C 12
ATOM 22801 O O . LEU A 1 7 ? 16.099 1.599 -1.849 1.00 0.00 7 LEU A O 12
ATOM 22817 N N . LYS A 1 8 ? 18.174 1.071 -1.231 1.00 0.00 8 LYS A N 12
ATOM 22818 C CA . LYS A 1 8 ? 18.308 0.059 -2.264 1.00 0.00 8 LYS A CA 12
ATOM 22819 C C . LYS A 1 8 ? 17.505 -1.171 -1.873 1.00 0.00 8 LYS A C 12
ATOM 22820 O O . LYS A 1 8 ? 16.938 -1.863 -2.724 1.00 0.00 8 LYS A O 12
ATOM 22839 N N . HIS A 1 9 ? 17.448 -1.424 -0.573 1.00 0.00 9 HIS A N 12
ATOM 22840 C CA . HIS A 1 9 ? 16.655 -2.519 -0.049 1.00 0.00 9 HIS A CA 12
ATOM 22841 C C . HIS A 1 9 ? 15.170 -2.193 -0.177 1.00 0.00 9 HIS A C 12
ATOM 22842 O O . HIS A 1 9 ? 14.363 -3.066 -0.485 1.00 0.00 9 HIS A O 12
ATOM 22857 N N . CYS A 1 10 ? 14.812 -0.927 0.048 1.00 0.00 10 CYS A N 12
ATOM 22858 C CA . CYS A 1 10 ? 13.423 -0.505 -0.089 1.00 0.00 10 CYS A CA 12
ATOM 22859 C C . CYS A 1 10 ? 13.007 -0.549 -1.552 1.00 0.00 10 CYS A C 12
ATOM 22860 O O . CYS A 1 10 ? 11.847 -0.811 -1.872 1.00 0.00 10 CYS A O 12
ATOM 22868 N N . ASN A 1 11 ? 13.972 -0.315 -2.437 1.00 0.00 11 ASN A N 12
ATOM 22869 C CA . ASN A 1 11 ? 13.740 -0.425 -3.868 1.00 0.00 11 ASN A CA 12
ATOM 22870 C C . ASN A 1 11 ? 13.354 -1.858 -4.225 1.00 0.00 11 ASN A C 12
ATOM 22871 O O . ASN A 1 11 ? 12.415 -2.093 -4.986 1.00 0.00 11 ASN A O 12
ATOM 22882 N N . GLY A 1 12 ? 14.076 -2.811 -3.640 1.00 0.00 12 GLY A N 12
ATOM 22883 C CA . GLY A 1 12 ? 13.843 -4.216 -3.928 1.00 0.00 12 GLY A CA 12
ATOM 22884 C C . GLY A 1 12 ? 12.543 -4.728 -3.340 1.00 0.00 12 GLY A C 12
ATOM 22885 O O . GLY A 1 12 ? 11.830 -5.506 -3.975 1.00 0.00 12 GLY A O 12
ATOM 22889 N N . ILE A 1 13 ? 12.238 -4.302 -2.120 1.00 0.00 13 ILE A N 12
ATOM 22890 C CA . ILE A 1 13 ? 11.000 -4.698 -1.455 1.00 0.00 13 ILE A CA 12
ATOM 22891 C C . ILE A 1 13 ? 9.787 -4.209 -2.244 1.00 0.00 13 ILE A C 12
ATOM 22892 O O . ILE A 1 13 ? 8.867 -4.979 -2.527 1.00 0.00 13 ILE A O 12
ATOM 22908 N N . LEU A 1 14 ? 9.804 -2.931 -2.602 1.00 0.00 14 LEU A N 12
ATOM 22909 C CA . LEU A 1 14 ? 8.752 -2.336 -3.411 1.00 0.00 14 LEU A CA 12
ATOM 22910 C C . LEU A 1 14 ? 8.573 -3.108 -4.712 1.00 0.00 14 LEU A C 12
ATOM 22911 O O . LEU A 1 14 ? 7.461 -3.471 -5.086 1.00 0.00 14 LEU A O 12
ATOM 22927 N N . LYS A 1 15 ? 9.689 -3.357 -5.386 1.00 0.00 15 LYS A N 12
ATOM 22928 C CA . LYS A 1 15 ? 9.706 -4.091 -6.634 1.00 0.00 15 LYS A CA 12
ATOM 22929 C C . LYS A 1 15 ? 9.042 -5.456 -6.475 1.00 0.00 15 LYS A C 12
ATOM 22930 O O . LYS A 1 15 ? 8.341 -5.930 -7.369 1.00 0.00 15 LYS A O 12
ATOM 22949 N N . GLU A 1 16 ? 9.237 -6.057 -5.319 1.00 0.00 16 GLU A N 12
ATOM 22950 C CA . GLU A 1 16 ? 8.712 -7.389 -5.058 1.00 0.00 16 GLU A CA 12
ATOM 22951 C C . GLU A 1 16 ? 7.204 -7.340 -4.854 1.00 0.00 16 GLU A C 12
ATOM 22952 O O . GLU A 1 16 ? 6.467 -8.160 -5.402 1.00 0.00 16 GLU A O 12
ATOM 22964 N N . LEU A 1 17 ? 6.751 -6.370 -4.072 1.00 0.00 17 LEU A N 12
ATOM 22965 C CA . LEU A 1 17 ? 5.321 -6.167 -3.851 1.00 0.00 17 LEU A CA 12
ATOM 22966 C C . LEU A 1 17 ? 4.644 -5.790 -5.173 1.00 0.00 17 LEU A C 12
ATOM 22967 O O . LEU A 1 17 ? 3.444 -5.987 -5.349 1.00 0.00 17 LEU A O 12
ATOM 22983 N N . LEU A 1 18 ? 5.443 -5.271 -6.104 1.00 0.00 18 LEU A N 12
ATOM 22984 C CA . LEU A 1 18 ? 4.961 -4.908 -7.435 1.00 0.00 18 LEU A CA 12
ATOM 22985 C C . LEU A 1 18 ? 5.114 -6.058 -8.432 1.00 0.00 18 LEU A C 12
ATOM 22986 O O . LEU A 1 18 ? 4.612 -5.989 -9.556 1.00 0.00 18 LEU A O 12
ATOM 23002 N N . SER A 1 19 ? 5.847 -7.084 -8.040 1.00 0.00 19 SER A N 12
ATOM 23003 C CA . SER A 1 19 ? 6.056 -8.246 -8.896 1.00 0.00 19 SER A CA 12
ATOM 23004 C C . SER A 1 19 ? 4.787 -9.083 -9.019 1.00 0.00 19 SER A C 12
ATOM 23005 O O . SER A 1 19 ? 3.968 -9.151 -8.096 1.00 0.00 19 SER A O 12
ATOM 23013 N N . LYS A 1 20 ? 4.656 -9.734 -10.178 1.00 0.00 20 LYS A N 12
ATOM 23014 C CA . LYS A 1 20 ? 3.499 -10.562 -10.513 1.00 0.00 20 LYS A CA 12
ATOM 23015 C C . LYS A 1 20 ? 3.257 -11.642 -9.465 1.00 0.00 20 LYS A C 12
ATOM 23016 O O . LYS A 1 20 ? 2.130 -12.100 -9.286 1.00 0.00 20 LYS A O 12
ATOM 23035 N N . LYS A 1 21 ? 4.323 -12.035 -8.783 1.00 0.00 21 LYS A N 12
ATOM 23036 C CA . LYS A 1 21 ? 4.250 -13.012 -7.704 1.00 0.00 21 LYS A CA 12
ATOM 23037 C C . LYS A 1 21 ? 3.216 -12.605 -6.657 1.00 0.00 21 LYS A C 12
ATOM 23038 O O . LYS A 1 21 ? 2.502 -13.444 -6.106 1.00 0.00 21 LYS A O 12
ATOM 23057 N N . HIS A 1 22 ? 3.137 -11.312 -6.386 1.00 0.00 22 HIS A N 12
ATOM 23058 C CA . HIS A 1 22 ? 2.222 -10.812 -5.373 1.00 0.00 22 HIS A CA 12
ATOM 23059 C C . HIS A 1 22 ? 1.065 -10.069 -6.020 1.00 0.00 22 HIS A C 12
ATOM 23060 O O . HIS A 1 22 ? 0.064 -9.804 -5.365 1.00 0.00 22 HIS A O 12
ATOM 23075 N N . ALA A 1 23 ? 1.202 -9.767 -7.313 1.00 0.00 23 ALA A N 12
ATOM 23076 C CA . ALA A 1 23 ? 0.219 -8.972 -8.053 1.00 0.00 23 ALA A CA 12
ATOM 23077 C C . ALA A 1 23 ? -1.204 -9.470 -7.857 1.00 0.00 23 ALA A C 12
ATOM 23078 O O . ALA A 1 23 ? -2.139 -8.673 -7.789 1.00 0.00 23 ALA A O 12
ATOM 23085 N N . ALA A 1 24 ? -1.349 -10.785 -7.741 1.00 0.00 24 ALA A N 12
ATOM 23086 C CA . ALA A 1 24 ? -2.649 -11.419 -7.552 1.00 0.00 24 ALA A CA 12
ATOM 23087 C C . ALA A 1 24 ? -3.407 -10.826 -6.364 1.00 0.00 24 ALA A C 12
ATOM 23088 O O . ALA A 1 24 ? -4.638 -10.818 -6.345 1.00 0.00 24 ALA A O 12
ATOM 23095 N N . TYR A 1 25 ? -2.672 -10.331 -5.377 1.00 0.00 25 TYR A N 12
ATOM 23096 C CA . TYR A 1 25 ? -3.277 -9.746 -4.190 1.00 0.00 25 TYR A CA 12
ATOM 23097 C C . TYR A 1 25 ? -2.558 -8.455 -3.788 1.00 0.00 25 TYR A C 12
ATOM 23098 O O . TYR A 1 25 ? -2.694 -7.980 -2.663 1.00 0.00 25 TYR A O 12
ATOM 23116 N N . ALA A 1 26 ? -1.797 -7.893 -4.725 1.00 0.00 26 ALA A N 12
ATOM 23117 C CA . ALA A 1 26 ? -1.087 -6.637 -4.497 1.00 0.00 26 ALA A CA 12
ATOM 23118 C C . ALA A 1 26 ? -1.643 -5.523 -5.382 1.00 0.00 26 ALA A C 12
ATOM 23119 O O . ALA A 1 26 ? -1.356 -4.338 -5.173 1.00 0.00 26 ALA A O 12
ATOM 23126 N N . TRP A 1 27 ? -2.450 -5.903 -6.373 1.00 0.00 27 TRP A N 12
ATOM 23127 C CA . TRP A 1 27 ? -2.989 -4.939 -7.325 1.00 0.00 27 TRP A CA 12
ATOM 23128 C C . TRP A 1 27 ? -3.766 -3.777 -6.666 1.00 0.00 27 TRP A C 12
ATOM 23129 O O . TRP A 1 27 ? -3.700 -2.662 -7.180 1.00 0.00 27 TRP A O 12
ATOM 23150 N N . PRO A 1 28 ? -4.512 -3.981 -5.538 1.00 0.00 28 PRO A N 12
ATOM 23151 C CA . PRO A 1 28 ? -5.209 -2.875 -4.860 1.00 0.00 28 PRO A CA 12
ATOM 23152 C C . PRO A 1 28 ? -4.294 -1.692 -4.543 1.00 0.00 28 PRO A C 12
ATOM 23153 O O . PRO A 1 28 ? -4.759 -0.558 -4.427 1.00 0.00 28 PRO A O 12
ATOM 23164 N N . PHE A 1 29 ? -3.000 -1.958 -4.421 1.00 0.00 29 PHE A N 12
ATOM 23165 C CA . PHE A 1 29 ? -2.059 -0.951 -3.928 1.00 0.00 29 PHE A CA 12
ATOM 23166 C C . PHE A 1 29 ? -1.106 -0.470 -5.018 1.00 0.00 29 PHE A C 12
ATOM 23167 O O . PHE A 1 29 ? -0.337 0.470 -4.800 1.00 0.00 29 PHE A O 12
ATOM 23184 N N . TYR A 1 30 ? -1.127 -1.136 -6.170 1.00 0.00 30 TYR A N 12
ATOM 23185 C CA . TYR A 1 30 ? -0.291 -0.731 -7.303 1.00 0.00 30 TYR A CA 12
ATOM 23186 C C . TYR A 1 30 ? -0.484 0.743 -7.643 1.00 0.00 30 TYR A C 12
ATOM 23187 O O . TYR A 1 30 ? 0.476 1.507 -7.699 1.00 0.00 30 TYR A O 12
ATOM 23205 N N . LYS A 1 31 ? -1.729 1.138 -7.841 1.00 0.00 31 LYS A N 12
ATOM 23206 C CA . LYS A 1 31 ? -2.055 2.499 -8.227 1.00 0.00 31 LYS A CA 12
ATOM 23207 C C . LYS A 1 31 ? -3.252 2.990 -7.425 1.00 0.00 31 LYS A C 12
ATOM 23208 O O . LYS A 1 31 ? -3.994 2.174 -6.872 1.00 0.00 31 LYS A O 12
ATOM 23227 N N . PRO A 1 32 ? -3.458 4.318 -7.346 1.00 0.00 32 PRO A N 12
ATOM 23228 C CA . PRO A 1 32 ? -4.584 4.904 -6.610 1.00 0.00 32 PRO A CA 12
ATOM 23229 C C . PRO A 1 32 ? -5.916 4.321 -7.062 1.00 0.00 32 PRO A C 12
ATOM 23230 O O . PRO A 1 32 ? -6.167 4.178 -8.262 1.00 0.00 32 PRO A O 12
ATOM 23241 N N . VAL A 1 33 ? -6.759 3.966 -6.099 1.00 0.00 33 VAL A N 12
ATOM 23242 C CA . VAL A 1 33 ? -8.052 3.373 -6.408 1.00 0.00 33 VAL A CA 12
ATOM 23243 C C . VAL A 1 33 ? -8.884 4.356 -7.224 1.00 0.00 33 VAL A C 12
ATOM 23244 O O . VAL A 1 33 ? -8.791 5.573 -7.034 1.00 0.00 33 VAL A O 12
ATOM 23257 N N . ASP A 1 34 ? -9.673 3.832 -8.142 1.00 0.00 34 ASP A N 12
ATOM 23258 C CA . ASP A 1 34 ? -10.467 4.674 -9.027 1.00 0.00 34 ASP A CA 12
ATOM 23259 C C . ASP A 1 34 ? -11.783 5.012 -8.354 1.00 0.00 34 ASP A C 12
ATOM 23260 O O . ASP A 1 34 ? -12.836 4.551 -8.782 1.00 0.00 34 ASP A O 12
ATOM 23269 N N . ALA A 1 35 ? -11.702 5.815 -7.295 1.00 0.00 35 ALA A N 12
ATOM 23270 C CA . ALA A 1 35 ? -12.853 6.114 -6.443 1.00 0.00 35 ALA A CA 12
ATOM 23271 C C . ALA A 1 35 ? -14.068 6.547 -7.262 1.00 0.00 35 ALA A C 12
ATOM 23272 O O . ALA A 1 35 ? -15.184 6.121 -6.987 1.00 0.00 35 ALA A O 12
ATOM 23279 N N . SER A 1 36 ? -13.848 7.362 -8.284 1.00 0.00 36 SER A N 12
ATOM 23280 C CA . SER A 1 36 ? -14.939 7.836 -9.125 1.00 0.00 36 SER A CA 12
ATOM 23281 C C . SER A 1 36 ? -15.621 6.681 -9.863 1.00 0.00 36 SER A C 12
ATOM 23282 O O . SER A 1 36 ? -16.849 6.621 -9.936 1.00 0.00 36 SER A O 12
ATOM 23290 N N . ALA A 1 37 ? -14.825 5.748 -10.375 1.00 0.00 37 ALA A N 12
ATOM 23291 C CA . ALA A 1 37 ? -15.357 4.587 -11.084 1.00 0.00 37 ALA A CA 12
ATOM 23292 C C . ALA A 1 37 ? -15.820 3.517 -10.100 1.00 0.00 37 ALA A C 12
ATOM 23293 O O . ALA A 1 37 ? -16.451 2.529 -10.477 1.00 0.00 37 ALA A O 12
ATOM 23300 N N . LEU A 1 38 ? -15.485 3.721 -8.838 1.00 0.00 38 LEU A N 12
ATOM 23301 C CA . LEU A 1 38 ? -15.847 2.798 -7.774 1.00 0.00 38 LEU A CA 12
ATOM 23302 C C . LEU A 1 38 ? -17.081 3.294 -7.022 1.00 0.00 38 LEU A C 12
ATOM 23303 O O . LEU A 1 38 ? -17.639 2.584 -6.187 1.00 0.00 38 LEU A O 12
ATOM 23319 N N . GLY A 1 39 ? -17.505 4.516 -7.336 1.00 0.00 39 GLY A N 12
ATOM 23320 C CA . GLY A 1 39 ? -18.666 5.101 -6.682 1.00 0.00 39 GLY A CA 12
ATOM 23321 C C . GLY A 1 39 ? -18.314 5.769 -5.367 1.00 0.00 39 GLY A C 12
ATOM 23322 O O . GLY A 1 39 ? -19.189 6.258 -4.648 1.00 0.00 39 GLY A O 12
ATOM 23326 N N . LEU A 1 40 ? -17.027 5.801 -5.067 1.00 0.00 40 LEU A N 12
ATOM 23327 C CA . LEU A 1 40 ? -16.532 6.330 -3.809 1.00 0.00 40 LEU A CA 12
ATOM 23328 C C . LEU A 1 40 ? -16.297 7.833 -3.922 1.00 0.00 40 LEU A C 12
ATOM 23329 O O . LEU A 1 40 ? -15.246 8.277 -4.378 1.00 0.00 40 LEU A O 12
ATOM 23345 N N . HIS A 1 41 ? -17.287 8.611 -3.517 1.00 0.00 41 HIS A N 12
ATOM 23346 C CA . HIS A 1 41 ? -17.194 10.068 -3.594 1.00 0.00 41 HIS A CA 12
ATOM 23347 C C . HIS A 1 41 ? -16.505 10.627 -2.352 1.00 0.00 41 HIS A C 12
ATOM 23348 O O . HIS A 1 41 ? -16.273 11.831 -2.240 1.00 0.00 41 HIS A O 12
ATOM 23363 N N . ASP A 1 42 ? -16.176 9.744 -1.424 1.00 0.00 42 ASP A N 12
ATOM 23364 C CA . ASP A 1 42 ? -15.652 10.154 -0.128 1.00 0.00 42 ASP A CA 12
ATOM 23365 C C . ASP A 1 42 ? -14.314 9.496 0.202 1.00 0.00 42 ASP A C 12
ATOM 23366 O O . ASP A 1 42 ? -13.917 9.445 1.366 1.00 0.00 42 ASP A O 12
ATOM 23375 N N . TYR A 1 43 ? -13.596 9.031 -0.811 1.00 0.00 43 TYR A N 12
ATOM 23376 C CA . TYR A 1 43 ? -12.350 8.314 -0.582 1.00 0.00 43 TYR A CA 12
ATOM 23377 C C . TYR A 1 43 ? -11.301 9.214 0.070 1.00 0.00 43 TYR A C 12
ATOM 23378 O O . TYR A 1 43 ? -10.618 8.803 1.005 1.00 0.00 43 TYR A O 12
ATOM 23396 N N . HIS A 1 44 ? -11.197 10.451 -0.394 1.00 0.00 44 HIS A N 12
ATOM 23397 C CA . HIS A 1 44 ? -10.167 11.355 0.110 1.00 0.00 44 HIS A CA 12
ATOM 23398 C C . HIS A 1 44 ? -10.583 12.005 1.424 1.00 0.00 44 HIS A C 12
ATOM 23399 O O . HIS A 1 44 ? -9.788 12.690 2.067 1.00 0.00 44 HIS A O 12
ATOM 23414 N N . ASP A 1 45 ? -11.826 11.786 1.824 1.00 0.00 45 ASP A N 12
ATOM 23415 C CA . ASP A 1 45 ? -12.311 12.288 3.105 1.00 0.00 45 ASP A CA 12
ATOM 23416 C C . ASP A 1 45 ? -11.912 11.342 4.219 1.00 0.00 45 ASP A C 12
ATOM 23417 O O . ASP A 1 45 ? -11.648 11.760 5.344 1.00 0.00 45 ASP A O 12
ATOM 23426 N N . ILE A 1 46 ? -11.880 10.059 3.901 1.00 0.00 46 ILE A N 12
ATOM 23427 C CA . ILE A 1 46 ? -11.499 9.043 4.865 1.00 0.00 46 ILE A CA 12
ATOM 23428 C C . ILE A 1 46 ? -9.995 8.825 4.821 1.00 0.00 46 ILE A C 12
ATOM 23429 O O . ILE A 1 46 ? -9.323 8.834 5.854 1.00 0.00 46 ILE A O 12
ATOM 23445 N N . ILE A 1 47 ? -9.472 8.664 3.619 1.00 0.00 47 ILE A N 12
ATOM 23446 C CA . ILE A 1 47 ? -8.052 8.441 3.435 1.00 0.00 47 ILE A CA 12
ATOM 23447 C C . ILE A 1 47 ? -7.311 9.775 3.437 1.00 0.00 47 ILE A C 12
ATOM 23448 O O . ILE A 1 47 ? -7.262 10.477 2.424 1.00 0.00 47 ILE A O 12
ATOM 23464 N N . LYS A 1 48 ? -6.753 10.124 4.586 1.00 0.00 48 LYS A N 12
ATOM 23465 C CA . LYS A 1 48 ? -6.071 11.399 4.755 1.00 0.00 48 LYS A CA 12
ATOM 23466 C C . LYS A 1 48 ? -4.631 11.327 4.262 1.00 0.00 48 LYS A C 12
ATOM 23467 O O . LYS A 1 48 ? -4.042 12.338 3.884 1.00 0.00 48 LYS A O 12
ATOM 23486 N N . HIS A 1 49 ? -4.067 10.128 4.273 1.00 0.00 49 HIS A N 12
ATOM 23487 C CA . HIS A 1 49 ? -2.701 9.915 3.792 1.00 0.00 49 HIS A CA 12
ATOM 23488 C C . HIS A 1 49 ? -2.660 8.908 2.638 1.00 0.00 49 HIS A C 12
ATOM 23489 O O . HIS A 1 49 ? -1.988 7.884 2.744 1.00 0.00 49 HIS A O 12
ATOM 23504 N N . PRO A 1 50 ? -3.357 9.183 1.512 1.00 0.00 50 PRO A N 12
ATOM 23505 C CA . PRO A 1 50 ? -3.439 8.246 0.385 1.00 0.00 50 PRO A CA 12
ATOM 23506 C C . PRO A 1 50 ? -2.088 8.023 -0.283 1.00 0.00 50 PRO A C 12
ATOM 23507 O O . PRO A 1 50 ? -1.486 8.953 -0.827 1.00 0.00 50 PRO A O 12
ATOM 23518 N N . MET A 1 51 ? -1.606 6.797 -0.222 1.00 0.00 51 MET A N 12
ATOM 23519 C CA . MET A 1 51 ? -0.333 6.455 -0.820 1.00 0.00 51 MET A CA 12
ATOM 23520 C C . MET A 1 51 ? -0.453 5.162 -1.614 1.00 0.00 51 MET A C 12
ATOM 23521 O O . MET A 1 51 ? -1.256 4.294 -1.279 1.00 0.00 51 MET A O 12
ATOM 23535 N N . ASP A 1 52 ? 0.350 5.051 -2.658 1.00 0.00 52 ASP A N 12
ATOM 23536 C CA . ASP A 1 52 ? 0.317 3.906 -3.554 1.00 0.00 52 ASP A CA 12
ATOM 23537 C C . ASP A 1 52 ? 1.747 3.434 -3.772 1.00 0.00 52 ASP A C 12
ATOM 23538 O O . ASP A 1 52 ? 2.660 4.258 -3.768 1.00 0.00 52 ASP A O 12
ATOM 23547 N N . LEU A 1 53 ? 1.962 2.134 -3.951 1.00 0.00 53 LEU A N 12
ATOM 23548 C CA . LEU A 1 53 ? 3.319 1.615 -4.149 1.00 0.00 53 LEU A CA 12
ATOM 23549 C C . LEU A 1 53 ? 4.000 2.278 -5.343 1.00 0.00 53 LEU A C 12
ATOM 23550 O O . LEU A 1 53 ? 5.211 2.513 -5.329 1.00 0.00 53 LEU A O 12
ATOM 23566 N N . SER A 1 54 ? 3.217 2.600 -6.360 1.00 0.00 54 SER A N 12
ATOM 23567 C CA . SER A 1 54 ? 3.726 3.322 -7.519 1.00 0.00 54 SER A CA 12
ATOM 23568 C C . SER A 1 54 ? 4.264 4.698 -7.111 1.00 0.00 54 SER A C 12
ATOM 23569 O O . SER A 1 54 ? 5.335 5.115 -7.555 1.00 0.00 54 SER A O 12
ATOM 23577 N N . THR A 1 55 ? 3.522 5.382 -6.248 1.00 0.00 55 THR A N 12
ATOM 23578 C CA . THR A 1 55 ? 3.895 6.707 -5.784 1.00 0.00 55 THR A CA 12
ATOM 23579 C C . THR A 1 55 ? 5.076 6.632 -4.826 1.00 0.00 55 THR A C 12
ATOM 23580 O O . THR A 1 55 ? 5.928 7.521 -4.810 1.00 0.00 55 THR A O 12
ATOM 23591 N N . VAL A 1 56 ? 5.131 5.564 -4.037 1.00 0.00 56 VAL A N 12
ATOM 23592 C CA . VAL A 1 56 ? 6.258 5.339 -3.144 1.00 0.00 56 VAL A CA 12
ATOM 23593 C C . VAL A 1 56 ? 7.531 5.227 -3.961 1.00 0.00 56 VAL A C 12
ATOM 23594 O O . VAL A 1 56 ? 8.544 5.857 -3.660 1.00 0.00 56 VAL A O 12
ATOM 23607 N N . LYS A 1 57 ? 7.454 4.435 -5.021 1.00 0.00 57 LYS A N 12
ATOM 23608 C CA . LYS A 1 57 ? 8.582 4.242 -5.909 1.00 0.00 57 LYS A CA 12
ATOM 23609 C C . LYS A 1 57 ? 8.929 5.550 -6.585 1.00 0.00 57 LYS A C 12
ATOM 23610 O O . LYS A 1 57 ? 10.096 5.891 -6.735 1.00 0.00 57 LYS A O 12
ATOM 23629 N N . ARG A 1 58 ? 7.896 6.278 -6.978 1.00 0.00 58 ARG A N 12
ATOM 23630 C CA . ARG A 1 58 ? 8.063 7.579 -7.605 1.00 0.00 58 ARG A CA 12
ATOM 23631 C C . ARG A 1 58 ? 8.860 8.524 -6.711 1.00 0.00 58 ARG A C 12
ATOM 23632 O O . ARG A 1 58 ? 9.857 9.111 -7.137 1.00 0.00 58 ARG A O 12
ATOM 23653 N N . LYS A 1 59 ? 8.431 8.648 -5.464 1.00 0.00 59 LYS A N 12
ATOM 23654 C CA . LYS A 1 59 ? 9.076 9.551 -4.521 1.00 0.00 59 LYS A CA 12
ATOM 23655 C C . LYS A 1 59 ? 10.444 9.005 -4.107 1.00 0.00 59 LYS A C 12
ATOM 23656 O O . LYS A 1 59 ? 11.362 9.767 -3.794 1.00 0.00 59 LYS A O 12
ATOM 23675 N N . MET A 1 60 ? 10.580 7.681 -4.117 1.00 0.00 60 MET A N 12
ATOM 23676 C CA . MET A 1 60 ? 11.879 7.040 -3.910 1.00 0.00 60 MET A CA 12
ATOM 23677 C C . MET A 1 60 ? 12.820 7.373 -5.066 1.00 0.00 60 MET A C 12
ATOM 23678 O O . MET A 1 60 ? 14.008 7.615 -4.862 1.00 0.00 60 MET A O 12
ATOM 23692 N N . GLU A 1 61 ? 12.277 7.393 -6.283 1.00 0.00 61 GLU A N 12
ATOM 23693 C CA . GLU A 1 61 ? 13.065 7.708 -7.470 1.00 0.00 61 GLU A CA 12
ATOM 23694 C C . GLU A 1 61 ? 13.514 9.160 -7.461 1.00 0.00 61 GLU A C 12
ATOM 23695 O O . GLU A 1 61 ? 14.559 9.502 -8.013 1.00 0.00 61 GLU A O 12
ATOM 23707 N N . ASN A 1 62 ? 12.722 10.011 -6.823 1.00 0.00 62 ASN A N 12
ATOM 23708 C CA . ASN A 1 62 ? 13.088 11.412 -6.650 1.00 0.00 62 ASN A CA 12
ATOM 23709 C C . ASN A 1 62 ? 14.064 11.545 -5.496 1.00 0.00 62 ASN A C 12
ATOM 23710 O O . ASN A 1 62 ? 14.563 12.631 -5.197 1.00 0.00 62 ASN A O 12
ATOM 23721 N N . ARG A 1 63 ? 14.321 10.402 -4.862 1.00 0.00 63 ARG A N 12
ATOM 23722 C CA . ARG A 1 63 ? 15.260 10.284 -3.760 1.00 0.00 63 ARG A CA 12
ATOM 23723 C C . ARG A 1 63 ? 14.878 11.214 -2.617 1.00 0.00 63 ARG A C 12
ATOM 23724 O O . ARG A 1 63 ? 15.735 11.810 -1.965 1.00 0.00 63 ARG A O 12
ATOM 23745 N N . ASP A 1 64 ? 13.574 11.334 -2.393 1.00 0.00 64 ASP A N 12
ATOM 23746 C CA . ASP A 1 64 ? 13.048 12.104 -1.264 1.00 0.00 64 ASP A CA 12
ATOM 23747 C C . ASP A 1 64 ? 13.251 11.348 0.038 1.00 0.00 64 ASP A C 12
ATOM 23748 O O . ASP A 1 64 ? 13.148 11.914 1.126 1.00 0.00 64 ASP A O 12
ATOM 23757 N N . TYR A 1 65 ? 13.529 10.063 -0.085 1.00 0.00 65 TYR A N 12
ATOM 23758 C CA . TYR A 1 65 ? 13.665 9.186 1.066 1.00 0.00 65 TYR A CA 12
ATOM 23759 C C . TYR A 1 65 ? 15.115 9.160 1.514 1.00 0.00 65 TYR A C 12
ATOM 23760 O O . TYR A 1 65 ? 16.022 9.097 0.686 1.00 0.00 65 TYR A O 12
ATOM 23778 N N . ARG A 1 66 ? 15.332 9.233 2.815 1.00 0.00 66 ARG A N 12
ATOM 23779 C CA . ARG A 1 66 ? 16.674 9.137 3.361 1.00 0.00 66 ARG A CA 12
ATOM 23780 C C . ARG A 1 66 ? 16.964 7.709 3.802 1.00 0.00 66 ARG A C 12
ATOM 23781 O O . ARG A 1 66 ? 18.100 7.243 3.714 1.00 0.00 66 ARG A O 12
ATOM 23802 N N . ASP A 1 67 ? 15.930 7.006 4.253 1.00 0.00 67 ASP A N 12
ATOM 23803 C CA . ASP A 1 67 ? 16.100 5.663 4.785 1.00 0.00 67 ASP A CA 12
ATOM 23804 C C . ASP A 1 67 ? 14.895 4.805 4.452 1.00 0.00 67 ASP A C 12
ATOM 23805 O O . ASP A 1 67 ? 13.842 5.310 4.047 1.00 0.00 67 ASP A O 12
ATOM 23814 N N . ALA A 1 68 ? 15.050 3.505 4.644 1.00 0.00 68 ALA A N 12
ATOM 23815 C CA . ALA A 1 68 ? 14.006 2.550 4.317 1.00 0.00 68 ALA A CA 12
ATOM 23816 C C . ALA A 1 68 ? 12.852 2.666 5.293 1.00 0.00 68 ALA A C 12
ATOM 23817 O O . ALA A 1 68 ? 11.761 2.174 5.030 1.00 0.00 68 ALA A O 12
ATOM 23824 N N . GLN A 1 69 ? 13.098 3.318 6.419 1.00 0.00 69 GLN A N 12
ATOM 23825 C CA . GLN A 1 69 ? 12.051 3.546 7.398 1.00 0.00 69 GLN A CA 12
ATOM 23826 C C . GLN A 1 69 ? 11.092 4.606 6.876 1.00 0.00 69 GLN A C 12
ATOM 23827 O O . GLN A 1 69 ? 9.910 4.602 7.200 1.00 0.00 69 GLN A O 12
ATOM 23841 N N . GLU A 1 70 ? 11.613 5.506 6.051 1.00 0.00 70 GLU A N 12
ATOM 23842 C CA . GLU A 1 70 ? 10.791 6.500 5.380 1.00 0.00 70 GLU A CA 12
ATOM 23843 C C . GLU A 1 70 ? 9.974 5.833 4.290 1.00 0.00 70 GLU A C 12
ATOM 23844 O O . GLU A 1 70 ? 8.845 6.237 3.999 1.00 0.00 70 GLU A O 12
ATOM 23856 N N . PHE A 1 71 ? 10.552 4.804 3.689 1.00 0.00 71 PHE A N 12
ATOM 23857 C CA . PHE A 1 71 ? 9.808 3.954 2.776 1.00 0.00 71 PHE A CA 12
ATOM 23858 C C . PHE A 1 71 ? 8.730 3.196 3.544 1.00 0.00 71 PHE A C 12
ATOM 23859 O O . PHE A 1 71 ? 7.557 3.233 3.174 1.00 0.00 71 PHE A O 12
ATOM 23876 N N . ALA A 1 72 ? 9.141 2.523 4.621 1.00 0.00 72 ALA A N 12
ATOM 23877 C CA . ALA A 1 72 ? 8.225 1.785 5.475 1.00 0.00 72 ALA A CA 12
ATOM 23878 C C . ALA A 1 72 ? 7.125 2.699 5.996 1.00 0.00 72 ALA A C 12
ATOM 23879 O O . ALA A 1 72 ? 5.975 2.287 6.131 1.00 0.00 72 ALA A O 12
ATOM 23886 N N . ALA A 1 73 ? 7.492 3.946 6.266 1.00 0.00 73 ALA A N 12
ATOM 23887 C CA . ALA A 1 73 ? 6.546 4.961 6.688 1.00 0.00 73 ALA A CA 12
ATOM 23888 C C . ALA A 1 73 ? 5.414 5.093 5.676 1.00 0.00 73 ALA A C 12
ATOM 23889 O O . ALA A 1 73 ? 4.234 5.026 6.032 1.00 0.00 73 ALA A O 12
ATOM 23896 N N . ASP A 1 74 ? 5.788 5.247 4.412 1.00 0.00 74 ASP A N 12
ATOM 23897 C CA . ASP A 1 74 ? 4.829 5.456 3.336 1.00 0.00 74 ASP A CA 12
ATOM 23898 C C . ASP A 1 74 ? 4.014 4.199 3.049 1.00 0.00 74 ASP A C 12
ATOM 23899 O O . ASP A 1 74 ? 2.781 4.232 3.040 1.00 0.00 74 ASP A O 12
ATOM 23908 N N . VAL A 1 75 ? 4.709 3.087 2.822 1.00 0.00 75 VAL A N 12
ATOM 23909 C CA . VAL A 1 75 ? 4.056 1.845 2.416 1.00 0.00 75 VAL A CA 12
ATOM 23910 C C . VAL A 1 75 ? 3.124 1.311 3.506 1.00 0.00 75 VAL A C 12
ATOM 23911 O O . VAL A 1 75 ? 2.014 0.863 3.213 1.00 0.00 75 VAL A O 12
ATOM 23924 N N . ARG A 1 76 ? 3.551 1.385 4.763 1.00 0.00 76 ARG A N 12
ATOM 23925 C CA . ARG A 1 76 ? 2.734 0.864 5.855 1.00 0.00 76 ARG A CA 12
ATOM 23926 C C . ARG A 1 76 ? 1.535 1.781 6.103 1.00 0.00 76 ARG A C 12
ATOM 23927 O O . ARG A 1 76 ? 0.480 1.327 6.550 1.00 0.00 76 ARG A O 12
ATOM 23948 N N . LEU A 1 77 ? 1.703 3.071 5.799 1.00 0.00 77 LEU A N 12
ATOM 23949 C CA . LEU A 1 77 ? 0.604 4.026 5.871 1.00 0.00 77 LEU A CA 12
ATOM 23950 C C . LEU A 1 77 ? -0.484 3.647 4.877 1.00 0.00 77 LEU A C 12
ATOM 23951 O O . LEU A 1 77 ? -1.670 3.734 5.180 1.00 0.00 77 LEU A O 12
ATOM 23967 N N . MET A 1 78 ? -0.069 3.208 3.697 1.00 0.00 78 MET A N 12
ATOM 23968 C CA . MET A 1 78 ? -1.005 2.780 2.666 1.00 0.00 78 MET A CA 12
ATOM 23969 C C . MET A 1 78 ? -1.858 1.608 3.156 1.00 0.00 78 MET A C 12
ATOM 23970 O O . MET A 1 78 ? -3.082 1.626 3.016 1.00 0.00 78 MET A O 12
ATOM 23984 N N . PHE A 1 79 ? -1.214 0.602 3.742 1.00 0.00 79 PHE A N 12
ATOM 23985 C CA . PHE A 1 79 ? -1.943 -0.530 4.326 1.00 0.00 79 PHE A CA 12
ATOM 23986 C C . PHE A 1 79 ? -2.873 -0.054 5.448 1.00 0.00 79 PHE A C 12
ATOM 23987 O O . PHE A 1 79 ? -3.999 -0.541 5.589 1.00 0.00 79 PHE A O 12
ATOM 24004 N N . SER A 1 80 ? -2.395 0.910 6.233 1.00 0.00 80 SER A N 12
ATOM 24005 C CA . SER A 1 80 ? -3.180 1.489 7.318 1.00 0.00 80 SER A CA 12
ATOM 24006 C C . SER A 1 80 ? -4.458 2.123 6.767 1.00 0.00 80 SER A C 12
ATOM 24007 O O . SER A 1 80 ? -5.542 1.959 7.329 1.00 0.00 80 SER A O 12
ATOM 24015 N N . ASN A 1 81 ? -4.316 2.827 5.647 1.00 0.00 81 ASN A N 12
ATOM 24016 C CA . ASN A 1 81 ? -5.446 3.474 4.987 1.00 0.00 81 ASN A CA 12
ATOM 24017 C C . ASN A 1 81 ? -6.508 2.456 4.603 1.00 0.00 81 ASN A C 12
ATOM 24018 O O . ASN A 1 81 ? -7.706 2.706 4.743 1.00 0.00 81 ASN A O 12
ATOM 24029 N N . CYS A 1 82 ? -6.056 1.306 4.121 1.00 0.00 82 CYS A N 12
ATOM 24030 C CA . CYS A 1 82 ? -6.955 0.248 3.683 1.00 0.00 82 CYS A CA 12
ATOM 24031 C C . CYS A 1 82 ? -7.842 -0.219 4.833 1.00 0.00 82 CYS A C 12
ATOM 24032 O O . CYS A 1 82 ? -9.041 -0.444 4.646 1.00 0.00 82 CYS A O 12
ATOM 24040 N N . TYR A 1 83 ? -7.261 -0.346 6.023 1.00 0.00 83 TYR A N 12
ATOM 24041 C CA . TYR A 1 83 ? -8.031 -0.771 7.187 1.00 0.00 83 TYR A CA 12
ATOM 24042 C C . TYR A 1 83 ? -8.974 0.334 7.657 1.00 0.00 83 TYR A C 12
ATOM 24043 O O . TYR A 1 83 ? -9.995 0.055 8.289 1.00 0.00 83 TYR A O 12
ATOM 24061 N N . LYS A 1 84 ? -8.638 1.583 7.345 1.00 0.00 84 LYS A N 12
ATOM 24062 C CA . LYS A 1 84 ? -9.492 2.714 7.702 1.00 0.00 84 LYS A CA 12
ATOM 24063 C C . LYS A 1 84 ? -10.786 2.678 6.912 1.00 0.00 84 LYS A C 12
ATOM 24064 O O . LYS A 1 84 ? -11.878 2.788 7.471 1.00 0.00 84 LYS A O 12
ATOM 24083 N N . TYR A 1 85 ? -10.646 2.516 5.608 1.00 0.00 85 TYR A N 12
ATOM 24084 C CA . TYR A 1 85 ? -11.770 2.639 4.703 1.00 0.00 85 TYR A CA 12
ATOM 24085 C C . TYR A 1 85 ? -12.657 1.404 4.734 1.00 0.00 85 TYR A C 12
ATOM 24086 O O . TYR A 1 85 ? -13.878 1.491 4.874 1.00 0.00 85 TYR A O 12
ATOM 24104 N N . ASN A 1 86 ? -12.024 0.253 4.622 1.00 0.00 86 ASN A N 12
ATOM 24105 C CA . ASN A 1 86 ? -12.732 -0.981 4.337 1.00 0.00 86 ASN A CA 12
ATOM 24106 C C . ASN A 1 86 ? -13.038 -1.766 5.610 1.00 0.00 86 ASN A C 12
ATOM 24107 O O . ASN A 1 86 ? -12.223 -1.807 6.533 1.00 0.00 86 ASN A O 12
ATOM 24118 N N . PRO A 1 87 ? -14.232 -2.386 5.678 1.00 0.00 87 PRO A N 12
ATOM 24119 C CA . PRO A 1 87 ? -14.616 -3.234 6.808 1.00 0.00 87 PRO A CA 12
ATOM 24120 C C . PRO A 1 87 ? -13.865 -4.575 6.808 1.00 0.00 87 PRO A C 12
ATOM 24121 O O . PRO A 1 87 ? -13.434 -5.050 5.757 1.00 0.00 87 PRO A O 12
ATOM 24132 N N . PRO A 1 88 ? -13.713 -5.189 8.007 1.00 0.00 88 PRO A N 12
ATOM 24133 C CA . PRO A 1 88 ? -12.890 -6.398 8.254 1.00 0.00 88 PRO A CA 12
ATOM 24134 C C . PRO A 1 88 ? -13.073 -7.559 7.268 1.00 0.00 88 PRO A C 12
ATOM 24135 O O . PRO A 1 88 ? -12.180 -8.394 7.136 1.00 0.00 88 PRO A O 12
ATOM 24146 N N . ASP A 1 89 ? -14.216 -7.640 6.604 1.00 0.00 89 ASP A N 12
ATOM 24147 C CA . ASP A 1 89 ? -14.448 -8.747 5.653 1.00 0.00 89 ASP A CA 12
ATOM 24148 C C . ASP A 1 89 ? -13.889 -8.399 4.271 1.00 0.00 89 ASP A C 12
ATOM 24149 O O . ASP A 1 89 ? -12.964 -9.057 3.802 1.00 0.00 89 ASP A O 12
ATOM 24158 N N . HIS A 1 90 ? -14.534 -7.418 3.623 1.00 0.00 90 HIS A N 12
ATOM 24159 C CA . HIS A 1 90 ? -14.054 -6.735 2.385 1.00 0.00 90 HIS A CA 12
ATOM 24160 C C . HIS A 1 90 ? -12.622 -7.132 1.965 1.00 0.00 90 HIS A C 12
ATOM 24161 O O . HIS A 1 90 ? -11.676 -7.002 2.738 1.00 0.00 90 HIS A O 12
ATOM 24176 N N . ASP A 1 91 ? -12.470 -7.518 0.696 1.00 0.00 91 ASP A N 12
ATOM 24177 C CA . ASP A 1 91 ? -11.224 -8.092 0.173 1.00 0.00 91 ASP A CA 12
ATOM 24178 C C . ASP A 1 91 ? -9.994 -7.214 0.390 1.00 0.00 91 ASP A C 12
ATOM 24179 O O . ASP A 1 91 ? -8.894 -7.735 0.563 1.00 0.00 91 ASP A O 12
ATOM 24188 N N . VAL A 1 92 ? -10.158 -5.894 0.376 1.00 0.00 92 VAL A N 12
ATOM 24189 C CA . VAL A 1 92 ? -8.998 -5.002 0.409 1.00 0.00 92 VAL A CA 12
ATOM 24190 C C . VAL A 1 92 ? -8.322 -4.995 1.777 1.00 0.00 92 VAL A C 12
ATOM 24191 O O . VAL A 1 92 ? -7.163 -4.611 1.889 1.00 0.00 92 VAL A O 12
ATOM 24204 N N . VAL A 1 93 ? -9.022 -5.449 2.814 1.00 0.00 93 VAL A N 12
ATOM 24205 C CA . VAL A 1 93 ? -8.398 -5.560 4.128 1.00 0.00 93 VAL A CA 12
ATOM 24206 C C . VAL A 1 93 ? -7.622 -6.867 4.219 1.00 0.00 93 VAL A C 12
ATOM 24207 O O . VAL A 1 93 ? -6.575 -6.942 4.858 1.00 0.00 93 VAL A O 12
ATOM 24220 N N . ALA A 1 94 ? -8.143 -7.890 3.553 1.00 0.00 94 ALA A N 12
ATOM 24221 C CA . ALA A 1 94 ? -7.500 -9.193 3.513 1.00 0.00 94 ALA A CA 12
ATOM 24222 C C . ALA A 1 94 ? -6.243 -9.137 2.660 1.00 0.00 94 ALA A C 12
ATOM 24223 O O . ALA A 1 94 ? -5.208 -9.699 3.021 1.00 0.00 94 ALA A O 12
ATOM 24230 N N . MET A 1 95 ? -6.335 -8.441 1.533 1.00 0.00 95 MET A N 12
ATOM 24231 C CA . MET A 1 95 ? -5.191 -8.276 0.648 1.00 0.00 95 MET A CA 12
ATOM 24232 C C . MET A 1 95 ? -4.129 -7.407 1.315 1.00 0.00 95 MET A C 12
ATOM 24233 O O . MET A 1 95 ? -2.934 -7.659 1.165 1.00 0.00 95 MET A O 12
ATOM 24247 N N . ALA A 1 96 ? -4.570 -6.413 2.090 1.00 0.00 96 ALA A N 12
ATOM 24248 C CA . ALA A 1 96 ? -3.644 -5.557 2.832 1.00 0.00 96 ALA A CA 12
ATOM 24249 C C . ALA A 1 96 ? -2.961 -6.355 3.933 1.00 0.00 96 ALA A C 12
ATOM 24250 O O . ALA A 1 96 ? -1.790 -6.145 4.239 1.00 0.00 96 ALA A O 12
ATOM 24257 N N . ARG A 1 97 ? -3.712 -7.284 4.511 1.00 0.00 97 ARG A N 12
ATOM 24258 C CA . ARG A 1 97 ? -3.227 -8.109 5.611 1.00 0.00 97 ARG A CA 12
ATOM 24259 C C . ARG A 1 97 ? -2.183 -9.110 5.125 1.00 0.00 97 ARG A C 12
ATOM 24260 O O . ARG A 1 97 ? -1.159 -9.324 5.773 1.00 0.00 97 ARG A O 12
ATOM 24281 N N . LYS A 1 98 ? -2.448 -9.717 3.979 1.00 0.00 98 LYS A N 12
ATOM 24282 C CA . LYS A 1 98 ? -1.551 -10.718 3.421 1.00 0.00 98 LYS A CA 12
ATOM 24283 C C . LYS A 1 98 ? -0.287 -10.055 2.862 1.00 0.00 98 LYS A C 12
ATOM 24284 O O . LYS A 1 98 ? 0.830 -10.547 3.056 1.00 0.00 98 LYS A O 12
ATOM 24303 N N . LEU A 1 99 ? -0.467 -8.938 2.169 1.00 0.00 99 LEU A N 12
ATOM 24304 C CA . LEU A 1 99 ? 0.661 -8.131 1.717 1.00 0.00 99 LEU A CA 12
ATOM 24305 C C . LEU A 1 99 ? 1.428 -7.537 2.899 1.00 0.00 99 LEU A C 12
ATOM 24306 O O . LEU A 1 99 ? 2.625 -7.263 2.791 1.00 0.00 99 LEU A O 12
ATOM 24322 N N . GLN A 1 100 ? 0.745 -7.321 4.018 1.00 0.00 100 GLN A N 12
ATOM 24323 C CA . GLN A 1 100 ? 1.418 -6.905 5.241 1.00 0.00 100 GLN A CA 12
ATOM 24324 C C . GLN A 1 100 ? 2.424 -7.969 5.643 1.00 0.00 100 GLN A C 12
ATOM 24325 O O . GLN A 1 100 ? 3.567 -7.667 5.972 1.00 0.00 100 GLN A O 12
ATOM 24339 N N . ASP A 1 101 ? 1.980 -9.219 5.584 1.00 0.00 101 ASP A N 12
ATOM 24340 C CA . ASP A 1 101 ? 2.815 -10.363 5.925 1.00 0.00 101 ASP A CA 12
ATOM 24341 C C . ASP A 1 101 ? 4.130 -10.342 5.152 1.00 0.00 101 ASP A C 12
ATOM 24342 O O . ASP A 1 101 ? 5.203 -10.412 5.750 1.00 0.00 101 ASP A O 12
ATOM 24351 N N . VAL A 1 102 ? 4.048 -10.222 3.829 1.00 0.00 102 VAL A N 12
ATOM 24352 C CA . VAL A 1 102 ? 5.253 -10.203 3.003 1.00 0.00 102 VAL A CA 12
ATOM 24353 C C . VAL A 1 102 ? 6.108 -8.965 3.280 1.00 0.00 102 VAL A C 12
ATOM 24354 O O . VAL A 1 102 ? 7.270 -9.094 3.650 1.00 0.00 102 VAL A O 12
ATOM 24367 N N . PHE A 1 103 ? 5.528 -7.778 3.128 1.00 0.00 103 PHE A N 12
ATOM 24368 C CA . PHE A 1 103 ? 6.269 -6.529 3.330 1.00 0.00 103 PHE A CA 12
ATOM 24369 C C . PHE A 1 103 ? 6.948 -6.485 4.706 1.00 0.00 103 PHE A C 12
ATOM 24370 O O . PHE A 1 103 ? 8.110 -6.085 4.821 1.00 0.00 103 PHE A O 12
ATOM 24387 N N . GLU A 1 104 ? 6.250 -6.941 5.736 1.00 0.00 104 GLU A N 12
ATOM 24388 C CA . GLU A 1 104 ? 6.755 -6.876 7.084 1.00 0.00 104 GLU A CA 12
ATOM 24389 C C . GLU A 1 104 ? 7.854 -7.920 7.276 1.00 0.00 104 GLU A C 12
ATOM 24390 O O . GLU A 1 104 ? 8.808 -7.711 8.029 1.00 0.00 104 GLU A O 12
ATOM 24402 N N . PHE A 1 105 ? 7.733 -9.028 6.558 1.00 0.00 105 PHE A N 12
ATOM 24403 C CA . PHE A 1 105 ? 8.733 -10.083 6.595 1.00 0.00 105 PHE A CA 12
ATOM 24404 C C . PHE A 1 105 ? 9.972 -9.659 5.811 1.00 0.00 105 PHE A C 12
ATOM 24405 O O . PHE A 1 105 ? 11.099 -9.995 6.174 1.00 0.00 105 PHE A O 12
ATOM 24422 N N . ARG A 1 106 ? 9.754 -8.901 4.740 1.00 0.00 106 ARG A N 12
ATOM 24423 C CA . ARG A 1 106 ? 10.846 -8.421 3.910 1.00 0.00 106 ARG A CA 12
ATOM 24424 C C . ARG A 1 106 ? 11.664 -7.376 4.653 1.00 0.00 106 ARG A C 12
ATOM 24425 O O . ARG A 1 106 ? 12.893 -7.386 4.600 1.00 0.00 106 ARG A O 12
ATOM 24446 N N . TYR A 1 107 ? 10.979 -6.473 5.350 1.00 0.00 107 TYR A N 12
ATOM 24447 C CA . TYR A 1 107 ? 11.669 -5.459 6.137 1.00 0.00 107 TYR A CA 12
ATOM 24448 C C . TYR A 1 107 ? 12.337 -6.110 7.351 1.00 0.00 107 TYR A C 12
ATOM 24449 O O . TYR A 1 107 ? 13.315 -5.595 7.882 1.00 0.00 107 TYR A O 12
ATOM 24467 N N . ALA A 1 108 ? 11.811 -7.255 7.776 1.00 0.00 108 ALA A N 12
ATOM 24468 C CA . ALA A 1 108 ? 12.394 -7.990 8.891 1.00 0.00 108 ALA A CA 12
ATOM 24469 C C . ALA A 1 108 ? 13.763 -8.545 8.522 1.00 0.00 108 ALA A C 12
ATOM 24470 O O . ALA A 1 108 ? 14.714 -8.439 9.295 1.00 0.00 108 ALA A O 12
ATOM 24477 N N . LYS A 1 109 ? 13.856 -9.135 7.334 1.00 0.00 109 LYS A N 12
ATOM 24478 C CA . LYS A 1 109 ? 15.130 -9.632 6.828 1.00 0.00 109 LYS A CA 12
ATOM 24479 C C . LYS A 1 109 ? 16.041 -8.476 6.443 1.00 0.00 109 LYS A C 12
ATOM 24480 O O . LYS A 1 109 ? 17.261 -8.622 6.381 1.00 0.00 109 LYS A O 12
ATOM 24499 N N . MET A 1 110 ? 15.436 -7.333 6.173 1.00 0.00 110 MET A N 12
ATOM 24500 C CA . MET A 1 110 ? 16.180 -6.114 5.904 1.00 0.00 110 MET A CA 12
ATOM 24501 C C . MET A 1 110 ? 16.798 -5.587 7.194 1.00 0.00 110 MET A C 12
ATOM 24502 O O . MET A 1 110 ? 16.087 -5.321 8.158 1.00 0.00 110 MET A O 12
ATOM 24516 N N . PRO A 1 111 ? 18.128 -5.457 7.251 1.00 0.00 111 PRO A N 12
ATOM 24517 C CA . PRO A 1 111 ? 18.790 -4.885 8.409 1.00 0.00 111 PRO A CA 12
ATOM 24518 C C . PRO A 1 111 ? 18.848 -3.366 8.340 1.00 0.00 111 PRO A C 12
ATOM 24519 O O . PRO A 1 111 ? 18.970 -2.780 7.260 1.00 0.00 111 PRO A O 12
ATOM 24530 N N . ASP A 1 112 ? 18.754 -2.740 9.497 1.00 0.00 112 ASP A N 12
ATOM 24531 C CA . ASP A 1 112 ? 18.802 -1.289 9.593 1.00 0.00 112 ASP A CA 12
ATOM 24532 C C . ASP A 1 112 ? 20.233 -0.840 9.818 1.00 0.00 112 ASP A C 12
ATOM 24533 O O . ASP A 1 112 ? 20.767 -1.100 10.916 1.00 0.00 112 ASP A O 12
ATOM 24543 N N . HIS B 2 1 ? -26.822 1.915 8.891 1.00 0.00 281 HIS B N 12
ATOM 24544 C CA . HIS B 2 1 ? -25.762 0.893 9.059 1.00 0.00 281 HIS B CA 12
ATOM 24545 C C . HIS B 2 1 ? -24.481 1.308 8.331 1.00 0.00 281 HIS B C 12
ATOM 24546 O O . HIS B 2 1 ? -24.156 0.777 7.272 1.00 0.00 281 HIS B O 12
ATOM 24563 N N . ASN B 2 2 ? -23.760 2.264 8.920 1.00 0.00 282 ASN B N 12
ATOM 24564 C CA . ASN B 2 2 ? -22.501 2.769 8.359 1.00 0.00 282 ASN B CA 12
ATOM 24565 C C . ASN B 2 2 ? -22.759 3.519 7.051 1.00 0.00 282 ASN B C 12
ATOM 24566 O O . ASN B 2 2 ? -23.016 2.915 6.011 1.00 0.00 282 ASN B O 12
ATOM 24577 N N . LEU B 2 3 ? -22.676 4.843 7.111 1.00 0.00 283 LEU B N 12
ATOM 24578 C CA . LEU B 2 3 ? -22.977 5.688 5.957 1.00 0.00 283 LEU B CA 12
ATOM 24579 C C . LEU B 2 3 ? -21.804 5.759 4.983 1.00 0.00 283 LEU B C 12
ATOM 24580 O O . LEU B 2 3 ? -21.876 6.446 3.959 1.00 0.00 283 LEU B O 12
ATOM 24596 N N . LEU B 2 4 ? -20.724 5.061 5.295 1.00 0.00 284 LEU B N 12
ATOM 24597 C CA . LEU B 2 4 ? -19.563 5.049 4.423 1.00 0.00 284 LEU B CA 12
ATOM 24598 C C . LEU B 2 4 ? -19.735 3.991 3.342 1.00 0.00 284 LEU B C 12
ATOM 24599 O O . LEU B 2 4 ? -20.308 2.927 3.584 1.00 0.00 284 LEU B O 12
ATOM 24615 N N . ARG B 2 5 ? -19.250 4.300 2.150 1.00 0.00 285 ARG B N 12
ATOM 24616 C CA . ARG B 2 5 ? -19.366 3.397 1.017 1.00 0.00 285 ARG B CA 12
ATOM 24617 C C . ARG B 2 5 ? -18.300 2.317 1.092 1.00 0.00 285 ARG B C 12
ATOM 24618 O O . ARG B 2 5 ? -17.272 2.490 1.746 1.00 0.00 285 ARG B O 12
ATOM 24639 N N . ILE B 2 6 ? -18.554 1.199 0.439 1.00 0.00 286 ILE B N 12
ATOM 24640 C CA . ILE B 2 6 ? -17.560 0.149 0.343 1.00 0.00 286 ILE B CA 12
ATOM 24641 C C . ILE B 2 6 ? -16.975 0.121 -1.066 1.00 0.00 286 ILE B C 12
ATOM 24642 O O . ILE B 2 6 ? -17.711 0.169 -2.053 1.00 0.00 286 ILE B O 12
ATOM 24684 N N . GLN B 2 8 ? -15.872 -0.843 -4.504 1.00 0.00 288 GLN B N 12
ATOM 24685 C CA . GLN B 2 8 ? -16.472 -1.836 -5.376 1.00 0.00 288 GLN B CA 12
ATOM 24686 C C . GLN B 2 8 ? -15.405 -2.783 -5.926 1.00 0.00 288 GLN B C 12
ATOM 24687 O O . GLN B 2 8 ? -15.120 -2.815 -7.124 1.00 0.00 288 GLN B O 12
ATOM 24701 N N . PHE B 2 9 ? -14.807 -3.541 -5.021 1.00 0.00 289 PHE B N 12
ATOM 24702 C CA . PHE B 2 9 ? -13.858 -4.578 -5.384 1.00 0.00 289 PHE B CA 12
ATOM 24703 C C . PHE B 2 9 ? -14.546 -5.933 -5.320 1.00 0.00 289 PHE B C 12
ATOM 24704 O O . PHE B 2 9 ? -13.903 -6.968 -5.158 1.00 0.00 289 PHE B O 12
ATOM 24721 N N . LEU B 2 10 ? -15.869 -5.906 -5.439 1.00 0.00 290 LEU B N 12
ATOM 24722 C CA . LEU B 2 10 ? -16.664 -7.122 -5.494 1.00 0.00 290 LEU B CA 12
ATOM 24723 C C . LEU B 2 10 ? -16.989 -7.440 -6.948 1.00 0.00 290 LEU B C 12
ATOM 24724 O O . LEU B 2 10 ? -17.830 -8.290 -7.248 1.00 0.00 290 LEU B O 12
ATOM 24740 N N . GLN B 2 11 ? -16.310 -6.735 -7.844 1.00 0.00 291 GLN B N 12
ATOM 24741 C CA . GLN B 2 11 ? -16.484 -6.920 -9.277 1.00 0.00 291 GLN B CA 12
ATOM 24742 C C . GLN B 2 11 ? -16.051 -8.322 -9.689 1.00 0.00 291 GLN B C 12
ATOM 24743 O O . GLN B 2 11 ? -15.267 -8.970 -8.994 1.00 0.00 291 GLN B O 12
ATOM 24757 N N . SER B 2 12 ? -16.573 -8.793 -10.805 1.00 0.00 292 SER B N 12
ATOM 24758 C CA . SER B 2 12 ? -16.217 -10.101 -11.320 1.00 0.00 292 SER B CA 12
ATOM 24759 C C . SER B 2 12 ? -16.142 -10.059 -12.841 1.00 0.00 292 SER B C 12
ATOM 24760 O O . SER B 2 12 ? -15.073 -9.683 -13.365 1.00 0.00 292 SER B O 12
ATOM 24769 N N . GLY A 1 1 ? 20.599 12.555 -3.277 1.00 0.00 1 GLY A N 13
ATOM 24770 C CA . GLY A 1 1 ? 20.102 11.353 -2.567 1.00 0.00 1 GLY A CA 13
ATOM 24771 C C . GLY A 1 1 ? 20.577 10.074 -3.219 1.00 0.00 1 GLY A C 13
ATOM 24772 O O . GLY A 1 1 ? 20.086 9.691 -4.282 1.00 0.00 1 GLY A O 13
ATOM 24778 N N . LYS A 1 2 ? 21.539 9.417 -2.597 1.00 0.00 2 LYS A N 13
ATOM 24779 C CA . LYS A 1 2 ? 22.081 8.173 -3.125 1.00 0.00 2 LYS A CA 13
ATOM 24780 C C . LYS A 1 2 ? 21.381 6.989 -2.467 1.00 0.00 2 LYS A C 13
ATOM 24781 O O . LYS A 1 2 ? 21.219 6.974 -1.247 1.00 0.00 2 LYS A O 13
ATOM 24800 N N . LEU A 1 3 ? 20.953 6.007 -3.258 1.00 0.00 3 LEU A N 13
ATOM 24801 C CA . LEU A 1 3 ? 20.292 4.837 -2.689 1.00 0.00 3 LEU A CA 13
ATOM 24802 C C . LEU A 1 3 ? 21.294 3.992 -1.914 1.00 0.00 3 LEU A C 13
ATOM 24803 O O . LEU A 1 3 ? 22.054 3.215 -2.497 1.00 0.00 3 LEU A O 13
ATOM 24819 N N . SER A 1 4 ? 21.305 4.166 -0.605 1.00 0.00 4 SER A N 13
ATOM 24820 C CA . SER A 1 4 ? 22.133 3.355 0.266 1.00 0.00 4 SER A CA 13
ATOM 24821 C C . SER A 1 4 ? 21.524 1.963 0.388 1.00 0.00 4 SER A C 13
ATOM 24822 O O . SER A 1 4 ? 20.485 1.697 -0.211 1.00 0.00 4 SER A O 13
ATOM 24830 N N . GLU A 1 5 ? 22.155 1.081 1.154 1.00 0.00 5 GLU A N 13
ATOM 24831 C CA . GLU A 1 5 ? 21.656 -0.287 1.316 1.00 0.00 5 GLU A CA 13
ATOM 24832 C C . GLU A 1 5 ? 20.184 -0.295 1.719 1.00 0.00 5 GLU A C 13
ATOM 24833 O O . GLU A 1 5 ? 19.385 -1.055 1.177 1.00 0.00 5 GLU A O 13
ATOM 24845 N N . GLN A 1 6 ? 19.832 0.577 2.652 1.00 0.00 6 GLN A N 13
ATOM 24846 C CA . GLN A 1 6 ? 18.459 0.690 3.131 1.00 0.00 6 GLN A CA 13
ATOM 24847 C C . GLN A 1 6 ? 17.515 1.077 1.989 1.00 0.00 6 GLN A C 13
ATOM 24848 O O . GLN A 1 6 ? 16.483 0.438 1.790 1.00 0.00 6 GLN A O 13
ATOM 24862 N N . LEU A 1 7 ? 17.886 2.102 1.223 1.00 0.00 7 LEU A N 13
ATOM 24863 C CA . LEU A 1 7 ? 17.030 2.593 0.141 1.00 0.00 7 LEU A CA 13
ATOM 24864 C C . LEU A 1 7 ? 17.138 1.714 -1.110 1.00 0.00 7 LEU A C 13
ATOM 24865 O O . LEU A 1 7 ? 16.343 1.824 -2.043 1.00 0.00 7 LEU A O 13
ATOM 24881 N N . LYS A 1 8 ? 18.122 0.844 -1.142 1.00 0.00 8 LYS A N 13
ATOM 24882 C CA . LYS A 1 8 ? 18.214 -0.121 -2.216 1.00 0.00 8 LYS A CA 13
ATOM 24883 C C . LYS A 1 8 ? 17.386 -1.343 -1.861 1.00 0.00 8 LYS A C 13
ATOM 24884 O O . LYS A 1 8 ? 16.801 -1.995 -2.731 1.00 0.00 8 LYS A O 13
ATOM 24903 N N . HIS A 1 9 ? 17.331 -1.639 -0.572 1.00 0.00 9 HIS A N 13
ATOM 24904 C CA . HIS A 1 9 ? 16.507 -2.723 -0.083 1.00 0.00 9 HIS A CA 13
ATOM 24905 C C . HIS A 1 9 ? 15.038 -2.334 -0.160 1.00 0.00 9 HIS A C 13
ATOM 24906 O O . HIS A 1 9 ? 14.182 -3.171 -0.438 1.00 0.00 9 HIS A O 13
ATOM 24921 N N . CYS A 1 10 ? 14.743 -1.056 0.080 1.00 0.00 10 CYS A N 13
ATOM 24922 C CA . CYS A 1 10 ? 13.375 -0.572 -0.026 1.00 0.00 10 CYS A CA 13
ATOM 24923 C C . CYS A 1 10 ? 12.927 -0.622 -1.480 1.00 0.00 10 CYS A C 13
ATOM 24924 O O . CYS A 1 10 ? 11.778 -0.959 -1.772 1.00 0.00 10 CYS A O 13
ATOM 24932 N N . ASN A 1 11 ? 13.848 -0.292 -2.388 1.00 0.00 11 ASN A N 13
ATOM 24933 C CA . ASN A 1 11 ? 13.590 -0.405 -3.816 1.00 0.00 11 ASN A CA 13
ATOM 24934 C C . ASN A 1 11 ? 13.223 -1.847 -4.169 1.00 0.00 11 ASN A C 13
ATOM 24935 O O . ASN A 1 11 ? 12.293 -2.093 -4.939 1.00 0.00 11 ASN A O 13
ATOM 24946 N N . GLY A 1 12 ? 13.949 -2.793 -3.573 1.00 0.00 12 GLY A N 13
ATOM 24947 C CA . GLY A 1 12 ? 13.730 -4.201 -3.856 1.00 0.00 12 GLY A CA 13
ATOM 24948 C C . GLY A 1 12 ? 12.427 -4.719 -3.278 1.00 0.00 12 GLY A C 13
ATOM 24949 O O . GLY A 1 12 ? 11.720 -5.496 -3.923 1.00 0.00 12 GLY A O 13
ATOM 24953 N N . ILE A 1 13 ? 12.116 -4.299 -2.059 1.00 0.00 13 ILE A N 13
ATOM 24954 C CA . ILE A 1 13 ? 10.865 -4.675 -1.411 1.00 0.00 13 ILE A CA 13
ATOM 24955 C C . ILE A 1 13 ? 9.672 -4.155 -2.211 1.00 0.00 13 ILE A C 13
ATOM 24956 O O . ILE A 1 13 ? 8.748 -4.906 -2.527 1.00 0.00 13 ILE A O 13
ATOM 24972 N N . LEU A 1 14 ? 9.719 -2.870 -2.543 1.00 0.00 14 LEU A N 13
ATOM 24973 C CA . LEU A 1 14 ? 8.689 -2.231 -3.350 1.00 0.00 14 LEU A CA 13
ATOM 24974 C C . LEU A 1 14 ? 8.481 -2.983 -4.655 1.00 0.00 14 LEU A C 13
ATOM 24975 O O . LEU A 1 14 ? 7.358 -3.320 -5.023 1.00 0.00 14 LEU A O 13
ATOM 24991 N N . LYS A 1 15 ? 9.586 -3.245 -5.338 1.00 0.00 15 LYS A N 13
ATOM 24992 C CA . LYS A 1 15 ? 9.580 -3.924 -6.608 1.00 0.00 15 LYS A CA 13
ATOM 24993 C C . LYS A 1 15 ? 8.893 -5.278 -6.497 1.00 0.00 15 LYS A C 13
ATOM 24994 O O . LYS A 1 15 ? 8.152 -5.690 -7.388 1.00 0.00 15 LYS A O 13
ATOM 25013 N N . GLU A 1 16 ? 9.131 -5.948 -5.387 1.00 0.00 16 GLU A N 13
ATOM 25014 C CA . GLU A 1 16 ? 8.575 -7.279 -5.169 1.00 0.00 16 GLU A CA 13
ATOM 25015 C C . GLU A 1 16 ? 7.066 -7.201 -4.980 1.00 0.00 16 GLU A C 13
ATOM 25016 O O . GLU A 1 16 ? 6.316 -7.976 -5.573 1.00 0.00 16 GLU A O 13
ATOM 25028 N N . LEU A 1 17 ? 6.627 -6.254 -4.163 1.00 0.00 17 LEU A N 13
ATOM 25029 C CA . LEU A 1 17 ? 5.198 -6.036 -3.933 1.00 0.00 17 LEU A CA 13
ATOM 25030 C C . LEU A 1 17 ? 4.518 -5.618 -5.241 1.00 0.00 17 LEU A C 13
ATOM 25031 O O . LEU A 1 17 ? 3.315 -5.804 -5.420 1.00 0.00 17 LEU A O 13
ATOM 25047 N N . LEU A 1 18 ? 5.313 -5.078 -6.158 1.00 0.00 18 LEU A N 13
ATOM 25048 C CA . LEU A 1 18 ? 4.827 -4.670 -7.473 1.00 0.00 18 LEU A CA 13
ATOM 25049 C C . LEU A 1 18 ? 4.949 -5.795 -8.499 1.00 0.00 18 LEU A C 13
ATOM 25050 O O . LEU A 1 18 ? 4.413 -5.703 -9.601 1.00 0.00 18 LEU A O 13
ATOM 25066 N N . SER A 1 19 ? 5.691 -6.830 -8.149 1.00 0.00 19 SER A N 13
ATOM 25067 C CA . SER A 1 19 ? 5.907 -7.957 -9.048 1.00 0.00 19 SER A CA 13
ATOM 25068 C C . SER A 1 19 ? 4.629 -8.767 -9.237 1.00 0.00 19 SER A C 13
ATOM 25069 O O . SER A 1 19 ? 3.815 -8.902 -8.317 1.00 0.00 19 SER A O 13
ATOM 25077 N N . LYS A 1 20 ? 4.479 -9.320 -10.441 1.00 0.00 20 LYS A N 13
ATOM 25078 C CA . LYS A 1 20 ? 3.287 -10.074 -10.825 1.00 0.00 20 LYS A CA 13
ATOM 25079 C C . LYS A 1 20 ? 3.075 -11.300 -9.942 1.00 0.00 20 LYS A C 13
ATOM 25080 O O . LYS A 1 20 ? 1.981 -11.862 -9.906 1.00 0.00 20 LYS A O 13
ATOM 25099 N N . LYS A 1 21 ? 4.122 -11.705 -9.236 1.00 0.00 21 LYS A N 13
ATOM 25100 C CA . LYS A 1 21 ? 4.017 -12.754 -8.230 1.00 0.00 21 LYS A CA 13
ATOM 25101 C C . LYS A 1 21 ? 2.989 -12.380 -7.161 1.00 0.00 21 LYS A C 13
ATOM 25102 O O . LYS A 1 21 ? 2.233 -13.225 -6.688 1.00 0.00 21 LYS A O 13
ATOM 25121 N N . HIS A 1 22 ? 2.952 -11.104 -6.797 1.00 0.00 22 HIS A N 13
ATOM 25122 C CA . HIS A 1 22 ? 2.069 -10.645 -5.729 1.00 0.00 22 HIS A CA 13
ATOM 25123 C C . HIS A 1 22 ? 0.886 -9.883 -6.301 1.00 0.00 22 HIS A C 13
ATOM 25124 O O . HIS A 1 22 ? -0.104 -9.675 -5.612 1.00 0.00 22 HIS A O 13
ATOM 25139 N N . ALA A 1 23 ? 0.991 -9.499 -7.572 1.00 0.00 23 ALA A N 13
ATOM 25140 C CA . ALA A 1 23 ? -0.013 -8.667 -8.242 1.00 0.00 23 ALA A CA 13
ATOM 25141 C C . ALA A 1 23 ? -1.433 -9.188 -8.064 1.00 0.00 23 ALA A C 13
ATOM 25142 O O . ALA A 1 23 ? -2.373 -8.401 -7.963 1.00 0.00 23 ALA A O 13
ATOM 25149 N N . ALA A 1 24 ? -1.574 -10.507 -8.007 1.00 0.00 24 ALA A N 13
ATOM 25150 C CA . ALA A 1 24 ? -2.872 -11.151 -7.815 1.00 0.00 24 ALA A CA 13
ATOM 25151 C C . ALA A 1 24 ? -3.592 -10.615 -6.574 1.00 0.00 24 ALA A C 13
ATOM 25152 O O . ALA A 1 24 ? -4.821 -10.619 -6.505 1.00 0.00 24 ALA A O 13
ATOM 25159 N N . TYR A 1 25 ? -2.820 -10.151 -5.600 1.00 0.00 25 TYR A N 13
ATOM 25160 C CA . TYR A 1 25 ? -3.373 -9.603 -4.370 1.00 0.00 25 TYR A CA 13
ATOM 25161 C C . TYR A 1 25 ? -2.636 -8.323 -3.959 1.00 0.00 25 TYR A C 13
ATOM 25162 O O . TYR A 1 25 ? -2.705 -7.896 -2.809 1.00 0.00 25 TYR A O 13
ATOM 25180 N N . ALA A 1 26 ? -1.939 -7.716 -4.918 1.00 0.00 26 ALA A N 13
ATOM 25181 C CA . ALA A 1 26 ? -1.208 -6.472 -4.671 1.00 0.00 26 ALA A CA 13
ATOM 25182 C C . ALA A 1 26 ? -1.780 -5.317 -5.497 1.00 0.00 26 ALA A C 13
ATOM 25183 O O . ALA A 1 26 ? -1.482 -4.144 -5.241 1.00 0.00 26 ALA A O 13
ATOM 25190 N N . TRP A 1 27 ? -2.617 -5.644 -6.483 1.00 0.00 27 TRP A N 13
ATOM 25191 C CA . TRP A 1 27 ? -3.174 -4.626 -7.373 1.00 0.00 27 TRP A CA 13
ATOM 25192 C C . TRP A 1 27 ? -3.917 -3.494 -6.629 1.00 0.00 27 TRP A C 13
ATOM 25193 O O . TRP A 1 27 ? -3.837 -2.348 -7.072 1.00 0.00 27 TRP A O 13
ATOM 25214 N N . PRO A 1 28 ? -4.644 -3.756 -5.501 1.00 0.00 28 PRO A N 13
ATOM 25215 C CA . PRO A 1 28 ? -5.323 -2.686 -4.753 1.00 0.00 28 PRO A CA 13
ATOM 25216 C C . PRO A 1 28 ? -4.385 -1.560 -4.325 1.00 0.00 28 PRO A C 13
ATOM 25217 O O . PRO A 1 28 ? -4.835 -0.457 -4.016 1.00 0.00 28 PRO A O 13
ATOM 25228 N N . PHE A 1 29 ? -3.087 -1.838 -4.304 1.00 0.00 29 PHE A N 13
ATOM 25229 C CA . PHE A 1 29 ? -2.123 -0.886 -3.754 1.00 0.00 29 PHE A CA 13
ATOM 25230 C C . PHE A 1 29 ? -1.184 -0.336 -4.820 1.00 0.00 29 PHE A C 13
ATOM 25231 O O . PHE A 1 29 ? -0.376 0.553 -4.539 1.00 0.00 29 PHE A O 13
ATOM 25248 N N . TYR A 1 30 ? -1.254 -0.888 -6.029 1.00 0.00 30 TYR A N 13
ATOM 25249 C CA . TYR A 1 30 ? -0.457 -0.371 -7.140 1.00 0.00 30 TYR A CA 13
ATOM 25250 C C . TYR A 1 30 ? -0.743 1.109 -7.375 1.00 0.00 30 TYR A C 13
ATOM 25251 O O . TYR A 1 30 ? 0.168 1.935 -7.332 1.00 0.00 30 TYR A O 13
ATOM 25269 N N . LYS A 1 31 ? -2.009 1.438 -7.600 1.00 0.00 31 LYS A N 13
ATOM 25270 C CA . LYS A 1 31 ? -2.405 2.801 -7.927 1.00 0.00 31 LYS A CA 13
ATOM 25271 C C . LYS A 1 31 ? -3.682 3.190 -7.193 1.00 0.00 31 LYS A C 13
ATOM 25272 O O . LYS A 1 31 ? -4.446 2.317 -6.775 1.00 0.00 31 LYS A O 13
ATOM 25291 N N . PRO A 1 32 ? -3.923 4.509 -7.027 1.00 0.00 32 PRO A N 13
ATOM 25292 C CA . PRO A 1 32 ? -5.082 5.037 -6.294 1.00 0.00 32 PRO A CA 13
ATOM 25293 C C . PRO A 1 32 ? -6.398 4.426 -6.756 1.00 0.00 32 PRO A C 13
ATOM 25294 O O . PRO A 1 32 ? -6.633 4.257 -7.958 1.00 0.00 32 PRO A O 13
ATOM 25305 N N . VAL A 1 33 ? -7.250 4.096 -5.789 1.00 0.00 33 VAL A N 13
ATOM 25306 C CA . VAL A 1 33 ? -8.549 3.508 -6.076 1.00 0.00 33 VAL A CA 13
ATOM 25307 C C . VAL A 1 33 ? -9.367 4.462 -6.936 1.00 0.00 33 VAL A C 13
ATOM 25308 O O . VAL A 1 33 ? -9.225 5.685 -6.836 1.00 0.00 33 VAL A O 13
ATOM 25321 N N . ASP A 1 34 ? -10.207 3.906 -7.789 1.00 0.00 34 ASP A N 13
ATOM 25322 C CA . ASP A 1 34 ? -11.026 4.717 -8.678 1.00 0.00 34 ASP A CA 13
ATOM 25323 C C . ASP A 1 34 ? -12.278 5.150 -7.945 1.00 0.00 34 ASP A C 13
ATOM 25324 O O . ASP A 1 34 ? -13.385 4.807 -8.340 1.00 0.00 34 ASP A O 13
ATOM 25333 N N . ALA A 1 35 ? -12.075 5.911 -6.873 1.00 0.00 35 ALA A N 13
ATOM 25334 C CA . ALA A 1 35 ? -13.133 6.254 -5.930 1.00 0.00 35 ALA A CA 13
ATOM 25335 C C . ALA A 1 35 ? -14.385 6.779 -6.624 1.00 0.00 35 ALA A C 13
ATOM 25336 O O . ALA A 1 35 ? -15.495 6.367 -6.302 1.00 0.00 35 ALA A O 13
ATOM 25343 N N . SER A 1 36 ? -14.201 7.664 -7.591 1.00 0.00 36 SER A N 13
ATOM 25344 C CA . SER A 1 36 ? -15.321 8.237 -8.326 1.00 0.00 36 SER A CA 13
ATOM 25345 C C . SER A 1 36 ? -16.089 7.164 -9.107 1.00 0.00 36 SER A C 13
ATOM 25346 O O . SER A 1 36 ? -17.318 7.179 -9.153 1.00 0.00 36 SER A O 13
ATOM 25354 N N . ALA A 1 37 ? -15.368 6.224 -9.701 1.00 0.00 37 ALA A N 13
ATOM 25355 C CA . ALA A 1 37 ? -15.994 5.129 -10.436 1.00 0.00 37 ALA A CA 13
ATOM 25356 C C . ALA A 1 37 ? -16.479 4.040 -9.482 1.00 0.00 37 ALA A C 13
ATOM 25357 O O . ALA A 1 37 ? -17.272 3.175 -9.850 1.00 0.00 37 ALA A O 13
ATOM 25364 N N . LEU A 1 38 ? -15.984 4.091 -8.256 1.00 0.00 38 LEU A N 13
ATOM 25365 C CA . LEU A 1 38 ? -16.355 3.136 -7.222 1.00 0.00 38 LEU A CA 13
ATOM 25366 C C . LEU A 1 38 ? -17.569 3.631 -6.439 1.00 0.00 38 LEU A C 13
ATOM 25367 O O . LEU A 1 38 ? -18.074 2.942 -5.554 1.00 0.00 38 LEU A O 13
ATOM 25383 N N . GLY A 1 39 ? -18.035 4.831 -6.776 1.00 0.00 39 GLY A N 13
ATOM 25384 C CA . GLY A 1 39 ? -19.184 5.409 -6.096 1.00 0.00 39 GLY A CA 13
ATOM 25385 C C . GLY A 1 39 ? -18.807 6.042 -4.774 1.00 0.00 39 GLY A C 13
ATOM 25386 O O . GLY A 1 39 ? -19.668 6.484 -4.011 1.00 0.00 39 GLY A O 13
ATOM 25390 N N . LEU A 1 40 ? -17.514 6.086 -4.508 1.00 0.00 40 LEU A N 13
ATOM 25391 C CA . LEU A 1 40 ? -16.992 6.606 -3.261 1.00 0.00 40 LEU A CA 13
ATOM 25392 C C . LEU A 1 40 ? -16.741 8.106 -3.381 1.00 0.00 40 LEU A C 13
ATOM 25393 O O . LEU A 1 40 ? -15.724 8.535 -3.926 1.00 0.00 40 LEU A O 13
ATOM 25409 N N . HIS A 1 41 ? -17.682 8.899 -2.889 1.00 0.00 41 HIS A N 13
ATOM 25410 C CA . HIS A 1 41 ? -17.572 10.353 -2.965 1.00 0.00 41 HIS A CA 13
ATOM 25411 C C . HIS A 1 41 ? -16.785 10.901 -1.777 1.00 0.00 41 HIS A C 13
ATOM 25412 O O . HIS A 1 41 ? -16.303 12.034 -1.809 1.00 0.00 41 HIS A O 13
ATOM 25427 N N . ASP A 1 42 ? -16.652 10.091 -0.730 1.00 0.00 42 ASP A N 13
ATOM 25428 C CA . ASP A 1 42 ? -16.029 10.542 0.511 1.00 0.00 42 ASP A CA 13
ATOM 25429 C C . ASP A 1 42 ? -14.696 9.840 0.765 1.00 0.00 42 ASP A C 13
ATOM 25430 O O . ASP A 1 42 ? -14.265 9.710 1.910 1.00 0.00 42 ASP A O 13
ATOM 25439 N N . TYR A 1 43 ? -14.031 9.408 -0.298 1.00 0.00 43 TYR A N 13
ATOM 25440 C CA . TYR A 1 43 ? -12.778 8.670 -0.160 1.00 0.00 43 TYR A CA 13
ATOM 25441 C C . TYR A 1 43 ? -11.682 9.549 0.437 1.00 0.00 43 TYR A C 13
ATOM 25442 O O . TYR A 1 43 ? -10.922 9.102 1.293 1.00 0.00 43 TYR A O 13
ATOM 25460 N N . HIS A 1 44 ? -11.626 10.804 0.021 1.00 0.00 44 HIS A N 13
ATOM 25461 C CA . HIS A 1 44 ? -10.589 11.713 0.502 1.00 0.00 44 HIS A CA 13
ATOM 25462 C C . HIS A 1 44 ? -10.961 12.309 1.856 1.00 0.00 44 HIS A C 13
ATOM 25463 O O . HIS A 1 44 ? -10.184 13.053 2.455 1.00 0.00 44 HIS A O 13
ATOM 25478 N N . ASP A 1 45 ? -12.155 11.979 2.330 1.00 0.00 45 ASP A N 13
ATOM 25479 C CA . ASP A 1 45 ? -12.596 12.407 3.653 1.00 0.00 45 ASP A CA 13
ATOM 25480 C C . ASP A 1 45 ? -12.105 11.427 4.705 1.00 0.00 45 ASP A C 13
ATOM 25481 O O . ASP A 1 45 ? -11.686 11.817 5.796 1.00 0.00 45 ASP A O 13
ATOM 25490 N N . ILE A 1 46 ? -12.164 10.149 4.368 1.00 0.00 46 ILE A N 13
ATOM 25491 C CA . ILE A 1 46 ? -11.702 9.103 5.265 1.00 0.00 46 ILE A CA 13
ATOM 25492 C C . ILE A 1 46 ? -10.197 8.919 5.116 1.00 0.00 46 ILE A C 13
ATOM 25493 O O . ILE A 1 46 ? -9.461 8.903 6.104 1.00 0.00 46 ILE A O 13
ATOM 25509 N N . ILE A 1 47 ? -9.743 8.811 3.878 1.00 0.00 47 ILE A N 13
ATOM 25510 C CA . ILE A 1 47 ? -8.331 8.624 3.606 1.00 0.00 47 ILE A CA 13
ATOM 25511 C C . ILE A 1 47 ? -7.618 9.969 3.580 1.00 0.00 47 ILE A C 13
ATOM 25512 O O . ILE A 1 47 ? -7.687 10.705 2.594 1.00 0.00 47 ILE A O 13
ATOM 25528 N N . LYS A 1 48 ? -6.946 10.296 4.672 1.00 0.00 48 LYS A N 13
ATOM 25529 C CA . LYS A 1 48 ? -6.228 11.556 4.768 1.00 0.00 48 LYS A CA 13
ATOM 25530 C C . LYS A 1 48 ? -4.810 11.421 4.231 1.00 0.00 48 LYS A C 13
ATOM 25531 O O . LYS A 1 48 ? -4.230 12.387 3.735 1.00 0.00 48 LYS A O 13
ATOM 25550 N N . HIS A 1 49 ? -4.253 10.222 4.326 1.00 0.00 49 HIS A N 13
ATOM 25551 C CA . HIS A 1 49 ? -2.922 9.948 3.790 1.00 0.00 49 HIS A CA 13
ATOM 25552 C C . HIS A 1 49 ? -2.978 8.850 2.720 1.00 0.00 49 HIS A C 13
ATOM 25553 O O . HIS A 1 49 ? -2.514 7.728 2.946 1.00 0.00 49 HIS A O 13
ATOM 25568 N N . PRO A 1 50 ? -3.571 9.146 1.543 1.00 0.00 50 PRO A N 13
ATOM 25569 C CA . PRO A 1 50 ? -3.622 8.195 0.429 1.00 0.00 50 PRO A CA 13
ATOM 25570 C C . PRO A 1 50 ? -2.253 7.992 -0.208 1.00 0.00 50 PRO A C 13
ATOM 25571 O O . PRO A 1 50 ? -1.681 8.914 -0.796 1.00 0.00 50 PRO A O 13
ATOM 25582 N N . MET A 1 51 ? -1.725 6.791 -0.079 1.00 0.00 51 MET A N 13
ATOM 25583 C CA . MET A 1 51 ? -0.438 6.467 -0.658 1.00 0.00 51 MET A CA 13
ATOM 25584 C C . MET A 1 51 ? -0.518 5.147 -1.406 1.00 0.00 51 MET A C 13
ATOM 25585 O O . MET A 1 51 ? -1.263 4.251 -1.018 1.00 0.00 51 MET A O 13
ATOM 25599 N N . ASP A 1 52 ? 0.258 5.049 -2.474 1.00 0.00 52 ASP A N 13
ATOM 25600 C CA . ASP A 1 52 ? 0.229 3.896 -3.358 1.00 0.00 52 ASP A CA 13
ATOM 25601 C C . ASP A 1 52 ? 1.660 3.452 -3.624 1.00 0.00 52 ASP A C 13
ATOM 25602 O O . ASP A 1 52 ? 2.561 4.287 -3.634 1.00 0.00 52 ASP A O 13
ATOM 25611 N N . LEU A 1 53 ? 1.886 2.161 -3.841 1.00 0.00 53 LEU A N 13
ATOM 25612 C CA . LEU A 1 53 ? 3.242 1.661 -4.073 1.00 0.00 53 LEU A CA 13
ATOM 25613 C C . LEU A 1 53 ? 3.888 2.320 -5.290 1.00 0.00 53 LEU A C 13
ATOM 25614 O O . LEU A 1 53 ? 5.088 2.589 -5.294 1.00 0.00 53 LEU A O 13
ATOM 25630 N N . SER A 1 54 ? 3.085 2.602 -6.308 1.00 0.00 54 SER A N 13
ATOM 25631 C CA . SER A 1 54 ? 3.581 3.288 -7.502 1.00 0.00 54 SER A CA 13
ATOM 25632 C C . SER A 1 54 ? 4.021 4.716 -7.158 1.00 0.00 54 SER A C 13
ATOM 25633 O O . SER A 1 54 ? 4.951 5.250 -7.761 1.00 0.00 54 SER A O 13
ATOM 25641 N N . THR A 1 55 ? 3.371 5.314 -6.167 1.00 0.00 55 THR A N 13
ATOM 25642 C CA . THR A 1 55 ? 3.703 6.660 -5.732 1.00 0.00 55 THR A CA 13
ATOM 25643 C C . THR A 1 55 ? 4.923 6.632 -4.820 1.00 0.00 55 THR A C 13
ATOM 25644 O O . THR A 1 55 ? 5.766 7.527 -4.862 1.00 0.00 55 THR A O 13
ATOM 25655 N N . VAL A 1 56 ? 5.011 5.587 -4.004 1.00 0.00 56 VAL A N 13
ATOM 25656 C CA . VAL A 1 56 ? 6.165 5.379 -3.140 1.00 0.00 56 VAL A CA 13
ATOM 25657 C C . VAL A 1 56 ? 7.409 5.224 -3.996 1.00 0.00 56 VAL A C 13
ATOM 25658 O O . VAL A 1 56 ? 8.449 5.829 -3.735 1.00 0.00 56 VAL A O 13
ATOM 25671 N N . LYS A 1 57 ? 7.279 4.421 -5.038 1.00 0.00 57 LYS A N 13
ATOM 25672 C CA . LYS A 1 57 ? 8.379 4.179 -5.947 1.00 0.00 57 LYS A CA 13
ATOM 25673 C C . LYS A 1 57 ? 8.744 5.452 -6.676 1.00 0.00 57 LYS A C 13
ATOM 25674 O O . LYS A 1 57 ? 9.917 5.774 -6.848 1.00 0.00 57 LYS A O 13
ATOM 25693 N N . ARG A 1 58 ? 7.714 6.163 -7.089 1.00 0.00 58 ARG A N 13
ATOM 25694 C CA . ARG A 1 58 ? 7.863 7.452 -7.746 1.00 0.00 58 ARG A CA 13
ATOM 25695 C C . ARG A 1 58 ? 8.699 8.394 -6.890 1.00 0.00 58 ARG A C 13
ATOM 25696 O O . ARG A 1 58 ? 9.685 8.976 -7.347 1.00 0.00 58 ARG A O 13
ATOM 25717 N N . LYS A 1 59 ? 8.304 8.516 -5.635 1.00 0.00 59 LYS A N 13
ATOM 25718 C CA . LYS A 1 59 ? 8.965 9.411 -4.708 1.00 0.00 59 LYS A CA 13
ATOM 25719 C C . LYS A 1 59 ? 10.338 8.873 -4.302 1.00 0.00 59 LYS A C 13
ATOM 25720 O O . LYS A 1 59 ? 11.224 9.645 -3.932 1.00 0.00 59 LYS A O 13
ATOM 25739 N N . MET A 1 60 ? 10.531 7.552 -4.377 1.00 0.00 60 MET A N 13
ATOM 25740 C CA . MET A 1 60 ? 11.848 6.982 -4.112 1.00 0.00 60 MET A CA 13
ATOM 25741 C C . MET A 1 60 ? 12.771 7.285 -5.279 1.00 0.00 60 MET A C 13
ATOM 25742 O O . MET A 1 60 ? 13.967 7.507 -5.099 1.00 0.00 60 MET A O 13
ATOM 25756 N N . GLU A 1 61 ? 12.204 7.278 -6.486 1.00 0.00 61 GLU A N 13
ATOM 25757 C CA . GLU A 1 61 ? 12.961 7.621 -7.683 1.00 0.00 61 GLU A CA 13
ATOM 25758 C C . GLU A 1 61 ? 13.431 9.063 -7.612 1.00 0.00 61 GLU A C 13
ATOM 25759 O O . GLU A 1 61 ? 14.485 9.411 -8.136 1.00 0.00 61 GLU A O 13
ATOM 25771 N N . ASN A 1 62 ? 12.646 9.891 -6.941 1.00 0.00 62 ASN A N 13
ATOM 25772 C CA . ASN A 1 62 ? 13.005 11.289 -6.732 1.00 0.00 62 ASN A CA 13
ATOM 25773 C C . ASN A 1 62 ? 13.908 11.422 -5.517 1.00 0.00 62 ASN A C 13
ATOM 25774 O O . ASN A 1 62 ? 14.352 12.514 -5.171 1.00 0.00 62 ASN A O 13
ATOM 25785 N N . ARG A 1 63 ? 14.163 10.279 -4.884 1.00 0.00 63 ARG A N 13
ATOM 25786 C CA . ARG A 1 63 ? 15.066 10.174 -3.746 1.00 0.00 63 ARG A CA 13
ATOM 25787 C C . ARG A 1 63 ? 14.637 11.091 -2.610 1.00 0.00 63 ARG A C 13
ATOM 25788 O O . ARG A 1 63 ? 15.470 11.654 -1.901 1.00 0.00 63 ARG A O 13
ATOM 25809 N N . ASP A 1 64 ? 13.328 11.233 -2.446 1.00 0.00 64 ASP A N 13
ATOM 25810 C CA . ASP A 1 64 ? 12.774 12.015 -1.341 1.00 0.00 64 ASP A CA 13
ATOM 25811 C C . ASP A 1 64 ? 13.025 11.324 -0.006 1.00 0.00 64 ASP A C 13
ATOM 25812 O O . ASP A 1 64 ? 12.974 11.952 1.052 1.00 0.00 64 ASP A O 13
ATOM 25821 N N . TYR A 1 65 ? 13.306 10.033 -0.068 1.00 0.00 65 TYR A N 13
ATOM 25822 C CA . TYR A 1 65 ? 13.474 9.215 1.125 1.00 0.00 65 TYR A CA 13
ATOM 25823 C C . TYR A 1 65 ? 14.929 9.241 1.565 1.00 0.00 65 TYR A C 13
ATOM 25824 O O . TYR A 1 65 ? 15.836 9.222 0.731 1.00 0.00 65 TYR A O 13
ATOM 25842 N N . ARG A 1 66 ? 15.150 9.296 2.866 1.00 0.00 66 ARG A N 13
ATOM 25843 C CA . ARG A 1 66 ? 16.499 9.298 3.405 1.00 0.00 66 ARG A CA 13
ATOM 25844 C C . ARG A 1 66 ? 16.886 7.891 3.854 1.00 0.00 66 ARG A C 13
ATOM 25845 O O . ARG A 1 66 ? 18.051 7.505 3.760 1.00 0.00 66 ARG A O 13
ATOM 25866 N N . ASP A 1 67 ? 15.904 7.108 4.299 1.00 0.00 67 ASP A N 13
ATOM 25867 C CA . ASP A 1 67 ? 16.174 5.771 4.805 1.00 0.00 67 ASP A CA 13
ATOM 25868 C C . ASP A 1 67 ? 14.965 4.876 4.585 1.00 0.00 67 ASP A C 13
ATOM 25869 O O . ASP A 1 67 ? 13.868 5.358 4.293 1.00 0.00 67 ASP A O 13
ATOM 25878 N N . ALA A 1 68 ? 15.171 3.573 4.732 1.00 0.00 68 ALA A N 13
ATOM 25879 C CA . ALA A 1 68 ? 14.134 2.589 4.442 1.00 0.00 68 ALA A CA 13
ATOM 25880 C C . ALA A 1 68 ? 13.004 2.665 5.452 1.00 0.00 68 ALA A C 13
ATOM 25881 O O . ALA A 1 68 ? 11.917 2.148 5.214 1.00 0.00 68 ALA A O 13
ATOM 25888 N N . GLN A 1 69 ? 13.265 3.306 6.579 1.00 0.00 69 GLN A N 13
ATOM 25889 C CA . GLN A 1 69 ? 12.237 3.507 7.583 1.00 0.00 69 GLN A CA 13
ATOM 25890 C C . GLN A 1 69 ? 11.220 4.520 7.076 1.00 0.00 69 GLN A C 13
ATOM 25891 O O . GLN A 1 69 ? 10.028 4.408 7.348 1.00 0.00 69 GLN A O 13
ATOM 25905 N N . GLU A 1 70 ? 11.701 5.499 6.316 1.00 0.00 70 GLU A N 13
ATOM 25906 C CA . GLU A 1 70 ? 10.824 6.468 5.687 1.00 0.00 70 GLU A CA 13
ATOM 25907 C C . GLU A 1 70 ? 10.016 5.790 4.593 1.00 0.00 70 GLU A C 13
ATOM 25908 O O . GLU A 1 70 ? 8.867 6.146 4.339 1.00 0.00 70 GLU A O 13
ATOM 25920 N N . PHE A 1 71 ? 10.628 4.802 3.956 1.00 0.00 71 PHE A N 13
ATOM 25921 C CA . PHE A 1 71 ? 9.918 3.962 3.007 1.00 0.00 71 PHE A CA 13
ATOM 25922 C C . PHE A 1 71 ? 8.835 3.185 3.728 1.00 0.00 71 PHE A C 13
ATOM 25923 O O . PHE A 1 71 ? 7.668 3.239 3.346 1.00 0.00 71 PHE A O 13
ATOM 25940 N N . ALA A 1 72 ? 9.243 2.458 4.770 1.00 0.00 72 ALA A N 13
ATOM 25941 C CA . ALA A 1 72 ? 8.324 1.673 5.570 1.00 0.00 72 ALA A CA 13
ATOM 25942 C C . ALA A 1 72 ? 7.169 2.534 6.033 1.00 0.00 72 ALA A C 13
ATOM 25943 O O . ALA A 1 72 ? 6.017 2.136 5.935 1.00 0.00 72 ALA A O 13
ATOM 25950 N N . ALA A 1 73 ? 7.497 3.731 6.494 1.00 0.00 73 ALA A N 13
ATOM 25951 C CA . ALA A 1 73 ? 6.509 4.703 6.930 1.00 0.00 73 ALA A CA 13
ATOM 25952 C C . ALA A 1 73 ? 5.460 4.954 5.848 1.00 0.00 73 ALA A C 13
ATOM 25953 O O . ALA A 1 73 ? 4.260 4.982 6.124 1.00 0.00 73 ALA A O 13
ATOM 25960 N N . ASP A 1 74 ? 5.919 5.102 4.615 1.00 0.00 74 ASP A N 13
ATOM 25961 C CA . ASP A 1 74 ? 5.042 5.445 3.501 1.00 0.00 74 ASP A CA 13
ATOM 25962 C C . ASP A 1 74 ? 4.209 4.239 3.062 1.00 0.00 74 ASP A C 13
ATOM 25963 O O . ASP A 1 74 ? 2.986 4.328 2.927 1.00 0.00 74 ASP A O 13
ATOM 25972 N N . VAL A 1 75 ? 4.871 3.101 2.871 1.00 0.00 75 VAL A N 13
ATOM 25973 C CA . VAL A 1 75 ? 4.190 1.892 2.409 1.00 0.00 75 VAL A CA 13
ATOM 25974 C C . VAL A 1 75 ? 3.214 1.363 3.461 1.00 0.00 75 VAL A C 13
ATOM 25975 O O . VAL A 1 75 ? 2.108 0.933 3.132 1.00 0.00 75 VAL A O 13
ATOM 25988 N N . ARG A 1 76 ? 3.606 1.416 4.727 1.00 0.00 76 ARG A N 13
ATOM 25989 C CA . ARG A 1 76 ? 2.747 0.919 5.791 1.00 0.00 76 ARG A CA 13
ATOM 25990 C C . ARG A 1 76 ? 1.579 1.871 6.021 1.00 0.00 76 ARG A C 13
ATOM 25991 O O . ARG A 1 76 ? 0.522 1.461 6.497 1.00 0.00 76 ARG A O 13
ATOM 26012 N N . LEU A 1 77 ? 1.767 3.143 5.668 1.00 0.00 77 LEU A N 13
ATOM 26013 C CA . LEU A 1 77 ? 0.681 4.111 5.704 1.00 0.00 77 LEU A CA 13
ATOM 26014 C C . LEU A 1 77 ? -0.380 3.724 4.682 1.00 0.00 77 LEU A C 13
ATOM 26015 O O . LEU A 1 77 ? -1.576 3.911 4.908 1.00 0.00 77 LEU A O 13
ATOM 26031 N N . MET A 1 78 ? 0.070 3.169 3.563 1.00 0.00 78 MET A N 13
ATOM 26032 C CA . MET A 1 78 ? -0.836 2.678 2.536 1.00 0.00 78 MET A CA 13
ATOM 26033 C C . MET A 1 78 ? -1.704 1.541 3.079 1.00 0.00 78 MET A C 13
ATOM 26034 O O . MET A 1 78 ? -2.932 1.583 2.971 1.00 0.00 78 MET A O 13
ATOM 26048 N N . PHE A 1 79 ? -1.074 0.537 3.684 1.00 0.00 79 PHE A N 13
ATOM 26049 C CA . PHE A 1 79 ? -1.823 -0.551 4.311 1.00 0.00 79 PHE A CA 13
ATOM 26050 C C . PHE A 1 79 ? -2.753 -0.005 5.402 1.00 0.00 79 PHE A C 13
ATOM 26051 O O . PHE A 1 79 ? -3.883 -0.478 5.578 1.00 0.00 79 PHE A O 13
ATOM 26068 N N . SER A 1 80 ? -2.275 1.013 6.113 1.00 0.00 80 SER A N 13
ATOM 26069 C CA . SER A 1 80 ? -3.031 1.624 7.196 1.00 0.00 80 SER A CA 13
ATOM 26070 C C . SER A 1 80 ? -4.318 2.284 6.696 1.00 0.00 80 SER A C 13
ATOM 26071 O O . SER A 1 80 ? -5.386 2.073 7.277 1.00 0.00 80 SER A O 13
ATOM 26079 N N . ASN A 1 81 ? -4.232 3.072 5.622 1.00 0.00 81 ASN A N 13
ATOM 26080 C CA . ASN A 1 81 ? -5.413 3.781 5.130 1.00 0.00 81 ASN A CA 13
ATOM 26081 C C . ASN A 1 81 ? -6.456 2.797 4.603 1.00 0.00 81 ASN A C 13
ATOM 26082 O O . ASN A 1 81 ? -7.655 3.059 4.690 1.00 0.00 81 ASN A O 13
ATOM 26093 N N . CYS A 1 82 ? -6.007 1.652 4.091 1.00 0.00 82 CYS A N 13
ATOM 26094 C CA . CYS A 1 82 ? -6.946 0.608 3.653 1.00 0.00 82 CYS A CA 13
ATOM 26095 C C . CYS A 1 82 ? -7.800 0.135 4.826 1.00 0.00 82 CYS A C 13
ATOM 26096 O O . CYS A 1 82 ? -9.021 0.012 4.696 1.00 0.00 82 CYS A O 13
ATOM 26104 N N . TYR A 1 83 ? -7.163 -0.114 5.975 1.00 0.00 83 TYR A N 13
ATOM 26105 C CA . TYR A 1 83 ? -7.898 -0.578 7.155 1.00 0.00 83 TYR A CA 13
ATOM 26106 C C . TYR A 1 83 ? -8.831 0.504 7.689 1.00 0.00 83 TYR A C 13
ATOM 26107 O O . TYR A 1 83 ? -9.818 0.201 8.364 1.00 0.00 83 TYR A O 13
ATOM 26125 N N . LYS A 1 84 ? -8.512 1.763 7.403 1.00 0.00 84 LYS A N 13
ATOM 26126 C CA . LYS A 1 84 ? -9.364 2.871 7.818 1.00 0.00 84 LYS A CA 13
ATOM 26127 C C . LYS A 1 84 ? -10.686 2.825 7.084 1.00 0.00 84 LYS A C 13
ATOM 26128 O O . LYS A 1 84 ? -11.750 2.993 7.678 1.00 0.00 84 LYS A O 13
ATOM 26147 N N . TYR A 1 85 ? -10.600 2.604 5.787 1.00 0.00 85 TYR A N 13
ATOM 26148 C CA . TYR A 1 85 ? -11.758 2.687 4.928 1.00 0.00 85 TYR A CA 13
ATOM 26149 C C . TYR A 1 85 ? -12.574 1.405 4.977 1.00 0.00 85 TYR A C 13
ATOM 26150 O O . TYR A 1 85 ? -13.742 1.404 5.363 1.00 0.00 85 TYR A O 13
ATOM 26168 N N . ASN A 1 86 ? -11.937 0.314 4.603 1.00 0.00 86 ASN A N 13
ATOM 26169 C CA . ASN A 1 86 ? -12.620 -0.953 4.436 1.00 0.00 86 ASN A CA 13
ATOM 26170 C C . ASN A 1 86 ? -12.743 -1.665 5.775 1.00 0.00 86 ASN A C 13
ATOM 26171 O O . ASN A 1 86 ? -11.764 -1.786 6.511 1.00 0.00 86 ASN A O 13
ATOM 26182 N N . PRO A 1 87 ? -13.959 -2.115 6.121 1.00 0.00 87 PRO A N 13
ATOM 26183 C CA . PRO A 1 87 ? -14.203 -2.866 7.356 1.00 0.00 87 PRO A CA 13
ATOM 26184 C C . PRO A 1 87 ? -13.470 -4.211 7.359 1.00 0.00 87 PRO A C 13
ATOM 26185 O O . PRO A 1 87 ? -13.100 -4.724 6.301 1.00 0.00 87 PRO A O 13
ATOM 26196 N N . PRO A 1 88 ? -13.258 -4.783 8.568 1.00 0.00 88 PRO A N 13
ATOM 26197 C CA . PRO A 1 88 ? -12.388 -5.957 8.799 1.00 0.00 88 PRO A CA 13
ATOM 26198 C C . PRO A 1 88 ? -12.625 -7.131 7.849 1.00 0.00 88 PRO A C 13
ATOM 26199 O O . PRO A 1 88 ? -11.713 -7.932 7.617 1.00 0.00 88 PRO A O 13
ATOM 26210 N N . ASP A 1 89 ? -13.832 -7.246 7.317 1.00 0.00 89 ASP A N 13
ATOM 26211 C CA . ASP A 1 89 ? -14.135 -8.301 6.358 1.00 0.00 89 ASP A CA 13
ATOM 26212 C C . ASP A 1 89 ? -14.389 -7.698 4.986 1.00 0.00 89 ASP A C 13
ATOM 26213 O O . ASP A 1 89 ? -15.522 -7.353 4.641 1.00 0.00 89 ASP A O 13
ATOM 26222 N N . HIS A 1 90 ? -13.320 -7.550 4.218 1.00 0.00 90 HIS A N 13
ATOM 26223 C CA . HIS A 1 90 ? -13.405 -7.025 2.865 1.00 0.00 90 HIS A CA 13
ATOM 26224 C C . HIS A 1 90 ? -12.150 -7.426 2.097 1.00 0.00 90 HIS A C 13
ATOM 26225 O O . HIS A 1 90 ? -11.090 -7.574 2.696 1.00 0.00 90 HIS A O 13
ATOM 26240 N N . ASP A 1 91 ? -12.256 -7.609 0.794 1.00 0.00 91 ASP A N 13
ATOM 26241 C CA . ASP A 1 91 ? -11.121 -8.085 -0.005 1.00 0.00 91 ASP A CA 13
ATOM 26242 C C . ASP A 1 91 ? -9.859 -7.251 0.211 1.00 0.00 91 ASP A C 13
ATOM 26243 O O . ASP A 1 91 ? -8.771 -7.799 0.390 1.00 0.00 91 ASP A O 13
ATOM 26252 N N . VAL A 1 92 ? -10.009 -5.930 0.235 1.00 0.00 92 VAL A N 13
ATOM 26253 C CA . VAL A 1 92 ? -8.855 -5.033 0.276 1.00 0.00 92 VAL A CA 13
ATOM 26254 C C . VAL A 1 92 ? -8.114 -5.128 1.604 1.00 0.00 92 VAL A C 13
ATOM 26255 O O . VAL A 1 92 ? -6.912 -4.888 1.654 1.00 0.00 92 VAL A O 13
ATOM 26268 N N . VAL A 1 93 ? -8.810 -5.499 2.675 1.00 0.00 93 VAL A N 13
ATOM 26269 C CA . VAL A 1 93 ? -8.151 -5.644 3.968 1.00 0.00 93 VAL A CA 13
ATOM 26270 C C . VAL A 1 93 ? -7.456 -6.995 4.046 1.00 0.00 93 VAL A C 13
ATOM 26271 O O . VAL A 1 93 ? -6.370 -7.110 4.605 1.00 0.00 93 VAL A O 13
ATOM 26284 N N . ALA A 1 94 ? -8.079 -8.008 3.453 1.00 0.00 94 ALA A N 13
ATOM 26285 C CA . ALA A 1 94 ? -7.483 -9.335 3.380 1.00 0.00 94 ALA A CA 13
ATOM 26286 C C . ALA A 1 94 ? -6.213 -9.291 2.546 1.00 0.00 94 ALA A C 13
ATOM 26287 O O . ALA A 1 94 ? -5.194 -9.883 2.905 1.00 0.00 94 ALA A O 13
ATOM 26294 N N . MET A 1 95 ? -6.277 -8.560 1.441 1.00 0.00 95 MET A N 13
ATOM 26295 C CA . MET A 1 95 ? -5.122 -8.380 0.579 1.00 0.00 95 MET A CA 13
ATOM 26296 C C . MET A 1 95 ? -4.077 -7.509 1.272 1.00 0.00 95 MET A C 13
ATOM 26297 O O . MET A 1 95 ? -2.878 -7.731 1.116 1.00 0.00 95 MET A O 13
ATOM 26311 N N . ALA A 1 96 ? -4.534 -6.544 2.074 1.00 0.00 96 ALA A N 13
ATOM 26312 C CA . ALA A 1 96 ? -3.622 -5.681 2.820 1.00 0.00 96 ALA A CA 13
ATOM 26313 C C . ALA A 1 96 ? -2.925 -6.469 3.925 1.00 0.00 96 ALA A C 13
ATOM 26314 O O . ALA A 1 96 ? -1.787 -6.181 4.273 1.00 0.00 96 ALA A O 13
ATOM 26321 N N . ARG A 1 97 ? -3.619 -7.461 4.477 1.00 0.00 97 ARG A N 13
ATOM 26322 C CA . ARG A 1 97 ? -3.052 -8.303 5.530 1.00 0.00 97 ARG A CA 13
ATOM 26323 C C . ARG A 1 97 ? -2.028 -9.280 4.961 1.00 0.00 97 ARG A C 13
ATOM 26324 O O . ARG A 1 97 ? -0.962 -9.485 5.540 1.00 0.00 97 ARG A O 13
ATOM 26345 N N . LYS A 1 98 ? -2.358 -9.885 3.829 1.00 0.00 98 LYS A N 13
ATOM 26346 C CA . LYS A 1 98 ? -1.462 -10.843 3.190 1.00 0.00 98 LYS A CA 13
ATOM 26347 C C . LYS A 1 98 ? -0.215 -10.140 2.631 1.00 0.00 98 LYS A C 13
ATOM 26348 O O . LYS A 1 98 ? 0.916 -10.587 2.851 1.00 0.00 98 LYS A O 13
ATOM 26367 N N . LEU A 1 99 ? -0.421 -9.039 1.915 1.00 0.00 99 LEU A N 13
ATOM 26368 C CA . LEU A 1 99 ? 0.690 -8.203 1.464 1.00 0.00 99 LEU A CA 13
ATOM 26369 C C . LEU A 1 99 ? 1.458 -7.621 2.648 1.00 0.00 99 LEU A C 13
ATOM 26370 O O . LEU A 1 99 ? 2.641 -7.300 2.533 1.00 0.00 99 LEU A O 13
ATOM 26386 N N . GLN A 1 100 ? 0.786 -7.467 3.781 1.00 0.00 100 GLN A N 13
ATOM 26387 C CA . GLN A 1 100 ? 1.465 -7.050 4.996 1.00 0.00 100 GLN A CA 13
ATOM 26388 C C . GLN A 1 100 ? 2.470 -8.117 5.395 1.00 0.00 100 GLN A C 13
ATOM 26389 O O . GLN A 1 100 ? 3.586 -7.808 5.782 1.00 0.00 100 GLN A O 13
ATOM 26403 N N . ASP A 1 101 ? 2.069 -9.378 5.269 1.00 0.00 101 ASP A N 13
ATOM 26404 C CA . ASP A 1 101 ? 2.928 -10.500 5.635 1.00 0.00 101 ASP A CA 13
ATOM 26405 C C . ASP A 1 101 ? 4.241 -10.454 4.865 1.00 0.00 101 ASP A C 13
ATOM 26406 O O . ASP A 1 101 ? 5.316 -10.549 5.454 1.00 0.00 101 ASP A O 13
ATOM 26415 N N . VAL A 1 102 ? 4.162 -10.295 3.549 1.00 0.00 102 VAL A N 13
ATOM 26416 C CA . VAL A 1 102 ? 5.377 -10.209 2.747 1.00 0.00 102 VAL A CA 13
ATOM 26417 C C . VAL A 1 102 ? 6.205 -8.981 3.127 1.00 0.00 102 VAL A C 13
ATOM 26418 O O . VAL A 1 102 ? 7.344 -9.124 3.564 1.00 0.00 102 VAL A O 13
ATOM 26431 N N . PHE A 1 103 ? 5.618 -7.793 3.015 1.00 0.00 103 PHE A N 13
ATOM 26432 C CA . PHE A 1 103 ? 6.333 -6.544 3.308 1.00 0.00 103 PHE A CA 13
ATOM 26433 C C . PHE A 1 103 ? 6.918 -6.523 4.729 1.00 0.00 103 PHE A C 13
ATOM 26434 O O . PHE A 1 103 ? 8.067 -6.120 4.924 1.00 0.00 103 PHE A O 13
ATOM 26451 N N . GLU A 1 104 ? 6.155 -6.997 5.706 1.00 0.00 104 GLU A N 13
ATOM 26452 C CA . GLU A 1 104 ? 6.547 -6.912 7.092 1.00 0.00 104 GLU A CA 13
ATOM 26453 C C . GLU A 1 104 ? 7.753 -7.808 7.355 1.00 0.00 104 GLU A C 13
ATOM 26454 O O . GLU A 1 104 ? 8.728 -7.391 7.984 1.00 0.00 104 GLU A O 13
ATOM 26466 N N . PHE A 1 105 ? 7.706 -9.024 6.832 1.00 0.00 105 PHE A N 13
ATOM 26467 C CA . PHE A 1 105 ? 8.803 -9.963 7.004 1.00 0.00 105 PHE A CA 13
ATOM 26468 C C . PHE A 1 105 ? 9.988 -9.594 6.114 1.00 0.00 105 PHE A C 13
ATOM 26469 O O . PHE A 1 105 ? 11.126 -9.969 6.404 1.00 0.00 105 PHE A O 13
ATOM 26486 N N . ARG A 1 106 ? 9.724 -8.861 5.035 1.00 0.00 106 ARG A N 13
ATOM 26487 C CA . ARG A 1 106 ? 10.791 -8.351 4.186 1.00 0.00 106 ARG A CA 13
ATOM 26488 C C . ARG A 1 106 ? 11.592 -7.302 4.938 1.00 0.00 106 ARG A C 13
ATOM 26489 O O . ARG A 1 106 ? 12.820 -7.356 4.977 1.00 0.00 106 ARG A O 13
ATOM 26510 N N . TYR A 1 107 ? 10.885 -6.357 5.552 1.00 0.00 107 TYR A N 13
ATOM 26511 C CA . TYR A 1 107 ? 11.541 -5.298 6.311 1.00 0.00 107 TYR A CA 13
ATOM 26512 C C . TYR A 1 107 ? 12.213 -5.882 7.552 1.00 0.00 107 TYR A C 13
ATOM 26513 O O . TYR A 1 107 ? 13.233 -5.378 8.019 1.00 0.00 107 TYR A O 13
ATOM 26531 N N . ALA A 1 108 ? 11.643 -6.963 8.070 1.00 0.00 108 ALA A N 13
ATOM 26532 C CA . ALA A 1 108 ? 12.175 -7.620 9.256 1.00 0.00 108 ALA A CA 13
ATOM 26533 C C . ALA A 1 108 ? 13.518 -8.284 8.970 1.00 0.00 108 ALA A C 13
ATOM 26534 O O . ALA A 1 108 ? 14.421 -8.265 9.806 1.00 0.00 108 ALA A O 13
ATOM 26541 N N . LYS A 1 109 ? 13.649 -8.873 7.789 1.00 0.00 109 LYS A N 13
ATOM 26542 C CA . LYS A 1 109 ? 14.908 -9.492 7.388 1.00 0.00 109 LYS A CA 13
ATOM 26543 C C . LYS A 1 109 ? 15.817 -8.464 6.727 1.00 0.00 109 LYS A C 13
ATOM 26544 O O . LYS A 1 109 ? 16.969 -8.747 6.401 1.00 0.00 109 LYS A O 13
ATOM 26563 N N . MET A 1 110 ? 15.280 -7.271 6.529 1.00 0.00 110 MET A N 13
ATOM 26564 C CA . MET A 1 110 ? 16.059 -6.142 6.044 1.00 0.00 110 MET A CA 13
ATOM 26565 C C . MET A 1 110 ? 16.964 -5.619 7.159 1.00 0.00 110 MET A C 13
ATOM 26566 O O . MET A 1 110 ? 16.486 -5.274 8.243 1.00 0.00 110 MET A O 13
ATOM 26580 N N . PRO A 1 111 ? 18.287 -5.601 6.935 1.00 0.00 111 PRO A N 13
ATOM 26581 C CA . PRO A 1 111 ? 19.239 -5.132 7.934 1.00 0.00 111 PRO A CA 13
ATOM 26582 C C . PRO A 1 111 ? 19.429 -3.620 7.914 1.00 0.00 111 PRO A C 13
ATOM 26583 O O . PRO A 1 111 ? 19.247 -2.971 6.880 1.00 0.00 111 PRO A O 13
ATOM 26594 N N . ASP A 1 112 ? 19.790 -3.073 9.065 1.00 0.00 112 ASP A N 13
ATOM 26595 C CA . ASP A 1 112 ? 20.073 -1.651 9.185 1.00 0.00 112 ASP A CA 13
ATOM 26596 C C . ASP A 1 112 ? 21.565 -1.410 9.031 1.00 0.00 112 ASP A C 13
ATOM 26597 O O . ASP A 1 112 ? 22.004 -1.029 7.929 1.00 0.00 112 ASP A O 13
ATOM 26607 N N . HIS B 2 1 ? -21.314 -4.239 6.693 1.00 0.00 281 HIS B N 13
ATOM 26608 C CA . HIS B 2 1 ? -21.450 -2.911 7.337 1.00 0.00 281 HIS B CA 13
ATOM 26609 C C . HIS B 2 1 ? -20.959 -1.822 6.399 1.00 0.00 281 HIS B C 13
ATOM 26610 O O . HIS B 2 1 ? -19.773 -1.764 6.083 1.00 0.00 281 HIS B O 13
ATOM 26627 N N . ASN B 2 2 ? -21.863 -0.954 5.963 1.00 0.00 282 ASN B N 13
ATOM 26628 C CA . ASN B 2 2 ? -21.502 0.135 5.061 1.00 0.00 282 ASN B CA 13
ATOM 26629 C C . ASN B 2 2 ? -20.951 1.316 5.848 1.00 0.00 282 ASN B C 13
ATOM 26630 O O . ASN B 2 2 ? -21.582 2.370 5.946 1.00 0.00 282 ASN B O 13
ATOM 26641 N N . LEU B 2 3 ? -19.770 1.122 6.413 1.00 0.00 283 LEU B N 13
ATOM 26642 C CA . LEU B 2 3 ? -19.110 2.145 7.210 1.00 0.00 283 LEU B CA 13
ATOM 26643 C C . LEU B 2 3 ? -18.474 3.195 6.306 1.00 0.00 283 LEU B C 13
ATOM 26644 O O . LEU B 2 3 ? -17.305 3.078 5.941 1.00 0.00 283 LEU B O 13
ATOM 26660 N N . LEU B 2 4 ? -19.257 4.213 5.947 1.00 0.00 284 LEU B N 13
ATOM 26661 C CA . LEU B 2 4 ? -18.794 5.282 5.062 1.00 0.00 284 LEU B CA 13
ATOM 26662 C C . LEU B 2 4 ? -18.373 4.719 3.712 1.00 0.00 284 LEU B C 13
ATOM 26663 O O . LEU B 2 4 ? -17.356 5.125 3.148 1.00 0.00 284 LEU B O 13
ATOM 26679 N N . ARG B 2 5 ? -19.200 3.799 3.199 1.00 0.00 285 ARG B N 13
ATOM 26680 C CA . ARG B 2 5 ? -18.913 3.052 1.971 1.00 0.00 285 ARG B CA 13
ATOM 26681 C C . ARG B 2 5 ? -17.791 2.044 2.214 1.00 0.00 285 ARG B C 13
ATOM 26682 O O . ARG B 2 5 ? -16.934 2.243 3.070 1.00 0.00 285 ARG B O 13
ATOM 26703 N N . ILE B 2 6 ? -17.806 0.949 1.470 1.00 0.00 286 ILE B N 13
ATOM 26704 C CA . ILE B 2 6 ? -16.854 -0.129 1.715 1.00 0.00 286 ILE B CA 13
ATOM 26705 C C . ILE B 2 6 ? -16.008 -0.418 0.488 1.00 0.00 286 ILE B C 13
ATOM 26706 O O . ILE B 2 6 ? -15.260 -1.394 0.472 1.00 0.00 286 ILE B O 13
ATOM 26748 N N . GLN B 2 8 ? -16.141 -0.708 -3.896 1.00 0.00 288 GLN B N 13
ATOM 26749 C CA . GLN B 2 8 ? -16.685 -1.759 -4.753 1.00 0.00 288 GLN B CA 13
ATOM 26750 C C . GLN B 2 8 ? -15.595 -2.738 -5.187 1.00 0.00 288 GLN B C 13
ATOM 26751 O O . GLN B 2 8 ? -15.419 -3.012 -6.373 1.00 0.00 288 GLN B O 13
ATOM 26765 N N . PHE B 2 9 ? -14.866 -3.260 -4.213 1.00 0.00 289 PHE B N 13
ATOM 26766 C CA . PHE B 2 9 ? -13.850 -4.275 -4.464 1.00 0.00 289 PHE B CA 13
ATOM 26767 C C . PHE B 2 9 ? -14.364 -5.643 -4.044 1.00 0.00 289 PHE B C 13
ATOM 26768 O O . PHE B 2 9 ? -13.667 -6.398 -3.366 1.00 0.00 289 PHE B O 13
ATOM 26785 N N . LEU B 2 10 ? -15.589 -5.956 -4.441 1.00 0.00 290 LEU B N 13
ATOM 26786 C CA . LEU B 2 10 ? -16.210 -7.226 -4.083 1.00 0.00 290 LEU B CA 13
ATOM 26787 C C . LEU B 2 10 ? -15.806 -8.305 -5.081 1.00 0.00 290 LEU B C 13
ATOM 26788 O O . LEU B 2 10 ? -16.661 -8.999 -5.641 1.00 0.00 290 LEU B O 13
ATOM 26804 N N . GLN B 2 11 ? -14.492 -8.426 -5.293 1.00 0.00 291 GLN B N 13
ATOM 26805 C CA . GLN B 2 11 ? -13.908 -9.330 -6.290 1.00 0.00 291 GLN B CA 13
ATOM 26806 C C . GLN B 2 11 ? -14.192 -8.832 -7.707 1.00 0.00 291 GLN B C 13
ATOM 26807 O O . GLN B 2 11 ? -13.277 -8.665 -8.514 1.00 0.00 291 GLN B O 13
ATOM 26821 N N . SER B 2 12 ? -15.460 -8.603 -8.004 1.00 0.00 292 SER B N 13
ATOM 26822 C CA . SER B 2 12 ? -15.875 -8.070 -9.285 1.00 0.00 292 SER B CA 13
ATOM 26823 C C . SER B 2 12 ? -17.159 -7.264 -9.113 1.00 0.00 292 SER B C 13
ATOM 26824 O O . SER B 2 12 ? -17.074 -6.021 -8.998 1.00 0.00 292 SER B O 13
ATOM 26833 N N . GLY A 1 1 ? 22.285 11.182 -3.937 1.00 0.00 1 GLY A N 14
ATOM 26834 C CA . GLY A 1 1 ? 22.389 9.785 -3.461 1.00 0.00 1 GLY A CA 14
ATOM 26835 C C . GLY A 1 1 ? 21.874 8.794 -4.482 1.00 0.00 1 GLY A C 14
ATOM 26836 O O . GLY A 1 1 ? 20.770 8.949 -5.013 1.00 0.00 1 GLY A O 14
ATOM 26842 N N . LYS A 1 2 ? 22.666 7.766 -4.753 1.00 0.00 2 LYS A N 14
ATOM 26843 C CA . LYS A 1 2 ? 22.300 6.750 -5.731 1.00 0.00 2 LYS A CA 14
ATOM 26844 C C . LYS A 1 2 ? 21.632 5.565 -5.042 1.00 0.00 2 LYS A C 14
ATOM 26845 O O . LYS A 1 2 ? 21.851 4.415 -5.420 1.00 0.00 2 LYS A O 14
ATOM 26864 N N . LEU A 1 3 ? 20.821 5.869 -4.030 1.00 0.00 3 LEU A N 14
ATOM 26865 C CA . LEU A 1 3 ? 20.137 4.858 -3.227 1.00 0.00 3 LEU A CA 14
ATOM 26866 C C . LEU A 1 3 ? 21.130 4.027 -2.427 1.00 0.00 3 LEU A C 14
ATOM 26867 O O . LEU A 1 3 ? 21.710 3.063 -2.931 1.00 0.00 3 LEU A O 14
ATOM 26883 N N . SER A 1 4 ? 21.311 4.414 -1.178 1.00 0.00 4 SER A N 14
ATOM 26884 C CA . SER A 1 4 ? 22.172 3.690 -0.260 1.00 0.00 4 SER A CA 14
ATOM 26885 C C . SER A 1 4 ? 21.564 2.326 0.079 1.00 0.00 4 SER A C 14
ATOM 26886 O O . SER A 1 4 ? 20.470 2.009 -0.382 1.00 0.00 4 SER A O 14
ATOM 26894 N N . GLU A 1 5 ? 22.261 1.537 0.896 1.00 0.00 5 GLU A N 14
ATOM 26895 C CA . GLU A 1 5 ? 21.838 0.169 1.207 1.00 0.00 5 GLU A CA 14
ATOM 26896 C C . GLU A 1 5 ? 20.371 0.103 1.641 1.00 0.00 5 GLU A C 14
ATOM 26897 O O . GLU A 1 5 ? 19.597 -0.699 1.115 1.00 0.00 5 GLU A O 14
ATOM 26909 N N . GLN A 1 6 ? 19.988 0.958 2.584 1.00 0.00 6 GLN A N 14
ATOM 26910 C CA . GLN A 1 6 ? 18.626 0.955 3.110 1.00 0.00 6 GLN A CA 14
ATOM 26911 C C . GLN A 1 6 ? 17.617 1.312 2.013 1.00 0.00 6 GLN A C 14
ATOM 26912 O O . GLN A 1 6 ? 16.594 0.645 1.865 1.00 0.00 6 GLN A O 14
ATOM 26926 N N . LEU A 1 7 ? 17.923 2.338 1.224 1.00 0.00 7 LEU A N 14
ATOM 26927 C CA . LEU A 1 7 ? 17.007 2.793 0.177 1.00 0.00 7 LEU A CA 14
ATOM 26928 C C . LEU A 1 7 ? 17.050 1.872 -1.043 1.00 0.00 7 LEU A C 14
ATOM 26929 O O . LEU A 1 7 ? 16.114 1.826 -1.839 1.00 0.00 7 LEU A O 14
ATOM 26945 N N . LYS A 1 8 ? 18.128 1.133 -1.197 1.00 0.00 8 LYS A N 14
ATOM 26946 C CA . LYS A 1 8 ? 18.200 0.139 -2.248 1.00 0.00 8 LYS A CA 14
ATOM 26947 C C . LYS A 1 8 ? 17.375 -1.071 -1.848 1.00 0.00 8 LYS A C 14
ATOM 26948 O O . LYS A 1 8 ? 16.711 -1.689 -2.680 1.00 0.00 8 LYS A O 14
ATOM 26967 N N . HIS A 1 9 ? 17.395 -1.385 -0.558 1.00 0.00 9 HIS A N 14
ATOM 26968 C CA . HIS A 1 9 ? 16.597 -2.480 -0.041 1.00 0.00 9 HIS A CA 14
ATOM 26969 C C . HIS A 1 9 ? 15.117 -2.123 -0.116 1.00 0.00 9 HIS A C 14
ATOM 26970 O O . HIS A 1 9 ? 14.276 -2.989 -0.354 1.00 0.00 9 HIS A O 14
ATOM 26985 N N . CYS A 1 10 ? 14.797 -0.843 0.077 1.00 0.00 10 CYS A N 14
ATOM 26986 C CA . CYS A 1 10 ? 13.411 -0.406 0.006 1.00 0.00 10 CYS A CA 14
ATOM 26987 C C . CYS A 1 10 ? 12.919 -0.466 -1.434 1.00 0.00 10 CYS A C 14
ATOM 26988 O O . CYS A 1 10 ? 11.740 -0.717 -1.689 1.00 0.00 10 CYS A O 14
ATOM 26996 N N . ASN A 1 11 ? 13.841 -0.268 -2.372 1.00 0.00 11 ASN A N 14
ATOM 26997 C CA . ASN A 1 11 ? 13.522 -0.374 -3.788 1.00 0.00 11 ASN A CA 14
ATOM 26998 C C . ASN A 1 11 ? 13.203 -1.822 -4.143 1.00 0.00 11 ASN A C 14
ATOM 26999 O O . ASN A 1 11 ? 12.268 -2.105 -4.895 1.00 0.00 11 ASN A O 14
ATOM 27010 N N . GLY A 1 12 ? 13.975 -2.735 -3.562 1.00 0.00 12 GLY A N 14
ATOM 27011 C CA . GLY A 1 12 ? 13.811 -4.149 -3.845 1.00 0.00 12 GLY A CA 14
ATOM 27012 C C . GLY A 1 12 ? 12.520 -4.710 -3.284 1.00 0.00 12 GLY A C 14
ATOM 27013 O O . GLY A 1 12 ? 11.850 -5.517 -3.932 1.00 0.00 12 GLY A O 14
ATOM 27017 N N . ILE A 1 13 ? 12.173 -4.289 -2.075 1.00 0.00 13 ILE A N 14
ATOM 27018 C CA . ILE A 1 13 ? 10.932 -4.716 -1.440 1.00 0.00 13 ILE A CA 14
ATOM 27019 C C . ILE A 1 13 ? 9.730 -4.238 -2.244 1.00 0.00 13 ILE A C 14
ATOM 27020 O O . ILE A 1 13 ? 8.822 -5.014 -2.547 1.00 0.00 13 ILE A O 14
ATOM 27036 N N . LEU A 1 14 ? 9.747 -2.960 -2.604 1.00 0.00 14 LEU A N 14
ATOM 27037 C CA . LEU A 1 14 ? 8.684 -2.364 -3.390 1.00 0.00 14 LEU A CA 14
ATOM 27038 C C . LEU A 1 14 ? 8.511 -3.103 -4.711 1.00 0.00 14 LEU A C 14
ATOM 27039 O O . LEU A 1 14 ? 7.395 -3.425 -5.111 1.00 0.00 14 LEU A O 14
ATOM 27055 N N . LYS A 1 15 ? 9.632 -3.377 -5.369 1.00 0.00 15 LYS A N 14
ATOM 27056 C CA . LYS A 1 15 ? 9.638 -4.095 -6.626 1.00 0.00 15 LYS A CA 14
ATOM 27057 C C . LYS A 1 15 ? 8.943 -5.444 -6.483 1.00 0.00 15 LYS A C 14
ATOM 27058 O O . LYS A 1 15 ? 8.222 -5.883 -7.377 1.00 0.00 15 LYS A O 14
ATOM 27077 N N . GLU A 1 16 ? 9.140 -6.078 -5.344 1.00 0.00 16 GLU A N 14
ATOM 27078 C CA . GLU A 1 16 ? 8.592 -7.408 -5.111 1.00 0.00 16 GLU A CA 14
ATOM 27079 C C . GLU A 1 16 ? 7.082 -7.344 -4.947 1.00 0.00 16 GLU A C 14
ATOM 27080 O O . GLU A 1 16 ? 6.349 -8.121 -5.559 1.00 0.00 16 GLU A O 14
ATOM 27092 N N . LEU A 1 17 ? 6.625 -6.409 -4.125 1.00 0.00 17 LEU A N 14
ATOM 27093 C CA . LEU A 1 17 ? 5.194 -6.204 -3.913 1.00 0.00 17 LEU A CA 14
ATOM 27094 C C . LEU A 1 17 ? 4.527 -5.819 -5.242 1.00 0.00 17 LEU A C 14
ATOM 27095 O O . LEU A 1 17 ? 3.330 -6.026 -5.438 1.00 0.00 17 LEU A O 14
ATOM 27111 N N . LEU A 1 18 ? 5.333 -5.288 -6.160 1.00 0.00 18 LEU A N 14
ATOM 27112 C CA . LEU A 1 18 ? 4.864 -4.900 -7.489 1.00 0.00 18 LEU A CA 14
ATOM 27113 C C . LEU A 1 18 ? 5.014 -6.035 -8.505 1.00 0.00 18 LEU A C 14
ATOM 27114 O O . LEU A 1 18 ? 4.474 -5.966 -9.611 1.00 0.00 18 LEU A O 14
ATOM 27130 N N . SER A 1 19 ? 5.776 -7.053 -8.147 1.00 0.00 19 SER A N 14
ATOM 27131 C CA . SER A 1 19 ? 6.026 -8.178 -9.042 1.00 0.00 19 SER A CA 14
ATOM 27132 C C . SER A 1 19 ? 4.785 -9.059 -9.199 1.00 0.00 19 SER A C 14
ATOM 27133 O O . SER A 1 19 ? 3.923 -9.123 -8.316 1.00 0.00 19 SER A O 14
ATOM 27141 N N . LYS A 1 20 ? 4.732 -9.758 -10.336 1.00 0.00 20 LYS A N 14
ATOM 27142 C CA . LYS A 1 20 ? 3.578 -10.571 -10.720 1.00 0.00 20 LYS A CA 14
ATOM 27143 C C . LYS A 1 20 ? 3.330 -11.703 -9.738 1.00 0.00 20 LYS A C 14
ATOM 27144 O O . LYS A 1 20 ? 2.238 -12.261 -9.697 1.00 0.00 20 LYS A O 14
ATOM 27163 N N . LYS A 1 21 ? 4.348 -12.040 -8.958 1.00 0.00 21 LYS A N 14
ATOM 27164 C CA . LYS A 1 21 ? 4.223 -13.049 -7.913 1.00 0.00 21 LYS A CA 14
ATOM 27165 C C . LYS A 1 21 ? 3.192 -12.630 -6.864 1.00 0.00 21 LYS A C 14
ATOM 27166 O O . LYS A 1 21 ? 2.531 -13.469 -6.251 1.00 0.00 21 LYS A O 14
ATOM 27185 N N . HIS A 1 22 ? 3.049 -11.327 -6.662 1.00 0.00 22 HIS A N 14
ATOM 27186 C CA . HIS A 1 22 ? 2.135 -10.820 -5.649 1.00 0.00 22 HIS A CA 14
ATOM 27187 C C . HIS A 1 22 ? 0.963 -10.090 -6.289 1.00 0.00 22 HIS A C 14
ATOM 27188 O O . HIS A 1 22 ? -0.031 -9.825 -5.623 1.00 0.00 22 HIS A O 14
ATOM 27203 N N . ALA A 1 23 ? 1.079 -9.803 -7.585 1.00 0.00 23 ALA A N 14
ATOM 27204 C CA . ALA A 1 23 ? 0.092 -9.005 -8.320 1.00 0.00 23 ALA A CA 14
ATOM 27205 C C . ALA A 1 23 ? -1.346 -9.462 -8.081 1.00 0.00 23 ALA A C 14
ATOM 27206 O O . ALA A 1 23 ? -2.258 -8.637 -8.005 1.00 0.00 23 ALA A O 14
ATOM 27213 N N . ALA A 1 24 ? -1.530 -10.770 -7.945 1.00 0.00 24 ALA A N 14
ATOM 27214 C CA . ALA A 1 24 ? -2.849 -11.363 -7.728 1.00 0.00 24 ALA A CA 14
ATOM 27215 C C . ALA A 1 24 ? -3.565 -10.752 -6.524 1.00 0.00 24 ALA A C 14
ATOM 27216 O O . ALA A 1 24 ? -4.790 -10.672 -6.493 1.00 0.00 24 ALA A O 14
ATOM 27223 N N . TYR A 1 25 ? -2.796 -10.325 -5.536 1.00 0.00 25 TYR A N 14
ATOM 27224 C CA . TYR A 1 25 ? -3.355 -9.746 -4.323 1.00 0.00 25 TYR A CA 14
ATOM 27225 C C . TYR A 1 25 ? -2.617 -8.461 -3.951 1.00 0.00 25 TYR A C 14
ATOM 27226 O O . TYR A 1 25 ? -2.686 -7.994 -2.816 1.00 0.00 25 TYR A O 14
ATOM 27244 N N . ALA A 1 26 ? -1.915 -7.894 -4.929 1.00 0.00 26 ALA A N 14
ATOM 27245 C CA . ALA A 1 26 ? -1.183 -6.647 -4.728 1.00 0.00 26 ALA A CA 14
ATOM 27246 C C . ALA A 1 26 ? -1.754 -5.524 -5.592 1.00 0.00 26 ALA A C 14
ATOM 27247 O O . ALA A 1 26 ? -1.441 -4.347 -5.385 1.00 0.00 26 ALA A O 14
ATOM 27254 N N . TRP A 1 27 ? -2.606 -5.884 -6.556 1.00 0.00 27 TRP A N 14
ATOM 27255 C CA . TRP A 1 27 ? -3.182 -4.896 -7.469 1.00 0.00 27 TRP A CA 14
ATOM 27256 C C . TRP A 1 27 ? -3.904 -3.737 -6.748 1.00 0.00 27 TRP A C 14
ATOM 27257 O O . TRP A 1 27 ? -3.836 -2.608 -7.231 1.00 0.00 27 TRP A O 14
ATOM 27278 N N . PRO A 1 28 ? -4.604 -3.962 -5.597 1.00 0.00 28 PRO A N 14
ATOM 27279 C CA . PRO A 1 28 ? -5.258 -2.864 -4.867 1.00 0.00 28 PRO A CA 14
ATOM 27280 C C . PRO A 1 28 ? -4.300 -1.738 -4.480 1.00 0.00 28 PRO A C 14
ATOM 27281 O O . PRO A 1 28 ? -4.729 -0.618 -4.207 1.00 0.00 28 PRO A O 14
ATOM 27292 N N . PHE A 1 29 ? -3.008 -2.037 -4.453 1.00 0.00 29 PHE A N 14
ATOM 27293 C CA . PHE A 1 29 ? -2.027 -1.085 -3.937 1.00 0.00 29 PHE A CA 14
ATOM 27294 C C . PHE A 1 29 ? -1.103 -0.561 -5.030 1.00 0.00 29 PHE A C 14
ATOM 27295 O O . PHE A 1 29 ? -0.319 0.363 -4.789 1.00 0.00 29 PHE A O 14
ATOM 27312 N N . TYR A 1 30 ? -1.167 -1.164 -6.215 1.00 0.00 30 TYR A N 14
ATOM 27313 C CA . TYR A 1 30 ? -0.355 -0.713 -7.343 1.00 0.00 30 TYR A CA 14
ATOM 27314 C C . TYR A 1 30 ? -0.578 0.765 -7.631 1.00 0.00 30 TYR A C 14
ATOM 27315 O O . TYR A 1 30 ? 0.372 1.539 -7.698 1.00 0.00 30 TYR A O 14
ATOM 27333 N N . LYS A 1 31 ? -1.830 1.156 -7.777 1.00 0.00 31 LYS A N 14
ATOM 27334 C CA . LYS A 1 31 ? -2.172 2.521 -8.124 1.00 0.00 31 LYS A CA 14
ATOM 27335 C C . LYS A 1 31 ? -3.338 3.002 -7.272 1.00 0.00 31 LYS A C 14
ATOM 27336 O O . LYS A 1 31 ? -4.075 2.184 -6.721 1.00 0.00 31 LYS A O 14
ATOM 27355 N N . PRO A 1 32 ? -3.513 4.328 -7.146 1.00 0.00 32 PRO A N 14
ATOM 27356 C CA . PRO A 1 32 ? -4.598 4.920 -6.354 1.00 0.00 32 PRO A CA 14
ATOM 27357 C C . PRO A 1 32 ? -5.968 4.413 -6.782 1.00 0.00 32 PRO A C 14
ATOM 27358 O O . PRO A 1 32 ? -6.216 4.196 -7.974 1.00 0.00 32 PRO A O 14
ATOM 27369 N N . VAL A 1 33 ? -6.851 4.213 -5.810 1.00 0.00 33 VAL A N 14
ATOM 27370 C CA . VAL A 1 33 ? -8.206 3.768 -6.103 1.00 0.00 33 VAL A CA 14
ATOM 27371 C C . VAL A 1 33 ? -8.912 4.830 -6.933 1.00 0.00 33 VAL A C 14
ATOM 27372 O O . VAL A 1 33 ? -8.668 6.028 -6.770 1.00 0.00 33 VAL A O 14
ATOM 27385 N N . ASP A 1 34 ? -9.770 4.393 -7.825 1.00 0.00 34 ASP A N 14
ATOM 27386 C CA . ASP A 1 34 ? -10.480 5.311 -8.700 1.00 0.00 34 ASP A CA 14
ATOM 27387 C C . ASP A 1 34 ? -11.791 5.679 -8.047 1.00 0.00 34 ASP A C 14
ATOM 27388 O O . ASP A 1 34 ? -12.863 5.322 -8.525 1.00 0.00 34 ASP A O 14
ATOM 27397 N N . ALA A 1 35 ? -11.671 6.399 -6.937 1.00 0.00 35 ALA A N 14
ATOM 27398 C CA . ALA A 1 35 ? -12.781 6.660 -6.035 1.00 0.00 35 ALA A CA 14
ATOM 27399 C C . ALA A 1 35 ? -14.018 7.183 -6.754 1.00 0.00 35 ALA A C 14
ATOM 27400 O O . ALA A 1 35 ? -15.110 6.688 -6.527 1.00 0.00 35 ALA A O 14
ATOM 27407 N N . SER A 1 36 ? -13.844 8.156 -7.636 1.00 0.00 36 SER A N 14
ATOM 27408 C CA . SER A 1 36 ? -14.971 8.733 -8.364 1.00 0.00 36 SER A CA 14
ATOM 27409 C C . SER A 1 36 ? -15.670 7.672 -9.219 1.00 0.00 36 SER A C 14
ATOM 27410 O O . SER A 1 36 ? -16.900 7.608 -9.258 1.00 0.00 36 SER A O 14
ATOM 27418 N N . ALA A 1 37 ? -14.888 6.822 -9.876 1.00 0.00 37 ALA A N 14
ATOM 27419 C CA . ALA A 1 37 ? -15.444 5.748 -10.694 1.00 0.00 37 ALA A CA 14
ATOM 27420 C C . ALA A 1 37 ? -16.031 4.658 -9.802 1.00 0.00 37 ALA A C 14
ATOM 27421 O O . ALA A 1 37 ? -16.956 3.945 -10.188 1.00 0.00 37 ALA A O 14
ATOM 27428 N N . LEU A 1 38 ? -15.490 4.558 -8.597 1.00 0.00 38 LEU A N 14
ATOM 27429 C CA . LEU A 1 38 ? -15.965 3.616 -7.591 1.00 0.00 38 LEU A CA 14
ATOM 27430 C C . LEU A 1 38 ? -17.199 4.183 -6.887 1.00 0.00 38 LEU A C 14
ATOM 27431 O O . LEU A 1 38 ? -17.849 3.509 -6.090 1.00 0.00 38 LEU A O 14
ATOM 27447 N N . GLY A 1 39 ? -17.501 5.439 -7.205 1.00 0.00 39 GLY A N 14
ATOM 27448 C CA . GLY A 1 39 ? -18.637 6.140 -6.632 1.00 0.00 39 GLY A CA 14
ATOM 27449 C C . GLY A 1 39 ? -18.347 6.659 -5.233 1.00 0.00 39 GLY A C 14
ATOM 27450 O O . GLY A 1 39 ? -19.248 7.105 -4.521 1.00 0.00 39 GLY A O 14
ATOM 27454 N N . LEU A 1 40 ? -17.088 6.582 -4.841 1.00 0.00 40 LEU A N 14
ATOM 27455 C CA . LEU A 1 40 ? -16.648 7.005 -3.524 1.00 0.00 40 LEU A CA 14
ATOM 27456 C C . LEU A 1 40 ? -16.320 8.496 -3.532 1.00 0.00 40 LEU A C 14
ATOM 27457 O O . LEU A 1 40 ? -15.184 8.895 -3.782 1.00 0.00 40 LEU A O 14
ATOM 27473 N N . HIS A 1 41 ? -17.325 9.310 -3.263 1.00 0.00 41 HIS A N 14
ATOM 27474 C CA . HIS A 1 41 ? -17.175 10.767 -3.267 1.00 0.00 41 HIS A CA 14
ATOM 27475 C C . HIS A 1 41 ? -16.662 11.285 -1.924 1.00 0.00 41 HIS A C 14
ATOM 27476 O O . HIS A 1 41 ? -16.594 12.494 -1.702 1.00 0.00 41 HIS A O 14
ATOM 27491 N N . ASP A 1 42 ? -16.304 10.368 -1.035 1.00 0.00 42 ASP A N 14
ATOM 27492 C CA . ASP A 1 42 ? -15.821 10.737 0.294 1.00 0.00 42 ASP A CA 14
ATOM 27493 C C . ASP A 1 42 ? -14.455 10.124 0.582 1.00 0.00 42 ASP A C 14
ATOM 27494 O O . ASP A 1 42 ? -14.053 9.997 1.735 1.00 0.00 42 ASP A O 14
ATOM 27503 N N . TYR A 1 43 ? -13.727 9.766 -0.462 1.00 0.00 43 TYR A N 14
ATOM 27504 C CA . TYR A 1 43 ? -12.480 9.032 -0.299 1.00 0.00 43 TYR A CA 14
ATOM 27505 C C . TYR A 1 43 ? -11.376 9.922 0.261 1.00 0.00 43 TYR A C 14
ATOM 27506 O O . TYR A 1 43 ? -10.634 9.512 1.151 1.00 0.00 43 TYR A O 14
ATOM 27524 N N . HIS A 1 44 ? -11.288 11.146 -0.236 1.00 0.00 44 HIS A N 14
ATOM 27525 C CA . HIS A 1 44 ? -10.226 12.056 0.185 1.00 0.00 44 HIS A CA 14
ATOM 27526 C C . HIS A 1 44 ? -10.541 12.689 1.535 1.00 0.00 44 HIS A C 14
ATOM 27527 O O . HIS A 1 44 ? -9.682 13.332 2.142 1.00 0.00 44 HIS A O 14
ATOM 27542 N N . ASP A 1 45 ? -11.767 12.504 2.004 1.00 0.00 45 ASP A N 14
ATOM 27543 C CA . ASP A 1 45 ? -12.172 13.028 3.302 1.00 0.00 45 ASP A CA 14
ATOM 27544 C C . ASP A 1 45 ? -11.791 12.060 4.414 1.00 0.00 45 ASP A C 14
ATOM 27545 O O . ASP A 1 45 ? -11.276 12.467 5.453 1.00 0.00 45 ASP A O 14
ATOM 27554 N N . ILE A 1 46 ? -12.051 10.776 4.192 1.00 0.00 46 ILE A N 14
ATOM 27555 C CA . ILE A 1 46 ? -11.702 9.747 5.169 1.00 0.00 46 ILE A CA 14
ATOM 27556 C C . ILE A 1 46 ? -10.206 9.468 5.120 1.00 0.00 46 ILE A C 14
ATOM 27557 O O . ILE A 1 46 ? -9.529 9.411 6.150 1.00 0.00 46 ILE A O 14
ATOM 27573 N N . ILE A 1 47 ? -9.690 9.315 3.917 1.00 0.00 47 ILE A N 14
ATOM 27574 C CA . ILE A 1 47 ? -8.288 9.011 3.731 1.00 0.00 47 ILE A CA 14
ATOM 27575 C C . ILE A 1 47 ? -7.479 10.290 3.556 1.00 0.00 47 ILE A C 14
ATOM 27576 O O . ILE A 1 47 ? -7.383 10.843 2.461 1.00 0.00 47 ILE A O 14
ATOM 27592 N N . LYS A 1 48 ? -6.916 10.760 4.659 1.00 0.00 48 LYS A N 14
ATOM 27593 C CA . LYS A 1 48 ? -6.094 11.959 4.659 1.00 0.00 48 LYS A CA 14
ATOM 27594 C C . LYS A 1 48 ? -4.685 11.639 4.187 1.00 0.00 48 LYS A C 14
ATOM 27595 O O . LYS A 1 48 ? -3.993 12.495 3.639 1.00 0.00 48 LYS A O 14
ATOM 27614 N N . HIS A 1 49 ? -4.273 10.393 4.400 1.00 0.00 49 HIS A N 14
ATOM 27615 C CA . HIS A 1 49 ? -2.958 9.924 3.979 1.00 0.00 49 HIS A CA 14
ATOM 27616 C C . HIS A 1 49 ? -3.067 8.805 2.928 1.00 0.00 49 HIS A C 14
ATOM 27617 O O . HIS A 1 49 ? -2.784 7.634 3.219 1.00 0.00 49 HIS A O 14
ATOM 27632 N N . PRO A 1 50 ? -3.517 9.134 1.698 1.00 0.00 50 PRO A N 14
ATOM 27633 C CA . PRO A 1 50 ? -3.555 8.177 0.590 1.00 0.00 50 PRO A CA 14
ATOM 27634 C C . PRO A 1 50 ? -2.176 7.960 -0.026 1.00 0.00 50 PRO A C 14
ATOM 27635 O O . PRO A 1 50 ? -1.538 8.903 -0.500 1.00 0.00 50 PRO A O 14
ATOM 27646 N N . MET A 1 51 ? -1.702 6.729 0.022 1.00 0.00 51 MET A N 14
ATOM 27647 C CA . MET A 1 51 ? -0.432 6.384 -0.589 1.00 0.00 51 MET A CA 14
ATOM 27648 C C . MET A 1 51 ? -0.560 5.086 -1.375 1.00 0.00 51 MET A C 14
ATOM 27649 O O . MET A 1 51 ? -1.370 4.224 -1.032 1.00 0.00 51 MET A O 14
ATOM 27663 N N . ASP A 1 52 ? 0.240 4.962 -2.426 1.00 0.00 52 ASP A N 14
ATOM 27664 C CA . ASP A 1 52 ? 0.195 3.807 -3.315 1.00 0.00 52 ASP A CA 14
ATOM 27665 C C . ASP A 1 52 ? 1.623 3.348 -3.588 1.00 0.00 52 ASP A C 14
ATOM 27666 O O . ASP A 1 52 ? 2.529 4.178 -3.591 1.00 0.00 52 ASP A O 14
ATOM 27675 N N . LEU A 1 53 ? 1.843 2.055 -3.810 1.00 0.00 53 LEU A N 14
ATOM 27676 C CA . LEU A 1 53 ? 3.201 1.552 -4.040 1.00 0.00 53 LEU A CA 14
ATOM 27677 C C . LEU A 1 53 ? 3.875 2.249 -5.219 1.00 0.00 53 LEU A C 14
ATOM 27678 O O . LEU A 1 53 ? 5.072 2.543 -5.172 1.00 0.00 53 LEU A O 14
ATOM 27694 N N . SER A 1 54 ? 3.104 2.529 -6.262 1.00 0.00 54 SER A N 14
ATOM 27695 C CA . SER A 1 54 ? 3.623 3.249 -7.419 1.00 0.00 54 SER A CA 14
ATOM 27696 C C . SER A 1 54 ? 4.143 4.626 -7.003 1.00 0.00 54 SER A C 14
ATOM 27697 O O . SER A 1 54 ? 5.210 5.056 -7.442 1.00 0.00 54 SER A O 14
ATOM 27705 N N . THR A 1 55 ? 3.389 5.293 -6.135 1.00 0.00 55 THR A N 14
ATOM 27706 C CA . THR A 1 55 ? 3.735 6.624 -5.665 1.00 0.00 55 THR A CA 14
ATOM 27707 C C . THR A 1 55 ? 4.918 6.569 -4.704 1.00 0.00 55 THR A C 14
ATOM 27708 O O . THR A 1 55 ? 5.755 7.471 -4.688 1.00 0.00 55 THR A O 14
ATOM 27719 N N . VAL A 1 56 ? 4.991 5.503 -3.911 1.00 0.00 56 VAL A N 14
ATOM 27720 C CA . VAL A 1 56 ? 6.127 5.299 -3.021 1.00 0.00 56 VAL A CA 14
ATOM 27721 C C . VAL A 1 56 ? 7.399 5.196 -3.842 1.00 0.00 56 VAL A C 14
ATOM 27722 O O . VAL A 1 56 ? 8.403 5.848 -3.553 1.00 0.00 56 VAL A O 14
ATOM 27735 N N . LYS A 1 57 ? 7.332 4.386 -4.888 1.00 0.00 57 LYS A N 14
ATOM 27736 C CA . LYS A 1 57 ? 8.461 4.192 -5.777 1.00 0.00 57 LYS A CA 14
ATOM 27737 C C . LYS A 1 57 ? 8.779 5.486 -6.498 1.00 0.00 57 LYS A C 14
ATOM 27738 O O . LYS A 1 57 ? 9.936 5.847 -6.661 1.00 0.00 57 LYS A O 14
ATOM 27757 N N . ARG A 1 58 ? 7.729 6.177 -6.910 1.00 0.00 58 ARG A N 14
ATOM 27758 C CA . ARG A 1 58 ? 7.849 7.464 -7.576 1.00 0.00 58 ARG A CA 14
ATOM 27759 C C . ARG A 1 58 ? 8.650 8.447 -6.723 1.00 0.00 58 ARG A C 14
ATOM 27760 O O . ARG A 1 58 ? 9.615 9.057 -7.187 1.00 0.00 58 ARG A O 14
ATOM 27781 N N . LYS A 1 59 ? 8.253 8.576 -5.466 1.00 0.00 59 LYS A N 14
ATOM 27782 C CA . LYS A 1 59 ? 8.918 9.483 -4.541 1.00 0.00 59 LYS A CA 14
ATOM 27783 C C . LYS A 1 59 ? 10.304 8.956 -4.158 1.00 0.00 59 LYS A C 14
ATOM 27784 O O . LYS A 1 59 ? 11.224 9.732 -3.891 1.00 0.00 59 LYS A O 14
ATOM 27803 N N . MET A 1 60 ? 10.451 7.634 -4.136 1.00 0.00 60 MET A N 14
ATOM 27804 C CA . MET A 1 60 ? 11.757 7.009 -3.925 1.00 0.00 60 MET A CA 14
ATOM 27805 C C . MET A 1 60 ? 12.683 7.310 -5.103 1.00 0.00 60 MET A C 14
ATOM 27806 O O . MET A 1 60 ? 13.875 7.551 -4.922 1.00 0.00 60 MET A O 14
ATOM 27820 N N . GLU A 1 61 ? 12.121 7.299 -6.309 1.00 0.00 61 GLU A N 14
ATOM 27821 C CA . GLU A 1 61 ? 12.879 7.597 -7.519 1.00 0.00 61 GLU A CA 14
ATOM 27822 C C . GLU A 1 61 ? 13.335 9.048 -7.525 1.00 0.00 61 GLU A C 14
ATOM 27823 O O . GLU A 1 61 ? 14.360 9.392 -8.113 1.00 0.00 61 GLU A O 14
ATOM 27835 N N . ASN A 1 62 ? 12.570 9.894 -6.859 1.00 0.00 62 ASN A N 14
ATOM 27836 C CA . ASN A 1 62 ? 12.936 11.297 -6.700 1.00 0.00 62 ASN A CA 14
ATOM 27837 C C . ASN A 1 62 ? 13.873 11.457 -5.511 1.00 0.00 62 ASN A C 14
ATOM 27838 O O . ASN A 1 62 ? 14.325 12.556 -5.195 1.00 0.00 62 ASN A O 14
ATOM 27849 N N . ARG A 1 63 ? 14.157 10.324 -4.868 1.00 0.00 63 ARG A N 14
ATOM 27850 C CA . ARG A 1 63 ? 15.078 10.242 -3.741 1.00 0.00 63 ARG A CA 14
ATOM 27851 C C . ARG A 1 63 ? 14.664 11.177 -2.615 1.00 0.00 63 ARG A C 14
ATOM 27852 O O . ARG A 1 63 ? 15.504 11.751 -1.921 1.00 0.00 63 ARG A O 14
ATOM 27873 N N . ASP A 1 64 ? 13.358 11.319 -2.440 1.00 0.00 64 ASP A N 14
ATOM 27874 C CA . ASP A 1 64 ? 12.807 12.121 -1.351 1.00 0.00 64 ASP A CA 14
ATOM 27875 C C . ASP A 1 64 ? 12.969 11.406 -0.017 1.00 0.00 64 ASP A C 14
ATOM 27876 O O . ASP A 1 64 ? 12.784 11.996 1.047 1.00 0.00 64 ASP A O 14
ATOM 27885 N N . TYR A 1 65 ? 13.316 10.134 -0.089 1.00 0.00 65 TYR A N 14
ATOM 27886 C CA . TYR A 1 65 ? 13.469 9.300 1.094 1.00 0.00 65 TYR A CA 14
ATOM 27887 C C . TYR A 1 65 ? 14.907 9.358 1.588 1.00 0.00 65 TYR A C 14
ATOM 27888 O O . TYR A 1 65 ? 15.844 9.394 0.787 1.00 0.00 65 TYR A O 14
ATOM 27906 N N . ARG A 1 66 ? 15.074 9.392 2.899 1.00 0.00 66 ARG A N 14
ATOM 27907 C CA . ARG A 1 66 ? 16.396 9.380 3.502 1.00 0.00 66 ARG A CA 14
ATOM 27908 C C . ARG A 1 66 ? 16.803 7.961 3.877 1.00 0.00 66 ARG A C 14
ATOM 27909 O O . ARG A 1 66 ? 17.970 7.587 3.741 1.00 0.00 66 ARG A O 14
ATOM 27930 N N . ASP A 1 67 ? 15.836 7.163 4.319 1.00 0.00 67 ASP A N 14
ATOM 27931 C CA . ASP A 1 67 ? 16.120 5.806 4.766 1.00 0.00 67 ASP A CA 14
ATOM 27932 C C . ASP A 1 67 ? 14.936 4.903 4.481 1.00 0.00 67 ASP A C 14
ATOM 27933 O O . ASP A 1 67 ? 13.841 5.374 4.156 1.00 0.00 67 ASP A O 14
ATOM 27942 N N . ALA A 1 68 ? 15.157 3.606 4.620 1.00 0.00 68 ALA A N 14
ATOM 27943 C CA . ALA A 1 68 ? 14.123 2.617 4.361 1.00 0.00 68 ALA A CA 14
ATOM 27944 C C . ALA A 1 68 ? 13.006 2.720 5.385 1.00 0.00 68 ALA A C 14
ATOM 27945 O O . ALA A 1 68 ? 11.902 2.236 5.153 1.00 0.00 68 ALA A O 14
ATOM 27952 N N . GLN A 1 69 ? 13.296 3.353 6.514 1.00 0.00 69 GLN A N 14
ATOM 27953 C CA . GLN A 1 69 ? 12.287 3.566 7.535 1.00 0.00 69 GLN A CA 14
ATOM 27954 C C . GLN A 1 69 ? 11.215 4.500 6.997 1.00 0.00 69 GLN A C 14
ATOM 27955 O O . GLN A 1 69 ? 10.025 4.290 7.211 1.00 0.00 69 GLN A O 14
ATOM 27969 N N . GLU A 1 70 ? 11.658 5.525 6.277 1.00 0.00 70 GLU A N 14
ATOM 27970 C CA . GLU A 1 70 ? 10.754 6.480 5.667 1.00 0.00 70 GLU A CA 14
ATOM 27971 C C . GLU A 1 70 ? 9.958 5.815 4.559 1.00 0.00 70 GLU A C 14
ATOM 27972 O O . GLU A 1 70 ? 8.819 6.190 4.282 1.00 0.00 70 GLU A O 14
ATOM 27984 N N . PHE A 1 71 ? 10.568 4.826 3.925 1.00 0.00 71 PHE A N 14
ATOM 27985 C CA . PHE A 1 71 ? 9.853 3.993 2.975 1.00 0.00 71 PHE A CA 14
ATOM 27986 C C . PHE A 1 71 ? 8.797 3.181 3.703 1.00 0.00 71 PHE A C 14
ATOM 27987 O O . PHE A 1 71 ? 7.626 3.202 3.328 1.00 0.00 71 PHE A O 14
ATOM 28004 N N . ALA A 1 72 ? 9.225 2.471 4.750 1.00 0.00 72 ALA A N 14
ATOM 28005 C CA . ALA A 1 72 ? 8.331 1.652 5.547 1.00 0.00 72 ALA A CA 14
ATOM 28006 C C . ALA A 1 72 ? 7.161 2.479 6.044 1.00 0.00 72 ALA A C 14
ATOM 28007 O O . ALA A 1 72 ? 6.025 2.024 6.032 1.00 0.00 72 ALA A O 14
ATOM 28014 N N . ALA A 1 73 ? 7.458 3.704 6.449 1.00 0.00 73 ALA A N 14
ATOM 28015 C CA . ALA A 1 73 ? 6.451 4.652 6.894 1.00 0.00 73 ALA A CA 14
ATOM 28016 C C . ALA A 1 73 ? 5.392 4.887 5.812 1.00 0.00 73 ALA A C 14
ATOM 28017 O O . ALA A 1 73 ? 4.192 4.858 6.090 1.00 0.00 73 ALA A O 14
ATOM 28024 N N . ASP A 1 74 ? 5.841 5.089 4.579 1.00 0.00 74 ASP A N 14
ATOM 28025 C CA . ASP A 1 74 ? 4.945 5.388 3.469 1.00 0.00 74 ASP A CA 14
ATOM 28026 C C . ASP A 1 74 ? 4.154 4.154 3.029 1.00 0.00 74 ASP A C 14
ATOM 28027 O O . ASP A 1 74 ? 2.938 4.220 2.839 1.00 0.00 74 ASP A O 14
ATOM 28036 N N . VAL A 1 75 ? 4.841 3.025 2.879 1.00 0.00 75 VAL A N 14
ATOM 28037 C CA . VAL A 1 75 ? 4.191 1.791 2.437 1.00 0.00 75 VAL A CA 14
ATOM 28038 C C . VAL A 1 75 ? 3.196 1.285 3.481 1.00 0.00 75 VAL A C 14
ATOM 28039 O O . VAL A 1 75 ? 2.091 0.858 3.142 1.00 0.00 75 VAL A O 14
ATOM 28052 N N . ARG A 1 76 ? 3.572 1.363 4.753 1.00 0.00 76 ARG A N 14
ATOM 28053 C CA . ARG A 1 76 ? 2.691 0.911 5.818 1.00 0.00 76 ARG A CA 14
ATOM 28054 C C . ARG A 1 76 ? 1.490 1.845 5.936 1.00 0.00 76 ARG A C 14
ATOM 28055 O O . ARG A 1 76 ? 0.408 1.426 6.339 1.00 0.00 76 ARG A O 14
ATOM 28076 N N . LEU A 1 77 ? 1.688 3.108 5.564 1.00 0.00 77 LEU A N 14
ATOM 28077 C CA . LEU A 1 77 ? 0.612 4.089 5.558 1.00 0.00 77 LEU A CA 14
ATOM 28078 C C . LEU A 1 77 ? -0.457 3.704 4.550 1.00 0.00 77 LEU A C 14
ATOM 28079 O O . LEU A 1 77 ? -1.651 3.927 4.769 1.00 0.00 77 LEU A O 14
ATOM 28095 N N . MET A 1 78 ? -0.011 3.144 3.439 1.00 0.00 78 MET A N 14
ATOM 28096 C CA . MET A 1 78 ? -0.910 2.628 2.421 1.00 0.00 78 MET A CA 14
ATOM 28097 C C . MET A 1 78 ? -1.770 1.498 2.987 1.00 0.00 78 MET A C 14
ATOM 28098 O O . MET A 1 78 ? -2.998 1.531 2.880 1.00 0.00 78 MET A O 14
ATOM 28112 N N . PHE A 1 79 ? -1.131 0.515 3.615 1.00 0.00 79 PHE A N 14
ATOM 28113 C CA . PHE A 1 79 ? -1.868 -0.572 4.259 1.00 0.00 79 PHE A CA 14
ATOM 28114 C C . PHE A 1 79 ? -2.802 -0.021 5.344 1.00 0.00 79 PHE A C 14
ATOM 28115 O O . PHE A 1 79 ? -3.936 -0.482 5.503 1.00 0.00 79 PHE A O 14
ATOM 28132 N N . SER A 1 80 ? -2.319 0.988 6.069 1.00 0.00 80 SER A N 14
ATOM 28133 C CA . SER A 1 80 ? -3.083 1.607 7.145 1.00 0.00 80 SER A CA 14
ATOM 28134 C C . SER A 1 80 ? -4.380 2.233 6.636 1.00 0.00 80 SER A C 14
ATOM 28135 O O . SER A 1 80 ? -5.455 1.968 7.178 1.00 0.00 80 SER A O 14
ATOM 28143 N N . ASN A 1 81 ? -4.290 3.052 5.587 1.00 0.00 81 ASN A N 14
ATOM 28144 C CA . ASN A 1 81 ? -5.467 3.773 5.116 1.00 0.00 81 ASN A CA 14
ATOM 28145 C C . ASN A 1 81 ? -6.504 2.812 4.532 1.00 0.00 81 ASN A C 14
ATOM 28146 O O . ASN A 1 81 ? -7.702 3.092 4.572 1.00 0.00 81 ASN A O 14
ATOM 28157 N N . CYS A 1 82 ? -6.054 1.665 4.025 1.00 0.00 82 CYS A N 14
ATOM 28158 C CA . CYS A 1 82 ? -6.993 0.645 3.538 1.00 0.00 82 CYS A CA 14
ATOM 28159 C C . CYS A 1 82 ? -7.845 0.124 4.691 1.00 0.00 82 CYS A C 14
ATOM 28160 O O . CYS A 1 82 ? -9.063 -0.024 4.550 1.00 0.00 82 CYS A O 14
ATOM 28168 N N . TYR A 1 83 ? -7.209 -0.138 5.838 1.00 0.00 83 TYR A N 14
ATOM 28169 C CA . TYR A 1 83 ? -7.936 -0.624 7.010 1.00 0.00 83 TYR A CA 14
ATOM 28170 C C . TYR A 1 83 ? -8.879 0.444 7.548 1.00 0.00 83 TYR A C 14
ATOM 28171 O O . TYR A 1 83 ? -9.863 0.134 8.222 1.00 0.00 83 TYR A O 14
ATOM 28189 N N . LYS A 1 84 ? -8.568 1.700 7.265 1.00 0.00 84 LYS A N 14
ATOM 28190 C CA . LYS A 1 84 ? -9.380 2.806 7.746 1.00 0.00 84 LYS A CA 14
ATOM 28191 C C . LYS A 1 84 ? -10.666 2.934 6.943 1.00 0.00 84 LYS A C 14
ATOM 28192 O O . LYS A 1 84 ? -11.750 3.072 7.511 1.00 0.00 84 LYS A O 14
ATOM 28211 N N . TYR A 1 85 ? -10.538 2.898 5.624 1.00 0.00 85 TYR A N 14
ATOM 28212 C CA . TYR A 1 85 ? -11.687 3.084 4.755 1.00 0.00 85 TYR A CA 14
ATOM 28213 C C . TYR A 1 85 ? -12.584 1.853 4.747 1.00 0.00 85 TYR A C 14
ATOM 28214 O O . TYR A 1 85 ? -13.779 1.934 5.038 1.00 0.00 85 TYR A O 14
ATOM 28232 N N . ASN A 1 86 ? -11.997 0.714 4.409 1.00 0.00 86 ASN A N 14
ATOM 28233 C CA . ASN A 1 86 ? -12.760 -0.503 4.173 1.00 0.00 86 ASN A CA 14
ATOM 28234 C C . ASN A 1 86 ? -13.125 -1.180 5.484 1.00 0.00 86 ASN A C 14
ATOM 28235 O O . ASN A 1 86 ? -12.261 -1.428 6.327 1.00 0.00 86 ASN A O 14
ATOM 28246 N N . PRO A 1 87 ? -14.420 -1.471 5.679 1.00 0.00 87 PRO A N 14
ATOM 28247 C CA . PRO A 1 87 ? -14.899 -2.166 6.874 1.00 0.00 87 PRO A CA 14
ATOM 28248 C C . PRO A 1 87 ? -14.354 -3.592 6.964 1.00 0.00 87 PRO A C 14
ATOM 28249 O O . PRO A 1 87 ? -13.926 -4.156 5.955 1.00 0.00 87 PRO A O 14
ATOM 28260 N N . PRO A 1 88 ? -14.358 -4.174 8.183 1.00 0.00 88 PRO A N 14
ATOM 28261 C CA . PRO A 1 88 ? -13.792 -5.497 8.483 1.00 0.00 88 PRO A CA 14
ATOM 28262 C C . PRO A 1 88 ? -14.002 -6.544 7.389 1.00 0.00 88 PRO A C 14
ATOM 28263 O O . PRO A 1 88 ? -13.064 -7.253 7.016 1.00 0.00 88 PRO A O 14
ATOM 28274 N N . ASP A 1 89 ? -15.217 -6.639 6.869 1.00 0.00 89 ASP A N 14
ATOM 28275 C CA . ASP A 1 89 ? -15.510 -7.644 5.850 1.00 0.00 89 ASP A CA 14
ATOM 28276 C C . ASP A 1 89 ? -15.383 -7.046 4.460 1.00 0.00 89 ASP A C 14
ATOM 28277 O O . ASP A 1 89 ? -16.362 -6.590 3.867 1.00 0.00 89 ASP A O 14
ATOM 28286 N N . HIS A 1 90 ? -14.164 -7.029 3.955 1.00 0.00 90 HIS A N 14
ATOM 28287 C CA . HIS A 1 90 ? -13.903 -6.558 2.608 1.00 0.00 90 HIS A CA 14
ATOM 28288 C C . HIS A 1 90 ? -12.602 -7.171 2.103 1.00 0.00 90 HIS A C 14
ATOM 28289 O O . HIS A 1 90 ? -11.735 -7.538 2.888 1.00 0.00 90 HIS A O 14
ATOM 28304 N N . ASP A 1 91 ? -12.470 -7.278 0.791 1.00 0.00 91 ASP A N 14
ATOM 28305 C CA . ASP A 1 91 ? -11.317 -7.941 0.184 1.00 0.00 91 ASP A CA 14
ATOM 28306 C C . ASP A 1 91 ? -10.028 -7.151 0.347 1.00 0.00 91 ASP A C 14
ATOM 28307 O O . ASP A 1 91 ? -8.955 -7.734 0.475 1.00 0.00 91 ASP A O 14
ATOM 28316 N N . VAL A 1 92 ? -10.121 -5.828 0.345 1.00 0.00 92 VAL A N 14
ATOM 28317 C CA . VAL A 1 92 ? -8.918 -5.004 0.353 1.00 0.00 92 VAL A CA 14
ATOM 28318 C C . VAL A 1 92 ? -8.230 -5.028 1.707 1.00 0.00 92 VAL A C 14
ATOM 28319 O O . VAL A 1 92 ? -7.024 -4.819 1.788 1.00 0.00 92 VAL A O 14
ATOM 28332 N N . VAL A 1 93 ? -8.976 -5.308 2.768 1.00 0.00 93 VAL A N 14
ATOM 28333 C CA . VAL A 1 93 ? -8.366 -5.424 4.083 1.00 0.00 93 VAL A CA 14
ATOM 28334 C C . VAL A 1 93 ? -7.627 -6.755 4.192 1.00 0.00 93 VAL A C 14
ATOM 28335 O O . VAL A 1 93 ? -6.570 -6.844 4.811 1.00 0.00 93 VAL A O 14
ATOM 28348 N N . ALA A 1 94 ? -8.178 -7.777 3.543 1.00 0.00 94 ALA A N 14
ATOM 28349 C CA . ALA A 1 94 ? -7.566 -9.098 3.520 1.00 0.00 94 ALA A CA 14
ATOM 28350 C C . ALA A 1 94 ? -6.317 -9.103 2.646 1.00 0.00 94 ALA A C 14
ATOM 28351 O O . ALA A 1 94 ? -5.286 -9.662 3.025 1.00 0.00 94 ALA A O 14
ATOM 28358 N N . MET A 1 95 ? -6.405 -8.465 1.481 1.00 0.00 95 MET A N 14
ATOM 28359 C CA . MET A 1 95 ? -5.251 -8.343 0.597 1.00 0.00 95 MET A CA 14
ATOM 28360 C C . MET A 1 95 ? -4.175 -7.485 1.259 1.00 0.00 95 MET A C 14
ATOM 28361 O O . MET A 1 95 ? -2.982 -7.745 1.102 1.00 0.00 95 MET A O 14
ATOM 28375 N N . ALA A 1 96 ? -4.604 -6.486 2.036 1.00 0.00 96 ALA A N 14
ATOM 28376 C CA . ALA A 1 96 ? -3.670 -5.641 2.772 1.00 0.00 96 ALA A CA 14
ATOM 28377 C C . ALA A 1 96 ? -2.996 -6.438 3.886 1.00 0.00 96 ALA A C 14
ATOM 28378 O O . ALA A 1 96 ? -1.869 -6.144 4.268 1.00 0.00 96 ALA A O 14
ATOM 28385 N N . ARG A 1 97 ? -3.692 -7.449 4.406 1.00 0.00 97 ARG A N 14
ATOM 28386 C CA . ARG A 1 97 ? -3.139 -8.297 5.466 1.00 0.00 97 ARG A CA 14
ATOM 28387 C C . ARG A 1 97 ? -2.068 -9.236 4.923 1.00 0.00 97 ARG A C 14
ATOM 28388 O O . ARG A 1 97 ? -0.991 -9.369 5.503 1.00 0.00 97 ARG A O 14
ATOM 28409 N N . LYS A 1 98 ? -2.370 -9.893 3.814 1.00 0.00 98 LYS A N 14
ATOM 28410 C CA . LYS A 1 98 ? -1.454 -10.868 3.232 1.00 0.00 98 LYS A CA 14
ATOM 28411 C C . LYS A 1 98 ? -0.186 -10.185 2.706 1.00 0.00 98 LYS A C 14
ATOM 28412 O O . LYS A 1 98 ? 0.933 -10.676 2.906 1.00 0.00 98 LYS A O 14
ATOM 28431 N N . LEU A 1 99 ? -0.363 -9.052 2.039 1.00 0.00 99 LEU A N 14
ATOM 28432 C CA . LEU A 1 99 ? 0.768 -8.244 1.596 1.00 0.00 99 LEU A CA 14
ATOM 28433 C C . LEU A 1 99 ? 1.512 -7.639 2.786 1.00 0.00 99 LEU A C 14
ATOM 28434 O O . LEU A 1 99 ? 2.706 -7.346 2.697 1.00 0.00 99 LEU A O 14
ATOM 28450 N N . GLN A 1 100 ? 0.809 -7.448 3.895 1.00 0.00 100 GLN A N 14
ATOM 28451 C CA . GLN A 1 100 ? 1.441 -6.983 5.123 1.00 0.00 100 GLN A CA 14
ATOM 28452 C C . GLN A 1 100 ? 2.404 -8.048 5.631 1.00 0.00 100 GLN A C 14
ATOM 28453 O O . GLN A 1 100 ? 3.442 -7.740 6.205 1.00 0.00 100 GLN A O 14
ATOM 28467 N N . ASP A 1 101 ? 2.049 -9.307 5.399 1.00 0.00 101 ASP A N 14
ATOM 28468 C CA . ASP A 1 101 ? 2.887 -10.433 5.795 1.00 0.00 101 ASP A CA 14
ATOM 28469 C C . ASP A 1 101 ? 4.215 -10.418 5.046 1.00 0.00 101 ASP A C 14
ATOM 28470 O O . ASP A 1 101 ? 5.279 -10.444 5.664 1.00 0.00 101 ASP A O 14
ATOM 28479 N N . VAL A 1 102 ? 4.151 -10.364 3.717 1.00 0.00 102 VAL A N 14
ATOM 28480 C CA . VAL A 1 102 ? 5.369 -10.362 2.906 1.00 0.00 102 VAL A CA 14
ATOM 28481 C C . VAL A 1 102 ? 6.245 -9.154 3.227 1.00 0.00 102 VAL A C 14
ATOM 28482 O O . VAL A 1 102 ? 7.418 -9.310 3.570 1.00 0.00 102 VAL A O 14
ATOM 28495 N N . PHE A 1 103 ? 5.666 -7.963 3.139 1.00 0.00 103 PHE A N 14
ATOM 28496 C CA . PHE A 1 103 ? 6.390 -6.728 3.430 1.00 0.00 103 PHE A CA 14
ATOM 28497 C C . PHE A 1 103 ? 6.989 -6.743 4.846 1.00 0.00 103 PHE A C 14
ATOM 28498 O O . PHE A 1 103 ? 8.103 -6.257 5.054 1.00 0.00 103 PHE A O 14
ATOM 28515 N N . GLU A 1 104 ? 6.269 -7.321 5.811 1.00 0.00 104 GLU A N 14
ATOM 28516 C CA . GLU A 1 104 ? 6.776 -7.461 7.169 1.00 0.00 104 GLU A CA 14
ATOM 28517 C C . GLU A 1 104 ? 8.093 -8.224 7.192 1.00 0.00 104 GLU A C 14
ATOM 28518 O O . GLU A 1 104 ? 9.108 -7.701 7.650 1.00 0.00 104 GLU A O 14
ATOM 28530 N N . PHE A 1 105 ? 8.076 -9.450 6.681 1.00 0.00 105 PHE A N 14
ATOM 28531 C CA . PHE A 1 105 ? 9.262 -10.300 6.687 1.00 0.00 105 PHE A CA 14
ATOM 28532 C C . PHE A 1 105 ? 10.377 -9.712 5.835 1.00 0.00 105 PHE A C 14
ATOM 28533 O O . PHE A 1 105 ? 11.557 -9.918 6.118 1.00 0.00 105 PHE A O 14
ATOM 28550 N N . ARG A 1 106 ? 10.007 -8.970 4.803 1.00 0.00 106 ARG A N 14
ATOM 28551 C CA . ARG A 1 106 ? 10.986 -8.334 3.943 1.00 0.00 106 ARG A CA 14
ATOM 28552 C C . ARG A 1 106 ? 11.719 -7.232 4.693 1.00 0.00 106 ARG A C 14
ATOM 28553 O O . ARG A 1 106 ? 12.946 -7.145 4.642 1.00 0.00 106 ARG A O 14
ATOM 28574 N N . TYR A 1 107 ? 10.967 -6.399 5.399 1.00 0.00 107 TYR A N 14
ATOM 28575 C CA . TYR A 1 107 ? 11.572 -5.336 6.190 1.00 0.00 107 TYR A CA 14
ATOM 28576 C C . TYR A 1 107 ? 12.252 -5.918 7.432 1.00 0.00 107 TYR A C 14
ATOM 28577 O O . TYR A 1 107 ? 13.208 -5.348 7.951 1.00 0.00 107 TYR A O 14
ATOM 28595 N N . ALA A 1 108 ? 11.755 -7.057 7.899 1.00 0.00 108 ALA A N 14
ATOM 28596 C CA . ALA A 1 108 ? 12.336 -7.730 9.053 1.00 0.00 108 ALA A CA 14
ATOM 28597 C C . ALA A 1 108 ? 13.696 -8.326 8.711 1.00 0.00 108 ALA A C 14
ATOM 28598 O O . ALA A 1 108 ? 14.627 -8.272 9.512 1.00 0.00 108 ALA A O 14
ATOM 28605 N N . LYS A 1 109 ? 13.803 -8.896 7.517 1.00 0.00 109 LYS A N 14
ATOM 28606 C CA . LYS A 1 109 ? 15.069 -9.443 7.043 1.00 0.00 109 LYS A CA 14
ATOM 28607 C C . LYS A 1 109 ? 16.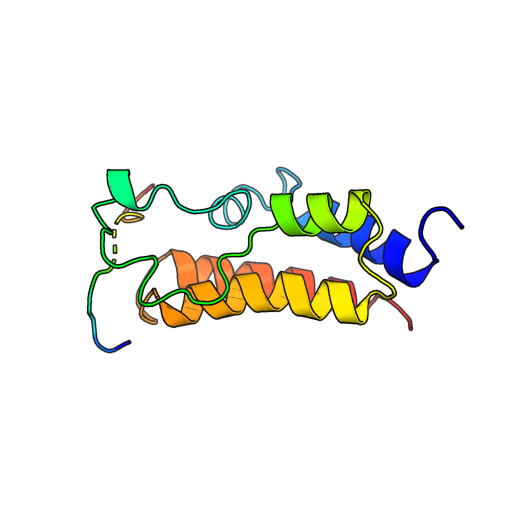041 -8.309 6.745 1.00 0.00 109 LYS A C 14
ATOM 28608 O O . LYS A 1 109 ? 17.256 -8.458 6.867 1.00 0.00 109 LYS A O 14
ATOM 28627 N N . MET A 1 110 ? 15.480 -7.176 6.350 1.00 0.00 110 MET A N 14
ATOM 28628 C CA . MET A 1 110 ? 16.255 -5.977 6.071 1.00 0.00 110 MET A CA 14
ATOM 28629 C C . MET A 1 110 ? 16.899 -5.430 7.347 1.00 0.00 110 MET A C 14
ATOM 28630 O O . MET A 1 110 ? 16.215 -5.183 8.339 1.00 0.00 110 MET A O 14
ATOM 28644 N N . PRO A 1 111 ? 18.232 -5.269 7.354 1.00 0.00 111 PRO A N 14
ATOM 28645 C CA . PRO A 1 111 ? 18.932 -4.657 8.471 1.00 0.00 111 PRO A CA 14
ATOM 28646 C C . PRO A 1 111 ? 18.983 -3.138 8.350 1.00 0.00 111 PRO A C 14
ATOM 28647 O O . PRO A 1 111 ? 19.140 -2.591 7.254 1.00 0.00 111 PRO A O 14
ATOM 28658 N N . ASP A 1 112 ? 18.876 -2.470 9.480 1.00 0.00 112 ASP A N 14
ATOM 28659 C CA . ASP A 1 112 ? 18.802 -1.017 9.512 1.00 0.00 112 ASP A CA 14
ATOM 28660 C C . ASP A 1 112 ? 19.785 -0.457 10.526 1.00 0.00 112 ASP A C 14
ATOM 28661 O O . ASP A 1 112 ? 20.739 0.235 10.115 1.00 0.00 112 ASP A O 14
ATOM 28671 N N . HIS B 2 1 ? -20.632 6.313 14.137 1.00 0.00 281 HIS B N 14
ATOM 28672 C CA . HIS B 2 1 ? -20.489 5.093 13.308 1.00 0.00 281 HIS B CA 14
ATOM 28673 C C . HIS B 2 1 ? -19.922 5.447 11.940 1.00 0.00 281 HIS B C 14
ATOM 28674 O O . HIS B 2 1 ? -18.819 5.022 11.593 1.00 0.00 281 HIS B O 14
ATOM 28691 N N . ASN B 2 2 ? -20.683 6.233 11.178 1.00 0.00 282 ASN B N 14
ATOM 28692 C CA . ASN B 2 2 ? -20.271 6.694 9.851 1.00 0.00 282 ASN B CA 14
ATOM 28693 C C . ASN B 2 2 ? -20.135 5.522 8.891 1.00 0.00 282 ASN B C 14
ATOM 28694 O O . ASN B 2 2 ? -19.038 4.994 8.689 1.00 0.00 282 ASN B O 14
ATOM 28705 N N . LEU B 2 3 ? -21.256 5.099 8.320 1.00 0.00 283 LEU B N 14
ATOM 28706 C CA . LEU B 2 3 ? -21.245 4.025 7.338 1.00 0.00 283 LEU B CA 14
ATOM 28707 C C . LEU B 2 3 ? -20.585 4.503 6.046 1.00 0.00 283 LEU B C 14
ATOM 28708 O O . LEU B 2 3 ? -21.187 5.210 5.233 1.00 0.00 283 LEU B O 14
ATOM 28724 N N . LEU B 2 4 ? -19.323 4.141 5.884 1.00 0.00 284 LEU B N 14
ATOM 28725 C CA . LEU B 2 4 ? -18.567 4.526 4.706 1.00 0.00 284 LEU B CA 14
ATOM 28726 C C . LEU B 2 4 ? -19.026 3.721 3.505 1.00 0.00 284 LEU B C 14
ATOM 28727 O O . LEU B 2 4 ? -19.379 2.545 3.630 1.00 0.00 284 LEU B O 14
ATOM 28743 N N . ARG B 2 5 ? -19.026 4.363 2.348 1.00 0.00 285 ARG B N 14
ATOM 28744 C CA . ARG B 2 5 ? -19.449 3.726 1.113 1.00 0.00 285 ARG B CA 14
ATOM 28745 C C . ARG B 2 5 ? -18.438 2.664 0.722 1.00 0.00 285 ARG B C 14
ATOM 28746 O O . ARG B 2 5 ? -17.326 2.988 0.313 1.00 0.00 285 ARG B O 14
ATOM 28767 N N . ILE B 2 6 ? -18.813 1.402 0.881 1.00 0.00 286 ILE B N 14
ATOM 28768 C CA . ILE B 2 6 ? -17.925 0.293 0.562 1.00 0.00 286 ILE B CA 14
ATOM 28769 C C . ILE B 2 6 ? -17.335 0.425 -0.838 1.00 0.00 286 ILE B C 14
ATOM 28770 O O . ILE B 2 6 ? -18.060 0.487 -1.835 1.00 0.00 286 ILE B O 14
ATOM 28812 N N . GLN B 2 8 ? -15.894 -0.506 -4.259 1.00 0.00 288 GLN B N 14
ATOM 28813 C CA . GLN B 2 8 ? -16.184 -1.636 -5.136 1.00 0.00 288 GLN B CA 14
ATOM 28814 C C . GLN B 2 8 ? -14.886 -2.372 -5.452 1.00 0.00 288 GLN B C 14
ATOM 28815 O O . GLN B 2 8 ? -14.241 -2.108 -6.464 1.00 0.00 288 GLN B O 14
ATOM 28829 N N . PHE B 2 9 ? -14.508 -3.292 -4.576 1.00 0.00 289 PHE B N 14
ATOM 28830 C CA . PHE B 2 9 ? -13.184 -3.896 -4.628 1.00 0.00 289 PHE B CA 14
ATOM 28831 C C . PHE B 2 9 ? -13.198 -5.335 -4.122 1.00 0.00 289 PHE B C 14
ATOM 28832 O O . PHE B 2 9 ? -13.137 -5.575 -2.914 1.00 0.00 289 PHE B O 14
ATOM 28849 N N . LEU B 2 10 ? -13.261 -6.281 -5.043 1.00 0.00 290 LEU B N 14
ATOM 28850 C CA . LEU B 2 10 ? -13.194 -7.693 -4.691 1.00 0.00 290 LEU B CA 14
ATOM 28851 C C . LEU B 2 10 ? -12.399 -8.469 -5.741 1.00 0.00 290 LEU B C 14
ATOM 28852 O O . LEU B 2 10 ? -11.448 -9.182 -5.413 1.00 0.00 290 LEU B O 14
ATOM 28868 N N . GLN B 2 11 ? -12.779 -8.309 -7.001 1.00 0.00 291 GLN B N 14
ATOM 28869 C CA . GLN B 2 11 ? -12.084 -8.950 -8.111 1.00 0.00 291 GLN B CA 14
ATOM 28870 C C . GLN B 2 11 ? -12.069 -8.023 -9.313 1.00 0.00 291 GLN B C 14
ATOM 28871 O O . GLN B 2 11 ? -13.075 -7.384 -9.625 1.00 0.00 291 GLN B O 14
ATOM 28885 N N . SER B 2 12 ? -10.932 -7.943 -9.978 1.00 0.00 292 SER B N 14
ATOM 28886 C CA . SER B 2 12 ? -10.773 -7.044 -11.103 1.00 0.00 292 SER B CA 14
ATOM 28887 C C . SER B 2 12 ? -9.909 -7.706 -12.170 1.00 0.00 292 SER B C 14
ATOM 28888 O O . SER B 2 12 ? -10.473 -8.200 -13.169 1.00 0.00 292 SER B O 14
ATOM 28897 N N . GLY A 1 1 ? 20.587 12.490 -5.225 1.00 0.00 1 GLY A N 15
ATOM 28898 C CA . GLY A 1 1 ? 20.665 11.556 -4.079 1.00 0.00 1 GLY A CA 15
ATOM 28899 C C . GLY A 1 1 ? 20.764 10.114 -4.524 1.00 0.00 1 GLY A C 15
ATOM 28900 O O . GLY A 1 1 ? 19.976 9.657 -5.351 1.00 0.00 1 GLY A O 15
ATOM 28906 N N . LYS A 1 2 ? 21.734 9.395 -3.981 1.00 0.00 2 LYS A N 15
ATOM 28907 C CA . LYS A 1 2 ? 21.931 7.993 -4.321 1.00 0.00 2 LYS A CA 15
ATOM 28908 C C . LYS A 1 2 ? 21.172 7.081 -3.371 1.00 0.00 2 LYS A C 15
ATOM 28909 O O . LYS A 1 2 ? 20.930 7.431 -2.213 1.00 0.00 2 LYS A O 15
ATOM 28928 N N . LEU A 1 3 ? 20.797 5.915 -3.876 1.00 0.00 3 LEU A N 15
ATOM 28929 C CA . LEU A 1 3 ? 20.123 4.908 -3.069 1.00 0.00 3 LEU A CA 15
ATOM 28930 C C . LEU A 1 3 ? 21.137 4.132 -2.241 1.00 0.00 3 LEU A C 15
ATOM 28931 O O . LEU A 1 3 ? 21.848 3.271 -2.765 1.00 0.00 3 LEU A O 15
ATOM 28947 N N . SER A 1 4 ? 21.207 4.444 -0.960 1.00 0.00 4 SER A N 15
ATOM 28948 C CA . SER A 1 4 ? 22.060 3.710 -0.041 1.00 0.00 4 SER A CA 15
ATOM 28949 C C . SER A 1 4 ? 21.459 2.330 0.225 1.00 0.00 4 SER A C 15
ATOM 28950 O O . SER A 1 4 ? 20.382 2.030 -0.285 1.00 0.00 4 SER A O 15
ATOM 28958 N N . GLU A 1 5 ? 22.132 1.501 1.023 1.00 0.00 5 GLU A N 15
ATOM 28959 C CA . GLU A 1 5 ? 21.680 0.124 1.258 1.00 0.00 5 GLU A CA 15
ATOM 28960 C C . GLU A 1 5 ? 20.211 0.068 1.666 1.00 0.00 5 GLU A C 15
ATOM 28961 O O . GLU A 1 5 ? 19.448 -0.745 1.147 1.00 0.00 5 GLU A O 15
ATOM 28973 N N . GLN A 1 6 ? 19.818 0.947 2.580 1.00 0.00 6 GLN A N 15
ATOM 28974 C CA . GLN A 1 6 ? 18.442 0.986 3.063 1.00 0.00 6 GLN A CA 15
ATOM 28975 C C . GLN A 1 6 ? 17.480 1.316 1.921 1.00 0.00 6 GLN A C 15
ATOM 28976 O O . GLN A 1 6 ? 16.455 0.658 1.754 1.00 0.00 6 GLN A O 15
ATOM 28990 N N . LEU A 1 7 ? 17.829 2.314 1.116 1.00 0.00 7 LEU A N 15
ATOM 28991 C CA . LEU A 1 7 ? 16.950 2.758 0.039 1.00 0.00 7 LEU A CA 15
ATOM 28992 C C . LEU A 1 7 ? 17.032 1.823 -1.168 1.00 0.00 7 LEU A C 15
ATOM 28993 O O . LEU A 1 7 ? 16.115 1.756 -1.986 1.00 0.00 7 LEU A O 15
ATOM 29009 N N . LYS A 1 8 ? 18.126 1.098 -1.285 1.00 0.00 8 LYS A N 15
ATOM 29010 C CA . LYS A 1 8 ? 18.242 0.086 -2.315 1.00 0.00 8 LYS A CA 15
ATOM 29011 C C . LYS A 1 8 ? 17.428 -1.132 -1.912 1.00 0.00 8 LYS A C 15
ATOM 29012 O O . LYS A 1 8 ? 16.808 -1.789 -2.749 1.00 0.00 8 LYS A O 15
ATOM 29031 N N . HIS A 1 9 ? 17.405 -1.405 -0.617 1.00 0.00 9 HIS A N 15
ATOM 29032 C CA . HIS A 1 9 ? 16.610 -2.498 -0.093 1.00 0.00 9 HIS A CA 15
ATOM 29033 C C . HIS A 1 9 ? 15.127 -2.153 -0.190 1.00 0.00 9 HIS A C 15
ATOM 29034 O O . HIS A 1 9 ? 14.300 -3.025 -0.456 1.00 0.00 9 HIS A O 15
ATOM 29049 N N . CYS A 1 10 ? 14.791 -0.877 0.011 1.00 0.00 10 CYS A N 15
ATOM 29050 C CA . CYS A 1 10 ? 13.402 -0.444 -0.094 1.00 0.00 10 CYS A CA 15
ATOM 29051 C C . CYS A 1 10 ? 12.941 -0.522 -1.542 1.00 0.00 10 CYS A C 15
ATOM 29052 O O . CYS A 1 10 ? 11.764 -0.756 -1.818 1.00 0.00 10 CYS A O 15
ATOM 29060 N N . ASN A 1 11 ? 13.884 -0.349 -2.463 1.00 0.00 11 ASN A N 15
ATOM 29061 C CA . ASN A 1 11 ? 13.597 -0.480 -3.881 1.00 0.00 11 ASN A CA 15
ATOM 29062 C C . ASN A 1 11 ? 13.223 -1.923 -4.202 1.00 0.00 11 ASN A C 15
ATOM 29063 O O . ASN A 1 11 ? 12.272 -2.181 -4.939 1.00 0.00 11 ASN A O 15
ATOM 29074 N N . GLY A 1 12 ? 13.967 -2.852 -3.612 1.00 0.00 12 GLY A N 15
ATOM 29075 C CA . GLY A 1 12 ? 13.750 -4.266 -3.866 1.00 0.00 12 GLY A CA 15
ATOM 29076 C C . GLY A 1 12 ? 12.452 -4.770 -3.269 1.00 0.00 12 GLY A C 15
ATOM 29077 O O . GLY A 1 12 ? 11.731 -5.542 -3.899 1.00 0.00 12 GLY A O 15
ATOM 29081 N N . ILE A 1 13 ? 12.156 -4.330 -2.051 1.00 0.00 13 ILE A N 15
ATOM 29082 C CA . ILE A 1 13 ? 10.915 -4.704 -1.380 1.00 0.00 13 ILE A CA 15
ATOM 29083 C C . ILE A 1 13 ? 9.708 -4.229 -2.186 1.00 0.00 13 ILE A C 15
ATOM 29084 O O . ILE A 1 13 ? 8.809 -5.011 -2.500 1.00 0.00 13 ILE A O 15
ATOM 29100 N N . LEU A 1 14 ? 9.711 -2.944 -2.524 1.00 0.00 14 LEU A N 15
ATOM 29101 C CA . LEU A 1 14 ? 8.658 -2.347 -3.330 1.00 0.00 14 LEU A CA 15
ATOM 29102 C C . LEU A 1 14 ? 8.494 -3.104 -4.641 1.00 0.00 14 LEU A C 15
ATOM 29103 O O . LEU A 1 14 ? 7.385 -3.463 -5.033 1.00 0.00 14 LEU A O 15
ATOM 29119 N N . LYS A 1 15 ? 9.618 -3.343 -5.302 1.00 0.00 15 LYS A N 15
ATOM 29120 C CA . LYS A 1 15 ? 9.656 -4.041 -6.564 1.00 0.00 15 LYS A CA 15
ATOM 29121 C C . LYS A 1 15 ? 8.978 -5.401 -6.456 1.00 0.00 15 LYS A C 15
ATOM 29122 O O . LYS A 1 15 ? 8.247 -5.820 -7.354 1.00 0.00 15 LYS A O 15
ATOM 29141 N N . GLU A 1 16 ? 9.210 -6.066 -5.345 1.00 0.00 16 GLU A N 15
ATOM 29142 C CA . GLU A 1 16 ? 8.685 -7.408 -5.139 1.00 0.00 16 GLU A CA 15
ATOM 29143 C C . GLU A 1 16 ? 7.172 -7.373 -4.963 1.00 0.00 16 GLU A C 15
ATOM 29144 O O . GLU A 1 16 ? 6.449 -8.184 -5.544 1.00 0.00 16 GLU A O 15
ATOM 29156 N N . LEU A 1 17 ? 6.700 -6.429 -4.163 1.00 0.00 17 LEU A N 15
ATOM 29157 C CA . LEU A 1 17 ? 5.267 -6.235 -3.959 1.00 0.00 17 LEU A CA 15
ATOM 29158 C C . LEU A 1 17 ? 4.608 -5.823 -5.282 1.00 0.00 17 LEU A C 15
ATOM 29159 O O . LEU A 1 17 ? 3.411 -6.025 -5.485 1.00 0.00 17 LEU A O 15
ATOM 29175 N N . LEU A 1 18 ? 5.416 -5.271 -6.185 1.00 0.00 18 LEU A N 15
ATOM 29176 C CA . LEU A 1 18 ? 4.958 -4.875 -7.516 1.00 0.00 18 LEU A CA 15
ATOM 29177 C C . LEU A 1 18 ? 5.148 -5.994 -8.538 1.00 0.00 18 LEU A C 15
ATOM 29178 O O . LEU A 1 18 ? 4.720 -5.881 -9.685 1.00 0.00 18 LEU A O 15
ATOM 29194 N N . SER A 1 19 ? 5.839 -7.042 -8.140 1.00 0.00 19 SER A N 15
ATOM 29195 C CA . SER A 1 19 ? 6.068 -8.183 -9.016 1.00 0.00 19 SER A CA 15
ATOM 29196 C C . SER A 1 19 ? 4.809 -9.038 -9.139 1.00 0.00 19 SER A C 15
ATOM 29197 O O . SER A 1 19 ? 4.009 -9.141 -8.203 1.00 0.00 19 SER A O 15
ATOM 29205 N N . LYS A 1 20 ? 4.660 -9.660 -10.311 1.00 0.00 20 LYS A N 15
ATOM 29206 C CA . LYS A 1 20 ? 3.471 -10.439 -10.656 1.00 0.00 20 LYS A CA 15
ATOM 29207 C C . LYS A 1 20 ? 3.234 -11.593 -9.688 1.00 0.00 20 LYS A C 15
ATOM 29208 O O . LYS A 1 20 ? 2.125 -12.118 -9.605 1.00 0.00 20 LYS A O 15
ATOM 29227 N N . LYS A 1 21 ? 4.280 -11.978 -8.967 1.00 0.00 21 LYS A N 15
ATOM 29228 C CA . LYS A 1 21 ? 4.174 -12.979 -7.915 1.00 0.00 21 LYS A CA 15
ATOM 29229 C C . LYS A 1 21 ? 3.134 -12.567 -6.869 1.00 0.00 21 LYS A C 15
ATOM 29230 O O . LYS A 1 21 ? 2.394 -13.402 -6.351 1.00 0.00 21 LYS A O 15
ATOM 29249 N N . HIS A 1 22 ? 3.069 -11.275 -6.572 1.00 0.00 22 HIS A N 15
ATOM 29250 C CA . HIS A 1 22 ? 2.156 -10.788 -5.545 1.00 0.00 22 HIS A CA 15
ATOM 29251 C C . HIS A 1 22 ? 0.996 -10.032 -6.171 1.00 0.00 22 HIS A C 15
ATOM 29252 O O . HIS A 1 22 ? -0.007 -9.792 -5.511 1.00 0.00 22 HIS A O 15
ATOM 29267 N N . ALA A 1 23 ? 1.134 -9.689 -7.451 1.00 0.00 23 ALA A N 15
ATOM 29268 C CA . ALA A 1 23 ? 0.144 -8.879 -8.171 1.00 0.00 23 ALA A CA 15
ATOM 29269 C C . ALA A 1 23 ? -1.278 -9.388 -7.987 1.00 0.00 23 ALA A C 15
ATOM 29270 O O . ALA A 1 23 ? -2.215 -8.598 -7.880 1.00 0.00 23 ALA A O 15
ATOM 29277 N N . ALA A 1 24 ? -1.419 -10.706 -7.916 1.00 0.00 24 ALA A N 15
ATOM 29278 C CA . ALA A 1 24 ? -2.716 -11.359 -7.749 1.00 0.00 24 ALA A CA 15
ATOM 29279 C C . ALA A 1 24 ? -3.477 -10.832 -6.524 1.00 0.00 24 ALA A C 15
ATOM 29280 O O . ALA A 1 24 ? -4.702 -10.945 -6.447 1.00 0.00 24 ALA A O 15
ATOM 29287 N N . TYR A 1 25 ? -2.747 -10.270 -5.572 1.00 0.00 25 TYR A N 15
ATOM 29288 C CA . TYR A 1 25 ? -3.348 -9.696 -4.375 1.00 0.00 25 TYR A CA 15
ATOM 29289 C C . TYR A 1 25 ? -2.618 -8.416 -3.966 1.00 0.00 25 TYR A C 15
ATOM 29290 O O . TYR A 1 25 ? -2.715 -7.969 -2.826 1.00 0.00 25 TYR A O 15
ATOM 29308 N N . ALA A 1 26 ? -1.888 -7.831 -4.916 1.00 0.00 26 ALA A N 15
ATOM 29309 C CA . ALA A 1 26 ? -1.159 -6.586 -4.676 1.00 0.00 26 ALA A CA 15
ATOM 29310 C C . ALA A 1 26 ? -1.719 -5.446 -5.531 1.00 0.00 26 ALA A C 15
ATOM 29311 O O . ALA A 1 26 ? -1.412 -4.271 -5.300 1.00 0.00 26 ALA A O 15
ATOM 29318 N N . TRP A 1 27 ? -2.549 -5.792 -6.514 1.00 0.00 27 TRP A N 15
ATOM 29319 C CA . TRP A 1 27 ? -3.091 -4.794 -7.436 1.00 0.00 27 TRP A CA 15
ATOM 29320 C C . TRP A 1 27 ? -3.852 -3.644 -6.733 1.00 0.00 27 TRP A C 15
ATOM 29321 O O . TRP A 1 27 ? -3.798 -2.517 -7.227 1.00 0.00 27 TRP A O 15
ATOM 29342 N N . PRO A 1 28 ? -4.577 -3.871 -5.593 1.00 0.00 28 PRO A N 15
ATOM 29343 C CA . PRO A 1 28 ? -5.238 -2.772 -4.871 1.00 0.00 28 PRO A CA 15
ATOM 29344 C C . PRO A 1 28 ? -4.285 -1.633 -4.513 1.00 0.00 28 PRO A C 15
ATOM 29345 O O . PRO A 1 28 ? -4.710 -0.494 -4.327 1.00 0.00 28 PRO A O 15
ATOM 29356 N N . PHE A 1 29 ? -2.998 -1.944 -4.420 1.00 0.00 29 PHE A N 15
ATOM 29357 C CA . PHE A 1 29 ? -2.021 -0.983 -3.910 1.00 0.00 29 PHE A CA 15
ATOM 29358 C C . PHE A 1 29 ? -1.088 -0.486 -5.006 1.00 0.00 29 PHE A C 15
ATOM 29359 O O . PHE A 1 29 ? -0.269 0.403 -4.771 1.00 0.00 29 PHE A O 15
ATOM 29376 N N . TYR A 1 30 ? -1.184 -1.082 -6.189 1.00 0.00 30 TYR A N 15
ATOM 29377 C CA . TYR A 1 30 ? -0.410 -0.614 -7.333 1.00 0.00 30 TYR A CA 15
ATOM 29378 C C . TYR A 1 30 ? -0.720 0.848 -7.629 1.00 0.00 30 TYR A C 15
ATOM 29379 O O . TYR A 1 30 ? 0.173 1.694 -7.624 1.00 0.00 30 TYR A O 15
ATOM 29397 N N . LYS A 1 31 ? -1.991 1.136 -7.867 1.00 0.00 31 LYS A N 15
ATOM 29398 C CA . LYS A 1 31 ? -2.418 2.463 -8.263 1.00 0.00 31 LYS A CA 15
ATOM 29399 C C . LYS A 1 31 ? -3.570 2.923 -7.368 1.00 0.00 31 LYS A C 15
ATOM 29400 O O . LYS A 1 31 ? -4.266 2.088 -6.791 1.00 0.00 31 LYS A O 15
ATOM 29419 N N . PRO A 1 32 ? -3.785 4.251 -7.237 1.00 0.00 32 PRO A N 15
ATOM 29420 C CA . PRO A 1 32 ? -4.900 4.810 -6.456 1.00 0.00 32 PRO A CA 15
ATOM 29421 C C . PRO A 1 32 ? -6.247 4.254 -6.896 1.00 0.00 32 PRO A C 15
ATOM 29422 O O . PRO A 1 32 ? -6.517 4.136 -8.099 1.00 0.00 32 PRO A O 15
ATOM 29433 N N . VAL A 1 33 ? -7.087 3.914 -5.922 1.00 0.00 33 VAL A N 15
ATOM 29434 C CA . VAL A 1 33 ? -8.421 3.403 -6.209 1.00 0.00 33 VAL A CA 15
ATOM 29435 C C . VAL A 1 33 ? -9.201 4.428 -7.023 1.00 0.00 33 VAL A C 15
ATOM 29436 O O . VAL A 1 33 ? -9.045 5.640 -6.838 1.00 0.00 33 VAL A O 15
ATOM 29449 N N . ASP A 1 34 ? -10.026 3.942 -7.928 1.00 0.00 34 ASP A N 15
ATOM 29450 C CA . ASP A 1 34 ? -10.812 4.819 -8.786 1.00 0.00 34 ASP A CA 15
ATOM 29451 C C . ASP A 1 34 ? -12.068 5.226 -8.046 1.00 0.00 34 ASP A C 15
ATOM 29452 O O . ASP A 1 34 ? -13.175 4.875 -8.440 1.00 0.00 34 ASP A O 15
ATOM 29461 N N . ALA A 1 35 ? -11.862 5.966 -6.960 1.00 0.00 35 ALA A N 15
ATOM 29462 C CA . ALA A 1 35 ? -12.906 6.276 -5.991 1.00 0.00 35 ALA A CA 15
ATOM 29463 C C . ALA A 1 35 ? -14.186 6.777 -6.647 1.00 0.00 35 ALA A C 15
ATOM 29464 O O . ALA A 1 35 ? -15.278 6.333 -6.300 1.00 0.00 35 ALA A O 15
ATOM 29471 N N . SER A 1 36 ? -14.049 7.668 -7.616 1.00 0.00 36 SER A N 15
ATOM 29472 C CA . SER A 1 36 ? -15.203 8.220 -8.312 1.00 0.00 36 SER A CA 15
ATOM 29473 C C . SER A 1 36 ? -15.963 7.117 -9.050 1.00 0.00 36 SER A C 15
ATOM 29474 O O . SER A 1 36 ? -17.196 7.106 -9.083 1.00 0.00 36 SER A O 15
ATOM 29482 N N . ALA A 1 37 ? -15.217 6.180 -9.616 1.00 0.00 37 ALA A N 15
ATOM 29483 C CA . ALA A 1 37 ? -15.796 5.086 -10.380 1.00 0.00 37 ALA A CA 15
ATOM 29484 C C . ALA A 1 37 ? -16.460 4.051 -9.475 1.00 0.00 37 ALA A C 15
ATOM 29485 O O . ALA A 1 37 ? -17.431 3.407 -9.876 1.00 0.00 37 ALA A O 15
ATOM 29492 N N . LEU A 1 38 ? -15.954 3.890 -8.252 1.00 0.00 38 LEU A N 15
ATOM 29493 C CA . LEU A 1 38 ? -16.567 2.922 -7.326 1.00 0.00 38 LEU A CA 15
ATOM 29494 C C . LEU A 1 38 ? -17.630 3.593 -6.457 1.00 0.00 38 LEU A C 15
ATOM 29495 O O . LEU A 1 38 ? -18.133 2.995 -5.506 1.00 0.00 38 LEU A O 15
ATOM 29511 N N . GLY A 1 39 ? -17.976 4.833 -6.793 1.00 0.00 39 GLY A N 15
ATOM 29512 C CA . GLY A 1 39 ? -19.022 5.541 -6.071 1.00 0.00 39 GLY A CA 15
ATOM 29513 C C . GLY A 1 39 ? -18.556 6.048 -4.721 1.00 0.00 39 GLY A C 15
ATOM 29514 O O . GLY A 1 39 ? -19.362 6.410 -3.864 1.00 0.00 39 GLY A O 15
ATOM 29518 N N . LEU A 1 40 ? -17.250 6.077 -4.536 1.00 0.00 40 LEU A N 15
ATOM 29519 C CA . LEU A 1 40 ? -16.661 6.498 -3.281 1.00 0.00 40 LEU A CA 15
ATOM 29520 C C . LEU A 1 40 ? -16.370 7.992 -3.307 1.00 0.00 40 LEU A C 15
ATOM 29521 O O . LEU A 1 40 ? -15.270 8.423 -3.652 1.00 0.00 40 LEU A O 15
ATOM 29537 N N . HIS A 1 41 ? -17.366 8.778 -2.941 1.00 0.00 41 HIS A N 15
ATOM 29538 C CA . HIS A 1 41 ? -17.250 10.232 -2.982 1.00 0.00 41 HIS A CA 15
ATOM 29539 C C . HIS A 1 41 ? -16.612 10.751 -1.699 1.00 0.00 41 HIS A C 15
ATOM 29540 O O . HIS A 1 41 ? -16.335 11.943 -1.560 1.00 0.00 41 HIS A O 15
ATOM 29555 N N . ASP A 1 42 ? -16.370 9.838 -0.773 1.00 0.00 42 ASP A N 15
ATOM 29556 C CA . ASP A 1 42 ? -15.884 10.190 0.555 1.00 0.00 42 ASP A CA 15
ATOM 29557 C C . ASP A 1 42 ? -14.455 9.697 0.771 1.00 0.00 42 ASP A C 15
ATOM 29558 O O . ASP A 1 42 ? -13.954 9.696 1.892 1.00 0.00 42 ASP A O 15
ATOM 29567 N N . TYR A 1 43 ? -13.787 9.313 -0.309 1.00 0.00 43 TYR A N 15
ATOM 29568 C CA . TYR A 1 43 ? -12.503 8.625 -0.201 1.00 0.00 43 TYR A CA 15
ATOM 29569 C C . TYR A 1 43 ? -11.418 9.515 0.408 1.00 0.00 43 TYR A C 15
ATOM 29570 O O . TYR A 1 43 ? -10.647 9.062 1.247 1.00 0.00 43 TYR A O 15
ATOM 29588 N N . HIS A 1 44 ? -11.375 10.782 0.024 1.00 0.00 44 HIS A N 15
ATOM 29589 C CA . HIS A 1 44 ? -10.312 11.668 0.499 1.00 0.00 44 HIS A CA 15
ATOM 29590 C C . HIS A 1 44 ? -10.656 12.278 1.851 1.00 0.00 44 HIS A C 15
ATOM 29591 O O . HIS A 1 44 ? -9.836 12.966 2.459 1.00 0.00 44 HIS A O 15
ATOM 29606 N N . ASP A 1 45 ? -11.867 12.020 2.322 1.00 0.00 45 ASP A N 15
ATOM 29607 C CA . ASP A 1 45 ? -12.288 12.500 3.631 1.00 0.00 45 ASP A CA 15
ATOM 29608 C C . ASP A 1 45 ? -11.967 11.477 4.709 1.00 0.00 45 ASP A C 15
ATOM 29609 O O . ASP A 1 45 ? -11.805 11.822 5.880 1.00 0.00 45 ASP A O 15
ATOM 29618 N N . ILE A 1 46 ? -11.893 10.216 4.315 1.00 0.00 46 ILE A N 15
ATOM 29619 C CA . ILE A 1 46 ? -11.514 9.153 5.231 1.00 0.00 46 ILE A CA 15
ATOM 29620 C C . ILE A 1 46 ? -10.019 8.896 5.128 1.00 0.00 46 ILE A C 15
ATOM 29621 O O . ILE A 1 46 ? -9.322 8.788 6.135 1.00 0.00 46 ILE A O 15
ATOM 29637 N N . ILE A 1 47 ? -9.527 8.826 3.903 1.00 0.00 47 ILE A N 15
ATOM 29638 C CA . ILE A 1 47 ? -8.118 8.584 3.666 1.00 0.00 47 ILE A CA 15
ATOM 29639 C C . ILE A 1 47 ? -7.342 9.897 3.719 1.00 0.00 47 ILE A C 15
ATOM 29640 O O . ILE A 1 47 ? -7.419 10.714 2.799 1.00 0.00 47 ILE A O 15
ATOM 29656 N N . LYS A 1 48 ? -6.605 10.100 4.802 1.00 0.00 48 LYS A N 15
ATOM 29657 C CA . LYS A 1 48 ? -5.844 11.327 4.980 1.00 0.00 48 LYS A CA 15
ATOM 29658 C C . LYS A 1 48 ? -4.444 11.204 4.391 1.00 0.00 48 LYS A C 15
ATOM 29659 O O . LYS A 1 48 ? -3.839 12.194 3.983 1.00 0.00 48 LYS 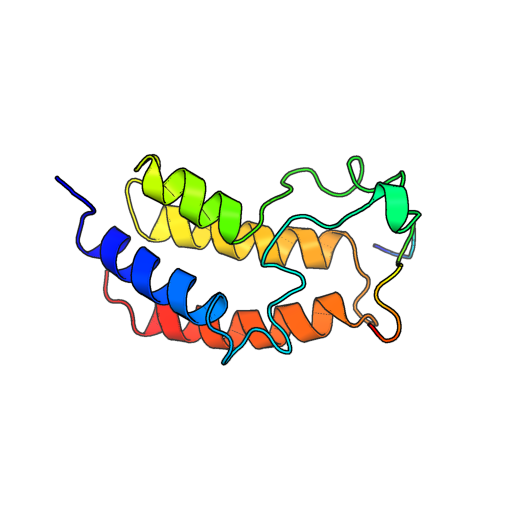A O 15
ATOM 29678 N N . HIS A 1 49 ? -3.933 9.985 4.351 1.00 0.00 49 HIS A N 15
ATOM 29679 C CA . HIS A 1 49 ? -2.656 9.709 3.700 1.00 0.00 49 HIS A CA 15
ATOM 29680 C C . HIS A 1 49 ? -2.831 8.680 2.581 1.00 0.00 49 HIS A C 15
ATOM 29681 O O . HIS A 1 49 ? -2.417 7.529 2.724 1.00 0.00 49 HIS A O 15
ATOM 29696 N N . PRO A 1 50 ? -3.480 9.066 1.461 1.00 0.00 50 PRO A N 15
ATOM 29697 C CA . PRO A 1 50 ? -3.618 8.189 0.297 1.00 0.00 50 PRO A CA 15
ATOM 29698 C C . PRO A 1 50 ? -2.277 7.947 -0.381 1.00 0.00 50 PRO A C 15
ATOM 29699 O O . PRO A 1 50 ? -1.708 8.846 -1.005 1.00 0.00 50 PRO A O 15
ATOM 29710 N N . MET A 1 51 ? -1.765 6.743 -0.231 1.00 0.00 51 MET A N 15
ATOM 29711 C CA . MET A 1 51 ? -0.487 6.385 -0.811 1.00 0.00 51 MET A CA 15
ATOM 29712 C C . MET A 1 51 ? -0.590 5.047 -1.514 1.00 0.00 51 MET A C 15
ATOM 29713 O O . MET A 1 51 ? -1.357 4.183 -1.101 1.00 0.00 51 MET A O 15
ATOM 29727 N N . ASP A 1 52 ? 0.183 4.890 -2.575 1.00 0.00 52 ASP A N 15
ATOM 29728 C CA . ASP A 1 52 ? 0.167 3.672 -3.370 1.00 0.00 52 ASP A CA 15
ATOM 29729 C C . ASP A 1 52 ? 1.597 3.263 -3.683 1.00 0.00 52 ASP A C 15
ATOM 29730 O O . ASP A 1 52 ? 2.477 4.121 -3.716 1.00 0.00 52 ASP A O 15
ATOM 29739 N N . LEU A 1 53 ? 1.847 1.981 -3.907 1.00 0.00 53 LEU A N 15
ATOM 29740 C CA . LEU A 1 53 ? 3.216 1.505 -4.118 1.00 0.00 53 LEU A CA 15
ATOM 29741 C C . LEU A 1 53 ? 3.896 2.219 -5.284 1.00 0.00 53 LEU A C 15
ATOM 29742 O O . LEU A 1 53 ? 5.073 2.578 -5.197 1.00 0.00 53 LEU A O 15
ATOM 29758 N N . SER A 1 54 ? 3.151 2.458 -6.356 1.00 0.00 54 SER A N 15
ATOM 29759 C CA . SER A 1 54 ? 3.695 3.171 -7.507 1.00 0.00 54 SER A CA 15
ATOM 29760 C C . SER A 1 54 ? 4.119 4.597 -7.124 1.00 0.00 54 SER A C 15
ATOM 29761 O O . SER A 1 54 ? 5.085 5.133 -7.669 1.00 0.00 54 SER A O 15
ATOM 29769 N N . THR A 1 55 ? 3.410 5.195 -6.170 1.00 0.00 55 THR A N 15
ATOM 29770 C CA . THR A 1 55 ? 3.724 6.539 -5.702 1.00 0.00 55 THR A CA 15
ATOM 29771 C C . THR A 1 55 ? 4.914 6.510 -4.751 1.00 0.00 55 THR A C 15
ATOM 29772 O O . THR A 1 55 ? 5.751 7.415 -4.761 1.00 0.00 55 THR A O 15
ATOM 29783 N N . VAL A 1 56 ? 4.993 5.460 -3.938 1.00 0.00 56 VAL A N 15
ATOM 29784 C CA . VAL A 1 56 ? 6.135 5.267 -3.053 1.00 0.00 56 VAL A CA 15
ATOM 29785 C C . VAL A 1 56 ? 7.399 5.182 -3.887 1.00 0.00 56 VAL A C 15
ATOM 29786 O O . VAL A 1 56 ? 8.405 5.833 -3.594 1.00 0.00 56 VAL A O 15
ATOM 29799 N N . LYS A 1 57 ? 7.316 4.398 -4.950 1.00 0.00 57 LYS A N 15
ATOM 29800 C CA . LYS A 1 57 ? 8.428 4.216 -5.863 1.00 0.00 57 LYS A CA 15
ATOM 29801 C C . LYS A 1 57 ? 8.739 5.519 -6.574 1.00 0.00 57 LYS A C 15
ATOM 29802 O O . LYS A 1 57 ? 9.899 5.873 -6.751 1.00 0.00 57 LYS A O 15
ATOM 29821 N N . ARG A 1 58 ? 7.685 6.221 -6.969 1.00 0.00 58 ARG A N 15
ATOM 29822 C CA . ARG A 1 58 ? 7.807 7.524 -7.616 1.00 0.00 58 ARG A CA 15
ATOM 29823 C C . ARG A 1 58 ? 8.635 8.480 -6.762 1.00 0.00 58 ARG A C 15
ATOM 29824 O O . ARG A 1 58 ? 9.605 9.077 -7.229 1.00 0.00 58 ARG A O 15
ATOM 29845 N N . LYS A 1 59 ? 8.250 8.602 -5.502 1.00 0.00 59 LYS A N 15
ATOM 29846 C CA . LYS A 1 59 ? 8.929 9.492 -4.570 1.00 0.00 59 LYS A CA 15
ATOM 29847 C C . LYS A 1 59 ? 10.315 8.951 -4.222 1.00 0.00 59 LYS A C 15
ATOM 29848 O O . LYS A 1 59 ? 11.233 9.714 -3.913 1.00 0.00 59 LYS A O 15
ATOM 29867 N N . MET A 1 60 ? 10.468 7.630 -4.283 1.00 0.00 60 MET A N 15
ATOM 29868 C CA . MET A 1 60 ? 11.770 7.003 -4.086 1.00 0.00 60 MET A CA 15
ATOM 29869 C C . MET A 1 60 ? 12.681 7.319 -5.268 1.00 0.00 60 MET A C 15
ATOM 29870 O O . MET A 1 60 ? 13.881 7.518 -5.099 1.00 0.00 60 MET A O 15
ATOM 29884 N N . GLU A 1 61 ? 12.095 7.377 -6.465 1.00 0.00 61 GLU A N 15
ATOM 29885 C CA . GLU A 1 61 ? 12.841 7.725 -7.672 1.00 0.00 61 GLU A CA 15
ATOM 29886 C C . GLU A 1 61 ? 13.329 9.163 -7.607 1.00 0.00 61 GLU A C 15
ATOM 29887 O O . GLU A 1 61 ? 14.398 9.492 -8.117 1.00 0.00 61 GLU A O 15
ATOM 29899 N N . ASN A 1 62 ? 12.543 10.011 -6.960 1.00 0.00 62 ASN A N 15
ATOM 29900 C CA . ASN A 1 62 ? 12.918 11.408 -6.771 1.00 0.00 62 ASN A CA 15
ATOM 29901 C C . ASN A 1 62 ? 13.868 11.522 -5.591 1.00 0.00 62 ASN A C 15
ATOM 29902 O O . ASN A 1 62 ? 14.352 12.607 -5.261 1.00 0.00 62 ASN A O 15
ATOM 29913 N N . ARG A 1 63 ? 14.120 10.370 -4.972 1.00 0.00 63 ARG A N 15
ATOM 29914 C CA . ARG A 1 63 ? 15.075 10.232 -3.883 1.00 0.00 63 ARG A CA 15
ATOM 29915 C C . ARG A 1 63 ? 14.734 11.157 -2.726 1.00 0.00 63 ARG A C 15
ATOM 29916 O O . ARG A 1 63 ? 15.618 11.709 -2.071 1.00 0.00 63 ARG A O 15
ATOM 29937 N N . ASP A 1 64 ? 13.437 11.309 -2.481 1.00 0.00 64 ASP A N 15
ATOM 29938 C CA . ASP A 1 64 ? 12.952 12.091 -1.343 1.00 0.00 64 ASP A CA 15
ATOM 29939 C C . ASP A 1 64 ? 13.237 11.373 -0.032 1.00 0.00 64 ASP A C 15
ATOM 29940 O O . ASP A 1 64 ? 13.264 11.983 1.038 1.00 0.00 64 ASP A O 15
ATOM 29949 N N . TYR A 1 65 ? 13.454 10.073 -0.133 1.00 0.00 65 TYR A N 15
ATOM 29950 C CA . TYR A 1 65 ? 13.639 9.221 1.031 1.00 0.00 65 TYR A CA 15
ATOM 29951 C C . TYR A 1 65 ? 15.077 9.296 1.507 1.00 0.00 65 TYR A C 15
ATOM 29952 O O . TYR A 1 65 ? 16.000 9.445 0.703 1.00 0.00 65 TYR A O 15
ATOM 29970 N N . ARG A 1 66 ? 15.262 9.221 2.811 1.00 0.00 66 ARG A N 15
ATOM 29971 C CA . ARG A 1 66 ? 16.588 9.215 3.396 1.00 0.00 66 ARG A CA 15
ATOM 29972 C C . ARG A 1 66 ? 16.949 7.832 3.909 1.00 0.00 66 ARG A C 15
ATOM 29973 O O . ARG A 1 66 ? 18.121 7.457 3.913 1.00 0.00 66 ARG A O 15
ATOM 29994 N N . ASP A 1 67 ? 15.944 7.064 4.323 1.00 0.00 67 ASP A N 15
ATOM 29995 C CA . ASP A 1 67 ? 16.183 5.731 4.856 1.00 0.00 67 ASP A CA 15
ATOM 29996 C C . ASP A 1 67 ? 15.003 4.832 4.538 1.00 0.00 67 ASP A C 15
ATOM 29997 O O . ASP A 1 67 ? 13.931 5.309 4.160 1.00 0.00 67 ASP A O 15
ATOM 30006 N N . ALA A 1 68 ? 15.196 3.532 4.711 1.00 0.00 68 ALA A N 15
ATOM 30007 C CA . ALA A 1 68 ? 14.155 2.562 4.410 1.00 0.00 68 ALA A CA 15
ATOM 30008 C C . ALA A 1 68 ? 13.044 2.653 5.434 1.00 0.00 68 ALA A C 15
ATOM 30009 O O . ALA A 1 68 ? 11.939 2.170 5.208 1.00 0.00 68 ALA A O 15
ATOM 30016 N N . GLN A 1 69 ? 13.347 3.283 6.560 1.00 0.00 69 GLN A N 15
ATOM 30017 C CA . GLN A 1 69 ? 12.355 3.502 7.592 1.00 0.00 69 GLN A CA 15
ATOM 30018 C C . GLN A 1 69 ? 11.308 4.479 7.080 1.00 0.00 69 GLN A C 15
ATOM 30019 O O . GLN A 1 69 ? 10.116 4.326 7.333 1.00 0.00 69 GLN A O 15
ATOM 30033 N N . GLU A 1 70 ? 11.775 5.479 6.341 1.00 0.00 70 GLU A N 15
ATOM 30034 C CA . GLU A 1 70 ? 10.894 6.461 5.740 1.00 0.00 70 GLU A CA 15
ATOM 30035 C C . GLU A 1 70 ? 10.049 5.806 4.660 1.00 0.00 70 GLU A C 15
ATOM 30036 O O . GLU A 1 70 ? 8.884 6.155 4.466 1.00 0.00 70 GLU A O 15
ATOM 30048 N N . PHE A 1 71 ? 10.649 4.852 3.963 1.00 0.00 71 PHE A N 15
ATOM 30049 C CA . PHE A 1 71 ? 9.916 4.042 3.006 1.00 0.00 71 PHE A CA 15
ATOM 30050 C C . PHE A 1 71 ? 8.857 3.233 3.734 1.00 0.00 71 PHE A C 15
ATOM 30051 O O . PHE A 1 71 ? 7.678 3.294 3.389 1.00 0.00 71 PHE A O 15
ATOM 30068 N N . ALA A 1 72 ? 9.294 2.489 4.752 1.00 0.00 72 ALA A N 15
ATOM 30069 C CA . ALA A 1 72 ? 8.406 1.670 5.555 1.00 0.00 72 ALA A CA 15
ATOM 30070 C C . ALA A 1 72 ? 7.247 2.496 6.072 1.00 0.00 72 ALA A C 15
ATOM 30071 O O . ALA A 1 72 ? 6.102 2.065 6.022 1.00 0.00 72 ALA A O 15
ATOM 30078 N N . ALA A 1 73 ? 7.564 3.692 6.537 1.00 0.00 73 ALA A N 15
ATOM 30079 C CA . ALA A 1 73 ? 6.577 4.632 7.033 1.00 0.00 73 ALA A CA 15
ATOM 30080 C C . ALA A 1 73 ? 5.488 4.902 5.993 1.00 0.00 73 ALA A C 15
ATOM 30081 O O . ALA A 1 73 ? 4.295 4.884 6.308 1.00 0.00 73 ALA A O 15
ATOM 30088 N N . ASP A 1 74 ? 5.904 5.116 4.752 1.00 0.00 74 ASP A N 15
ATOM 30089 C CA . ASP A 1 74 ? 4.983 5.500 3.683 1.00 0.00 74 ASP A CA 15
ATOM 30090 C C . ASP A 1 74 ? 4.188 4.291 3.177 1.00 0.00 74 ASP A C 15
ATOM 30091 O O . ASP A 1 74 ? 2.970 4.368 2.994 1.00 0.00 74 ASP A O 15
ATOM 30100 N N . VAL A 1 75 ? 4.871 3.164 2.978 1.00 0.00 75 VAL A N 15
ATOM 30101 C CA . VAL A 1 75 ? 4.214 1.954 2.476 1.00 0.00 75 VAL A CA 15
ATOM 30102 C C . VAL A 1 75 ? 3.242 1.380 3.507 1.00 0.00 75 VAL A C 15
ATOM 30103 O O . VAL A 1 75 ? 2.136 0.960 3.161 1.00 0.00 75 VAL A O 15
ATOM 30116 N N . ARG A 1 76 ? 3.640 1.383 4.774 1.00 0.00 76 ARG A N 15
ATOM 30117 C CA . ARG A 1 76 ? 2.780 0.865 5.827 1.00 0.00 76 ARG A CA 15
ATOM 30118 C C . ARG A 1 76 ? 1.566 1.773 5.996 1.00 0.00 76 ARG A C 15
ATOM 30119 O O . ARG A 1 76 ? 0.482 1.315 6.353 1.00 0.00 76 ARG A O 15
ATOM 30140 N N . LEU A 1 77 ? 1.754 3.063 5.720 1.00 0.00 77 LEU A N 15
ATOM 30141 C CA . LEU A 1 77 ? 0.661 4.024 5.760 1.00 0.00 77 LEU A CA 15
ATOM 30142 C C . LEU A 1 77 ? -0.382 3.694 4.698 1.00 0.00 77 LEU A C 15
ATOM 30143 O O . LEU A 1 77 ? -1.579 3.910 4.899 1.00 0.00 77 LEU A O 15
ATOM 30159 N N . MET A 1 78 ? 0.078 3.167 3.572 1.00 0.00 78 MET A N 15
ATOM 30160 C CA . MET A 1 78 ? -0.822 2.709 2.522 1.00 0.00 78 MET A CA 15
ATOM 30161 C C . MET A 1 78 ? -1.701 1.562 3.025 1.00 0.00 78 MET A C 15
ATOM 30162 O O . MET A 1 78 ? -2.927 1.619 2.920 1.00 0.00 78 MET A O 15
ATOM 30176 N N . PHE A 1 79 ? -1.081 0.531 3.592 1.00 0.00 79 PHE A N 15
ATOM 30177 C CA . PHE A 1 79 ? -1.846 -0.573 4.170 1.00 0.00 79 PHE A CA 15
ATOM 30178 C C . PHE A 1 79 ? -2.772 -0.059 5.282 1.00 0.00 79 PHE A C 15
ATOM 30179 O O . PHE A 1 79 ? -3.909 -0.518 5.432 1.00 0.00 79 PHE A O 15
ATOM 30196 N N . SER A 1 80 ? -2.279 0.917 6.040 1.00 0.00 80 SER A N 15
ATOM 30197 C CA . SER A 1 80 ? -3.032 1.495 7.143 1.00 0.00 80 SER A CA 15
ATOM 30198 C C . SER A 1 80 ? -4.301 2.198 6.661 1.00 0.00 80 SER A C 15
ATOM 30199 O O . SER A 1 80 ? -5.370 2.023 7.251 1.00 0.00 80 SER A O 15
ATOM 30207 N N . ASN A 1 81 ? -4.200 2.983 5.587 1.00 0.00 81 ASN A N 15
ATOM 30208 C CA . ASN A 1 81 ? -5.362 3.726 5.107 1.00 0.00 81 ASN A CA 15
ATOM 30209 C C . ASN A 1 81 ? -6.430 2.772 4.576 1.00 0.00 81 ASN A C 15
ATOM 30210 O O . ASN A 1 81 ? -7.625 3.048 4.693 1.00 0.00 81 ASN A O 15
ATOM 30221 N N . CYS A 1 82 ? -6.005 1.629 4.039 1.00 0.00 82 CYS A N 15
ATOM 30222 C CA . CYS A 1 82 ? -6.966 0.614 3.581 1.00 0.00 82 CYS A CA 15
ATOM 30223 C C . CYS A 1 82 ? -7.812 0.118 4.752 1.00 0.00 82 CYS A C 15
ATOM 30224 O O . CYS A 1 82 ? -9.035 -0.017 4.626 1.00 0.00 82 CYS A O 15
ATOM 30232 N N . TYR A 1 83 ? -7.169 -0.134 5.898 1.00 0.00 83 TYR A N 15
ATOM 30233 C CA . TYR A 1 83 ? -7.898 -0.603 7.078 1.00 0.00 83 TYR A CA 15
ATOM 30234 C C . TYR A 1 83 ? -8.823 0.480 7.623 1.00 0.00 83 TYR A C 15
ATOM 30235 O O . TYR A 1 83 ? -9.819 0.173 8.278 1.00 0.00 83 TYR A O 15
ATOM 30253 N N . LYS A 1 84 ? -8.492 1.741 7.361 1.00 0.00 84 LYS A N 15
ATOM 30254 C CA . LYS A 1 84 ? -9.331 2.851 7.803 1.00 0.00 84 LYS A CA 15
ATOM 30255 C C . LYS A 1 84 ? -10.654 2.836 7.071 1.00 0.00 84 LYS A C 15
ATOM 30256 O O . LYS A 1 84 ? -11.722 2.950 7.676 1.00 0.00 84 LYS A O 15
ATOM 30275 N N . TYR A 1 85 ? -10.566 2.685 5.763 1.00 0.00 85 TYR A N 15
ATOM 30276 C CA . TYR A 1 85 ? -11.719 2.823 4.900 1.00 0.00 85 TYR A CA 15
ATOM 30277 C C . TYR A 1 85 ? -12.601 1.586 4.944 1.00 0.00 85 TYR A C 15
ATOM 30278 O O . TYR A 1 85 ? -13.773 1.651 5.316 1.00 0.00 85 TYR A O 15
ATOM 30296 N N . ASN A 1 86 ? -12.022 0.460 4.572 1.00 0.00 86 ASN A N 15
ATOM 30297 C CA . ASN A 1 86 ? -12.777 -0.767 4.401 1.00 0.00 86 ASN A CA 15
ATOM 30298 C C . ASN A 1 86 ? -12.948 -1.477 5.736 1.00 0.00 86 ASN A C 15
ATOM 30299 O O . ASN A 1 86 ? -11.982 -1.640 6.485 1.00 0.00 86 ASN A O 15
ATOM 30310 N N . PRO A 1 87 ? -14.189 -1.876 6.072 1.00 0.00 87 PRO A N 15
ATOM 30311 C CA . PRO A 1 87 ? -14.466 -2.634 7.292 1.00 0.00 87 PRO A CA 15
ATOM 30312 C C . PRO A 1 87 ? -13.674 -3.944 7.339 1.00 0.00 87 PRO A C 15
ATOM 30313 O O . PRO A 1 87 ? -13.292 -4.485 6.299 1.00 0.00 87 PRO A O 15
ATOM 30324 N N . PRO A 1 88 ? -13.420 -4.449 8.566 1.00 0.00 88 PRO A N 15
ATOM 30325 C CA . PRO A 1 88 ? -12.514 -5.584 8.837 1.00 0.00 88 PRO A CA 15
ATOM 30326 C C . PRO A 1 88 ? -12.707 -6.798 7.926 1.00 0.00 88 PRO A C 15
ATOM 30327 O O . PRO A 1 88 ? -11.768 -7.570 7.723 1.00 0.00 88 PRO A O 15
ATOM 30338 N N . ASP A 1 89 ? -13.905 -6.983 7.392 1.00 0.00 89 ASP A N 15
ATOM 30339 C CA . ASP A 1 89 ? -14.149 -8.076 6.453 1.00 0.00 89 ASP A CA 15
ATOM 30340 C C . ASP A 1 89 ? -14.465 -7.524 5.070 1.00 0.00 89 ASP A C 15
ATOM 30341 O O . ASP A 1 89 ? -15.628 -7.368 4.697 1.00 0.00 89 ASP A O 15
ATOM 30350 N N . HIS A 1 90 ? -13.421 -7.197 4.324 1.00 0.00 90 HIS A N 15
ATOM 30351 C CA . HIS A 1 90 ? -13.575 -6.757 2.947 1.00 0.00 90 HIS A CA 15
ATOM 30352 C C . HIS A 1 90 ? -12.334 -7.161 2.158 1.00 0.00 90 HIS A C 15
ATOM 30353 O O . HIS A 1 90 ? -11.242 -7.200 2.713 1.00 0.00 90 HIS A O 15
ATOM 30368 N N . ASP A 1 91 ? -12.497 -7.463 0.884 1.00 0.00 91 ASP A N 15
ATOM 30369 C CA . ASP A 1 91 ? -11.401 -7.979 0.055 1.00 0.00 91 ASP A CA 15
ATOM 30370 C C . ASP A 1 91 ? -10.100 -7.184 0.212 1.00 0.00 91 ASP A C 15
ATOM 30371 O O . ASP A 1 91 ? -9.028 -7.770 0.375 1.00 0.00 91 ASP A O 15
ATOM 30380 N N . VAL A 1 92 ? -10.198 -5.858 0.199 1.00 0.00 92 VAL A N 15
ATOM 30381 C CA . VAL A 1 92 ? -9.011 -5.002 0.210 1.00 0.00 92 VAL A CA 15
ATOM 30382 C C . VAL A 1 92 ? -8.245 -5.102 1.525 1.00 0.00 92 VAL A C 15
ATOM 30383 O O . VAL A 1 92 ? -7.031 -4.920 1.546 1.00 0.00 92 VAL A O 15
ATOM 30396 N N . VAL A 1 93 ? -8.935 -5.409 2.620 1.00 0.00 93 VAL A N 15
ATOM 30397 C CA . VAL A 1 93 ? -8.262 -5.498 3.911 1.00 0.00 93 VAL A CA 15
ATOM 30398 C C . VAL A 1 93 ? -7.544 -6.836 4.037 1.00 0.00 93 VAL A C 15
ATOM 30399 O O . VAL A 1 93 ? -6.470 -6.922 4.628 1.00 0.00 93 VAL A O 15
ATOM 30412 N N . ALA A 1 94 ? -8.133 -7.873 3.455 1.00 0.00 94 ALA A N 15
ATOM 30413 C CA . ALA A 1 94 ? -7.516 -9.189 3.448 1.00 0.00 94 ALA A CA 15
ATOM 30414 C C . ALA A 1 94 ? -6.277 -9.180 2.562 1.00 0.00 94 ALA A C 15
ATOM 30415 O O . ALA A 1 94 ? -5.240 -9.742 2.915 1.00 0.00 94 ALA A O 15
ATOM 30422 N N . MET A 1 95 ? -6.388 -8.513 1.418 1.00 0.00 95 MET A N 15
ATOM 30423 C CA . MET A 1 95 ? -5.262 -8.371 0.504 1.00 0.00 95 MET A CA 15
ATOM 30424 C C . MET A 1 95 ? -4.175 -7.495 1.128 1.00 0.00 95 MET A C 15
ATOM 30425 O O . MET A 1 95 ? -2.984 -7.751 0.949 1.00 0.00 95 MET A O 15
ATOM 30439 N N . ALA A 1 96 ? -4.591 -6.482 1.892 1.00 0.00 96 ALA A N 15
ATOM 30440 C CA . ALA A 1 96 ? -3.643 -5.598 2.571 1.00 0.00 96 ALA A CA 15
ATOM 30441 C C . ALA A 1 96 ? -2.914 -6.345 3.679 1.00 0.00 96 ALA A C 15
ATOM 30442 O O . ALA A 1 96 ? -1.739 -6.098 3.945 1.00 0.00 96 ALA A O 15
ATOM 30449 N N . ARG A 1 97 ? -3.618 -7.273 4.312 1.00 0.00 97 ARG A N 15
ATOM 30450 C CA . ARG A 1 97 ? -3.069 -8.003 5.443 1.00 0.00 97 ARG A CA 15
ATOM 30451 C C . ARG A 1 97 ? -2.082 -9.069 4.980 1.00 0.00 97 ARG A C 15
ATOM 30452 O O . ARG A 1 97 ? -1.039 -9.272 5.599 1.00 0.00 97 ARG A O 15
ATOM 30473 N N . LYS A 1 98 ? -2.418 -9.748 3.894 1.00 0.00 98 LYS A N 15
ATOM 30474 C CA . LYS A 1 98 ? -1.541 -10.765 3.326 1.00 0.00 98 LYS A CA 15
ATOM 30475 C C . LYS A 1 98 ? -0.257 -10.124 2.789 1.00 0.00 98 LYS A C 15
ATOM 30476 O O . LYS A 1 98 ? 0.857 -10.617 3.021 1.00 0.00 98 LYS A O 15
ATOM 30495 N N . LEU A 1 99 ? -0.418 -9.020 2.072 1.00 0.00 99 LEU A N 15
ATOM 30496 C CA . LEU A 1 99 ? 0.720 -8.241 1.604 1.00 0.00 99 LEU A CA 15
ATOM 30497 C C . LEU A 1 99 ? 1.506 -7.655 2.774 1.00 0.00 99 LEU A C 15
ATOM 30498 O O . LEU A 1 99 ? 2.693 -7.359 2.642 1.00 0.00 99 LEU A O 15
ATOM 30514 N N . GLN A 1 100 ? 0.850 -7.478 3.915 1.00 0.00 100 GLN A N 15
ATOM 30515 C CA . GLN A 1 100 ? 1.555 -7.070 5.122 1.00 0.00 100 GLN A CA 15
ATOM 30516 C C . GLN A 1 100 ? 2.535 -8.165 5.524 1.00 0.00 100 GLN A C 15
ATOM 30517 O O . GLN A 1 100 ? 3.685 -7.886 5.831 1.00 0.00 100 GLN A O 15
ATOM 30531 N N . ASP A 1 101 ? 2.070 -9.416 5.485 1.00 0.00 101 ASP A N 15
ATOM 30532 C CA . ASP A 1 101 ? 2.903 -10.565 5.849 1.00 0.00 101 ASP A CA 15
ATOM 30533 C C . ASP A 1 101 ? 4.203 -10.586 5.059 1.00 0.00 101 ASP A C 15
ATOM 30534 O O . ASP A 1 101 ? 5.273 -10.815 5.624 1.00 0.00 101 ASP A O 15
ATOM 30543 N N . VAL A 1 102 ? 4.117 -10.357 3.752 1.00 0.00 102 VAL A N 15
ATOM 30544 C CA . VAL A 1 102 ? 5.324 -10.321 2.929 1.00 0.00 102 VAL A CA 15
ATOM 30545 C C . VAL A 1 102 ? 6.163 -9.073 3.225 1.00 0.00 102 VAL A C 15
ATOM 30546 O O . VAL A 1 102 ? 7.312 -9.189 3.644 1.00 0.00 102 VAL A O 15
ATOM 30559 N N . PHE A 1 103 ? 5.573 -7.896 3.043 1.00 0.00 103 PHE A N 15
ATOM 30560 C CA . PHE A 1 103 ? 6.275 -6.624 3.256 1.00 0.00 103 PHE A CA 15
ATOM 30561 C C . PHE A 1 103 ? 6.929 -6.548 4.645 1.00 0.00 103 PHE A C 15
ATOM 30562 O O . PHE A 1 103 ? 8.064 -6.079 4.776 1.00 0.00 103 PHE A O 15
ATOM 30579 N N . GLU A 1 104 ? 6.242 -7.039 5.667 1.00 0.00 104 GLU A N 15
ATOM 30580 C CA . GLU A 1 104 ? 6.720 -6.947 7.023 1.00 0.00 104 GLU A CA 15
ATOM 30581 C C . GLU A 1 104 ? 7.900 -7.893 7.220 1.00 0.00 104 GLU A C 15
ATOM 30582 O O . GLU A 1 104 ? 8.914 -7.526 7.809 1.00 0.00 104 GLU A O 15
ATOM 30594 N N . PHE A 1 105 ? 7.772 -9.103 6.686 1.00 0.00 105 PHE A N 15
ATOM 30595 C CA . PHE A 1 105 ? 8.841 -10.090 6.765 1.00 0.00 105 PHE A CA 15
ATOM 30596 C C . PHE A 1 105 ? 10.066 -9.612 5.990 1.00 0.00 105 PHE A C 15
ATOM 30597 O O . PHE A 1 105 ? 11.203 -9.882 6.377 1.00 0.00 105 PHE A O 15
ATOM 30614 N N . ARG A 1 106 ? 9.829 -8.895 4.897 1.00 0.00 106 ARG A N 15
ATOM 30615 C CA . ARG A 1 106 ? 10.910 -8.355 4.093 1.00 0.00 106 ARG A CA 15
ATOM 30616 C C . ARG A 1 106 ? 11.668 -7.294 4.870 1.00 0.00 106 ARG A C 15
ATOM 30617 O O . ARG A 1 106 ? 12.898 -7.298 4.903 1.00 0.00 106 ARG A O 15
ATOM 30638 N N . TYR A 1 107 ? 10.931 -6.395 5.508 1.00 0.00 107 TYR A N 15
ATOM 30639 C CA . TYR A 1 107 ? 11.552 -5.334 6.289 1.00 0.00 107 TYR A CA 15
ATOM 30640 C C . TYR A 1 107 ? 12.206 -5.915 7.543 1.00 0.00 107 TYR A C 15
ATOM 30641 O O . TYR A 1 107 ? 13.206 -5.391 8.035 1.00 0.00 107 TYR A O 15
ATOM 30659 N N . ALA A 1 108 ? 11.637 -7.003 8.051 1.00 0.00 108 ALA A N 15
ATOM 30660 C CA . ALA A 1 108 ? 12.200 -7.701 9.201 1.00 0.00 108 ALA A CA 15
ATOM 30661 C C . ALA A 1 108 ? 13.534 -8.348 8.845 1.00 0.00 108 ALA A C 15
ATOM 30662 O O . ALA A 1 108 ? 14.465 -8.364 9.650 1.00 0.00 108 ALA A O 15
ATOM 30669 N N . LYS A 1 109 ? 13.615 -8.885 7.635 1.00 0.00 109 LYS A N 15
ATOM 30670 C CA . LYS A 1 109 ? 14.847 -9.492 7.149 1.00 0.00 109 LYS A CA 15
ATOM 30671 C C . LYS A 1 109 ? 15.855 -8.406 6.777 1.00 0.00 109 LYS A C 15
ATOM 30672 O O . LYS A 1 109 ? 17.065 -8.608 6.856 1.00 0.00 109 LYS A O 15
ATOM 30691 N N . MET A 1 110 ? 15.332 -7.254 6.384 1.00 0.00 110 MET A N 15
ATOM 30692 C CA . MET A 1 110 ? 16.154 -6.103 6.032 1.00 0.00 110 MET A CA 15
ATOM 30693 C C . MET A 1 110 ? 16.927 -5.585 7.248 1.00 0.00 110 MET A C 15
ATOM 30694 O O . MET A 1 110 ? 16.335 -5.241 8.270 1.00 0.00 110 MET A O 15
ATOM 30708 N N . PRO A 1 111 ? 18.266 -5.565 7.169 1.00 0.00 111 PRO A N 15
ATOM 30709 C CA . PRO A 1 111 ? 19.112 -5.012 8.216 1.00 0.00 111 PRO A CA 15
ATOM 30710 C C . PRO A 1 111 ? 19.417 -3.530 7.997 1.00 0.00 111 PRO A C 15
ATOM 30711 O O . PRO A 1 111 ? 19.230 -3.000 6.899 1.00 0.00 111 PRO A O 15
ATOM 30722 N N . ASP A 1 112 ? 19.885 -2.870 9.045 1.00 0.00 112 ASP A N 15
ATOM 30723 C CA . ASP A 1 112 ? 20.293 -1.475 8.952 1.00 0.00 112 ASP A CA 15
ATOM 30724 C C . ASP A 1 112 ? 21.790 -1.391 8.696 1.00 0.00 112 ASP A C 15
ATOM 30725 O O . ASP A 1 112 ? 22.567 -1.490 9.668 1.00 0.00 112 ASP A O 15
ATOM 30735 N N . HIS B 2 1 ? -24.165 0.309 12.037 1.00 0.00 281 HIS B N 15
ATOM 30736 C CA . HIS B 2 1 ? -23.035 0.897 12.800 1.00 0.00 281 HIS B CA 15
ATOM 30737 C C . HIS B 2 1 ? -22.011 1.523 11.859 1.00 0.00 281 HIS B C 15
ATOM 30738 O O . HIS B 2 1 ? -21.395 2.535 12.187 1.00 0.00 281 HIS B O 15
ATOM 30755 N N . ASN B 2 2 ? -21.818 0.916 10.698 1.00 0.00 282 ASN B N 15
ATOM 30756 C CA . ASN B 2 2 ? -20.884 1.443 9.717 1.00 0.00 282 ASN B CA 15
ATOM 30757 C C . ASN B 2 2 ? -21.643 2.075 8.562 1.00 0.00 282 ASN B C 15
ATOM 30758 O O . ASN B 2 2 ? -22.202 1.378 7.718 1.00 0.00 282 ASN B O 15
ATOM 30769 N N . LEU B 2 3 ? -21.667 3.394 8.533 1.00 0.00 283 LEU B N 15
ATOM 30770 C CA . LEU B 2 3 ? -22.382 4.112 7.494 1.00 0.00 283 LEU B CA 15
ATOM 30771 C C . LEU B 2 3 ? -21.387 4.740 6.527 1.00 0.00 283 LEU B C 15
ATOM 30772 O O . LEU B 2 3 ? -21.507 5.905 6.138 1.00 0.00 283 LEU B O 15
ATOM 30788 N N . LEU B 2 4 ? -20.386 3.961 6.159 1.00 0.00 284 LEU B N 15
ATOM 30789 C CA . LEU B 2 4 ? -19.383 4.407 5.217 1.00 0.00 284 LEU B CA 15
ATOM 30790 C C . LEU B 2 4 ? -19.495 3.606 3.931 1.00 0.00 284 LEU B C 15
ATOM 30791 O O . LEU B 2 4 ? -19.677 2.388 3.965 1.00 0.00 284 LEU B O 15
ATOM 30807 N N . ARG B 2 5 ? -19.415 4.305 2.808 1.00 0.00 285 ARG B N 15
ATOM 30808 C CA . ARG B 2 5 ? -19.447 3.670 1.498 1.00 0.00 285 ARG B CA 15
ATOM 30809 C C . ARG B 2 5 ? -18.342 2.630 1.395 1.00 0.00 285 ARG B C 15
ATOM 30810 O O . ARG B 2 5 ? -17.184 2.929 1.666 1.00 0.00 285 ARG B O 15
ATOM 30831 N N . ILE B 2 6 ? -18.691 1.417 1.013 1.00 0.00 286 ILE B N 15
ATOM 30832 C CA . ILE B 2 6 ? -17.698 0.365 0.902 1.00 0.00 286 ILE B CA 15
ATOM 30833 C C . ILE B 2 6 ? -17.164 0.285 -0.527 1.00 0.00 286 ILE B C 15
ATOM 30834 O O . ILE B 2 6 ? -17.930 0.318 -1.490 1.00 0.00 286 ILE B O 15
ATOM 30876 N N . GLN B 2 8 ? -16.026 -0.802 -4.022 1.00 0.00 288 GLN B N 15
ATOM 30877 C CA . GLN B 2 8 ? -16.531 -1.867 -4.886 1.00 0.00 288 GLN B CA 15
ATOM 30878 C C . GLN B 2 8 ? -15.413 -2.832 -5.283 1.00 0.00 288 GLN B C 15
ATOM 30879 O O . GLN B 2 8 ? -15.009 -2.892 -6.442 1.00 0.00 288 GLN B O 15
ATOM 30893 N N . PHE B 2 9 ? -14.920 -3.572 -4.304 1.00 0.00 289 PHE B N 15
ATOM 30894 C CA . PHE B 2 9 ? -13.886 -4.575 -4.525 1.00 0.00 289 PHE B CA 15
ATOM 30895 C C . PHE B 2 9 ? -14.396 -5.944 -4.101 1.00 0.00 289 PHE B C 15
ATOM 30896 O O . PHE B 2 9 ? -14.302 -6.309 -2.930 1.00 0.00 289 PHE B O 15
ATOM 30913 N N . LEU B 2 10 ? -14.946 -6.682 -5.048 1.00 0.00 290 LEU B N 15
ATOM 30914 C CA . LEU B 2 10 ? -15.475 -8.011 -4.777 1.00 0.00 290 LEU B CA 15
ATOM 30915 C C . LEU B 2 10 ? -14.809 -9.033 -5.689 1.00 0.00 290 LEU B C 15
ATOM 30916 O O . LEU B 2 10 ? -15.126 -9.113 -6.877 1.00 0.00 290 LEU B O 15
ATOM 30932 N N . GLN B 2 11 ? -13.873 -9.794 -5.140 1.00 0.00 291 GLN B N 15
ATOM 30933 C CA . GLN B 2 11 ? -13.154 -10.797 -5.914 1.00 0.00 291 GLN B CA 15
ATOM 30934 C C . GLN B 2 11 ? -14.034 -12.008 -6.192 1.00 0.00 291 GLN B C 15
ATOM 30935 O O . GLN B 2 11 ? -14.259 -12.843 -5.315 1.00 0.00 291 GLN B O 15
ATOM 30949 N N . SER B 2 12 ? -14.535 -12.091 -7.410 1.00 0.00 292 SER B N 15
ATOM 30950 C CA . SER B 2 12 ? -15.357 -13.209 -7.826 1.00 0.00 292 SER B CA 15
ATOM 30951 C C . SER B 2 12 ? -14.938 -13.636 -9.226 1.00 0.00 292 SER B C 15
ATOM 30952 O O . SER B 2 12 ? -15.371 -12.992 -10.201 1.00 0.00 292 SER B O 15
ATOM 30961 N N . GLY A 1 1 ? 22.560 9.569 -2.268 1.00 0.00 1 GLY A N 16
ATOM 30962 C CA . GLY A 1 1 ? 21.553 10.022 -3.260 1.00 0.00 1 GLY A CA 16
ATOM 30963 C C . GLY A 1 1 ? 21.192 8.936 -4.258 1.00 0.00 1 GLY A C 16
ATOM 30964 O O . GLY A 1 1 ? 20.039 8.820 -4.671 1.00 0.00 1 GLY A O 16
ATOM 30970 N N . LYS A 1 2 ? 22.170 8.124 -4.637 1.00 0.00 2 LYS A N 16
ATOM 30971 C CA . LYS A 1 2 ? 21.950 7.047 -5.593 1.00 0.00 2 LYS A CA 16
ATOM 30972 C C . LYS A 1 2 ? 21.466 5.779 -4.896 1.00 0.00 2 LYS A C 16
ATOM 30973 O O . LYS A 1 2 ? 21.868 4.675 -5.258 1.00 0.00 2 LYS A O 16
ATOM 30992 N N . LEU A 1 3 ? 20.586 5.962 -3.915 1.00 0.00 3 LEU A N 16
ATOM 30993 C CA . LEU A 1 3 ? 20.022 4.865 -3.133 1.00 0.00 3 LEU A CA 16
ATOM 30994 C C . LEU A 1 3 ? 21.088 4.165 -2.301 1.00 0.00 3 LEU A C 16
ATOM 30995 O O . LEU A 1 3 ? 21.853 3.340 -2.803 1.00 0.00 3 LEU A O 16
ATOM 31011 N N . SER A 1 4 ? 21.125 4.500 -1.028 1.00 0.00 4 SER A N 16
ATOM 31012 C CA . SER A 1 4 ? 21.993 3.824 -0.084 1.00 0.00 4 SER A CA 16
ATOM 31013 C C . SER A 1 4 ? 21.429 2.435 0.222 1.00 0.00 4 SER A C 16
ATOM 31014 O O . SER A 1 4 ? 20.361 2.086 -0.276 1.00 0.00 4 SER A O 16
ATOM 31022 N N . GLU A 1 5 ? 22.130 1.656 1.041 1.00 0.00 5 GLU A N 16
ATOM 31023 C CA . GLU A 1 5 ? 21.738 0.272 1.337 1.00 0.00 5 GLU A CA 16
ATOM 31024 C C . GLU A 1 5 ? 20.263 0.167 1.731 1.00 0.00 5 GLU A C 16
ATOM 31025 O O . GLU A 1 5 ? 19.515 -0.636 1.171 1.00 0.00 5 GLU A O 16
ATOM 31037 N N . GLN A 1 6 ? 19.849 0.996 2.679 1.00 0.00 6 GLN A N 16
ATOM 31038 C CA . GLN A 1 6 ? 18.474 0.975 3.170 1.00 0.00 6 GLN A CA 16
ATOM 31039 C C . GLN A 1 6 ? 17.492 1.318 2.048 1.00 0.00 6 GLN A C 16
ATOM 31040 O O . GLN A 1 6 ? 16.456 0.674 1.902 1.00 0.00 6 GLN A O 16
ATOM 31054 N N . LEU A 1 7 ? 17.841 2.309 1.232 1.00 0.00 7 LEU A N 16
ATOM 31055 C CA . LEU A 1 7 ? 16.953 2.755 0.161 1.00 0.00 7 LEU A CA 16
ATOM 31056 C C . LEU A 1 7 ? 16.996 1.799 -1.030 1.00 0.00 7 LEU A C 16
ATOM 31057 O O . LEU A 1 7 ? 16.065 1.739 -1.831 1.00 0.00 7 LEU A O 16
ATOM 31073 N N . LYS A 1 8 ? 18.072 1.050 -1.152 1.00 0.00 8 LYS A N 16
ATOM 31074 C CA . LYS A 1 8 ? 18.141 0.008 -2.158 1.00 0.00 8 LYS A CA 16
ATOM 31075 C C . LYS A 1 8 ? 17.264 -1.158 -1.732 1.00 0.00 8 LYS A C 16
ATOM 31076 O O . LYS A 1 8 ? 16.613 -1.797 -2.556 1.00 0.00 8 LYS A O 16
ATOM 31095 N N . HIS A 1 9 ? 17.224 -1.412 -0.432 1.00 0.00 9 HIS A N 16
ATOM 31096 C CA . HIS A 1 9 ? 16.388 -2.476 0.095 1.00 0.00 9 HIS A CA 16
ATOM 31097 C C . HIS A 1 9 ? 14.918 -2.075 0.035 1.00 0.00 9 HIS A C 16
ATOM 31098 O O . HIS A 1 9 ? 14.046 -2.927 -0.138 1.00 0.00 9 HIS A O 16
ATOM 31113 N N . CYS A 1 10 ? 14.641 -0.779 0.171 1.00 0.00 10 CYS A N 16
ATOM 31114 C CA . CYS A 1 10 ? 13.272 -0.290 0.052 1.00 0.00 10 CYS A CA 16
ATOM 31115 C C . CYS A 1 10 ? 12.822 -0.375 -1.397 1.00 0.00 10 CYS A C 16
ATOM 31116 O O . CYS A 1 10 ? 11.638 -0.554 -1.682 1.00 0.00 10 CYS A O 16
ATOM 31124 N N . ASN A 1 11 ? 13.783 -0.283 -2.310 1.00 0.00 11 ASN A N 16
ATOM 31125 C CA . ASN A 1 11 ? 13.501 -0.421 -3.728 1.00 0.00 11 ASN A CA 16
ATOM 31126 C C . ASN A 1 11 ? 13.186 -1.877 -4.051 1.00 0.00 11 ASN A C 16
ATOM 31127 O O . ASN A 1 11 ? 12.286 -2.173 -4.836 1.00 0.00 11 ASN A O 16
ATOM 31138 N N . GLY A 1 12 ? 13.920 -2.778 -3.403 1.00 0.00 12 GLY A N 16
ATOM 31139 C CA . GLY A 1 12 ? 13.762 -4.200 -3.646 1.00 0.00 12 GLY A CA 16
ATOM 31140 C C . GLY A 1 12 ? 12.442 -4.744 -3.137 1.00 0.00 12 GLY A C 16
ATOM 31141 O O . GLY A 1 12 ? 11.744 -5.464 -3.853 1.00 0.00 12 GLY A O 16
ATOM 31145 N N . ILE A 1 13 ? 12.100 -4.412 -1.895 1.00 0.00 13 ILE A N 16
ATOM 31146 C CA . ILE A 1 13 ? 10.842 -4.846 -1.310 1.00 0.00 13 ILE A CA 16
ATOM 31147 C C . ILE A 1 13 ? 9.652 -4.297 -2.088 1.00 0.00 13 ILE A C 16
ATOM 31148 O O . ILE A 1 13 ? 8.687 -5.016 -2.354 1.00 0.00 13 ILE A O 16
ATOM 31164 N N . LEU A 1 14 ? 9.731 -3.026 -2.458 1.00 0.00 14 LEU A N 16
ATOM 31165 C CA . LEU A 1 14 ? 8.699 -2.400 -3.278 1.00 0.00 14 LEU A CA 16
ATOM 31166 C C . LEU A 1 14 ? 8.549 -3.156 -4.592 1.00 0.00 14 LEU A C 16
ATOM 31167 O O . LEU A 1 14 ? 7.443 -3.482 -5.014 1.00 0.00 14 LEU A O 16
ATOM 31183 N N . LYS A 1 15 ? 9.684 -3.429 -5.220 1.00 0.00 15 LYS A N 16
ATOM 31184 C CA . LYS A 1 15 ? 9.744 -4.197 -6.444 1.00 0.00 15 LYS A CA 16
ATOM 31185 C C . LYS A 1 15 ? 9.047 -5.544 -6.281 1.00 0.00 15 LYS A C 16
ATOM 31186 O O . LYS A 1 15 ? 8.370 -6.018 -7.190 1.00 0.00 15 LYS A O 16
ATOM 31205 N N . GLU A 1 16 ? 9.193 -6.134 -5.107 1.00 0.00 16 GLU A N 16
ATOM 31206 C CA . GLU A 1 16 ? 8.611 -7.444 -4.831 1.00 0.00 16 GLU A CA 16
ATOM 31207 C C . GLU A 1 16 ? 7.097 -7.343 -4.722 1.00 0.00 16 GLU A C 16
ATOM 31208 O O . GLU A 1 16 ? 6.369 -8.131 -5.322 1.00 0.00 16 GLU A O 16
ATOM 31220 N N . LEU A 1 17 ? 6.626 -6.364 -3.961 1.00 0.00 17 LEU A N 16
ATOM 31221 C CA . LEU A 1 17 ? 5.191 -6.129 -3.812 1.00 0.00 17 LEU A CA 16
ATOM 31222 C C . LEU A 1 17 ? 4.578 -5.758 -5.166 1.00 0.00 17 LEU A C 16
ATOM 31223 O O . LEU A 1 17 ? 3.396 -5.990 -5.417 1.00 0.00 17 LEU A O 16
ATOM 31239 N N . LEU A 1 18 ? 5.410 -5.211 -6.044 1.00 0.00 18 LEU A N 16
ATOM 31240 C CA . LEU A 1 18 ? 4.987 -4.829 -7.387 1.00 0.00 18 LEU A CA 16
ATOM 31241 C C . LEU A 1 18 ? 5.170 -5.970 -8.384 1.00 0.00 18 LEU A C 16
ATOM 31242 O O . LEU A 1 18 ? 4.717 -5.889 -9.526 1.00 0.00 18 LEU A O 16
ATOM 31258 N N . SER A 1 19 ? 5.867 -7.010 -7.966 1.00 0.00 19 SER A N 16
ATOM 31259 C CA . SER A 1 19 ? 6.092 -8.176 -8.810 1.00 0.00 19 SER A CA 16
ATOM 31260 C C . SER A 1 19 ? 4.784 -8.918 -9.070 1.00 0.00 19 SER A C 16
ATOM 31261 O O . SER A 1 19 ? 3.921 -9.024 -8.193 1.00 0.00 19 SER A O 16
ATOM 31269 N N . LYS A 1 20 ? 4.668 -9.446 -10.290 1.00 0.00 20 LYS A N 16
ATOM 31270 C CA . LYS A 1 20 ? 3.457 -10.115 -10.756 1.00 0.00 20 LYS A CA 16
ATOM 31271 C C . LYS A 1 20 ? 3.131 -11.319 -9.882 1.00 0.00 20 LYS A C 16
ATOM 31272 O O . LYS A 1 20 ? 1.982 -11.758 -9.812 1.00 0.00 20 LYS A O 16
ATOM 31291 N N . LYS A 1 21 ? 4.158 -11.843 -9.225 1.00 0.00 21 LYS A N 16
ATOM 31292 C CA . LYS A 1 21 ? 4.007 -12.920 -8.257 1.00 0.00 21 LYS A CA 16
ATOM 31293 C C . LYS A 1 21 ? 2.991 -12.550 -7.174 1.00 0.00 21 LYS A C 16
ATOM 31294 O O . LYS A 1 21 ? 2.199 -13.384 -6.736 1.00 0.00 21 LYS A O 16
ATOM 31313 N N . HIS A 1 22 ? 3.005 -11.288 -6.761 1.00 0.00 22 HIS A N 16
ATOM 31314 C CA . HIS A 1 22 ? 2.141 -10.837 -5.679 1.00 0.00 22 HIS A CA 16
ATOM 31315 C C . HIS A 1 22 ? 0.974 -10.042 -6.235 1.00 0.00 22 HIS A C 16
ATOM 31316 O O . HIS A 1 22 ? -0.010 -9.826 -5.540 1.00 0.00 22 HIS A O 16
ATOM 31331 N N . ALA A 1 23 ? 1.083 -9.648 -7.505 1.00 0.00 23 ALA A N 16
ATOM 31332 C CA . ALA A 1 23 ? 0.088 -8.802 -8.166 1.00 0.00 23 ALA A CA 16
ATOM 31333 C C . ALA A 1 23 ? -1.336 -9.306 -7.975 1.00 0.00 23 ALA A C 16
ATOM 31334 O O . ALA A 1 23 ? -2.260 -8.511 -7.849 1.00 0.00 23 ALA A O 16
ATOM 31341 N N . ALA A 1 24 ? -1.492 -10.625 -7.929 1.00 0.00 24 ALA A N 16
ATOM 31342 C CA . ALA A 1 24 ? -2.797 -11.258 -7.745 1.00 0.00 24 ALA A CA 16
ATOM 31343 C C . ALA A 1 24 ? -3.524 -10.720 -6.508 1.00 0.00 24 ALA A C 16
ATOM 31344 O O . ALA A 1 24 ? -4.753 -10.699 -6.454 1.00 0.00 24 ALA A O 16
ATOM 31351 N N . TYR A 1 25 ? -2.756 -10.283 -5.520 1.00 0.00 25 TYR A N 16
ATOM 31352 C CA . TYR A 1 25 ? -3.314 -9.722 -4.297 1.00 0.00 25 TYR A CA 16
ATOM 31353 C C . TYR A 1 25 ? -2.567 -8.448 -3.901 1.00 0.00 25 TYR A C 16
ATOM 31354 O O . TYR A 1 25 ? -2.635 -8.001 -2.757 1.00 0.00 25 TYR A O 16
ATOM 31372 N N . ALA A 1 26 ? -1.859 -7.865 -4.869 1.00 0.00 26 ALA A N 16
ATOM 31373 C CA . ALA A 1 26 ? -1.122 -6.622 -4.652 1.00 0.00 26 ALA A CA 16
ATOM 31374 C C . ALA A 1 26 ? -1.663 -5.490 -5.529 1.00 0.00 26 ALA A C 16
ATOM 31375 O O . ALA A 1 26 ? -1.381 -4.311 -5.286 1.00 0.00 26 ALA A O 16
ATOM 31382 N N . TRP A 1 27 ? -2.452 -5.845 -6.544 1.00 0.00 27 TRP A N 16
ATOM 31383 C CA . TRP A 1 27 ? -2.967 -4.856 -7.489 1.00 0.00 27 TRP A CA 16
ATOM 31384 C C . TRP A 1 27 ? -3.751 -3.706 -6.817 1.00 0.00 27 TRP A C 16
ATOM 31385 O O . TRP A 1 27 ? -3.659 -2.574 -7.290 1.00 0.00 27 TRP A O 16
ATOM 31406 N N . PRO A 1 28 ? -4.528 -3.942 -5.719 1.00 0.00 28 PRO A N 16
ATOM 31407 C CA . PRO A 1 28 ? -5.246 -2.857 -5.033 1.00 0.00 28 PRO A CA 16
ATOM 31408 C C . PRO A 1 28 ? -4.331 -1.725 -4.575 1.00 0.00 28 PRO A C 16
ATOM 31409 O O . PRO A 1 28 ? -4.790 -0.609 -4.340 1.00 0.00 28 PRO A O 16
ATOM 31420 N N . PHE A 1 29 ? -3.041 -2.016 -4.450 1.00 0.00 29 PHE A N 16
ATOM 31421 C CA . PHE A 1 29 ? -2.104 -1.054 -3.872 1.00 0.00 29 PHE A CA 16
ATOM 31422 C C . PHE A 1 29 ? -1.146 -0.494 -4.914 1.00 0.00 29 PHE A C 16
ATOM 31423 O O . PHE A 1 29 ? -0.376 0.423 -4.617 1.00 0.00 29 PHE A O 16
ATOM 31440 N N . TYR A 1 30 ? -1.156 -1.067 -6.115 1.00 0.00 30 TYR A N 16
ATOM 31441 C CA . TYR A 1 30 ? -0.355 -0.526 -7.216 1.00 0.00 30 TYR A CA 16
ATOM 31442 C C . TYR A 1 30 ? -0.688 0.946 -7.433 1.00 0.00 30 TYR A C 16
ATOM 31443 O O . TYR A 1 30 ? 0.204 1.793 -7.499 1.00 0.00 30 TYR A O 16
ATOM 31461 N N . LYS A 1 31 ? -1.981 1.233 -7.530 1.00 0.00 31 LYS A N 16
ATOM 31462 C CA . LYS A 1 31 ? -2.470 2.592 -7.688 1.00 0.00 31 LYS A CA 16
ATOM 31463 C C . LYS A 1 31 ? -3.707 2.810 -6.817 1.00 0.00 31 LYS A C 16
ATOM 31464 O O . LYS A 1 31 ? -4.392 1.849 -6.469 1.00 0.00 31 LYS A O 16
ATOM 31483 N N . PRO A 1 32 ? -4.003 4.074 -6.452 1.00 0.00 32 PRO A N 16
ATOM 31484 C CA . PRO A 1 32 ? -5.155 4.415 -5.605 1.00 0.00 32 PRO A CA 16
ATOM 31485 C C . PRO A 1 32 ? -6.477 3.996 -6.239 1.00 0.00 32 PRO A C 16
ATOM 31486 O O . PRO A 1 32 ? -6.600 3.923 -7.465 1.00 0.00 32 PRO A O 16
ATOM 31497 N N . VAL A 1 33 ? -7.463 3.735 -5.392 1.00 0.00 33 VAL A N 16
ATOM 31498 C CA . VAL A 1 33 ? -8.746 3.205 -5.835 1.00 0.00 33 VAL A CA 16
ATOM 31499 C C . VAL A 1 33 ? -9.490 4.222 -6.701 1.00 0.00 33 VAL A C 16
ATOM 31500 O O . VAL A 1 33 ? -9.346 5.436 -6.524 1.00 0.00 33 VAL A O 16
ATOM 31513 N N . ASP A 1 34 ? -10.282 3.716 -7.637 1.00 0.00 34 ASP A N 16
ATOM 31514 C CA . ASP A 1 34 ? -11.021 4.569 -8.569 1.00 0.00 34 ASP A CA 16
ATOM 31515 C C . ASP A 1 34 ? -12.319 5.031 -7.933 1.00 0.00 34 ASP A C 16
ATOM 31516 O O . ASP A 1 34 ? -13.398 4.644 -8.369 1.00 0.00 34 ASP A O 16
ATOM 31525 N N . ALA A 1 35 ? -12.203 5.862 -6.905 1.00 0.00 35 ALA A N 16
ATOM 31526 C CA . ALA A 1 35 ? -13.352 6.295 -6.115 1.00 0.00 35 ALA A CA 16
ATOM 31527 C C . ALA A 1 35 ? -14.452 6.905 -6.982 1.00 0.00 35 ALA A C 16
ATOM 31528 O O . ALA A 1 35 ? -15.635 6.710 -6.709 1.00 0.00 35 ALA A O 16
ATOM 31535 N N . SER A 1 36 ? -14.065 7.617 -8.032 1.00 0.00 36 SER A N 16
ATOM 31536 C CA . SER A 1 36 ? -15.030 8.237 -8.931 1.00 0.00 36 SER A CA 16
ATOM 31537 C C . SER A 1 36 ? -15.875 7.171 -9.632 1.00 0.00 36 SER A C 16
ATOM 31538 O O . SER A 1 36 ? -17.088 7.318 -9.778 1.00 0.00 36 SER A O 16
ATOM 31546 N N . ALA A 1 37 ? -15.229 6.084 -10.032 1.00 0.00 37 ALA A N 16
ATOM 31547 C CA . ALA A 1 37 ? -15.911 4.989 -10.706 1.00 0.00 37 ALA A CA 16
ATOM 31548 C C . ALA A 1 37 ? -16.571 4.058 -9.693 1.00 0.00 37 ALA A C 16
ATOM 31549 O O . ALA A 1 37 ? -17.581 3.416 -9.979 1.00 0.00 37 ALA A O 16
ATOM 31556 N N . LEU A 1 38 ? -15.999 4.012 -8.501 1.00 0.00 38 LEU A N 16
ATOM 31557 C CA . LEU A 1 38 ? -16.465 3.131 -7.436 1.00 0.00 38 LEU A CA 16
ATOM 31558 C C . LEU A 1 38 ? -17.659 3.735 -6.696 1.00 0.00 38 LEU A C 16
ATOM 31559 O O . LEU A 1 38 ? -18.288 3.070 -5.875 1.00 0.00 38 LEU A O 16
ATOM 31575 N N . GLY A 1 39 ? -17.963 4.997 -6.986 1.00 0.00 39 GLY A N 16
ATOM 31576 C CA . GLY A 1 39 ? -19.078 5.669 -6.336 1.00 0.00 39 GLY A CA 16
ATOM 31577 C C . GLY A 1 39 ? -18.696 6.207 -4.972 1.00 0.00 39 GLY A C 16
ATOM 31578 O O . GLY A 1 39 ? -19.529 6.724 -4.228 1.00 0.00 39 GLY A O 16
ATOM 31582 N N . LEU A 1 40 ? -17.420 6.095 -4.654 1.00 0.00 40 LEU A N 16
ATOM 31583 C CA . LEU A 1 40 ? -16.903 6.500 -3.365 1.00 0.00 40 LEU A CA 16
ATOM 31584 C C . LEU A 1 40 ? -16.559 7.989 -3.374 1.00 0.00 40 LEU A C 16
ATOM 31585 O O . LEU A 1 40 ? -15.396 8.370 -3.456 1.00 0.00 40 LEU A O 16
ATOM 31601 N N . HIS A 1 41 ? -17.588 8.828 -3.276 1.00 0.00 41 HIS A N 16
ATOM 31602 C CA . HIS A 1 41 ? -17.423 10.283 -3.406 1.00 0.00 41 HIS A CA 16
ATOM 31603 C C . HIS A 1 41 ? -16.635 10.877 -2.236 1.00 0.00 41 HIS A C 16
ATOM 31604 O O . HIS A 1 41 ? -16.127 11.995 -2.323 1.00 0.00 41 HIS A O 16
ATOM 31619 N N . ASP A 1 42 ? -16.536 10.131 -1.147 1.00 0.00 42 ASP A N 16
ATOM 31620 C CA . ASP A 1 42 ? -15.937 10.651 0.080 1.00 0.00 42 ASP A CA 16
ATOM 31621 C C . ASP A 1 42 ? -14.633 9.936 0.408 1.00 0.00 42 ASP A C 16
ATOM 31622 O O . ASP A 1 42 ? -14.227 9.874 1.569 1.00 0.00 42 ASP A O 16
ATOM 31631 N N . TYR A 1 43 ? -13.964 9.416 -0.613 1.00 0.00 43 TYR A N 16
ATOM 31632 C CA . TYR A 1 43 ? -12.748 8.641 -0.407 1.00 0.00 43 TYR A CA 16
ATOM 31633 C C . TYR A 1 43 ? -11.632 9.501 0.180 1.00 0.00 43 TYR A C 16
ATOM 31634 O O . TYR A 1 43 ? -10.906 9.058 1.065 1.00 0.00 43 TYR A O 16
ATOM 31652 N N . HIS A 1 44 ? -11.519 10.738 -0.281 1.00 0.00 44 HIS A N 16
ATOM 31653 C CA . HIS A 1 44 ? -10.458 11.623 0.197 1.00 0.00 44 HIS A CA 16
ATOM 31654 C C . HIS A 1 44 ? -10.795 12.215 1.562 1.00 0.00 44 HIS A C 16
ATOM 31655 O O . HIS A 1 44 ? -9.942 12.816 2.213 1.00 0.00 44 HIS A O 16
ATOM 31670 N N . ASP A 1 45 ? -12.035 12.043 1.996 1.00 0.00 45 ASP A N 16
ATOM 31671 C CA . ASP A 1 45 ? -12.462 12.551 3.295 1.00 0.00 45 ASP A CA 16
ATOM 31672 C C . ASP A 1 45 ? -12.121 11.564 4.398 1.00 0.00 45 ASP A C 16
ATOM 31673 O O . ASP A 1 45 ? -11.828 11.953 5.530 1.00 0.00 45 ASP A O 16
ATOM 31682 N N . ILE A 1 46 ? -12.169 10.283 4.069 1.00 0.00 46 ILE A N 16
ATOM 31683 C CA . ILE A 1 46 ? -11.793 9.243 5.014 1.00 0.00 46 ILE A CA 16
ATOM 31684 C C . ILE A 1 46 ? -10.301 8.975 4.911 1.00 0.00 46 ILE A C 16
ATOM 31685 O O . ILE A 1 46 ? -9.602 8.877 5.921 1.00 0.00 46 ILE A O 16
ATOM 31701 N N . ILE A 1 47 ? -9.817 8.883 3.684 1.00 0.00 47 ILE A N 16
ATOM 31702 C CA . ILE A 1 47 ? -8.410 8.648 3.437 1.00 0.00 47 ILE A CA 16
ATOM 31703 C C . ILE A 1 47 ? -7.651 9.968 3.417 1.00 0.00 47 ILE A C 16
ATOM 31704 O O . ILE A 1 47 ? -7.712 10.717 2.440 1.00 0.00 47 ILE A O 16
ATOM 31720 N N . LYS A 1 48 ? -6.946 10.252 4.500 1.00 0.00 48 LYS A N 16
ATOM 31721 C CA . LYS A 1 48 ? -6.198 11.494 4.612 1.00 0.00 48 LYS A CA 16
ATOM 31722 C C . LYS A 1 48 ? -4.814 11.353 3.997 1.00 0.00 48 LYS A C 16
ATOM 31723 O O . LYS A 1 48 ? -4.229 12.327 3.526 1.00 0.00 48 LYS A O 16
ATOM 31742 N N . HIS A 1 49 ? -4.293 10.136 4.007 1.00 0.00 49 HIS A N 16
ATOM 31743 C CA . HIS A 1 49 ? -2.999 9.849 3.402 1.00 0.00 49 HIS A CA 16
ATOM 31744 C C . HIS A 1 49 ? -3.114 8.754 2.338 1.00 0.00 49 HIS A C 16
ATOM 31745 O O . HIS A 1 49 ? -2.636 7.634 2.538 1.00 0.00 49 HIS A O 16
ATOM 31760 N N . PRO A 1 50 ? -3.766 9.052 1.194 1.00 0.00 50 PRO A N 16
ATOM 31761 C CA . PRO A 1 50 ? -3.875 8.103 0.081 1.00 0.00 50 PRO A CA 16
ATOM 31762 C C . PRO A 1 50 ? -2.533 7.874 -0.602 1.00 0.00 50 PRO A C 16
ATOM 31763 O O . PRO A 1 50 ? -2.023 8.744 -1.312 1.00 0.00 50 PRO A O 16
ATOM 31774 N N . MET A 1 51 ? -1.962 6.708 -0.385 1.00 0.00 51 MET A N 16
ATOM 31775 C CA . MET A 1 51 ? -0.676 6.382 -0.967 1.00 0.00 51 MET A CA 16
ATOM 31776 C C . MET A 1 51 ? -0.724 5.022 -1.650 1.00 0.00 51 MET A C 16
ATOM 31777 O O . MET A 1 51 ? -1.494 4.148 -1.257 1.00 0.00 51 MET A O 16
ATOM 31791 N N . ASP A 1 52 ? 0.096 4.872 -2.676 1.00 0.00 52 ASP A N 16
ATOM 31792 C CA . ASP A 1 52 ? 0.170 3.649 -3.456 1.00 0.00 52 ASP A CA 16
ATOM 31793 C C . ASP A 1 52 ? 1.631 3.328 -3.743 1.00 0.00 52 ASP A C 16
ATOM 31794 O O . ASP A 1 52 ? 2.484 4.215 -3.731 1.00 0.00 52 ASP A O 16
ATOM 31803 N N . LEU A 1 53 ? 1.906 2.056 -4.008 1.00 0.00 53 LEU A N 16
ATOM 31804 C CA . LEU A 1 53 ? 3.276 1.571 -4.170 1.00 0.00 53 LEU A CA 16
ATOM 31805 C C . LEU A 1 53 ? 3.973 2.194 -5.372 1.00 0.00 53 LEU A C 16
ATOM 31806 O O . LEU A 1 53 ? 5.199 2.310 -5.392 1.00 0.00 53 LEU A O 16
ATOM 31822 N N . SER A 1 54 ? 3.202 2.607 -6.360 1.00 0.00 54 SER A N 16
ATOM 31823 C CA . SER A 1 54 ? 3.776 3.253 -7.537 1.00 0.00 54 SER A CA 16
ATOM 31824 C C . SER A 1 54 ? 4.285 4.653 -7.172 1.00 0.00 54 SER A C 16
ATOM 31825 O O . SER A 1 54 ? 5.363 5.065 -7.607 1.00 0.00 54 SER A O 16
ATOM 31833 N N . THR A 1 55 ? 3.517 5.371 -6.354 1.00 0.00 55 THR A N 16
ATOM 31834 C CA . THR A 1 55 ? 3.909 6.698 -5.895 1.00 0.00 55 THR A CA 16
ATOM 31835 C C . THR A 1 55 ? 5.030 6.617 -4.863 1.00 0.00 55 THR A C 16
ATOM 31836 O O . THR A 1 55 ? 5.903 7.488 -4.819 1.00 0.00 55 THR A O 16
ATOM 31847 N N . VAL A 1 56 ? 5.018 5.574 -4.037 1.00 0.00 56 VAL A N 16
ATOM 31848 C CA . VAL A 1 56 ? 6.105 5.355 -3.090 1.00 0.00 56 VAL A CA 16
ATOM 31849 C C . VAL A 1 56 ? 7.410 5.230 -3.849 1.00 0.00 56 VAL A C 16
ATOM 31850 O O . VAL A 1 56 ? 8.404 5.880 -3.521 1.00 0.00 56 VAL A O 16
ATOM 31863 N N . LYS A 1 57 ? 7.377 4.418 -4.893 1.00 0.00 57 LYS A N 16
ATOM 31864 C CA . LYS A 1 57 ? 8.529 4.202 -5.737 1.00 0.00 57 LYS A CA 16
ATOM 31865 C C . LYS A 1 57 ? 8.887 5.481 -6.474 1.00 0.00 57 LYS A C 16
ATOM 31866 O O . LYS A 1 57 ? 10.054 5.809 -6.637 1.00 0.00 57 LYS A O 16
ATOM 31885 N N . ARG A 1 58 ? 7.860 6.193 -6.909 1.00 0.00 58 ARG A N 16
ATOM 31886 C CA . ARG A 1 58 ? 8.024 7.476 -7.579 1.00 0.00 58 ARG A CA 16
ATOM 31887 C C . ARG A 1 58 ? 8.823 8.450 -6.712 1.00 0.00 58 ARG A C 16
ATOM 31888 O O . ARG A 1 58 ? 9.832 9.004 -7.148 1.00 0.00 58 ARG A O 16
ATOM 31909 N N . LYS A 1 59 ? 8.378 8.635 -5.474 1.00 0.00 59 LYS A N 16
ATOM 31910 C CA . LYS A 1 59 ? 9.046 9.543 -4.547 1.00 0.00 59 LYS A CA 16
ATOM 31911 C C . LYS A 1 59 ? 10.413 8.983 -4.149 1.00 0.00 59 LYS A C 16
ATOM 31912 O O . LYS A 1 59 ? 11.329 9.729 -3.799 1.00 0.00 59 LYS A O 16
ATOM 31931 N N . MET A 1 60 ? 10.549 7.660 -4.219 1.00 0.00 60 MET A N 16
ATOM 31932 C CA . MET A 1 60 ? 11.838 7.013 -3.993 1.00 0.00 60 MET A CA 16
ATOM 31933 C C . MET A 1 60 ? 12.782 7.284 -5.162 1.00 0.00 60 MET A C 16
ATOM 31934 O O . MET A 1 60 ? 13.981 7.477 -4.969 1.00 0.00 60 MET A O 16
ATOM 31948 N N . GLU A 1 61 ? 12.236 7.299 -6.377 1.00 0.00 61 GLU A N 16
ATOM 31949 C CA . GLU A 1 61 ? 13.025 7.600 -7.570 1.00 0.00 61 GLU A CA 16
ATOM 31950 C C . GLU A 1 61 ? 13.501 9.042 -7.548 1.00 0.00 61 GLU A C 16
ATOM 31951 O O . GLU A 1 61 ? 14.553 9.370 -8.092 1.00 0.00 61 GLU A O 16
ATOM 31963 N N . ASN A 1 62 ? 12.723 9.897 -6.903 1.00 0.00 62 ASN A N 16
ATOM 31964 C CA . ASN A 1 62 ? 13.088 11.299 -6.747 1.00 0.00 62 ASN A CA 16
ATOM 31965 C C . ASN A 1 62 ? 14.058 11.436 -5.587 1.00 0.00 62 ASN A C 16
ATOM 31966 O O . ASN A 1 62 ? 14.564 12.521 -5.295 1.00 0.00 62 ASN A O 16
ATOM 31977 N N . ARG A 1 63 ? 14.302 10.296 -4.941 1.00 0.00 63 ARG A N 16
ATOM 31978 C CA . ARG A 1 63 ? 15.275 10.166 -3.865 1.00 0.00 63 ARG A CA 16
ATOM 31979 C C . ARG A 1 63 ? 14.980 11.127 -2.729 1.00 0.00 63 ARG A C 16
ATOM 31980 O O . ARG A 1 63 ? 15.888 11.625 -2.070 1.00 0.00 63 ARG A O 16
ATOM 32001 N N . ASP A 1 64 ? 13.698 11.375 -2.501 1.00 0.00 64 ASP A N 16
ATOM 32002 C CA . ASP A 1 64 ? 13.283 12.216 -1.383 1.00 0.00 64 ASP A CA 16
ATOM 32003 C C . ASP A 1 64 ? 13.396 11.453 -0.070 1.00 0.00 64 ASP A C 16
ATOM 32004 O O . ASP A 1 64 ? 13.435 12.045 1.010 1.00 0.00 64 ASP A O 16
ATOM 32013 N N . TYR A 1 65 ? 13.464 10.135 -0.178 1.00 0.00 65 TYR A N 16
ATOM 32014 C CA . TYR A 1 65 ? 13.601 9.265 0.985 1.00 0.00 65 TYR A CA 16
ATOM 32015 C C . TYR A 1 65 ? 15.040 9.273 1.465 1.00 0.00 65 TYR A C 16
ATOM 32016 O O . TYR A 1 65 ? 15.970 9.293 0.658 1.00 0.00 65 TYR A O 16
ATOM 32034 N N . ARG A 1 66 ? 15.220 9.282 2.772 1.00 0.00 66 ARG A N 16
ATOM 32035 C CA . ARG A 1 66 ? 16.549 9.211 3.354 1.00 0.00 66 ARG A CA 16
ATOM 32036 C C . ARG A 1 66 ? 16.830 7.804 3.859 1.00 0.00 66 ARG A C 16
ATOM 32037 O O . ARG A 1 66 ? 17.958 7.319 3.782 1.00 0.00 66 ARG A O 16
ATOM 32058 N N . ASP A 1 67 ? 15.794 7.142 4.352 1.00 0.00 67 ASP A N 16
ATOM 32059 C CA . ASP A 1 67 ? 15.958 5.860 5.010 1.00 0.00 67 ASP A CA 16
ATOM 32060 C C . ASP A 1 67 ? 14.847 4.925 4.571 1.00 0.00 67 ASP A C 16
ATOM 32061 O O . ASP A 1 67 ? 13.803 5.371 4.091 1.00 0.00 67 ASP A O 16
ATOM 32070 N N . ALA A 1 68 ? 15.066 3.631 4.745 1.00 0.00 68 ALA A N 16
ATOM 32071 C CA . ALA A 1 68 ? 14.067 2.635 4.392 1.00 0.00 68 ALA A CA 16
ATOM 32072 C C . ALA A 1 68 ? 12.914 2.697 5.371 1.00 0.00 68 ALA A C 16
ATOM 32073 O O . ALA A 1 68 ? 11.832 2.177 5.114 1.00 0.00 68 ALA A O 16
ATOM 32080 N N . GLN A 1 69 ? 13.164 3.339 6.499 1.00 0.00 69 GLN A N 16
ATOM 32081 C CA . GLN A 1 69 ? 12.138 3.549 7.496 1.00 0.00 69 GLN A CA 16
ATOM 32082 C C . GLN A 1 69 ? 11.119 4.545 6.964 1.00 0.00 69 GLN A C 16
ATOM 32083 O O . GLN A 1 69 ? 9.921 4.391 7.169 1.00 0.00 69 GLN A O 16
ATOM 32097 N N . GLU A 1 70 ? 11.614 5.558 6.257 1.00 0.00 70 GLU A N 16
ATOM 32098 C CA . GLU A 1 70 ? 10.753 6.539 5.620 1.00 0.00 70 GLU A CA 16
ATOM 32099 C C . GLU A 1 70 ? 9.939 5.874 4.525 1.00 0.00 70 GLU A C 16
ATOM 32100 O O . GLU A 1 70 ? 8.794 6.245 4.267 1.00 0.00 70 GLU A O 16
ATOM 32112 N N . PHE A 1 71 ? 10.543 4.886 3.882 1.00 0.00 71 PHE A N 16
ATOM 32113 C CA . PHE A 1 71 ? 9.829 4.064 2.926 1.00 0.00 71 PHE A CA 16
ATOM 32114 C C . PHE A 1 71 ? 8.747 3.272 3.639 1.00 0.00 71 PHE A C 16
ATOM 32115 O O . PHE A 1 71 ? 7.582 3.316 3.249 1.00 0.00 71 PHE A O 16
ATOM 32132 N N . ALA A 1 72 ? 9.148 2.549 4.687 1.00 0.00 72 ALA A N 16
ATOM 32133 C CA . ALA A 1 72 ? 8.225 1.753 5.471 1.00 0.00 72 ALA A CA 16
ATOM 32134 C C . ALA A 1 72 ? 7.079 2.618 5.963 1.00 0.00 72 ALA A C 16
ATOM 32135 O O . ALA A 1 72 ? 5.930 2.198 5.952 1.00 0.00 72 ALA A O 16
ATOM 32142 N N . ALA A 1 73 ? 7.408 3.838 6.354 1.00 0.00 73 ALA A N 16
ATOM 32143 C CA . ALA A 1 73 ? 6.424 4.813 6.784 1.00 0.00 73 ALA A CA 16
ATOM 32144 C C . ALA A 1 73 ? 5.369 5.051 5.702 1.00 0.00 73 ALA A C 16
ATOM 32145 O O . ALA A 1 73 ? 4.170 5.068 5.984 1.00 0.00 73 ALA A O 16
ATOM 32152 N N . ASP A 1 74 ? 5.818 5.206 4.463 1.00 0.00 74 ASP A N 16
ATOM 32153 C CA . ASP A 1 74 ? 4.918 5.494 3.349 1.00 0.00 74 ASP A CA 16
ATOM 32154 C C . ASP A 1 74 ? 4.087 4.267 2.976 1.00 0.00 74 ASP A C 16
ATOM 32155 O O . ASP A 1 74 ? 2.858 4.341 2.874 1.00 0.00 74 ASP A O 16
ATOM 32164 N N . VAL A 1 75 ? 4.759 3.134 2.793 1.00 0.00 75 VAL A N 16
ATOM 32165 C CA . VAL A 1 75 ? 4.091 1.903 2.378 1.00 0.00 75 VAL A CA 16
ATOM 32166 C C . VAL A 1 75 ? 3.112 1.405 3.443 1.00 0.00 75 VAL A C 16
ATOM 32167 O O . VAL A 1 75 ? 2.003 0.977 3.123 1.00 0.00 75 VAL A O 16
ATOM 32180 N N . ARG A 1 76 ? 3.507 1.485 4.708 1.00 0.00 76 ARG A N 16
ATOM 32181 C CA . ARG A 1 76 ? 2.650 1.018 5.788 1.00 0.00 76 ARG A CA 16
ATOM 32182 C C . ARG A 1 76 ? 1.450 1.946 5.946 1.00 0.00 76 ARG A C 16
ATOM 32183 O O . ARG A 1 76 ? 0.375 1.517 6.359 1.00 0.00 76 ARG A O 16
ATOM 32204 N N . LEU A 1 77 ? 1.637 3.220 5.600 1.00 0.00 77 LEU A N 16
ATOM 32205 C CA . LEU A 1 77 ? 0.549 4.184 5.611 1.00 0.00 77 LEU A CA 16
ATOM 32206 C C . LEU A 1 77 ? -0.490 3.812 4.561 1.00 0.00 77 LEU A C 16
ATOM 32207 O O . LEU A 1 77 ? -1.681 4.074 4.728 1.00 0.00 77 LEU A O 16
ATOM 32223 N N . MET A 1 78 ? -0.029 3.193 3.482 1.00 0.00 78 MET A N 16
ATOM 32224 C CA . MET A 1 78 ? -0.927 2.688 2.456 1.00 0.00 78 MET A CA 16
ATOM 32225 C C . MET A 1 78 ? -1.804 1.567 3.021 1.00 0.00 78 MET A C 16
ATOM 32226 O O . MET A 1 78 ? -3.027 1.588 2.870 1.00 0.00 78 MET A O 16
ATOM 32240 N N . PHE A 1 79 ? -1.185 0.604 3.698 1.00 0.00 79 PHE A N 16
ATOM 32241 C CA . PHE A 1 79 ? -1.943 -0.460 4.357 1.00 0.00 79 PHE A CA 16
ATOM 32242 C C . PHE A 1 79 ? -2.868 0.118 5.435 1.00 0.00 79 PHE A C 16
ATOM 32243 O O . PHE A 1 79 ? -3.995 -0.352 5.629 1.00 0.00 79 PHE A O 16
ATOM 32260 N N . SER A 1 80 ? -2.391 1.154 6.118 1.00 0.00 80 SER A N 16
ATOM 32261 C CA . SER A 1 80 ? -3.146 1.783 7.193 1.00 0.00 80 SER A CA 16
ATOM 32262 C C . SER A 1 80 ? -4.426 2.442 6.676 1.00 0.00 80 SER A C 16
ATOM 32263 O O . SER A 1 80 ? -5.498 2.252 7.258 1.00 0.00 80 SER A O 16
ATOM 32271 N N . ASN A 1 81 ? -4.329 3.206 5.586 1.00 0.00 81 ASN A N 16
ATOM 32272 C CA . ASN A 1 81 ? -5.502 3.912 5.075 1.00 0.00 81 ASN A CA 16
ATOM 32273 C C . ASN A 1 81 ? -6.549 2.921 4.563 1.00 0.00 81 ASN A C 16
ATOM 32274 O O . ASN A 1 81 ? -7.749 3.179 4.653 1.00 0.00 81 ASN A O 16
ATOM 32285 N N . CYS A 1 82 ? -6.096 1.774 4.061 1.00 0.00 82 CYS A N 16
ATOM 32286 C CA . CYS A 1 82 ? -7.026 0.704 3.657 1.00 0.00 82 CYS A CA 16
ATOM 32287 C C . CYS A 1 82 ? -7.897 0.270 4.834 1.00 0.00 82 CYS A C 16
ATOM 32288 O O . CYS A 1 82 ? -9.124 0.224 4.715 1.00 0.00 82 CYS A O 16
ATOM 32296 N N . TYR A 1 83 ? -7.279 -0.019 5.980 1.00 0.00 83 TYR A N 16
ATOM 32297 C CA . TYR A 1 83 ? -8.045 -0.477 7.138 1.00 0.00 83 TYR A CA 16
ATOM 32298 C C . TYR A 1 83 ? -8.976 0.623 7.648 1.00 0.00 83 TYR A C 16
ATOM 32299 O O . TYR A 1 83 ? -9.978 0.339 8.304 1.00 0.00 83 TYR A O 16
ATOM 32317 N N . LYS A 1 84 ? -8.634 1.880 7.360 1.00 0.00 84 LYS A N 16
ATOM 32318 C CA . LYS A 1 84 ? -9.504 3.002 7.704 1.00 0.00 84 LYS A CA 16
ATOM 32319 C C . LYS A 1 84 ? -10.825 2.896 6.971 1.00 0.00 84 LYS A C 16
ATOM 32320 O O . LYS A 1 84 ? -11.897 2.928 7.574 1.00 0.00 84 LYS A O 16
ATOM 32339 N N . TYR A 1 85 ? -10.732 2.765 5.658 1.00 0.00 85 TYR A N 16
ATOM 32340 C CA . TYR A 1 85 ? -11.894 2.861 4.808 1.00 0.00 85 TYR A CA 16
ATOM 32341 C C . TYR A 1 85 ? -12.695 1.571 4.816 1.00 0.00 85 TYR A C 16
ATOM 32342 O O . TYR A 1 85 ? -13.923 1.583 4.910 1.00 0.00 85 TYR A O 16
ATOM 32360 N N . ASN A 1 86 ? -11.991 0.459 4.721 1.00 0.00 86 ASN A N 16
ATOM 32361 C CA . ASN A 1 86 ? -12.625 -0.825 4.510 1.00 0.00 86 ASN A CA 16
ATOM 32362 C C . ASN A 1 86 ? -12.902 -1.509 5.837 1.00 0.00 86 ASN A C 16
ATOM 32363 O O . ASN A 1 86 ? -12.007 -1.644 6.673 1.00 0.00 86 ASN A O 16
ATOM 32374 N N . PRO A 1 87 ? -14.154 -1.934 6.055 1.00 0.00 87 PRO A N 16
ATOM 32375 C CA . PRO A 1 87 ? -14.524 -2.708 7.239 1.00 0.00 87 PRO A CA 16
ATOM 32376 C C . PRO A 1 87 ? -13.840 -4.074 7.242 1.00 0.00 87 PRO A C 16
ATOM 32377 O O . PRO A 1 87 ? -13.442 -4.577 6.190 1.00 0.00 87 PRO A O 16
ATOM 32388 N N . PRO A 1 88 ? -13.705 -4.680 8.442 1.00 0.00 88 PRO A N 16
ATOM 32389 C CA . PRO A 1 88 ? -12.909 -5.903 8.677 1.00 0.00 88 PRO A CA 16
ATOM 32390 C C . PRO A 1 88 ? -13.218 -7.049 7.722 1.00 0.00 88 PRO A C 16
ATOM 32391 O O . PRO A 1 88 ? -12.395 -7.946 7.539 1.00 0.00 88 PRO A O 16
ATOM 32402 N N . ASP A 1 89 ? -14.397 -7.023 7.125 1.00 0.00 89 ASP A N 16
ATOM 32403 C CA . ASP A 1 89 ? -14.802 -8.066 6.192 1.00 0.00 89 ASP A CA 16
ATOM 32404 C C . ASP A 1 89 ? -14.885 -7.519 4.776 1.00 0.00 89 ASP A C 16
ATOM 32405 O O . ASP A 1 89 ? -15.959 -7.124 4.317 1.00 0.00 89 ASP A O 16
ATOM 32414 N N . HIS A 1 90 ? -13.749 -7.476 4.092 1.00 0.00 90 HIS A N 16
ATOM 32415 C CA . HIS A 1 90 ? -13.712 -7.077 2.691 1.00 0.00 90 HIS A CA 16
ATOM 32416 C C . HIS A 1 90 ? -12.418 -7.566 2.046 1.00 0.00 90 HIS A C 16
ATOM 32417 O O . HIS A 1 90 ? -11.455 -7.863 2.748 1.00 0.00 90 HIS A O 16
ATOM 32432 N N . ASP A 1 91 ? -12.399 -7.663 0.729 1.00 0.00 91 ASP A N 16
ATOM 32433 C CA . ASP A 1 91 ? -11.204 -8.100 -0.005 1.00 0.00 91 ASP A CA 16
ATOM 32434 C C . ASP A 1 91 ? -9.955 -7.311 0.382 1.00 0.00 91 ASP A C 16
ATOM 32435 O O . ASP A 1 91 ? -8.927 -7.892 0.731 1.00 0.00 91 ASP A O 16
ATOM 32444 N N . VAL A 1 92 ? -10.055 -5.997 0.331 1.00 0.00 92 VAL A N 16
ATOM 32445 C CA . VAL A 1 92 ? -8.898 -5.135 0.453 1.00 0.00 92 VAL A CA 16
ATOM 32446 C C . VAL A 1 92 ? -8.258 -5.180 1.832 1.00 0.00 92 VAL A C 16
ATOM 32447 O O . VAL A 1 92 ? -7.073 -4.896 1.964 1.00 0.00 92 VAL A O 16
ATOM 32460 N N . VAL A 1 93 ? -9.001 -5.594 2.849 1.00 0.00 93 VAL A N 16
ATOM 32461 C CA . VAL A 1 93 ? -8.408 -5.739 4.167 1.00 0.00 93 VAL A CA 16
ATOM 32462 C C . VAL A 1 93 ? -7.646 -7.056 4.237 1.00 0.00 93 VAL A C 16
ATOM 32463 O O . VAL A 1 93 ? -6.594 -7.147 4.865 1.00 0.00 93 VAL A O 16
ATOM 32476 N N . ALA A 1 94 ? -8.167 -8.063 3.545 1.00 0.00 94 ALA A N 16
ATOM 32477 C CA . ALA A 1 94 ? -7.522 -9.364 3.476 1.00 0.00 94 ALA A CA 16
ATOM 32478 C C . ALA A 1 94 ? -6.243 -9.279 2.652 1.00 0.00 94 ALA A C 16
ATOM 32479 O O . ALA A 1 94 ? -5.209 -9.831 3.032 1.00 0.00 94 ALA A O 16
ATOM 32486 N N . MET A 1 95 ? -6.312 -8.566 1.533 1.00 0.00 95 MET A N 16
ATOM 32487 C CA . MET A 1 95 ? -5.146 -8.375 0.682 1.00 0.00 95 MET A CA 16
ATOM 32488 C C . MET A 1 95 ? -4.111 -7.501 1.391 1.00 0.00 95 MET A C 16
ATOM 32489 O O . MET A 1 95 ? -2.909 -7.732 1.262 1.00 0.00 95 MET A O 16
ATOM 32503 N N . ALA A 1 96 ? -4.581 -6.520 2.169 1.00 0.00 96 ALA A N 16
ATOM 32504 C CA . ALA A 1 96 ? -3.683 -5.642 2.916 1.00 0.00 96 ALA A CA 16
ATOM 32505 C C . ALA A 1 96 ? -2.963 -6.420 4.014 1.00 0.00 96 ALA A C 16
ATOM 32506 O O . ALA A 1 96 ? -1.817 -6.127 4.340 1.00 0.00 96 ALA A O 16
ATOM 32513 N N . ARG A 1 97 ? -3.638 -7.419 4.580 1.00 0.00 97 ARG A N 16
ATOM 32514 C CA . ARG A 1 97 ? -3.034 -8.255 5.616 1.00 0.00 97 ARG A CA 16
ATOM 32515 C C . ARG A 1 97 ? -1.958 -9.157 5.025 1.00 0.00 97 ARG A C 16
ATOM 32516 O O . ARG A 1 97 ? -0.851 -9.237 5.547 1.00 0.00 97 ARG A O 16
ATOM 32537 N N . LYS A 1 98 ? -2.289 -9.820 3.930 1.00 0.00 98 LYS A N 16
ATOM 32538 C CA . LYS A 1 98 ? -1.381 -10.776 3.312 1.00 0.00 98 LYS A CA 16
ATOM 32539 C C . LYS A 1 98 ? -0.140 -10.073 2.754 1.00 0.00 98 LYS A C 16
ATOM 32540 O O . LYS A 1 98 ? 0.991 -10.535 2.937 1.00 0.00 98 LYS A O 16
ATOM 32559 N N . LEU A 1 99 ? -0.357 -8.952 2.077 1.00 0.00 99 LEU A N 16
ATOM 32560 C CA . LEU A 1 99 ? 0.744 -8.129 1.590 1.00 0.00 99 LEU A CA 16
ATOM 32561 C C . LEU A 1 99 ? 1.528 -7.514 2.746 1.00 0.00 99 LEU A C 16
ATOM 32562 O O . LEU A 1 99 ? 2.702 -7.172 2.594 1.00 0.00 99 LEU A O 16
ATOM 32578 N N . GLN A 1 100 ? 0.883 -7.360 3.895 1.00 0.00 100 GLN A N 16
ATOM 32579 C CA . GLN A 1 100 ? 1.580 -6.898 5.085 1.00 0.00 100 GLN A CA 16
ATOM 32580 C C . GLN A 1 100 ? 2.612 -7.935 5.487 1.00 0.00 100 GLN A C 16
ATOM 32581 O O . GLN A 1 100 ? 3.750 -7.604 5.793 1.00 0.00 100 GLN A O 16
ATOM 32595 N N . ASP A 1 101 ? 2.203 -9.199 5.448 1.00 0.00 101 ASP A N 16
ATOM 32596 C CA . ASP A 1 101 ? 3.075 -10.309 5.816 1.00 0.00 101 ASP A CA 16
ATOM 32597 C C . ASP A 1 101 ? 4.353 -10.311 4.987 1.00 0.00 101 ASP A C 16
ATOM 32598 O O . ASP A 1 101 ? 5.450 -10.373 5.539 1.00 0.00 101 ASP A O 16
ATOM 32607 N N . VAL A 1 102 ? 4.217 -10.231 3.664 1.00 0.00 102 VAL A N 16
ATOM 32608 C CA . VAL A 1 102 ? 5.391 -10.220 2.788 1.00 0.00 102 VAL A CA 16
ATOM 32609 C C . VAL A 1 102 ? 6.271 -8.995 3.047 1.00 0.00 102 VAL A C 16
ATOM 32610 O O . VAL A 1 102 ? 7.459 -9.140 3.322 1.00 0.00 102 VAL A O 16
ATOM 32623 N N . PHE A 1 103 ? 5.684 -7.805 2.984 1.00 0.00 103 PHE A N 16
ATOM 32624 C CA . PHE A 1 103 ? 6.418 -6.559 3.241 1.00 0.00 103 PHE A CA 16
ATOM 32625 C C . PHE A 1 103 ? 7.104 -6.589 4.612 1.00 0.00 103 PHE A C 16
ATOM 32626 O O . PHE A 1 103 ? 8.247 -6.153 4.750 1.00 0.00 103 PHE A O 16
ATOM 32643 N N . GLU A 1 104 ? 6.428 -7.147 5.602 1.00 0.00 104 GLU A N 16
ATOM 32644 C CA . GLU A 1 104 ? 6.933 -7.161 6.957 1.00 0.00 104 GLU A CA 16
ATOM 32645 C C . GLU A 1 104 ? 8.039 -8.205 7.111 1.00 0.00 104 GLU A C 16
ATOM 32646 O O . GLU A 1 104 ? 9.025 -7.974 7.806 1.00 0.00 104 GLU A O 16
ATOM 32658 N N . PHE A 1 105 ? 7.886 -9.340 6.441 1.00 0.00 105 PHE A N 16
ATOM 32659 C CA . PHE A 1 105 ? 8.914 -10.374 6.450 1.00 0.00 105 PHE A CA 16
ATOM 32660 C C . PHE A 1 105 ? 10.136 -9.911 5.659 1.00 0.00 105 PHE A C 16
ATOM 32661 O O . PHE A 1 105 ? 11.278 -10.192 6.027 1.00 0.00 105 PHE A O 16
ATOM 32678 N N . ARG A 1 106 ? 9.883 -9.192 4.574 1.00 0.00 106 ARG A N 16
ATOM 32679 C CA . ARG A 1 106 ? 10.943 -8.630 3.756 1.00 0.00 106 ARG A CA 16
ATOM 32680 C C . ARG A 1 106 ? 11.717 -7.584 4.550 1.00 0.00 106 ARG A C 16
ATOM 32681 O O . ARG A 1 106 ? 12.950 -7.574 4.552 1.00 0.00 106 ARG A O 16
ATOM 32702 N N . TYR A 1 107 ? 10.983 -6.711 5.232 1.00 0.00 107 TYR A N 16
ATOM 32703 C CA . TYR A 1 107 ? 11.597 -5.668 6.054 1.00 0.00 107 TYR A CA 16
ATOM 32704 C C . TYR A 1 107 ? 12.292 -6.293 7.265 1.00 0.00 107 TYR A C 16
ATOM 32705 O O . TYR A 1 107 ? 13.258 -5.746 7.792 1.00 0.00 107 TYR A O 16
ATOM 32723 N N . ALA A 1 108 ? 11.805 -7.454 7.690 1.00 0.00 108 ALA A N 16
ATOM 32724 C CA . ALA A 1 108 ? 12.412 -8.188 8.796 1.00 0.00 108 ALA A CA 16
ATOM 32725 C C . ALA A 1 108 ? 13.804 -8.687 8.423 1.00 0.00 108 ALA A C 16
ATOM 32726 O O . ALA A 1 108 ? 14.711 -8.698 9.257 1.00 0.00 108 ALA A O 16
ATOM 32733 N N . LYS A 1 109 ? 13.972 -9.092 7.167 1.00 0.00 109 LYS A N 16
ATOM 32734 C CA . LYS A 1 109 ? 15.274 -9.551 6.686 1.00 0.00 109 LYS A CA 16
ATOM 32735 C C . LYS A 1 109 ? 16.165 -8.354 6.378 1.00 0.00 109 LYS A C 16
ATOM 32736 O O . LYS A 1 109 ? 17.390 -8.465 6.332 1.00 0.00 109 LYS A O 16
ATOM 32755 N N . MET A 1 110 ? 15.526 -7.216 6.166 1.00 0.00 110 MET A N 16
ATOM 32756 C CA . MET A 1 110 ? 16.229 -5.966 5.906 1.00 0.00 110 MET A CA 16
ATOM 32757 C C . MET A 1 110 ? 16.957 -5.486 7.161 1.00 0.00 110 MET A C 16
ATOM 32758 O O . MET A 1 110 ? 16.340 -5.303 8.208 1.00 0.00 110 MET A O 16
ATOM 32772 N N . PRO A 1 111 ? 18.287 -5.304 7.084 1.00 0.00 111 PRO A N 16
ATOM 32773 C CA . PRO A 1 111 ? 19.072 -4.796 8.203 1.00 0.00 111 PRO A CA 16
ATOM 32774 C C . PRO A 1 111 ? 19.076 -3.270 8.263 1.00 0.00 111 PRO A C 16
ATOM 32775 O O . PRO A 1 111 ? 18.862 -2.599 7.250 1.00 0.00 111 PRO A O 16
ATOM 32786 N N . ASP A 1 112 ? 19.328 -2.733 9.450 1.00 0.00 112 ASP A N 16
ATOM 32787 C CA . ASP A 1 112 ? 19.312 -1.291 9.664 1.00 0.00 112 ASP A CA 16
ATOM 32788 C C . ASP A 1 112 ? 20.712 -0.713 9.529 1.00 0.00 112 ASP A C 16
ATOM 32789 O O . ASP A 1 112 ? 21.086 -0.303 8.415 1.00 0.00 112 ASP A O 16
ATOM 32799 N N . HIS B 2 1 ? -20.406 10.995 6.540 1.00 0.00 281 HIS B N 16
ATOM 32800 C CA . HIS B 2 1 ? -19.562 10.223 7.482 1.00 0.00 281 HIS B CA 16
ATOM 32801 C C . HIS B 2 1 ? -20.414 9.360 8.411 1.00 0.00 281 HIS B C 16
ATOM 32802 O O . HIS B 2 1 ? -19.896 8.775 9.365 1.00 0.00 281 HIS B O 16
ATOM 32819 N N . ASN B 2 2 ? -21.714 9.279 8.142 1.00 0.00 282 ASN B N 16
ATOM 32820 C CA . ASN B 2 2 ? -22.604 8.464 8.964 1.00 0.00 282 ASN B CA 16
ATOM 32821 C C . ASN B 2 2 ? -22.527 7.004 8.537 1.00 0.00 282 ASN B C 16
ATOM 32822 O O . ASN B 2 2 ? -21.943 6.175 9.234 1.00 0.00 282 ASN B O 16
ATOM 32833 N N . LEU B 2 3 ? -23.106 6.692 7.387 1.00 0.00 283 LEU B N 16
ATOM 32834 C CA . LEU B 2 3 ? -23.001 5.354 6.830 1.00 0.00 283 LEU B CA 16
ATOM 32835 C C . LEU B 2 3 ? -21.996 5.369 5.691 1.00 0.00 283 LEU B C 16
ATOM 32836 O O . LEU B 2 3 ? -22.189 6.064 4.691 1.00 0.00 283 LEU B O 16
ATOM 32852 N N . LEU B 2 4 ? -20.918 4.624 5.851 1.00 0.00 284 LEU B N 16
ATOM 32853 C CA . LEU B 2 4 ? -19.838 4.638 4.879 1.00 0.00 284 LEU B CA 16
ATOM 32854 C C . LEU B 2 4 ? -20.125 3.720 3.706 1.00 0.00 284 LEU B C 16
ATOM 32855 O O . LEU B 2 4 ? -20.625 2.605 3.873 1.00 0.00 284 LEU B O 16
ATOM 32871 N N . ARG B 2 5 ? -19.819 4.215 2.519 1.00 0.00 285 ARG B N 16
ATOM 32872 C CA . ARG B 2 5 ? -19.925 3.433 1.299 1.00 0.00 285 ARG B CA 16
ATOM 32873 C C . ARG B 2 5 ? -18.812 2.398 1.264 1.00 0.00 285 ARG B C 16
ATOM 32874 O O . ARG B 2 5 ? -17.644 2.741 1.436 1.00 0.00 285 ARG B O 16
ATOM 32895 N N . ILE B 2 6 ? -19.152 1.141 1.049 1.00 0.00 286 ILE B N 16
ATOM 32896 C CA . ILE B 2 6 ? -18.132 0.115 0.955 1.00 0.00 286 ILE B CA 16
ATOM 32897 C C . ILE B 2 6 ? -17.579 0.069 -0.466 1.00 0.00 286 ILE B C 16
ATOM 32898 O O . ILE B 2 6 ? -18.329 0.153 -1.440 1.00 0.00 286 ILE B O 16
ATOM 32940 N N . GLN B 2 8 ? -16.574 -0.742 -3.938 1.00 0.00 288 GLN B N 16
ATOM 32941 C CA . GLN B 2 8 ? -17.173 -1.691 -4.868 1.00 0.00 288 GLN B CA 16
ATOM 32942 C C . GLN B 2 8 ? -16.104 -2.480 -5.624 1.00 0.00 288 GLN B C 16
ATOM 32943 O O . GLN B 2 8 ? -16.012 -2.408 -6.852 1.00 0.00 288 GLN B O 16
ATOM 32957 N N . PHE B 2 9 ? -15.300 -3.228 -4.889 1.00 0.00 289 PHE B N 16
ATOM 32958 C CA . PHE B 2 9 ? -14.258 -4.044 -5.488 1.00 0.00 289 PHE B CA 16
ATOM 32959 C C . PHE B 2 9 ? -14.793 -5.421 -5.839 1.00 0.00 289 PHE B C 16
ATOM 32960 O O . PHE B 2 9 ? -15.018 -6.263 -4.970 1.00 0.00 289 PHE B O 16
ATOM 32977 N N . LEU B 2 10 ? -15.023 -5.627 -7.120 1.00 0.00 290 LEU B N 16
ATOM 32978 C CA . LEU B 2 10 ? -15.543 -6.883 -7.619 1.00 0.00 290 LEU B CA 16
ATOM 32979 C C . LEU B 2 10 ? -15.187 -7.009 -9.091 1.00 0.00 290 LEU B C 16
ATOM 32980 O O . LEU B 2 10 ? -15.012 -5.998 -9.776 1.00 0.00 290 LEU B O 16
ATOM 32996 N N . GLN B 2 11 ? -15.065 -8.234 -9.578 1.00 0.00 291 GLN B N 16
ATOM 32997 C CA . GLN B 2 11 ? -14.714 -8.456 -10.971 1.00 0.00 291 GLN B CA 16
ATOM 32998 C C . GLN B 2 11 ? -15.969 -8.445 -11.834 1.00 0.00 291 GLN B C 16
ATOM 32999 O O . GLN B 2 11 ? -16.416 -9.479 -12.332 1.00 0.00 291 GLN B O 16
ATOM 33013 N N . SER B 2 12 ? -16.541 -7.261 -11.980 1.00 0.00 292 SER B N 16
ATOM 33014 C CA . SER B 2 12 ? -17.743 -7.074 -12.768 1.00 0.00 292 SER B CA 16
ATOM 33015 C C . SER B 2 12 ? -17.706 -5.697 -13.424 1.00 0.00 292 SER B C 16
ATOM 33016 O O . SER B 2 12 ? -17.329 -5.610 -14.613 1.00 0.00 292 SER B O 16
ATOM 33025 N N . GLY A 1 1 ? 25.541 8.007 -1.721 1.00 0.00 1 GLY A N 17
ATOM 33026 C CA . GLY A 1 1 ? 24.251 8.423 -2.317 1.00 0.00 1 GLY A CA 17
ATOM 33027 C C . GLY A 1 1 ? 23.794 7.465 -3.397 1.00 0.00 1 GLY A C 17
ATOM 33028 O O . GLY A 1 1 ? 24.298 6.341 -3.477 1.00 0.00 1 GLY A O 17
ATOM 33034 N N . LYS A 1 2 ? 22.849 7.914 -4.227 1.00 0.00 2 LYS A N 17
ATOM 33035 C CA . LYS A 1 2 ? 22.299 7.097 -5.310 1.00 0.00 2 LYS A CA 17
ATOM 33036 C C . LYS A 1 2 ? 21.654 5.833 -4.754 1.00 0.00 2 LYS A C 17
ATOM 33037 O O . LYS A 1 2 ? 22.004 4.720 -5.151 1.00 0.00 2 LYS A O 17
ATOM 33056 N N . LEU A 1 3 ? 20.708 6.031 -3.839 1.00 0.00 3 LEU A N 17
ATOM 33057 C CA . LEU A 1 3 ? 20.038 4.942 -3.133 1.00 0.00 3 LEU A CA 17
ATOM 33058 C C . LEU A 1 3 ? 21.028 4.123 -2.317 1.00 0.00 3 LEU A C 17
ATOM 33059 O O . LEU A 1 3 ? 21.671 3.201 -2.823 1.00 0.00 3 LEU A O 17
ATOM 33075 N N . SER A 1 4 ? 21.130 4.463 -1.046 1.00 0.00 4 SER A N 17
ATOM 33076 C CA . SER A 1 4 ? 22.008 3.753 -0.129 1.00 0.00 4 SER A CA 17
ATOM 33077 C C . SER A 1 4 ? 21.396 2.391 0.210 1.00 0.00 4 SER A C 17
ATOM 33078 O O . SER A 1 4 ? 20.313 2.064 -0.272 1.00 0.00 4 SER A O 17
ATOM 33086 N N . GLU A 1 5 ? 22.077 1.613 1.043 1.00 0.00 5 GLU A N 17
ATOM 33087 C CA . GLU A 1 5 ? 21.697 0.226 1.312 1.00 0.00 5 GLU A CA 17
ATOM 33088 C C . GLU A 1 5 ? 20.227 0.092 1.714 1.00 0.00 5 GLU A C 17
ATOM 33089 O O . GLU A 1 5 ? 19.521 -0.786 1.218 1.00 0.00 5 GLU A O 17
ATOM 33101 N N . GLN A 1 6 ? 19.770 0.967 2.598 1.00 0.00 6 GLN A N 17
ATOM 33102 C CA . GLN A 1 6 ? 18.389 0.922 3.071 1.00 0.00 6 GLN A CA 17
ATOM 33103 C C . GLN A 1 6 ? 17.423 1.239 1.930 1.00 0.00 6 GLN A C 17
ATOM 33104 O O . GLN A 1 6 ? 16.419 0.554 1.746 1.00 0.00 6 GLN A O 17
ATOM 33118 N N . LEU A 1 7 ? 17.749 2.261 1.144 1.00 0.00 7 LEU A N 17
ATOM 33119 C CA . LEU A 1 7 ? 16.871 2.704 0.063 1.00 0.00 7 LEU A CA 17
ATOM 33120 C C . LEU A 1 7 ? 16.957 1.770 -1.141 1.00 0.00 7 LEU A C 17
ATOM 33121 O O . LEU A 1 7 ? 16.008 1.636 -1.910 1.00 0.00 7 LEU A O 17
ATOM 33137 N N . LYS A 1 8 ? 18.089 1.120 -1.309 1.00 0.00 8 LYS A N 17
ATOM 33138 C CA . LYS A 1 8 ? 18.225 0.127 -2.353 1.00 0.00 8 LYS A CA 17
ATOM 33139 C C . LYS A 1 8 ? 17.442 -1.117 -1.968 1.00 0.00 8 LYS A C 17
ATOM 33140 O O . LYS A 1 8 ? 16.858 -1.792 -2.819 1.00 0.00 8 LYS A O 17
ATOM 33159 N N . HIS A 1 9 ? 17.410 -1.396 -0.674 1.00 0.00 9 HIS A N 17
ATOM 33160 C CA . HIS A 1 9 ? 16.637 -2.511 -0.164 1.00 0.00 9 HIS A CA 17
ATOM 33161 C C . HIS A 1 9 ? 15.148 -2.190 -0.251 1.00 0.00 9 HIS A C 17
ATOM 33162 O O . HIS A 1 9 ? 14.338 -3.065 -0.553 1.00 0.00 9 HIS A O 17
ATOM 33177 N N . CYS A 1 10 ? 14.787 -0.928 0.003 1.00 0.00 10 CYS A N 17
ATOM 33178 C CA . CYS A 1 10 ? 13.390 -0.518 -0.085 1.00 0.00 10 CYS A CA 17
ATOM 33179 C C . CYS A 1 10 ? 12.925 -0.557 -1.532 1.00 0.00 10 CYS A C 17
ATOM 33180 O O . CYS A 1 10 ? 11.750 -0.809 -1.811 1.00 0.00 10 CYS A O 17
ATOM 33188 N N . ASN A 1 11 ? 13.859 -0.335 -2.452 1.00 0.00 11 ASN A N 17
ATOM 33189 C CA . ASN A 1 11 ? 13.562 -0.411 -3.872 1.00 0.00 11 ASN A CA 17
ATOM 33190 C C . ASN A 1 11 ? 13.223 -1.846 -4.256 1.00 0.00 11 ASN A C 17
ATOM 33191 O O . ASN A 1 11 ? 12.299 -2.097 -5.032 1.00 0.00 11 ASN A O 17
ATOM 33202 N N . GLY A 1 12 ? 13.967 -2.786 -3.681 1.00 0.00 12 GLY A N 17
ATOM 33203 C CA . GLY A 1 12 ? 13.753 -4.192 -3.968 1.00 0.00 12 GLY A CA 17
ATOM 33204 C C . GLY A 1 12 ? 12.468 -4.716 -3.362 1.00 0.00 12 GLY A C 17
ATOM 33205 O O . GLY A 1 12 ? 11.737 -5.474 -4.003 1.00 0.00 12 GLY A O 17
ATOM 33209 N N . ILE A 1 13 ? 12.195 -4.322 -2.122 1.00 0.00 13 ILE A N 17
ATOM 33210 C CA . ILE A 1 13 ? 10.969 -4.718 -1.436 1.00 0.00 13 ILE A CA 17
ATOM 33211 C C . ILE A 1 13 ? 9.744 -4.253 -2.221 1.00 0.00 13 ILE A C 17
ATOM 33212 O O . ILE A 1 13 ? 8.836 -5.037 -2.506 1.00 0.00 13 ILE A O 17
ATOM 33228 N N . LEU A 1 14 ? 9.742 -2.973 -2.574 1.00 0.00 14 LEU A N 17
ATOM 33229 C CA . LEU A 1 14 ? 8.687 -2.386 -3.382 1.00 0.00 14 LEU A CA 17
ATOM 33230 C C . LEU A 1 14 ? 8.508 -3.158 -4.686 1.00 0.00 14 LEU A C 17
ATOM 33231 O O . LEU A 1 14 ? 7.394 -3.508 -5.066 1.00 0.00 14 LEU A O 17
ATOM 33247 N N . LYS A 1 15 ? 9.627 -3.425 -5.350 1.00 0.00 15 LYS A N 17
ATOM 33248 C CA . LYS A 1 15 ? 9.645 -4.150 -6.606 1.00 0.00 15 LYS A CA 17
ATOM 33249 C C . LYS A 1 15 ? 8.965 -5.509 -6.469 1.00 0.00 15 LYS A C 17
ATOM 33250 O O . LYS A 1 15 ? 8.252 -5.959 -7.366 1.00 0.00 15 LYS A O 17
ATOM 33269 N N . GLU A 1 16 ? 9.163 -6.140 -5.331 1.00 0.00 16 GLU A N 17
ATOM 33270 C CA . GLU A 1 16 ? 8.630 -7.476 -5.111 1.00 0.00 16 GLU A CA 17
ATOM 33271 C C . GLU A 1 16 ? 7.127 -7.424 -4.885 1.00 0.00 16 GLU A C 17
ATOM 33272 O O . GLU A 1 16 ? 6.381 -8.249 -5.402 1.00 0.00 16 GLU A O 17
ATOM 33284 N N . LEU A 1 17 ? 6.688 -6.456 -4.107 1.00 0.00 17 LEU A N 17
ATOM 33285 C CA . LEU A 1 17 ? 5.263 -6.254 -3.878 1.00 0.00 17 LEU A CA 17
ATOM 33286 C C . LEU A 1 17 ? 4.580 -5.861 -5.195 1.00 0.00 17 LEU A C 17
ATOM 33287 O O . LEU A 1 17 ? 3.374 -6.029 -5.361 1.00 0.00 17 LEU A O 17
ATOM 33303 N N . LEU A 1 18 ? 5.382 -5.363 -6.134 1.00 0.00 18 LEU A N 17
ATOM 33304 C CA . LEU A 1 18 ? 4.900 -4.993 -7.465 1.00 0.00 18 LEU A CA 17
ATOM 33305 C C . LEU A 1 18 ? 5.029 -6.143 -8.467 1.00 0.00 18 LEU A C 17
ATOM 33306 O O . LEU A 1 18 ? 4.490 -6.073 -9.572 1.00 0.00 18 LEU A O 17
ATOM 33322 N N . SER A 1 19 ? 5.778 -7.172 -8.107 1.00 0.00 19 SER A N 17
ATOM 33323 C CA . SER A 1 19 ? 5.996 -8.303 -9.006 1.00 0.00 19 SER A CA 17
ATOM 33324 C C . SER A 1 19 ? 4.715 -9.110 -9.202 1.00 0.00 19 SER A C 17
ATOM 33325 O O . SER A 1 19 ? 3.832 -9.137 -8.335 1.00 0.00 19 SER A O 17
ATOM 33333 N N . LYS A 1 20 ? 4.641 -9.785 -10.348 1.00 0.00 20 LYS A N 17
ATOM 33334 C CA . LYS A 1 20 ? 3.473 -10.572 -10.725 1.00 0.00 20 LYS A CA 17
ATOM 33335 C C . LYS A 1 20 ? 3.256 -11.730 -9.757 1.00 0.00 20 LYS A C 17
ATOM 33336 O O . LYS A 1 20 ? 2.170 -12.307 -9.703 1.00 0.00 20 LYS A O 17
ATOM 33355 N N . LYS A 1 21 ? 4.289 -12.060 -8.992 1.00 0.00 21 LYS A N 17
ATOM 33356 C CA . LYS A 1 21 ? 4.187 -13.073 -7.951 1.00 0.00 21 LYS A CA 17
ATOM 33357 C C . LYS A 1 21 ? 3.143 -12.677 -6.904 1.00 0.00 21 LYS A C 17
ATOM 33358 O O . LYS A 1 21 ? 2.398 -13.520 -6.406 1.00 0.00 21 LYS A O 17
ATOM 33377 N N . HIS A 1 22 ? 3.071 -11.387 -6.593 1.00 0.00 22 HIS A N 17
ATOM 33378 C CA . HIS A 1 22 ? 2.151 -10.910 -5.562 1.00 0.00 22 HIS A CA 17
ATOM 33379 C C . HIS A 1 22 ? 0.991 -10.149 -6.182 1.00 0.00 22 HIS A C 17
ATOM 33380 O O . HIS A 1 22 ? 0.002 -9.884 -5.508 1.00 0.00 22 HIS A O 17
ATOM 33395 N N . ALA A 1 23 ? 1.113 -9.828 -7.470 1.00 0.00 23 ALA A N 17
ATOM 33396 C CA . ALA A 1 23 ? 0.136 -9.000 -8.184 1.00 0.00 23 ALA A CA 17
ATOM 33397 C C . ALA A 1 23 ? -1.303 -9.461 -7.978 1.00 0.00 23 ALA A C 17
ATOM 33398 O O . ALA A 1 23 ? -2.217 -8.638 -7.904 1.00 0.00 23 ALA A O 17
ATOM 33405 N N . ALA A 1 24 ? -1.488 -10.771 -7.866 1.00 0.00 24 ALA A N 17
ATOM 33406 C CA . ALA A 1 24 ? -2.809 -11.367 -7.671 1.00 0.00 24 ALA A CA 17
ATOM 33407 C C . ALA A 1 24 ? -3.534 -10.761 -6.468 1.00 0.00 24 ALA A C 17
ATOM 33408 O O . ALA A 1 24 ? -4.764 -10.693 -6.442 1.00 0.00 24 ALA A O 17
ATOM 33415 N N . TYR A 1 25 ? -2.768 -10.320 -5.483 1.00 0.00 25 TYR A N 17
ATOM 33416 C CA . TYR A 1 25 ? -3.330 -9.716 -4.284 1.00 0.00 25 TYR A CA 17
ATOM 33417 C C . TYR A 1 25 ? -2.570 -8.444 -3.907 1.00 0.00 25 TYR A C 17
ATOM 33418 O O . TYR A 1 25 ? -2.634 -7.978 -2.771 1.00 0.00 25 TYR A O 17
ATOM 33436 N N . ALA A 1 26 ? -1.857 -7.882 -4.881 1.00 0.00 26 ALA A N 17
ATOM 33437 C CA . ALA A 1 26 ? -1.118 -6.638 -4.678 1.00 0.00 26 ALA A CA 17
ATOM 33438 C C . ALA A 1 26 ? -1.692 -5.511 -5.538 1.00 0.00 26 ALA A C 17
ATOM 33439 O O . ALA A 1 26 ? -1.377 -4.331 -5.336 1.00 0.00 26 ALA A O 17
ATOM 33446 N N . TRP A 1 27 ? -2.548 -5.872 -6.496 1.00 0.00 27 TRP A N 17
ATOM 33447 C CA . TRP A 1 27 ? -3.128 -4.889 -7.412 1.00 0.00 27 TRP A CA 17
ATOM 33448 C C . TRP A 1 27 ? -3.866 -3.733 -6.697 1.00 0.00 27 TRP A C 17
ATOM 33449 O O . TRP A 1 27 ? -3.818 -2.609 -7.195 1.00 0.00 27 TRP A O 17
ATOM 33470 N N . PRO A 1 28 ? -4.559 -3.953 -5.537 1.00 0.00 28 PRO A N 17
ATOM 33471 C CA . PRO A 1 28 ? -5.219 -2.858 -4.809 1.00 0.00 28 PRO A CA 17
ATOM 33472 C C . PRO A 1 28 ? -4.272 -1.708 -4.469 1.00 0.00 28 PRO A C 17
ATOM 33473 O O . PRO A 1 28 ? -4.712 -0.582 -4.248 1.00 0.00 28 PRO A O 17
ATOM 33484 N N . PHE A 1 29 ? -2.978 -2.000 -4.432 1.00 0.00 29 PHE A N 17
ATOM 33485 C CA . PHE A 1 29 ? -2.001 -1.034 -3.932 1.00 0.00 29 PHE A CA 17
ATOM 33486 C C . PHE A 1 29 ? -1.081 -0.525 -5.035 1.00 0.00 29 PHE A C 17
ATOM 33487 O O . PHE A 1 29 ? -0.276 0.381 -4.801 1.00 0.00 29 PHE A O 17
ATOM 33504 N N . TYR A 1 30 ? -1.166 -1.126 -6.217 1.00 0.00 30 TYR A N 17
ATOM 33505 C CA . TYR A 1 30 ? -0.373 -0.670 -7.357 1.00 0.00 30 TYR A CA 17
ATOM 33506 C C . TYR A 1 30 ? -0.639 0.803 -7.653 1.00 0.00 30 TYR A C 17
ATOM 33507 O O . TYR A 1 30 ? 0.288 1.609 -7.689 1.00 0.00 30 TYR A O 17
ATOM 33525 N N . LYS A 1 31 ? -1.904 1.153 -7.831 1.00 0.00 31 LYS A N 17
ATOM 33526 C CA . LYS A 1 31 ? -2.286 2.509 -8.184 1.00 0.00 31 LYS A CA 17
ATOM 33527 C C . LYS A 1 31 ? -3.458 2.973 -7.328 1.00 0.00 31 LYS A C 17
ATOM 33528 O O . LYS A 1 31 ? -4.213 2.143 -6.814 1.00 0.00 31 LYS A O 17
ATOM 33547 N N . PRO A 1 32 ? -3.629 4.299 -7.179 1.00 0.00 32 PRO A N 17
ATOM 33548 C CA . PRO A 1 32 ? -4.720 4.883 -6.389 1.00 0.00 32 PRO A CA 17
ATOM 33549 C C . PRO A 1 32 ? -6.083 4.378 -6.842 1.00 0.00 32 PRO A C 17
ATOM 33550 O O . PRO A 1 32 ? -6.362 4.309 -8.042 1.00 0.00 32 PRO A O 17
ATOM 33561 N N . VAL A 1 33 ? -6.929 4.026 -5.876 1.00 0.00 33 VAL A N 17
ATOM 33562 C CA . VAL A 1 33 ? -8.243 3.467 -6.176 1.00 0.00 33 VAL A CA 17
ATOM 33563 C C . VAL A 1 33 ? -9.060 4.465 -6.989 1.00 0.00 33 VAL A C 17
ATOM 33564 O O . VAL A 1 33 ? -8.924 5.682 -6.821 1.00 0.00 33 VAL A O 17
ATOM 33577 N N . ASP A 1 34 ? -9.890 3.952 -7.875 1.00 0.00 34 ASP A N 17
ATOM 33578 C CA . ASP A 1 34 ? -10.687 4.800 -8.753 1.00 0.00 34 ASP A CA 17
ATOM 33579 C C . ASP A 1 34 ? -11.985 5.157 -8.058 1.00 0.00 34 ASP A C 17
ATOM 33580 O O . ASP A 1 34 ? -13.058 4.734 -8.475 1.00 0.00 34 ASP A O 17
ATOM 33589 N N . ALA A 1 35 ? -11.860 5.939 -6.988 1.00 0.00 35 ALA A N 17
ATOM 33590 C CA . ALA A 1 35 ? -12.968 6.234 -6.085 1.00 0.00 35 ALA A CA 17
ATOM 33591 C C . ALA A 1 35 ? -14.224 6.666 -6.830 1.00 0.00 35 ALA A C 17
ATOM 33592 O O . ALA A 1 35 ? -15.313 6.172 -6.547 1.00 0.00 35 ALA A O 17
ATOM 33599 N N . SER A 1 36 ? -14.074 7.563 -7.791 1.00 0.00 36 SER A N 17
ATOM 33600 C CA . SER A 1 36 ? -15.207 8.036 -8.573 1.00 0.00 36 SER A CA 17
ATOM 33601 C C . SER A 1 36 ? -15.884 6.882 -9.315 1.00 0.00 36 SER A C 17
ATOM 33602 O O . SER A 1 36 ? -17.112 6.819 -9.398 1.00 0.00 36 SER A O 17
ATOM 33610 N N . ALA A 1 37 ? -15.079 5.959 -9.825 1.00 0.00 37 ALA A N 17
ATOM 33611 C CA . ALA A 1 37 ? -15.587 4.816 -10.573 1.00 0.00 37 ALA A CA 17
ATOM 33612 C C . ALA A 1 37 ? -16.154 3.736 -9.649 1.00 0.00 37 ALA A C 17
ATOM 33613 O O . ALA A 1 37 ? -16.895 2.862 -10.096 1.00 0.00 37 ALA A O 17
ATOM 33620 N N . LEU A 1 38 ? -15.813 3.787 -8.365 1.00 0.00 38 LEU A N 17
ATOM 33621 C CA . LEU A 1 38 ? -16.356 2.801 -7.418 1.00 0.00 38 LEU A CA 17
ATOM 33622 C C . LEU A 1 38 ? -17.468 3.410 -6.568 1.00 0.00 38 LEU A C 17
ATOM 33623 O O . LEU A 1 38 ? -17.963 2.778 -5.635 1.00 0.00 38 LEU A O 17
ATOM 33639 N N . GLY A 1 39 ? -17.859 4.637 -6.902 1.00 0.00 39 GLY A N 17
ATOM 33640 C CA . GLY A 1 39 ? -18.954 5.295 -6.204 1.00 0.00 39 GLY A CA 17
ATOM 33641 C C . GLY A 1 39 ? -18.518 5.938 -4.902 1.00 0.00 39 GLY A C 17
ATOM 33642 O O . GLY A 1 39 ? -19.342 6.445 -4.137 1.00 0.00 39 GLY A O 17
ATOM 33646 N N . LEU A 1 40 ? -17.220 5.931 -4.655 1.00 0.00 40 LEU A N 17
ATOM 33647 C CA . LEU A 1 40 ? -16.670 6.459 -3.419 1.00 0.00 40 LEU A CA 17
ATOM 33648 C C . LEU A 1 40 ? -16.397 7.951 -3.556 1.00 0.00 40 LEU A C 17
ATOM 33649 O O . LEU A 1 40 ? -15.306 8.360 -3.947 1.00 0.00 40 LEU A O 17
ATOM 33665 N N . HIS A 1 41 ? -17.391 8.760 -3.234 1.00 0.00 41 HIS A N 17
ATOM 33666 C CA . HIS A 1 41 ? -17.264 10.210 -3.351 1.00 0.00 41 HIS A CA 17
ATOM 33667 C C . HIS A 1 41 ? -16.623 10.797 -2.098 1.00 0.00 41 HIS A C 17
ATOM 33668 O O . HIS A 1 41 ? -16.477 12.013 -1.973 1.00 0.00 41 HIS A O 17
ATOM 33683 N N . ASP A 1 42 ? -16.233 9.927 -1.177 1.00 0.00 42 ASP A N 17
ATOM 33684 C CA . ASP A 1 42 ? -15.743 10.362 0.125 1.00 0.00 42 ASP A CA 17
ATOM 33685 C C . ASP A 1 42 ? -14.378 9.761 0.450 1.00 0.00 42 ASP A C 17
ATOM 33686 O O . ASP A 1 42 ? -13.980 9.701 1.612 1.00 0.00 42 ASP A O 17
ATOM 33695 N N . TYR A 1 43 ? -13.646 9.345 -0.571 1.00 0.00 43 TYR A N 17
ATOM 33696 C CA . TYR A 1 43 ? -12.406 8.609 -0.361 1.00 0.00 43 TYR A CA 17
ATOM 33697 C C . TYR A 1 43 ? -11.301 9.512 0.174 1.00 0.00 43 TYR A C 17
ATOM 33698 O O . TYR A 1 43 ? -10.557 9.126 1.072 1.00 0.00 43 TYR A O 17
ATOM 33716 N N . HIS A 1 44 ? -11.215 10.724 -0.351 1.00 0.00 44 HIS A N 17
ATOM 33717 C CA . HIS A 1 44 ? -10.139 11.632 0.027 1.00 0.00 44 HIS A CA 17
ATOM 33718 C C . HIS A 1 44 ? -10.473 12.367 1.324 1.00 0.00 44 HIS A C 17
ATOM 33719 O O . HIS A 1 44 ? -9.655 13.124 1.847 1.00 0.00 44 HIS A O 17
ATOM 33734 N N . ASP A 1 45 ? -11.677 12.137 1.838 1.00 0.00 45 ASP A N 17
ATOM 33735 C CA . ASP A 1 45 ? -12.083 12.700 3.123 1.00 0.00 45 ASP A CA 17
ATOM 33736 C C . ASP A 1 45 ? -11.715 11.753 4.255 1.00 0.00 45 ASP A C 17
ATOM 33737 O O . ASP A 1 45 ? -11.154 12.164 5.270 1.00 0.00 45 ASP A O 17
ATOM 33746 N N . ILE A 1 46 ? -12.034 10.477 4.074 1.00 0.00 46 ILE A N 17
ATOM 33747 C CA . ILE A 1 46 ? -11.721 9.463 5.075 1.00 0.00 46 ILE A CA 17
ATOM 33748 C C . ILE A 1 46 ? -10.231 9.174 5.062 1.00 0.00 46 ILE A C 17
ATOM 33749 O O . ILE A 1 46 ? -9.586 9.098 6.107 1.00 0.00 46 ILE A O 17
ATOM 33765 N N . ILE A 1 47 ? -9.682 9.039 3.873 1.00 0.00 47 ILE A N 17
ATOM 33766 C CA . ILE A 1 47 ? -8.275 8.745 3.729 1.00 0.00 47 ILE A CA 17
ATOM 33767 C C . ILE A 1 47 ? -7.466 10.028 3.579 1.00 0.00 47 ILE A C 17
ATOM 33768 O O . ILE A 1 47 ? -7.386 10.611 2.496 1.00 0.00 47 ILE A O 17
ATOM 33784 N N . LYS A 1 48 ? -6.884 10.472 4.685 1.00 0.00 48 LYS A N 17
ATOM 33785 C CA . LYS A 1 48 ? -6.079 11.680 4.696 1.00 0.00 48 LYS A CA 17
ATOM 33786 C C . LYS A 1 48 ? -4.641 11.392 4.277 1.00 0.00 48 LYS A C 17
ATOM 33787 O O . LYS A 1 48 ? -3.923 12.293 3.849 1.00 0.00 48 LYS A O 17
ATOM 33806 N N . HIS A 1 49 ? -4.218 10.137 4.412 1.00 0.00 49 HIS A N 17
ATOM 33807 C CA . HIS A 1 49 ? -2.899 9.719 3.941 1.00 0.00 49 HIS A CA 17
ATOM 33808 C C . HIS A 1 49 ? -2.998 8.597 2.890 1.00 0.00 49 HIS A C 17
ATOM 33809 O O . HIS A 1 49 ? -2.642 7.443 3.162 1.00 0.00 49 HIS A O 17
ATOM 33824 N N . PRO A 1 50 ? -3.508 8.910 1.679 1.00 0.00 50 PRO A N 17
ATOM 33825 C CA . PRO A 1 50 ? -3.555 7.954 0.566 1.00 0.00 50 PRO A CA 17
ATOM 33826 C C . PRO A 1 50 ? -2.189 7.744 -0.079 1.00 0.00 50 PRO A C 17
ATOM 33827 O O . PRO A 1 50 ? -1.591 8.679 -0.622 1.00 0.00 50 PRO A O 17
ATOM 33838 N N . MET A 1 51 ? -1.693 6.524 -0.021 1.00 0.00 51 MET A N 17
ATOM 33839 C CA . MET A 1 51 ? -0.421 6.200 -0.636 1.00 0.00 51 MET A CA 17
ATOM 33840 C C . MET A 1 51 ? -0.537 4.914 -1.443 1.00 0.00 51 MET A C 17
ATOM 33841 O O . MET A 1 51 ? -1.325 4.035 -1.110 1.00 0.00 51 MET A O 17
ATOM 33855 N N . ASP A 1 52 ? 0.253 4.830 -2.503 1.00 0.00 52 ASP A N 17
ATOM 33856 C CA . ASP A 1 52 ? 0.222 3.703 -3.423 1.00 0.00 52 ASP A CA 17
ATOM 33857 C C . ASP A 1 52 ? 1.656 3.257 -3.686 1.00 0.00 52 ASP A C 17
ATOM 33858 O O . ASP A 1 52 ? 2.557 4.092 -3.665 1.00 0.00 52 ASP A O 17
ATOM 33867 N N . LEU A 1 53 ? 1.890 1.970 -3.922 1.00 0.00 53 LEU A N 17
ATOM 33868 C CA . LEU A 1 53 ? 3.257 1.482 -4.133 1.00 0.00 53 LEU A CA 17
ATOM 33869 C C . LEU A 1 53 ? 3.949 2.191 -5.297 1.00 0.00 53 LEU A C 17
ATOM 33870 O O . LEU A 1 53 ? 5.136 2.513 -5.215 1.00 0.00 53 LEU A O 17
ATOM 33886 N N . SER A 1 54 ? 3.204 2.463 -6.362 1.00 0.00 54 SER A N 17
ATOM 33887 C CA . SER A 1 54 ? 3.751 3.193 -7.502 1.00 0.00 54 SER A CA 17
ATOM 33888 C C . SER A 1 54 ? 4.149 4.619 -7.104 1.00 0.00 54 SER A C 17
ATOM 33889 O O . SER A 1 54 ? 5.084 5.195 -7.663 1.00 0.00 54 SER A O 17
ATOM 33897 N N . THR A 1 55 ? 3.447 5.175 -6.121 1.00 0.00 55 THR A N 17
ATOM 33898 C CA . THR A 1 55 ? 3.731 6.517 -5.634 1.00 0.00 55 THR A CA 17
ATOM 33899 C C . THR A 1 55 ? 4.911 6.496 -4.669 1.00 0.00 55 THR A C 17
ATOM 33900 O O . THR A 1 55 ? 5.712 7.430 -4.634 1.00 0.00 55 THR A O 17
ATOM 33911 N N . VAL A 1 56 ? 5.016 5.420 -3.896 1.00 0.00 56 VAL A N 17
ATOM 33912 C CA . VAL A 1 56 ? 6.156 5.230 -3.010 1.00 0.00 56 VAL A CA 17
ATOM 33913 C C . VAL A 1 56 ? 7.429 5.185 -3.834 1.00 0.00 56 VAL A C 17
ATOM 33914 O O . VAL A 1 56 ? 8.415 5.859 -3.531 1.00 0.00 56 VAL A O 17
ATOM 33927 N N . LYS A 1 57 ? 7.381 4.401 -4.901 1.00 0.00 57 LYS A N 17
ATOM 33928 C CA . LYS A 1 57 ? 8.508 4.260 -5.801 1.00 0.00 57 LYS A CA 17
ATOM 33929 C C . LYS A 1 57 ? 8.796 5.588 -6.474 1.00 0.00 57 LYS A C 17
ATOM 33930 O O . LYS A 1 57 ? 9.944 5.974 -6.635 1.00 0.00 57 LYS A O 17
ATOM 33949 N N . ARG A 1 58 ? 7.729 6.277 -6.848 1.00 0.00 58 ARG A N 17
ATOM 33950 C CA . ARG A 1 58 ? 7.818 7.595 -7.462 1.00 0.00 58 ARG A CA 17
ATOM 33951 C C . ARG A 1 58 ? 8.633 8.553 -6.598 1.00 0.00 58 ARG A C 17
ATOM 33952 O O . ARG A 1 58 ? 9.568 9.203 -7.075 1.00 0.00 58 ARG A O 17
ATOM 33973 N N . LYS A 1 59 ? 8.279 8.620 -5.325 1.00 0.00 59 LYS A N 17
ATOM 33974 C CA . LYS A 1 59 ? 8.936 9.521 -4.391 1.00 0.00 59 LYS A CA 17
ATOM 33975 C C . LYS A 1 59 ? 10.322 8.993 -4.015 1.00 0.00 59 LYS A C 17
ATOM 33976 O O . LYS A 1 59 ? 11.237 9.767 -3.726 1.00 0.00 59 LYS A O 17
ATOM 33995 N N . MET A 1 60 ? 10.477 7.671 -4.029 1.00 0.00 60 MET A N 17
ATOM 33996 C CA . MET A 1 60 ? 11.791 7.049 -3.870 1.00 0.00 60 MET A CA 17
ATOM 33997 C C . MET A 1 60 ? 12.693 7.404 -5.054 1.00 0.00 60 MET A C 17
ATOM 33998 O O . MET A 1 60 ? 13.889 7.634 -4.886 1.00 0.00 60 MET A O 17
ATOM 34012 N N . GLU A 1 61 ? 12.108 7.454 -6.251 1.00 0.00 61 GLU A N 17
ATOM 34013 C CA . GLU A 1 61 ? 12.841 7.825 -7.461 1.00 0.00 61 GLU A CA 17
ATOM 34014 C C . GLU A 1 61 ? 13.317 9.265 -7.380 1.00 0.00 61 GLU A C 17
ATOM 34015 O O . GLU A 1 61 ? 14.364 9.619 -7.921 1.00 0.00 61 GLU A O 17
ATOM 34027 N N . ASN A 1 62 ? 12.540 10.090 -6.694 1.00 0.00 62 ASN A N 17
ATOM 34028 C CA . ASN A 1 62 ? 12.897 11.490 -6.482 1.00 0.00 62 ASN A CA 17
ATOM 34029 C C . ASN A 1 62 ? 13.837 11.607 -5.290 1.00 0.00 62 ASN A C 17
ATOM 34030 O O . ASN A 1 62 ? 14.280 12.699 -4.926 1.00 0.00 62 ASN A O 17
ATOM 34041 N N . ARG A 1 63 ? 14.122 10.452 -4.692 1.00 0.00 63 ARG A N 17
ATOM 34042 C CA . ARG A 1 63 ? 15.062 10.325 -3.588 1.00 0.00 63 ARG A CA 17
ATOM 34043 C C . ARG A 1 63 ? 14.671 11.212 -2.416 1.00 0.00 63 ARG A C 17
ATOM 34044 O O . ARG A 1 63 ? 15.524 11.720 -1.693 1.00 0.00 63 ARG A O 17
ATOM 34065 N N . ASP A 1 64 ? 13.368 11.386 -2.235 1.00 0.00 64 ASP A N 17
ATOM 34066 C CA . ASP A 1 64 ? 12.839 12.132 -1.093 1.00 0.00 64 ASP A CA 17
ATOM 34067 C C . ASP A 1 64 ? 13.116 11.383 0.201 1.00 0.00 64 ASP A C 17
ATOM 34068 O O . ASP A 1 64 ? 13.167 11.972 1.282 1.00 0.00 64 ASP A O 17
ATOM 34077 N N . TYR A 1 65 ? 13.305 10.082 0.068 1.00 0.00 65 TYR A N 17
ATOM 34078 C CA . TYR A 1 65 ? 13.515 9.205 1.208 1.00 0.00 65 TYR A CA 17
ATOM 34079 C C . TYR A 1 65 ? 14.983 9.224 1.605 1.00 0.00 65 TYR A C 17
ATOM 34080 O O . TYR A 1 65 ? 15.862 9.321 0.748 1.00 0.00 65 TYR A O 17
ATOM 34098 N N . ARG A 1 66 ? 15.244 9.155 2.897 1.00 0.00 66 ARG A N 17
ATOM 34099 C CA . ARG A 1 66 ? 16.607 9.065 3.392 1.00 0.00 66 ARG A CA 17
ATOM 34100 C C . ARG A 1 66 ? 16.912 7.640 3.838 1.00 0.00 66 ARG A C 17
ATOM 34101 O O . ARG A 1 66 ? 18.045 7.170 3.726 1.00 0.00 66 ARG A O 17
ATOM 34122 N N . ASP A 1 67 ? 15.892 6.948 4.332 1.00 0.00 67 ASP A N 17
ATOM 34123 C CA . ASP A 1 67 ? 16.076 5.619 4.888 1.00 0.00 67 ASP A CA 17
ATOM 34124 C C . ASP A 1 67 ? 14.900 4.738 4.520 1.00 0.00 67 ASP A C 17
ATOM 34125 O O . ASP A 1 67 ? 13.851 5.227 4.090 1.00 0.00 67 ASP A O 17
ATOM 34134 N N . ALA A 1 68 ? 15.067 3.440 4.709 1.00 0.00 68 ALA A N 17
ATOM 34135 C CA . ALA A 1 68 ? 14.027 2.483 4.375 1.00 0.00 68 ALA A CA 17
ATOM 34136 C C . ALA A 1 68 ? 12.897 2.559 5.382 1.00 0.00 68 ALA A C 17
ATOM 34137 O O . ALA A 1 68 ? 11.800 2.069 5.137 1.00 0.00 68 ALA A O 17
ATOM 34144 N N . GLN A 1 69 ? 13.175 3.186 6.513 1.00 0.00 69 GLN A N 17
ATOM 34145 C CA . GLN A 1 69 ? 12.167 3.372 7.538 1.00 0.00 69 GLN A CA 17
ATOM 34146 C C . GLN A 1 69 ? 11.193 4.457 7.098 1.00 0.00 69 GLN A C 17
ATOM 34147 O O . GLN A 1 69 ? 10.034 4.482 7.509 1.00 0.00 69 GLN A O 17
ATOM 34161 N N . GLU A 1 70 ? 11.675 5.357 6.249 1.00 0.00 70 GLU A N 17
ATOM 34162 C CA . GLU A 1 70 ? 10.823 6.362 5.646 1.00 0.00 70 GLU A CA 17
ATOM 34163 C C . GLU A 1 70 ? 9.999 5.725 4.541 1.00 0.00 70 GLU A C 17
ATOM 34164 O O . GLU A 1 70 ? 8.868 6.129 4.279 1.00 0.00 70 GLU A O 17
ATOM 34176 N N . PHE A 1 71 ? 10.580 4.723 3.897 1.00 0.00 71 PHE A N 17
ATOM 34177 C CA . PHE A 1 71 ? 9.845 3.903 2.946 1.00 0.00 71 PHE A CA 17
ATOM 34178 C C . PHE A 1 71 ? 8.755 3.128 3.671 1.00 0.00 71 PHE A C 17
ATOM 34179 O O . PHE A 1 71 ? 7.592 3.169 3.275 1.00 0.00 71 PHE A O 17
ATOM 34196 N N . ALA A 1 72 ? 9.145 2.430 4.739 1.00 0.00 72 ALA A N 17
ATOM 34197 C CA . ALA A 1 72 ? 8.213 1.670 5.553 1.00 0.00 72 ALA A CA 17
ATOM 34198 C C . ALA A 1 72 ? 7.092 2.566 6.057 1.00 0.00 72 ALA A C 17
ATOM 34199 O O . ALA A 1 72 ? 5.940 2.152 6.134 1.00 0.00 72 ALA A O 17
ATOM 34206 N N . ALA A 1 73 ? 7.442 3.801 6.377 1.00 0.00 73 ALA A N 17
ATOM 34207 C CA . ALA A 1 73 ? 6.471 4.798 6.793 1.00 0.00 73 ALA A CA 17
ATOM 34208 C C . ALA A 1 73 ? 5.402 5.004 5.716 1.00 0.00 73 ALA A C 17
ATOM 34209 O O . ALA A 1 73 ? 4.206 5.016 6.014 1.00 0.00 73 ALA A O 17
ATOM 34216 N N . ASP A 1 74 ? 5.840 5.138 4.470 1.00 0.00 74 ASP A N 17
ATOM 34217 C CA . ASP A 1 74 ? 4.943 5.383 3.350 1.00 0.00 74 ASP A CA 17
ATOM 34218 C C . ASP A 1 74 ? 4.125 4.142 2.990 1.00 0.00 74 ASP A C 17
ATOM 34219 O O . ASP A 1 74 ? 2.896 4.197 2.915 1.00 0.00 74 ASP A O 17
ATOM 34228 N N . VAL A 1 75 ? 4.806 3.021 2.772 1.00 0.00 75 VAL A N 17
ATOM 34229 C CA . VAL A 1 75 ? 4.142 1.788 2.342 1.00 0.00 75 VAL A CA 17
ATOM 34230 C C . VAL A 1 75 ? 3.188 1.264 3.417 1.00 0.00 75 VAL A C 17
ATOM 34231 O O . VAL A 1 75 ? 2.099 0.779 3.109 1.00 0.00 75 VAL A O 17
ATOM 34244 N N . ARG A 1 76 ? 3.577 1.398 4.678 1.00 0.00 76 ARG A N 17
ATOM 34245 C CA . ARG A 1 76 ? 2.724 0.919 5.774 1.00 0.00 76 ARG A CA 17
ATOM 34246 C C . ARG A 1 76 ? 1.523 1.851 5.948 1.00 0.00 76 ARG A C 17
ATOM 34247 O O . ARG A 1 76 ? 0.444 1.417 6.347 1.00 0.00 76 ARG A O 17
ATOM 34268 N N . LEU A 1 77 ? 1.709 3.129 5.623 1.00 0.00 77 LEU A N 17
ATOM 34269 C CA . LEU A 1 77 ? 0.614 4.090 5.614 1.00 0.00 77 LEU A CA 17
ATOM 34270 C C . LEU A 1 77 ? -0.468 3.670 4.630 1.00 0.00 77 LEU A C 17
ATOM 34271 O O . LEU A 1 77 ? -1.662 3.878 4.863 1.00 0.00 77 LEU A O 17
ATOM 34287 N N . MET A 1 78 ? -0.030 3.103 3.523 1.00 0.00 78 MET A N 17
ATOM 34288 C CA . MET A 1 78 ? -0.932 2.571 2.511 1.00 0.00 78 MET A CA 17
ATOM 34289 C C . MET A 1 78 ? -1.765 1.416 3.066 1.00 0.00 78 MET A C 17
ATOM 34290 O O . MET A 1 78 ? -2.995 1.442 2.985 1.00 0.00 78 MET A O 17
ATOM 34304 N N . PHE A 1 79 ? -1.107 0.417 3.641 1.00 0.00 79 PHE A N 17
ATOM 34305 C CA . PHE A 1 79 ? -1.826 -0.692 4.269 1.00 0.00 79 PHE A CA 17
ATOM 34306 C C . PHE A 1 79 ? -2.745 -0.173 5.383 1.00 0.00 79 PHE A C 17
ATOM 34307 O O . PHE A 1 79 ? -3.885 -0.627 5.538 1.00 0.00 79 PHE A O 17
ATOM 34324 N N . SER A 1 80 ? -2.242 0.805 6.132 1.00 0.00 80 SER A N 17
ATOM 34325 C CA . SER A 1 80 ? -2.979 1.408 7.236 1.00 0.00 80 SER A CA 17
ATOM 34326 C C . SER A 1 80 ? -4.286 2.045 6.760 1.00 0.00 80 SER A C 17
ATOM 34327 O O . SER A 1 80 ? -5.359 1.756 7.302 1.00 0.00 80 SER A O 17
ATOM 34335 N N . ASN A 1 81 ? -4.209 2.898 5.735 1.00 0.00 81 ASN A N 17
ATOM 34336 C CA . ASN A 1 81 ? -5.390 3.632 5.291 1.00 0.00 81 ASN A CA 17
ATOM 34337 C C . ASN A 1 81 ? -6.440 2.679 4.714 1.00 0.00 81 ASN A C 17
ATOM 34338 O O . ASN A 1 81 ? -7.638 2.944 4.802 1.00 0.00 81 ASN A O 17
ATOM 34349 N N . CYS A 1 82 ? -5.995 1.549 4.169 1.00 0.00 82 CYS A N 17
ATOM 34350 C CA . CYS A 1 82 ? -6.937 0.545 3.655 1.00 0.00 82 CYS A CA 17
ATOM 34351 C C . CYS A 1 82 ? -7.789 -0.017 4.790 1.00 0.00 82 CYS A C 17
ATOM 34352 O O . CYS A 1 82 ? -9.006 -0.167 4.640 1.00 0.00 82 CYS A O 17
ATOM 34360 N N . TYR A 1 83 ? -7.156 -0.308 5.933 1.00 0.00 83 TYR A N 17
ATOM 34361 C CA . TYR A 1 83 ? -7.895 -0.816 7.089 1.00 0.00 83 TYR A CA 17
ATOM 34362 C C . TYR A 1 83 ? -8.844 0.244 7.632 1.00 0.00 83 TYR A C 17
ATOM 34363 O O . TYR A 1 83 ? -9.839 -0.075 8.288 1.00 0.00 83 TYR A O 17
ATOM 34381 N N . LYS A 1 84 ? -8.522 1.504 7.378 1.00 0.00 84 LYS A N 17
ATOM 34382 C CA . LYS A 1 84 ? -9.334 2.605 7.872 1.00 0.00 84 LYS A CA 17
ATOM 34383 C C . LYS A 1 84 ? -10.623 2.747 7.076 1.00 0.00 84 LYS A C 17
ATOM 34384 O O . LYS A 1 84 ? -11.702 2.897 7.650 1.00 0.00 84 LYS A O 17
ATOM 34403 N N . TYR A 1 85 ? -10.508 2.712 5.755 1.00 0.00 85 TYR A N 17
ATOM 34404 C CA . TYR A 1 85 ? -11.667 2.905 4.900 1.00 0.00 85 TYR A CA 17
ATOM 34405 C C . TYR A 1 85 ? -12.547 1.663 4.884 1.00 0.00 85 TYR A C 17
ATOM 34406 O O . TYR A 1 85 ? -13.748 1.729 5.148 1.00 0.00 85 TYR A O 17
ATOM 34424 N N . ASN A 1 86 ? -11.938 0.529 4.581 1.00 0.00 86 ASN A N 17
ATOM 34425 C CA . ASN A 1 86 ? -12.683 -0.698 4.365 1.00 0.00 86 ASN A CA 17
ATOM 34426 C C . ASN A 1 86 ? -12.881 -1.445 5.671 1.00 0.00 86 ASN A C 17
ATOM 34427 O O . ASN A 1 86 ? -11.928 -1.666 6.419 1.00 0.00 86 ASN A O 17
ATOM 34438 N N . PRO A 1 87 ? -14.126 -1.834 5.970 1.00 0.00 87 PRO A N 17
ATOM 34439 C CA . PRO A 1 87 ? -14.424 -2.664 7.134 1.00 0.00 87 PRO A CA 17
ATOM 34440 C C . PRO A 1 87 ? -13.775 -4.038 6.997 1.00 0.00 87 PRO A C 17
ATOM 34441 O O . PRO A 1 87 ? -13.563 -4.524 5.884 1.00 0.00 87 PRO A O 17
ATOM 34452 N N . PRO A 1 88 ? -13.445 -4.668 8.144 1.00 0.00 88 PRO A N 17
ATOM 34453 C CA . PRO A 1 88 ? -12.698 -5.937 8.208 1.00 0.00 88 PRO A CA 17
ATOM 34454 C C . PRO A 1 88 ? -13.303 -7.046 7.354 1.00 0.00 88 PRO A C 17
ATOM 34455 O O . PRO A 1 88 ? -12.621 -8.011 7.002 1.00 0.00 88 PRO A O 17
ATOM 34466 N N . ASP A 1 89 ? -14.577 -6.912 7.034 1.00 0.00 89 ASP A N 17
ATOM 34467 C CA . ASP A 1 89 ? -15.245 -7.859 6.148 1.00 0.00 89 ASP A CA 17
ATOM 34468 C C . ASP A 1 89 ? -15.199 -7.341 4.716 1.00 0.00 89 ASP A C 17
ATOM 34469 O O . ASP A 1 89 ? -16.215 -6.921 4.158 1.00 0.00 89 ASP A O 17
ATOM 34478 N N . HIS A 1 90 ? -14.008 -7.353 4.128 1.00 0.00 90 HIS A N 17
ATOM 34479 C CA . HIS A 1 90 ? -13.826 -6.855 2.772 1.00 0.00 90 HIS A CA 17
ATOM 34480 C C . HIS A 1 90 ? -12.580 -7.479 2.141 1.00 0.00 90 HIS A C 17
ATOM 34481 O O . HIS A 1 90 ? -11.725 -8.011 2.846 1.00 0.00 90 HIS A O 17
ATOM 34496 N N . ASP A 1 91 ? -12.476 -7.409 0.822 1.00 0.00 91 ASP A N 17
ATOM 34497 C CA . ASP A 1 91 ? -11.327 -7.972 0.111 1.00 0.00 91 ASP A CA 17
ATOM 34498 C C . ASP A 1 91 ? -10.040 -7.193 0.378 1.00 0.00 91 ASP A C 17
ATOM 34499 O O . ASP A 1 91 ? -9.001 -7.784 0.669 1.00 0.00 91 ASP A O 17
ATOM 34508 N N . VAL A 1 92 ? -10.115 -5.867 0.296 1.00 0.00 92 VAL A N 17
ATOM 34509 C CA . VAL A 1 92 ? -8.917 -5.027 0.340 1.00 0.00 92 VAL A CA 17
ATOM 34510 C C . VAL A 1 92 ? -8.198 -5.140 1.678 1.00 0.00 92 VAL A C 17
ATOM 34511 O O . VAL A 1 92 ? -6.983 -4.984 1.742 1.00 0.00 92 VAL A O 17
ATOM 34524 N N . VAL A 1 93 ? -8.937 -5.431 2.740 1.00 0.00 93 VAL A N 17
ATOM 34525 C CA . VAL A 1 93 ? -8.329 -5.564 4.058 1.00 0.00 93 VAL A CA 17
ATOM 34526 C C . VAL A 1 93 ? -7.592 -6.893 4.178 1.00 0.00 93 VAL A C 17
ATOM 34527 O O . VAL A 1 93 ? -6.551 -6.980 4.828 1.00 0.00 93 VAL A O 17
ATOM 34540 N N . ALA A 1 94 ? -8.127 -7.920 3.527 1.00 0.00 94 ALA A N 17
ATOM 34541 C CA . ALA A 1 94 ? -7.495 -9.229 3.513 1.00 0.00 94 ALA A CA 17
ATOM 34542 C C . ALA A 1 94 ? -6.237 -9.191 2.656 1.00 0.00 94 ALA A C 17
ATOM 34543 O O . ALA A 1 94 ? -5.195 -9.727 3.037 1.00 0.00 94 ALA A O 17
ATOM 34550 N N . MET A 1 95 ? -6.333 -8.524 1.510 1.00 0.00 95 MET A N 17
ATOM 34551 C CA . MET A 1 95 ? -5.188 -8.366 0.622 1.00 0.00 95 MET A CA 17
ATOM 34552 C C . MET A 1 95 ? -4.119 -7.493 1.278 1.00 0.00 95 MET A C 17
ATOM 34553 O O . MET A 1 95 ? -2.926 -7.774 1.161 1.00 0.00 95 MET A O 17
ATOM 34567 N N . ALA A 1 96 ? -4.551 -6.456 2.001 1.00 0.00 96 ALA A N 17
ATOM 34568 C CA . ALA A 1 96 ? -3.620 -5.574 2.703 1.00 0.00 96 ALA A CA 17
ATOM 34569 C C . ALA A 1 96 ? -2.915 -6.331 3.820 1.00 0.00 96 ALA A C 17
ATOM 34570 O O . ALA A 1 96 ? -1.765 -6.054 4.140 1.00 0.00 96 ALA A O 17
ATOM 34577 N N . ARG A 1 97 ? -3.615 -7.294 4.405 1.00 0.00 97 ARG A N 17
ATOM 34578 C CA . ARG A 1 97 ? -3.071 -8.074 5.508 1.00 0.00 97 ARG A CA 17
ATOM 34579 C C . ARG A 1 97 ? -2.035 -9.075 5.009 1.00 0.00 97 ARG A C 17
ATOM 34580 O O . ARG A 1 97 ? -0.976 -9.242 5.609 1.00 0.00 97 ARG A O 17
ATOM 34601 N N . LYS A 1 98 ? -2.349 -9.730 3.904 1.00 0.00 98 LYS A N 17
ATOM 34602 C CA . LYS A 1 98 ? -1.486 -10.760 3.345 1.00 0.00 98 LYS A CA 17
ATOM 34603 C C . LYS A 1 98 ? -0.211 -10.136 2.762 1.00 0.00 98 LYS A C 17
ATOM 34604 O O . LYS A 1 98 ? 0.898 -10.659 2.939 1.00 0.00 98 LYS A O 17
ATOM 34623 N N . LEU A 1 99 ? -0.369 -9.010 2.075 1.00 0.00 99 LEU A N 17
ATOM 34624 C CA . LEU A 1 99 ? 0.773 -8.236 1.605 1.00 0.00 99 LEU A CA 17
ATOM 34625 C C . LEU A 1 99 ? 1.548 -7.632 2.776 1.00 0.00 99 LEU A C 17
ATOM 34626 O O . LEU A 1 99 ? 2.754 -7.407 2.678 1.00 0.00 99 LEU A O 17
ATOM 34642 N N . GLN A 1 100 ? 0.858 -7.364 3.878 1.00 0.00 100 GLN A N 17
ATOM 34643 C CA . GLN A 1 100 ? 1.524 -6.913 5.095 1.00 0.00 100 GLN A CA 17
ATOM 34644 C C . GLN A 1 100 ? 2.489 -7.991 5.565 1.00 0.00 100 GLN A C 17
ATOM 34645 O O . GLN A 1 100 ? 3.614 -7.699 5.963 1.00 0.00 100 GLN A O 17
ATOM 34659 N N . ASP A 1 101 ? 2.040 -9.243 5.488 1.00 0.00 101 ASP A N 17
ATOM 34660 C CA . ASP A 1 101 ? 2.857 -10.382 5.890 1.00 0.00 101 ASP A CA 17
ATOM 34661 C C . ASP A 1 101 ? 4.177 -10.399 5.134 1.00 0.00 101 ASP A C 17
ATOM 34662 O O . ASP A 1 101 ? 5.244 -10.484 5.743 1.00 0.00 101 ASP A O 17
ATOM 34671 N N . VAL A 1 102 ? 4.110 -10.314 3.805 1.00 0.00 102 VAL A N 17
ATOM 34672 C CA . VAL A 1 102 ? 5.327 -10.318 2.990 1.00 0.00 102 VAL A CA 17
ATOM 34673 C C . VAL A 1 102 ? 6.177 -9.074 3.248 1.00 0.00 102 VAL A C 17
ATOM 34674 O O . VAL A 1 102 ? 7.349 -9.189 3.604 1.00 0.00 102 VAL A O 17
ATOM 34687 N N . PHE A 1 103 ? 5.582 -7.895 3.091 1.00 0.00 103 PHE A N 17
ATOM 34688 C CA . PHE A 1 103 ? 6.302 -6.635 3.293 1.00 0.00 103 PHE A CA 17
ATOM 34689 C C . PHE A 1 103 ? 6.972 -6.578 4.673 1.00 0.00 103 PHE A C 17
ATOM 34690 O O . PHE A 1 103 ? 8.141 -6.196 4.783 1.00 0.00 103 PHE A O 17
ATOM 34707 N N . GLU A 1 104 ? 6.260 -6.994 5.716 1.00 0.00 104 GLU A N 17
ATOM 34708 C CA . GLU A 1 104 ? 6.793 -6.883 7.071 1.00 0.00 104 GLU A CA 17
ATOM 34709 C C . GLU A 1 104 ? 7.925 -7.882 7.274 1.00 0.00 104 GLU A C 17
ATOM 34710 O O . GLU A 1 104 ? 8.885 -7.604 7.992 1.00 0.00 104 GLU A O 17
ATOM 34722 N N . PHE A 1 105 ? 7.811 -9.030 6.618 1.00 0.00 105 PHE A N 17
ATOM 34723 C CA . PHE A 1 105 ? 8.833 -10.061 6.687 1.00 0.00 105 PHE A CA 17
ATOM 34724 C C . PHE A 1 105 ? 10.091 -9.604 5.962 1.00 0.00 105 PHE A C 17
ATOM 34725 O O . PHE A 1 105 ? 11.211 -9.855 6.414 1.00 0.00 105 PHE A O 17
ATOM 34742 N N . ARG A 1 106 ? 9.897 -8.911 4.849 1.00 0.00 106 ARG A N 17
ATOM 34743 C CA . ARG A 1 106 ? 11.005 -8.403 4.065 1.00 0.00 106 ARG A CA 17
ATOM 34744 C C . ARG A 1 106 ? 11.778 -7.364 4.859 1.00 0.00 106 ARG A C 17
ATOM 34745 O O . ARG A 1 106 ? 13.007 -7.403 4.916 1.00 0.00 106 ARG A O 17
ATOM 34766 N N . TYR A 1 107 ? 11.051 -6.448 5.488 1.00 0.00 107 TYR A N 17
ATOM 34767 C CA . TYR A 1 107 ? 11.682 -5.405 6.288 1.00 0.00 107 TYR A CA 17
ATOM 34768 C C . TYR A 1 107 ? 12.316 -6.012 7.543 1.00 0.00 107 TYR A C 17
ATOM 34769 O O . TYR A 1 107 ? 13.322 -5.517 8.044 1.00 0.00 107 TYR A O 17
ATOM 34787 N N . ALA A 1 108 ? 11.730 -7.104 8.029 1.00 0.00 108 ALA A N 17
ATOM 34788 C CA . ALA A 1 108 ? 12.216 -7.771 9.236 1.00 0.00 108 ALA A CA 17
ATOM 34789 C C . ALA A 1 108 ? 13.574 -8.424 9.007 1.00 0.00 108 ALA A C 17
ATOM 34790 O O . ALA A 1 108 ? 14.397 -8.503 9.919 1.00 0.00 108 ALA A O 17
ATOM 34797 N N . LYS A 1 109 ? 13.804 -8.901 7.791 1.00 0.00 109 LYS A N 17
ATOM 34798 C CA . LYS A 1 109 ? 15.079 -9.520 7.448 1.00 0.00 109 LYS A CA 17
ATOM 34799 C C . LYS A 1 109 ? 16.026 -8.487 6.851 1.00 0.00 109 LYS A C 17
ATOM 34800 O O . LYS A 1 109 ? 17.220 -8.737 6.677 1.00 0.00 109 LYS A O 17
ATOM 34819 N N . MET A 1 110 ? 15.476 -7.326 6.543 1.00 0.00 110 MET A N 17
ATOM 34820 C CA . MET A 1 110 ? 16.261 -6.198 6.053 1.00 0.00 110 MET A CA 17
ATOM 34821 C C . MET A 1 110 ? 17.067 -5.586 7.201 1.00 0.00 110 MET A C 17
ATOM 34822 O O . MET A 1 110 ? 16.506 -5.267 8.249 1.00 0.00 110 MET A O 17
ATOM 34836 N N . PRO A 1 111 ? 18.398 -5.457 7.052 1.00 0.00 111 PRO A N 17
ATOM 34837 C CA . PRO A 1 111 ? 19.220 -4.806 8.063 1.00 0.00 111 PRO A CA 17
ATOM 34838 C C . PRO A 1 111 ? 19.184 -3.286 7.941 1.00 0.00 111 PRO A C 17
ATOM 34839 O O . PRO A 1 111 ? 19.132 -2.738 6.834 1.00 0.00 111 PRO A O 17
ATOM 34850 N N . ASP A 1 112 ? 19.220 -2.615 9.080 1.00 0.00 112 ASP A N 17
ATOM 34851 C CA . ASP A 1 112 ? 19.110 -1.164 9.130 1.00 0.00 112 ASP A CA 17
ATOM 34852 C C . ASP A 1 112 ? 20.137 -0.592 10.093 1.00 0.00 112 ASP A C 17
ATOM 34853 O O . ASP A 1 112 ? 21.158 -0.046 9.623 1.00 0.00 112 ASP A O 17
ATOM 34863 N N . HIS B 2 1 ? -22.822 4.970 13.283 1.00 0.00 281 HIS B N 17
ATOM 34864 C CA . HIS B 2 1 ? -23.174 6.247 12.624 1.00 0.00 281 HIS B CA 17
ATOM 34865 C C . HIS B 2 1 ? -22.267 6.480 11.426 1.00 0.00 281 HIS B C 17
ATOM 34866 O O . HIS B 2 1 ? -21.183 5.899 11.351 1.00 0.00 281 HIS B O 17
ATOM 34883 N N . ASN B 2 2 ? -22.717 7.336 10.509 1.00 0.00 282 ASN B N 17
ATOM 34884 C CA . ASN B 2 2 ? -21.992 7.633 9.272 1.00 0.00 282 ASN B CA 17
ATOM 34885 C C . ASN B 2 2 ? -21.968 6.414 8.357 1.00 0.00 282 ASN B C 17
ATOM 34886 O O . ASN B 2 2 ? -21.182 5.483 8.553 1.00 0.00 282 ASN B O 17
ATOM 34897 N N . LEU B 2 3 ? -22.844 6.417 7.363 1.00 0.00 283 LEU B N 17
ATOM 34898 C CA . LEU B 2 3 ? -22.927 5.315 6.420 1.00 0.00 283 LEU B CA 17
ATOM 34899 C C . LEU B 2 3 ? -21.831 5.439 5.368 1.00 0.00 283 LEU B C 17
ATOM 34900 O O . LEU B 2 3 ? -22.059 5.923 4.257 1.00 0.00 283 LEU B O 17
ATOM 34916 N N . LEU B 2 4 ? -20.633 5.022 5.742 1.00 0.00 284 LEU B N 17
ATOM 34917 C CA . LEU B 2 4 ? -19.498 5.051 4.841 1.00 0.00 284 LEU B CA 17
ATOM 34918 C C . LEU B 2 4 ? -19.677 4.018 3.734 1.00 0.00 284 LEU B C 17
ATOM 34919 O O . LEU B 2 4 ? -20.083 2.882 3.989 1.00 0.00 284 LEU B O 17
ATOM 34935 N N . ARG B 2 5 ? -19.383 4.427 2.508 1.00 0.00 285 ARG B N 17
ATOM 34936 C CA . ARG B 2 5 ? -19.510 3.550 1.354 1.00 0.00 285 ARG B CA 17
ATOM 34937 C C . ARG B 2 5 ? -18.429 2.481 1.382 1.00 0.00 285 ARG B C 17
ATOM 34938 O O . ARG B 2 5 ? -17.333 2.710 1.889 1.00 0.00 285 ARG B O 17
ATOM 34959 N N . ILE B 2 6 ? -18.736 1.323 0.834 1.00 0.00 286 ILE B N 17
ATOM 34960 C CA . ILE B 2 6 ? -17.758 0.257 0.727 1.00 0.00 286 ILE B CA 17
ATOM 34961 C C . ILE B 2 6 ? -17.147 0.256 -0.667 1.00 0.00 286 ILE B C 17
ATOM 34962 O O . ILE B 2 6 ? -17.858 0.385 -1.664 1.00 0.00 286 ILE B O 17
ATOM 35004 N N . GLN B 2 8 ? -15.881 -0.702 -4.143 1.00 0.00 288 GLN B N 17
ATOM 35005 C CA . GLN B 2 8 ? -16.453 -1.674 -5.068 1.00 0.00 288 GLN B CA 17
ATOM 35006 C C . GLN B 2 8 ? -15.378 -2.650 -5.561 1.00 0.00 288 GLN B C 17
ATOM 35007 O O . GLN B 2 8 ? -15.023 -2.674 -6.739 1.00 0.00 288 GLN B O 17
ATOM 35021 N N . PHE B 2 9 ? -14.855 -3.439 -4.631 1.00 0.00 289 PHE B N 17
ATOM 35022 C CA . PHE B 2 9 ? -13.853 -4.453 -4.938 1.00 0.00 289 PHE B CA 17
ATOM 35023 C C . PHE B 2 9 ? -14.435 -5.847 -4.738 1.00 0.00 289 PHE B C 17
ATOM 35024 O O . PHE B 2 9 ? -13.705 -6.808 -4.498 1.00 0.00 289 PHE B O 17
ATOM 35041 N N . LEU B 2 10 ? -15.753 -5.948 -4.831 1.00 0.00 290 LEU B N 17
ATOM 35042 C CA . LEU B 2 10 ? -16.436 -7.220 -4.640 1.00 0.00 290 LEU B CA 17
ATOM 35043 C C . LEU B 2 10 ? -16.489 -7.979 -5.958 1.00 0.00 290 LEU B C 17
ATOM 35044 O O . LEU B 2 10 ? -17.525 -8.024 -6.624 1.00 0.00 290 LEU B O 17
ATOM 35060 N N . GLN B 2 11 ? -15.364 -8.561 -6.334 1.00 0.00 291 GLN B N 17
ATOM 35061 C CA . GLN B 2 11 ? -15.250 -9.249 -7.610 1.00 0.00 291 GLN B CA 17
ATOM 35062 C C . GLN B 2 11 ? -15.623 -10.720 -7.470 1.00 0.00 291 GLN B C 17
ATOM 35063 O O . GLN B 2 11 ? -16.592 -11.184 -8.069 1.00 0.00 291 GLN B O 17
ATOM 35077 N N . SER B 2 12 ? -14.859 -11.446 -6.671 1.00 0.00 292 SER B N 17
ATOM 35078 C CA . SER B 2 12 ? -15.078 -12.871 -6.493 1.00 0.00 292 SER B CA 17
ATOM 35079 C C . SER B 2 12 ? -14.942 -13.256 -5.020 1.00 0.00 292 SER B C 17
ATOM 35080 O O . SER B 2 12 ? -15.978 -13.361 -4.333 1.00 0.00 292 SER B O 17
ATOM 35089 N N . GLY A 1 1 ? 24.774 9.289 -2.402 1.00 0.00 1 GLY A N 18
ATOM 35090 C CA . GLY A 1 1 ? 23.449 9.299 -3.066 1.00 0.00 1 GLY A CA 18
ATOM 35091 C C . GLY A 1 1 ? 23.215 8.055 -3.893 1.00 0.00 1 GLY A C 18
ATOM 35092 O O . GLY A 1 1 ? 23.818 7.013 -3.633 1.00 0.00 1 GLY A O 18
ATOM 35098 N N . LYS A 1 2 ? 22.337 8.173 -4.889 1.00 0.00 2 LYS A N 18
ATOM 35099 C CA . LYS A 1 2 ? 21.993 7.062 -5.779 1.00 0.00 2 LYS A CA 18
ATOM 35100 C C . LYS A 1 2 ? 21.407 5.888 -5.000 1.00 0.00 2 LYS A C 18
ATOM 35101 O O . LYS A 1 2 ? 21.746 4.736 -5.262 1.00 0.00 2 LYS A O 18
ATOM 35120 N N . LEU A 1 3 ? 20.517 6.197 -4.055 1.00 0.00 3 LEU A N 18
ATOM 35121 C CA . LEU A 1 3 ? 19.873 5.188 -3.212 1.00 0.00 3 LEU A CA 18
ATOM 35122 C C . LEU A 1 3 ? 20.877 4.538 -2.267 1.00 0.00 3 LEU A C 18
ATOM 35123 O O . LEU A 1 3 ? 21.708 3.731 -2.683 1.00 0.00 3 LEU A O 18
ATOM 35139 N N . SER A 1 4 ? 20.801 4.896 -0.995 1.00 0.00 4 SER A N 18
ATOM 35140 C CA . SER A 1 4 ? 21.619 4.254 0.019 1.00 0.00 4 SER A CA 18
ATOM 35141 C C . SER A 1 4 ? 21.198 2.792 0.169 1.00 0.00 4 SER A C 18
ATOM 35142 O O . SER A 1 4 ? 20.175 2.390 -0.386 1.00 0.00 4 SER A O 18
ATOM 35150 N N . GLU A 1 5 ? 21.958 2.002 0.914 1.00 0.00 5 GLU A N 18
ATOM 35151 C CA . GLU A 1 5 ? 21.673 0.574 1.042 1.00 0.00 5 GLU A CA 18
ATOM 35152 C C . GLU A 1 5 ? 20.252 0.336 1.554 1.00 0.00 5 GLU A C 18
ATOM 35153 O O . GLU A 1 5 ? 19.551 -0.561 1.074 1.00 0.00 5 GLU A O 18
ATOM 35165 N N . GLN A 1 6 ? 19.821 1.168 2.499 1.00 0.00 6 GLN A N 18
ATOM 35166 C CA . GLN A 1 6 ? 18.453 1.112 3.012 1.00 0.00 6 GLN A CA 18
ATOM 35167 C C . GLN A 1 6 ? 17.457 1.350 1.878 1.00 0.00 6 GLN A C 18
ATOM 35168 O O . GLN A 1 6 ? 16.496 0.599 1.711 1.00 0.00 6 GLN A O 18
ATOM 35182 N N . LEU A 1 7 ? 17.710 2.386 1.083 1.00 0.00 7 LEU A N 18
ATOM 35183 C CA . LEU A 1 7 ? 16.792 2.783 0.024 1.00 0.00 7 LEU A CA 18
ATOM 35184 C C . LEU A 1 7 ? 16.844 1.815 -1.156 1.00 0.00 7 LEU A C 18
ATOM 35185 O O . LEU A 1 7 ? 15.889 1.694 -1.921 1.00 0.00 7 LEU A O 18
ATOM 35201 N N . LYS A 1 8 ? 17.955 1.124 -1.310 1.00 0.00 8 LYS A N 18
ATOM 35202 C CA . LYS A 1 8 ? 18.047 0.081 -2.313 1.00 0.00 8 LYS A CA 18
ATOM 35203 C C . LYS A 1 8 ? 17.221 -1.119 -1.871 1.00 0.00 8 LYS A C 18
ATOM 35204 O O . LYS A 1 8 ? 16.570 -1.777 -2.684 1.00 0.00 8 LYS A O 18
ATOM 35223 N N . HIS A 1 9 ? 17.219 -1.371 -0.571 1.00 0.00 9 HIS A N 18
ATOM 35224 C CA . HIS A 1 9 ? 16.437 -2.460 -0.015 1.00 0.00 9 HIS A CA 18
ATOM 35225 C C . HIS A 1 9 ? 14.952 -2.104 -0.037 1.00 0.00 9 HIS A C 18
ATOM 35226 O O . HIS A 1 9 ? 14.101 -2.980 -0.194 1.00 0.00 9 HIS A O 18
ATOM 35241 N N . CYS A 1 10 ? 14.640 -0.814 0.115 1.00 0.00 10 CYS A N 18
ATOM 35242 C CA . CYS A 1 10 ? 13.256 -0.361 0.030 1.00 0.00 10 CYS A CA 18
ATOM 35243 C C . CYS A 1 10 ? 12.777 -0.428 -1.412 1.00 0.00 10 CYS A C 18
ATOM 35244 O O . CYS A 1 10 ? 11.589 -0.610 -1.674 1.00 0.00 10 CYS A O 18
ATOM 35252 N N . ASN A 1 11 ? 13.715 -0.309 -2.346 1.00 0.00 11 ASN A N 18
ATOM 35253 C CA . ASN A 1 11 ? 13.397 -0.431 -3.760 1.00 0.00 11 ASN A CA 18
ATOM 35254 C C . ASN A 1 11 ? 13.111 -1.888 -4.100 1.00 0.00 11 ASN A C 18
ATOM 35255 O O . ASN A 1 11 ? 12.206 -2.194 -4.879 1.00 0.00 11 ASN A O 18
ATOM 35266 N N . GLY A 1 12 ? 13.876 -2.780 -3.477 1.00 0.00 12 GLY A N 18
ATOM 35267 C CA . GLY A 1 12 ? 13.734 -4.201 -3.727 1.00 0.00 12 GLY A CA 18
ATOM 35268 C C . GLY A 1 12 ? 12.420 -4.756 -3.216 1.00 0.00 12 GLY A C 18
ATOM 35269 O O . GLY A 1 12 ? 11.710 -5.451 -3.946 1.00 0.00 12 GLY A O 18
ATOM 35273 N N . ILE A 1 13 ? 12.099 -4.466 -1.958 1.00 0.00 13 ILE A N 18
ATOM 35274 C CA . ILE A 1 13 ? 10.845 -4.907 -1.370 1.00 0.00 13 ILE A CA 18
ATOM 35275 C C . ILE A 1 13 ? 9.649 -4.356 -2.137 1.00 0.00 13 ILE A C 18
ATOM 35276 O O . ILE A 1 13 ? 8.684 -5.076 -2.402 1.00 0.00 13 ILE A O 18
ATOM 35292 N N . LEU A 1 14 ? 9.724 -3.081 -2.496 1.00 0.00 14 LEU A N 18
ATOM 35293 C CA . LEU A 1 14 ? 8.681 -2.449 -3.296 1.00 0.00 14 LEU A CA 18
ATOM 35294 C C . LEU A 1 14 ? 8.486 -3.207 -4.603 1.00 0.00 14 LEU A C 18
ATOM 35295 O O . LEU A 1 14 ? 7.363 -3.514 -4.994 1.00 0.00 14 LEU A O 18
ATOM 35311 N N . LYS A 1 15 ? 9.597 -3.509 -5.265 1.00 0.00 15 LYS A N 18
ATOM 35312 C CA . LYS A 1 15 ? 9.588 -4.272 -6.489 1.00 0.00 15 LYS A CA 18
ATOM 35313 C C . LYS A 1 15 ? 8.880 -5.606 -6.291 1.00 0.00 15 LYS A C 18
ATOM 35314 O O . LYS A 1 15 ? 8.111 -6.043 -7.143 1.00 0.00 15 LYS A O 18
ATOM 35333 N N . GLU A 1 16 ? 9.130 -6.229 -5.155 1.00 0.00 16 GLU A N 18
ATOM 35334 C CA . GLU A 1 16 ? 8.555 -7.540 -4.850 1.00 0.00 16 GLU A CA 18
ATOM 35335 C C . GLU A 1 16 ? 7.039 -7.444 -4.724 1.00 0.00 16 GLU A C 18
ATOM 35336 O O . GLU A 1 16 ? 6.310 -8.249 -5.300 1.00 0.00 16 GLU A O 18
ATOM 35348 N N . LEU A 1 17 ? 6.573 -6.443 -3.991 1.00 0.00 17 LEU A N 18
ATOM 35349 C CA . LEU A 1 17 ? 5.138 -6.210 -3.834 1.00 0.00 17 LEU A CA 18
ATOM 35350 C C . LEU A 1 17 ? 4.518 -5.838 -5.185 1.00 0.00 17 LEU A C 18
ATOM 35351 O O . LEU A 1 17 ? 3.326 -6.035 -5.409 1.00 0.00 17 LEU A O 18
ATOM 35367 N N . LEU A 1 18 ? 5.353 -5.328 -6.087 1.00 0.00 18 LEU A N 18
ATOM 35368 C CA . LEU A 1 18 ? 4.918 -4.940 -7.428 1.00 0.00 18 LEU A CA 18
ATOM 35369 C C . LEU A 1 18 ? 5.112 -6.067 -8.437 1.00 0.00 18 LEU A C 18
ATOM 35370 O O . LEU A 1 18 ? 4.731 -5.947 -9.603 1.00 0.00 18 LEU A O 18
ATOM 35386 N N . SER A 1 19 ? 5.748 -7.134 -8.002 1.00 0.00 19 SER A N 18
ATOM 35387 C CA . SER A 1 19 ? 5.992 -8.283 -8.861 1.00 0.00 19 SER A CA 18
ATOM 35388 C C . SER A 1 19 ? 4.708 -9.072 -9.085 1.00 0.00 19 SER A C 18
ATOM 35389 O O . SER A 1 19 ? 3.867 -9.192 -8.187 1.00 0.00 19 SER A O 18
ATOM 35397 N N . LYS A 1 20 ? 4.585 -9.624 -10.294 1.00 0.00 20 LYS A N 18
ATOM 35398 C CA . LYS A 1 20 ? 3.379 -10.328 -10.719 1.00 0.00 20 LYS A CA 18
ATOM 35399 C C . LYS A 1 20 ? 3.104 -11.528 -9.819 1.00 0.00 20 LYS A C 18
ATOM 35400 O O . LYS A 1 20 ? 1.979 -12.020 -9.749 1.00 0.00 20 LYS A O 18
ATOM 35419 N N . LYS A 1 21 ? 4.147 -11.980 -9.133 1.00 0.00 21 LYS A N 18
ATOM 35420 C CA . LYS A 1 21 ? 4.036 -13.029 -8.128 1.00 0.00 21 LYS A CA 18
ATOM 35421 C C . LYS A 1 21 ? 2.994 -12.667 -7.066 1.00 0.00 21 LYS A C 18
ATOM 35422 O O . LYS A 1 21 ? 2.265 -13.528 -6.576 1.00 0.00 21 LYS A O 18
ATOM 35441 N N . HIS A 1 22 ? 2.923 -11.387 -6.724 1.00 0.00 22 HIS A N 18
ATOM 35442 C CA . HIS A 1 22 ? 2.017 -10.929 -5.676 1.00 0.00 22 HIS A CA 18
ATOM 35443 C C . HIS A 1 22 ? 0.846 -10.165 -6.270 1.00 0.00 22 HIS A C 18
ATOM 35444 O O . HIS A 1 22 ? -0.147 -9.940 -5.592 1.00 0.00 22 HIS A O 18
ATOM 35459 N N . ALA A 1 23 ? 0.965 -9.799 -7.545 1.00 0.00 23 ALA A N 18
ATOM 35460 C CA . ALA A 1 23 ? -0.026 -8.965 -8.230 1.00 0.00 23 ALA A CA 18
ATOM 35461 C C . ALA A 1 23 ? -1.448 -9.482 -8.064 1.00 0.00 23 ALA A C 18
ATOM 35462 O O . ALA A 1 23 ? -2.389 -8.696 -7.983 1.00 0.00 23 ALA A O 18
ATOM 35469 N N . ALA A 1 24 ? -1.586 -10.800 -7.985 1.00 0.00 24 ALA A N 18
ATOM 35470 C CA . ALA A 1 24 ? -2.885 -11.444 -7.814 1.00 0.00 24 ALA A CA 18
ATOM 35471 C C . ALA A 1 24 ? -3.617 -10.920 -6.576 1.00 0.00 24 ALA A C 18
ATOM 35472 O O . ALA A 1 24 ? -4.843 -10.982 -6.498 1.00 0.00 24 ALA A O 18
ATOM 35479 N N . TYR A 1 25 ? -2.859 -10.406 -5.617 1.00 0.00 25 TYR A N 18
ATOM 35480 C CA . TYR A 1 25 ? -3.428 -9.842 -4.401 1.00 0.00 25 TYR A CA 18
ATOM 35481 C C . TYR A 1 25 ? -2.692 -8.560 -4.005 1.00 0.00 25 TYR A C 18
ATOM 35482 O O . TYR A 1 25 ? -2.753 -8.124 -2.858 1.00 0.00 25 TYR A O 18
ATOM 35500 N N . ALA A 1 26 ? -1.998 -7.961 -4.970 1.00 0.00 26 ALA A N 18
ATOM 35501 C CA . ALA A 1 26 ? -1.251 -6.727 -4.730 1.00 0.00 26 ALA A CA 18
ATOM 35502 C C . ALA A 1 26 ? -1.780 -5.575 -5.585 1.00 0.00 26 ALA A C 18
ATOM 35503 O O . ALA A 1 26 ? -1.460 -4.408 -5.334 1.00 0.00 26 ALA A O 18
ATOM 35510 N N . TRP A 1 27 ? -2.603 -5.895 -6.584 1.00 0.00 27 TRP A N 18
ATOM 35511 C CA . TRP A 1 27 ? -3.107 -4.878 -7.506 1.00 0.00 27 TRP A CA 18
ATOM 35512 C C . TRP A 1 27 ? -3.831 -3.704 -6.807 1.00 0.00 27 TRP A C 18
ATOM 35513 O O . TRP A 1 27 ? -3.728 -2.578 -7.292 1.00 0.00 27 TRP A O 18
ATOM 35534 N N . PRO A 1 28 ? -4.573 -3.911 -5.678 1.00 0.00 28 PRO A N 18
ATOM 35535 C CA . PRO A 1 28 ? -5.232 -2.800 -4.974 1.00 0.00 28 PRO A CA 18
ATOM 35536 C C . PRO A 1 28 ? -4.273 -1.670 -4.610 1.00 0.00 28 PRO A C 18
ATOM 35537 O O . PRO A 1 28 ? -4.687 -0.519 -4.479 1.00 0.00 28 PRO A O 18
ATOM 35548 N N . PHE A 1 29 ? -2.998 -2.001 -4.457 1.00 0.00 29 PHE A N 18
ATOM 35549 C CA . PHE A 1 29 ? -2.022 -1.040 -3.947 1.00 0.00 29 PHE A CA 18
ATOM 35550 C C . PHE A 1 29 ? -1.060 -0.579 -5.037 1.00 0.00 29 PHE A C 18
ATOM 35551 O O . PHE A 1 29 ? -0.252 0.326 -4.812 1.00 0.00 29 PHE A O 18
ATOM 35568 N N . TYR A 1 30 ? -1.119 -1.227 -6.200 1.00 0.00 30 TYR A N 18
ATOM 35569 C CA . TYR A 1 30 ? -0.296 -0.826 -7.341 1.00 0.00 30 TYR A CA 18
ATOM 35570 C C . TYR A 1 30 ? -0.493 0.649 -7.673 1.00 0.00 30 TYR A C 18
ATOM 35571 O O . TYR A 1 30 ? 0.462 1.420 -7.689 1.00 0.00 30 TYR A O 18
ATOM 35589 N N . LYS A 1 31 ? -1.734 1.039 -7.909 1.00 0.00 31 LYS A N 18
ATOM 35590 C CA . LYS A 1 31 ? -2.053 2.403 -8.288 1.00 0.00 31 LYS A CA 18
ATOM 35591 C C . LYS A 1 31 ? -3.236 2.909 -7.482 1.00 0.00 31 LYS A C 18
ATOM 35592 O O . LYS A 1 31 ? -4.047 2.113 -7.004 1.00 0.00 31 LYS A O 18
ATOM 35611 N N . PRO A 1 32 ? -3.348 4.239 -7.325 1.00 0.00 32 PRO A N 18
ATOM 35612 C CA . PRO A 1 32 ? -4.423 4.864 -6.551 1.00 0.00 32 PRO A CA 18
ATOM 35613 C C . PRO A 1 32 ? -5.806 4.404 -6.995 1.00 0.00 32 PRO A C 18
ATOM 35614 O O . PRO A 1 32 ? -6.067 4.245 -8.191 1.00 0.00 32 PRO A O 18
ATOM 35625 N N . VAL A 1 33 ? -6.684 4.185 -6.019 1.00 0.00 33 VAL A N 18
ATOM 35626 C CA . VAL A 1 33 ? -8.046 3.748 -6.296 1.00 0.00 33 VAL A CA 18
ATOM 35627 C C . VAL A 1 33 ? -8.751 4.780 -7.171 1.00 0.00 33 VAL A C 18
ATOM 35628 O O . VAL A 1 33 ? -8.473 5.981 -7.083 1.00 0.00 33 VAL A O 18
ATOM 35641 N N . ASP A 1 34 ? -9.645 4.311 -8.019 1.00 0.00 34 ASP A N 18
ATOM 35642 C CA . ASP A 1 34 ? -10.397 5.199 -8.902 1.00 0.00 34 ASP A CA 18
ATOM 35643 C C . ASP A 1 34 ? -11.661 5.634 -8.195 1.00 0.00 34 ASP A C 18
ATOM 35644 O O . ASP A 1 34 ? -12.764 5.285 -8.602 1.00 0.00 34 ASP A O 18
ATOM 35653 N N . ALA A 1 35 ? -11.476 6.402 -7.129 1.00 0.00 35 ALA A N 18
ATOM 35654 C CA . ALA A 1 35 ? -12.550 6.730 -6.198 1.00 0.00 35 ALA A CA 18
ATOM 35655 C C . ALA A 1 35 ? -13.784 7.303 -6.891 1.00 0.00 35 ALA A C 18
ATOM 35656 O O . ALA A 1 35 ? -14.908 6.949 -6.546 1.00 0.00 35 ALA A O 18
ATOM 35663 N N . SER A 1 36 ? -13.577 8.168 -7.877 1.00 0.00 36 SER A N 18
ATOM 35664 C CA . SER A 1 36 ? -14.688 8.775 -8.600 1.00 0.00 36 SER A CA 18
ATOM 35665 C C . SER A 1 36 ? -15.481 7.718 -9.371 1.00 0.00 36 SER A C 18
ATOM 35666 O O . SER A 1 36 ? -16.711 7.732 -9.377 1.00 0.00 36 SER A O 18
ATOM 35674 N N . ALA A 1 37 ? -14.771 6.787 -9.994 1.00 0.00 37 ALA A N 18
ATOM 35675 C CA . ALA A 1 37 ? -15.405 5.708 -10.743 1.00 0.00 37 ALA A CA 18
ATOM 35676 C C . ALA A 1 37 ? -15.968 4.656 -9.793 1.00 0.00 37 ALA A C 18
ATOM 35677 O O . ALA A 1 37 ? -16.904 3.924 -10.125 1.00 0.00 37 ALA A O 18
ATOM 35684 N N . LEU A 1 38 ? -15.386 4.597 -8.605 1.00 0.00 38 LEU A N 18
ATOM 35685 C CA . LEU A 1 38 ? -15.800 3.662 -7.569 1.00 0.00 38 LEU A CA 18
ATOM 35686 C C . LEU A 1 38 ? -17.026 4.180 -6.821 1.00 0.00 38 LEU A C 18
ATOM 35687 O O . LEU A 1 38 ? -17.593 3.482 -5.980 1.00 0.00 38 LEU A O 18
ATOM 35703 N N . GLY A 1 39 ? -17.425 5.410 -7.131 1.00 0.00 39 GLY A N 18
ATOM 35704 C CA . GLY A 1 39 ? -18.574 6.012 -6.476 1.00 0.00 39 GLY A CA 18
ATOM 35705 C C . GLY A 1 39 ? -18.226 6.557 -5.108 1.00 0.00 39 GLY A C 18
ATOM 35706 O O . GLY A 1 39 ? -19.096 6.998 -4.356 1.00 0.00 39 GLY A O 18
ATOM 35710 N N . LEU A 1 40 ? -16.948 6.526 -4.789 1.00 0.00 40 LEU A N 18
ATOM 35711 C CA . LEU A 1 40 ? -16.464 6.970 -3.502 1.00 0.00 40 LEU A CA 18
ATOM 35712 C C . LEU A 1 40 ? -16.284 8.483 -3.514 1.00 0.00 40 LEU A C 18
ATOM 35713 O O . LEU A 1 40 ? -15.214 8.994 -3.843 1.00 0.00 40 LEU A O 18
ATOM 35729 N N . HIS A 1 41 ? -17.347 9.189 -3.149 1.00 0.00 41 HIS A N 18
ATOM 35730 C CA . HIS A 1 41 ? -17.409 10.643 -3.306 1.00 0.00 41 HIS A CA 18
ATOM 35731 C C . HIS A 1 41 ? -16.579 11.388 -2.263 1.00 0.00 41 HIS A C 18
ATOM 35732 O O . HIS A 1 41 ? -16.353 12.586 -2.400 1.00 0.00 41 HIS A O 18
ATOM 35747 N N . ASP A 1 42 ? -16.115 10.692 -1.234 1.00 0.00 42 ASP A N 18
ATOM 35748 C CA . ASP A 1 42 ? -15.377 11.357 -0.153 1.00 0.00 42 ASP A CA 18
ATOM 35749 C C . ASP A 1 42 ? -14.164 10.539 0.258 1.00 0.00 42 ASP A C 18
ATOM 35750 O O . ASP A 1 42 ? -13.866 10.393 1.441 1.00 0.00 42 ASP A O 18
ATOM 35759 N N . TYR A 1 43 ? -13.446 10.025 -0.729 1.00 0.00 43 TYR A N 18
ATOM 35760 C CA . TYR A 1 43 ? -12.276 9.201 -0.468 1.00 0.00 43 TYR A CA 18
ATOM 35761 C C . TYR A 1 43 ? -11.163 10.028 0.177 1.00 0.00 43 TYR A C 18
ATOM 35762 O O . TYR A 1 43 ? -10.484 9.566 1.094 1.00 0.00 43 TYR A O 18
ATOM 35780 N N . HIS A 1 44 ? -11.009 11.264 -0.277 1.00 0.00 44 HIS A N 18
ATOM 35781 C CA . HIS A 1 44 ? -9.941 12.130 0.216 1.00 0.00 44 HIS A CA 18
ATOM 35782 C C . HIS A 1 44 ? -10.316 12.784 1.542 1.00 0.00 44 HIS A C 18
ATOM 35783 O O . HIS A 1 44 ? -9.539 13.549 2.112 1.00 0.00 44 HIS A O 18
ATOM 35798 N N . ASP A 1 45 ? -11.514 12.498 2.022 1.00 0.00 45 ASP A N 18
ATOM 35799 C CA . ASP A 1 45 ? -11.959 13.016 3.310 1.00 0.00 45 ASP A CA 18
ATOM 35800 C C . ASP A 1 45 ? -11.683 12.008 4.412 1.00 0.00 45 ASP A C 18
ATOM 35801 O O . ASP A 1 45 ? -11.283 12.373 5.518 1.00 0.00 45 ASP A O 18
ATOM 35810 N N . ILE A 1 46 ? -11.898 10.738 4.103 1.00 0.00 46 ILE A N 18
ATOM 35811 C CA . ILE A 1 46 ? -11.644 9.662 5.049 1.00 0.00 46 ILE A CA 18
ATOM 35812 C C . ILE A 1 46 ? -10.152 9.347 5.113 1.00 0.00 46 ILE A C 18
ATOM 35813 O O . ILE A 1 46 ? -9.590 9.159 6.192 1.00 0.00 46 ILE A O 18
ATOM 35829 N N . ILE A 1 47 ? -9.513 9.306 3.957 1.00 0.00 47 ILE A N 18
ATOM 35830 C CA . ILE A 1 47 ? -8.097 8.982 3.883 1.00 0.00 47 ILE A CA 18
ATOM 35831 C C . ILE A 1 47 ? -7.242 10.236 4.060 1.00 0.00 47 ILE A C 18
ATOM 35832 O O . ILE A 1 47 ? -7.355 11.187 3.286 1.00 0.00 47 ILE A O 18
ATOM 35848 N N . LYS A 1 48 ? -6.392 10.234 5.082 1.00 0.00 48 LYS A N 18
ATOM 35849 C CA . LYS A 1 48 ? -5.534 11.378 5.367 1.00 0.00 48 LYS A CA 18
ATOM 35850 C C . LYS A 1 48 ? -4.174 11.244 4.689 1.00 0.00 48 LYS A C 18
ATOM 35851 O O . LYS A 1 48 ? -3.544 12.242 4.343 1.00 0.00 48 LYS A O 18
ATOM 35870 N N . HIS A 1 49 ? -3.717 10.014 4.511 1.00 0.00 49 HIS A N 18
ATOM 35871 C CA . HIS A 1 49 ? -2.461 9.760 3.812 1.00 0.00 49 HIS A CA 18
ATOM 35872 C C . HIS A 1 49 ? -2.658 8.784 2.654 1.00 0.00 49 HIS A C 18
ATOM 35873 O O . HIS A 1 49 ? -2.250 7.626 2.743 1.00 0.00 49 HIS A O 18
ATOM 35888 N N . PRO A 1 50 ? -3.304 9.226 1.558 1.00 0.00 50 PRO A N 18
ATOM 35889 C CA . PRO A 1 50 ? -3.476 8.396 0.361 1.00 0.00 50 PRO A CA 18
ATOM 35890 C C . PRO A 1 50 ? -2.147 8.104 -0.323 1.00 0.00 50 PRO A C 18
ATOM 35891 O O . PRO A 1 50 ? -1.547 8.979 -0.955 1.00 0.00 50 PRO A O 18
ATOM 35902 N N . MET A 1 51 ? -1.685 6.880 -0.178 1.00 0.00 51 MET A N 18
ATOM 35903 C CA . MET A 1 51 ? -0.419 6.475 -0.753 1.00 0.00 51 MET A CA 18
ATOM 35904 C C . MET A 1 51 ? -0.564 5.139 -1.464 1.00 0.00 51 MET A C 18
ATOM 35905 O O . MET A 1 51 ? -1.388 4.312 -1.077 1.00 0.00 51 MET A O 18
ATOM 35919 N N . ASP A 1 52 ? 0.234 4.946 -2.504 1.00 0.00 52 ASP A N 18
ATOM 35920 C CA . ASP A 1 52 ? 0.190 3.733 -3.306 1.00 0.00 52 ASP A CA 18
ATOM 35921 C C . ASP A 1 52 ? 1.616 3.302 -3.627 1.00 0.00 52 ASP A C 18
ATOM 35922 O O . ASP A 1 52 ? 2.506 4.148 -3.657 1.00 0.00 52 ASP A O 18
ATOM 35931 N N . LEU A 1 53 ? 1.852 2.018 -3.854 1.00 0.00 53 LEU A N 18
ATOM 35932 C CA . LEU A 1 53 ? 3.217 1.527 -4.064 1.00 0.00 53 LEU A CA 18
ATOM 35933 C C . LEU A 1 53 ? 3.908 2.230 -5.233 1.00 0.00 53 LEU A C 18
ATOM 35934 O O . LEU A 1 53 ? 5.092 2.568 -5.149 1.00 0.00 53 LEU A O 18
ATOM 35950 N N . SER A 1 54 ? 3.164 2.478 -6.303 1.00 0.00 54 SER A N 18
ATOM 35951 C CA . SER A 1 54 ? 3.701 3.191 -7.460 1.00 0.00 54 SER A CA 18
ATOM 35952 C C . SER A 1 54 ? 4.164 4.600 -7.072 1.00 0.00 54 SER A C 18
ATOM 35953 O O . SER A 1 54 ? 5.155 5.106 -7.598 1.00 0.00 54 SER A O 18
ATOM 35961 N N . THR A 1 55 ? 3.440 5.224 -6.148 1.00 0.00 55 THR A N 18
ATOM 35962 C CA . THR A 1 55 ? 3.763 6.563 -5.683 1.00 0.00 55 THR A CA 18
ATOM 35963 C C . THR A 1 55 ? 4.945 6.525 -4.721 1.00 0.00 55 THR A C 18
ATOM 35964 O O . THR A 1 55 ? 5.784 7.429 -4.719 1.00 0.00 55 THR A O 18
ATOM 35975 N N . VAL A 1 56 ? 5.014 5.470 -3.915 1.00 0.00 56 VAL A N 18
ATOM 35976 C CA . VAL A 1 56 ? 6.144 5.270 -3.019 1.00 0.00 56 VAL A CA 18
ATOM 35977 C C . VAL A 1 56 ? 7.419 5.163 -3.837 1.00 0.00 56 VAL A C 18
ATOM 35978 O O . VAL A 1 56 ? 8.423 5.816 -3.550 1.00 0.00 56 VAL A O 18
ATOM 35991 N N . LYS A 1 57 ? 7.350 4.354 -4.884 1.00 0.00 57 LYS A N 18
ATOM 35992 C CA . LYS A 1 57 ? 8.474 4.150 -5.769 1.00 0.00 57 LYS A CA 18
ATOM 35993 C C . LYS A 1 57 ? 8.798 5.434 -6.506 1.00 0.00 57 LYS A C 18
ATOM 35994 O O . LYS A 1 57 ? 9.959 5.774 -6.690 1.00 0.00 57 LYS A O 18
ATOM 36013 N N . ARG A 1 58 ? 7.752 6.141 -6.915 1.00 0.00 58 ARG A N 18
ATOM 36014 C CA . ARG A 1 58 ? 7.897 7.435 -7.569 1.00 0.00 58 ARG A CA 18
ATOM 36015 C C . ARG A 1 58 ? 8.732 8.383 -6.717 1.00 0.00 58 ARG A C 18
ATOM 36016 O O . ARG A 1 58 ? 9.744 8.925 -7.167 1.00 0.00 58 ARG A O 18
ATOM 36037 N N . LYS A 1 59 ? 8.304 8.563 -5.478 1.00 0.00 59 LYS A N 18
ATOM 36038 C CA . LYS A 1 59 ? 8.963 9.479 -4.562 1.00 0.00 59 LYS A CA 18
ATOM 36039 C C . LYS A 1 59 ? 10.343 8.950 -4.173 1.00 0.00 59 LYS A C 18
ATOM 36040 O O . LYS A 1 59 ? 11.267 9.721 -3.910 1.00 0.00 59 LYS A O 18
ATOM 36059 N N . MET A 1 60 ? 10.480 7.627 -4.150 1.00 0.00 60 MET A N 18
ATOM 36060 C CA . MET A 1 60 ? 11.780 6.995 -3.939 1.00 0.00 60 MET A CA 18
ATOM 36061 C C . MET A 1 60 ? 12.713 7.291 -5.110 1.00 0.00 60 MET A C 18
ATOM 36062 O O . MET A 1 60 ? 13.901 7.543 -4.918 1.00 0.00 60 MET A O 18
ATOM 36076 N N . GLU A 1 61 ? 12.170 7.262 -6.326 1.00 0.00 61 GLU A N 18
ATOM 36077 C CA . GLU A 1 61 ? 12.957 7.547 -7.524 1.00 0.00 61 GLU A CA 18
ATOM 36078 C C . GLU A 1 61 ? 13.399 9.003 -7.545 1.00 0.00 61 GLU A C 18
ATOM 36079 O O . GLU A 1 61 ? 14.467 9.335 -8.055 1.00 0.00 61 GLU A O 18
ATOM 36091 N N . ASN A 1 62 ? 12.574 9.865 -6.970 1.00 0.00 62 ASN A N 18
ATOM 36092 C CA . ASN A 1 62 ? 12.898 11.284 -6.860 1.00 0.00 62 ASN A CA 18
ATOM 36093 C C . ASN A 1 62 ? 13.828 11.504 -5.675 1.00 0.00 62 ASN A C 18
ATOM 36094 O O . ASN A 1 62 ? 14.307 12.613 -5.430 1.00 0.00 62 ASN A O 18
ATOM 36105 N N . ARG A 1 63 ? 14.078 10.407 -4.962 1.00 0.00 63 ARG A N 18
ATOM 36106 C CA . ARG A 1 63 ? 14.985 10.364 -3.822 1.00 0.00 63 ARG A CA 18
ATOM 36107 C C . ARG A 1 63 ? 14.548 11.315 -2.717 1.00 0.00 63 ARG A C 18
ATOM 36108 O O . ARG A 1 63 ? 15.371 11.949 -2.055 1.00 0.00 63 ARG A O 18
ATOM 36129 N N . ASP A 1 64 ? 13.239 11.404 -2.530 1.00 0.00 64 ASP A N 18
ATOM 36130 C CA . ASP A 1 64 ? 12.670 12.131 -1.396 1.00 0.00 64 ASP A CA 18
ATOM 36131 C C . ASP A 1 64 ? 12.962 11.400 -0.093 1.00 0.00 64 ASP A C 18
ATOM 36132 O O . ASP A 1 64 ? 12.948 11.990 0.986 1.00 0.00 64 ASP A O 18
ATOM 36141 N N . TYR A 1 65 ? 13.225 10.108 -0.210 1.00 0.00 65 TYR A N 18
ATOM 36142 C CA . TYR A 1 65 ? 13.435 9.251 0.947 1.00 0.00 65 TYR A CA 18
ATOM 36143 C C . TYR A 1 65 ? 14.892 9.299 1.378 1.00 0.00 65 TYR A C 18
ATOM 36144 O O . TYR A 1 65 ? 15.796 9.340 0.541 1.00 0.00 65 TYR A O 18
ATOM 36162 N N . ARG A 1 66 ? 15.110 9.316 2.678 1.00 0.00 66 ARG A N 18
ATOM 36163 C CA . ARG A 1 66 ? 16.454 9.279 3.225 1.00 0.00 66 ARG A CA 18
ATOM 36164 C C . ARG A 1 66 ? 16.792 7.883 3.730 1.00 0.00 66 ARG A C 18
ATOM 36165 O O . ARG A 1 66 ? 17.940 7.444 3.647 1.00 0.00 66 ARG A O 18
ATOM 36186 N N . ASP A 1 67 ? 15.782 7.177 4.230 1.00 0.00 67 ASP A N 18
ATOM 36187 C CA . ASP A 1 67 ? 15.989 5.891 4.870 1.00 0.00 67 ASP A CA 18
ATOM 36188 C C . ASP A 1 67 ? 14.870 4.943 4.482 1.00 0.00 67 ASP A C 18
ATOM 36189 O O . ASP A 1 67 ? 13.791 5.378 4.067 1.00 0.00 67 ASP A O 18
ATOM 36198 N N . ALA A 1 68 ? 15.116 3.648 4.633 1.00 0.00 68 ALA A N 18
ATOM 36199 C CA . ALA A 1 68 ? 14.112 2.644 4.313 1.00 0.00 68 ALA A CA 18
ATOM 36200 C C . ALA A 1 68 ? 12.978 2.709 5.317 1.00 0.00 68 ALA A C 18
ATOM 36201 O O . ALA A 1 68 ? 11.890 2.195 5.075 1.00 0.00 68 ALA A O 18
ATOM 36208 N N . GLN A 1 69 ? 13.243 3.352 6.443 1.00 0.00 69 GLN A N 18
ATOM 36209 C CA . GLN A 1 69 ? 12.232 3.540 7.463 1.00 0.00 69 GLN A CA 18
ATOM 36210 C C . GLN A 1 69 ? 11.211 4.570 6.996 1.00 0.00 69 GLN A C 18
ATOM 36211 O O . GLN A 1 69 ? 10.034 4.475 7.323 1.00 0.00 69 GLN A O 18
ATOM 36225 N N . GLU A 1 70 ? 11.666 5.550 6.215 1.00 0.00 70 GLU A N 18
ATOM 36226 C CA . GLU A 1 70 ? 10.757 6.505 5.598 1.00 0.00 70 GLU A CA 18
ATOM 36227 C C . GLU A 1 70 ? 9.905 5.799 4.562 1.00 0.00 70 GLU A C 18
ATOM 36228 O O . GLU A 1 70 ? 8.738 6.131 4.365 1.00 0.00 70 GLU A O 18
ATOM 36240 N N . PHE A 1 71 ? 10.503 4.822 3.902 1.00 0.00 71 PHE A N 18
ATOM 36241 C CA . PHE A 1 71 ? 9.765 3.972 2.991 1.00 0.00 71 PHE A CA 18
ATOM 36242 C C . PHE A 1 71 ? 8.733 3.160 3.764 1.00 0.00 71 PHE A C 18
ATOM 36243 O O . PHE A 1 71 ? 7.549 3.187 3.437 1.00 0.00 71 PHE A O 18
ATOM 36260 N N . ALA A 1 72 ? 9.194 2.452 4.798 1.00 0.00 72 ALA A N 18
ATOM 36261 C CA . ALA A 1 72 ? 8.324 1.643 5.637 1.00 0.00 72 ALA A CA 18
ATOM 36262 C C . ALA A 1 72 ? 7.204 2.494 6.219 1.00 0.00 72 ALA A C 18
ATOM 36263 O O . ALA A 1 72 ? 6.062 2.047 6.337 1.00 0.00 72 ALA A O 18
ATOM 36270 N N . ALA A 1 73 ? 7.547 3.727 6.561 1.00 0.00 73 ALA A N 18
ATOM 36271 C CA . ALA A 1 73 ? 6.587 4.698 7.048 1.00 0.00 73 ALA A CA 18
ATOM 36272 C C . ALA A 1 73 ? 5.456 4.899 6.041 1.00 0.00 73 ALA A C 18
ATOM 36273 O O . ALA A 1 73 ? 4.276 4.829 6.393 1.00 0.00 73 ALA A O 18
ATOM 36280 N N . ASP A 1 74 ? 5.834 5.104 4.786 1.00 0.00 74 ASP A N 18
ATOM 36281 C CA . ASP A 1 74 ? 4.888 5.456 3.735 1.00 0.00 74 ASP A CA 18
ATOM 36282 C C . ASP A 1 74 ? 4.097 4.235 3.253 1.00 0.00 74 ASP A C 18
ATOM 36283 O O . ASP A 1 74 ? 2.884 4.310 3.052 1.00 0.00 74 ASP A O 18
ATOM 36292 N N . VAL A 1 75 ? 4.783 3.105 3.084 1.00 0.00 75 VAL A N 18
ATOM 36293 C CA . VAL A 1 75 ? 4.139 1.884 2.592 1.00 0.00 75 VAL A CA 18
ATOM 36294 C C . VAL A 1 75 ? 3.153 1.316 3.614 1.00 0.00 75 VAL A C 18
ATOM 36295 O O . VAL A 1 75 ? 2.043 0.918 3.255 1.00 0.00 75 VAL A O 18
ATOM 36308 N N . ARG A 1 76 ? 3.534 1.300 4.889 1.00 0.00 76 ARG A N 18
ATOM 36309 C CA . ARG A 1 76 ? 2.643 0.770 5.916 1.00 0.00 76 ARG A CA 18
ATOM 36310 C C . ARG A 1 76 ? 1.484 1.739 6.145 1.00 0.00 76 ARG A C 18
ATOM 36311 O O . ARG A 1 76 ? 0.388 1.332 6.523 1.00 0.00 76 ARG A O 18
ATOM 36332 N N . LEU A 1 77 ? 1.733 3.026 5.894 1.00 0.00 77 LEU A N 18
ATOM 36333 C CA . LEU A 1 77 ? 0.685 4.036 5.952 1.00 0.00 77 LEU A CA 18
ATOM 36334 C C . LEU A 1 77 ? -0.367 3.767 4.883 1.00 0.00 77 LEU A C 18
ATOM 36335 O O . LEU A 1 77 ? -1.552 4.052 5.072 1.00 0.00 77 LEU A O 18
ATOM 36351 N N . MET A 1 78 ? 0.074 3.215 3.762 1.00 0.00 78 MET A N 18
ATOM 36352 C CA . MET A 1 78 ? -0.834 2.829 2.695 1.00 0.00 78 MET A CA 18
ATOM 36353 C C . MET A 1 78 ? -1.764 1.716 3.167 1.00 0.00 78 MET A C 18
ATOM 36354 O O . MET A 1 78 ? -2.983 1.833 3.061 1.00 0.00 78 MET A O 18
ATOM 36368 N N . PHE A 1 79 ? -1.193 0.647 3.707 1.00 0.00 79 PHE A N 18
ATOM 36369 C CA . PHE A 1 79 ? -1.999 -0.443 4.259 1.00 0.00 79 PHE A CA 18
ATOM 36370 C C . PHE A 1 79 ? -2.885 0.060 5.401 1.00 0.00 79 PHE A C 18
ATOM 36371 O O . PHE A 1 79 ? -4.014 -0.404 5.581 1.00 0.00 79 PHE A O 18
ATOM 36388 N N . SER A 1 80 ? -2.375 1.028 6.157 1.00 0.00 80 SER A N 18
ATOM 36389 C CA . SER A 1 80 ? -3.105 1.601 7.276 1.00 0.00 80 SER A CA 18
ATOM 36390 C C . SER A 1 80 ? -4.374 2.316 6.804 1.00 0.00 80 SER A C 18
ATOM 36391 O O . SER A 1 80 ? -5.452 2.107 7.368 1.00 0.00 80 SER A O 18
ATOM 36399 N N . ASN A 1 81 ? -4.258 3.150 5.766 1.00 0.00 81 ASN A N 18
ATOM 36400 C CA . ASN A 1 81 ? -5.421 3.887 5.266 1.00 0.00 81 ASN A CA 18
ATOM 36401 C C . ASN A 1 81 ? -6.430 2.937 4.615 1.00 0.00 81 ASN A C 18
ATOM 36402 O O . ASN A 1 81 ? -7.624 3.227 4.582 1.00 0.00 81 ASN A O 18
ATOM 36413 N N . CYS A 1 82 ? -5.957 1.789 4.139 1.00 0.00 82 CYS A N 18
ATOM 36414 C CA . CYS A 1 82 ? -6.850 0.778 3.574 1.00 0.00 82 CYS A CA 18
ATOM 36415 C C . CYS A 1 82 ? -7.794 0.251 4.650 1.00 0.00 82 CYS A C 18
ATOM 36416 O O . CYS A 1 82 ? -9.000 0.174 4.437 1.00 0.00 82 CYS A O 18
ATOM 36424 N N . TYR A 1 83 ? -7.246 -0.089 5.819 1.00 0.00 83 TYR A N 18
ATOM 36425 C CA . TYR A 1 83 ? -8.079 -0.543 6.931 1.00 0.00 83 TYR A CA 18
ATOM 36426 C C . TYR A 1 83 ? -8.933 0.604 7.450 1.00 0.00 83 TYR A C 18
ATOM 36427 O O . TYR A 1 83 ? -9.974 0.393 8.068 1.00 0.00 83 TYR A O 18
ATOM 36445 N N . LYS A 1 84 ? -8.473 1.821 7.212 1.00 0.00 84 LYS A N 18
ATOM 36446 C CA . LYS A 1 84 ? -9.153 3.003 7.712 1.00 0.00 84 LYS A CA 18
ATOM 36447 C C . LYS A 1 84 ? -10.414 3.271 6.899 1.00 0.00 84 LYS A C 18
ATOM 36448 O O . LYS A 1 84 ? -11.415 3.750 7.430 1.00 0.00 84 LYS A O 18
ATOM 36467 N N . TYR A 1 85 ? -10.362 2.963 5.613 1.00 0.00 85 TYR A N 18
ATOM 36468 C CA . TYR A 1 85 ? -11.520 3.148 4.749 1.00 0.00 85 TYR A CA 18
ATOM 36469 C C . TYR A 1 85 ? -12.360 1.871 4.652 1.00 0.00 85 TYR A C 18
ATOM 36470 O O . TYR A 1 85 ? -13.573 1.899 4.853 1.00 0.00 85 TYR A O 18
ATOM 36488 N N . ASN A 1 86 ? -11.719 0.753 4.338 1.00 0.00 86 ASN A N 18
ATOM 36489 C CA . ASN A 1 86 ? -12.434 -0.498 4.110 1.00 0.00 86 ASN A CA 18
ATOM 36490 C C . ASN A 1 86 ? -12.772 -1.167 5.435 1.00 0.00 86 ASN A C 18
ATOM 36491 O O . ASN A 1 86 ? -11.908 -1.310 6.301 1.00 0.00 86 ASN A O 18
ATOM 36502 N N . PRO A 1 87 ? -14.041 -1.571 5.615 1.00 0.00 87 PRO A N 18
ATOM 36503 C CA . PRO A 1 87 ? -14.477 -2.300 6.810 1.00 0.00 87 PRO A CA 18
ATOM 36504 C C . PRO A 1 87 ? -13.776 -3.657 6.942 1.00 0.00 87 PRO A C 18
ATOM 36505 O O . PRO A 1 87 ? -13.270 -4.201 5.958 1.00 0.00 87 PRO A O 18
ATOM 36516 N N . PRO A 1 88 ? -13.755 -4.209 8.180 1.00 0.00 88 PRO A N 18
ATOM 36517 C CA . PRO A 1 88 ? -12.956 -5.393 8.558 1.00 0.00 88 PRO A CA 18
ATOM 36518 C C . PRO A 1 88 ? -13.102 -6.587 7.622 1.00 0.00 88 PRO A C 18
ATOM 36519 O O . PRO A 1 88 ? -12.201 -7.426 7.539 1.00 0.00 88 PRO A O 18
ATOM 36530 N N . ASP A 1 89 ? -14.227 -6.668 6.928 1.00 0.00 89 ASP A N 18
ATOM 36531 C CA . ASP A 1 89 ? -14.473 -7.766 6.004 1.00 0.00 89 ASP A CA 18
ATOM 36532 C C . ASP A 1 89 ? -14.636 -7.246 4.581 1.00 0.00 89 ASP A C 18
ATOM 36533 O O . ASP A 1 89 ? -15.727 -6.846 4.169 1.00 0.00 89 ASP A O 18
ATOM 36542 N N . HIS A 1 90 ? -13.535 -7.228 3.847 1.00 0.00 90 HIS A N 18
ATOM 36543 C CA . HIS A 1 90 ? -13.545 -6.830 2.447 1.00 0.00 90 HIS A CA 18
ATOM 36544 C C . HIS A 1 90 ? -12.271 -7.339 1.778 1.00 0.00 90 HIS A C 18
ATOM 36545 O O . HIS A 1 90 ? -11.265 -7.534 2.454 1.00 0.00 90 HIS A O 18
ATOM 36560 N N . ASP A 1 91 ? -12.300 -7.551 0.473 1.00 0.00 91 ASP A N 18
ATOM 36561 C CA . ASP A 1 91 ? -11.131 -8.075 -0.243 1.00 0.00 91 ASP A CA 18
ATOM 36562 C C . ASP A 1 91 ? -9.870 -7.253 0.024 1.00 0.00 91 ASP A C 18
ATOM 36563 O O . ASP A 1 91 ? -8.807 -7.810 0.293 1.00 0.00 91 ASP A O 18
ATOM 36572 N N . VAL A 1 92 ? -9.999 -5.930 -0.012 1.00 0.00 92 VAL A N 18
ATOM 36573 C CA . VAL A 1 92 ? -8.838 -5.045 0.056 1.00 0.00 92 VAL A CA 18
ATOM 36574 C C . VAL A 1 92 ? -8.130 -5.146 1.403 1.00 0.00 92 VAL A C 18
ATOM 36575 O O . VAL A 1 92 ? -6.921 -4.960 1.477 1.00 0.00 92 VAL A O 18
ATOM 36588 N N . VAL A 1 93 ? -8.866 -5.473 2.462 1.00 0.00 93 VAL A N 18
ATOM 36589 C CA . VAL A 1 93 ? -8.255 -5.592 3.780 1.00 0.00 93 VAL A CA 18
ATOM 36590 C C . VAL A 1 93 ? -7.573 -6.949 3.928 1.00 0.00 93 VAL A C 18
ATOM 36591 O O . VAL A 1 93 ? -6.527 -7.064 4.560 1.00 0.00 93 VAL A O 18
ATOM 36604 N N . ALA A 1 94 ? -8.162 -7.968 3.316 1.00 0.00 94 ALA A N 18
ATOM 36605 C CA . ALA A 1 94 ? -7.577 -9.302 3.312 1.00 0.00 94 ALA A CA 18
ATOM 36606 C C . ALA A 1 94 ? -6.312 -9.319 2.467 1.00 0.00 94 ALA A C 18
ATOM 36607 O O . ALA A 1 94 ? -5.312 -9.941 2.833 1.00 0.00 94 ALA A O 18
ATOM 36614 N N . MET A 1 95 ? -6.356 -8.622 1.339 1.00 0.00 95 MET A N 18
ATOM 36615 C CA . MET A 1 95 ? -5.184 -8.481 0.490 1.00 0.00 95 MET A CA 18
ATOM 36616 C C . MET A 1 95 ? -4.133 -7.626 1.191 1.00 0.00 95 MET A C 18
ATOM 36617 O O . MET A 1 95 ? -2.933 -7.863 1.046 1.00 0.00 95 MET A O 18
ATOM 36631 N N . ALA A 1 96 ? -4.592 -6.656 1.984 1.00 0.00 96 ALA A N 18
ATOM 36632 C CA . ALA A 1 96 ? -3.692 -5.792 2.742 1.00 0.00 96 ALA A CA 18
ATOM 36633 C C . ALA A 1 96 ? -2.931 -6.599 3.788 1.00 0.00 96 ALA A C 18
ATOM 36634 O O . ALA A 1 96 ? -1.716 -6.479 3.910 1.00 0.00 96 ALA A O 18
ATOM 36641 N N . ARG A 1 97 ? -3.657 -7.435 4.527 1.00 0.00 97 ARG A N 18
ATOM 36642 C CA . ARG A 1 97 ? -3.066 -8.260 5.583 1.00 0.00 97 ARG A CA 18
ATOM 36643 C C . ARG A 1 97 ? -1.981 -9.182 5.032 1.00 0.00 97 ARG A C 18
ATOM 36644 O O . ARG A 1 97 ? -0.894 -9.297 5.602 1.00 0.00 97 ARG A O 18
ATOM 36665 N N . LYS A 1 98 ? -2.286 -9.838 3.924 1.00 0.00 98 LYS A N 18
ATOM 36666 C CA . LYS A 1 98 ? -1.375 -10.813 3.333 1.00 0.00 98 LYS A CA 18
ATOM 36667 C C . LYS A 1 98 ? -0.142 -10.125 2.735 1.00 0.00 98 LYS A C 18
ATOM 36668 O O . LYS A 1 98 ? 0.991 -10.592 2.901 1.00 0.00 98 LYS A O 18
ATOM 36687 N N . LEU A 1 99 ? -0.360 -9.015 2.044 1.00 0.00 99 LEU A N 18
ATOM 36688 C CA . LEU A 1 99 ? 0.739 -8.205 1.522 1.00 0.00 99 LEU A CA 18
ATOM 36689 C C . LEU A 1 99 ? 1.542 -7.557 2.648 1.00 0.00 99 LEU A C 18
ATOM 36690 O O . LEU A 1 99 ? 2.746 -7.338 2.515 1.00 0.00 99 LEU A O 18
ATOM 36706 N N . GLN A 1 100 ? 0.883 -7.234 3.748 1.00 0.00 100 GLN A N 18
ATOM 36707 C CA . GLN A 1 100 ? 1.584 -6.680 4.896 1.00 0.00 100 GLN A CA 18
ATOM 36708 C C . GLN A 1 100 ? 2.501 -7.747 5.491 1.00 0.00 100 GLN A C 18
ATOM 36709 O O . GLN A 1 100 ? 3.547 -7.438 6.051 1.00 0.00 100 GLN A O 18
ATOM 36723 N N . ASP A 1 101 ? 2.107 -9.008 5.322 1.00 0.00 101 ASP A N 18
ATOM 36724 C CA . ASP A 1 101 ? 2.894 -10.144 5.796 1.00 0.00 101 ASP A CA 18
ATOM 36725 C C . ASP A 1 101 ? 4.218 -10.256 5.037 1.00 0.00 101 ASP A C 18
ATOM 36726 O O . ASP A 1 101 ? 5.278 -10.412 5.645 1.00 0.00 101 ASP A O 18
ATOM 36735 N N . VAL A 1 102 ? 4.161 -10.177 3.708 1.00 0.00 102 VAL A N 18
ATOM 36736 C CA . VAL A 1 102 ? 5.382 -10.226 2.899 1.00 0.00 102 VAL A CA 18
ATOM 36737 C C . VAL A 1 102 ? 6.275 -9.020 3.193 1.00 0.00 102 VAL A C 18
ATOM 36738 O O . VAL A 1 102 ? 7.431 -9.183 3.580 1.00 0.00 102 VAL A O 18
ATOM 36751 N N . PHE A 1 103 ? 5.722 -7.821 3.038 1.00 0.00 103 PHE A N 18
ATOM 36752 C CA . PHE A 1 103 ? 6.444 -6.577 3.330 1.00 0.00 103 PHE A CA 18
ATOM 36753 C C . PHE A 1 103 ? 7.092 -6.598 4.724 1.00 0.00 103 PHE A C 18
ATOM 36754 O O . PHE A 1 103 ? 8.248 -6.196 4.872 1.00 0.00 103 PHE A O 18
ATOM 36771 N N . GLU A 1 104 ? 6.379 -7.097 5.732 1.00 0.00 104 GLU A N 18
ATOM 36772 C CA . GLU A 1 104 ? 6.875 -7.017 7.106 1.00 0.00 104 GLU A CA 18
ATOM 36773 C C . GLU A 1 104 ? 8.069 -7.944 7.314 1.00 0.00 104 GLU A C 18
ATOM 36774 O O . GLU A 1 104 ? 9.011 -7.595 8.024 1.00 0.00 104 GLU A O 18
ATOM 36786 N N . PHE A 1 105 ? 8.041 -9.112 6.681 1.00 0.00 105 PHE A N 18
ATOM 36787 C CA . PHE A 1 105 ? 9.138 -10.062 6.804 1.00 0.00 105 PHE A CA 18
ATOM 36788 C C . PHE A 1 105 ? 10.280 -9.699 5.870 1.00 0.00 105 PHE A C 18
ATOM 36789 O O . PHE A 1 105 ? 11.438 -10.011 6.142 1.00 0.00 105 PHE A O 18
ATOM 36806 N N . ARG A 1 106 ? 9.952 -9.032 4.774 1.00 0.00 106 ARG A N 18
ATOM 36807 C CA . ARG A 1 106 ? 10.964 -8.505 3.881 1.00 0.00 106 ARG A CA 18
ATOM 36808 C C . ARG A 1 106 ? 11.756 -7.417 4.600 1.00 0.00 106 ARG A C 18
ATOM 36809 O O . ARG A 1 106 ? 12.987 -7.402 4.567 1.00 0.00 106 ARG A O 18
ATOM 36830 N N . TYR A 1 107 ? 11.037 -6.516 5.268 1.00 0.00 107 TYR A N 18
ATOM 36831 C CA . TYR A 1 107 ? 11.673 -5.441 6.028 1.00 0.00 107 TYR A CA 18
ATOM 36832 C C . TYR A 1 107 ? 12.335 -6.001 7.291 1.00 0.00 107 TYR A C 18
ATOM 36833 O O . TYR A 1 107 ? 13.284 -5.423 7.816 1.00 0.00 107 TYR A O 18
ATOM 36851 N N . ALA A 1 108 ? 11.832 -7.135 7.772 1.00 0.00 108 ALA A N 18
ATOM 36852 C CA . ALA A 1 108 ? 12.421 -7.806 8.925 1.00 0.00 108 ALA A CA 18
ATOM 36853 C C . ALA A 1 108 ? 13.780 -8.390 8.567 1.00 0.00 108 ALA A C 18
ATOM 36854 O O . ALA A 1 108 ? 14.720 -8.342 9.361 1.00 0.00 108 ALA A O 18
ATOM 36861 N N . LYS A 1 109 ? 13.878 -8.932 7.361 1.00 0.00 109 LYS A N 18
ATOM 36862 C CA . LYS A 1 109 ? 15.133 -9.478 6.869 1.00 0.00 109 LYS A CA 18
ATOM 36863 C C . LYS A 1 109 ? 16.096 -8.341 6.547 1.00 0.00 109 LYS A C 18
ATOM 36864 O O . LYS A 1 109 ? 17.314 -8.518 6.549 1.00 0.00 109 LYS A O 18
ATOM 36883 N N . MET A 1 110 ? 15.527 -7.175 6.268 1.00 0.00 110 MET A N 18
ATOM 36884 C CA . MET A 1 110 ? 16.303 -5.975 5.984 1.00 0.00 110 MET A CA 18
ATOM 36885 C C . MET A 1 110 ? 16.994 -5.462 7.248 1.00 0.00 110 MET A C 18
ATOM 36886 O O . MET A 1 110 ? 16.340 -5.157 8.245 1.00 0.00 110 MET A O 18
ATOM 36900 N N . PRO A 1 111 ? 18.333 -5.412 7.237 1.00 0.00 111 PRO A N 18
ATOM 36901 C CA . PRO A 1 111 ? 19.111 -4.850 8.328 1.00 0.00 111 PRO A CA 18
ATOM 36902 C C . PRO A 1 111 ? 19.423 -3.369 8.114 1.00 0.00 111 PRO A C 18
ATOM 36903 O O . PRO A 1 111 ? 19.350 -2.862 6.991 1.00 0.00 111 PRO A O 18
ATOM 36914 N N . ASP A 1 112 ? 19.783 -2.684 9.186 1.00 0.00 112 ASP A N 18
ATOM 36915 C CA . ASP A 1 112 ? 20.206 -1.294 9.093 1.00 0.00 112 ASP A CA 18
ATOM 36916 C C . ASP A 1 112 ? 21.717 -1.209 9.206 1.00 0.00 112 ASP A C 18
ATOM 36917 O O . ASP A 1 112 ? 22.399 -1.382 8.175 1.00 0.00 112 ASP A O 18
ATOM 36927 N N . HIS B 2 1 ? -20.271 9.091 8.007 1.00 0.00 281 HIS B N 18
ATOM 36928 C CA . HIS B 2 1 ? -19.338 8.992 9.157 1.00 0.00 281 HIS B CA 18
ATOM 36929 C C . HIS B 2 1 ? -19.411 7.608 9.787 1.00 0.00 281 HIS B C 18
ATOM 36930 O O . HIS B 2 1 ? -18.473 6.821 9.671 1.00 0.00 281 HIS B O 18
ATOM 36947 N N . ASN B 2 2 ? -20.526 7.307 10.451 1.00 0.00 282 ASN B N 18
ATOM 36948 C CA . ASN B 2 2 ? -20.736 5.979 11.021 1.00 0.00 282 ASN B CA 18
ATOM 36949 C C . ASN B 2 2 ? -20.789 4.944 9.912 1.00 0.00 282 ASN B C 18
ATOM 36950 O O . ASN B 2 2 ? -20.064 3.952 9.941 1.00 0.00 282 ASN B O 18
ATOM 36961 N N . LEU B 2 3 ? -21.641 5.185 8.925 1.00 0.00 283 LEU B N 18
ATOM 36962 C CA . LEU B 2 3 ? -21.679 4.345 7.741 1.00 0.00 283 LEU B CA 18
ATOM 36963 C C . LEU B 2 3 ? -20.744 4.918 6.684 1.00 0.00 283 LEU B C 18
ATOM 36964 O O . LEU B 2 3 ? -20.401 6.104 6.730 1.00 0.00 283 LEU B O 18
ATOM 36980 N N . LEU B 2 4 ? -20.320 4.085 5.748 1.00 0.00 284 LEU B N 18
ATOM 36981 C CA . LEU B 2 4 ? -19.353 4.501 4.747 1.00 0.00 284 LEU B CA 18
ATOM 36982 C C . LEU B 2 4 ? -19.499 3.665 3.483 1.00 0.00 284 LEU B C 18
ATOM 36983 O O . LEU B 2 4 ? -19.652 2.444 3.552 1.00 0.00 284 LEU B O 18
ATOM 36999 N N . ARG B 2 5 ? -19.464 4.338 2.338 1.00 0.00 285 ARG B N 18
ATOM 37000 C CA . ARG B 2 5 ? -19.536 3.673 1.042 1.00 0.00 285 ARG B CA 18
ATOM 37001 C C . ARG B 2 5 ? -18.383 2.686 0.901 1.00 0.00 285 ARG B C 18
ATOM 37002 O O . ARG B 2 5 ? -17.221 3.081 0.969 1.00 0.00 285 ARG B O 18
ATOM 37023 N N . ILE B 2 6 ? -18.687 1.413 0.714 1.00 0.00 286 ILE B N 18
ATOM 37024 C CA . ILE B 2 6 ? -17.635 0.423 0.569 1.00 0.00 286 ILE B CA 18
ATOM 37025 C C . ILE B 2 6 ? -17.039 0.485 -0.834 1.00 0.00 286 ILE B C 18
ATOM 37026 O O . ILE B 2 6 ? -17.763 0.528 -1.830 1.00 0.00 286 ILE B O 18
ATOM 37068 N N . GLN B 2 8 ? -15.847 -0.202 -4.291 1.00 0.00 288 GLN B N 18
ATOM 37069 C CA . GLN B 2 8 ? -16.385 -1.174 -5.235 1.00 0.00 288 GLN B CA 18
ATOM 37070 C C . GLN B 2 8 ? -15.285 -2.042 -5.839 1.00 0.00 288 GLN B C 18
ATOM 37071 O O . GLN B 2 8 ? -15.001 -1.977 -7.033 1.00 0.00 288 GLN B O 18
ATOM 37085 N N . PHE B 2 9 ? -14.659 -2.836 -4.986 1.00 0.00 289 PHE B N 18
ATOM 37086 C CA . PHE B 2 9 ? -13.723 -3.862 -5.417 1.00 0.00 289 PHE B CA 18
ATOM 37087 C C . PHE B 2 9 ? -14.406 -5.217 -5.318 1.00 0.00 289 PHE B C 18
ATOM 37088 O O . PHE B 2 9 ? -13.771 -6.238 -5.063 1.00 0.00 289 PHE B O 18
ATOM 37105 N N . LEU B 2 10 ? -15.717 -5.200 -5.504 1.00 0.00 290 LEU B N 18
ATOM 37106 C CA . LEU B 2 10 ? -16.531 -6.392 -5.357 1.00 0.00 290 LEU B CA 18
ATOM 37107 C C . LEU B 2 10 ? -16.546 -7.183 -6.654 1.00 0.00 290 LEU B C 18
ATOM 37108 O O . LEU B 2 10 ? -17.334 -6.899 -7.558 1.00 0.00 290 LEU B O 18
ATOM 37124 N N . GLN B 2 11 ? -15.654 -8.152 -6.754 1.00 0.00 291 GLN B N 18
ATOM 37125 C CA . GLN B 2 11 ? -15.613 -9.021 -7.914 1.00 0.00 291 GLN B CA 18
ATOM 37126 C C . GLN B 2 11 ? -16.701 -10.082 -7.788 1.00 0.00 291 GLN B C 18
ATOM 37127 O O . GLN B 2 11 ? -16.482 -11.156 -7.227 1.00 0.00 291 GLN B O 18
ATOM 37141 N N . SER B 2 12 ? -17.887 -9.749 -8.265 1.00 0.00 292 SER B N 18
ATOM 37142 C CA . SER B 2 12 ? -19.026 -10.640 -8.163 1.00 0.00 292 SER B CA 18
ATOM 37143 C C . SER B 2 12 ? -19.246 -11.395 -9.470 1.00 0.00 292 SER B C 18
ATOM 37144 O O . SER B 2 12 ? -18.746 -12.535 -9.588 1.00 0.00 292 SER B O 18
ATOM 37153 N N . GLY A 1 1 ? 23.730 9.459 -2.267 1.00 0.00 1 GLY A N 19
ATOM 37154 C CA . GLY A 1 1 ? 23.489 9.610 -3.722 1.00 0.00 1 GLY A CA 19
ATOM 37155 C C . GLY A 1 1 ? 23.240 8.279 -4.398 1.00 0.00 1 GLY A C 19
ATOM 37156 O O . GLY A 1 1 ? 23.851 7.272 -4.033 1.00 0.00 1 GLY A O 19
ATOM 37162 N N . LYS A 1 2 ? 22.331 8.278 -5.371 1.00 0.00 2 LYS A N 19
ATOM 37163 C CA . LYS A 1 2 ? 22.018 7.087 -6.156 1.00 0.00 2 LYS A CA 19
ATOM 37164 C C . LYS A 1 2 ? 21.488 5.964 -5.260 1.00 0.00 2 LYS A C 19
ATOM 37165 O O . LYS A 1 2 ? 21.814 4.793 -5.461 1.00 0.00 2 LYS A O 19
ATOM 37184 N N . LEU A 1 3 ? 20.677 6.348 -4.269 1.00 0.00 3 LEU A N 19
ATOM 37185 C CA . LEU A 1 3 ? 20.052 5.407 -3.329 1.00 0.00 3 LEU A CA 19
ATOM 37186 C C . LEU A 1 3 ? 21.061 4.838 -2.336 1.00 0.00 3 LEU A C 19
ATOM 37187 O O . LEU A 1 3 ? 22.079 4.259 -2.719 1.00 0.00 3 LEU A O 19
ATOM 37203 N N . SER A 1 4 ? 20.768 5.013 -1.055 1.00 0.00 4 SER A N 19
ATOM 37204 C CA . SER A 1 4 ? 21.555 4.404 0.004 1.00 0.00 4 SER A CA 19
ATOM 37205 C C . SER A 1 4 ? 21.188 2.922 0.119 1.00 0.00 4 SER A C 19
ATOM 37206 O O . SER A 1 4 ? 20.230 2.481 -0.515 1.00 0.00 4 SER A O 19
ATOM 37214 N N . GLU A 1 5 ? 21.935 2.160 0.911 1.00 0.00 5 GLU A N 19
ATOM 37215 C CA . GLU A 1 5 ? 21.685 0.723 1.051 1.00 0.00 5 GLU A CA 19
ATOM 37216 C C . GLU A 1 5 ? 20.243 0.468 1.479 1.00 0.00 5 GLU A C 19
ATOM 37217 O O . GLU A 1 5 ? 19.542 -0.353 0.887 1.00 0.00 5 GLU A O 19
ATOM 37229 N N . GLN A 1 6 ? 19.806 1.206 2.493 1.00 0.00 6 GLN A N 19
ATOM 37230 C CA . GLN A 1 6 ? 18.445 1.098 3.013 1.00 0.00 6 GLN A CA 19
ATOM 37231 C C . GLN A 1 6 ? 17.433 1.368 1.902 1.00 0.00 6 GLN A C 19
ATOM 37232 O O . GLN A 1 6 ? 16.417 0.685 1.791 1.00 0.00 6 GLN A O 19
ATOM 37246 N N . LEU A 1 7 ? 17.739 2.351 1.062 1.00 0.00 7 LEU A N 19
ATOM 37247 C CA . LEU A 1 7 ? 16.834 2.755 -0.005 1.00 0.00 7 LEU A CA 19
ATOM 37248 C C . LEU A 1 7 ? 16.919 1.804 -1.196 1.00 0.00 7 LEU A C 19
ATOM 37249 O O . LEU A 1 7 ? 15.975 1.671 -1.969 1.00 0.00 7 LEU A O 19
ATOM 37265 N N . LYS A 1 8 ? 18.050 1.143 -1.345 1.00 0.00 8 LYS A N 19
ATOM 37266 C CA . LYS A 1 8 ? 18.180 0.112 -2.355 1.00 0.00 8 LYS A CA 19
ATOM 37267 C C . LYS A 1 8 ? 17.366 -1.099 -1.942 1.00 0.00 8 LYS A C 19
ATOM 37268 O O . LYS A 1 8 ? 16.729 -1.749 -2.769 1.00 0.00 8 LYS A O 19
ATOM 37287 N N . HIS A 1 9 ? 17.370 -1.379 -0.649 1.00 0.00 9 HIS A N 19
ATOM 37288 C CA . HIS A 1 9 ? 16.594 -2.480 -0.121 1.00 0.00 9 HIS A CA 19
ATOM 37289 C C . HIS A 1 9 ? 15.108 -2.145 -0.188 1.00 0.00 9 HIS A C 19
ATOM 37290 O O . HIS A 1 9 ? 14.284 -3.018 -0.440 1.00 0.00 9 HIS A O 19
ATOM 37305 N N . CYS A 1 10 ? 14.765 -0.872 0.018 1.00 0.00 10 CYS A N 19
ATOM 37306 C CA . CYS A 1 10 ? 13.371 -0.455 -0.076 1.00 0.00 10 CYS A CA 19
ATOM 37307 C C . CYS A 1 10 ? 12.907 -0.512 -1.526 1.00 0.00 10 CYS A C 19
ATOM 37308 O O . CYS A 1 10 ? 11.733 -0.757 -1.799 1.00 0.00 10 CYS A O 19
ATOM 37316 N N . ASN A 1 11 ? 13.843 -0.314 -2.452 1.00 0.00 11 ASN A N 19
ATOM 37317 C CA . ASN A 1 11 ? 13.543 -0.425 -3.873 1.00 0.00 11 ASN A CA 19
ATOM 37318 C C . ASN A 1 11 ? 13.234 -1.876 -4.222 1.00 0.00 11 ASN A C 19
ATOM 37319 O O . ASN A 1 11 ? 12.315 -2.166 -4.992 1.00 0.00 11 ASN A O 19
ATOM 37330 N N . GLY A 1 12 ? 13.995 -2.785 -3.620 1.00 0.00 12 GLY A N 19
ATOM 37331 C CA . GLY A 1 12 ? 13.815 -4.203 -3.872 1.00 0.00 12 GLY A CA 19
ATOM 37332 C C . GLY A 1 12 ? 12.546 -4.749 -3.244 1.00 0.00 12 GLY A C 19
ATOM 37333 O O . GLY A 1 12 ? 11.834 -5.543 -3.861 1.00 0.00 12 GLY A O 19
ATOM 37337 N N . ILE A 1 13 ? 12.268 -4.334 -2.014 1.00 0.00 13 ILE A N 19
ATOM 37338 C CA . ILE A 1 13 ? 11.051 -4.746 -1.322 1.00 0.00 13 ILE A CA 19
ATOM 37339 C C . ILE A 1 13 ? 9.816 -4.268 -2.084 1.00 0.00 13 ILE A C 19
ATOM 37340 O O . ILE A 1 13 ? 8.862 -5.022 -2.281 1.00 0.00 13 ILE A O 19
ATOM 37356 N N . LEU A 1 14 ? 9.850 -3.010 -2.514 1.00 0.00 14 LEU A N 19
ATOM 37357 C CA . LEU A 1 14 ? 8.774 -2.431 -3.300 1.00 0.00 14 LEU A CA 19
ATOM 37358 C C . LEU A 1 14 ? 8.571 -3.227 -4.584 1.00 0.00 14 LEU A C 19
ATOM 37359 O O . LEU A 1 14 ? 7.444 -3.536 -4.970 1.00 0.00 14 LEU A O 19
ATOM 37375 N N . LYS A 1 15 ? 9.681 -3.565 -5.226 1.00 0.00 15 LYS A N 19
ATOM 37376 C CA . LYS A 1 15 ? 9.683 -4.359 -6.434 1.00 0.00 15 LYS A CA 19
ATOM 37377 C C . LYS A 1 15 ? 8.976 -5.688 -6.208 1.00 0.00 15 LYS A C 19
ATOM 37378 O O . LYS A 1 15 ? 8.254 -6.174 -7.075 1.00 0.00 15 LYS A O 19
ATOM 37397 N N . GLU A 1 16 ? 9.161 -6.240 -5.021 1.00 0.00 16 GLU A N 19
ATOM 37398 C CA . GLU A 1 16 ? 8.569 -7.529 -4.662 1.00 0.00 16 GLU A CA 19
ATOM 37399 C C . GLU A 1 16 ? 7.050 -7.422 -4.622 1.00 0.00 16 GLU A C 19
ATOM 37400 O O . GLU A 1 16 ? 6.344 -8.249 -5.194 1.00 0.00 16 GLU A O 19
ATOM 37412 N N . LEU A 1 17 ? 6.554 -6.383 -3.965 1.00 0.00 17 LEU A N 19
ATOM 37413 C CA . LEU A 1 17 ? 5.115 -6.182 -3.829 1.00 0.00 17 LEU A CA 19
ATOM 37414 C C . LEU A 1 17 ? 4.510 -5.822 -5.188 1.00 0.00 17 LEU A C 19
ATOM 37415 O O . LEU A 1 17 ? 3.333 -6.069 -5.448 1.00 0.00 17 LEU A O 19
ATOM 37431 N N . LEU A 1 18 ? 5.341 -5.265 -6.062 1.00 0.00 18 LEU A N 19
ATOM 37432 C CA . LEU A 1 18 ? 4.915 -4.873 -7.401 1.00 0.00 18 LEU A CA 19
ATOM 37433 C C . LEU A 1 18 ? 5.060 -6.017 -8.397 1.00 0.00 18 LEU A C 19
ATOM 37434 O O . LEU A 1 18 ? 4.627 -5.919 -9.545 1.00 0.00 18 LEU A O 19
ATOM 37450 N N . SER A 1 19 ? 5.716 -7.077 -7.972 1.00 0.00 19 SER A N 19
ATOM 37451 C CA . SER A 1 19 ? 5.916 -8.245 -8.817 1.00 0.00 19 SER A CA 19
ATOM 37452 C C . SER A 1 19 ? 4.599 -8.974 -9.060 1.00 0.00 19 SER A C 19
ATOM 37453 O O . SER A 1 19 ? 3.747 -9.065 -8.172 1.00 0.00 19 SER A O 19
ATOM 37461 N N . LYS A 1 20 ? 4.454 -9.505 -10.276 1.00 0.00 20 LYS A N 19
ATOM 37462 C CA . LYS A 1 20 ? 3.282 -10.283 -10.664 1.00 0.00 20 LYS A CA 19
ATOM 37463 C C . LYS A 1 20 ? 3.102 -11.490 -9.753 1.00 0.00 20 LYS A C 19
ATOM 37464 O O . LYS A 1 20 ? 2.013 -12.058 -9.663 1.00 0.00 20 LYS A O 19
ATOM 37483 N N . LYS A 1 21 ? 4.185 -11.864 -9.087 1.00 0.00 21 LYS A N 19
ATOM 37484 C CA . LYS A 1 21 ? 4.170 -12.898 -8.064 1.00 0.00 21 LYS A CA 19
ATOM 37485 C C . LYS A 1 21 ? 3.151 -12.576 -6.967 1.00 0.00 21 LYS A C 19
ATOM 37486 O O . LYS A 1 21 ? 2.498 -13.468 -6.428 1.00 0.00 21 LYS A O 19
ATOM 37505 N N . HIS A 1 22 ? 3.009 -11.293 -6.647 1.00 0.00 22 HIS A N 19
ATOM 37506 C CA . HIS A 1 22 ? 2.094 -10.870 -5.591 1.00 0.00 22 HIS A CA 19
ATOM 37507 C C . HIS A 1 22 ? 0.919 -10.099 -6.165 1.00 0.00 22 HIS A C 19
ATOM 37508 O O . HIS A 1 22 ? -0.066 -9.883 -5.472 1.00 0.00 22 HIS A O 19
ATOM 37523 N N . ALA A 1 23 ? 1.025 -9.710 -7.436 1.00 0.00 23 ALA A N 19
ATOM 37524 C CA . ALA A 1 23 ? 0.004 -8.901 -8.110 1.00 0.00 23 ALA A CA 19
ATOM 37525 C C . ALA A 1 23 ? -1.401 -9.451 -7.916 1.00 0.00 23 ALA A C 19
ATOM 37526 O O . ALA A 1 23 ? -2.360 -8.687 -7.799 1.00 0.00 23 ALA A O 19
ATOM 37533 N N . ALA A 1 24 ? -1.504 -10.774 -7.853 1.00 0.00 24 ALA A N 19
ATOM 37534 C CA . ALA A 1 24 ? -2.780 -11.460 -7.672 1.00 0.00 24 ALA A CA 19
ATOM 37535 C C . ALA A 1 24 ? -3.497 -11.004 -6.399 1.00 0.00 24 ALA A C 19
ATOM 37536 O O . ALA A 1 24 ? -4.697 -11.225 -6.240 1.00 0.00 24 ALA A O 19
ATOM 37543 N N . TYR A 1 25 ? -2.755 -10.393 -5.487 1.00 0.00 25 TYR A N 19
ATOM 37544 C CA . TYR A 1 25 ? -3.333 -9.838 -4.272 1.00 0.00 25 TYR A CA 19
ATOM 37545 C C . TYR A 1 25 ? -2.605 -8.555 -3.861 1.00 0.00 25 TYR A C 19
ATOM 37546 O O . TYR A 1 25 ? -2.646 -8.146 -2.704 1.00 0.00 25 TYR A O 19
ATOM 37564 N N . ALA A 1 26 ? -1.941 -7.927 -4.832 1.00 0.00 26 ALA A N 19
ATOM 37565 C CA . ALA A 1 26 ? -1.213 -6.680 -4.593 1.00 0.00 26 ALA A CA 19
ATOM 37566 C C . ALA A 1 26 ? -1.754 -5.538 -5.456 1.00 0.00 26 ALA A C 19
ATOM 37567 O O . ALA A 1 26 ? -1.422 -4.366 -5.240 1.00 0.00 26 ALA A O 19
ATOM 37574 N N . TRP A 1 27 ? -2.597 -5.873 -6.433 1.00 0.00 27 TRP A N 19
ATOM 37575 C CA . TRP A 1 27 ? -3.097 -4.873 -7.373 1.00 0.00 27 TRP A CA 19
ATOM 37576 C C . TRP A 1 27 ? -3.820 -3.687 -6.695 1.00 0.00 27 TRP A C 19
ATOM 37577 O O . TRP A 1 27 ? -3.687 -2.567 -7.182 1.00 0.00 27 TRP A O 19
ATOM 37598 N N . PRO A 1 28 ? -4.587 -3.874 -5.578 1.00 0.00 28 PRO A N 19
ATOM 37599 C CA . PRO A 1 28 ? -5.241 -2.743 -4.895 1.00 0.00 28 PRO A CA 19
ATOM 37600 C C . PRO A 1 28 ? -4.268 -1.637 -4.491 1.00 0.00 28 PRO A C 19
ATOM 37601 O O . PRO A 1 28 ? -4.669 -0.491 -4.288 1.00 0.00 28 PRO A O 19
ATOM 37612 N N . PHE A 1 29 ? -2.992 -1.981 -4.380 1.00 0.00 29 PHE A N 19
ATOM 37613 C CA . PHE A 1 29 ? -2.007 -1.055 -3.829 1.00 0.00 29 PHE A CA 19
ATOM 37614 C C . PHE A 1 29 ? -1.063 -0.522 -4.899 1.00 0.00 29 PHE A C 19
ATOM 37615 O O . PHE A 1 29 ? -0.270 0.384 -4.631 1.00 0.00 29 PHE A O 19
ATOM 37632 N N . TYR A 1 30 ? -1.118 -1.106 -6.092 1.00 0.00 30 TYR A N 19
ATOM 37633 C CA . TYR A 1 30 ? -0.320 -0.613 -7.216 1.00 0.00 30 TYR A CA 19
ATOM 37634 C C . TYR A 1 30 ? -0.574 0.875 -7.461 1.00 0.00 30 TYR A C 19
ATOM 37635 O O . TYR A 1 30 ? 0.366 1.667 -7.523 1.00 0.00 30 TYR A O 19
ATOM 37653 N N . LYS A 1 31 ? -1.842 1.242 -7.598 1.00 0.00 31 LYS A N 19
ATOM 37654 C CA . LYS A 1 31 ? -2.234 2.635 -7.772 1.00 0.00 31 LYS A CA 19
ATOM 37655 C C . LYS A 1 31 ? -3.418 2.964 -6.873 1.00 0.00 31 LYS A C 19
ATOM 37656 O O . LYS A 1 31 ? -4.123 2.057 -6.423 1.00 0.00 31 LYS A O 19
ATOM 37675 N N . PRO A 1 32 ? -3.655 4.262 -6.594 1.00 0.00 32 PRO A N 19
ATOM 37676 C CA . PRO A 1 32 ? -4.774 4.698 -5.757 1.00 0.00 32 PRO A CA 19
ATOM 37677 C C . PRO A 1 32 ? -6.102 4.193 -6.304 1.00 0.00 32 PRO A C 19
ATOM 37678 O O . PRO A 1 32 ? -6.274 4.057 -7.520 1.00 0.00 32 PRO A O 19
ATOM 37689 N N . VAL A 1 33 ? -7.031 3.903 -5.403 1.00 0.00 33 VAL A N 19
ATOM 37690 C CA . VAL A 1 33 ? -8.319 3.357 -5.791 1.00 0.00 33 VAL A CA 19
ATOM 37691 C C . VAL A 1 33 ? -9.068 4.362 -6.659 1.00 0.00 33 VAL A C 19
ATOM 37692 O O . VAL A 1 33 ? -8.974 5.578 -6.454 1.00 0.00 33 VAL A O 19
ATOM 37705 N N . ASP A 1 34 ? -9.791 3.854 -7.638 1.00 0.00 34 ASP A N 19
ATOM 37706 C CA . ASP A 1 34 ? -10.497 4.708 -8.584 1.00 0.00 34 ASP A CA 19
ATOM 37707 C C . ASP A 1 34 ? -11.827 5.136 -8.006 1.00 0.00 34 ASP A C 19
ATOM 37708 O O . ASP A 1 34 ? -12.879 4.723 -8.478 1.00 0.00 34 ASP A O 19
ATOM 37717 N N . ALA A 1 35 ? -11.760 5.973 -6.979 1.00 0.00 35 ALA A N 19
ATOM 37718 C CA . ALA A 1 35 ? -12.939 6.430 -6.255 1.00 0.00 35 ALA A CA 19
ATOM 37719 C C . ALA A 1 35 ? -13.977 7.036 -7.197 1.00 0.00 35 ALA A C 19
ATOM 37720 O O . ALA A 1 35 ? -15.177 6.915 -6.963 1.00 0.00 35 ALA A O 19
ATOM 37727 N N . SER A 1 36 ? -13.513 7.674 -8.261 1.00 0.00 36 SER A N 19
ATOM 37728 C CA . SER A 1 36 ? -14.402 8.256 -9.260 1.00 0.00 36 SER A CA 19
ATOM 37729 C C . SER A 1 36 ? -15.265 7.176 -9.921 1.00 0.00 36 SER A C 19
ATOM 37730 O O . SER A 1 36 ? -16.456 7.375 -10.163 1.00 0.00 36 SER A O 19
ATOM 37738 N N . ALA A 1 37 ? -14.658 6.029 -10.187 1.00 0.00 37 ALA A N 19
ATOM 37739 C CA . ALA A 1 37 ? -15.348 4.916 -10.829 1.00 0.00 37 ALA A CA 19
ATOM 37740 C C . ALA A 1 37 ? -15.996 4.003 -9.790 1.00 0.00 37 ALA A C 19
ATOM 37741 O O . ALA A 1 37 ? -16.976 3.313 -10.069 1.00 0.00 37 ALA A O 19
ATOM 37748 N N . LEU A 1 38 ? -15.444 4.019 -8.587 1.00 0.00 38 LEU A N 19
ATOM 37749 C CA . LEU A 1 38 ? -15.915 3.173 -7.499 1.00 0.00 38 LEU A CA 19
ATOM 37750 C C . LEU A 1 38 ? -17.105 3.805 -6.776 1.00 0.00 38 LEU A C 19
ATOM 37751 O O . LEU A 1 38 ? -17.688 3.199 -5.879 1.00 0.00 38 LEU A O 19
ATOM 37767 N N . GLY A 1 39 ? -17.451 5.029 -7.163 1.00 0.00 39 GLY A N 19
ATOM 37768 C CA . GLY A 1 39 ? -18.565 5.727 -6.538 1.00 0.00 39 GLY A CA 19
ATOM 37769 C C . GLY A 1 39 ? -18.191 6.294 -5.183 1.00 0.00 39 GLY A C 19
ATOM 37770 O O . GLY A 1 39 ? -19.041 6.774 -4.433 1.00 0.00 39 GLY A O 19
ATOM 37774 N N . LEU A 1 40 ? -16.908 6.231 -4.871 1.00 0.00 40 LEU A N 19
ATOM 37775 C CA . LEU A 1 40 ? -16.398 6.685 -3.596 1.00 0.00 40 LEU A CA 19
ATOM 37776 C C . LEU A 1 40 ? -16.099 8.179 -3.633 1.00 0.00 40 LEU A C 19
ATOM 37777 O O . LEU A 1 40 ? -14.954 8.597 -3.785 1.00 0.00 40 LEU A O 19
ATOM 37793 N N . HIS A 1 41 ? -17.142 8.978 -3.478 1.00 0.00 41 HIS A N 19
ATOM 37794 C CA . HIS A 1 41 ? -17.024 10.432 -3.569 1.00 0.00 41 HIS A CA 19
ATOM 37795 C C . HIS A 1 41 ? -16.278 11.006 -2.369 1.00 0.00 41 HIS A C 19
ATOM 37796 O O . HIS A 1 41 ? -15.819 12.145 -2.403 1.00 0.00 41 HIS A O 19
ATOM 37811 N N . ASP A 1 42 ? -16.145 10.211 -1.317 1.00 0.00 42 ASP A N 19
ATOM 37812 C CA . ASP A 1 42 ? -15.566 10.697 -0.070 1.00 0.00 42 ASP A CA 19
ATOM 37813 C C . ASP A 1 42 ? -14.220 10.045 0.228 1.00 0.00 42 ASP A C 19
ATOM 37814 O O . ASP A 1 42 ? -13.787 10.013 1.377 1.00 0.00 42 ASP A O 19
ATOM 37823 N N . TYR A 1 43 ? -13.546 9.539 -0.800 1.00 0.00 43 TYR A N 19
ATOM 37824 C CA . TYR A 1 43 ? -12.276 8.852 -0.594 1.00 0.00 43 TYR A CA 19
ATOM 37825 C C . TYR A 1 43 ? -11.217 9.812 -0.059 1.00 0.00 43 TYR A C 19
ATOM 37826 O O . TYR A 1 43 ? -10.429 9.456 0.813 1.00 0.00 43 TYR A O 19
ATOM 37844 N N . HIS A 1 44 ? -11.226 11.043 -0.552 1.00 0.00 44 HIS A N 19
ATOM 37845 C CA . HIS A 1 44 ? -10.249 12.034 -0.116 1.00 0.00 44 HIS A CA 19
ATOM 37846 C C . HIS A 1 44 ? -10.719 12.753 1.145 1.00 0.00 44 HIS A C 19
ATOM 37847 O O . HIS A 1 44 ? -10.042 13.647 1.651 1.00 0.00 44 HIS A O 19
ATOM 37862 N N . ASP A 1 45 ? -11.885 12.364 1.648 1.00 0.00 45 ASP A N 19
ATOM 37863 C CA . ASP A 1 45 ? -12.385 12.900 2.909 1.00 0.00 45 ASP A CA 19
ATOM 37864 C C . ASP A 1 45 ? -11.956 11.995 4.054 1.00 0.00 45 ASP A C 19
ATOM 37865 O O . ASP A 1 45 ? -11.472 12.461 5.085 1.00 0.00 45 ASP A O 19
ATOM 37874 N N . ILE A 1 46 ? -12.125 10.691 3.857 1.00 0.00 46 ILE A N 19
ATOM 37875 C CA . ILE A 1 46 ? -11.747 9.701 4.856 1.00 0.00 46 ILE A CA 19
ATOM 37876 C C . ILE A 1 46 ? -10.235 9.528 4.885 1.00 0.00 46 ILE A C 19
ATOM 37877 O O . ILE A 1 46 ? -9.624 9.482 5.953 1.00 0.00 46 ILE A O 19
ATOM 37893 N N . ILE A 1 47 ? -9.638 9.446 3.707 1.00 0.00 47 ILE A N 19
ATOM 37894 C CA . ILE A 1 47 ? -8.219 9.158 3.595 1.00 0.00 47 ILE A CA 19
ATOM 37895 C C . ILE A 1 47 ? -7.409 10.443 3.484 1.00 0.00 47 ILE A C 19
ATOM 37896 O O . ILE A 1 47 ? -7.443 11.134 2.463 1.00 0.00 47 ILE A O 19
ATOM 37912 N N . LYS A 1 48 ? -6.691 10.764 4.551 1.00 0.00 48 LYS A N 19
ATOM 37913 C CA . LYS A 1 48 ? -5.919 11.995 4.620 1.00 0.00 48 LYS A CA 19
ATOM 37914 C C . LYS A 1 48 ? -4.505 11.803 4.087 1.00 0.00 48 LYS A C 19
ATOM 37915 O O . LYS A 1 48 ? -3.847 12.762 3.688 1.00 0.00 48 LYS A O 19
ATOM 37934 N N . HIS A 1 49 ? -4.036 10.566 4.095 1.00 0.00 49 HIS A N 19
ATOM 37935 C CA . HIS A 1 49 ? -2.695 10.242 3.606 1.00 0.00 49 HIS A CA 19
ATOM 37936 C C . HIS A 1 49 ? -2.735 9.181 2.498 1.00 0.00 49 HIS A C 19
ATOM 37937 O O . HIS A 1 49 ? -2.137 8.118 2.646 1.00 0.00 49 HIS A O 19
ATOM 37952 N N . PRO A 1 50 ? -3.421 9.456 1.365 1.00 0.00 50 PRO A N 19
ATOM 37953 C CA . PRO A 1 50 ? -3.563 8.483 0.269 1.00 0.00 50 PRO A CA 19
ATOM 37954 C C . PRO A 1 50 ? -2.238 8.188 -0.430 1.00 0.00 50 PRO A C 19
ATOM 37955 O O . PRO A 1 50 ? -1.668 9.051 -1.102 1.00 0.00 50 PRO A O 19
ATOM 37966 N N . MET A 1 51 ? -1.750 6.972 -0.265 1.00 0.00 51 MET A N 19
ATOM 37967 C CA . MET A 1 51 ? -0.483 6.573 -0.847 1.00 0.00 51 MET A CA 19
ATOM 37968 C C . MET A 1 51 ? -0.605 5.205 -1.509 1.00 0.00 51 MET A C 19
ATOM 37969 O O . MET A 1 51 ? -1.440 4.392 -1.117 1.00 0.00 51 MET A O 19
ATOM 37983 N N . ASP A 1 52 ? 0.220 4.979 -2.519 1.00 0.00 52 ASP A N 19
ATOM 37984 C CA . ASP A 1 52 ? 0.258 3.713 -3.237 1.00 0.00 52 ASP A CA 19
ATOM 37985 C C . ASP A 1 52 ? 1.703 3.331 -3.524 1.00 0.00 52 ASP A C 19
ATOM 37986 O O . ASP A 1 52 ? 2.588 4.183 -3.464 1.00 0.00 52 ASP A O 19
ATOM 37995 N N . LEU A 1 53 ? 1.946 2.073 -3.851 1.00 0.00 53 LEU A N 19
ATOM 37996 C CA . LEU A 1 53 ? 3.311 1.586 -4.048 1.00 0.00 53 LEU A CA 19
ATOM 37997 C C . LEU A 1 53 ? 4.006 2.274 -5.218 1.00 0.00 53 LEU A C 19
ATOM 37998 O O . LEU A 1 53 ? 5.207 2.551 -5.158 1.00 0.00 53 LEU A O 19
ATOM 38014 N N . SER A 1 54 ? 3.252 2.575 -6.261 1.00 0.00 54 SER A N 19
ATOM 38015 C CA . SER A 1 54 ? 3.813 3.242 -7.428 1.00 0.00 54 SER A CA 19
ATOM 38016 C C . SER A 1 54 ? 4.309 4.648 -7.065 1.00 0.00 54 SER A C 19
ATOM 38017 O O . SER A 1 54 ? 5.377 5.068 -7.513 1.00 0.00 54 SER A O 19
ATOM 38025 N N . THR A 1 55 ? 3.548 5.363 -6.241 1.00 0.00 55 THR A N 19
ATOM 38026 C CA . THR A 1 55 ? 3.948 6.693 -5.791 1.00 0.00 55 THR A CA 19
ATOM 38027 C C . THR A 1 55 ? 5.087 6.610 -4.779 1.00 0.00 55 THR A C 19
ATOM 38028 O O . THR A 1 55 ? 5.946 7.490 -4.734 1.00 0.00 55 THR A O 19
ATOM 38039 N N . VAL A 1 56 ? 5.100 5.553 -3.976 1.00 0.00 56 VAL A N 19
ATOM 38040 C CA . VAL A 1 56 ? 6.199 5.331 -3.044 1.00 0.00 56 VAL A CA 19
ATOM 38041 C C . VAL A 1 56 ? 7.499 5.202 -3.818 1.00 0.00 56 VAL A C 19
ATOM 38042 O O . VAL A 1 56 ? 8.508 5.823 -3.483 1.00 0.00 56 VAL A O 19
ATOM 38055 N N . LYS A 1 57 ? 7.447 4.409 -4.875 1.00 0.00 57 LYS A N 19
ATOM 38056 C CA . LYS A 1 57 ? 8.591 4.216 -5.742 1.00 0.00 57 LYS A CA 19
ATOM 38057 C C . LYS A 1 57 ? 8.930 5.517 -6.445 1.00 0.00 57 LYS A C 19
ATOM 38058 O O . LYS A 1 57 ? 10.091 5.887 -6.559 1.00 0.00 57 LYS A O 19
ATOM 38077 N N . ARG A 1 58 ? 7.892 6.203 -6.898 1.00 0.00 58 ARG A N 19
ATOM 38078 C CA . ARG A 1 58 ? 8.027 7.496 -7.558 1.00 0.00 58 ARG A CA 19
ATOM 38079 C C . ARG A 1 58 ? 8.806 8.479 -6.687 1.00 0.00 58 ARG A C 19
ATOM 38080 O O . ARG A 1 58 ? 9.771 9.102 -7.135 1.00 0.00 58 ARG A O 19
ATOM 38101 N N . LYS A 1 59 ? 8.389 8.599 -5.436 1.00 0.00 59 LYS A N 19
ATOM 38102 C CA . LYS A 1 59 ? 9.030 9.511 -4.501 1.00 0.00 59 LYS A CA 19
ATOM 38103 C C . LYS A 1 59 ? 10.407 8.987 -4.092 1.00 0.00 59 LYS A C 19
ATOM 38104 O O . LYS A 1 59 ? 11.325 9.766 -3.825 1.00 0.00 59 LYS A O 19
ATOM 38123 N N . MET A 1 60 ? 10.545 7.665 -4.045 1.00 0.00 60 MET A N 19
ATOM 38124 C CA . MET A 1 60 ? 11.847 7.036 -3.828 1.00 0.00 60 MET A CA 19
ATOM 38125 C C . MET A 1 60 ? 12.798 7.381 -4.973 1.00 0.00 60 MET A C 19
ATOM 38126 O O . MET A 1 60 ? 13.983 7.630 -4.753 1.00 0.00 60 MET A O 19
ATOM 38140 N N . GLU A 1 61 ? 12.268 7.409 -6.195 1.00 0.00 61 GLU A N 19
ATOM 38141 C CA . GLU A 1 61 ? 13.066 7.745 -7.371 1.00 0.00 61 GLU A CA 19
ATOM 38142 C C . GLU A 1 61 ? 13.499 9.200 -7.336 1.00 0.00 61 GLU A C 19
ATOM 38143 O O . GLU A 1 61 ? 14.575 9.551 -7.816 1.00 0.00 61 GLU A O 19
ATOM 38155 N N . ASN A 1 62 ? 12.663 10.040 -6.748 1.00 0.00 62 ASN A N 19
ATOM 38156 C CA . ASN A 1 62 ? 12.979 11.457 -6.599 1.00 0.00 62 ASN A CA 19
ATOM 38157 C C . ASN A 1 62 ? 13.905 11.645 -5.409 1.00 0.00 62 ASN A C 19
ATOM 38158 O O . ASN A 1 62 ? 14.340 12.756 -5.101 1.00 0.00 62 ASN A O 19
ATOM 38169 N N . ARG A 1 63 ? 14.189 10.519 -4.755 1.00 0.00 63 ARG A N 19
ATOM 38170 C CA . ARG A 1 63 ? 15.123 10.438 -3.642 1.00 0.00 63 ARG A CA 19
ATOM 38171 C C . ARG A 1 63 ? 14.719 11.361 -2.505 1.00 0.00 63 ARG A C 19
ATOM 38172 O O . ARG A 1 63 ? 15.565 11.930 -1.818 1.00 0.00 63 ARG A O 19
ATOM 38193 N N . ASP A 1 64 ? 13.415 11.498 -2.312 1.00 0.00 64 ASP A N 19
ATOM 38194 C CA . ASP A 1 64 ? 12.889 12.243 -1.171 1.00 0.00 64 ASP A CA 19
ATOM 38195 C C . ASP A 1 64 ? 13.092 11.450 0.109 1.00 0.00 64 ASP A C 19
ATOM 38196 O O . ASP A 1 64 ? 13.133 12.006 1.206 1.00 0.00 64 ASP A O 19
ATOM 38205 N N . TYR A 1 65 ? 13.232 10.144 -0.049 1.00 0.00 65 TYR A N 19
ATOM 38206 C CA . TYR A 1 65 ? 13.445 9.246 1.074 1.00 0.00 65 TYR A CA 19
ATOM 38207 C C . TYR A 1 65 ? 14.912 9.274 1.464 1.00 0.00 65 TYR A C 19
ATOM 38208 O O . TYR A 1 65 ? 15.783 9.405 0.603 1.00 0.00 65 TYR A O 19
ATOM 38226 N N . ARG A 1 66 ? 15.190 9.186 2.750 1.00 0.00 66 ARG A N 19
ATOM 38227 C CA . ARG A 1 66 ? 16.556 9.126 3.217 1.00 0.00 66 ARG A CA 19
ATOM 38228 C C . ARG A 1 66 ? 16.877 7.729 3.742 1.00 0.00 66 ARG A C 19
ATOM 38229 O O . ARG A 1 66 ? 18.025 7.282 3.683 1.00 0.00 66 ARG A O 19
ATOM 38250 N N . ASP A 1 67 ? 15.855 7.025 4.227 1.00 0.00 67 ASP A N 19
ATOM 38251 C CA . ASP A 1 67 ? 16.052 5.710 4.813 1.00 0.00 67 ASP A CA 19
ATOM 38252 C C . ASP A 1 67 ? 14.885 4.805 4.463 1.00 0.00 67 ASP A C 19
ATOM 38253 O O . ASP A 1 67 ? 13.828 5.272 4.030 1.00 0.00 67 ASP A O 19
ATOM 38262 N N . ALA A 1 68 ? 15.071 3.512 4.672 1.00 0.00 68 ALA A N 19
ATOM 38263 C CA . ALA A 1 68 ? 14.040 2.532 4.373 1.00 0.00 68 ALA A CA 19
ATOM 38264 C C . ALA A 1 68 ? 12.913 2.631 5.383 1.00 0.00 68 ALA A C 19
ATOM 38265 O O . ALA A 1 68 ? 11.822 2.111 5.165 1.00 0.00 68 ALA A O 19
ATOM 38272 N N . GLN A 1 69 ? 13.188 3.297 6.491 1.00 0.00 69 GLN A N 19
ATOM 38273 C CA . GLN A 1 69 ? 12.176 3.531 7.497 1.00 0.00 69 GLN A CA 19
ATOM 38274 C C . GLN A 1 69 ? 11.143 4.504 6.952 1.00 0.00 69 GLN A C 19
ATOM 38275 O O . GLN A 1 69 ? 9.947 4.347 7.177 1.00 0.00 69 GLN A O 19
ATOM 38289 N N . GLU A 1 70 ? 11.621 5.501 6.213 1.00 0.00 70 GLU A N 19
ATOM 38290 C CA . GLU A 1 70 ? 10.743 6.457 5.565 1.00 0.00 70 GLU A CA 19
ATOM 38291 C C . GLU A 1 70 ? 9.931 5.771 4.482 1.00 0.00 70 GLU A C 19
ATOM 38292 O O . GLU A 1 70 ? 8.777 6.123 4.235 1.00 0.00 70 GLU A O 19
ATOM 38304 N N . PHE A 1 71 ? 10.540 4.781 3.843 1.00 0.00 71 PHE A N 19
ATOM 38305 C CA . PHE A 1 71 ? 9.822 3.933 2.906 1.00 0.00 71 PHE A CA 19
ATOM 38306 C C . PHE A 1 71 ? 8.746 3.151 3.641 1.00 0.00 71 PHE A C 19
ATOM 38307 O O . PHE A 1 71 ? 7.577 3.184 3.260 1.00 0.00 71 PHE A O 19
ATOM 38324 N N . ALA A 1 72 ? 9.158 2.448 4.699 1.00 0.00 72 ALA A N 19
ATOM 38325 C CA . ALA A 1 72 ? 8.245 1.669 5.513 1.00 0.00 72 ALA A CA 19
ATOM 38326 C C . ALA A 1 72 ? 7.098 2.537 5.987 1.00 0.00 72 ALA A C 19
ATOM 38327 O O . ALA A 1 72 ? 5.948 2.115 5.977 1.00 0.00 72 ALA A O 19
ATOM 38334 N N . ALA A 1 73 ? 7.428 3.760 6.368 1.00 0.00 73 ALA A N 19
ATOM 38335 C CA . ALA A 1 73 ? 6.447 4.743 6.785 1.00 0.00 73 ALA A CA 19
ATOM 38336 C C . ALA A 1 73 ? 5.400 4.978 5.697 1.00 0.00 73 ALA A C 19
ATOM 38337 O O . ALA A 1 73 ? 4.200 4.977 5.971 1.00 0.00 73 ALA A O 19
ATOM 38344 N N . ASP A 1 74 ? 5.861 5.149 4.464 1.00 0.00 74 ASP A N 19
ATOM 38345 C CA . ASP A 1 74 ? 4.981 5.432 3.338 1.00 0.00 74 ASP A CA 19
ATOM 38346 C C . ASP A 1 74 ? 4.121 4.222 2.981 1.00 0.00 74 ASP A C 19
ATOM 38347 O O . ASP A 1 74 ? 2.897 4.325 2.865 1.00 0.00 74 ASP A O 19
ATOM 38356 N N . VAL A 1 75 ? 4.764 3.071 2.818 1.00 0.00 75 VAL A N 19
ATOM 38357 C CA . VAL A 1 75 ? 4.068 1.858 2.394 1.00 0.00 75 VAL A CA 19
ATOM 38358 C C . VAL A 1 75 ? 3.079 1.374 3.458 1.00 0.00 75 VAL A C 19
ATOM 38359 O O . VAL A 1 75 ? 1.956 0.976 3.138 1.00 0.00 75 VAL A O 19
ATOM 38372 N N . ARG A 1 76 ? 3.481 1.432 4.725 1.00 0.00 76 ARG A N 19
ATOM 38373 C CA . ARG A 1 76 ? 2.620 0.972 5.807 1.00 0.00 76 ARG A CA 19
ATOM 38374 C C . ARG A 1 76 ? 1.435 1.919 5.981 1.00 0.00 76 ARG A C 19
ATOM 38375 O O . ARG A 1 76 ? 0.357 1.509 6.413 1.00 0.00 76 ARG A O 19
ATOM 38396 N N . LEU A 1 77 ? 1.644 3.188 5.631 1.00 0.00 77 LEU A N 19
ATOM 38397 C CA . LEU A 1 77 ? 0.578 4.177 5.651 1.00 0.00 77 LEU A CA 19
ATOM 38398 C C . LEU A 1 77 ? -0.521 3.758 4.689 1.00 0.00 77 LEU A C 19
ATOM 38399 O O . LEU A 1 77 ? -1.704 3.829 5.009 1.00 0.00 77 LEU A O 19
ATOM 38415 N N . MET A 1 78 ? -0.110 3.296 3.516 1.00 0.00 78 MET A N 19
ATOM 38416 C CA . MET A 1 78 ? -1.044 2.814 2.510 1.00 0.00 78 MET A CA 19
ATOM 38417 C C . MET A 1 78 ? -1.901 1.670 3.061 1.00 0.00 78 MET A C 19
ATOM 38418 O O . MET A 1 78 ? -3.130 1.702 2.947 1.00 0.00 78 MET A O 19
ATOM 38432 N N . PHE A 1 79 ? -1.260 0.678 3.682 1.00 0.00 79 PHE A N 19
ATOM 38433 C CA . PHE A 1 79 ? -2.001 -0.421 4.308 1.00 0.00 79 PHE A CA 19
ATOM 38434 C C . PHE A 1 79 ? -2.941 0.109 5.394 1.00 0.00 79 PHE A C 19
ATOM 38435 O O . PHE A 1 79 ? -4.078 -0.353 5.538 1.00 0.00 79 PHE A O 19
ATOM 38452 N N . SER A 1 80 ? -2.463 1.100 6.142 1.00 0.00 80 SER A N 19
ATOM 38453 C CA . SER A 1 80 ? -3.248 1.720 7.203 1.00 0.00 80 SER A CA 19
ATOM 38454 C C . SER A 1 80 ? -4.504 2.383 6.640 1.00 0.00 80 SER A C 19
ATOM 38455 O O . SER A 1 80 ? -5.569 2.332 7.256 1.00 0.00 80 SER A O 19
ATOM 38463 N N . ASN A 1 81 ? -4.374 2.990 5.463 1.00 0.00 81 ASN A N 19
ATOM 38464 C CA . ASN A 1 81 ? -5.495 3.658 4.802 1.00 0.00 81 ASN A CA 19
ATOM 38465 C C . ASN A 1 81 ? -6.576 2.663 4.420 1.00 0.00 81 ASN A C 19
ATOM 38466 O O . ASN A 1 81 ? -7.761 2.982 4.457 1.00 0.00 81 ASN A O 19
ATOM 38477 N N . CYS A 1 82 ? -6.164 1.457 4.058 1.00 0.00 82 CYS A N 19
ATOM 38478 C CA . CYS A 1 82 ? -7.129 0.409 3.706 1.00 0.00 82 CYS A CA 19
ATOM 38479 C C . CYS A 1 82 ? -7.978 0.042 4.914 1.00 0.00 82 CYS A C 19
ATOM 38480 O O . CYS A 1 82 ? -9.199 -0.022 4.815 1.00 0.00 82 CYS A O 19
ATOM 38488 N N . TYR A 1 83 ? -7.341 -0.173 6.064 1.00 0.00 83 TYR A N 19
ATOM 38489 C CA . TYR A 1 83 ? -8.092 -0.473 7.284 1.00 0.00 83 TYR A CA 19
ATOM 38490 C C . TYR A 1 83 ? -8.852 0.765 7.752 1.00 0.00 83 TYR A C 19
ATOM 38491 O O . TYR A 1 83 ? -9.817 0.675 8.510 1.00 0.00 83 TYR A O 19
ATOM 38509 N N . LYS A 1 84 ? -8.393 1.923 7.305 1.00 0.00 84 LYS A N 19
ATOM 38510 C CA . LYS A 1 84 ? -8.984 3.192 7.693 1.00 0.00 84 LYS A CA 19
ATOM 38511 C C . LYS A 1 84 ? -10.249 3.467 6.884 1.00 0.00 84 LYS A C 19
ATOM 38512 O O . LYS A 1 84 ? -11.177 4.111 7.367 1.00 0.00 84 LYS A O 19
ATOM 38531 N N . TYR A 1 85 ? -10.271 2.985 5.650 1.00 0.00 85 TYR A N 19
ATOM 38532 C CA . TYR A 1 85 ? -11.437 3.146 4.792 1.00 0.00 85 TYR A CA 19
ATOM 38533 C C . TYR A 1 85 ? -12.373 1.944 4.896 1.00 0.00 85 TYR A C 19
ATOM 38534 O O . TYR A 1 85 ? -13.547 2.077 5.243 1.00 0.00 85 TYR A O 19
ATOM 38552 N N . ASN A 1 86 ? -11.835 0.773 4.586 1.00 0.00 86 ASN A N 19
ATOM 38553 C CA . ASN A 1 86 ? -12.622 -0.447 4.475 1.00 0.00 86 ASN A CA 19
ATOM 38554 C C . ASN A 1 86 ? -12.957 -0.996 5.850 1.00 0.00 86 ASN A C 19
ATOM 38555 O O . ASN A 1 86 ? -12.129 -0.955 6.761 1.00 0.00 86 ASN A O 19
ATOM 38566 N N . PRO A 1 87 ? -14.185 -1.500 6.026 1.00 0.00 87 PRO A N 19
ATOM 38567 C CA . PRO A 1 87 ? -14.554 -2.229 7.230 1.00 0.00 87 PRO A CA 19
ATOM 38568 C C . PRO A 1 87 ? -13.737 -3.512 7.343 1.00 0.00 87 PRO A C 19
ATOM 38569 O O . PRO A 1 87 ? -13.287 -4.055 6.331 1.00 0.00 87 PRO A O 19
ATOM 38580 N N . PRO A 1 88 ? -13.543 -4.000 8.584 1.00 0.00 88 PRO A N 19
ATOM 38581 C CA . PRO A 1 88 ? -12.625 -5.106 8.910 1.00 0.00 88 PRO A CA 19
ATOM 38582 C C . PRO A 1 88 ? -12.787 -6.344 8.035 1.00 0.00 88 PRO A C 19
ATOM 38583 O O . PRO A 1 88 ? -11.872 -7.158 7.938 1.00 0.00 88 PRO A O 19
ATOM 38594 N N . ASP A 1 89 ? -13.941 -6.495 7.412 1.00 0.00 89 ASP A N 19
ATOM 38595 C CA . ASP A 1 89 ? -14.171 -7.622 6.522 1.00 0.00 89 ASP A CA 19
ATOM 38596 C C . ASP A 1 89 ? -14.509 -7.144 5.119 1.00 0.00 89 ASP A C 19
ATOM 38597 O O . ASP A 1 89 ? -15.658 -6.828 4.806 1.00 0.00 89 ASP A O 19
ATOM 38606 N N . HIS A 1 90 ? -13.482 -7.079 4.288 1.00 0.00 90 HIS A N 19
ATOM 38607 C CA . HIS A 1 90 ? -13.618 -6.693 2.893 1.00 0.00 90 HIS A CA 19
ATOM 38608 C C . HIS A 1 90 ? -12.412 -7.243 2.134 1.00 0.00 90 HIS A C 19
ATOM 38609 O O . HIS A 1 90 ? -11.384 -7.512 2.749 1.00 0.00 90 HIS A O 19
ATOM 38624 N N . ASP A 1 91 ? -12.512 -7.416 0.828 1.00 0.00 91 ASP A N 19
ATOM 38625 C CA . ASP A 1 91 ? -11.414 -8.016 0.061 1.00 0.00 91 ASP A CA 19
ATOM 38626 C C . ASP A 1 91 ? -10.089 -7.275 0.252 1.00 0.00 91 ASP A C 19
ATOM 38627 O O . ASP A 1 91 ? -9.039 -7.899 0.408 1.00 0.00 91 ASP A O 19
ATOM 38636 N N . VAL A 1 92 ? -10.148 -5.949 0.280 1.00 0.00 92 VAL A N 19
ATOM 38637 C CA . VAL A 1 92 ? -8.937 -5.132 0.319 1.00 0.00 92 VAL A CA 19
ATOM 38638 C C . VAL A 1 92 ? -8.195 -5.281 1.639 1.00 0.00 92 VAL A C 19
ATOM 38639 O O . VAL A 1 92 ? -6.971 -5.240 1.660 1.00 0.00 92 VAL A O 19
ATOM 38652 N N . VAL A 1 93 ? -8.922 -5.497 2.731 1.00 0.00 93 VAL A N 19
ATOM 38653 C CA . VAL A 1 93 ? -8.275 -5.644 4.029 1.00 0.00 93 VAL A CA 19
ATOM 38654 C C . VAL A 1 93 ? -7.596 -7.007 4.131 1.00 0.00 93 VAL A C 19
ATOM 38655 O O . VAL A 1 93 ? -6.553 -7.149 4.763 1.00 0.00 93 VAL A O 19
ATOM 38668 N N . ALA A 1 94 ? -8.186 -8.006 3.483 1.00 0.00 94 ALA A N 19
ATOM 38669 C CA . ALA A 1 94 ? -7.597 -9.338 3.438 1.00 0.00 94 ALA A CA 19
ATOM 38670 C C . ALA A 1 94 ? -6.328 -9.320 2.594 1.00 0.00 94 ALA A C 19
ATOM 38671 O O . ALA A 1 94 ? -5.312 -9.910 2.962 1.00 0.00 94 ALA A O 19
ATOM 38678 N N . MET A 1 95 ? -6.388 -8.615 1.471 1.00 0.00 95 MET A N 19
ATOM 38679 C CA . MET A 1 95 ? -5.226 -8.461 0.607 1.00 0.00 95 MET A CA 19
ATOM 38680 C C . MET A 1 95 ? -4.158 -7.617 1.303 1.00 0.00 95 MET A C 19
ATOM 38681 O O . MET A 1 95 ? -2.961 -7.861 1.142 1.00 0.00 95 MET A O 19
ATOM 38695 N N . ALA A 1 96 ? -4.602 -6.649 2.106 1.00 0.00 96 ALA A N 19
ATOM 38696 C CA . ALA A 1 96 ? -3.689 -5.795 2.861 1.00 0.00 96 ALA A CA 19
ATOM 38697 C C . ALA A 1 96 ? -2.942 -6.609 3.914 1.00 0.00 96 ALA A C 19
ATOM 38698 O O . ALA A 1 96 ? -1.729 -6.481 4.058 1.00 0.00 96 ALA A O 19
ATOM 38705 N N . ARG A 1 97 ? -3.673 -7.460 4.636 1.00 0.00 97 ARG A N 19
ATOM 38706 C CA . ARG A 1 97 ? -3.077 -8.294 5.681 1.00 0.00 97 ARG A CA 19
ATOM 38707 C C . ARG A 1 97 ? -2.017 -9.227 5.107 1.00 0.00 97 ARG A C 19
ATOM 38708 O O . ARG A 1 97 ? -0.928 -9.363 5.662 1.00 0.00 97 ARG A O 19
ATOM 38729 N N . LYS A 1 98 ? -2.347 -9.864 3.998 1.00 0.00 98 LYS A N 19
ATOM 38730 C CA . LYS A 1 98 ? -1.470 -10.855 3.388 1.00 0.00 98 LYS A CA 19
ATOM 38731 C C . LYS A 1 98 ? -0.214 -10.192 2.805 1.00 0.00 98 LYS A C 19
ATOM 38732 O O . LYS A 1 98 ? 0.909 -10.690 2.966 1.00 0.00 98 LYS A O 19
ATOM 38751 N N . LEU A 1 99 ? -0.407 -9.066 2.133 1.00 0.00 99 LEU A N 19
ATOM 38752 C CA . LEU A 1 99 ? 0.714 -8.266 1.651 1.00 0.00 99 LEU A CA 19
ATOM 38753 C C . LEU A 1 99 ? 1.509 -7.680 2.815 1.00 0.00 99 LEU A C 19
ATOM 38754 O O . LEU A 1 99 ? 2.708 -7.426 2.692 1.00 0.00 99 LEU A O 19
ATOM 38770 N N . GLN A 1 100 ? 0.842 -7.452 3.938 1.00 0.00 100 GLN A N 19
ATOM 38771 C CA . GLN A 1 100 ? 1.521 -7.015 5.148 1.00 0.00 100 GLN A CA 19
ATOM 38772 C C . GLN A 1 100 ? 2.535 -8.070 5.571 1.00 0.00 100 GLN A C 19
ATOM 38773 O O . GLN A 1 100 ? 3.638 -7.739 6.000 1.00 0.00 100 GLN A O 19
ATOM 38787 N N . ASP A 1 101 ? 2.157 -9.337 5.422 1.00 0.00 101 ASP A N 19
ATOM 38788 C CA . ASP A 1 101 ? 3.045 -10.454 5.738 1.00 0.00 101 ASP A CA 19
ATOM 38789 C C . ASP A 1 101 ? 4.330 -10.383 4.922 1.00 0.00 101 ASP A C 19
ATOM 38790 O O . ASP A 1 101 ? 5.423 -10.338 5.486 1.00 0.00 101 ASP A O 19
ATOM 38799 N N . VAL A 1 102 ? 4.203 -10.361 3.596 1.00 0.00 102 VAL A N 19
ATOM 38800 C CA . VAL A 1 102 ? 5.384 -10.309 2.728 1.00 0.00 102 VAL A CA 19
ATOM 38801 C C . VAL A 1 102 ? 6.220 -9.060 2.999 1.00 0.00 102 VAL A C 19
ATOM 38802 O O . VAL A 1 102 ? 7.429 -9.151 3.206 1.00 0.00 102 VAL A O 19
ATOM 38815 N N . PHE A 1 103 ? 5.572 -7.904 3.013 1.00 0.00 103 PHE A N 19
ATOM 38816 C CA . PHE A 1 103 ? 6.266 -6.642 3.267 1.00 0.00 103 PHE A CA 19
ATOM 38817 C C . PHE A 1 103 ? 6.977 -6.651 4.625 1.00 0.00 103 PHE A C 19
ATOM 38818 O O . PHE A 1 103 ? 8.135 -6.239 4.722 1.00 0.00 103 PHE A O 19
ATOM 38835 N N . GLU A 1 104 ? 6.312 -7.146 5.664 1.00 0.00 104 GLU A N 19
ATOM 38836 C CA . GLU A 1 104 ? 6.902 -7.120 7.002 1.00 0.00 104 GLU A CA 19
ATOM 38837 C C . GLU A 1 104 ? 8.040 -8.127 7.101 1.00 0.00 104 GLU A C 19
ATOM 38838 O O . GLU A 1 104 ? 9.007 -7.905 7.822 1.00 0.00 104 GLU A O 19
ATOM 38850 N N . PHE A 1 105 ? 7.919 -9.227 6.366 1.00 0.00 105 PHE A N 19
ATOM 38851 C CA . PHE A 1 105 ? 8.969 -10.235 6.308 1.00 0.00 105 PHE A CA 19
ATOM 38852 C C . PHE A 1 105 ? 10.183 -9.678 5.571 1.00 0.00 105 PHE A C 19
ATOM 38853 O O . PHE A 1 105 ? 11.331 -9.911 5.957 1.00 0.00 105 PHE A O 19
ATOM 38870 N N . ARG A 1 106 ? 9.909 -8.921 4.516 1.00 0.00 106 ARG A N 19
ATOM 38871 C CA . ARG A 1 106 ? 10.947 -8.270 3.739 1.00 0.00 106 ARG A CA 19
ATOM 38872 C C . ARG A 1 106 ? 11.710 -7.273 4.608 1.00 0.00 106 ARG A C 19
ATOM 38873 O O . ARG A 1 106 ? 12.944 -7.264 4.636 1.00 0.00 106 ARG A O 19
ATOM 38894 N N . TYR A 1 107 ? 10.967 -6.455 5.345 1.00 0.00 107 TYR A N 19
ATOM 38895 C CA . TYR A 1 107 ? 11.575 -5.446 6.206 1.00 0.00 107 TYR A CA 19
ATOM 38896 C C . TYR A 1 107 ? 12.223 -6.100 7.430 1.00 0.00 107 TYR A C 19
ATOM 38897 O O . TYR A 1 107 ? 13.214 -5.599 7.954 1.00 0.00 107 TYR A O 19
ATOM 38915 N N . ALA A 1 108 ? 11.674 -7.232 7.863 1.00 0.00 108 ALA A N 19
ATOM 38916 C CA . ALA A 1 108 ? 12.195 -7.946 9.027 1.00 0.00 108 ALA A CA 19
ATOM 38917 C C . ALA A 1 108 ? 13.609 -8.456 8.785 1.00 0.00 108 ALA A C 19
ATOM 38918 O O . ALA A 1 108 ? 14.434 -8.475 9.699 1.00 0.00 108 ALA A O 19
ATOM 38925 N N . LYS A 1 109 ? 13.894 -8.867 7.555 1.00 0.00 109 LYS A N 19
ATOM 38926 C CA . LYS A 1 109 ? 15.221 -9.377 7.227 1.00 0.00 109 LYS A CA 19
ATOM 38927 C C . LYS A 1 109 ? 16.127 -8.250 6.749 1.00 0.00 109 LYS A C 19
ATOM 38928 O O . LYS A 1 109 ? 17.347 -8.397 6.704 1.00 0.00 109 LYS A O 19
ATOM 38947 N N . MET A 1 110 ? 15.521 -7.127 6.384 1.00 0.00 110 MET A N 19
ATOM 38948 C CA . MET A 1 110 ? 16.273 -5.942 5.986 1.00 0.00 110 MET A CA 19
ATOM 38949 C C . MET A 1 110 ? 17.068 -5.383 7.171 1.00 0.00 110 MET A C 19
ATOM 38950 O O . MET A 1 110 ? 16.502 -5.099 8.230 1.00 0.00 110 MET A O 19
ATOM 38964 N N . PRO A 1 111 ? 18.399 -5.262 7.027 1.00 0.00 111 PRO A N 19
ATOM 38965 C CA . PRO A 1 111 ? 19.250 -4.669 8.051 1.00 0.00 111 PRO A CA 19
ATOM 38966 C C . PRO A 1 111 ? 19.385 -3.154 7.912 1.00 0.00 111 PRO A C 19
ATOM 38967 O O . PRO A 1 111 ? 19.368 -2.609 6.802 1.00 0.00 111 PRO A O 19
ATOM 38978 N N . ASP A 1 112 ? 19.530 -2.489 9.048 1.00 0.00 112 ASP A N 19
ATOM 38979 C CA . ASP A 1 112 ? 19.720 -1.045 9.086 1.00 0.00 112 ASP A CA 19
ATOM 38980 C C . ASP A 1 112 ? 21.200 -0.725 9.194 1.00 0.00 112 ASP A C 19
ATOM 38981 O O . ASP A 1 112 ? 21.776 -0.202 8.220 1.00 0.00 112 ASP A O 19
ATOM 38991 N N . HIS B 2 1 ? -27.086 2.107 2.380 1.00 0.00 281 HIS B N 19
ATOM 38992 C CA . HIS B 2 1 ? -27.363 0.673 2.641 1.00 0.00 281 HIS B CA 19
ATOM 38993 C C . HIS B 2 1 ? -26.134 -0.022 3.225 1.00 0.00 281 HIS B C 19
ATOM 38994 O O . HIS B 2 1 ? -26.042 -1.249 3.226 1.00 0.00 281 HIS B O 19
ATOM 39011 N N . ASN B 2 2 ? -25.196 0.772 3.727 1.00 0.00 282 ASN B N 19
ATOM 39012 C CA . ASN B 2 2 ? -23.992 0.251 4.366 1.00 0.00 282 ASN B CA 19
ATOM 39013 C C . ASN B 2 2 ? -23.626 1.150 5.532 1.00 0.00 282 ASN B C 19
ATOM 39014 O O . ASN B 2 2 ? -24.363 2.084 5.842 1.00 0.00 282 ASN B O 19
ATOM 39025 N N . LEU B 2 3 ? -22.503 0.883 6.178 1.00 0.00 283 LEU B N 19
ATOM 39026 C CA . LEU B 2 3 ? -21.984 1.810 7.174 1.00 0.00 283 LEU B CA 19
ATOM 39027 C C . LEU B 2 3 ? -21.514 3.073 6.463 1.00 0.00 283 LEU B C 19
ATOM 39028 O O . LEU B 2 3 ? -21.778 4.195 6.897 1.00 0.00 283 LEU B O 19
ATOM 39044 N N . LEU B 2 4 ? -20.843 2.858 5.344 1.00 0.00 284 LEU B N 19
ATOM 39045 C CA . LEU B 2 4 ? -20.382 3.921 4.468 1.00 0.00 284 LEU B CA 19
ATOM 39046 C C . LEU B 2 4 ? -20.086 3.286 3.117 1.00 0.00 284 LEU B C 19
ATOM 39047 O O . LEU B 2 4 ? -20.277 2.083 2.962 1.00 0.00 284 LEU B O 19
ATOM 39063 N N . ARG B 2 5 ? -19.659 4.069 2.143 1.00 0.00 285 ARG B N 19
ATOM 39064 C CA . ARG B 2 5 ? -19.186 3.508 0.885 1.00 0.00 285 ARG B CA 19
ATOM 39065 C C . ARG B 2 5 ? -17.996 2.591 1.171 1.00 0.00 285 ARG B C 19
ATOM 39066 O O . ARG B 2 5 ? -16.929 3.064 1.547 1.00 0.00 285 ARG B O 19
ATOM 39087 N N . ILE B 2 6 ? -18.180 1.288 1.014 1.00 0.00 286 ILE B N 19
ATOM 39088 C CA . ILE B 2 6 ? -17.167 0.323 1.435 1.00 0.00 286 ILE B CA 19
ATOM 39089 C C . ILE B 2 6 ? -16.246 -0.098 0.293 1.00 0.00 286 ILE B C 19
ATOM 39090 O O . ILE B 2 6 ? -15.509 -1.077 0.426 1.00 0.00 286 ILE B O 19
ATOM 39132 N N . GLN B 2 8 ? -16.286 -0.512 -4.105 1.00 0.00 288 GLN B N 19
ATOM 39133 C CA . GLN B 2 8 ? -16.891 -1.501 -4.985 1.00 0.00 288 GLN B CA 19
ATOM 39134 C C . GLN B 2 8 ? -15.854 -2.495 -5.512 1.00 0.00 288 GLN B C 19
ATOM 39135 O O . GLN B 2 8 ? -15.623 -2.595 -6.719 1.00 0.00 288 GLN B O 19
ATOM 39149 N N . PHE B 2 9 ? -15.233 -3.232 -4.597 1.00 0.00 289 PHE B N 19
ATOM 39150 C CA . PHE B 2 9 ? -14.279 -4.281 -4.958 1.00 0.00 289 PHE B CA 19
ATOM 39151 C C . PHE B 2 9 ? -14.925 -5.652 -4.810 1.00 0.00 289 PHE B C 19
ATOM 39152 O O . PHE B 2 9 ? -14.240 -6.664 -4.656 1.00 0.00 289 PHE B O 19
ATOM 39169 N N . LEU B 2 10 ? -16.247 -5.677 -4.859 1.00 0.00 290 LEU B N 19
ATOM 39170 C CA . LEU B 2 10 ? -16.996 -6.908 -4.678 1.00 0.00 290 LEU B CA 19
ATOM 39171 C C . LEU B 2 10 ? -17.212 -7.602 -6.020 1.00 0.00 290 LEU B C 19
ATOM 39172 O O . LEU B 2 10 ? -16.841 -8.765 -6.182 1.00 0.00 290 LEU B O 19
ATOM 39188 N N . GLN B 2 11 ? -17.799 -6.882 -6.975 1.00 0.00 291 GLN B N 19
ATOM 39189 C CA . GLN B 2 11 ? -18.056 -7.421 -8.312 1.00 0.00 291 GLN B CA 19
ATOM 39190 C C . GLN B 2 11 ? -19.007 -8.615 -8.237 1.00 0.00 291 GLN B C 19
ATOM 39191 O O . GLN B 2 11 ? -18.705 -9.708 -8.723 1.00 0.00 291 GLN B O 19
ATOM 39205 N N . SER B 2 12 ? -20.150 -8.397 -7.609 1.00 0.00 292 SER B N 19
ATOM 39206 C CA . SER B 2 12 ? -21.160 -9.425 -7.462 1.00 0.00 292 SER B CA 19
ATOM 39207 C C . SER B 2 12 ? -22.358 -9.089 -8.346 1.00 0.00 292 SER B C 19
ATOM 39208 O O . SER B 2 12 ? -22.392 -9.564 -9.498 1.00 0.00 292 SER B O 19
ATOM 39217 N N . GLY A 1 1 ? 21.094 12.676 -4.077 1.00 0.00 1 GLY A N 20
ATOM 39218 C CA . GLY A 1 1 ? 20.178 11.646 -3.532 1.00 0.00 1 GLY A CA 20
ATOM 39219 C C . GLY A 1 1 ? 20.538 10.253 -4.009 1.00 0.00 1 GLY A C 20
ATOM 39220 O O . GLY A 1 1 ? 20.083 9.815 -5.064 1.00 0.00 1 GLY A O 20
ATOM 39226 N N . LYS A 1 2 ? 21.356 9.559 -3.234 1.00 0.00 2 LYS A N 20
ATOM 39227 C CA . LYS A 1 2 ? 21.783 8.209 -3.576 1.00 0.00 2 LYS A CA 20
ATOM 39228 C C . LYS A 1 2 ? 20.842 7.186 -2.953 1.00 0.00 2 LYS A C 20
ATOM 39229 O O . LYS A 1 2 ? 20.127 7.494 -2.000 1.00 0.00 2 LYS A O 20
ATOM 39248 N N . LEU A 1 3 ? 20.829 5.981 -3.502 1.00 0.00 3 LEU A N 20
ATOM 39249 C CA . LEU A 1 3 ? 20.137 4.875 -2.862 1.00 0.00 3 LEU A CA 20
ATOM 39250 C C . LEU A 1 3 ? 21.131 4.049 -2.067 1.00 0.00 3 LEU A C 20
ATOM 39251 O O . LEU A 1 3 ? 21.851 3.224 -2.629 1.00 0.00 3 LEU A O 20
ATOM 39267 N N . SER A 1 4 ? 21.178 4.274 -0.767 1.00 0.00 4 SER A N 20
ATOM 39268 C CA . SER A 1 4 ? 22.062 3.510 0.098 1.00 0.00 4 SER A CA 20
ATOM 39269 C C . SER A 1 4 ? 21.445 2.134 0.352 1.00 0.00 4 SER A C 20
ATOM 39270 O O . SER A 1 4 ? 20.366 1.845 -0.162 1.00 0.00 4 SER A O 20
ATOM 39278 N N . GLU A 1 5 ? 22.111 1.302 1.142 1.00 0.00 5 GLU A N 20
ATOM 39279 C CA . GLU A 1 5 ? 21.682 -0.082 1.354 1.00 0.00 5 GLU A CA 20
ATOM 39280 C C . GLU A 1 5 ? 20.216 -0.178 1.772 1.00 0.00 5 GLU A C 20
ATOM 39281 O O . GLU A 1 5 ? 19.498 -1.077 1.331 1.00 0.00 5 GLU A O 20
ATOM 39293 N N . GLN A 1 6 ? 19.764 0.759 2.592 1.00 0.00 6 GLN A N 20
ATOM 39294 C CA . GLN A 1 6 ? 18.377 0.735 3.057 1.00 0.00 6 GLN A CA 20
ATOM 39295 C C . GLN A 1 6 ? 17.421 1.142 1.936 1.00 0.00 6 GLN A C 20
ATOM 39296 O O . GLN A 1 6 ? 16.395 0.497 1.730 1.00 0.00 6 GLN A O 20
ATOM 39310 N N . LEU A 1 7 ? 17.761 2.201 1.203 1.00 0.00 7 LEU A N 20
ATOM 39311 C CA . LEU A 1 7 ? 16.906 2.675 0.120 1.00 0.00 7 LEU A CA 20
ATOM 39312 C C . LEU A 1 7 ? 16.981 1.735 -1.082 1.00 0.00 7 LEU A C 20
ATOM 39313 O O . LEU A 1 7 ? 16.055 1.651 -1.885 1.00 0.00 7 LEU A O 20
ATOM 39329 N N . LYS A 1 8 ? 18.085 1.024 -1.205 1.00 0.00 8 LYS A N 20
ATOM 39330 C CA . LYS A 1 8 ? 18.200 -0.003 -2.221 1.00 0.00 8 LYS A CA 20
ATOM 39331 C C . LYS A 1 8 ? 17.356 -1.202 -1.825 1.00 0.00 8 LYS A C 20
ATOM 39332 O O . LYS A 1 8 ? 16.745 -1.856 -2.670 1.00 0.00 8 LYS A O 20
ATOM 39351 N N . HIS A 1 9 ? 17.302 -1.474 -0.530 1.00 0.00 9 HIS A N 20
ATOM 39352 C CA . HIS A 1 9 ? 16.470 -2.549 -0.029 1.00 0.00 9 HIS A CA 20
ATOM 39353 C C . HIS A 1 9 ? 15.002 -2.170 -0.161 1.00 0.00 9 HIS A C 20
ATOM 39354 O O . HIS A 1 9 ? 14.168 -3.019 -0.462 1.00 0.00 9 HIS A O 20
ATOM 39369 N N . CYS A 1 10 ? 14.688 -0.892 0.052 1.00 0.00 10 CYS A N 20
ATOM 39370 C CA . CYS A 1 10 ? 13.313 -0.427 -0.082 1.00 0.00 10 CYS A CA 20
ATOM 39371 C C . CYS A 1 10 ? 12.881 -0.488 -1.541 1.00 0.00 10 CYS A C 20
ATOM 39372 O O . CYS A 1 10 ? 11.709 -0.717 -1.839 1.00 0.00 10 CYS A O 20
ATOM 39380 N N . ASN A 1 11 ? 13.842 -0.315 -2.447 1.00 0.00 11 ASN A N 20
ATOM 39381 C CA . ASN A 1 11 ? 13.577 -0.447 -3.872 1.00 0.00 11 ASN A CA 20
ATOM 39382 C C . ASN A 1 11 ? 13.205 -1.892 -4.196 1.00 0.00 11 ASN A C 20
ATOM 39383 O O . ASN A 1 11 ? 12.268 -2.157 -4.951 1.00 0.00 11 ASN A O 20
ATOM 39394 N N . GLY A 1 12 ? 13.935 -2.821 -3.583 1.00 0.00 12 GLY A N 20
ATOM 39395 C CA . GLY A 1 12 ? 13.726 -4.235 -3.836 1.00 0.00 12 GLY A CA 20
ATOM 39396 C C . GLY A 1 12 ? 12.459 -4.765 -3.198 1.00 0.00 12 GLY A C 20
ATOM 39397 O O . GLY A 1 12 ? 11.755 -5.586 -3.791 1.00 0.00 12 GLY A O 20
ATOM 39401 N N . ILE A 1 13 ? 12.168 -4.306 -1.985 1.00 0.00 13 ILE A N 20
ATOM 39402 C CA . ILE A 1 13 ? 10.955 -4.708 -1.286 1.00 0.00 13 ILE A CA 20
ATOM 39403 C C . ILE A 1 13 ? 9.723 -4.229 -2.049 1.00 0.00 13 ILE A C 20
ATOM 39404 O O . ILE A 1 13 ? 8.784 -4.993 -2.282 1.00 0.00 13 ILE A O 20
ATOM 39420 N N . LEU A 1 14 ? 9.745 -2.960 -2.444 1.00 0.00 14 LEU A N 20
ATOM 39421 C CA . LEU A 1 14 ? 8.672 -2.373 -3.219 1.00 0.00 14 LEU A CA 20
ATOM 39422 C C . LEU A 1 14 ? 8.477 -3.131 -4.525 1.00 0.00 14 LEU A C 20
ATOM 39423 O O . LEU A 1 14 ? 7.357 -3.482 -4.892 1.00 0.00 14 LEU A O 20
ATOM 39439 N N . LYS A 1 15 ? 9.584 -3.388 -5.212 1.00 0.00 15 LYS A N 20
ATOM 39440 C CA . LYS A 1 15 ? 9.574 -4.116 -6.457 1.00 0.00 15 LYS A CA 20
ATOM 39441 C C . LYS A 1 15 ? 8.914 -5.478 -6.273 1.00 0.00 15 LYS A C 20
ATOM 39442 O O . LYS A 1 15 ? 8.151 -5.934 -7.123 1.00 0.00 15 LYS A O 20
ATOM 39461 N N . GLU A 1 16 ? 9.201 -6.098 -5.144 1.00 0.00 16 GLU A N 20
ATOM 39462 C CA . GLU A 1 16 ? 8.670 -7.422 -4.830 1.00 0.00 16 GLU A CA 20
ATOM 39463 C C . GLU A 1 16 ? 7.149 -7.386 -4.758 1.00 0.00 16 GLU A C 20
ATOM 39464 O O . GLU A 1 16 ? 6.470 -8.220 -5.354 1.00 0.00 16 GLU A O 20
ATOM 39476 N N . LEU A 1 17 ? 6.623 -6.402 -4.039 1.00 0.00 17 LEU A N 20
ATOM 39477 C CA . LEU A 1 17 ? 5.177 -6.237 -3.893 1.00 0.00 17 LEU A CA 20
ATOM 39478 C C . LEU A 1 17 ? 4.547 -5.888 -5.245 1.00 0.00 17 LEU A C 20
ATOM 39479 O O . LEU A 1 17 ? 3.366 -6.134 -5.476 1.00 0.00 17 LEU A O 20
ATOM 39495 N N . LEU A 1 18 ? 5.362 -5.338 -6.141 1.00 0.00 18 LEU A N 20
ATOM 39496 C CA . LEU A 1 18 ? 4.910 -4.950 -7.477 1.00 0.00 18 LEU A CA 20
ATOM 39497 C C . LEU A 1 18 ? 5.110 -6.070 -8.495 1.00 0.00 18 LEU A C 20
ATOM 39498 O O . LEU A 1 18 ? 4.699 -5.957 -9.651 1.00 0.00 18 LEU A O 20
ATOM 39514 N N . SER A 1 19 ? 5.792 -7.118 -8.081 1.00 0.00 19 SER A N 20
ATOM 39515 C CA . SER A 1 19 ? 6.056 -8.255 -8.952 1.00 0.00 19 SER A CA 20
ATOM 39516 C C . SER A 1 19 ? 4.804 -9.117 -9.119 1.00 0.00 19 SER A C 20
ATOM 39517 O O . SER A 1 19 ? 3.988 -9.240 -8.202 1.00 0.00 19 SER A O 20
ATOM 39525 N N . LYS A 1 20 ? 4.682 -9.724 -10.306 1.00 0.00 20 LYS A N 20
ATOM 39526 C CA . LYS A 1 20 ? 3.510 -10.522 -10.679 1.00 0.00 20 LYS A CA 20
ATOM 39527 C C . LYS A 1 20 ? 3.258 -11.653 -9.695 1.00 0.00 20 LYS A C 20
ATOM 39528 O O . LYS A 1 20 ? 2.133 -12.130 -9.568 1.00 0.00 20 LYS A O 20
ATOM 39547 N N . LYS A 1 21 ? 4.311 -12.075 -9.009 1.00 0.00 21 LYS A N 20
ATOM 39548 C CA . LYS A 1 21 ? 4.212 -13.097 -7.976 1.00 0.00 21 LYS A CA 20
ATOM 39549 C C . LYS A 1 21 ? 3.206 -12.704 -6.891 1.00 0.00 21 LYS A C 20
ATOM 39550 O O . LYS A 1 21 ? 2.547 -13.557 -6.302 1.00 0.00 21 LYS A O 20
ATOM 39569 N N . HIS A 1 22 ? 3.086 -11.409 -6.632 1.00 0.00 22 HIS A N 20
ATOM 39570 C CA . HIS A 1 22 ? 2.183 -10.931 -5.591 1.00 0.00 22 HIS A CA 20
ATOM 39571 C C . HIS A 1 22 ? 1.030 -10.142 -6.195 1.00 0.00 22 HIS A C 20
ATOM 39572 O O . HIS A 1 22 ? 0.042 -9.881 -5.519 1.00 0.00 22 HIS A O 20
ATOM 39587 N N . ALA A 1 23 ? 1.152 -9.800 -7.480 1.00 0.00 23 ALA A N 20
ATOM 39588 C CA . ALA A 1 23 ? 0.165 -8.973 -8.183 1.00 0.00 23 ALA A CA 20
ATOM 39589 C C . ALA A 1 23 ? -1.263 -9.472 -7.998 1.00 0.00 23 ALA A C 20
ATOM 39590 O O . ALA A 1 23 ? -2.196 -8.675 -7.914 1.00 0.00 23 ALA A O 20
ATOM 39597 N N . ALA A 1 24 ? -1.416 -10.790 -7.909 1.00 0.00 24 ALA A N 20
ATOM 39598 C CA . ALA A 1 24 ? -2.723 -11.421 -7.740 1.00 0.00 24 ALA A CA 20
ATOM 39599 C C . ALA A 1 24 ? -3.464 -10.883 -6.515 1.00 0.00 24 ALA A C 20
ATOM 39600 O O . ALA A 1 24 ? -4.694 -10.920 -6.460 1.00 0.00 24 ALA A O 20
ATOM 39607 N N . TYR A 1 25 ? -2.715 -10.388 -5.539 1.00 0.00 25 TYR A N 20
ATOM 39608 C CA . TYR A 1 25 ? -3.301 -9.819 -4.332 1.00 0.00 25 TYR A CA 20
ATOM 39609 C C . TYR A 1 25 ? -2.574 -8.535 -3.932 1.00 0.00 25 TYR A C 20
ATOM 39610 O O . TYR A 1 25 ? -2.650 -8.096 -2.787 1.00 0.00 25 TYR A O 20
ATOM 39628 N N . ALA A 1 26 ? -1.872 -7.936 -4.893 1.00 0.00 26 ALA A N 20
ATOM 39629 C CA . ALA A 1 26 ? -1.147 -6.690 -4.657 1.00 0.00 26 ALA A CA 20
ATOM 39630 C C . ALA A 1 26 ? -1.707 -5.546 -5.505 1.00 0.00 26 ALA A C 20
ATOM 39631 O O . ALA A 1 26 ? -1.425 -4.369 -5.250 1.00 0.00 26 ALA A O 20
ATOM 39638 N N . TRP A 1 27 ? -2.516 -5.889 -6.507 1.00 0.00 27 TRP A N 20
ATOM 39639 C CA . TRP A 1 27 ? -3.053 -4.891 -7.430 1.00 0.00 27 TRP A CA 20
ATOM 39640 C C . TRP A 1 27 ? -3.823 -3.745 -6.731 1.00 0.00 27 TRP A C 20
ATOM 39641 O O . TRP A 1 27 ? -3.770 -2.614 -7.217 1.00 0.00 27 TRP A O 20
ATOM 39662 N N . PRO A 1 28 ? -4.556 -3.980 -5.600 1.00 0.00 28 PRO A N 20
ATOM 39663 C CA . PRO A 1 28 ? -5.236 -2.891 -4.880 1.00 0.00 28 PRO A CA 20
ATOM 39664 C C . PRO A 1 28 ? -4.294 -1.759 -4.474 1.00 0.00 28 PRO A C 20
ATOM 39665 O O . PRO A 1 28 ? -4.732 -0.630 -4.252 1.00 0.00 28 PRO A O 20
ATOM 39676 N N . PHE A 1 29 ? -3.006 -2.060 -4.381 1.00 0.00 29 PHE A N 20
ATOM 39677 C CA . PHE A 1 29 ? -2.045 -1.100 -3.841 1.00 0.00 29 PHE A CA 20
ATOM 39678 C C . PHE A 1 29 ? -1.102 -0.578 -4.916 1.00 0.00 29 PHE A C 20
ATOM 39679 O O . PHE A 1 29 ? -0.297 0.319 -4.654 1.00 0.00 29 PHE A O 20
ATOM 39696 N N . TYR A 1 30 ? -1.174 -1.160 -6.110 1.00 0.00 30 TYR A N 20
ATOM 39697 C CA . TYR A 1 30 ? -0.384 -0.675 -7.240 1.00 0.00 30 TYR A CA 20
ATOM 39698 C C . TYR A 1 30 ? -0.680 0.798 -7.506 1.00 0.00 30 TYR A C 20
ATOM 39699 O O . TYR A 1 30 ? 0.232 1.624 -7.545 1.00 0.00 30 TYR A O 20
ATOM 39717 N N . LYS A 1 31 ? -1.961 1.117 -7.667 1.00 0.00 31 LYS A N 20
ATOM 39718 C CA . LYS A 1 31 ? -2.393 2.479 -7.949 1.00 0.00 31 LYS A CA 20
ATOM 39719 C C . LYS A 1 31 ? -3.626 2.835 -7.124 1.00 0.00 31 LYS A C 20
ATOM 39720 O O . LYS A 1 31 ? -4.332 1.942 -6.651 1.00 0.00 31 LYS A O 20
ATOM 39739 N N . PRO A 1 32 ? -3.894 4.143 -6.932 1.00 0.00 32 PRO A N 20
ATOM 39740 C CA . PRO A 1 32 ? -5.049 4.625 -6.162 1.00 0.00 32 PRO A CA 20
ATOM 39741 C C . PRO A 1 32 ? -6.372 4.062 -6.674 1.00 0.00 32 PRO A C 20
ATOM 39742 O O . PRO A 1 32 ? -6.532 3.794 -7.868 1.00 0.00 32 PRO A O 20
ATOM 39753 N N . VAL A 1 33 ? -7.315 3.884 -5.757 1.00 0.00 33 VAL A N 20
ATOM 39754 C CA . VAL A 1 33 ? -8.617 3.322 -6.088 1.00 0.00 33 VAL A CA 20
ATOM 39755 C C . VAL A 1 33 ? -9.422 4.319 -6.915 1.00 0.00 33 VAL A C 20
ATOM 39756 O O . VAL A 1 33 ? -9.318 5.534 -6.719 1.00 0.00 33 VAL A O 20
ATOM 39769 N N . ASP A 1 34 ? -10.215 3.806 -7.837 1.00 0.00 34 ASP A N 20
ATOM 39770 C CA . ASP A 1 34 ? -10.986 4.656 -8.741 1.00 0.00 34 ASP A CA 20
ATOM 39771 C C . ASP A 1 34 ? -12.282 5.083 -8.071 1.00 0.00 34 ASP A C 20
ATOM 39772 O O . ASP A 1 34 ? -13.363 4.687 -8.497 1.00 0.00 34 ASP A O 20
ATOM 39781 N N . ALA A 1 35 ? -12.157 5.891 -7.020 1.00 0.00 35 ALA A N 20
ATOM 39782 C CA . ALA A 1 35 ? -13.290 6.278 -6.179 1.00 0.00 35 ALA A CA 20
ATOM 39783 C C . ALA A 1 35 ? -14.475 6.767 -7.003 1.00 0.00 35 ALA A C 20
ATOM 39784 O O . ALA A 1 35 ? -15.607 6.347 -6.776 1.00 0.00 35 ALA A O 20
ATOM 39791 N N . SER A 1 36 ? -14.205 7.632 -7.969 1.00 0.00 36 SER A N 20
ATOM 39792 C CA . SER A 1 36 ? -15.242 8.175 -8.837 1.00 0.00 36 SER A CA 20
ATOM 39793 C C . SER A 1 36 ? -15.994 7.048 -9.550 1.00 0.00 36 SER A C 20
ATOM 39794 O O . SER A 1 36 ? -17.212 7.119 -9.752 1.00 0.00 36 SER A O 20
ATOM 39802 N N . ALA A 1 37 ? -15.264 6.001 -9.908 1.00 0.00 37 ALA A N 20
ATOM 39803 C CA . ALA A 1 37 ? -15.837 4.866 -10.611 1.00 0.00 37 ALA A CA 20
ATOM 39804 C C . ALA A 1 37 ? -16.564 3.911 -9.662 1.00 0.00 37 ALA A C 20
ATOM 39805 O O . ALA A 1 37 ? -17.574 3.322 -10.036 1.00 0.00 37 ALA A O 20
ATOM 39812 N N . LEU A 1 38 ? -16.072 3.766 -8.428 1.00 0.00 38 LEU A N 20
ATOM 39813 C CA . LEU A 1 38 ? -16.728 2.843 -7.481 1.00 0.00 38 LEU A CA 20
ATOM 39814 C C . LEU A 1 38 ? -17.823 3.556 -6.694 1.00 0.00 38 LEU A C 20
ATOM 39815 O O . LEU A 1 38 ? -18.450 2.968 -5.811 1.00 0.00 38 LEU A O 20
ATOM 39831 N N . GLY A 1 39 ? -18.050 4.822 -7.021 1.00 0.00 39 GLY A N 20
ATOM 39832 C CA . GLY A 1 39 ? -19.106 5.583 -6.377 1.00 0.00 39 GLY A CA 20
ATOM 39833 C C . GLY A 1 39 ? -18.681 6.136 -5.033 1.00 0.00 39 GLY A C 20
ATOM 39834 O O . GLY A 1 39 ? -19.510 6.566 -4.233 1.00 0.00 39 GLY A O 20
ATOM 39838 N N . LEU A 1 40 ? -17.388 6.125 -4.782 1.00 0.00 40 LEU A N 20
ATOM 39839 C CA . LEU A 1 40 ? -16.848 6.604 -3.525 1.00 0.00 40 LEU A CA 20
ATOM 39840 C C . LEU A 1 40 ? -16.583 8.100 -3.610 1.00 0.00 40 LEU A C 20
ATOM 39841 O O . LEU A 1 40 ? -15.487 8.532 -3.962 1.00 0.00 40 LEU A O 20
ATOM 39857 N N . HIS A 1 41 ? -17.597 8.889 -3.293 1.00 0.00 41 HIS A N 20
ATOM 39858 C CA . HIS A 1 41 ? -17.490 10.342 -3.383 1.00 0.00 41 HIS A CA 20
ATOM 39859 C C . HIS A 1 41 ? -16.866 10.907 -2.115 1.00 0.00 41 HIS A C 20
ATOM 39860 O O . HIS A 1 41 ? -16.755 12.121 -1.948 1.00 0.00 41 HIS A O 20
ATOM 39875 N N . ASP A 1 42 ? -16.462 10.015 -1.221 1.00 0.00 42 ASP A N 20
ATOM 39876 C CA . ASP A 1 42 ? -15.944 10.423 0.075 1.00 0.00 42 ASP A CA 20
ATOM 39877 C C . ASP A 1 42 ? -14.537 9.874 0.335 1.00 0.00 42 ASP A C 20
ATOM 39878 O O . ASP A 1 42 ? -14.070 9.876 1.472 1.00 0.00 42 ASP A O 20
ATOM 39887 N N . TYR A 1 43 ? -13.845 9.432 -0.713 1.00 0.00 43 TYR A N 20
ATOM 39888 C CA . TYR A 1 43 ? -12.554 8.772 -0.543 1.00 0.00 43 TYR A CA 20
ATOM 39889 C C . TYR A 1 43 ? -11.487 9.746 -0.055 1.00 0.00 43 TYR A C 20
ATOM 39890 O O . TYR A 1 43 ? -10.681 9.408 0.812 1.00 0.00 43 TYR A O 20
ATOM 39908 N N . HIS A 1 44 ? -11.501 10.960 -0.583 1.00 0.00 44 HIS A N 20
ATOM 39909 C CA . HIS A 1 44 ? -10.502 11.957 -0.211 1.00 0.00 44 HIS A CA 20
ATOM 39910 C C . HIS A 1 44 ? -10.896 12.686 1.069 1.00 0.00 44 HIS A C 20
ATOM 39911 O O . HIS A 1 44 ? -10.197 13.594 1.517 1.00 0.00 44 HIS A O 20
ATOM 39926 N N . ASP A 1 45 ? -12.015 12.288 1.656 1.00 0.00 45 ASP A N 20
ATOM 39927 C CA . ASP A 1 45 ? -12.436 12.845 2.936 1.00 0.00 45 ASP A CA 20
ATOM 39928 C C . ASP A 1 45 ? -11.982 11.948 4.074 1.00 0.00 45 ASP A C 20
ATOM 39929 O O . ASP A 1 45 ? -11.473 12.427 5.088 1.00 0.00 45 ASP A O 20
ATOM 39938 N N . ILE A 1 46 ? -12.171 10.646 3.906 1.00 0.00 46 ILE A N 20
ATOM 39939 C CA . ILE A 1 46 ? -11.753 9.681 4.911 1.00 0.00 46 ILE A CA 20
ATOM 39940 C C . ILE A 1 46 ? -10.237 9.532 4.896 1.00 0.00 46 ILE A C 20
ATOM 39941 O O . ILE A 1 46 ? -9.578 9.698 5.918 1.00 0.00 46 ILE A O 20
ATOM 39957 N N . ILE A 1 47 ? -9.686 9.260 3.725 1.00 0.00 47 ILE A N 20
ATOM 39958 C CA . ILE A 1 47 ? -8.263 8.995 3.602 1.00 0.00 47 ILE A CA 20
ATOM 39959 C C . ILE A 1 47 ? -7.466 10.295 3.528 1.00 0.00 47 ILE A C 20
ATOM 39960 O O . ILE A 1 47 ? -7.518 11.014 2.527 1.00 0.00 47 ILE A O 20
ATOM 39976 N N . LYS A 1 48 ? -6.738 10.596 4.597 1.00 0.00 48 LYS A N 20
ATOM 39977 C CA . LYS A 1 48 ? -5.921 11.802 4.654 1.00 0.00 48 LYS A CA 20
ATOM 39978 C C . LYS A 1 48 ? -4.524 11.551 4.095 1.00 0.00 48 LYS A C 20
ATOM 39979 O O . LYS A 1 48 ? -3.844 12.476 3.651 1.00 0.00 48 LYS A O 20
ATOM 39998 N N . HIS A 1 49 ? -4.094 10.296 4.140 1.00 0.00 49 HIS A N 20
ATOM 39999 C CA . HIS A 1 49 ? -2.814 9.891 3.561 1.00 0.00 49 HIS A CA 20
ATOM 40000 C C . HIS A 1 49 ? -3.000 8.837 2.463 1.00 0.00 49 HIS A C 20
ATOM 40001 O O . HIS A 1 49 ? -2.627 7.677 2.650 1.00 0.00 49 HIS A O 20
ATOM 40016 N N . PRO A 1 50 ? -3.596 9.206 1.310 1.00 0.00 50 PRO A N 20
ATOM 40017 C CA . PRO A 1 50 ? -3.737 8.287 0.177 1.00 0.00 50 PRO A CA 20
ATOM 40018 C C . PRO A 1 50 ? -2.400 8.009 -0.500 1.00 0.00 50 PRO A C 20
ATOM 40019 O O . PRO A 1 50 ? -1.867 8.849 -1.231 1.00 0.00 50 PRO A O 20
ATOM 40030 N N . MET A 1 51 ? -1.855 6.834 -0.246 1.00 0.00 51 MET A N 20
ATOM 40031 C CA . MET A 1 51 ? -0.579 6.449 -0.818 1.00 0.00 51 MET A CA 20
ATOM 40032 C C . MET A 1 51 ? -0.683 5.079 -1.471 1.00 0.00 51 MET A C 20
ATOM 40033 O O . MET A 1 51 ? -1.492 4.248 -1.063 1.00 0.00 51 MET A O 20
ATOM 40047 N N . ASP A 1 52 ? 0.124 4.870 -2.498 1.00 0.00 52 ASP A N 20
ATOM 40048 C CA . ASP A 1 52 ? 0.172 3.605 -3.216 1.00 0.00 52 ASP A CA 20
ATOM 40049 C C . ASP A 1 52 ? 1.618 3.251 -3.532 1.00 0.00 52 ASP A C 20
ATOM 40050 O O . ASP A 1 52 ? 2.490 4.118 -3.473 1.00 0.00 52 ASP A O 20
ATOM 40059 N N . LEU A 1 53 ? 1.876 2.001 -3.876 1.00 0.00 53 LEU A N 20
ATOM 40060 C CA . LEU A 1 53 ? 3.247 1.540 -4.089 1.00 0.00 53 LEU A CA 20
ATOM 40061 C C . LEU A 1 53 ? 3.919 2.252 -5.259 1.00 0.00 53 LEU A C 20
ATOM 40062 O O . LEU A 1 53 ? 5.113 2.564 -5.200 1.00 0.00 53 LEU A O 20
ATOM 40078 N N . SER A 1 54 ? 3.153 2.537 -6.300 1.00 0.00 54 SER A N 20
ATOM 40079 C CA . SER A 1 54 ? 3.698 3.208 -7.476 1.00 0.00 54 SER A CA 20
ATOM 40080 C C . SER A 1 54 ? 4.157 4.630 -7.129 1.00 0.00 54 SER A C 20
ATOM 40081 O O . SER A 1 54 ? 5.135 5.127 -7.689 1.00 0.00 54 SER A O 20
ATOM 40089 N N . THR A 1 55 ? 3.461 5.273 -6.195 1.00 0.00 55 THR A N 20
ATOM 40090 C CA . THR A 1 55 ? 3.844 6.604 -5.746 1.00 0.00 55 THR A CA 20
ATOM 40091 C C . THR A 1 55 ? 5.007 6.534 -4.762 1.00 0.00 55 THR A C 20
ATOM 40092 O O . THR A 1 55 ? 5.872 7.411 -4.756 1.00 0.00 55 THR A O 20
ATOM 40103 N N . VAL A 1 56 ? 5.036 5.492 -3.940 1.00 0.00 56 VAL A N 20
ATOM 40104 C CA . VAL A 1 56 ? 6.152 5.289 -3.025 1.00 0.00 56 VAL A CA 20
ATOM 40105 C C . VAL A 1 56 ? 7.441 5.154 -3.819 1.00 0.00 56 VAL A C 20
ATOM 40106 O O . VAL A 1 56 ? 8.445 5.800 -3.520 1.00 0.00 56 VAL A O 20
ATOM 40119 N N . LYS A 1 57 ? 7.386 4.332 -4.859 1.00 0.00 57 LYS A N 20
ATOM 40120 C CA . LYS A 1 57 ? 8.526 4.128 -5.735 1.00 0.00 57 LYS A CA 20
ATOM 40121 C C . LYS A 1 57 ? 8.848 5.419 -6.471 1.00 0.00 57 LYS A C 20
ATOM 40122 O O . LYS A 1 57 ? 10.005 5.773 -6.648 1.00 0.00 57 LYS A O 20
ATOM 40141 N N . ARG A 1 58 ? 7.798 6.113 -6.882 1.00 0.00 58 ARG A N 20
ATOM 40142 C CA . ARG A 1 58 ? 7.916 7.402 -7.558 1.00 0.00 58 ARG A CA 20
ATOM 40143 C C . ARG A 1 58 ? 8.719 8.395 -6.718 1.00 0.00 58 ARG A C 20
ATOM 40144 O O . ARG A 1 58 ? 9.688 8.992 -7.190 1.00 0.00 58 ARG A O 20
ATOM 40165 N N . LYS A 1 59 ? 8.306 8.557 -5.472 1.00 0.00 59 LYS A N 20
ATOM 40166 C CA . LYS A 1 59 ? 8.960 9.481 -4.553 1.00 0.00 59 LYS A CA 20
ATOM 40167 C C . LYS A 1 59 ? 10.338 8.953 -4.152 1.00 0.00 59 LYS A C 20
ATOM 40168 O O . LYS A 1 59 ? 11.257 9.730 -3.880 1.00 0.00 59 LYS A O 20
ATOM 40187 N N . MET A 1 60 ? 10.479 7.631 -4.121 1.00 0.00 60 MET A N 20
ATOM 40188 C CA . MET A 1 60 ? 11.784 7.003 -3.923 1.00 0.00 60 MET A CA 20
ATOM 40189 C C . MET A 1 60 ? 12.707 7.323 -5.097 1.00 0.00 60 MET A C 20
ATOM 40190 O O . MET A 1 60 ? 13.898 7.567 -4.910 1.00 0.00 60 MET A O 20
ATOM 40204 N N . GLU A 1 61 ? 12.148 7.333 -6.306 1.00 0.00 61 GLU A N 20
ATOM 40205 C CA . GLU A 1 61 ? 12.918 7.644 -7.506 1.00 0.00 61 GLU A CA 20
ATOM 40206 C C . GLU A 1 61 ? 13.372 9.096 -7.503 1.00 0.00 61 GLU A C 20
ATOM 40207 O O . GLU A 1 61 ? 14.414 9.434 -8.061 1.00 0.00 61 GLU A O 20
ATOM 40219 N N . ASN A 1 62 ? 12.591 9.952 -6.864 1.00 0.00 62 ASN A N 20
ATOM 40220 C CA . ASN A 1 62 ? 12.975 11.352 -6.696 1.00 0.00 62 ASN A CA 20
ATOM 40221 C C . ASN A 1 62 ? 13.983 11.469 -5.569 1.00 0.00 62 ASN A C 20
ATOM 40222 O O . ASN A 1 62 ? 14.547 12.537 -5.319 1.00 0.00 62 ASN A O 20
ATOM 40233 N N . ARG A 1 63 ? 14.202 10.338 -4.906 1.00 0.00 63 ARG A N 20
ATOM 40234 C CA . ARG A 1 63 ? 15.143 10.222 -3.806 1.00 0.00 63 ARG A CA 20
ATOM 40235 C C . ARG A 1 63 ? 14.775 11.165 -2.670 1.00 0.00 63 ARG A C 20
ATOM 40236 O O . ARG A 1 63 ? 15.642 11.704 -1.986 1.00 0.00 63 ARG A O 20
ATOM 40257 N N . ASP A 1 64 ? 13.473 11.348 -2.474 1.00 0.00 64 ASP A N 20
ATOM 40258 C CA . ASP A 1 64 ? 12.970 12.146 -1.357 1.00 0.00 64 ASP A CA 20
ATOM 40259 C C . ASP A 1 64 ? 13.058 11.357 -0.061 1.00 0.00 64 ASP A C 20
ATOM 40260 O O . ASP A 1 64 ? 12.796 11.876 1.026 1.00 0.00 64 ASP A O 20
ATOM 40269 N N . TYR A 1 65 ? 13.413 10.093 -0.194 1.00 0.00 65 TYR A N 20
ATOM 40270 C CA . TYR A 1 65 ? 13.587 9.213 0.946 1.00 0.00 65 TYR A CA 20
ATOM 40271 C C . TYR A 1 65 ? 15.047 9.221 1.364 1.00 0.00 65 TYR A C 20
ATOM 40272 O O . TYR A 1 65 ? 15.940 9.235 0.516 1.00 0.00 65 TYR A O 20
ATOM 40290 N N . ARG A 1 66 ? 15.286 9.239 2.659 1.00 0.00 66 ARG A N 20
ATOM 40291 C CA . ARG A 1 66 ? 16.639 9.209 3.180 1.00 0.00 66 ARG A CA 20
ATOM 40292 C C . ARG A 1 66 ? 16.944 7.845 3.785 1.00 0.00 66 ARG A C 20
ATOM 40293 O O . ARG A 1 66 ? 18.093 7.402 3.800 1.00 0.00 66 ARG A O 20
ATOM 40314 N N . ASP A 1 67 ? 15.904 7.164 4.255 1.00 0.00 67 ASP A N 20
ATOM 40315 C CA . ASP A 1 67 ? 16.074 5.890 4.929 1.00 0.00 67 ASP A CA 20
ATOM 40316 C C . ASP A 1 67 ? 14.909 4.988 4.578 1.00 0.00 67 ASP A C 20
ATOM 40317 O O . ASP A 1 67 ? 13.836 5.466 4.200 1.00 0.00 67 ASP A O 20
ATOM 40326 N N . ALA A 1 68 ? 15.110 3.683 4.707 1.00 0.00 68 ALA A N 20
ATOM 40327 C CA . ALA A 1 68 ? 14.056 2.725 4.402 1.00 0.00 68 ALA A CA 20
ATOM 40328 C C . ALA A 1 68 ? 12.956 2.810 5.440 1.00 0.00 68 ALA A C 20
ATOM 40329 O O . ALA A 1 68 ? 11.871 2.269 5.260 1.00 0.00 68 ALA A O 20
ATOM 40336 N N . GLN A 1 69 ? 13.258 3.485 6.537 1.00 0.00 69 GLN A N 20
ATOM 40337 C CA . GLN A 1 69 ? 12.271 3.740 7.566 1.00 0.00 69 GLN A CA 20
ATOM 40338 C C . GLN A 1 69 ? 11.237 4.727 7.039 1.00 0.00 69 GLN A C 20
ATOM 40339 O O . GLN A 1 69 ? 10.055 4.636 7.354 1.00 0.00 69 GLN A O 20
ATOM 40353 N N . GLU A 1 70 ? 11.699 5.663 6.216 1.00 0.00 70 GLU A N 20
ATOM 40354 C CA . GLU A 1 70 ? 10.816 6.614 5.567 1.00 0.00 70 GLU A CA 20
ATOM 40355 C C . GLU A 1 70 ? 9.995 5.911 4.500 1.00 0.00 70 GLU A C 20
ATOM 40356 O O . GLU A 1 70 ? 8.854 6.284 4.233 1.00 0.00 70 GLU A O 20
ATOM 40368 N N . PHE A 1 71 ? 10.582 4.880 3.908 1.00 0.00 71 PHE A N 20
ATOM 40369 C CA . PHE A 1 71 ? 9.851 4.010 2.998 1.00 0.00 71 PHE A CA 20
ATOM 40370 C C . PHE A 1 71 ? 8.781 3.241 3.764 1.00 0.00 71 PHE A C 20
ATOM 40371 O O . PHE A 1 71 ? 7.617 3.237 3.372 1.00 0.00 71 PHE A O 20
ATOM 40388 N N . ALA A 1 72 ? 9.191 2.594 4.858 1.00 0.00 72 ALA A N 20
ATOM 40389 C CA . ALA A 1 72 ? 8.275 1.851 5.708 1.00 0.00 72 ALA A CA 20
ATOM 40390 C C . ALA A 1 72 ? 7.136 2.742 6.174 1.00 0.00 72 ALA A C 20
ATOM 40391 O O . ALA A 1 72 ? 5.992 2.305 6.278 1.00 0.00 72 ALA A O 20
ATOM 40398 N N . ALA A 1 73 ? 7.467 3.997 6.435 1.00 0.00 73 ALA A N 20
ATOM 40399 C CA . ALA A 1 73 ? 6.488 4.999 6.805 1.00 0.00 73 ALA A CA 20
ATOM 40400 C C . ALA A 1 73 ? 5.416 5.136 5.721 1.00 0.00 73 ALA A C 20
ATOM 40401 O O . ALA A 1 73 ? 4.219 5.081 6.010 1.00 0.00 73 ALA A O 20
ATOM 40408 N N . ASP A 1 74 ? 5.858 5.276 4.475 1.00 0.00 74 ASP A N 20
ATOM 40409 C CA . ASP A 1 74 ? 4.964 5.459 3.342 1.00 0.00 74 ASP A CA 20
ATOM 40410 C C . ASP A 1 74 ? 4.151 4.197 3.047 1.00 0.00 74 ASP A C 20
ATOM 40411 O O . ASP A 1 74 ? 2.924 4.246 2.956 1.00 0.00 74 ASP A O 20
ATOM 40420 N N . VAL A 1 75 ? 4.838 3.067 2.904 1.00 0.00 75 VAL A N 20
ATOM 40421 C CA . VAL A 1 75 ? 4.185 1.820 2.505 1.00 0.00 75 VAL A CA 20
ATOM 40422 C C . VAL A 1 75 ? 3.213 1.314 3.574 1.00 0.00 75 VAL A C 20
ATOM 40423 O O . VAL A 1 75 ? 2.106 0.879 3.251 1.00 0.00 75 VAL A O 20
ATOM 40436 N N . ARG A 1 76 ? 3.603 1.389 4.842 1.00 0.00 76 ARG A N 20
ATOM 40437 C CA . ARG A 1 76 ? 2.733 0.915 5.911 1.00 0.00 76 ARG A CA 20
ATOM 40438 C C . ARG A 1 76 ? 1.544 1.860 6.073 1.00 0.00 76 ARG A C 20
ATOM 40439 O O . ARG A 1 76 ? 0.461 1.443 6.479 1.00 0.00 76 ARG A O 20
ATOM 40460 N N . LEU A 1 77 ? 1.749 3.133 5.728 1.00 0.00 77 LEU A N 20
ATOM 40461 C CA . LEU A 1 77 ? 0.671 4.113 5.728 1.00 0.00 77 LEU A CA 20
ATOM 40462 C C . LEU A 1 77 ? -0.378 3.745 4.686 1.00 0.00 77 LEU A C 20
ATOM 40463 O O . LEU A 1 77 ? -1.571 3.978 4.876 1.00 0.00 77 LEU A O 20
ATOM 40479 N N . MET A 1 78 ? 0.079 3.168 3.585 1.00 0.00 78 MET A N 20
ATOM 40480 C CA . MET A 1 78 ? -0.817 2.711 2.536 1.00 0.00 78 MET A CA 20
ATOM 40481 C C . MET A 1 78 ? -1.721 1.591 3.052 1.00 0.00 78 MET A C 20
ATOM 40482 O O . MET A 1 78 ? -2.942 1.672 2.935 1.00 0.00 78 MET A O 20
ATOM 40496 N N . PHE A 1 79 ? -1.127 0.559 3.641 1.00 0.00 79 PHE A N 20
ATOM 40497 C CA . PHE A 1 79 ? -1.916 -0.515 4.245 1.00 0.00 79 PHE A CA 20
ATOM 40498 C C . PHE A 1 79 ? -2.802 0.032 5.365 1.00 0.00 79 PHE A C 20
ATOM 40499 O O . PHE A 1 79 ? -3.928 -0.431 5.568 1.00 0.00 79 PHE A O 20
ATOM 40516 N N . SER A 1 80 ? -2.288 1.027 6.082 1.00 0.00 80 SER A N 20
ATOM 40517 C CA . SER A 1 80 ? -3.016 1.651 7.175 1.00 0.00 80 SER A CA 20
ATOM 40518 C C . SER A 1 80 ? -4.299 2.311 6.675 1.00 0.00 80 SER A C 20
ATOM 40519 O O . SER A 1 80 ? -5.373 2.104 7.251 1.00 0.00 80 SER A O 20
ATOM 40527 N N . ASN A 1 81 ? -4.201 3.096 5.602 1.00 0.00 81 ASN A N 20
ATOM 40528 C CA . ASN A 1 81 ? -5.372 3.805 5.102 1.00 0.00 81 ASN A CA 20
ATOM 40529 C C . ASN A 1 81 ? -6.401 2.823 4.528 1.00 0.00 81 ASN A C 20
ATOM 40530 O O . ASN A 1 81 ? -7.600 3.097 4.535 1.00 0.00 81 ASN A O 20
ATOM 40541 N N . CYS A 1 82 ? -5.937 1.663 4.068 1.00 0.00 82 CYS A N 20
ATOM 40542 C CA . CYS A 1 82 ? -6.839 0.628 3.558 1.00 0.00 82 CYS A CA 20
ATOM 40543 C C . CYS A 1 82 ? -7.754 0.103 4.665 1.00 0.00 82 CYS A C 20
ATOM 40544 O O . CYS A 1 82 ? -8.967 -0.014 4.465 1.00 0.00 82 CYS A O 20
ATOM 40552 N N . TYR A 1 83 ? -7.179 -0.208 5.832 1.00 0.00 83 TYR A N 20
ATOM 40553 C CA . TYR A 1 83 ? -7.976 -0.683 6.966 1.00 0.00 83 TYR A CA 20
ATOM 40554 C C . TYR A 1 83 ? -8.874 0.432 7.491 1.00 0.00 83 TYR A C 20
ATOM 40555 O O . TYR A 1 83 ? -9.896 0.179 8.127 1.00 0.00 83 TYR A O 20
ATOM 40573 N N . LYS A 1 84 ? -8.467 1.665 7.234 1.00 0.00 84 LYS A N 20
ATOM 40574 C CA . LYS A 1 84 ? -9.217 2.834 7.667 1.00 0.00 84 LYS A CA 20
ATOM 40575 C C . LYS A 1 84 ? -10.533 2.938 6.910 1.00 0.00 84 LYS A C 20
ATOM 40576 O O . LYS A 1 84 ? -11.595 3.140 7.504 1.00 0.00 84 LYS A O 20
ATOM 40595 N N . TYR A 1 85 ? -10.453 2.784 5.595 1.00 0.00 85 TYR A N 20
ATOM 40596 C CA . TYR A 1 85 ? -11.612 2.950 4.739 1.00 0.00 85 TYR A CA 20
ATOM 40597 C C . TYR A 1 85 ? -12.531 1.738 4.809 1.00 0.00 85 TYR A C 20
ATOM 40598 O O . TYR A 1 85 ? -13.721 1.856 5.099 1.00 0.00 85 TYR A O 20
ATOM 40616 N N . ASN A 1 86 ? -11.961 0.575 4.543 1.00 0.00 86 ASN A N 20
ATOM 40617 C CA . ASN A 1 86 ? -12.745 -0.638 4.371 1.00 0.00 86 ASN A CA 20
ATOM 40618 C C . ASN A 1 86 ? -12.963 -1.340 5.701 1.00 0.00 86 ASN A C 20
ATOM 40619 O O . ASN A 1 86 ? -12.025 -1.513 6.483 1.00 0.00 86 ASN A O 20
ATOM 40630 N N . PRO A 1 87 ? -14.214 -1.730 5.982 1.00 0.00 87 PRO A N 20
ATOM 40631 C CA . PRO A 1 87 ? -14.544 -2.516 7.170 1.00 0.00 87 PRO A CA 20
ATOM 40632 C C . PRO A 1 87 ? -13.875 -3.889 7.129 1.00 0.00 87 PRO A C 20
ATOM 40633 O O . PRO A 1 87 ? -13.557 -4.402 6.055 1.00 0.00 87 PRO A O 20
ATOM 40644 N N . PRO A 1 88 ? -13.664 -4.493 8.316 1.00 0.00 88 PRO A N 20
ATOM 40645 C CA . PRO A 1 88 ? -12.842 -5.705 8.498 1.00 0.00 88 PRO A CA 20
ATOM 40646 C C . PRO A 1 88 ? -13.225 -6.875 7.596 1.00 0.00 88 PRO A C 20
ATOM 40647 O O . PRO A 1 88 ? -12.408 -7.758 7.339 1.00 0.00 88 PRO A O 20
ATOM 40658 N N . ASP A 1 89 ? -14.461 -6.897 7.130 1.00 0.00 89 ASP A N 20
ATOM 40659 C CA . ASP A 1 89 ? -14.902 -7.953 6.230 1.00 0.00 89 ASP A CA 20
ATOM 40660 C C . ASP A 1 89 ? -15.024 -7.409 4.814 1.00 0.00 89 ASP A C 20
ATOM 40661 O O . ASP A 1 89 ? -16.127 -7.170 4.318 1.00 0.00 89 ASP A O 20
ATOM 40670 N N . HIS A 1 90 ? -13.881 -7.199 4.173 1.00 0.00 90 HIS A N 20
ATOM 40671 C CA . HIS A 1 90 ? -13.846 -6.666 2.819 1.00 0.00 90 HIS A CA 20
ATOM 40672 C C . HIS A 1 90 ? -12.548 -7.087 2.128 1.00 0.00 90 HIS A C 20
ATOM 40673 O O . HIS A 1 90 ? -11.501 -7.106 2.767 1.00 0.00 90 HIS A O 20
ATOM 40688 N N . ASP A 1 91 ? -12.601 -7.405 0.840 1.00 0.00 91 ASP A N 20
ATOM 40689 C CA . ASP A 1 91 ? -11.440 -7.976 0.134 1.00 0.00 91 ASP A CA 20
ATOM 40690 C C . ASP A 1 91 ? -10.147 -7.187 0.356 1.00 0.00 91 ASP A C 20
ATOM 40691 O O . ASP A 1 91 ? -9.092 -7.773 0.612 1.00 0.00 91 ASP A O 20
ATOM 40700 N N . VAL A 1 92 ? -10.231 -5.862 0.286 1.00 0.00 92 VAL A N 20
ATOM 40701 C CA . VAL A 1 92 ? -9.034 -5.017 0.321 1.00 0.00 92 VAL A CA 20
ATOM 40702 C C . VAL A 1 92 ? -8.327 -5.065 1.672 1.00 0.00 92 VAL A C 20
ATOM 40703 O O . VAL A 1 92 ? -7.135 -4.790 1.749 1.00 0.00 92 VAL A O 20
ATOM 40716 N N . VAL A 1 93 ? -9.037 -5.431 2.734 1.00 0.00 93 VAL A N 20
ATOM 40717 C CA . VAL A 1 93 ? -8.401 -5.522 4.043 1.00 0.00 93 VAL A CA 20
ATOM 40718 C C . VAL A 1 93 ? -7.665 -6.850 4.167 1.00 0.00 93 VAL A C 20
ATOM 40719 O O . VAL A 1 93 ? -6.625 -6.946 4.822 1.00 0.00 93 VAL A O 20
ATOM 40732 N N . ALA A 1 94 ? -8.209 -7.868 3.518 1.00 0.00 94 ALA A N 20
ATOM 40733 C CA . ALA A 1 94 ? -7.591 -9.184 3.497 1.00 0.00 94 ALA A CA 20
ATOM 40734 C C . ALA A 1 94 ? -6.342 -9.172 2.624 1.00 0.00 94 ALA A C 20
ATOM 40735 O O . ALA A 1 94 ? -5.297 -9.695 3.015 1.00 0.00 94 ALA A O 20
ATOM 40742 N N . MET A 1 95 ? -6.447 -8.546 1.453 1.00 0.00 95 MET A N 20
ATOM 40743 C CA . MET A 1 95 ? -5.301 -8.409 0.560 1.00 0.00 95 MET A CA 20
ATOM 40744 C C . MET A 1 95 ? -4.222 -7.561 1.225 1.00 0.00 95 MET A C 20
ATOM 40745 O O . MET A 1 95 ? -3.028 -7.807 1.049 1.00 0.00 95 MET A O 20
ATOM 40759 N N . ALA A 1 96 ? -4.652 -6.588 2.027 1.00 0.00 96 ALA A N 20
ATOM 40760 C CA . ALA A 1 96 ? -3.723 -5.720 2.743 1.00 0.00 96 ALA A CA 20
ATOM 40761 C C . ALA A 1 96 ? -2.991 -6.498 3.825 1.00 0.00 96 ALA A C 20
ATOM 40762 O O . ALA A 1 96 ? -1.835 -6.220 4.125 1.00 0.00 96 ALA A O 20
ATOM 40769 N N . ARG A 1 97 ? -3.668 -7.482 4.405 1.00 0.00 97 ARG A N 20
ATOM 40770 C CA . ARG A 1 97 ? -3.095 -8.252 5.499 1.00 0.00 97 ARG A CA 20
ATOM 40771 C C . ARG A 1 97 ? -2.070 -9.256 4.981 1.00 0.00 97 ARG A C 20
ATOM 40772 O O . ARG A 1 97 ? -1.002 -9.430 5.567 1.00 0.00 97 ARG A O 20
ATOM 40793 N N . LYS A 1 98 ? -2.401 -9.911 3.880 1.00 0.00 98 LYS A N 20
ATOM 40794 C CA . LYS A 1 98 ? -1.514 -10.902 3.287 1.00 0.00 98 LYS A CA 20
ATOM 40795 C C . LYS A 1 98 ? -0.266 -10.230 2.703 1.00 0.00 98 LYS A C 20
ATOM 40796 O O . LYS A 1 98 ? 0.855 -10.732 2.846 1.00 0.00 98 LYS A O 20
ATOM 40815 N N . LEU A 1 99 ? -0.462 -9.090 2.052 1.00 0.00 99 LEU A N 20
ATOM 40816 C CA . LEU A 1 99 ? 0.656 -8.278 1.584 1.00 0.00 99 LEU A CA 20
ATOM 40817 C C . LEU A 1 99 ? 1.434 -7.686 2.758 1.00 0.00 99 LEU A C 20
ATOM 40818 O O . LEU A 1 99 ? 2.632 -7.427 2.649 1.00 0.00 99 LEU A O 20
ATOM 40834 N N . GLN A 1 100 ? 0.753 -7.462 3.874 1.00 0.00 100 GLN A N 20
ATOM 40835 C CA . GLN A 1 100 ? 1.421 -7.016 5.092 1.00 0.00 100 GLN A CA 20
ATOM 40836 C C . GLN A 1 100 ? 2.425 -8.076 5.529 1.00 0.00 100 GLN A C 20
ATOM 40837 O O . GLN A 1 100 ? 3.518 -7.761 5.985 1.00 0.00 100 GLN A O 20
ATOM 40851 N N . ASP A 1 101 ? 2.035 -9.337 5.360 1.00 0.00 101 ASP A N 20
ATOM 40852 C CA . ASP A 1 101 ? 2.893 -10.473 5.683 1.00 0.00 101 ASP A CA 20
ATOM 40853 C C . ASP A 1 101 ? 4.198 -10.414 4.892 1.00 0.00 101 ASP A C 20
ATOM 40854 O O . ASP A 1 101 ? 5.278 -10.373 5.475 1.00 0.00 101 ASP A O 20
ATOM 40863 N N . VAL A 1 102 ? 4.099 -10.386 3.566 1.00 0.00 102 VAL A N 20
ATOM 40864 C CA . VAL A 1 102 ? 5.297 -10.354 2.724 1.00 0.00 102 VAL A CA 20
ATOM 40865 C C . VAL A 1 102 ? 6.156 -9.129 3.028 1.00 0.00 102 VAL A C 20
ATOM 40866 O O . VAL A 1 102 ? 7.350 -9.257 3.295 1.00 0.00 102 VAL A O 20
ATOM 40879 N N . PHE A 1 103 ? 5.539 -7.956 3.016 1.00 0.00 103 PHE A N 20
ATOM 40880 C CA . PHE A 1 103 ? 6.252 -6.712 3.296 1.00 0.00 103 PHE A CA 20
ATOM 40881 C C . PHE A 1 103 ? 6.926 -6.743 4.676 1.00 0.00 103 PHE A C 20
ATOM 40882 O O . PHE A 1 103 ? 8.076 -6.316 4.815 1.00 0.00 103 PHE A O 20
ATOM 40899 N N . GLU A 1 104 ? 6.240 -7.280 5.684 1.00 0.00 104 GLU A N 20
ATOM 40900 C CA . GLU A 1 104 ? 6.782 -7.275 7.043 1.00 0.00 104 GLU A CA 20
ATOM 40901 C C . GLU A 1 104 ? 8.018 -8.167 7.139 1.00 0.00 104 GLU A C 20
ATOM 40902 O O . GLU A 1 104 ? 8.992 -7.811 7.799 1.00 0.00 104 GLU A O 20
ATOM 40914 N N . PHE A 1 105 ? 7.992 -9.307 6.458 1.00 0.00 105 PHE A N 20
ATOM 40915 C CA . PHE A 1 105 ? 9.125 -10.225 6.479 1.00 0.00 105 PHE A CA 20
ATOM 40916 C C . PHE A 1 105 ? 10.284 -9.687 5.650 1.00 0.00 105 PHE A C 20
ATOM 40917 O O . PHE A 1 105 ? 11.445 -9.994 5.924 1.00 0.00 105 PHE A O 20
ATOM 40934 N N . ARG A 1 106 ? 9.967 -8.889 4.643 1.00 0.00 106 ARG A N 20
ATOM 40935 C CA . ARG A 1 106 ? 10.986 -8.249 3.828 1.00 0.00 106 ARG A CA 20
ATOM 40936 C C . ARG A 1 106 ? 11.736 -7.209 4.652 1.00 0.00 106 ARG A C 20
ATOM 40937 O O . ARG A 1 106 ? 12.969 -7.192 4.685 1.00 0.00 106 ARG A O 20
ATOM 40958 N N . TYR A 1 107 ? 10.981 -6.362 5.340 1.00 0.00 107 TYR A N 20
ATOM 40959 C CA . TYR A 1 107 ? 11.569 -5.329 6.192 1.00 0.00 107 TYR A CA 20
ATOM 40960 C C . TYR A 1 107 ? 12.287 -5.963 7.383 1.00 0.00 107 TYR A C 20
ATOM 40961 O O . TYR A 1 107 ? 13.283 -5.431 7.876 1.00 0.00 107 TYR A O 20
ATOM 40979 N N . ALA A 1 108 ? 11.784 -7.108 7.830 1.00 0.00 108 ALA A N 20
ATOM 40980 C CA . ALA A 1 108 ? 12.370 -7.815 8.961 1.00 0.00 108 ALA A CA 20
ATOM 40981 C C . ALA A 1 108 ? 13.750 -8.367 8.623 1.00 0.00 108 ALA A C 20
ATOM 40982 O O . ALA A 1 108 ? 14.658 -8.333 9.449 1.00 0.00 108 ALA A O 20
ATOM 40989 N N . LYS A 1 109 ? 13.907 -8.876 7.408 1.00 0.00 109 LYS A N 20
ATOM 40990 C CA . LYS A 1 109 ? 15.186 -9.431 6.984 1.00 0.00 109 LYS A CA 20
ATOM 40991 C C . LYS A 1 109 ? 16.135 -8.331 6.526 1.00 0.00 109 LYS A C 20
ATOM 40992 O O . LYS A 1 109 ? 17.337 -8.556 6.373 1.00 0.00 109 LYS A O 20
ATOM 41011 N N . MET A 1 110 ? 15.591 -7.144 6.309 1.00 0.00 110 MET A N 20
ATOM 41012 C CA . MET A 1 110 ? 16.402 -5.980 5.975 1.00 0.00 110 MET A CA 20
ATOM 41013 C C . MET A 1 110 ? 17.219 -5.533 7.189 1.00 0.00 110 MET A C 20
ATOM 41014 O O . MET A 1 110 ? 16.656 -5.228 8.242 1.00 0.00 110 MET A O 20
ATOM 41028 N N . PRO A 1 111 ? 18.557 -5.519 7.072 1.00 0.00 111 PRO A N 20
ATOM 41029 C CA . PRO A 1 111 ? 19.438 -5.068 8.142 1.00 0.00 111 PRO A CA 20
ATOM 41030 C C . PRO A 1 111 ? 19.723 -3.570 8.081 1.00 0.00 111 PRO A C 20
ATOM 41031 O O . PRO A 1 111 ? 19.559 -2.930 7.038 1.00 0.00 111 PRO A O 20
ATOM 41042 N N . ASP A 1 112 ? 20.160 -3.020 9.201 1.00 0.00 112 ASP A N 20
ATOM 41043 C CA . ASP A 1 112 ? 20.464 -1.600 9.291 1.00 0.00 112 ASP A CA 20
ATOM 41044 C C . ASP A 1 112 ? 21.955 -1.372 9.118 1.00 0.00 112 ASP A C 20
ATOM 41045 O O . ASP A 1 112 ? 22.355 -0.745 8.112 1.00 0.00 112 ASP A O 20
ATOM 41055 N N . HIS B 2 1 ? -18.908 8.711 11.560 1.00 0.00 281 HIS B N 20
ATOM 41056 C CA . HIS B 2 1 ? -19.572 8.162 10.352 1.00 0.00 281 HIS B CA 20
ATOM 41057 C C . HIS B 2 1 ? -19.545 6.644 10.382 1.00 0.00 281 HIS B C 20
ATOM 41058 O O . HIS B 2 1 ? -18.478 6.030 10.360 1.00 0.00 281 HIS B O 20
ATOM 41075 N N . ASN B 2 2 ? -20.724 6.044 10.432 1.00 0.00 282 ASN B N 20
ATOM 41076 C CA . ASN B 2 2 ? -20.842 4.600 10.543 1.00 0.00 282 ASN B CA 20
ATOM 41077 C C . ASN B 2 2 ? -21.103 3.970 9.179 1.00 0.00 282 ASN B C 20
ATOM 41078 O O . ASN B 2 2 ? -20.603 2.889 8.879 1.00 0.00 282 ASN B O 20
ATOM 41089 N N . LEU B 2 3 ? -21.878 4.656 8.351 1.00 0.00 283 LEU B N 20
ATOM 41090 C CA . LEU B 2 3 ? -22.229 4.139 7.034 1.00 0.00 283 LEU B CA 20
ATOM 41091 C C . LEU B 2 3 ? -21.378 4.790 5.950 1.00 0.00 283 LEU B C 20
ATOM 41092 O O . LEU B 2 3 ? -21.757 5.809 5.368 1.00 0.00 283 LEU B O 20
ATOM 41108 N N . LEU B 2 4 ? -20.217 4.206 5.697 1.00 0.00 284 LEU B N 20
ATOM 41109 C CA . LEU B 2 4 ? -19.343 4.677 4.635 1.00 0.00 284 LEU B CA 20
ATOM 41110 C C . LEU B 2 4 ? -19.643 3.929 3.346 1.00 0.00 284 LEU B C 20
ATOM 41111 O O . LEU B 2 4 ? -20.146 2.805 3.373 1.00 0.00 284 LEU B O 20
ATOM 41127 N N . ARG B 2 5 ? -19.334 4.556 2.225 1.00 0.00 285 ARG B N 20
ATOM 41128 C CA . ARG B 2 5 ? -19.598 3.970 0.919 1.00 0.00 285 ARG B CA 20
ATOM 41129 C C . ARG B 2 5 ? -18.563 2.893 0.629 1.00 0.00 285 ARG B C 20
ATOM 41130 O O . ARG B 2 5 ? -17.523 3.178 0.053 1.00 0.00 285 ARG B O 20
ATOM 41151 N N . ILE B 2 6 ? -18.840 1.670 1.056 1.00 0.00 286 ILE B N 20
ATOM 41152 C CA . ILE B 2 6 ? -17.902 0.564 0.885 1.00 0.00 286 ILE B CA 20
ATOM 41153 C C . ILE B 2 6 ? -17.412 0.455 -0.560 1.00 0.00 286 ILE B C 20
ATOM 41154 O O . ILE B 2 6 ? -18.197 0.493 -1.509 1.00 0.00 286 ILE B O 20
ATOM 41196 N N . GLN B 2 8 ? -16.313 -0.732 -4.056 1.00 0.00 288 GLN B N 20
ATOM 41197 C CA . GLN B 2 8 ? -16.890 -1.791 -4.872 1.00 0.00 288 GLN B CA 20
ATOM 41198 C C . GLN B 2 8 ? -15.799 -2.710 -5.423 1.00 0.00 288 GLN B C 20
ATOM 41199 O O . GLN B 2 8 ? -15.531 -2.741 -6.625 1.00 0.00 288 GLN B O 20
ATOM 41213 N N . PHE B 2 9 ? -15.161 -3.444 -4.525 1.00 0.00 289 PHE B N 20
ATOM 41214 C CA . PHE B 2 9 ? -14.186 -4.458 -4.909 1.00 0.00 289 PHE B CA 20
ATOM 41215 C C . PHE B 2 9 ? -14.819 -5.839 -4.808 1.00 0.00 289 PHE B C 20
ATOM 41216 O O . PHE B 2 9 ? -14.132 -6.846 -4.632 1.00 0.00 289 PHE B O 20
ATOM 41233 N N . LEU B 2 10 ? -16.141 -5.865 -4.916 1.00 0.00 290 LEU B N 20
ATOM 41234 C CA . LEU B 2 10 ? -16.900 -7.104 -4.863 1.00 0.00 290 LEU B CA 20
ATOM 41235 C C . LEU B 2 10 ? -16.659 -7.916 -6.123 1.00 0.00 290 LEU B C 20
ATOM 41236 O O . LEU B 2 10 ? -16.748 -7.386 -7.234 1.00 0.00 290 LEU B O 20
ATOM 41252 N N . GLN B 2 11 ? -16.344 -9.193 -5.939 1.00 0.00 291 GLN B N 20
ATOM 41253 C CA . GLN B 2 11 ? -16.089 -10.107 -7.048 1.00 0.00 291 GLN B CA 20
ATOM 41254 C C . GLN B 2 11 ? -14.977 -9.571 -7.941 1.00 0.00 291 GLN B C 20
ATOM 41255 O O . GLN B 2 11 ? -15.161 -9.362 -9.143 1.00 0.00 291 GLN B O 20
ATOM 41269 N N . SER B 2 12 ? -13.826 -9.336 -7.336 1.00 0.00 292 SER B N 20
ATOM 41270 C CA . SER B 2 12 ? -12.676 -8.822 -8.051 1.00 0.00 292 SER B CA 20
ATOM 41271 C C . SER B 2 12 ? -11.725 -9.957 -8.426 1.00 0.00 292 SER B C 20
ATOM 41272 O O . SER B 2 12 ? -11.863 -10.505 -9.541 1.00 0.00 292 SER B O 20
#

Sequence (123 aa):
GKLSEQLKHCNGILKELLSKKHAAYAWPFYKPVDASALGLHDYHDIIKHPMDLSTVKRKMENRDYRDAQEFAADVRLMFSNCYKYNPPDHDVVAMARKLQDVFEFRYAKMPDHNLLRIQFLQSGKLSEQLKHCNGILKELLSKKHAAYAWPFYKPVDASALGLHDYHDIIKHPMDLSTVKRKMENRDYRDAQEFAADVRLMFSNCYKYNPPDHDVVAMARKLQDVFEFRYAKMPDHNLLRIQFLQSGKLSEQLKHCNGILKELLSKKHAAYAWPFYKPVDASALGLHDYHDIIKHPMDLSTVKRKMENRDYRDAQEFAADVRLMFSNCYKYNPPDHDVVAMARKLQDVFEFRYAKMPDHNLLRIQFLQSGKLSEQLKHCNGILKELLSKKHAAYAWPFYKPVDASALGLHDYHDIIKHPMDLSTVKRKMENRDYRDAQEFAADVRLMFSNCYKYNPPDHDVVAMARKLQDVFEFRYAKMPDHNLLRIQFLQSGKLSEQLKHCNGILKELLSKKHAAYAWPFYKPVDASALGLHDYHDIIKHPMDLSTVKRKMENRDYRDAQEFAADVRLMFSNCYKYNPPDHDVVAMARKLQDVFEFRYAKMPDHNLLRIQFLQSGKLSEQLKHCNGILKELLSKKHAAYAWPFYKPVDASALGLHDYHDIIKHPMDLSTVKRKMENRDYRDAQEFAADVRLMFSNCYKYNPPDHDVVAMARKLQDVFEFRYAKMPDHNLLRIQFLQSGKLSEQLKHCNGILKELLSKKHAAYAWPFYKPVDASALGLHDYHDIIKHPMDLSTVKRKMENRDYRDAQEFAADVRLMFSNCYKYNPPDHDVVAMARKLQDVFEFRYAKMPDHNLLRIQFLQSGKLSEQLKHCNGILKELLSKKHAAYAWPFYKPVDASALGLHDYHDIIKHPMDLSTVKRKMENRDYRDAQEFAADVRLMFSNCYKYNPPDHDVVAMARKLQDVFEFRYAKMPDHNLLRIQFLQSGKLSEQLKHCNGILKELLSKKHAAYAWPFYKPVDASALGLHDYHDIIKHPMDLSTVKRKMENRDYRDAQEFAADVRLMFSNCYKYNPPDHDVVAMARKLQDVFEFRYAKMPDHNLLRIQFLQSGKLSEQLKHCNGILKELLSKKHAAYAWPFYKPVDASALGLHDYHDIIKHPMDLSTVKRKMENRDYRDAQEFAADVRLMFSNCYKYNPPDHDVVAMARKLQDVFEFRYAKMPDHNLLRIQFLQSGKLSEQLKHCNGILKELLSKKHAAYAWPFYKPVDASALGLHDYHDIIKHPMDLSTVKRKMENRDYRDAQEFAADVRLMFSNCYKYNPPDHDVVAMARKLQDVFEFRYAKMPDHNLLRIQFLQSGKLSEQLKHCNGILKELLSKKHAAYAWPFYKPVDASALGLHDYHDIIKHPMDLSTVKRKMENRDYRDAQEFAADVRLMFSNCYKYNPPDHDVVAMARKLQDVFEFRYAKMPDHNLLRIQFLQSGKLSEQLKHCNGILKELLSKKHAAYAWPFYKPVDASALGLHDYHDIIKHPMDLSTVKRKMENRDYRDAQEFAADVRLMFSNCYKYNPPDHDVVAMARKLQDVFEFRYAKMPDHNLLRIQFLQSGKLSEQLKHCNGILKELLSKKHAAYAWPFYKPVDASALGLHDYHDIIKHPMDLSTVKRKMENRDYRDAQEFAADVRLMFSNCYKYNPPDHDVVAMARKLQDVFEFRYAKMPDHNLLRIQFLQSGKLSEQLKHCNGILKELLSKKHAAYAWPFYKPVDASALGLHDYHDIIKHPMDLSTVKRKMENRDYRDAQEFAADVRLMFSNCYKYNPPDHDVVAMARKLQDVFEFRYAKMPDHNLLRIQFLQSGKLSEQLKHCNGILKELLSKKHAAYAWPFYKPVDASALGLHDYHDIIKHPMDLSTVKRKMENRDYRDAQEFAADVRLMFSNCYKYNPPDHDVVAMARKLQDVFEFRYAKMPDHNLLRIQFLQSGKLSEQLKHCNGILKELLSKKHAAYAWPFYKPVDASALGLHDYHDIIKHPMDLSTVKRKMENRDYRDAQEFAADVRLMFSNCYKYNPPDHDVVAMARKLQDVFEFRYAKMPDHNLLRIQFLQSGKLSEQLKHCNGILKELLSKKHAAYAWPFYKPVDASALGLHDYHDIIKHPMDLSTVKRKMENRDYRDAQEFAADVRLMFSNCYKYNPPDHDVVAMARKLQDVFEFRYAKMPDHNLLRIQFLQSGKLSEQLKHCNGILKELLSKKHAAYAWPFYKPVDASALGLHDYHDIIKHPMDLSTVKRKMENRDYRDAQEFAADVRLMFSNCYKYNPPDHDVVAMARKLQDVFEFRYAKMPDHNLLRIQFLQSGKLSEQLKHCNGILKELLSKKHAAYAWPFYKPVDASALGLHDYHDIIKHPMDLSTVKRKMENRDYRDAQEFAADVRLMFSNCYKYNPPDHDVVAMARKLQDVFEFRYAKMPDHNLLRIQFLQS

Foldseek 3Di:
DDQDLQLVLLLVLLVVLVDPVLCVLSVPQQDDDPCVVVVNPCLCVQQVQAAGSVVLVVVSVVVVDDGNVVSCVRLVSNLVSQCRPDPPPDSNVVSSVVSCVSSVVSVVPRDD/DPDDDDPPPPD

Secondary structure (DSSP, 8-state):
--S-HHHHHHHHHHHHHHSHHHHHHHHHHHS---HHHHT-TTHHHH-SS---HHHHHHHHHTT---SHHHHHHHHHHHHHHHHHHS-SSSHHHHHHHHHHHHHHHHHHHS--/--SS----TT-

CATH classification: 1.20.920.10

Organism: Homo sapiens (NCBI:txid9606)

Nearest PDB structures (foldseek):
  4uyg-assembly2_C  TM=9.731E-01  e=3.542E-14  Homo sapiens
  6wwb-assembly1_A  TM=9.778E-01  e=5.138E-14  Homo sapiens
  5dfb-assembly1_A-2  TM=9.793E-01  e=9.221E-14  Homo sapiens
  5dfc-assembly1_A  TM=9.737E-01  e=8.744E-14  Homo sapiens
  7jkz-assembly1_A  TM=9.732E-01  e=1.464E-12  Homo sapiens

Radius of gyration: 14.65 Å; Cα contacts (8 Å, |Δi|>4): 131; chains: 2; bounding box: 44×25×22 Å

GO terms:
  GO:0000785 chromatin (C, IDA)
  GO:2000330 positive regulation of T-helper 17 cell lineage commitment (P, IDA)
  GO:0140588 chromatin looping (P, IDA)
  GO:0140673 transcription elongation-coupled chromatin remodeling (P, IDA)
  GO:0006357 regulation of transcription by RNA polymerase II (P, IDA)
  GO:0140011 histone H4K12ac reader activity (F, IDA)
  GO:0140012 histone H4K5ac reader activity (F, IDA)
  GO:0140033 acetylation-dependent protein binding (F, IDA)
  GO:0071168 protein localization to chromatin (P, IDA)
  GO:0005634 nucleus (C, EXP)
  GO:0005694 chromosome (C, EXP)
  GO:0007283 spermatogenesis (P, TAS)
  GO:0004674 protein serine/threonine kinase activity (F, IDA)
  GO:0005634 nucleus (C, IDA)
  GO:0005654 nucleoplasm (C, TAS)
  GO:0005515 protein binding (F, IPI)
  GO:0005654 nucleoplasm (C, IDA)
  GO:0016607 nuclear speck (C, IDA)
  GO:0140015 histone H3K14ac reader activity (F, IDA)

InterPro domains:
  IPR001487 Bromodomain [PF00439] (86-167)
  IPR001487 Bromodomain [PF00439] (353-440)
  IPR001487 Bromodomain [PR00503] (94-107)
  IPR001487 Bromodomain [PR00503] (110-126)
  IPR001487 Bromodomain [PR00503] (126-144)
  IPR001487 Bromodomain [PR00503] (417-436)
  IPR001487 Bromodomain [PS50014] (91-163)
  IPR001487 Bromodomain [PS50014] (364-436)
  IPR001487 Bromodomain [SM00297] (72-182)
  IPR001487 Bromodomain [SM00297] (346-455)
  IPR018359 Bromodomain, conserved site [PS00633] (96-155)
  IPR018359 Bromodomain, conserved site [PS00633] (369-428)
  IPR027353 NET domain [PF17035] (641-703)
  IPR027353 NET domain [PS51525] (632-714)
  IPR036427 Bromodomain-like superfamily [G3DSA:1.20.920.10] (63-195)
  IPR036427 Bromodomain-like superfamily [G3DSA:1.20.920.10] (335-460)
  IPR036427 Bromodomain-like superfamily [SSF47370] (59-190)
  IPR036427 Bromodomain-like superfamily [SSF47370] (329-459)
  IPR038336 NET domain superfamily [G3DSA:1.20.1270.220] (634-714)
  IPR043508 Brdt, bromodomain, repeat I [cd05497] (74-180)

Solvent-accessible surface area: 7602 Å² total